Protein 2OOG (pdb70)

Solvent-accessible surface area: 66927 Å² total; per-residue (Å²): 182,97,91,41,17,66,25,31,37,38,35,0,1,0,0,20,40,0,1,15,9,26,0,0,12,6,0,56,54,0,0,38,41,0,50,86,114,26,131,11,16,6,2,4,0,9,2,1,9,3,120,52,5,79,15,0,1,8,68,39,67,44,0,68,99,6,13,109,7,141,27,78,0,84,92,36,35,32,115,82,0,50,135,17,13,4,0,25,40,0,24,180,137,91,55,55,26,17,95,92,78,10,117,90,3,90,1,2,9,1,52,61,0,2,126,124,21,13,56,114,5,25,0,0,0,31,2,54,49,22,67,49,8,17,0,2,3,12,13,0,15,30,19,0,132,128,22,130,0,27,83,63,68,35,2,96,21,0,19,0,5,0,2,0,84,14,27,98,0,0,73,28,0,57,164,77,33,152,90,4,12,1,0,5,6,0,74,128,34,47,10,108,144,22,98,73,137,57,7,140,88,0,60,82,15,0,31,1,0,0,0,22,48,69,11,1,20,89,129,30,0,65,73,3,3,80,42,10,0,3,0,2,0,42,35,0,36,104,74,72,31,0,74,55,0,15,149,10,6,0,1,0,0,3,1,35,33,1,41,64,0,69,65,12,38,94,108,208,94,79,77,14,58,32,146,55,103,42,0,1,0,0,21,39,0,1,16,9,31,0,0,13,6,0,51,55,0,0,38,38,0,51,85,112,26,134,11,17,7,2,3,0,9,2,0,8,2,98,41,3,78,14,0,1,6,70,40,79,48,0,60,102,7,13,109,11,139,29,97,0,74,94,35,38,36,116,80,0,50,132,14,13,5,0,30,37,0,12,181,132,91,99,169,55,41,120,89,76,8,106,97,2,80,1,0,10,2,51,59,0,1,121,133,25,14,55,116,5,24,0,0,0,27,2,52,45,16,85,52,8,19,0,2,1,14,11,0,16,29,19,0,143,126,21,127,0,27,85,69,91,40,2,129,62,0,25,0,4,0,2,1,85,15,26,108,0,0,61,29,0,59,176,73,34,144,93,3,13,1,0,6,5,0,78,117,23,50,12,158,134,24,101,61,139,51,9,114,74,0,58,82,15,0,39,0,0,0,0,22,47,76,26,7,68,97,154,40,0,71,72,3,2,94,37,9,0,2,0,1,0,44,34,0,35,106,75,80,30,0,68,85,0,14,148,35,6,0,1,0,0,4,1,34,35,1,40,64,0,69,82,4,64,185,130,205,98,84,39,15,55,32,34,35,30,34,0,1,0,0,22,40,1,2,16,10,32,0,0,15,6,0,57,60,0,0,35,51,0,50,86,115,25,136,9,17,5,1,4,0,9,2,0,10,4,124,52,10,77,15,0,1,9,68,45,82,51,0,62,102,8,12,112,11,139,29,95,0,76,80,37,42,33,112,84,0,52,138,15,20,5,0,28,36,1,19,180,134,93,100,171,70,39,163,81,77,18,121,85,1,84,1,2,9,1,57,60,0,1,127,128,21,13,52,112,5,22,0,0,0,30,3,49,46,20,81,56,7,21,2,3,2,9,16,0,11,26,17,0,135,134,20,127,0,27,86,67,52,41,1,92,16,0,23,0,4,0,1,0,86,16,25,99,0,0,61,46,0,56,164,61,30,145,93,3,12,1,0,6,5,0,77,126,19,50,12,115,149,23,88,90,133,55,10,130,78,0,53,82,17,0,37,0,0,0,0,20,45,78,13,5,67,94,153,38,0,70,83,4,1,102,36,10,0,1,0,2,0,38,34,0,32,102,81,79,30,0,63,90,0,16,150,35,5,0,0,0,0,2,0,33,36,2,37,65,0,61,76,5,34,73,110,219,104,81,81,18,55,31,151,58,107,42,0,2,0,0,22,37,1,1,15,8,36,0,0,14,7,0,57,52,0,0,36,41,0,50,82,118,28,132,12,18,7,2,4,0,8,2,1,8,2,116,45,8,80,14,0,1,8,71,41,69,48,0,66,99,7,13,111,8,144,27,97,0,78,90,32,30,31,114,82,0,50,131,19,16,4,0,27,38,0,20,180,134,85,98,170,58,39,130,89,79,8,115,90,2,87,1,2,11,2,52,60,0,2,128,123,27,10,55,117,5,23,0,0,0,31,4,56,49,22,80,58,8,19,1,2,0,13,18,0,15,24,16,0,132,127,23,127,0,26,86,72,94,40,2,123,70,0,27,0,4,0,1,1,77,15,26,99,0,0,70,42,0,56,171,66,32,145,93,3,13,1,1,5,6,0,75,151,28,42,14,165,136,25,102,75,113,59,10,97,91,0,55,82,17,0,38,1,0,0,0,17,48,73,31,7,60,100,146,34,0,70,72,3,2,100,28,10,0,2,0,3,0,43,33,0,36,102,71,82,27,0,64,91,0,13,151,35,6,0,1,0,0,2,0,36,34,1,38,62,0,65,76,3,59,178,120,79,197,88,77,72,14,56,32,146,58,124,40,0,2,0,0,21,40,0,2,16,8,36,0,0,14,6,0,58,56,0,0,38,44,1,51,83,116,27,135,11,18,7,2,4,0,8,1,2,7,1,121,49,8,80,15,0,1,7,72,39,67,53,0,69,99,7,13,106,8,147,23,105,0,72,86,34,30,32,112,78,0,49,136,17,18,4,0,30,34,0,19,181,133,92,101,162,58,35,120,90,79,8,119,87,2,80,2,2,11,0,51,58,0,2,128,122,22,14,57,114,5,23,0,0,0,35,3,46,46,16,74,56,6,15,0,2,1,12,19,0,15,27,19,0,138,134,23,128,0,25,84,66,102,40,1,137,62,0,16,0,4,0,2,1,86,16,29,102,0,0,61,40,0,56,159,59,34,138,93,3,14,0,1,11,6,0,76,156,26,57,12,110,146,29,101,70,68,59,9,60,68,0,51,71,20,0,37,1,0,0,0,21,47,80,16,6,59,98,140,27,0,74,68,2,0,94,39,8,0,2,0,2,0,43,34,0,40,106,74,79,31,0,66,82,0,14,150,38,5,0,0,0,0,2,0,36,36,2,37,59,0,66,77,4,68,180,134,212,96,77,83,12,53,28,149,55,117,41,0,3,0,0,22,39,0,2,16,8,36,0,0,15,7,0,17,55,0,0,37,30,0,50,84,113,27,138,11,14,7,2,4,0,8,2,0,9,3,122,43,6,80,14,0,1,8,69,40,75,51,0,67,99,6,12,107,9,146,27,92,0,75,88,32,37,36,115,80,0,49,134,17,18,5,0,29,37,0,20,179,134,88,97,172,68,42,120,91,73,4,115,88,2,60,1,0,9,1,49,30,0,2,66,35,22,12,55,115,4,25,0,0,0,29,3,52,47,19,78,58,8,14,0,2,1,15,16,0,15,26,17,0,137,124,20,129,0,26,82,62,98,38,2,128,60,0,20,0,4,0,1,1,91,13,29,108,0,0,59,41,0,55,177,61,38,137,96,3,14,0,0,14,6,4,78,144,26,71,10,124,126,34,111,58,138,69,4,104,78,0,57,81,15,0,38,0,0,0,0,21,54,88,17,7,70,97,149,39,0,70,63,3,2,96,33,7,0,1,0,2,0,41,34,0,38,105,79,79,28,0,72,94,0,12,150,34,5,0,1,0,0,2,1,38,36,2,38,65,0,66,68,13,71,172,138

Radius of gyration: 43.46 Å; Cα contacts (8 Å, |Δi|>4): 3742; chains: 6; bounding box: 117×122×88 Å

Sequence (1603 aa):
QWHTNLTNERFTTIAHRGASSGYAPEHTFQAYDKSHNELKASYIEIDLQRTKKDGHLVAMHDETVNRTTNGHGKVEDYTLDELKQQLDAGSWFNKKYPKYARASYKNAKKVPTLDEILERYGPNANYYIETKKSPDVYPGMEEQLLASSLKKHHLLNNNKLKNNGHVMIQSFSDESLKKIHRQQNKHVPLVKLVDKGELQQFNDQRLKEEIRSYAIGLGPDYTDLTEQNTHHLKDLGFIVHPYTVNEKADMLRLNKYGVDDGVFTNFADKYKEVIKEQWHTNLTNERFTTIAHRGASGYAPEHTFQAYDKKSHNELKASYIEIDLQRTKDGHLVAMHDETVNRTTNGHGKVEDYTLDELKQQLDAGSWFNKKYPKKYARASYKNNAKVPTLDEILERYGPNANYYIETKSPDDVYPGMEEQLLASSLKKHHLLNNNKLKNNGHVMIQSFSDESLKKIHRQQNKHVPLVKLVDKGELQQFNDDQRLKEIRSYAIGLGPDYTDLTEQNTHHLKDLGFIVHPYTVNEKADMLRLNKYGVDGVFTNFADKYKEVIKEQWHTNLTNERRFTTIAHRGASGYAPEHTFQAYDKSHNELKASYIEIDLQRTKDGHLVAMHDETVNRTTNGHGKVEDYTLDELKQLDAGSWFNKKYPKYARASYKNAKVPTLDEILERYGPNANYYIETKSPDVYPGMEEQLLASSLKKHHLLNNNNKLKNGHVMIQSFSDESLKKIHRQNKHVPLVKLVDKGELQQFNDQRRLKEEIRSYAIGLGPDYTDLTEQNTHHLKDLGFIVHPYTVNEKADMLRLNKYGVDGVFTNFADKYKEVIKEQWHTNLTNERFTTIAHRGASGYAPEHTFQAYDKSHNELKASYIEIDLQRTKDGHLVAMHDETVNRTTNGHHGKVEDYTLDELKQLDAGSWFNKKYPKYARASYKNAKKVPTLDEILERYGPNANYYIETKSPDVYPGMEEQLLASSLKKHHLLNNNKLKNGHVMIQSFSDESLKKIHRQQNKHVPLVKLVDKGELQQQFNDQRLKEIRSYAIGLGPDYTDLTEQNTHHLKDLGFIVHPYTVNEKADMLRLNKYGVDDGVFTNFADKYKEVIKEGQWHTNLTNERFTTIAHRGASGYAPEHTFQAYDKSHNELKASYIEIDLQRTKDGHLVAMHDETVNRTTNGHGKVEDYTLDELKQLDAGSWFNKKYPKYARASYKNAKVPTLDEILERYGPNANYYIETKSPDVYPGMEEQLLASLKKHHLLNNNKLKNGHVMIIQSFSSDESLKKIHRQNKHVPLVKLVDKGELQQFNDQRLKEEIRSYAIGLGPDYTDLTEQNTHHLKDLGFIVHPYTVNEKADMLRLNKYGVDGVFTNFADKYKEVIKEQWHTNLTNERFTTIAHRGASGYAPEHTFQAYDKSHNELKASYIEIDLQRRTKDGHLVAMHDETVNRTTNGHGKVEDYTLDELKQLDAGSWFNKKYPKYARASYKNAKVPTLDEILERYGPNANYYIETKSPDVYPGMEEQLLASSLKKHHLLNNNKLKNGHVMIQSFSDESLKKIHRQNKHVPLVKLVDKGEELQQFNDQRLKEIRSYAIGLGPDYTDLTEQNTHHLKDLGFIVHPYTVNEKADMLRLNKYGVDGVFTNFADKYKEVIKE

Nearest PDB structures (foldseek):
  2oog-assembly2_B  TM=1.002E+00  e=6.963E-57  Staphylococcus aureus subsp. aureus N315
  5t9b-assembly1_G  TM=9.788E-01  e=5.077E-40  Bacillus subtilis subsp. subtilis str. 168
  4r7o-assembly5_E  TM=9.253E-01  e=7.149E-38  Bacillus anthracis str. Ames
  4r7o-assembly4_D  TM=9.576E-01  e=8.221E-37  Bacillus anthracis str. Ames
  4r7o-assembly6_F  TM=9.335E-01  e=4.128E-37  Bacillus anthracis str. Ames

Foldseek 3Di:
DFDAALQPAQAAAAQFQALVVQFQGQFPRRNCCVVVPVPGQENEFEWDAALVGFTWGDDDQWCPQQWPDTDGRNPHDPVRQLVIQRFVSCCVVPVVSDDPVSTSTGTDTPLRVCVVNAQVGAYEYEDEDCVPPPCVLVVVVVSCVVRVCLPLVNQSNRSYEYEYCDPVSQVVNCVVRVRHAYEHEAEDVGLVVDDPVRLLVSVVRHQEYEYALVPDDLVVLVVSRVSRHQYEYDDDEDLVSLLRVVVSSHSYYHYSHRNSNVVSVVD/DFDAALQPAQAAAAQFQALVVQFQGQFPRRNCCVVPPLNGQENEFEWDAALVGFTWGDDDQWLPQQWPDTDGRNPHDPVRQQVIQRFVSSCVVPVVSDDPVSTSTGTDTPLRVCVVVALVGAYEYEDEDCVVPPCVLVVVVVSCVVRVCLPLVNQSNHRYEYEYCDPNSQVVNCVVPVSHAYEHEAEDVRLVVDDPVVLLVSVVRHQEYEYALVPDDLVVLVVSSVSRHQYEYDDDEDLVSLLRVVVSRHNYYHYSHSNSNVVSVVD/DFDAALQPAQAAAAQFQALVVQFPGQFPRRNCCVVVPLNGQEDEFEWDAALVGFTWGDDDQWLPQQWPDTDGRNPHDPVRQLVIQRFVSVCVVPVVSDDPVSGRTGTGTPLRVCVVVAQVGAYEYEDEPCVPPPCVLVVNVVSCVVRPCLPQVNQSNHSAEYEYCDPVSQVVNCVVPVSHAYEHEAEDPRPVVDDPVVLLVCVVRHQEYEYALVVDDLVVLVVSRVSRHQYEYDDDEDLVSLLRVVVSSHNYYHYSHRNSNVVSVVD/DFDAALQPAQAAAAQFQALVVQFPGQFCRRNCCRVPPLNGQENEFEWDAALVGFTWGDDDQFLPQQWPDTDGRNPHDPVRQLVIFRFVSSCVVPVVNDDPVSTSGGTGTPLRVCVVNAQPGAYEYEDEDCVVPPCPLVVVVVSCVVRPCLPLVNASNHRYEYEYCDPVSQVVNCVVPVSHAYAHEAEDVRVVVDDPVVLLVCVVRHQEYEYALVPDDLVVLVVSSVSRHQYEYDDDEDLVSLLRVVVSSHNYYHYSHSNSNVVSVVPD/DFAAALQPALAAEAQFQALVVQFQGQFPVRNCCVVPPLNGQENEFEWDAALVGFTWGDDDQFCVQQWPDTDGRNVHDPVRQFVIFRFVSSCVVCVVNHDPVSTSGGTGTPLRVCVVVAQPGAYEYEDEPCPPRPCVLVVVVVSCVVRVCLPLVNQSSHRAEYEYCDPNSQVVNCVVRVSHAYEHEADDPCLVVDDPVVLLVCVSRHLEYEYALVNDDLVVLVVSSVSHHQYEYDDDEDLVSLLRVVVSRHNYYHYSHRNSNVVSVVD/DFDFALQPAQAAFAAFQALVVQFPGQFPVRNCCRVPVLPGQEDEFEWDAALVGFTWGDNDQWCPQQWPDTDGRNPHDPVRQQVIQRFVSCCVVPVVSDDPVRTSTGTGTPLRVCVVVAQPGAYEYEDEPCPVPPCVLVVVVVSCVVRVCLPLVNQSSHRYEYEYCDPNSQVVNCVVPVSHAYEHEDEPPCLVVDDDPVLLVVVSRHQEYEYALVPDDLVVLVSSRVSRHQYEYDDDEDLVSLLRVVVSRHNYYHYSHSNSNVVSVVD

Organism: Staphylococcus aureus (strain Newman) (NCBI:txid426430)

InterPro domains:
  IPR017946 PLC-like phosphodiesterase, TIM beta/alpha-barrel domain superfamily [G3DSA:3.20.20.190] (31-309)
  IPR017946 PLC-like phosphodiesterase, TIM beta/alpha-barrel domain superfamily [SSF51695] (54-308)
  IPR030395 Glycerophosphodiester phosphodiesterase domain [PF03009] (59-303)
  IPR030395 Glycerophosphodiester phosphodiesterase domain [PS51704] (54-308)

B-factor: mean 56.26, std 21.38, range [12.37, 158.71]

Secondary structure (DSSP, 8-state):
-----TTS-SSEEEETTTTTTTS-SSSHHHHHIIIIIS--SEEEEEEEE-TT--EEE-SSSBSTTTSS--SBGGGS-HHHHTTS-SSHHHHHH-GGG--GGGTT--PPBHHHHHHHH-TTS-EEEE---TTTSTTHHHHHHHHHHHTT-SSHHHHHTTSEEEEES-HHHHHHHHHH-TTS-EEEEE-TTTGGG--HHHHHHHHTT-SEEEEBGGG--HHHHHHHHHTT-EE--B---SHHHHHHHHHHT-SEEEES-HHHHHHHHH-/-----TTS-SSEEEETTTTTTTS-SSSHHHHHIIIIIS--SEEEEEEEE-TTS-EEE-SSSBSTTTSS--SBGGGS-HHHHTTS-SSHHHHHH-TTT--GGGTT--PPBHHHHHHHH-TTS-EEEEPPPTTTSTTHHHHHHHHHHHTT--SHHHHHTTSEEEEES-HHHHHHHHHH-TTS-EEEEE-TTTGGG--HHHHHHHHTT-SEEEEBGGG--HHHHHHHHHTT-EE--B---SHHHHHHHHHHT-SEEEES-HHHHHHHHH-/-----SSS-SSEEEETTTTTTTS-SSSHHHHHIIIIIS--SEEEEEEEE-TTS-EEE-SSSBSTTTSS--SBGGGS-HHHHTTS-SSHHHHHH-TTS--TTSTTPPPPBHHHHHHHHTTTSEEEEE---TTTSTTHHHHHHHHHHHTT-SSHHHHTTTSEEEEES-HHHHHHHHHH-TTS-EEEE--TTTTTTS-HHHHHHHHTT-SEEE-BGGG--HHHHHHHHHTT-EE--B----HHHHHHHHHHT-SEEEES-HHHHHHHHH-/-----SSS-SSEEEETTTTTTTS-SSSHHHHHIIIIIS--SEEEEEEEE-TT--EEE-SSSBSTTTSS--SBGGGS-HHHHTTS-SSHHHHHH-TTT--GGGTT--PPBHHHHHHHH-TTS-EEEE---TTTSTTHHHHHHHHHHHTT-SSHHHHHTTSEEEEES-HHHHHHHHHH-TTS-EEEE--TTTTTTS-HHHHHHHHTT-SEEE-BGGG--HHHHHHHHHTT-EE--B----HHHHHHHHHHT-SEEEES-HHHHHHHHHH-/-----TTS-SSEEEETTTTTTTS-SSSHHHHHIIIIIS--SEEEEEEEE-TT--EEE-SSSBSTTTSS--SBGGGS-HHHHHTS-SSHHHHHH-TTT--GGGTT--PPBHHHHHHHH-TTS-EEEE---TTTSTTHHHHHHHHHHHTT-SSHHHHHTTSEEEEES-HHHHHHHHHH-TTS-EEEEP-TT-STTS-HHHHHHHHTT-SEEE-BGGG--HHHHHHHHHTT-EE--B---SHHHHHHHHHHT-SEEEES-HHHHHHHHH-/--PPPTTS-SSEEEETTTTTTTS-SSSHHHHHIIIIIS--SEEEEEEEE-TT--EEE-SSSBSTTTSS--SBGGGS-HHHHTTS-SSHHHHHH-GGG--GGGTT--PPBHHHHHHHH-TTS-EEEE---TTTSTTHHHHHHHHHHHTT--SHHHHHTTSEEEEES-HHHHHHHHHH-TTS-EEEE--TT-TTT--THHHHHHHTT-SEEE-BGGG--HHHHHHHHHTT-EE--B---SHHHHHHHHHHT-SEEEES-HHHHHHHHH-

Structure (mmCIF, N/CA/C/O backbone):
data_2OOG
#
_entry.id   2OOG
#
_cell.length_a   156.312
_cell.length_b   183.546
_cell.length_c   176.790
_cell.angle_alpha   90.00
_cell.angle_beta   90.00
_cell.angle_gamma   90.00
#
_symmetry.space_group_name_H-M   'C 2 2 21'
#
loop_
_entity.id
_entity.type
_entity.pdbx_description
1 polymer 'Glycerophosphoryl diester phosphodiesterase'
2 non-polymer 'ZINC ION'
3 non-polymer 'SULFATE ION'
4 non-polymer GLYCEROL
5 water water
#
loop_
_atom_site.group_PDB
_atom_site.id
_atom_site.type_symbol
_atom_site.label_atom_id
_atom_site.label_alt_id
_atom_site.label_comp_id
_atom_site.label_asym_id
_atom_site.label_entity_id
_atom_site.label_seq_id
_atom_site.pdbx_PDB_ins_code
_atom_site.Cartn_x
_atom_site.Cartn_y
_atom_site.Cartn_z
_atom_site.occupancy
_atom_site.B_iso_or_equiv
_atom_site.auth_seq_id
_atom_site.auth_comp_id
_atom_site.auth_asym_id
_atom_site.auth_atom_id
_atom_site.pdbx_PDB_model_num
ATOM 1 N N . GLN A 1 14 ? 41.844 -6.858 50.975 1.00 116.56 44 GLN A N 1
ATOM 2 C CA . GLN A 1 14 ? 42.758 -5.732 51.121 1.00 115.74 44 GLN A CA 1
ATOM 3 C C . GLN A 1 14 ? 43.698 -5.935 52.304 1.00 107.19 44 GLN A C 1
ATOM 4 O O . GLN A 1 14 ? 43.868 -5.042 53.135 1.00 102.41 44 GLN A O 1
ATOM 10 N N . TRP A 1 15 ? 44.306 -7.114 52.374 1.00 95.73 45 TRP A N 1
ATOM 11 C CA . TRP A 1 15 ? 44.884 -7.596 53.602 1.00 81.44 45 TRP A CA 1
ATOM 12 C C . TRP A 1 15 ? 46.239 -8.133 53.196 1.00 71.94 45 TRP A C 1
ATOM 13 O O . TRP A 1 15 ? 46.343 -8.894 52.269 1.00 82.20 45 TRP A O 1
ATOM 24 N N . HIS A 1 16 ? 47.263 -7.725 53.905 1.00 59.57 46 HIS A N 1
ATOM 25 C CA . HIS A 1 16 ? 48.652 -8.142 53.729 1.00 64.68 46 HIS A CA 1
ATOM 26 C C . HIS A 1 16 ? 48.836 -9.573 54.205 1.00 55.83 46 HIS A C 1
ATOM 27 O O . HIS A 1 16 ? 48.288 -9.964 55.233 1.00 65.66 46 HIS A O 1
ATOM 34 N N . THR A 1 17 ? 49.614 -10.347 53.461 1.00 50.71 47 THR A N 1
ATOM 35 C CA . THR A 1 17 ? 49.949 -11.708 53.858 1.00 54.10 47 THR A CA 1
ATOM 36 C C . THR A 1 17 ? 51.413 -11.786 54.260 1.00 54.10 47 THR A C 1
ATOM 37 O O . THR A 1 17 ? 52.114 -10.774 54.212 1.00 55.15 47 THR A O 1
ATOM 41 N N . ASN A 1 18 ? 51.863 -12.976 54.671 1.00 52.42 48 ASN A N 1
ATOM 42 C CA . ASN A 1 18 ? 53.281 -13.234 54.949 1.00 51.30 48 ASN A CA 1
ATOM 43 C C . ASN A 1 18 ? 54.180 -12.935 53.757 1.00 55.05 48 ASN A C 1
ATOM 44 O O . ASN A 1 18 ? 53.759 -13.061 52.606 1.00 62.01 48 ASN A O 1
ATOM 49 N N . LEU A 1 19 ? 55.423 -12.558 54.043 1.00 54.53 49 LEU A N 1
ATOM 50 C CA . LEU A 1 19 ? 56.411 -12.324 52.994 1.00 54.94 49 LEU A CA 1
ATOM 51 C C . LEU A 1 19 ? 57.038 -13.622 52.490 1.00 56.46 49 LEU A C 1
ATOM 52 O O . LEU A 1 19 ? 57.622 -13.652 51.409 1.00 62.99 49 LEU A O 1
ATOM 57 N N . THR A 1 20 ? 56.879 -14.695 53.264 1.00 55.98 50 THR A N 1
ATOM 58 C CA . THR A 1 20 ? 57.444 -16.011 52.939 1.00 53.28 50 THR A CA 1
ATOM 59 C C . THR A 1 20 ? 56.746 -16.772 51.797 1.00 50.20 50 THR A C 1
ATOM 60 O O . THR A 1 20 ? 57.314 -17.730 51.250 1.00 52.75 50 THR A O 1
ATOM 64 N N . ASN A 1 21 ? 55.532 -16.340 51.454 1.00 30.01 51 ASN A N 1
ATOM 65 C CA . ASN A 1 21 ? 54.589 -17.091 50.603 1.00 63.80 51 ASN A CA 1
ATOM 66 C C . ASN A 1 21 ? 54.014 -18.308 51.342 1.00 62.35 51 ASN A C 1
ATOM 67 O O . ASN A 1 21 ? 54.012 -19.441 50.848 1.00 69.90 51 ASN A O 1
ATOM 72 N N . GLU A 1 22 ? 53.553 -18.042 52.560 1.00 57.61 52 GLU A N 1
ATOM 73 C CA . GLU A 1 22 ? 52.758 -18.973 53.339 1.00 47.06 52 GLU A CA 1
ATOM 74 C C . GLU A 1 22 ? 51.489 -18.242 53.743 1.00 54.62 52 GLU A C 1
ATOM 75 O O . GLU A 1 22 ? 51.528 -17.048 54.036 1.00 59.09 52 GLU A O 1
ATOM 81 N N . ARG A 1 23 ? 50.358 -18.939 53.739 1.00 48.75 53 ARG A N 1
ATOM 82 C CA . ARG A 1 23 ? 49.156 -18.382 54.358 1.00 57.00 53 ARG A CA 1
ATOM 83 C C . ARG A 1 23 ? 49.275 -18.416 55.892 1.00 49.00 53 ARG A C 1
ATOM 84 O O . ARG A 1 23 ? 48.876 -17.468 56.569 1.00 49.74 53 ARG A O 1
ATOM 92 N N . PHE A 1 24 ? 49.834 -19.499 56.426 1.00 46.49 54 PHE A N 1
ATOM 93 C CA . PHE A 1 24 ? 50.100 -19.590 57.865 1.00 48.50 54 PHE A CA 1
ATOM 94 C C . PHE A 1 24 ? 51.553 -19.931 58.129 1.00 41.43 54 PHE A C 1
ATOM 95 O O . PHE A 1 24 ? 52.035 -21.006 57.749 1.00 43.09 54 PHE A O 1
ATOM 103 N N . THR A 1 25 ? 52.261 -18.997 58.767 1.00 43.83 55 THR A N 1
ATOM 104 C CA . THR A 1 25 ? 53.668 -19.218 59.082 1.00 35.26 55 THR A CA 1
ATOM 105 C C . THR A 1 25 ? 53.856 -19.769 60.497 1.00 34.56 55 THR A C 1
ATOM 106 O O . THR A 1 25 ? 53.142 -19.386 61.429 1.00 41.75 55 THR A O 1
ATOM 110 N N . THR A 1 26 ? 54.812 -20.683 60.635 1.00 32.33 56 THR A N 1
ATOM 111 C CA . THR A 1 26 ? 55.039 -21.383 61.888 1.00 36.73 56 THR A CA 1
ATOM 112 C C . THR A 1 26 ? 56.327 -20.891 62.507 1.00 29.72 56 THR A C 1
ATOM 113 O O . THR A 1 26 ? 57.421 -21.277 62.079 1.00 42.39 56 THR A O 1
ATOM 117 N N . ILE A 1 27 ? 56.182 -20.012 63.505 1.00 43.06 57 ILE A N 1
ATOM 118 C CA . ILE A 1 27 ? 57.322 -19.471 64.242 1.00 38.83 57 ILE A CA 1
ATOM 119 C C . ILE A 1 27 ? 57.724 -20.389 65.409 1.00 31.31 57 ILE A C 1
ATOM 120 O O . ILE A 1 27 ? 57.025 -20.475 66.409 1.00 38.42 57 ILE A O 1
ATOM 125 N N . ALA A 1 28 ? 58.845 -21.089 65.256 1.00 25.25 58 ALA A N 1
ATOM 126 C CA . ALA A 1 28 ? 59.344 -21.941 66.304 1.00 24.63 58 ALA A CA 1
ATOM 127 C C . ALA A 1 28 ? 59.944 -21.119 67.421 1.00 34.60 58 ALA A C 1
ATOM 128 O O . ALA A 1 28 ? 61.094 -20.688 67.348 1.00 46.76 58 ALA A O 1
ATOM 130 N N . HIS A 1 29 ? 59.126 -20.928 68.453 1.00 36.03 59 HIS A N 1
ATOM 131 C CA . HIS A 1 29 ? 59.412 -20.108 69.616 1.00 41.34 59 HIS A CA 1
ATOM 132 C C . HIS A 1 29 ? 60.581 -20.710 70.372 1.00 39.50 59 HIS A C 1
ATOM 133 O O . HIS A 1 29 ? 60.449 -21.777 70.958 1.00 35.68 59 HIS A O 1
ATOM 140 N N . ARG A 1 30 ? 61.723 -20.017 70.350 1.00 30.82 60 ARG A N 1
ATOM 141 C CA . ARG A 1 30 ? 62.980 -20.492 70.963 1.00 28.54 60 ARG A CA 1
ATOM 142 C C . ARG A 1 30 ? 63.529 -21.797 70.379 1.00 33.65 60 ARG A C 1
ATOM 143 O O . ARG A 1 30 ? 64.235 -22.549 71.061 1.00 33.99 60 ARG A O 1
ATOM 151 N N . GLY A 1 31 ? 63.213 -22.051 69.109 1.00 31.46 61 GLY A N 1
ATOM 152 C CA . GLY A 1 31 ? 63.411 -23.373 68.508 1.00 35.89 61 GLY A CA 1
ATOM 153 C C . GLY A 1 31 ? 62.286 -24.330 68.862 1.00 30.47 61 GLY A C 1
ATOM 154 O O . GLY A 1 31 ? 61.183 -23.895 69.205 1.00 41.02 61 GLY A O 1
ATOM 155 N N . ALA A 1 32 ? 62.549 -25.635 68.785 1.00 39.07 62 ALA A N 1
ATOM 156 C CA . ALA A 1 32 ? 61.560 -26.634 69.220 1.00 38.30 62 ALA A CA 1
ATOM 157 C C . ALA A 1 32 ? 61.579 -26.777 70.738 1.00 30.12 62 ALA A C 1
ATOM 158 O O . ALA A 1 32 ? 62.047 -27.793 71.262 1.00 45.03 62 ALA A O 1
ATOM 160 N N . SER A 1 33 ? 61.051 -25.756 71.421 1.00 35.61 63 SER A N 1
ATOM 161 C CA A SER A 1 33 ? 61.327 -25.571 72.837 0.50 31.14 63 SER A CA 1
ATOM 162 C CA B SER A 1 33 ? 61.290 -25.530 72.841 0.50 36.34 63 SER A CA 1
ATOM 163 C C . SER A 1 33 ? 60.444 -26.444 73.729 1.00 40.96 63 SER A C 1
ATOM 164 O O . SER A 1 33 ? 60.790 -26.702 74.883 1.00 34.78 63 SER A O 1
ATOM 169 N N . GLY A 1 34 ? 59.328 -26.924 73.183 1.00 40.74 64 GLY A N 1
ATOM 170 C CA . GLY A 1 34 ? 58.532 -27.972 73.825 1.00 30.42 64 GLY A CA 1
ATOM 171 C C . GLY A 1 34 ? 59.284 -29.274 74.005 1.00 24.42 64 GLY A C 1
ATOM 172 O O . GLY A 1 34 ? 59.107 -29.947 75.009 1.00 42.91 64 GLY A O 1
ATOM 173 N N . TYR A 1 35 ? 60.141 -29.612 73.041 1.00 30.10 65 TYR A N 1
ATOM 174 C CA . TYR A 1 35 ? 60.801 -30.933 72.975 1.00 38.03 65 TYR A CA 1
ATOM 175 C C . TYR A 1 35 ? 62.303 -30.914 73.230 1.00 39.23 65 TYR A C 1
ATOM 176 O O . TYR A 1 35 ? 62.940 -31.974 73.279 1.00 36.00 65 TYR A O 1
ATOM 185 N N . ALA A 1 36 ? 62.876 -29.720 73.369 1.00 41.26 66 ALA A N 1
ATOM 186 C CA . ALA A 1 36 ? 64.337 -29.557 73.413 1.00 38.01 66 ALA A CA 1
ATOM 187 C C . ALA A 1 36 ? 64.646 -28.265 74.154 1.00 28.11 66 ALA A C 1
ATOM 188 O O . ALA A 1 36 ? 63.808 -27.360 74.137 1.00 33.32 66 ALA A O 1
ATOM 190 N N . PRO A 1 37 ? 65.811 -28.188 74.849 1.00 38.25 67 PRO A N 1
ATOM 191 C CA . PRO A 1 37 ? 66.148 -26.976 75.627 1.00 32.57 67 PRO A CA 1
ATOM 192 C C . PRO A 1 37 ? 66.193 -25.721 74.784 1.00 23.97 67 PRO A C 1
ATOM 193 O O . PRO A 1 37 ? 66.972 -25.653 73.843 1.00 40.41 67 PRO A O 1
ATOM 197 N N . GLU A 1 38 ? 65.332 -24.755 75.116 1.00 31.05 68 GLU A N 1
ATOM 198 C CA . GLU A 1 38 ? 65.210 -23.490 74.377 1.00 30.36 68 GLU A CA 1
ATOM 199 C C . GLU A 1 38 ? 66.543 -22.809 74.043 1.00 31.74 68 GLU A C 1
ATOM 200 O O . GLU A 1 38 ? 67.521 -22.904 74.810 1.00 34.97 68 GLU A O 1
ATOM 206 N N . HIS A 1 39 ? 66.570 -22.142 72.886 1.00 32.20 69 HIS A N 1
ATOM 207 C CA . HIS A 1 39 ? 67.741 -21.419 72.398 1.00 35.55 69 HIS A CA 1
ATOM 208 C C . HIS A 1 39 ? 69.032 -22.239 72.460 1.00 38.37 69 HIS A C 1
ATOM 209 O O . HIS A 1 39 ? 70.022 -21.797 73.044 1.00 43.75 69 HIS A O 1
ATOM 216 N N . THR A 1 40 ? 68.991 -23.459 71.922 1.00 41.89 70 THR A N 1
ATOM 217 C CA . THR A 1 40 ? 70.193 -24.292 71.735 1.00 24.84 70 THR A CA 1
ATOM 218 C C . THR A 1 40 ? 70.227 -24.773 70.296 1.00 39.32 70 THR A C 1
ATOM 219 O O . THR A 1 40 ? 69.219 -24.677 69.587 1.00 43.15 70 THR A O 1
ATOM 223 N N . PHE A 1 41 ? 71.379 -25.282 69.864 1.00 31.62 71 PHE A N 1
ATOM 224 C CA . PHE A 1 41 ? 71.483 -25.923 68.548 1.00 36.15 71 PHE A CA 1
ATOM 225 C C . PHE A 1 41 ? 70.530 -27.119 68.445 1.00 38.47 71 PHE A C 1
ATOM 226 O O . PHE A 1 41 ? 69.860 -27.276 67.438 1.00 41.84 71 PHE A O 1
ATOM 234 N N . GLN A 1 42 ? 70.473 -27.929 69.505 1.00 41.52 72 GLN A N 1
ATOM 235 C CA . GLN A 1 42 ? 69.530 -29.052 69.646 1.00 46.18 72 GLN A CA 1
ATOM 236 C C . GLN A 1 42 ? 68.105 -28.656 69.321 1.00 37.98 72 GLN A C 1
ATOM 237 O O . GLN A 1 42 ? 67.423 -29.353 68.572 1.00 51.91 72 GLN A O 1
ATOM 243 N N . ALA A 1 43 ? 67.672 -27.528 69.876 1.00 37.88 73 ALA A N 1
ATOM 244 C CA . ALA A 1 43 ? 66.313 -27.047 69.699 1.00 29.64 73 ALA A CA 1
ATOM 245 C C . ALA A 1 43 ? 66.059 -26.469 68.318 1.00 43.84 73 ALA A C 1
ATOM 246 O O . ALA A 1 43 ? 64.989 -26.690 67.744 1.00 43.85 73 ALA A O 1
ATOM 248 N N . TYR A 1 44 ? 67.029 -25.709 67.808 1.00 36.65 74 TYR A N 1
ATOM 249 C CA . TYR A 1 44 ? 66.897 -25.059 66.512 1.00 33.45 74 TYR A CA 1
ATOM 250 C C . TYR A 1 44 ? 67.043 -26.074 65.384 1.00 27.10 74 TYR A C 1
ATOM 251 O O . TYR A 1 44 ? 66.326 -25.986 64.400 1.00 38.75 74 TYR A O 1
ATOM 260 N N . ASP A 1 45 ? 67.980 -27.022 65.530 1.00 33.93 75 ASP A N 1
ATOM 261 C CA . ASP A 1 45 ? 68.063 -28.219 64.669 1.00 49.85 75 ASP A CA 1
ATOM 262 C C . ASP A 1 45 ? 66.718 -28.921 64.525 1.00 54.05 75 ASP A C 1
ATOM 263 O O . ASP A 1 45 ? 66.294 -29.225 63.411 1.00 51.55 75 ASP A O 1
ATOM 268 N N . LYS A 1 46 ? 66.055 -29.155 65.657 1.00 48.70 76 LYS A N 1
ATOM 269 C CA . LYS A 1 46 ? 64.822 -29.923 65.692 1.00 39.95 76 LYS A CA 1
ATOM 270 C C . LYS A 1 46 ? 63.695 -29.201 64.954 1.00 46.48 76 LYS A C 1
ATOM 271 O O . LYS A 1 46 ? 63.020 -29.796 64.128 1.00 47.18 76 LYS A O 1
ATOM 277 N N . SER A 1 47 ? 63.507 -27.915 65.225 1.00 38.36 77 SER A N 1
ATOM 278 C CA . SER A 1 47 ? 62.410 -27.188 64.602 1.00 40.27 77 SER A CA 1
ATOM 279 C C . SER A 1 47 ? 62.672 -26.858 63.132 1.00 42.32 77 SER A C 1
ATOM 280 O O . SER A 1 47 ? 61.733 -26.742 62.347 1.00 47.63 77 SER A O 1
ATOM 283 N N . HIS A 1 48 ? 63.945 -26.714 62.766 1.00 44.57 78 HIS A N 1
ATOM 284 C CA . HIS A 1 48 ? 64.305 -26.332 61.402 1.00 51.82 78 HIS A CA 1
ATOM 285 C C . HIS A 1 48 ? 64.379 -27.535 60.472 1.00 45.61 78 HIS A C 1
ATOM 286 O O . HIS A 1 48 ? 63.745 -27.550 59.411 1.00 43.00 78 HIS A O 1
ATOM 293 N N . ASN A 1 49 ? 65.178 -28.516 60.882 1.00 35.77 79 ASN A N 1
ATOM 294 C CA . ASN A 1 49 ? 65.487 -29.692 60.081 1.00 55.93 79 ASN A CA 1
ATOM 295 C C . ASN A 1 49 ? 64.438 -30.792 60.201 1.00 49.59 79 ASN A C 1
ATOM 296 O O . ASN A 1 49 ? 64.048 -31.373 59.196 1.00 55.17 79 ASN A O 1
ATOM 301 N N . GLU A 1 50 ? 64.026 -31.125 61.422 1.00 53.75 80 GLU A N 1
ATOM 302 C CA . GLU A 1 50 ? 63.043 -32.176 61.713 1.00 42.69 80 GLU A CA 1
ATOM 303 C C . GLU A 1 50 ? 61.628 -31.724 61.479 1.00 44.34 80 GLU A C 1
ATOM 304 O O . GLU A 1 50 ? 60.969 -32.237 60.630 1.00 59.31 80 GLU A O 1
ATOM 310 N N . LEU A 1 51 ? 61.159 -30.775 62.260 1.00 45.25 81 LEU A N 1
ATOM 311 C CA . LEU A 1 51 ? 59.754 -30.358 62.252 1.00 38.70 81 LEU A CA 1
ATOM 312 C C . LEU A 1 51 ? 59.339 -29.416 61.109 1.00 48.85 81 LEU A C 1
ATOM 313 O O . LEU A 1 51 ? 58.141 -29.158 60.919 1.00 41.59 81 LEU A O 1
ATOM 318 N N . LYS A 1 52 ? 60.327 -28.899 60.373 1.00 50.63 82 LYS A N 1
ATOM 319 C CA . LYS A 1 52 ? 60.119 -28.053 59.180 1.00 36.92 82 LYS A CA 1
ATOM 320 C C . LYS A 1 52 ? 59.328 -26.769 59.439 1.00 34.49 82 LYS A C 1
ATOM 321 O O . LYS A 1 52 ? 58.515 -26.344 58.610 1.00 47.23 82 LYS A O 1
ATOM 327 N N . ALA A 1 53 ? 59.581 -26.155 60.596 1.00 41.51 83 ALA A N 1
ATOM 328 C CA . ALA A 1 53 ? 58.987 -24.867 60.954 1.00 40.68 83 ALA A CA 1
ATOM 329 C C . ALA A 1 53 ? 59.515 -23.754 60.040 1.00 33.34 83 ALA A C 1
ATOM 330 O O . ALA A 1 53 ? 60.566 -23.900 59.423 1.00 34.42 83 ALA A O 1
ATOM 332 N N . SER A 1 54 ? 58.766 -22.664 59.934 1.00 40.17 84 SER A N 1
ATOM 333 C CA . SER A 1 54 ? 59.114 -21.603 59.003 1.00 46.08 84 SER A CA 1
ATOM 334 C C . SER A 1 54 ? 60.203 -20.680 59.563 1.00 57.13 84 SER A C 1
ATOM 335 O O . SER A 1 54 ? 61.100 -20.262 58.829 1.00 56.76 84 SER A O 1
ATOM 338 N N . TYR A 1 55 ? 60.109 -20.363 60.855 1.00 50.35 85 TYR A N 1
ATOM 339 C CA . TYR A 1 55 ? 61.033 -19.440 61.504 1.00 32.68 85 TYR A CA 1
ATOM 340 C C . TYR A 1 55 ? 61.853 -20.079 62.604 1.00 47.50 85 TYR A C 1
ATOM 341 O O . TYR A 1 55 ? 61.380 -20.958 63.319 1.00 47.82 85 TYR A O 1
ATOM 350 N N . ILE A 1 56 ? 63.103 -19.633 62.705 1.00 51.40 86 ILE A N 1
ATOM 351 C CA . ILE A 1 56 ? 63.920 -19.776 63.900 1.00 36.54 86 ILE A CA 1
ATOM 352 C C . ILE A 1 56 ? 63.790 -18.492 64.728 1.00 37.27 86 ILE A C 1
ATOM 353 O O . ILE A 1 56 ? 64.141 -17.394 64.277 1.00 38.78 86 ILE A O 1
ATOM 358 N N . GLU A 1 57 ? 63.234 -18.630 65.925 1.00 36.34 87 GLU A N 1
ATOM 359 C CA . GLU A 1 57 ? 62.940 -17.470 66.755 1.00 36.10 87 GLU A CA 1
ATOM 360 C C . GLU A 1 57 ? 64.046 -17.345 67.785 1.00 40.21 87 GLU A C 1
ATOM 361 O O . GLU A 1 57 ? 64.398 -18.330 68.445 1.00 32.87 87 GLU A O 1
ATOM 367 N N . ILE A 1 58 ? 64.623 -16.141 67.869 1.00 33.72 88 ILE A N 1
ATOM 368 C CA . ILE A 1 58 ? 65.808 -15.870 68.697 1.00 35.20 88 ILE A CA 1
ATOM 369 C C . ILE A 1 58 ? 65.556 -14.649 69.573 1.00 31.81 88 ILE A C 1
ATOM 370 O O . ILE A 1 58 ? 65.100 -13.601 69.086 1.00 28.35 88 ILE A O 1
ATOM 375 N N . ASP A 1 59 ? 65.827 -14.810 70.869 1.00 30.48 89 ASP A N 1
ATOM 376 C CA . ASP A 1 59 ? 65.912 -13.695 71.818 1.00 28.97 89 ASP A CA 1
ATOM 377 C C . ASP A 1 59 ? 67.370 -13.363 72.039 1.00 34.15 89 ASP A C 1
ATOM 378 O O . ASP A 1 59 ? 68.169 -14.251 72.321 1.00 32.99 89 ASP A O 1
ATOM 383 N N . LEU A 1 60 ? 67.707 -12.082 71.924 1.00 40.76 90 LEU A N 1
ATOM 384 C CA . LEU A 1 60 ? 69.090 -11.636 72.075 1.00 27.28 90 LEU A CA 1
ATOM 385 C C . LEU A 1 60 ? 69.372 -11.168 73.486 1.00 25.48 90 LEU A C 1
ATOM 386 O O . LEU A 1 60 ? 68.632 -10.348 74.034 1.00 32.87 90 LEU A O 1
ATOM 391 N N . GLN A 1 61 ? 70.440 -11.705 74.075 1.00 26.82 91 GLN A N 1
ATOM 392 C CA . GLN A 1 61 ? 71.141 -11.067 75.185 1.00 27.28 91 GLN A CA 1
ATOM 393 C C . GLN A 1 61 ? 72.554 -10.739 74.713 1.00 38.16 91 GLN A C 1
ATOM 394 O O . GLN A 1 61 ? 72.866 -10.921 73.535 1.00 37.70 91 GLN A O 1
ATOM 400 N N . ARG A 1 62 ? 73.407 -10.263 75.623 1.00 27.93 92 ARG A N 1
ATOM 401 C CA . ARG A 1 62 ? 74.770 -9.886 75.250 1.00 28.75 92 ARG A CA 1
ATOM 402 C C . ARG A 1 62 ? 75.770 -10.127 76.379 1.00 31.67 92 ARG A C 1
ATOM 403 O O . ARG A 1 62 ? 75.482 -9.859 77.543 1.00 33.12 92 ARG A O 1
ATOM 411 N N . THR A 1 63 ? 76.940 -10.659 76.032 1.00 29.74 93 THR A N 1
ATOM 412 C CA . THR A 1 63 ? 77.976 -10.970 77.024 1.00 31.97 93 THR A CA 1
ATOM 413 C C . THR A 1 63 ? 78.718 -9.717 77.509 1.00 33.61 93 THR A C 1
ATOM 414 O O . THR A 1 63 ? 78.474 -8.609 77.002 1.00 28.24 93 THR A O 1
ATOM 418 N N . LYS A 1 64 ? 79.600 -9.919 78.496 1.00 33.70 94 LYS A N 1
ATOM 419 C CA A LYS A 1 64 ? 80.460 -8.865 79.065 0.50 38.57 94 LYS A CA 1
ATOM 420 C CA B LYS A 1 64 ? 80.450 -8.859 79.060 0.50 40.98 94 LYS A CA 1
ATOM 421 C C . LYS A 1 64 ? 81.359 -8.229 78.011 1.00 42.41 94 LYS A C 1
ATOM 422 O O . LYS A 1 64 ? 81.578 -7.017 78.013 1.00 44.48 94 LYS A O 1
ATOM 433 N N . ASP A 1 65 ? 81.876 -9.067 77.122 1.00 39.55 95 ASP A N 1
ATOM 434 C CA . ASP A 1 65 ? 82.727 -8.638 76.033 1.00 41.95 95 ASP A CA 1
ATOM 435 C C . ASP A 1 65 ? 81.968 -8.480 74.714 1.00 29.50 95 ASP A C 1
ATOM 436 O O . ASP A 1 65 ? 82.566 -8.493 73.641 1.00 40.68 95 ASP A O 1
ATOM 441 N N . GLY A 1 66 ? 80.651 -8.311 74.799 1.00 36.32 96 GLY A N 1
ATOM 442 C CA . GLY A 1 66 ? 79.892 -7.693 73.714 1.00 30.20 96 GLY A CA 1
ATOM 443 C C . GLY A 1 66 ? 79.328 -8.615 72.647 1.00 36.91 96 GLY A C 1
ATOM 444 O O . GLY A 1 66 ? 78.873 -8.148 71.599 1.00 33.82 96 GLY A O 1
ATOM 445 N N . HIS A 1 67 ? 79.338 -9.918 72.909 1.00 33.05 97 HIS A N 1
ATOM 446 C CA . HIS A 1 67 ? 78.846 -10.898 71.935 1.00 37.61 97 HIS A CA 1
ATOM 447 C C . HIS A 1 67 ? 77.327 -11.047 72.029 1.00 28.87 97 HIS A C 1
ATOM 448 O O . HIS A 1 67 ? 76.795 -11.247 73.117 1.00 25.77 97 HIS A O 1
ATOM 455 N N . LEU A 1 68 ? 76.627 -10.924 70.899 1.00 34.89 98 LEU A N 1
ATOM 456 C CA . LEU A 1 68 ? 75.199 -11.229 70.865 1.00 28.67 98 LEU A CA 1
ATOM 457 C C . LEU A 1 68 ? 74.982 -12.731 71.012 1.00 34.27 98 LEU A C 1
ATOM 458 O O . LEU A 1 68 ? 75.631 -13.520 70.317 1.00 31.49 98 LEU A O 1
ATOM 463 N N . VAL A 1 69 ? 74.113 -13.111 71.956 1.00 37.15 99 VAL A N 1
ATOM 464 C CA . VAL A 1 69 ? 73.808 -14.526 72.234 1.00 30.16 99 VAL A CA 1
ATOM 465 C C . VAL A 1 69 ? 72.307 -14.782 72.289 1.00 37.10 99 VAL A C 1
ATOM 466 O O . VAL A 1 69 ? 71.522 -13.841 72.459 1.00 30.45 99 VAL A O 1
ATOM 470 N N . ALA A 1 70 ? 71.917 -16.052 72.134 1.00 32.34 100 ALA A N 1
ATOM 471 C CA . ALA A 1 70 ? 70.515 -16.470 72.276 1.00 43.30 100 ALA A CA 1
ATOM 472 C C . ALA A 1 70 ? 70.182 -16.870 73.703 1.00 32.92 100 ALA A C 1
ATOM 473 O O . ALA A 1 70 ? 70.592 -17.932 74.165 1.00 33.81 100 ALA A O 1
ATOM 475 N N . MET A 1 71 ? 69.414 -16.025 74.388 1.00 33.32 101 MET A N 1
ATOM 476 C CA . MET A 1 71 ? 68.801 -16.411 75.652 1.00 34.25 101 MET A CA 1
ATOM 477 C C . MET A 1 71 ? 67.577 -15.557 75.930 1.00 33.41 101 MET A C 1
ATOM 478 O O . MET A 1 71 ? 67.570 -14.361 75.634 1.00 37.39 101 MET A O 1
ATOM 483 N N . HIS A 1 72 ? 66.550 -16.177 76.510 1.00 28.07 102 HIS A N 1
ATOM 484 C CA . HIS A 1 72 ? 65.294 -15.495 76.786 1.00 31.33 102 HIS A CA 1
ATOM 485 C C . HIS A 1 72 ? 65.349 -14.515 77.962 1.00 32.18 102 HIS A C 1
ATOM 486 O O . HIS A 1 72 ? 64.847 -13.399 77.860 1.00 29.78 102 HIS A O 1
ATOM 493 N N . ASP A 1 73 ? 65.927 -14.943 79.084 1.00 25.09 103 ASP A N 1
ATOM 494 C CA . ASP A 1 73 ? 66.035 -14.068 80.247 1.00 28.09 103 ASP A CA 1
ATOM 495 C C . ASP A 1 73 ? 67.348 -13.293 80.197 1.00 36.66 103 ASP A C 1
ATOM 496 O O . ASP A 1 73 ? 68.327 -13.746 79.592 1.00 37.48 103 ASP A O 1
ATOM 501 N N . GLU A 1 74 ? 67.361 -12.153 80.884 1.00 36.11 104 GLU A N 1
ATOM 502 C CA . GLU A 1 74 ? 68.571 -11.365 81.147 1.00 38.16 104 GLU A CA 1
ATOM 503 C C . GLU A 1 74 ? 69.583 -12.080 82.036 1.00 41.69 104 GLU A C 1
ATOM 504 O O . GLU A 1 74 ? 70.774 -11.744 82.005 1.00 41.22 104 GLU A O 1
ATOM 510 N N . THR A 1 75 ? 69.106 -13.052 82.821 1.00 29.94 105 THR A N 1
ATOM 511 C CA . THR A 1 75 ? 69.973 -13.878 83.680 1.00 29.60 105 THR A CA 1
ATOM 512 C C . THR A 1 75 ? 70.059 -15.326 83.162 1.00 35.88 105 THR A C 1
ATOM 513 O O . THR A 1 75 ? 69.127 -15.817 82.528 1.00 30.30 105 THR A O 1
ATOM 517 N N . VAL A 1 76 ? 71.151 -16.015 83.488 1.00 29.31 106 VAL A N 1
ATOM 518 C CA . VAL A 1 76 ? 71.377 -17.378 83.041 1.00 33.76 106 VAL A CA 1
ATOM 519 C C . VAL A 1 76 ? 70.713 -18.429 83.949 1.00 36.59 106 VAL A C 1
ATOM 520 O O . VAL A 1 76 ? 70.825 -19.631 83.691 1.00 32.84 106 VAL A O 1
ATOM 524 N N . ASN A 1 77 ? 70.021 -17.976 84.995 1.00 27.13 107 ASN A N 1
ATOM 525 C CA . ASN A 1 77 ? 69.608 -18.862 86.104 1.00 35.24 107 ASN A CA 1
ATOM 526 C C . ASN A 1 77 ? 68.698 -20.030 85.708 1.00 33.60 107 ASN A C 1
ATOM 527 O O . ASN A 1 77 ? 68.955 -21.173 86.096 1.00 37.88 107 ASN A O 1
ATOM 532 N N . ARG A 1 78 ? 67.639 -19.733 84.953 1.00 32.04 108 ARG A N 1
ATOM 533 C CA . ARG A 1 78 ? 66.572 -20.710 84.657 1.00 39.46 108 ARG A CA 1
ATOM 534 C C . ARG A 1 78 ? 67.050 -21.836 83.750 1.00 34.85 108 ARG A C 1
ATOM 535 O O . ARG A 1 78 ? 66.714 -23.005 83.966 1.00 37.50 108 ARG A O 1
ATOM 543 N N . THR A 1 79 ? 67.858 -21.472 82.759 1.00 37.02 109 THR A N 1
ATOM 544 C CA . THR A 1 79 ? 68.208 -22.369 81.666 1.00 39.89 109 THR A CA 1
ATOM 545 C C . THR A 1 79 ? 69.668 -22.848 81.672 1.00 35.77 109 THR A C 1
ATOM 546 O O . THR A 1 79 ? 70.128 -23.401 80.693 1.00 31.51 109 THR A O 1
ATOM 550 N N . THR A 1 80 ? 70.414 -22.615 82.751 1.00 30.82 110 THR A N 1
ATOM 551 C CA . THR A 1 80 ? 71.794 -23.110 82.821 1.00 31.14 110 THR A CA 1
ATOM 552 C C . THR A 1 80 ? 72.078 -23.616 84.220 1.00 40.85 110 THR A C 1
ATOM 553 O O . THR A 1 80 ? 71.229 -23.506 85.089 1.00 30.60 110 THR A O 1
ATOM 557 N N . ASN A 1 81 ? 73.279 -24.159 84.423 1.00 36.68 111 ASN A N 1
ATOM 558 C CA . ASN A 1 81 ? 73.793 -24.454 85.752 1.00 40.41 111 ASN A CA 1
ATOM 559 C C . ASN A 1 81 ? 74.590 -23.292 86.360 1.00 39.74 111 ASN A C 1
ATOM 560 O O . ASN A 1 81 ? 75.367 -23.483 87.297 1.00 39.38 111 ASN A O 1
ATOM 565 N N . GLY A 1 82 ? 74.380 -22.093 85.817 1.00 38.55 112 GLY A N 1
ATOM 566 C CA . GLY A 1 82 ? 74.983 -20.872 86.329 1.00 38.94 112 GLY A CA 1
ATOM 567 C C . GLY A 1 82 ? 73.989 -19.937 86.991 1.00 36.07 112 GLY A C 1
ATOM 568 O O . GLY A 1 82 ? 72.795 -20.208 87.024 1.00 32.24 112 GLY A O 1
ATOM 569 N N . HIS A 1 83 ? 74.488 -18.835 87.538 1.00 33.73 113 HIS A N 1
ATOM 570 C CA . HIS A 1 83 ? 73.639 -17.750 88.050 1.00 32.73 113 HIS A CA 1
ATOM 571 C C . HIS A 1 83 ? 74.229 -16.404 87.634 1.00 35.00 113 HIS A C 1
ATOM 572 O O . HIS A 1 83 ? 75.437 -16.278 87.376 1.00 34.47 113 HIS A O 1
ATOM 579 N N . GLY A 1 84 ? 73.379 -15.390 87.570 1.00 35.50 114 GLY A N 1
ATOM 580 C CA . GLY A 1 84 ? 73.849 -14.068 87.188 1.00 28.81 114 GLY A CA 1
ATOM 581 C C . GLY A 1 84 ? 73.348 -13.644 85.828 1.00 40.19 114 GLY A C 1
ATOM 582 O O . GLY A 1 84 ? 72.809 -14.461 85.082 1.00 38.69 114 GLY A O 1
ATOM 583 N N . LYS A 1 85 ? 73.546 -12.367 85.516 1.00 30.49 115 LYS A N 1
ATOM 584 C CA . LYS A 1 85 ? 73.216 -11.821 84.209 1.00 36.31 115 LYS A CA 1
ATOM 585 C C . LYS A 1 85 ? 74.194 -12.273 83.132 1.00 47.69 115 LYS A C 1
ATOM 586 O O . LYS A 1 85 ? 75.385 -12.457 83.384 1.00 52.21 115 LYS A O 1
ATOM 592 N N . VAL A 1 86 ? 73.665 -12.448 81.928 1.00 44.54 116 VAL A N 1
ATOM 593 C CA . VAL A 1 86 ? 74.457 -12.749 80.729 1.00 42.82 116 VAL A CA 1
ATOM 594 C C . VAL A 1 86 ? 75.635 -11.772 80.572 1.00 43.64 116 VAL A C 1
ATOM 595 O O . VAL A 1 86 ? 76.769 -12.194 80.354 1.00 36.45 116 VAL A O 1
ATOM 599 N N . GLU A 1 87 ? 75.363 -10.478 80.737 1.00 31.17 117 GLU A N 1
ATOM 600 C CA . GLU A 1 87 ? 76.391 -9.438 80.685 1.00 33.81 117 GLU A CA 1
ATOM 601 C C . GLU A 1 87 ? 77.468 -9.485 81.776 1.00 34.68 117 GLU A C 1
ATOM 602 O O . GLU A 1 87 ? 78.429 -8.725 81.718 1.00 42.78 117 GLU A O 1
ATOM 608 N N . ASP A 1 88 ? 77.312 -10.371 82.761 1.00 45.58 118 ASP A N 1
ATOM 609 C CA . ASP A 1 88 ? 78.360 -10.638 83.756 1.00 38.09 118 ASP A CA 1
ATOM 610 C C . ASP A 1 88 ? 79.221 -11.843 83.372 1.00 41.49 118 ASP A C 1
ATOM 611 O O . ASP A 1 88 ? 80.150 -12.207 84.084 1.00 40.02 118 ASP A O 1
ATOM 616 N N . TYR A 1 89 ? 78.897 -12.467 82.248 1.00 39.93 119 TYR A N 1
ATOM 617 C CA . TYR A 1 89 ? 79.714 -13.538 81.700 1.00 36.73 119 TYR A CA 1
ATOM 618 C C . TYR A 1 89 ? 80.395 -13.010 80.452 1.00 34.95 119 TYR A C 1
ATOM 619 O O . TYR A 1 89 ? 79.746 -12.382 79.622 1.00 40.35 119 TYR A O 1
ATOM 628 N N . THR A 1 90 ? 81.691 -13.267 80.304 1.00 32.71 120 THR A N 1
ATOM 629 C CA . THR A 1 90 ? 82.304 -13.285 78.973 1.00 42.63 120 THR A CA 1
ATOM 630 C C . THR A 1 90 ? 81.765 -14.475 78.185 1.00 28.54 120 THR A C 1
ATOM 631 O O . THR A 1 90 ? 81.152 -15.386 78.753 1.00 39.24 120 THR A O 1
ATOM 635 N N . LEU A 1 91 ? 82.005 -14.464 76.880 1.00 33.98 121 LEU A N 1
ATOM 636 C CA . LEU A 1 91 ? 81.555 -15.542 76.004 1.00 42.49 121 LEU A CA 1
ATOM 637 C C . LEU A 1 91 ? 82.220 -16.873 76.334 1.00 41.50 121 LEU A C 1
ATOM 638 O O . LEU A 1 91 ? 81.558 -17.916 76.346 1.00 38.06 121 LEU A O 1
ATOM 643 N N . ASP A 1 92 ? 83.517 -16.826 76.617 1.00 41.53 122 ASP A N 1
ATOM 644 C CA . ASP A 1 92 ? 84.262 -18.011 77.029 1.00 46.09 122 ASP A CA 1
ATOM 645 C C . ASP A 1 92 ? 83.679 -18.658 78.287 1.00 43.98 122 ASP A C 1
ATOM 646 O O . ASP A 1 92 ? 83.443 -19.870 78.322 1.00 49.20 122 ASP A O 1
ATOM 651 N N . GLU A 1 93 ? 83.455 -17.830 79.308 1.00 37.95 123 GLU A N 1
ATOM 652 C CA . GLU A 1 93 ? 82.834 -18.241 80.557 1.00 39.83 123 GLU A CA 1
ATOM 653 C C . GLU A 1 93 ? 81.402 -18.767 80.363 1.00 34.87 123 GLU A C 1
ATOM 654 O O . GLU A 1 93 ? 81.007 -19.746 80.991 1.00 36.70 123 GLU A O 1
ATOM 660 N N . LEU A 1 94 ? 80.647 -18.117 79.477 1.00 47.85 124 LEU A N 1
ATOM 661 C CA . LEU A 1 94 ? 79.262 -18.490 79.196 1.00 42.82 124 LEU A CA 1
ATOM 662 C C . LEU A 1 94 ? 79.187 -19.827 78.470 1.00 37.09 124 LEU A C 1
ATOM 663 O O . LEU A 1 94 ? 78.208 -20.559 78.605 1.00 34.33 124 LEU A O 1
ATOM 668 N N . LYS A 1 95 ? 80.231 -20.128 77.700 1.00 46.26 125 LYS A N 1
ATOM 669 C CA . LYS A 1 95 ? 80.340 -21.378 76.951 1.00 39.93 125 LYS A CA 1
ATOM 670 C C . LYS A 1 95 ? 80.732 -22.579 77.820 1.00 37.62 125 LYS A C 1
ATOM 671 O O . LYS A 1 95 ? 80.747 -23.708 77.326 1.00 43.81 125 LYS A O 1
ATOM 677 N N . GLN A 1 96 ? 81.069 -22.336 79.091 1.00 33.34 126 GLN A N 1
ATOM 678 C CA A GLN A 1 96 ? 81.354 -23.403 80.065 0.50 39.61 126 GLN A CA 1
ATOM 679 C CA B GLN A 1 96 ? 81.341 -23.420 80.044 0.50 37.63 126 GLN A CA 1
ATOM 680 C C . GLN A 1 96 ? 80.066 -23.944 80.698 1.00 40.75 126 GLN A C 1
ATOM 681 O O . GLN A 1 96 ? 80.061 -25.015 81.312 1.00 45.54 126 GLN A O 1
ATOM 692 N N . LEU A 1 97 ? 78.982 -23.186 80.559 1.00 32.81 127 LEU A N 1
ATOM 693 C CA . LEU A 1 97 ? 77.716 -23.509 81.178 1.00 33.49 127 LEU A CA 1
ATOM 694 C C . LEU A 1 97 ? 77.005 -24.626 80.434 1.00 30.60 127 LEU A C 1
ATOM 695 O O . LEU A 1 97 ? 77.098 -24.737 79.217 1.00 38.82 127 LEU A O 1
ATOM 700 N N . ASP A 1 98 ? 76.271 -25.431 81.190 1.00 39.49 128 ASP A N 1
ATOM 701 C CA . ASP A 1 98 ? 75.377 -26.445 80.652 1.00 32.23 128 ASP A CA 1
ATOM 702 C C . ASP A 1 98 ? 74.024 -25.771 80.430 1.00 41.57 128 ASP A C 1
ATOM 703 O O . ASP A 1 98 ? 73.331 -25.460 81.396 1.00 39.40 128 ASP A O 1
ATOM 708 N N . ALA A 1 99 ? 73.655 -25.555 79.167 1.00 34.90 129 ALA A N 1
ATOM 709 C CA . ALA A 1 99 ? 72.356 -24.961 78.823 1.00 33.42 129 ALA A CA 1
ATOM 710 C C . ALA A 1 99 ? 71.253 -25.970 78.427 1.00 30.97 129 ALA A C 1
ATOM 711 O O . ALA A 1 99 ? 70.262 -25.599 77.789 1.00 36.39 129 ALA A O 1
ATOM 713 N N . GLY A 1 100 ? 71.401 -27.229 78.836 1.00 41.23 130 GLY A N 1
ATOM 714 C CA . GLY A 1 100 ? 70.468 -28.270 78.415 1.00 30.13 130 GLY A CA 1
ATOM 715 C C . GLY A 1 100 ? 69.895 -29.163 79.501 1.00 34.27 130 GLY A C 1
ATOM 716 O O . GLY A 1 100 ? 68.735 -29.561 79.412 1.00 36.36 130 GLY A O 1
ATOM 717 N N . SER A 1 101 ? 70.696 -29.470 80.524 1.00 36.74 131 SER A N 1
ATOM 718 C CA . SER A 1 101 ? 70.289 -30.360 81.624 1.00 32.60 131 SER A CA 1
ATOM 719 C C . SER A 1 101 ? 69.076 -29.894 82.429 1.00 42.14 131 SER A C 1
ATOM 720 O O . SER A 1 101 ? 68.344 -30.723 82.985 1.00 46.40 131 SER A O 1
ATOM 723 N N . TRP A 1 102 ? 68.872 -28.576 82.507 1.00 41.04 132 TRP A N 1
ATOM 724 C CA . TRP A 1 102 ? 67.691 -28.018 83.168 1.00 34.05 132 TRP A CA 1
ATOM 725 C C . TRP A 1 102 ? 66.399 -28.603 82.540 1.00 38.22 132 TRP A C 1
ATOM 726 O O . TRP A 1 102 ? 65.408 -28.860 83.229 1.00 40.77 132 TRP A O 1
ATOM 737 N N . PHE A 1 103 ? 66.438 -28.828 81.229 1.00 36.48 133 PHE A N 1
ATOM 738 C CA . PHE A 1 103 ? 65.256 -29.192 80.468 1.00 36.73 133 PHE A CA 1
ATOM 739 C C . PHE A 1 103 ? 64.903 -30.647 80.761 1.00 29.19 133 PHE A C 1
ATOM 740 O O . PHE A 1 103 ? 63.737 -30.988 80.839 1.00 35.18 133 PHE A O 1
ATOM 748 N N . ASN A 1 104 ? 65.930 -31.490 80.903 1.00 34.62 134 ASN A N 1
ATOM 749 C CA . ASN A 1 104 ? 65.773 -32.896 81.278 1.00 42.50 134 ASN A CA 1
ATOM 750 C C . ASN A 1 104 ? 65.126 -33.080 82.656 1.00 51.33 134 ASN A C 1
ATOM 751 O O . ASN A 1 104 ? 64.301 -33.979 82.849 1.00 44.24 134 ASN A O 1
ATOM 756 N N . LYS A 1 105 ? 65.518 -32.228 83.603 1.00 48.57 135 LYS A N 1
ATOM 757 C CA . LYS A 1 105 ? 64.909 -32.170 84.934 1.00 50.00 135 LYS A CA 1
ATOM 758 C C . LYS A 1 105 ? 63.440 -31.740 84.849 1.00 44.24 135 LYS A C 1
ATOM 759 O O . LYS A 1 105 ? 62.559 -32.392 85.412 1.00 41.08 135 LYS A O 1
ATOM 765 N N . LYS A 1 106 ? 63.189 -30.646 84.137 1.00 39.14 136 LYS A N 1
ATOM 766 C CA . LYS A 1 106 ? 61.885 -30.014 84.127 1.00 43.81 136 LYS A CA 1
ATOM 767 C C . LYS A 1 106 ? 60.834 -30.801 83.319 1.00 41.56 136 LYS A C 1
ATOM 768 O O . LYS A 1 106 ? 59.662 -30.816 83.680 1.00 43.98 136 LYS A O 1
ATOM 774 N N . TYR A 1 107 ? 61.269 -31.464 82.251 1.00 43.77 137 TYR A N 1
ATOM 775 C CA . TYR A 1 107 ? 60.372 -32.218 81.368 1.00 33.96 137 TYR A CA 1
ATOM 776 C C . TYR A 1 107 ? 60.918 -33.618 81.101 1.00 43.82 137 TYR A C 1
ATOM 777 O O . TYR A 1 107 ? 61.422 -33.875 80.005 1.00 39.72 137 TYR A O 1
ATOM 786 N N . PRO A 1 108 ? 60.805 -34.535 82.092 1.00 36.64 138 PRO A N 1
ATOM 787 C CA . PRO A 1 108 ? 61.481 -35.825 81.995 1.00 39.46 138 PRO A CA 1
ATOM 788 C C . PRO A 1 108 ? 60.949 -36.755 80.882 1.00 40.35 138 PRO A C 1
ATOM 789 O O . PRO A 1 108 ? 61.689 -37.627 80.410 1.00 43.41 138 PRO A O 1
ATOM 793 N N . LYS A 1 109 ? 59.707 -36.566 80.441 1.00 35.18 139 LYS A N 1
ATOM 794 C CA . LYS A 1 109 ? 59.222 -37.310 79.265 1.00 51.34 139 LYS A CA 1
ATOM 795 C C . LYS A 1 109 ? 59.914 -36.933 77.956 1.00 47.63 139 LYS A C 1
ATOM 796 O O . LYS A 1 109 ? 60.030 -37.758 77.056 1.00 53.56 139 LYS A O 1
ATOM 802 N N . TYR A 1 110 ? 60.387 -35.690 77.871 1.00 43.80 140 TYR A N 1
ATOM 803 C CA . TYR A 1 110 ? 61.144 -35.217 76.718 1.00 36.92 140 TYR A CA 1
ATOM 804 C C . TYR A 1 110 ? 62.667 -35.202 76.914 1.00 47.14 140 TYR A C 1
ATOM 805 O O . TYR A 1 110 ? 63.395 -34.707 76.041 1.00 45.84 140 TYR A O 1
ATOM 814 N N . ALA A 1 111 ? 63.140 -35.741 78.042 1.00 43.52 141 ALA A N 1
ATOM 815 C CA . ALA A 1 111 ? 64.572 -35.727 78.381 1.00 40.58 141 ALA A CA 1
ATOM 816 C C . ALA A 1 111 ? 65.400 -36.516 77.382 1.00 49.85 141 ALA A C 1
ATOM 817 O O . ALA A 1 111 ? 64.939 -37.528 76.854 1.00 50.03 141 ALA A O 1
ATOM 819 N N . ARG A 1 112 ? 66.623 -36.045 77.140 1.00 38.43 142 ARG A N 1
ATOM 820 C CA . ARG A 1 112 ? 67.610 -36.758 76.332 1.00 40.30 142 ARG A CA 1
ATOM 821 C C . ARG A 1 112 ? 69.016 -36.571 76.902 1.00 43.60 142 ARG A C 1
ATOM 822 O O . ARG A 1 112 ? 69.379 -35.478 77.346 1.00 47.50 142 ARG A O 1
ATOM 830 N N . ALA A 1 113 ? 69.812 -37.633 76.874 1.00 44.51 143 ALA A N 1
ATOM 831 C CA . ALA A 1 113 ? 71.211 -37.563 77.307 1.00 53.41 143 ALA A CA 1
ATOM 832 C C . ALA A 1 113 ? 72.054 -36.597 76.453 1.00 50.73 143 ALA A C 1
ATOM 833 O O . ALA A 1 113 ? 73.033 -36.027 76.930 1.00 61.57 143 ALA A O 1
ATOM 835 N N . SER A 1 114 ? 71.646 -36.402 75.201 1.00 49.86 144 SER A N 1
ATOM 836 C CA . SER A 1 114 ? 72.358 -35.535 74.275 1.00 45.63 144 SER A CA 1
ATOM 837 C C . SER A 1 114 ? 72.086 -34.053 74.531 1.00 46.65 144 SER A C 1
ATOM 838 O O . SER A 1 114 ? 72.768 -33.188 73.972 1.00 50.57 144 SER A O 1
ATOM 841 N N . TYR A 1 115 ? 71.095 -33.767 75.375 1.00 53.99 145 TYR A N 1
ATOM 842 C CA . TYR A 1 115 ? 70.782 -32.398 75.789 1.00 35.62 145 TYR A CA 1
ATOM 843 C C . TYR A 1 115 ? 71.725 -31.902 76.867 1.00 46.97 145 TYR A C 1
ATOM 844 O O . TYR A 1 115 ? 71.956 -30.697 76.968 1.00 44.23 145 TYR A O 1
ATOM 853 N N . LYS A 1 116 ? 72.308 -32.818 77.627 1.00 38.59 146 LYS A N 1
ATOM 854 C CA . LYS A 1 116 ? 73.319 -32.479 78.608 1.00 40.32 146 LYS A CA 1
ATOM 855 C C . LYS A 1 116 ? 74.527 -31.775 78.047 1.00 42.34 146 LYS A C 1
ATOM 856 O O . LYS A 1 116 ? 75.126 -32.212 77.103 1.00 40.29 146 LYS A O 1
ATOM 862 N N . ASN A 1 117 ? 74.894 -30.678 78.670 1.00 39.05 147 ASN A N 1
ATOM 863 C CA . ASN A 1 117 ? 75.972 -29.830 78.158 1.00 42.87 147 ASN A CA 1
ATOM 864 C C . ASN A 1 117 ? 75.752 -29.274 76.741 1.00 43.02 147 ASN A C 1
ATOM 865 O O . ASN A 1 117 ? 76.720 -29.020 76.017 1.00 60.34 147 ASN A O 1
ATOM 870 N N . ALA A 1 118 ? 74.487 -29.091 76.349 1.00 35.30 148 ALA A N 1
ATOM 871 C CA . ALA A 1 118 ? 74.139 -28.146 75.294 1.00 37.39 148 ALA A CA 1
ATOM 872 C C . ALA A 1 118 ? 74.663 -26.774 75.671 1.00 36.22 148 ALA A C 1
ATOM 873 O O . ALA A 1 118 ? 74.764 -26.439 76.860 1.00 33.08 148 ALA A O 1
ATOM 875 N N . LYS A 1 119 ? 74.987 -25.985 74.651 1.00 37.86 149 LYS A N 1
ATOM 876 C CA A LYS A 1 119 ? 75.712 -24.725 74.820 0.50 34.56 149 LYS A CA 1
ATOM 877 C CA B LYS A 1 119 ? 75.684 -24.727 74.866 0.50 36.20 149 LYS A CA 1
ATOM 878 C C . LYS A 1 119 ? 74.810 -23.538 74.516 1.00 42.02 149 LYS A C 1
ATOM 879 O O . LYS A 1 119 ? 73.888 -23.650 73.705 1.00 43.67 149 LYS A O 1
ATOM 890 N N . VAL A 1 120 ? 75.085 -22.401 75.152 1.00 35.90 150 VAL A N 1
ATOM 891 C CA . VAL A 1 120 ? 74.508 -21.144 74.696 1.00 36.12 150 VAL A CA 1
ATOM 892 C C . VAL A 1 120 ? 75.142 -20.786 73.349 1.00 38.11 150 VAL A C 1
ATOM 893 O O . VAL A 1 120 ? 76.360 -20.688 73.264 1.00 37.63 150 VAL A O 1
ATOM 897 N N . PRO A 1 121 ? 74.319 -20.621 72.292 1.00 32.84 151 PRO A N 1
ATOM 898 C CA . PRO A 1 121 ? 74.837 -20.225 70.998 1.00 36.39 151 PRO A CA 1
ATOM 899 C C . PRO A 1 121 ? 74.933 -18.716 70.857 1.00 40.54 151 PRO A C 1
ATOM 900 O O . PRO A 1 121 ? 74.111 -17.981 71.410 1.00 37.57 151 PRO A O 1
ATOM 904 N N . THR A 1 122 ? 75.918 -18.263 70.091 1.00 34.16 152 THR A N 1
ATOM 905 C CA . THR A 1 122 ? 75.921 -16.884 69.644 1.00 37.33 152 THR A CA 1
ATOM 906 C C . THR A 1 122 ? 75.039 -16.749 68.425 1.00 36.55 152 THR A C 1
ATOM 907 O O . THR A 1 122 ? 74.795 -17.729 67.718 1.00 32.50 152 THR A O 1
ATOM 911 N N . LEU A 1 123 ? 74.574 -15.524 68.187 1.00 36.33 153 LEU A N 1
ATOM 912 C CA . LEU A 1 123 ? 73.830 -15.178 66.991 1.00 43.23 153 LEU A CA 1
ATOM 913 C C . LEU A 1 123 ? 74.624 -15.481 65.734 1.00 44.02 153 LEU A C 1
ATOM 914 O O . LEU A 1 123 ? 74.096 -16.074 64.789 1.00 38.83 153 LEU A O 1
ATOM 919 N N . ASP A 1 124 ? 75.898 -15.099 65.755 1.00 42.74 154 ASP A N 1
ATOM 920 C CA . ASP A 1 124 ? 76.840 -15.429 64.704 1.00 33.48 154 ASP A CA 1
ATOM 921 C C . ASP A 1 124 ? 76.862 -16.917 64.359 1.00 42.65 154 ASP A C 1
ATOM 922 O O . ASP A 1 124 ? 76.691 -17.288 63.192 1.00 42.17 154 ASP A O 1
ATOM 927 N N . GLU A 1 125 ? 77.040 -17.760 65.375 1.00 39.30 155 GLU A N 1
ATOM 928 C CA . GLU A 1 125 ? 76.932 -19.217 65.223 1.00 40.76 155 GLU A CA 1
ATOM 929 C C . GLU A 1 125 ? 75.610 -19.716 64.628 1.00 47.04 155 GLU A C 1
ATOM 930 O O . GLU A 1 125 ? 75.622 -20.607 63.785 1.00 49.83 155 GLU A O 1
ATOM 936 N N . ILE A 1 126 ? 74.486 -19.147 65.069 1.00 35.42 156 ILE A N 1
ATOM 937 C CA . ILE A 1 126 ? 73.172 -19.531 64.562 1.00 37.41 156 ILE A CA 1
ATOM 938 C C . ILE A 1 126 ? 73.050 -19.218 63.080 1.00 44.92 156 ILE A C 1
ATOM 939 O O . ILE A 1 126 ? 72.577 -20.053 62.306 1.00 52.85 156 ILE A O 1
ATOM 944 N N . LEU A 1 127 ? 73.494 -18.028 62.682 1.00 36.97 157 LEU A N 1
ATOM 945 C CA . LEU A 1 127 ? 73.281 -17.577 61.314 1.00 37.00 157 LEU A CA 1
ATOM 946 C C . LEU A 1 127 ? 74.196 -18.363 60.374 1.00 34.73 157 LEU A C 1
ATOM 947 O O . LEU A 1 127 ? 73.804 -18.694 59.263 1.00 39.21 157 LEU A O 1
ATOM 952 N N . GLU A 1 128 ? 75.397 -18.675 60.857 1.00 35.06 158 GLU A N 1
ATOM 953 C CA . GLU A 1 128 ? 76.336 -19.567 60.190 1.00 37.95 158 GLU A CA 1
ATOM 954 C C . GLU A 1 128 ? 75.748 -20.956 59.967 1.00 55.21 158 GLU A C 1
ATOM 955 O O . GLU A 1 128 ? 75.820 -21.486 58.861 1.00 52.27 158 GLU A O 1
ATOM 961 N N . ARG A 1 129 ? 75.169 -21.525 61.025 1.00 45.70 159 ARG A N 1
ATOM 962 C CA . ARG A 1 129 ? 74.753 -22.923 61.043 1.00 40.17 159 ARG A CA 1
ATOM 963 C C . ARG A 1 129 ? 73.559 -23.183 60.133 1.00 37.21 159 ARG A C 1
ATOM 964 O O . ARG A 1 129 ? 73.524 -24.188 59.435 1.00 44.76 159 ARG A O 1
ATOM 972 N N . TYR A 1 130 ? 72.597 -22.266 60.124 1.00 32.66 160 TYR A N 1
ATOM 973 C CA . TYR A 1 130 ? 71.355 -22.493 59.414 1.00 36.70 160 TYR A CA 1
ATOM 974 C C . TYR A 1 130 ? 71.322 -21.768 58.084 1.00 49.28 160 TYR A C 1
ATOM 975 O O . TYR A 1 130 ? 70.560 -22.135 57.190 1.00 40.51 160 TYR A O 1
ATOM 984 N N . GLY A 1 131 ? 72.177 -20.760 57.949 1.00 50.98 161 GLY A N 1
ATOM 985 C CA . GLY A 1 131 ? 72.550 -20.238 56.643 1.00 50.24 161 GLY A CA 1
ATOM 986 C C . GLY A 1 131 ? 71.580 -19.198 56.121 1.00 43.28 161 GLY A C 1
ATOM 987 O O . GLY A 1 131 ? 70.636 -18.821 56.816 1.00 41.07 161 GLY A O 1
ATOM 988 N N . PRO A 1 132 ? 71.824 -18.714 54.889 1.00 52.08 162 PRO A N 1
ATOM 989 C CA . PRO A 1 132 ? 71.095 -17.586 54.319 1.00 46.55 162 PRO A CA 1
ATOM 990 C C . PRO A 1 132 ? 69.701 -17.928 53.803 1.00 50.68 162 PRO A C 1
ATOM 991 O O . PRO A 1 132 ? 68.909 -17.022 53.523 1.00 43.56 162 PRO A O 1
ATOM 995 N N . ASN A 1 133 ? 69.403 -19.218 53.684 1.00 46.70 163 ASN A N 1
ATOM 996 C CA . ASN A 1 133 ? 68.110 -19.651 53.165 1.00 50.35 163 ASN A CA 1
ATOM 997 C C . ASN A 1 133 ? 67.058 -19.873 54.255 1.00 43.10 163 ASN A C 1
ATOM 998 O O . ASN A 1 133 ? 65.866 -19.860 53.978 1.00 44.73 163 ASN A O 1
ATOM 1003 N N . ALA A 1 134 ? 67.508 -20.046 55.496 1.00 46.01 164 ALA A N 1
ATOM 1004 C CA . ALA A 1 134 ? 66.621 -20.045 56.658 1.00 33.22 164 ALA A CA 1
ATOM 1005 C C . ALA A 1 134 ? 65.982 -18.680 56.869 1.00 43.30 164 ALA A C 1
ATOM 1006 O O . ALA A 1 134 ? 66.435 -17.675 56.310 1.00 47.35 164 ALA A O 1
ATOM 1008 N N . ASN A 1 135 ? 64.920 -18.659 57.667 1.00 38.19 165 ASN A N 1
ATOM 1009 C CA . ASN A 1 135 ? 64.245 -17.433 58.064 1.00 40.17 165 ASN A CA 1
ATOM 1010 C C . ASN A 1 135 ? 64.389 -17.252 59.564 1.00 47.87 165 ASN A C 1
ATOM 1011 O O . ASN A 1 135 ? 64.345 -18.232 60.316 1.00 31.67 165 ASN A O 1
ATOM 1016 N N . TYR A 1 136 ? 64.550 -16.002 59.996 1.00 40.98 166 TYR A N 1
ATOM 1017 C CA . TYR A 1 136 ? 64.898 -15.715 61.384 1.00 37.42 166 TYR A CA 1
ATOM 1018 C C . TYR A 1 136 ? 63.991 -14.644 61.944 1.00 39.24 166 TYR A C 1
ATOM 1019 O O . TYR A 1 136 ? 63.681 -13.664 61.264 1.00 39.42 166 TYR A O 1
ATOM 1028 N N . TYR A 1 137 ? 63.566 -14.844 63.191 1.00 39.15 167 TYR A N 1
ATOM 1029 C CA . TYR A 1 137 ? 62.633 -13.935 63.860 1.00 39.00 167 TYR A CA 1
ATOM 1030 C C . TYR A 1 137 ? 63.350 -13.500 65.138 1.00 39.89 167 TYR A C 1
ATOM 1031 O O . TYR A 1 137 ? 63.408 -14.261 66.109 1.00 38.87 167 TYR A O 1
ATOM 1040 N N . ILE A 1 138 ? 63.953 -12.309 65.108 1.00 37.03 168 ILE A N 1
ATOM 1041 C CA . ILE A 1 138 ? 65.005 -11.949 66.065 1.00 33.70 168 ILE A CA 1
ATOM 1042 C C . ILE A 1 138 ? 64.547 -10.776 66.923 1.00 34.60 168 ILE A C 1
ATOM 1043 O O . ILE A 1 138 ? 63.989 -9.813 66.405 1.00 31.32 168 ILE A O 1
ATOM 1048 N N . GLU A 1 139 ? 64.731 -10.892 68.237 1.00 33.18 169 GLU A N 1
ATOM 1049 C CA . GLU A 1 139 ? 64.141 -9.964 69.190 1.00 30.63 169 GLU A CA 1
ATOM 1050 C C . GLU A 1 139 ? 65.169 -9.033 69.808 1.00 35.34 169 GLU A C 1
ATOM 1051 O O . GLU A 1 139 ? 66.185 -9.484 70.324 1.00 26.76 169 GLU A O 1
ATOM 1057 N N . THR A 1 140 ? 64.861 -7.739 69.788 1.00 42.49 170 THR A N 1
ATOM 1058 C CA . THR A 1 140 ? 65.687 -6.721 70.416 1.00 41.65 170 THR A CA 1
ATOM 1059 C C . THR A 1 140 ? 65.016 -6.127 71.650 1.00 43.61 170 THR A C 1
ATOM 1060 O O . THR A 1 140 ? 63.799 -6.275 71.847 1.00 48.05 170 THR A O 1
ATOM 1064 N N . LYS A 1 141 ? 65.786 -5.492 72.514 1.00 44.25 171 LYS A N 1
ATOM 1065 C CA A LYS A 1 141 ? 65.408 -4.903 73.756 0.52 45.34 171 LYS A CA 1
ATOM 1066 C CA C LYS A 1 141 ? 65.398 -4.902 73.752 0.47 45.93 171 LYS A CA 1
ATOM 1067 C C . LYS A 1 141 ? 65.233 -3.396 73.735 1.00 46.83 171 LYS A C 1
ATOM 1068 O O . LYS A 1 141 ? 65.378 -2.901 72.652 1.00 45.75 171 LYS A O 1
ATOM 1079 N N . SER A 1 142 ? 64.650 -2.759 74.728 1.00 45.04 172 SER A N 1
ATOM 1080 C CA . SER A 1 142 ? 64.866 -1.359 75.001 1.00 44.51 172 SER A CA 1
ATOM 1081 C C . SER A 1 142 ? 66.288 -0.870 74.975 1.00 43.75 172 SER A C 1
ATOM 1082 O O . SER A 1 142 ? 67.186 -1.526 75.370 1.00 34.88 172 SER A O 1
ATOM 1085 N N . PRO A 1 143 ? 66.475 0.323 74.417 1.00 67.82 173 PRO A N 1
ATOM 1086 C CA . PRO A 1 143 ? 67.775 0.711 73.855 1.00 72.80 173 PRO A CA 1
ATOM 1087 C C . PRO A 1 143 ? 68.752 1.047 74.973 1.00 62.62 173 PRO A C 1
ATOM 1088 O O . PRO A 1 143 ? 69.938 1.282 74.741 1.00 67.22 173 PRO A O 1
ATOM 1092 N N . ASP A 1 144 ? 68.223 1.062 76.189 1.00 42.78 174 ASP A N 1
ATOM 1093 C CA . ASP A 1 144 ? 68.990 1.313 77.405 1.00 44.33 174 ASP A CA 1
ATOM 1094 C C . ASP A 1 144 ? 69.509 0.070 78.150 1.00 47.90 174 ASP A C 1
ATOM 1095 O O . ASP A 1 144 ? 70.335 0.183 79.052 1.00 43.04 174 ASP A O 1
ATOM 1100 N N . VAL A 1 145 ? 69.048 -1.119 77.782 1.00 40.50 175 VAL A N 1
ATOM 1101 C CA . VAL A 1 145 ? 69.599 -2.316 78.409 1.00 42.94 175 VAL A CA 1
ATOM 1102 C C . VAL A 1 145 ? 70.851 -2.860 77.719 1.00 35.81 175 VAL A C 1
ATOM 1103 O O . VAL A 1 145 ? 71.832 -3.199 78.383 1.00 38.89 175 VAL A O 1
ATOM 1107 N N . TYR A 1 146 ? 70.837 -2.898 76.391 1.00 36.55 176 TYR A N 1
ATOM 1108 C CA . TYR A 1 146 ? 72.053 -3.199 75.640 1.00 41.26 176 TYR A CA 1
ATOM 1109 C C . TYR A 1 146 ? 72.303 -2.177 74.527 1.00 47.57 176 TYR A C 1
ATOM 1110 O O . TYR A 1 146 ? 71.993 -2.455 73.371 1.00 36.55 176 TYR A O 1
ATOM 1119 N N . PRO A 1 147 ? 72.860 -0.991 74.864 1.00 38.80 177 PRO A N 1
ATOM 1120 C CA . PRO A 1 147 ? 73.108 0.001 73.813 1.00 43.02 177 PRO A CA 1
ATOM 1121 C C . PRO A 1 147 ? 74.062 -0.518 72.726 1.00 22.09 177 PRO A C 1
ATOM 1122 O O . PRO A 1 147 ? 75.015 -1.232 73.029 1.00 43.15 177 PRO A O 1
ATOM 1126 N N . GLY A 1 148 ? 73.772 -0.194 71.476 1.00 32.12 178 GLY A N 1
ATOM 1127 C CA . GLY A 1 148 ? 74.505 -0.776 70.346 1.00 37.07 178 GLY A CA 1
ATOM 1128 C C . GLY A 1 148 ? 73.978 -2.075 69.739 1.00 41.08 178 GLY A C 1
ATOM 1129 O O . GLY A 1 148 ? 74.447 -2.473 68.666 1.00 47.48 178 GLY A O 1
ATOM 1130 N N . MET A 1 149 ? 73.026 -2.740 70.411 1.00 39.86 179 MET A N 1
ATOM 1131 C CA . MET A 1 149 ? 72.564 -4.091 70.014 1.00 25.05 179 MET A CA 1
ATOM 1132 C C . MET A 1 149 ? 71.926 -4.143 68.630 1.00 22.34 179 MET A C 1
ATOM 1133 O O . MET A 1 149 ? 72.194 -5.066 67.867 1.00 39.84 179 MET A O 1
ATOM 1138 N N . GLU A 1 150 ? 71.116 -3.137 68.299 1.00 35.72 180 GLU A N 1
ATOM 1139 C CA . GLU A 1 150 ? 70.548 -2.973 66.950 1.00 34.92 180 GLU A CA 1
ATOM 1140 C C . GLU A 1 150 ? 71.605 -2.920 65.839 1.00 31.77 180 GLU A C 1
ATOM 1141 O O . GLU A 1 150 ? 71.489 -3.602 64.825 1.00 46.49 180 GLU A O 1
ATOM 1147 N N . GLU A 1 151 ? 72.632 -2.097 66.054 1.00 53.34 181 GLU A N 1
ATOM 1148 C CA . GLU A 1 151 ? 73.705 -1.871 65.085 1.00 39.54 181 GLU A CA 1
ATOM 1149 C C . GLU A 1 151 ? 74.550 -3.121 64.912 1.00 33.10 181 GLU A C 1
ATOM 1150 O O . GLU A 1 151 ? 74.872 -3.497 63.785 1.00 34.48 181 GLU A O 1
ATOM 1156 N N . GLN A 1 152 ? 74.903 -3.747 66.039 1.00 29.36 182 GLN A N 1
ATOM 1157 C CA . GLN A 1 152 ? 75.470 -5.094 66.077 1.00 37.33 182 GLN A CA 1
ATOM 1158 C C . GLN A 1 152 ? 74.661 -6.150 65.321 1.00 37.03 182 GLN A C 1
ATOM 1159 O O . GLN A 1 152 ? 75.241 -6.967 64.599 1.00 44.12 182 GLN A O 1
ATOM 1165 N N . LEU A 1 153 ? 73.338 -6.132 65.499 1.00 41.96 183 LEU A N 1
ATOM 1166 C CA . LEU A 1 153 ? 72.443 -7.125 64.887 1.00 38.42 183 LEU A CA 1
ATOM 1167 C C . LEU A 1 153 ? 72.397 -6.953 63.384 1.00 34.24 183 LEU A C 1
ATOM 1168 O O . LEU A 1 153 ? 72.544 -7.922 62.651 1.00 41.28 183 LEU A O 1
ATOM 1173 N N . LEU A 1 154 ? 72.203 -5.718 62.930 1.00 35.98 184 LEU A N 1
ATOM 1174 C CA . LEU A 1 154 ? 72.190 -5.436 61.503 1.00 36.27 184 LEU A CA 1
ATOM 1175 C C . LEU A 1 154 ? 73.532 -5.768 60.857 1.00 29.12 184 LEU A C 1
ATOM 1176 O O . LEU A 1 154 ? 73.563 -6.305 59.753 1.00 37.05 184 LEU A O 1
ATOM 1181 N N . ALA A 1 155 ? 74.630 -5.482 61.562 1.00 37.09 185 ALA A N 1
ATOM 1182 C CA . ALA A 1 155 ? 75.975 -5.820 61.080 1.00 42.32 185 ALA A CA 1
ATOM 1183 C C . ALA A 1 155 ? 76.201 -7.321 60.936 1.00 38.40 185 ALA A C 1
ATOM 1184 O O . ALA A 1 155 ? 76.824 -7.757 59.968 1.00 46.04 185 ALA A O 1
ATOM 1186 N N . SER A 1 156 ? 75.694 -8.103 61.894 1.00 42.18 186 SER A N 1
ATOM 1187 C CA A SER A 1 156 ? 75.811 -9.564 61.826 0.50 44.83 186 SER A CA 1
ATOM 1188 C CA B SER A 1 156 ? 75.794 -9.567 61.845 0.50 43.52 186 SER A CA 1
ATOM 1189 C C . SER A 1 156 ? 74.943 -10.159 60.718 1.00 32.78 186 SER A C 1
ATOM 1190 O O . SER A 1 156 ? 75.343 -11.116 60.070 1.00 36.08 186 SER A O 1
ATOM 1195 N N . LEU A 1 157 ? 73.774 -9.562 60.492 1.00 36.92 187 LEU A N 1
ATOM 1196 C CA . LEU A 1 157 ? 72.897 -9.902 59.373 1.00 39.04 187 LEU A CA 1
ATOM 1197 C C . LEU A 1 157 ? 73.517 -9.625 58.003 1.00 42.35 187 LEU A C 1
ATOM 1198 O O . LEU A 1 157 ? 73.436 -10.462 57.101 1.00 43.50 187 LEU A O 1
ATOM 1203 N N . LYS A 1 158 ? 74.128 -8.471 57.853 1.00 54.68 188 LYS A N 1
ATOM 1204 C CA . LYS A 1 158 ? 74.877 -8.139 56.660 1.00 45.98 188 LYS A CA 1
ATOM 1205 C C . LYS A 1 158 ? 76.006 -9.101 56.370 1.00 41.89 188 LYS A C 1
ATOM 1206 O O . LYS A 1 158 ? 76.094 -9.632 55.305 1.00 51.51 188 LYS A O 1
ATOM 1212 N N . LYS A 1 159 ? 76.851 -9.325 57.338 1.00 29.26 189 LYS A N 1
ATOM 1213 C CA . LYS A 1 159 ? 77.930 -10.318 57.265 1.00 28.35 189 LYS A CA 1
ATOM 1214 C C . LYS A 1 159 ? 77.500 -11.692 56.733 1.00 43.74 189 LYS A C 1
ATOM 1215 O O . LYS A 1 159 ? 78.274 -12.356 56.046 1.00 43.16 189 LYS A O 1
ATOM 1221 N N . HIS A 1 160 ? 76.268 -12.096 57.051 1.00 47.61 190 HIS A N 1
ATOM 1222 C CA . HIS A 1 160 ? 75.743 -13.430 56.728 1.00 45.45 190 HIS A CA 1
ATOM 1223 C C . HIS A 1 160 ? 74.747 -13.376 55.554 1.00 41.72 190 HIS A C 1
ATOM 1224 O O . HIS A 1 160 ? 73.999 -14.327 55.310 1.00 52.21 190 HIS A O 1
ATOM 1231 N N . HIS A 1 161 ? 74.754 -12.246 54.844 1.00 46.71 191 HIS A N 1
ATOM 1232 C CA . HIS A 1 161 ? 74.137 -12.085 53.514 1.00 37.66 191 HIS A CA 1
ATOM 1233 C C . HIS A 1 161 ? 72.624 -12.090 53.577 1.00 46.47 191 HIS A C 1
ATOM 1234 O O . HIS A 1 161 ? 71.948 -12.538 52.648 1.00 59.03 191 HIS A O 1
ATOM 1241 N N . LEU A 1 162 ? 72.105 -11.574 54.688 1.00 56.75 192 LEU A N 1
ATOM 1242 C CA . LEU A 1 162 ? 70.681 -11.609 54.980 1.00 45.11 192 LEU A CA 1
ATOM 1243 C C . LEU A 1 162 ? 70.016 -10.252 54.861 1.00 50.03 192 LEU A C 1
ATOM 1244 O O . LEU A 1 162 ? 68.787 -10.163 54.893 1.00 56.59 192 LEU A O 1
ATOM 1249 N N . LEU A 1 163 ? 70.815 -9.197 54.710 1.00 45.87 193 LEU A N 1
ATOM 1250 C CA . LEU A 1 163 ? 70.257 -7.866 54.449 1.00 52.82 193 LEU A CA 1
ATOM 1251 C C . LEU A 1 163 ? 70.134 -7.525 52.963 1.00 53.28 193 LEU A C 1
ATOM 1252 O O . LEU A 1 163 ? 69.592 -6.471 52.597 1.00 52.36 193 LEU A O 1
ATOM 1257 N N . ASN A 1 164 ? 70.642 -8.424 52.123 1.00 55.18 194 ASN A N 1
ATOM 1258 C CA . ASN A 1 164 ? 70.359 -8.441 50.690 1.00 62.73 194 ASN A CA 1
ATOM 1259 C C . ASN A 1 164 ? 68.861 -8.347 50.447 1.00 65.38 194 ASN A C 1
ATOM 1260 O O . ASN A 1 164 ? 68.083 -9.068 51.064 1.00 75.53 194 ASN A O 1
ATOM 1265 N N . ASN A 1 165 ? 68.427 -7.471 49.572 1.00 73.78 195 ASN A N 1
ATOM 1266 C CA . ASN A 1 165 ? 67.042 -7.060 49.589 1.00 73.98 195 ASN A CA 1
ATOM 1267 C C . ASN A 1 165 ? 66.125 -8.078 48.943 1.00 75.61 195 ASN A C 1
ATOM 1268 O O . ASN A 1 165 ? 64.934 -8.040 49.125 1.00 70.70 195 ASN A O 1
ATOM 1273 N N . ASN A 1 166 ? 66.687 -8.974 48.158 1.00 71.16 196 ASN A N 1
ATOM 1274 C CA . ASN A 1 166 ? 66.022 -10.231 47.827 1.00 78.53 196 ASN A CA 1
ATOM 1275 C C . ASN A 1 166 ? 65.560 -10.988 49.075 1.00 70.05 196 ASN A C 1
ATOM 1276 O O . ASN A 1 166 ? 64.395 -11.387 49.168 1.00 70.81 196 ASN A O 1
ATOM 1281 N N . LYS A 1 167 ? 66.475 -11.157 50.031 1.00 62.12 197 LYS A N 1
ATOM 1282 C CA . LYS A 1 167 ? 66.211 -11.917 51.253 1.00 61.38 197 LYS A CA 1
ATOM 1283 C C . LYS A 1 167 ? 65.195 -11.225 52.146 1.00 57.07 197 LYS A C 1
ATOM 1284 O O . LYS A 1 167 ? 64.391 -11.887 52.791 1.00 57.41 197 LYS A O 1
ATOM 1290 N N . LEU A 1 168 ? 65.224 -9.894 52.151 1.00 42.31 198 LEU A N 1
ATOM 1291 C CA . LEU A 1 168 ? 64.363 -9.097 53.019 1.00 40.17 198 LEU A CA 1
ATOM 1292 C C . LEU A 1 168 ? 62.898 -9.109 52.618 1.00 49.77 198 LEU A C 1
ATOM 1293 O O . LEU A 1 168 ? 62.031 -9.279 53.472 1.00 53.18 198 LEU A O 1
ATOM 1298 N N . LYS A 1 169 ? 62.609 -8.964 51.328 1.00 53.65 199 LYS A N 1
ATOM 1299 C CA . LYS A 1 169 ? 61.211 -8.951 50.884 1.00 62.33 199 LYS A CA 1
ATOM 1300 C C . LYS A 1 169 ? 60.542 -10.342 50.835 1.00 53.44 199 LYS A C 1
ATOM 1301 O O . LYS A 1 169 ? 59.318 -10.438 50.754 1.00 43.99 199 LYS A O 1
ATOM 1307 N N . ASN A 1 170 ? 61.368 -11.365 50.814 1.00 49.19 200 ASN A N 1
ATOM 1308 C CA A ASN A 1 170 ? 61.018 -12.732 51.112 0.50 58.82 200 ASN A CA 1
ATOM 1309 C CA B ASN A 1 170 ? 60.944 -12.777 51.065 0.50 52.58 200 ASN A CA 1
ATOM 1310 C C . ASN A 1 170 ? 60.893 -13.287 52.534 1.00 59.39 200 ASN A C 1
ATOM 1311 O O . ASN A 1 170 ? 60.908 -14.470 52.792 1.00 48.96 200 ASN A O 1
ATOM 1320 N N . GLY A 1 171 ? 60.825 -12.368 53.472 1.00 57.36 201 GLY A N 1
ATOM 1321 C CA . GLY A 1 171 ? 60.616 -12.696 54.886 1.00 45.19 201 GLY A CA 1
ATOM 1322 C C . GLY A 1 171 ? 61.693 -13.491 55.610 1.00 53.45 201 GLY A C 1
ATOM 1323 O O . GLY A 1 171 ? 61.400 -14.134 56.620 1.00 42.56 201 GLY A O 1
ATOM 1324 N N . HIS A 1 172 ? 62.931 -13.461 55.111 1.00 41.00 202 HIS A N 1
ATOM 1325 C CA . HIS A 1 172 ? 64.044 -14.155 55.772 1.00 47.52 202 HIS A CA 1
ATOM 1326 C C . HIS A 1 172 ? 64.486 -13.515 57.089 1.00 38.88 202 HIS A C 1
ATOM 1327 O O . HIS A 1 172 ? 65.166 -14.152 57.882 1.00 38.26 202 HIS A O 1
ATOM 1334 N N . VAL A 1 173 ? 64.142 -12.246 57.293 1.00 35.22 203 VAL A N 1
ATOM 1335 C CA . VAL A 1 173 ? 64.435 -11.569 58.545 1.00 34.62 203 VAL A CA 1
ATOM 1336 C C . VAL A 1 173 ? 63.167 -10.867 59.014 1.00 35.28 203 VAL A C 1
ATOM 1337 O O . VAL A 1 173 ? 62.615 -10.033 58.303 1.00 40.54 203 VAL A O 1
ATOM 1341 N N . MET A 1 174 ? 62.697 -11.230 60.209 1.00 33.37 204 MET A N 1
ATOM 1342 C CA . MET A 1 174 ? 61.752 -10.388 60.944 1.00 36.53 204 MET A CA 1
ATOM 1343 C C . MET A 1 174 ? 62.444 -9.954 62.228 1.00 33.05 204 MET A C 1
ATOM 1344 O O . MET A 1 174 ? 63.058 -10.771 62.917 1.00 35.54 204 MET A O 1
ATOM 1349 N N . ILE A 1 175 ? 62.379 -8.667 62.534 1.00 36.59 205 ILE A N 1
ATOM 1350 C CA . ILE A 1 175 ? 62.913 -8.194 63.790 1.00 38.38 205 ILE A CA 1
ATOM 1351 C C . ILE A 1 175 ? 61.777 -7.713 64.664 1.00 36.64 205 ILE A C 1
ATOM 1352 O O . ILE A 1 175 ? 61.029 -6.820 64.278 1.00 34.00 205 ILE A O 1
ATOM 1357 N N . GLN A 1 176 ? 61.661 -8.333 65.839 1.00 39.56 206 GLN A N 1
ATOM 1358 C CA . GLN A 1 176 ? 60.554 -8.104 66.764 1.00 38.34 206 GLN A CA 1
ATOM 1359 C C . GLN A 1 176 ? 61.048 -7.384 68.011 1.00 33.58 206 GLN A C 1
ATOM 1360 O O . GLN A 1 176 ? 62.157 -7.633 68.467 1.00 31.96 206 GLN A O 1
ATOM 1366 N N . SER A 1 177 ? 60.224 -6.498 68.561 1.00 33.29 207 SER A N 1
ATOM 1367 C CA . SER A 1 177 ? 60.486 -5.904 69.875 1.00 42.01 207 SER A CA 1
ATOM 1368 C C . SER A 1 177 ? 59.213 -5.365 70.502 1.00 41.43 207 SER A C 1
ATOM 1369 O O . SER A 1 177 ? 58.336 -4.857 69.801 1.00 41.43 207 SER A O 1
ATOM 1372 N N . PHE A 1 178 ? 59.136 -5.470 71.829 1.00 37.90 208 PHE A N 1
ATOM 1373 C CA . PHE A 1 178 ? 58.209 -4.683 72.645 1.00 42.93 208 PHE A CA 1
ATOM 1374 C C . PHE A 1 178 ? 58.520 -3.184 72.604 1.00 38.47 208 PHE A C 1
ATOM 1375 O O . PHE A 1 178 ? 57.623 -2.359 72.777 1.00 43.32 208 PHE A O 1
ATOM 1383 N N . SER A 1 179 ? 59.793 -2.847 72.391 1.00 44.63 209 SER A N 1
ATOM 1384 C CA . SER A 1 179 ? 60.272 -1.461 72.379 1.00 37.46 209 SER A CA 1
ATOM 1385 C C . SER A 1 179 ? 60.023 -0.746 71.042 1.00 42.00 209 SER A C 1
ATOM 1386 O O . SER A 1 179 ? 60.528 -1.167 70.001 1.00 41.63 209 SER A O 1
ATOM 1389 N N . ASP A 1 180 ? 59.247 0.338 71.085 1.00 42.90 210 ASP A N 1
ATOM 1390 C CA . ASP A 1 180 ? 59.061 1.223 69.920 1.00 39.07 210 ASP A CA 1
ATOM 1391 C C . ASP A 1 180 ? 60.367 1.883 69.471 1.00 36.43 210 ASP A C 1
ATOM 1392 O O . ASP A 1 180 ? 60.654 1.962 68.273 1.00 42.27 210 ASP A O 1
ATOM 1397 N N . GLU A 1 181 ? 61.169 2.265 70.425 1.00 36.40 211 GLU A N 1
ATOM 1398 C CA . GLU A 1 181 ? 62.331 3.036 70.147 1.00 47.46 211 GLU A CA 1
ATOM 1399 C C . GLU A 1 181 ? 63.411 2.164 69.495 1.00 42.91 211 GLU A C 1
ATOM 1400 O O . GLU A 1 181 ? 64.139 2.615 68.682 1.00 55.22 211 GLU A O 1
ATOM 1406 N N . SER A 1 182 ? 63.462 0.897 69.834 1.00 44.26 212 SER A N 1
ATOM 1407 C CA . SER A 1 182 ? 64.347 -0.060 69.196 1.00 34.68 212 SER A CA 1
ATOM 1408 C C . SER A 1 182 ? 63.972 -0.249 67.734 1.00 46.43 212 SER A C 1
ATOM 1409 O O . SER A 1 182 ? 64.836 -0.202 66.857 1.00 50.17 212 SER A O 1
ATOM 1412 N N . LEU A 1 183 ? 62.677 -0.441 67.489 1.00 34.91 213 LEU A N 1
ATOM 1413 C CA . LEU A 1 183 ? 62.151 -0.645 66.145 1.00 46.98 213 LEU A CA 1
ATOM 1414 C C . LEU A 1 183 ? 62.278 0.598 65.261 1.00 42.64 213 LEU A C 1
ATOM 1415 O O . LEU A 1 183 ? 62.657 0.489 64.095 1.00 39.63 213 LEU A O 1
ATOM 1420 N N . LYS A 1 184 ? 61.981 1.767 65.827 1.00 49.36 214 LYS A N 1
ATOM 1421 C CA . LYS A 1 184 ? 62.159 3.046 65.129 1.00 49.23 214 LYS A CA 1
ATOM 1422 C C . LYS A 1 184 ? 63.617 3.302 64.724 1.00 49.97 214 LYS A C 1
ATOM 1423 O O . LYS A 1 184 ? 63.876 3.777 63.611 1.00 46.96 214 LYS A O 1
ATOM 1429 N N . LYS A 1 185 ? 64.548 2.956 65.619 1.00 39.39 215 LYS A N 1
ATOM 1430 C CA . LYS A 1 185 ? 65.983 2.977 65.342 1.00 48.54 215 LYS A CA 1
ATOM 1431 C C . LYS A 1 185 ? 66.375 2.119 64.139 1.00 51.40 215 LYS A C 1
ATOM 1432 O O . LYS A 1 185 ? 67.128 2.568 63.277 1.00 56.56 215 LYS A O 1
ATOM 1438 N N . ILE A 1 186 ? 65.855 0.899 64.079 1.00 49.22 216 ILE A N 1
ATOM 1439 C CA . ILE A 1 186 ? 66.130 0.004 62.958 1.00 41.93 216 ILE A CA 1
ATOM 1440 C C . ILE A 1 186 ? 65.531 0.551 61.657 1.00 41.61 216 ILE A C 1
ATOM 1441 O O . ILE A 1 186 ? 66.173 0.501 60.613 1.00 41.43 216 ILE A O 1
ATOM 1446 N N . HIS A 1 187 ? 64.327 1.114 61.744 1.00 45.09 217 HIS A N 1
ATOM 1447 C CA . HIS A 1 187 ? 63.636 1.687 60.586 1.00 55.96 217 HIS A CA 1
ATOM 1448 C C . HIS A 1 187 ? 64.399 2.851 59.948 1.00 60.03 217 HIS A C 1
ATOM 1449 O O . HIS A 1 187 ? 64.386 3.019 58.725 1.00 55.75 217 HIS A O 1
ATOM 1456 N N . ARG A 1 188 ? 65.102 3.601 60.773 1.00 61.20 218 ARG A N 1
ATOM 1457 C CA . ARG A 1 188 ? 65.955 4.657 60.304 1.00 51.60 218 ARG A CA 1
ATOM 1458 C C . ARG A 1 188 ? 67.230 4.166 59.674 1.00 55.23 218 ARG A C 1
ATOM 1459 O O . ARG A 1 188 ? 67.588 4.604 58.613 1.00 60.46 218 ARG A O 1
ATOM 1467 N N . GLN A 1 189 ? 67.890 3.221 60.304 1.00 42.96 219 GLN A N 1
ATOM 1468 C CA A GLN A 1 189 ? 69.156 2.699 59.785 0.50 40.08 219 GLN A CA 1
ATOM 1469 C CA B GLN A 1 189 ? 69.156 2.673 59.806 0.50 34.54 219 GLN A CA 1
ATOM 1470 C C . GLN A 1 189 ? 68.968 1.874 58.515 1.00 44.34 219 GLN A C 1
ATOM 1471 O O . GLN A 1 189 ? 69.826 1.893 57.624 1.00 50.73 219 GLN A O 1
ATOM 1482 N N . ASN A 1 190 ? 67.842 1.170 58.428 1.00 37.67 220 ASN A N 1
ATOM 1483 C CA . ASN A 1 190 ? 67.527 0.307 57.294 1.00 41.26 220 ASN A CA 1
ATOM 1484 C C . ASN A 1 190 ? 66.012 0.116 57.180 1.00 48.99 220 ASN A C 1
ATOM 1485 O O . ASN A 1 190 ? 65.426 -0.696 57.893 1.00 48.79 220 ASN A O 1
ATOM 1490 N N . LYS A 1 191 ? 65.399 0.869 56.269 1.00 46.30 221 LYS A N 1
ATOM 1491 C CA . LYS A 1 191 ? 63.944 0.912 56.091 1.00 50.10 221 LYS A CA 1
ATOM 1492 C C . LYS A 1 191 ? 63.355 -0.338 55.433 1.00 46.81 221 LYS A C 1
ATOM 1493 O O . LYS A 1 191 ? 62.139 -0.479 55.343 1.00 54.03 221 LYS A O 1
ATOM 1499 N N . HIS A 1 192 ? 64.206 -1.261 55.051 1.00 48.63 222 HIS A N 1
ATOM 1500 C CA . HIS A 1 192 ? 63.793 -2.429 54.321 1.00 56.39 222 HIS A CA 1
ATOM 1501 C C . HIS A 1 192 ? 63.573 -3.621 55.177 1.00 56.46 222 HIS A C 1
ATOM 1502 O O . HIS A 1 192 ? 62.944 -4.550 54.766 1.00 56.46 222 HIS A O 1
ATOM 1509 N N . VAL A 1 193 ? 64.140 -3.605 56.358 1.00 55.68 223 VAL A N 1
ATOM 1510 C CA . VAL A 1 193 ? 63.974 -4.708 57.317 1.00 53.15 223 VAL A CA 1
ATOM 1511 C C . VAL A 1 193 ? 62.547 -4.716 57.879 1.00 44.33 223 VAL A C 1
ATOM 1512 O O . VAL A 1 193 ? 62.095 -3.720 58.433 1.00 44.40 223 VAL A O 1
ATOM 1516 N N . PRO A 1 194 ? 61.824 -5.835 57.708 1.00 49.39 224 PRO A N 1
ATOM 1517 C CA . PRO A 1 194 ? 60.489 -5.997 58.296 1.00 48.83 224 PRO A CA 1
ATOM 1518 C C . PRO A 1 194 ? 60.490 -6.006 59.823 1.00 37.56 224 PRO A C 1
ATOM 1519 O O . PRO A 1 194 ? 61.302 -6.693 60.442 1.00 40.75 224 PRO A O 1
ATOM 1523 N N . LEU A 1 195 ? 59.598 -5.209 60.407 1.00 37.57 225 LEU A N 1
ATOM 1524 C CA . LEU A 1 195 ? 59.577 -4.977 61.843 1.00 44.89 225 LEU A CA 1
ATOM 1525 C C . LEU A 1 195 ? 58.265 -5.424 62.459 1.00 46.98 225 LEU A C 1
ATOM 1526 O O . LEU A 1 195 ? 57.195 -5.200 61.884 1.00 50.68 225 LEU A O 1
ATOM 1531 N N . VAL A 1 196 ? 58.359 -6.053 63.631 1.00 45.34 226 VAL A N 1
ATOM 1532 C CA . VAL A 1 196 ? 57.189 -6.604 64.329 1.00 41.34 226 VAL A CA 1
ATOM 1533 C C . VAL A 1 196 ? 57.049 -6.008 65.733 1.00 38.17 226 VAL A C 1
ATOM 1534 O O . VAL A 1 196 ? 57.897 -6.233 66.591 1.00 35.95 226 VAL A O 1
ATOM 1538 N N . LYS A 1 197 ? 55.985 -5.233 65.956 1.00 33.76 227 LYS A N 1
ATOM 1539 C CA . LYS A 1 197 ? 55.706 -4.679 67.285 1.00 40.43 227 LYS A CA 1
ATOM 1540 C C . LYS A 1 197 ? 55.066 -5.720 68.195 1.00 49.89 227 LYS A C 1
ATOM 1541 O O . LYS A 1 197 ? 53.995 -6.260 67.900 1.00 45.41 227 LYS A O 1
ATOM 1547 N N . LEU A 1 198 ? 55.748 -6.012 69.296 1.00 52.98 228 LEU A N 1
ATOM 1548 C CA . LEU A 1 198 ? 55.244 -6.956 70.274 1.00 34.61 228 LEU A CA 1
ATOM 1549 C C . LEU A 1 198 ? 54.383 -6.265 71.323 1.00 36.64 228 LEU A C 1
ATOM 1550 O O . LEU A 1 198 ? 54.751 -5.220 71.855 1.00 49.23 228 LEU A O 1
ATOM 1555 N N . VAL A 1 199 ? 53.228 -6.860 71.614 1.00 42.25 229 VAL A N 1
ATOM 1556 C CA . VAL A 1 199 ? 52.245 -6.255 72.514 1.00 48.60 229 VAL A CA 1
ATOM 1557 C C . VAL A 1 199 ? 52.092 -7.127 73.773 1.00 39.02 229 VAL A C 1
ATOM 1558 O O . VAL A 1 199 ? 51.939 -8.349 73.677 1.00 46.59 229 VAL A O 1
ATOM 1562 N N . ASP A 1 200 ? 52.150 -6.495 74.943 1.00 41.03 230 ASP A N 1
ATOM 1563 C CA . ASP A 1 200 ? 51.938 -7.179 76.229 1.00 57.53 230 ASP A CA 1
ATOM 1564 C C . ASP A 1 200 ? 50.526 -7.738 76.426 1.00 56.32 230 ASP A C 1
ATOM 1565 O O . ASP A 1 200 ? 49.586 -7.319 75.749 1.00 49.05 230 ASP A O 1
ATOM 1570 N N . LYS A 1 201 ? 50.403 -8.700 77.341 1.00 48.94 231 LYS A N 1
ATOM 1571 C CA . LYS A 1 201 ? 49.122 -9.056 77.964 1.00 51.23 231 LYS A CA 1
ATOM 1572 C C . LYS A 1 201 ? 48.372 -7.839 78.532 1.00 48.39 231 LYS A C 1
ATOM 1573 O O . LYS A 1 201 ? 48.854 -7.170 79.454 1.00 61.55 231 LYS A O 1
ATOM 1579 N N . GLY A 1 202 ? 47.202 -7.558 77.952 1.00 56.51 232 GLY A N 1
ATOM 1580 C CA . GLY A 1 202 ? 46.307 -6.498 78.425 1.00 52.43 232 GLY A CA 1
ATOM 1581 C C . GLY A 1 202 ? 46.452 -5.194 77.659 1.00 68.46 232 GLY A C 1
ATOM 1582 O O . GLY A 1 202 ? 45.666 -4.260 77.845 1.00 64.46 232 GLY A O 1
ATOM 1583 N N . GLU A 1 203 ? 47.457 -5.138 76.788 1.00 61.02 233 GLU A N 1
ATOM 1584 C CA . GLU A 1 203 ? 47.996 -3.875 76.309 1.00 54.82 233 GLU A CA 1
ATOM 1585 C C . GLU A 1 203 ? 47.365 -3.450 74.985 1.00 54.62 233 GLU A C 1
ATOM 1586 O O . GLU A 1 203 ? 47.303 -2.258 74.677 1.00 59.10 233 GLU A O 1
ATOM 1592 N N . LEU A 1 204 ? 46.909 -4.434 74.212 1.00 44.91 234 LEU A N 1
ATOM 1593 C CA . LEU A 1 204 ? 46.333 -4.224 72.885 1.00 49.29 234 LEU A CA 1
ATOM 1594 C C . LEU A 1 204 ? 45.058 -3.387 72.974 1.00 67.95 234 LEU A C 1
ATOM 1595 O O . LEU A 1 204 ? 44.771 -2.561 72.101 1.00 78.40 234 LEU A O 1
ATOM 1600 N N . GLN A 1 205 ? 44.325 -3.590 74.062 1.00 71.33 235 GLN A N 1
ATOM 1601 C CA . GLN A 1 205 ? 43.054 -2.932 74.304 1.00 74.41 235 GLN A CA 1
ATOM 1602 C C . GLN A 1 205 ? 43.278 -1.505 74.799 1.00 78.85 235 GLN A C 1
ATOM 1603 O O . GLN A 1 205 ? 42.389 -0.657 74.696 1.00 80.12 235 GLN A O 1
ATOM 1609 N N . GLN A 1 206 ? 44.476 -1.249 75.326 1.00 79.00 236 GLN A N 1
ATOM 1610 C CA . GLN A 1 206 ? 44.888 0.089 75.749 1.00 77.35 236 GLN A CA 1
ATOM 1611 C C . GLN A 1 206 ? 45.185 1.002 74.567 1.00 73.83 236 GLN A C 1
ATOM 1612 O O . GLN A 1 206 ? 45.347 2.214 74.747 1.00 81.45 236 GLN A O 1
ATOM 1618 N N . PHE A 1 207 ? 45.264 0.432 73.364 1.00 73.92 237 PHE A N 1
ATOM 1619 C CA . PHE A 1 207 ? 45.585 1.236 72.193 1.00 66.89 237 PHE A CA 1
ATOM 1620 C C . PHE A 1 207 ? 44.635 1.639 71.049 1.00 66.49 237 PHE A C 1
ATOM 1621 O O . PHE A 1 207 ? 44.111 0.786 70.328 1.00 61.43 237 PHE A O 1
ATOM 1629 N N . ASN A 1 208 ? 44.419 2.948 70.902 1.00 66.00 238 ASN A N 1
ATOM 1630 C CA . ASN A 1 208 ? 43.473 3.494 69.911 1.00 72.08 238 ASN A CA 1
ATOM 1631 C C . ASN A 1 208 ? 43.997 3.443 68.473 1.00 70.91 238 ASN A C 1
ATOM 1632 O O . ASN A 1 208 ? 45.122 2.996 68.233 1.00 80.37 238 ASN A O 1
ATOM 1637 N N . ASP A 1 209 ? 43.180 3.906 67.529 1.00 67.30 239 ASP A N 1
ATOM 1638 C CA . ASP A 1 209 ? 43.527 3.880 66.104 1.00 63.39 239 ASP A CA 1
ATOM 1639 C C . ASP A 1 209 ? 44.719 4.762 65.730 1.00 60.12 239 ASP A C 1
ATOM 1640 O O . ASP A 1 209 ? 45.524 4.372 64.875 1.00 51.31 239 ASP A O 1
ATOM 1645 N N . GLN A 1 210 ? 44.824 5.931 66.373 1.00 47.96 240 GLN A N 1
ATOM 1646 C CA . GLN A 1 210 ? 45.952 6.850 66.188 1.00 53.37 240 GLN A CA 1
ATOM 1647 C C . GLN A 1 210 ? 47.271 6.199 66.593 1.00 58.78 240 GLN A C 1
ATOM 1648 O O . GLN A 1 210 ? 48.259 6.291 65.863 1.00 66.62 240 GLN A O 1
ATOM 1654 N N . ARG A 1 211 ? 47.269 5.543 67.753 1.00 60.34 241 ARG A N 1
ATOM 1655 C CA . ARG A 1 211 ? 48.407 4.747 68.212 1.00 60.62 241 ARG A CA 1
ATOM 1656 C C . ARG A 1 211 ? 48.763 3.610 67.250 1.00 53.04 241 ARG A C 1
ATOM 1657 O O . ARG A 1 211 ? 49.938 3.409 66.935 1.00 57.52 241 ARG A O 1
ATOM 1665 N N . LEU A 1 212 ? 47.747 2.891 66.773 1.00 54.65 242 LEU A N 1
ATOM 1666 C CA . LEU A 1 212 ? 47.942 1.794 65.819 1.00 48.86 242 LEU A CA 1
ATOM 1667 C C . LEU A 1 212 ? 48.438 2.273 64.454 1.00 54.76 242 LEU A C 1
ATOM 1668 O O . LEU A 1 212 ? 49.143 1.542 63.763 1.00 65.15 242 LEU A O 1
ATOM 1673 N N . LYS A 1 213 ? 48.065 3.499 64.084 1.00 64.61 243 LYS A N 1
ATOM 1674 C CA . LYS A 1 213 ? 48.572 4.156 62.876 1.00 63.09 243 LYS A CA 1
ATOM 1675 C C . LYS A 1 213 ? 50.048 4.538 62.983 1.00 58.92 243 LYS A C 1
ATOM 1676 O O . LYS A 1 213 ? 50.808 4.334 62.025 1.00 58.59 243 LYS A O 1
ATOM 1682 N N . GLU A 1 214 ? 50.444 5.094 64.134 1.00 46.50 244 GLU A N 1
ATOM 1683 C CA A GLU A 1 214 ? 51.843 5.457 64.319 0.50 55.95 244 GLU A CA 1
ATOM 1684 C CA B GLU A 1 214 ? 51.836 5.470 64.419 0.50 58.87 244 GLU A CA 1
ATOM 1685 C C . GLU A 1 214 ? 52.784 4.266 64.504 1.00 57.21 244 GLU A C 1
ATOM 1686 O O . GLU A 1 214 ? 53.953 4.360 64.140 1.00 62.22 244 GLU A O 1
ATOM 1697 N N . ILE A 1 215 ? 52.263 3.139 65.006 1.00 60.14 245 ILE A N 1
ATOM 1698 C CA . ILE A 1 215 ? 52.977 1.849 64.985 1.00 52.93 245 ILE A CA 1
ATOM 1699 C C . ILE A 1 215 ? 53.164 1.392 63.533 1.00 55.25 245 ILE A C 1
ATOM 1700 O O . ILE A 1 215 ? 54.260 0.986 63.128 1.00 53.06 245 ILE A O 1
ATOM 1705 N N . ARG A 1 216 ? 52.083 1.490 62.759 1.00 52.81 246 ARG A N 1
ATOM 1706 C CA . ARG A 1 216 ? 52.027 1.050 61.366 1.00 50.12 246 ARG A CA 1
ATOM 1707 C C . ARG A 1 216 ? 53.054 1.754 60.456 1.00 55.56 246 ARG A C 1
ATOM 1708 O O . ARG A 1 216 ? 53.501 1.185 59.457 1.00 47.61 246 ARG A O 1
ATOM 1716 N N . SER A 1 217 ? 53.463 2.969 60.830 1.00 52.32 247 SER A N 1
ATOM 1717 C CA . SER A 1 217 ? 54.494 3.703 60.086 1.00 59.78 247 SER A CA 1
ATOM 1718 C C . SER A 1 217 ? 55.917 3.107 60.117 1.00 60.55 247 SER A C 1
ATOM 1719 O O . SER A 1 217 ? 56.767 3.507 59.320 1.00 66.77 247 SER A O 1
ATOM 1722 N N . TYR A 1 218 ? 56.167 2.151 61.013 1.00 61.13 248 TYR A N 1
ATOM 1723 C CA . TYR A 1 218 ? 57.436 1.398 61.021 1.00 57.07 248 TYR A CA 1
ATOM 1724 C C . TYR A 1 218 ? 57.291 -0.126 61.074 1.00 51.32 248 TYR A C 1
ATOM 1725 O O . TYR A 1 218 ? 58.135 -0.847 60.543 1.00 58.08 248 TYR A O 1
ATOM 1734 N N . ALA A 1 219 ? 56.236 -0.608 61.727 1.00 55.95 249 ALA A N 1
ATOM 1735 C CA . ALA A 1 219 ? 55.989 -2.048 61.868 1.00 51.92 249 ALA A CA 1
ATOM 1736 C C . ALA A 1 219 ? 54.919 -2.539 60.898 1.00 49.56 249 ALA A C 1
ATOM 1737 O O . ALA A 1 219 ? 53.792 -2.044 60.896 1.00 61.44 249 ALA A O 1
ATOM 1739 N N . ILE A 1 220 ? 55.257 -3.535 60.106 1.00 51.12 250 ILE A N 1
ATOM 1740 C CA . ILE A 1 220 ? 54.302 -4.287 59.345 1.00 45.66 250 ILE A CA 1
ATOM 1741 C C . ILE A 1 220 ? 53.653 -5.348 60.212 1.00 58.19 250 ILE A C 1
ATOM 1742 O O . ILE A 1 220 ? 52.528 -5.718 59.990 1.00 42.24 250 ILE A O 1
ATOM 1747 N N . GLY A 1 221 ? 54.385 -5.812 61.212 1.00 40.55 251 GLY A N 1
ATOM 1748 C CA . GLY A 1 221 ? 53.950 -6.915 62.043 1.00 38.20 251 GLY A CA 1
ATOM 1749 C C . GLY A 1 221 ? 53.457 -6.453 63.395 1.00 38.45 251 GLY A C 1
ATOM 1750 O O . GLY A 1 221 ? 53.965 -5.480 63.951 1.00 44.36 251 GLY A O 1
ATOM 1751 N N . LEU A 1 222 ? 52.432 -7.138 63.899 1.00 40.74 252 LEU A N 1
ATOM 1752 C CA . LEU A 1 222 ? 52.013 -7.007 65.285 1.00 46.83 252 LEU A CA 1
ATOM 1753 C C . LEU A 1 222 ? 51.988 -8.376 65.943 1.00 48.10 252 LEU A C 1
ATOM 1754 O O . LEU A 1 222 ? 51.516 -9.348 65.349 1.00 48.75 252 LEU A O 1
ATOM 1759 N N . GLY A 1 223 ? 52.530 -8.450 67.158 1.00 41.65 253 GLY A N 1
ATOM 1760 C CA . GLY A 1 223 ? 52.642 -9.720 67.882 1.00 37.67 253 GLY A CA 1
ATOM 1761 C C . GLY A 1 223 ? 52.007 -9.586 69.254 1.00 47.92 253 GLY A C 1
ATOM 1762 O O . GLY A 1 223 ? 52.724 -9.342 70.221 1.00 42.09 253 GLY A O 1
ATOM 1763 N N . PRO A 1 224 ? 50.655 -9.698 69.341 1.00 49.73 254 PRO A N 1
ATOM 1764 C CA . PRO A 1 224 ? 49.988 -9.640 70.647 1.00 46.29 254 PRO A CA 1
ATOM 1765 C C . PRO A 1 224 ? 50.012 -10.963 71.393 1.00 45.35 254 PRO A C 1
ATOM 1766 O O . PRO A 1 224 ? 50.187 -12.007 70.776 1.00 35.68 254 PRO A O 1
ATOM 1770 N N . ASP A 1 225 ? 49.861 -10.913 72.718 1.00 44.74 255 ASP A N 1
ATOM 1771 C CA . ASP A 1 225 ? 49.398 -12.074 73.488 1.00 50.29 255 ASP A CA 1
ATOM 1772 C C . ASP A 1 225 ? 48.115 -12.586 72.841 1.00 46.77 255 ASP A C 1
ATOM 1773 O O . ASP A 1 225 ? 47.198 -11.796 72.580 1.00 54.07 255 ASP A O 1
ATOM 1778 N N . TYR A 1 226 ? 48.062 -13.895 72.590 1.00 38.89 256 TYR A N 1
ATOM 1779 C CA . TYR A 1 226 ? 46.926 -14.528 71.910 1.00 52.29 256 TYR A CA 1
ATOM 1780 C C . TYR A 1 226 ? 45.592 -14.411 72.647 1.00 50.01 256 TYR A C 1
ATOM 1781 O O . TYR A 1 226 ? 44.540 -14.387 72.013 1.00 52.27 256 TYR A O 1
ATOM 1790 N N . THR A 1 227 ? 45.649 -14.329 73.977 1.00 54.47 257 THR A N 1
ATOM 1791 C CA . THR A 1 227 ? 44.448 -14.253 74.820 1.00 60.54 257 THR A CA 1
ATOM 1792 C C . THR A 1 227 ? 43.733 -12.894 74.734 1.00 60.42 257 THR A C 1
ATOM 1793 O O . THR A 1 227 ? 42.599 -12.753 75.204 1.00 63.02 257 THR A O 1
ATOM 1797 N N . ASP A 1 228 ? 44.395 -11.911 74.119 1.00 50.51 258 ASP A N 1
ATOM 1798 C CA . ASP A 1 228 ? 43.811 -10.589 73.870 1.00 49.19 258 ASP A CA 1
ATOM 1799 C C . ASP A 1 228 ? 43.062 -10.491 72.542 1.00 52.40 258 ASP A C 1
ATOM 1800 O O . ASP A 1 228 ? 42.356 -9.510 72.291 1.00 56.51 258 ASP A O 1
ATOM 1805 N N . LEU A 1 229 ? 43.213 -11.510 71.700 1.00 47.11 259 LEU A N 1
ATOM 1806 C CA . LEU A 1 229 ? 42.626 -11.507 70.368 1.00 45.86 259 LEU A CA 1
ATOM 1807 C C . LEU A 1 229 ? 41.184 -12.029 70.348 1.00 59.55 259 LEU A C 1
ATOM 1808 O O . LEU A 1 229 ? 40.911 -13.142 70.810 1.00 53.01 259 LEU A O 1
ATOM 1813 N N . THR A 1 230 ? 40.275 -11.202 69.824 1.00 59.72 260 THR A N 1
ATOM 1814 C CA . THR A 1 230 ? 38.922 -11.623 69.423 1.00 51.63 260 THR A CA 1
ATOM 1815 C C . THR A 1 230 ? 38.846 -11.669 67.894 1.00 63.81 260 THR A C 1
ATOM 1816 O O . THR A 1 230 ? 39.816 -11.323 67.226 1.00 71.60 260 THR A O 1
ATOM 1820 N N . GLU A 1 231 ? 37.709 -12.095 67.343 1.00 69.41 261 GLU A N 1
ATOM 1821 C CA . GLU A 1 231 ? 37.497 -12.062 65.888 1.00 74.00 261 GLU A CA 1
ATOM 1822 C C . GLU A 1 231 ? 37.349 -10.643 65.340 1.00 73.11 261 GLU A C 1
ATOM 1823 O O . GLU A 1 231 ? 37.822 -10.343 64.243 1.00 63.38 261 GLU A O 1
ATOM 1829 N N . GLN A 1 232 ? 36.725 -9.800 66.148 1.00 76.27 262 GLN A N 1
ATOM 1830 C CA . GLN A 1 232 ? 36.447 -8.416 65.852 1.00 77.94 262 GLN A CA 1
ATOM 1831 C C . GLN A 1 232 ? 37.732 -7.622 65.749 1.00 75.63 262 GLN A C 1
ATOM 1832 O O . GLN A 1 232 ? 37.961 -6.945 64.791 1.00 73.75 262 GLN A O 1
ATOM 1838 N N . ASN A 1 233 ? 38.557 -7.695 66.774 1.00 72.89 263 ASN A N 1
ATOM 1839 C CA . ASN A 1 233 ? 39.842 -6.995 66.809 1.00 62.85 263 ASN A CA 1
ATOM 1840 C C . ASN A 1 233 ? 40.940 -7.491 65.869 1.00 62.53 263 ASN A C 1
ATOM 1841 O O . ASN A 1 233 ? 41.739 -6.689 65.393 1.00 61.17 263 ASN A O 1
ATOM 1846 N N . THR A 1 234 ? 40.958 -8.799 65.593 1.00 64.02 264 THR A N 1
ATOM 1847 C CA . THR A 1 234 ? 41.881 -9.390 64.613 1.00 57.27 264 THR A CA 1
ATOM 1848 C C . THR A 1 234 ? 41.579 -8.846 63.225 1.00 71.11 264 THR A C 1
ATOM 1849 O O . THR A 1 234 ? 42.493 -8.439 62.503 1.00 77.80 264 THR A O 1
ATOM 1853 N N . HIS A 1 235 ? 40.300 -8.722 62.940 1.00 77.34 265 HIS A N 1
ATOM 1854 C CA . HIS A 1 235 ? 39.836 -8.224 61.666 1.00 69.91 265 HIS A CA 1
ATOM 1855 C C . HIS A 1 235 ? 40.154 -6.747 61.522 1.00 51.08 265 HIS A C 1
ATOM 1856 O O . HIS A 1 235 ? 40.593 -6.328 60.509 1.00 44.53 265 HIS A O 1
ATOM 1863 N N . HIS A 1 236 ? 39.945 -5.989 62.574 1.00 42.65 266 HIS A N 1
ATOM 1864 C CA . HIS A 1 236 ? 40.361 -4.591 62.664 1.00 48.27 266 HIS A CA 1
ATOM 1865 C C . HIS A 1 236 ? 41.857 -4.354 62.405 1.00 59.52 266 HIS A C 1
ATOM 1866 O O . HIS A 1 236 ? 42.211 -3.460 61.632 1.00 61.14 266 HIS A O 1
ATOM 1873 N N . LEU A 1 237 ? 42.717 -5.158 63.040 1.00 60.97 267 LEU A N 1
ATOM 1874 C CA . LEU A 1 237 ? 44.175 -5.055 62.872 1.00 56.03 267 LEU A CA 1
ATOM 1875 C C . LEU A 1 237 ? 44.617 -5.390 61.458 1.00 53.80 267 LEU A C 1
ATOM 1876 O O . LEU A 1 237 ? 45.519 -4.747 60.917 1.00 54.04 267 LEU A O 1
ATOM 1881 N N . LYS A 1 238 ? 43.974 -6.397 60.873 1.00 50.29 268 LYS A N 1
ATOM 1882 C CA . LYS A 1 238 ? 44.202 -6.789 59.484 1.00 54.92 268 LYS A CA 1
ATOM 1883 C C . LYS A 1 238 ? 43.776 -5.703 58.482 1.00 64.41 268 LYS A C 1
ATOM 1884 O O . LYS A 1 238 ? 44.453 -5.483 57.473 1.00 57.16 268 LYS A O 1
ATOM 1890 N N . ASP A 1 239 ? 42.667 -5.023 58.783 1.00 68.15 269 ASP A N 1
ATOM 1891 C CA . ASP A 1 239 ? 42.179 -3.882 57.993 1.00 73.91 269 ASP A CA 1
ATOM 1892 C C . ASP A 1 239 ? 43.107 -2.670 58.071 1.00 73.79 269 ASP A C 1
ATOM 1893 O O . ASP A 1 239 ? 43.110 -1.828 57.170 1.00 75.65 269 ASP A O 1
ATOM 1898 N N . LEU A 1 240 ? 43.881 -2.583 59.153 1.00 68.83 270 LEU A N 1
ATOM 1899 C CA . LEU A 1 240 ? 44.867 -1.519 59.325 1.00 63.53 270 LEU A CA 1
ATOM 1900 C C . LEU A 1 240 ? 46.194 -1.845 58.646 1.00 52.63 270 LEU A C 1
ATOM 1901 O O . LEU A 1 240 ? 47.121 -1.032 58.667 1.00 65.73 270 LEU A O 1
ATOM 1906 N N . GLY A 1 241 ? 46.275 -3.028 58.039 1.00 50.52 271 GLY A N 1
ATOM 1907 C CA . GLY A 1 241 ? 47.433 -3.422 57.233 1.00 54.70 271 GLY A CA 1
ATOM 1908 C C . GLY A 1 241 ? 48.467 -4.310 57.922 1.00 57.99 271 GLY A C 1
ATOM 1909 O O . GLY A 1 241 ? 49.518 -4.612 57.335 1.00 58.78 271 GLY A O 1
ATOM 1910 N N . PHE A 1 242 ? 48.176 -4.733 59.154 1.00 56.81 272 PHE A N 1
ATOM 1911 C CA . PHE A 1 242 ? 49.084 -5.599 59.924 1.00 57.94 272 PHE A CA 1
ATOM 1912 C C . PHE A 1 242 ? 49.114 -7.041 59.431 1.00 47.10 272 PHE A C 1
ATOM 1913 O O . PHE A 1 242 ? 48.098 -7.594 59.030 1.00 46.38 272 PHE A O 1
ATOM 1921 N N . ILE A 1 243 ? 50.298 -7.633 59.466 1.00 54.73 273 ILE A N 1
ATOM 1922 C CA . ILE A 1 243 ? 50.458 -9.066 59.667 1.00 59.49 273 ILE A CA 1
ATOM 1923 C C . ILE A 1 243 ? 50.373 -9.354 61.176 1.00 55.96 273 ILE A C 1
ATOM 1924 O O . ILE A 1 243 ? 51.027 -8.686 61.978 1.00 52.59 273 ILE A O 1
ATOM 1929 N N . VAL A 1 244 ? 49.541 -10.323 61.556 1.00 58.12 274 VAL A N 1
ATOM 1930 C CA . VAL A 1 244 ? 49.292 -10.623 62.970 1.00 53.43 274 VAL A CA 1
ATOM 1931 C C . VAL A 1 244 ? 49.862 -11.996 63.335 1.00 52.51 274 VAL A C 1
ATOM 1932 O O . VAL A 1 244 ? 49.491 -13.004 62.740 1.00 42.95 274 VAL A O 1
ATOM 1936 N N . HIS A 1 245 ? 50.790 -12.013 64.291 1.00 38.42 275 HIS A N 1
ATOM 1937 C CA . HIS A 1 245 ? 51.401 -13.257 64.788 1.00 43.47 275 HIS A CA 1
ATOM 1938 C C . HIS A 1 245 ? 51.332 -13.308 66.322 1.00 48.34 275 HIS A C 1
ATOM 1939 O O . HIS A 1 245 ? 52.262 -12.856 66.994 1.00 42.09 275 HIS A O 1
ATOM 1946 N N . PRO A 1 246 ? 50.228 -13.846 66.880 1.00 50.90 276 PRO A N 1
ATOM 1947 C CA . PRO A 1 246 ? 50.077 -13.960 68.329 1.00 40.57 276 PRO A CA 1
ATOM 1948 C C . PRO A 1 246 ? 51.077 -14.910 68.983 1.00 38.42 276 PRO A C 1
ATOM 1949 O O . PRO A 1 246 ? 51.509 -15.884 68.350 1.00 33.87 276 PRO A O 1
ATOM 1953 N N . TYR A 1 247 ? 51.440 -14.623 70.234 1.00 33.82 277 TYR A N 1
ATOM 1954 C CA . TYR A 1 247 ? 52.293 -15.528 71.025 1.00 35.03 277 TYR A CA 1
ATOM 1955 C C . TYR A 1 247 ? 51.551 -16.000 72.296 1.00 35.71 277 TYR A C 1
ATOM 1956 O O . TYR A 1 247 ? 50.580 -15.363 72.687 1.00 40.69 277 TYR A O 1
ATOM 1965 N N . THR A 1 248 ? 52.144 -16.918 73.063 1.00 31.39 278 THR A N 1
ATOM 1966 C CA . THR A 1 248 ? 52.581 -18.256 72.646 1.00 38.93 278 THR A CA 1
ATOM 1967 C C . THR A 1 248 ? 51.472 -19.284 72.700 1.00 42.15 278 THR A C 1
ATOM 1968 O O . THR A 1 248 ? 50.944 -19.597 73.769 1.00 51.12 278 THR A O 1
ATOM 1972 N N . VAL A 1 249 ? 51.151 -19.817 71.530 1.00 48.41 279 VAL A N 1
ATOM 1973 C CA . VAL A 1 249 ? 49.994 -20.676 71.341 1.00 43.76 279 VAL A CA 1
ATOM 1974 C C . VAL A 1 249 ? 50.466 -22.116 71.274 1.00 39.83 279 VAL A C 1
ATOM 1975 O O . VAL A 1 249 ? 51.008 -22.549 70.261 1.00 43.78 279 VAL A O 1
ATOM 1979 N N . ASN A 1 250 ? 50.256 -22.852 72.363 1.00 48.92 280 ASN A N 1
ATOM 1980 C CA . ASN A 1 250 ? 50.675 -24.251 72.436 1.00 42.83 280 ASN A CA 1
ATOM 1981 C C . ASN A 1 250 ? 49.585 -25.320 72.302 1.00 45.32 280 ASN A C 1
ATOM 1982 O O . ASN A 1 250 ? 49.905 -26.483 72.028 1.00 36.32 280 ASN A O 1
ATOM 1987 N N . GLU A 1 251 ? 48.316 -24.919 72.466 1.00 40.39 281 GLU A N 1
ATOM 1988 C CA . GLU A 1 251 ? 47.164 -25.842 72.377 1.00 47.31 281 GLU A CA 1
ATOM 1989 C C . GLU A 1 251 ? 46.434 -25.769 71.029 1.00 45.84 281 GLU A C 1
ATOM 1990 O O . GLU A 1 251 ? 46.133 -24.673 70.557 1.00 45.13 281 GLU A O 1
ATOM 1996 N N . LYS A 1 252 ? 46.108 -26.934 70.452 1.00 46.07 282 LYS A N 1
ATOM 1997 C CA . LYS A 1 252 ? 45.449 -27.044 69.127 1.00 44.15 282 LYS A CA 1
ATOM 1998 C C . LYS A 1 252 ? 44.098 -26.341 68.957 1.00 48.09 282 LYS A C 1
ATOM 1999 O O . LYS A 1 252 ? 43.751 -25.921 67.852 1.00 66.08 282 LYS A O 1
ATOM 2005 N N . ALA A 1 253 ? 43.335 -26.237 70.041 1.00 57.85 283 ALA A N 1
ATOM 2006 C CA . ALA A 1 253 ? 42.028 -25.580 70.020 1.00 60.15 283 ALA A CA 1
ATOM 2007 C C . ALA A 1 253 ? 42.159 -24.070 69.850 1.00 65.37 283 ALA A C 1
ATOM 2008 O O . ALA A 1 253 ? 41.378 -23.454 69.123 1.00 64.81 283 ALA A O 1
ATOM 2010 N N . ASP A 1 254 ? 43.143 -23.484 70.532 1.00 51.23 284 ASP A N 1
ATOM 2011 C CA . ASP A 1 254 ? 43.470 -22.071 70.354 1.00 54.15 284 ASP A CA 1
ATOM 2012 C C . ASP A 1 254 ? 44.049 -21.793 68.964 1.00 41.90 284 ASP A C 1
ATOM 2013 O O . ASP A 1 254 ? 43.754 -20.758 68.365 1.00 45.22 284 ASP A O 1
ATOM 2018 N N . MET A 1 255 ? 44.860 -22.724 68.470 1.00 32.92 285 MET A N 1
ATOM 2019 C CA . MET A 1 255 ? 45.484 -22.626 67.157 1.00 36.94 285 MET A CA 1
ATOM 2020 C C . MET A 1 255 ? 44.435 -22.503 66.060 1.00 55.25 285 MET A C 1
ATOM 2021 O O . MET A 1 255 ? 44.524 -21.609 65.209 1.00 54.76 285 MET A O 1
ATOM 2026 N N . LEU A 1 256 ? 43.432 -23.383 66.103 1.00 61.72 286 LEU A N 1
ATOM 2027 C CA . LEU A 1 256 ? 42.346 -23.390 65.114 1.00 58.50 286 LEU A CA 1
ATOM 2028 C C . LEU A 1 256 ? 41.468 -22.145 65.177 1.00 42.93 286 LEU A C 1
ATOM 2029 O O . LEU A 1 256 ? 41.163 -21.546 64.154 1.00 60.39 286 LEU A O 1
ATOM 2034 N N . ARG A 1 257 ? 41.076 -21.779 66.391 1.00 37.01 287 ARG A N 1
ATOM 2035 C CA . ARG A 1 257 ? 40.286 -20.586 66.683 1.00 48.17 287 ARG A CA 1
ATOM 2036 C C . ARG A 1 257 ? 40.903 -19.292 66.144 1.00 59.80 287 ARG A C 1
ATOM 2037 O O . ARG A 1 257 ? 40.202 -18.471 65.549 1.00 65.13 287 ARG A O 1
ATOM 2045 N N . LEU A 1 258 ? 42.210 -19.121 66.356 1.00 62.69 288 LEU A N 1
ATOM 2046 C CA . LEU A 1 258 ? 42.935 -17.926 65.916 1.00 51.79 288 LEU A CA 1
ATOM 2047 C C . LEU A 1 258 ? 43.162 -17.906 64.405 1.00 47.42 288 LEU A C 1
ATOM 2048 O O . LEU A 1 258 ? 43.084 -16.848 63.785 1.00 53.65 288 LEU A O 1
ATOM 2053 N N . ASN A 1 259 ? 43.450 -19.070 63.825 1.00 46.15 289 ASN A N 1
ATOM 2054 C CA . ASN A 1 259 ? 43.571 -19.212 62.367 1.00 50.80 289 ASN A CA 1
ATOM 2055 C C . ASN A 1 259 ? 42.273 -18.825 61.632 1.00 56.91 289 ASN A C 1
ATOM 2056 O O . ASN A 1 259 ? 42.312 -18.243 60.546 1.00 63.00 289 ASN A O 1
ATOM 2061 N N . LYS A 1 260 ? 41.135 -19.137 62.253 1.00 57.83 290 LYS A N 1
ATOM 2062 C CA . LYS A 1 260 ? 39.814 -18.769 61.751 1.00 55.10 290 LYS A CA 1
ATOM 2063 C C . LYS A 1 260 ? 39.463 -17.291 61.956 1.00 58.61 290 LYS A C 1
ATOM 2064 O O . LYS A 1 260 ? 38.621 -16.753 61.234 1.00 63.87 290 LYS A O 1
ATOM 2070 N N . TYR A 1 261 ? 40.105 -16.639 62.929 1.00 63.33 291 TYR A N 1
ATOM 2071 C CA . TYR A 1 261 ? 40.059 -15.171 63.049 1.00 63.83 291 TYR A CA 1
ATOM 2072 C C . TYR A 1 261 ? 40.763 -14.489 61.863 1.00 51.63 291 TYR A C 1
ATOM 2073 O O . TYR A 1 261 ? 40.450 -13.346 61.524 1.00 59.12 291 TYR A O 1
ATOM 2082 N N . GLY A 1 262 ? 41.718 -15.193 61.253 1.00 49.19 292 GLY A N 1
ATOM 2083 C CA . GLY A 1 262 ? 42.554 -14.636 60.191 1.00 58.94 292 GLY A CA 1
ATOM 2084 C C . GLY A 1 262 ? 43.850 -13.996 60.665 1.00 68.19 292 GLY A C 1
ATOM 2085 O O . GLY A 1 262 ? 44.236 -12.937 60.165 1.00 72.97 292 GLY A O 1
ATOM 2086 N N . VAL A 1 263 ? 44.521 -14.637 61.627 1.00 63.89 293 VAL A N 1
ATOM 2087 C CA . VAL A 1 263 ? 45.947 -14.392 61.896 1.00 49.79 293 VAL A CA 1
ATOM 2088 C C . VAL A 1 263 ? 46.787 -15.013 60.787 1.00 49.81 293 VAL A C 1
ATOM 2089 O O . VAL A 1 263 ? 46.297 -15.861 60.032 1.00 48.47 293 VAL A O 1
ATOM 2093 N N . ASP A 1 264 ? 48.048 -14.593 60.696 1.00 46.88 294 ASP A N 1
ATOM 2094 C CA A ASP A 1 264 ? 48.949 -15.023 59.631 0.50 40.18 294 ASP A CA 1
ATOM 2095 C CA B ASP A 1 264 ? 48.914 -15.073 59.616 0.50 44.02 294 ASP A CA 1
ATOM 2096 C C . ASP A 1 264 ? 49.959 -16.070 60.097 1.00 27.55 294 ASP A C 1
ATOM 2097 O O . ASP A 1 264 ? 50.807 -16.525 59.322 1.00 39.37 294 ASP A O 1
ATOM 2106 N N . GLY A 1 265 ? 49.856 -16.453 61.369 1.00 38.82 295 GLY A N 1
ATOM 2107 C CA . GLY A 1 265 ? 50.781 -17.401 61.969 1.00 34.71 295 GLY A CA 1
ATOM 2108 C C . GLY A 1 265 ? 50.772 -17.314 63.478 1.00 31.72 295 GLY A C 1
ATOM 2109 O O . GLY A 1 265 ? 50.122 -16.445 64.032 1.00 38.24 295 GLY A O 1
ATOM 2110 N N . VAL A 1 266 ? 51.460 -18.242 64.146 1.00 37.54 296 VAL A N 1
ATOM 2111 C CA . VAL A 1 266 ? 51.650 -18.164 65.601 1.00 40.55 296 VAL A CA 1
ATOM 2112 C C . VAL A 1 266 ? 53.105 -18.429 65.972 1.00 33.52 296 VAL A C 1
ATOM 2113 O O . VAL A 1 266 ? 53.802 -19.196 65.289 1.00 32.18 296 VAL A O 1
ATOM 2117 N N . PHE A 1 267 ? 53.542 -17.803 67.067 1.00 38.55 297 PHE A N 1
ATOM 2118 C CA . PHE A 1 267 ? 54.663 -18.309 67.874 1.00 43.86 297 PHE A CA 1
ATOM 2119 C C . PHE A 1 267 ? 54.198 -19.529 68.682 1.00 30.81 297 PHE A C 1
ATOM 2120 O O . PHE A 1 267 ? 53.179 -19.458 69.373 1.00 35.89 297 PHE A O 1
ATOM 2128 N N . THR A 1 268 ? 54.956 -20.623 68.623 1.00 44.34 298 THR A N 1
ATOM 2129 C CA . THR A 1 268 ? 54.571 -21.855 69.303 1.00 40.32 298 THR A CA 1
ATOM 2130 C C . THR A 1 268 ? 55.753 -22.684 69.798 1.00 40.78 298 THR A C 1
ATOM 2131 O O . THR A 1 268 ? 56.777 -22.758 69.127 1.00 29.97 298 THR A O 1
ATOM 2135 N N . ASN A 1 269 ? 55.594 -23.334 70.958 1.00 31.99 299 ASN A N 1
ATOM 2136 C CA . ASN A 1 269 ? 56.595 -24.291 71.449 1.00 31.34 299 ASN A CA 1
ATOM 2137 C C . ASN A 1 269 ? 56.504 -25.664 70.794 1.00 39.65 299 ASN A C 1
ATOM 2138 O O . ASN A 1 269 ? 57.392 -26.510 70.971 1.00 33.10 299 ASN A O 1
ATOM 2143 N N . PHE A 1 270 ? 55.435 -25.872 70.022 1.00 42.02 300 PHE A N 1
ATOM 2144 C CA . PHE A 1 270 ? 55.122 -27.184 69.445 1.00 46.93 300 PHE A CA 1
ATOM 2145 C C . PHE A 1 270 ? 54.784 -27.037 67.958 1.00 48.27 300 PHE A C 1
ATOM 2146 O O . PHE A 1 270 ? 53.616 -26.924 67.580 1.00 36.11 300 PHE A O 1
ATOM 2154 N N . ALA A 1 271 ? 55.825 -26.996 67.129 1.00 37.53 301 ALA A N 1
ATOM 2155 C CA . ALA A 1 271 ? 55.692 -26.593 65.725 1.00 54.48 301 ALA A CA 1
ATOM 2156 C C . ALA A 1 271 ? 54.919 -27.629 64.898 1.00 38.66 301 ALA A C 1
ATOM 2157 O O . ALA A 1 271 ? 54.117 -27.255 64.051 1.00 41.92 301 ALA A O 1
ATOM 2159 N N . ASP A 1 272 ? 55.152 -28.914 65.175 1.00 42.80 302 ASP A N 1
ATOM 2160 C CA . ASP A 1 272 ? 54.327 -30.002 64.645 1.00 42.66 302 ASP A CA 1
ATOM 2161 C C . ASP A 1 272 ? 52.815 -29.847 64.845 1.00 45.09 302 ASP A C 1
ATOM 2162 O O . ASP A 1 272 ? 52.049 -30.031 63.900 1.00 47.14 302 ASP A O 1
ATOM 2167 N N . LYS A 1 273 ? 52.400 -29.464 66.052 1.00 50.71 303 LYS A N 1
ATOM 2168 C CA . LYS A 1 273 ? 50.986 -29.230 66.369 1.00 42.88 303 LYS A CA 1
ATOM 2169 C C . LYS A 1 273 ? 50.314 -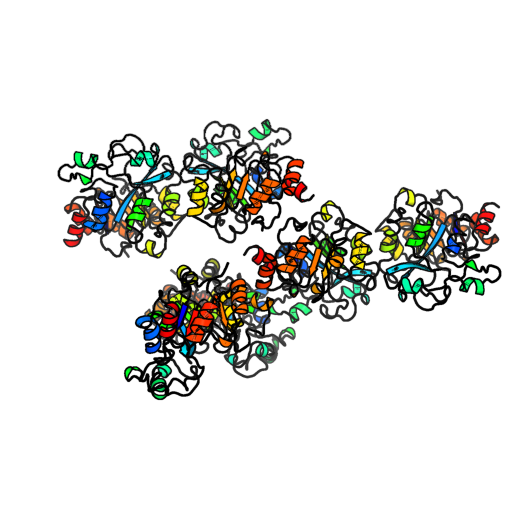28.122 65.553 1.00 54.91 303 LYS A C 1
ATOM 2170 O O . LYS A 1 273 ? 49.155 -28.260 65.174 1.00 55.27 303 LYS A O 1
ATOM 2176 N N . TYR A 1 274 ? 51.027 -27.024 65.298 1.00 58.08 304 TYR A N 1
ATOM 2177 C CA . TYR A 1 274 ? 50.475 -25.932 64.484 1.00 54.39 304 TYR A CA 1
ATOM 2178 C C . TYR A 1 274 ? 50.363 -26.307 63.018 1.00 41.63 304 TYR A C 1
ATOM 2179 O O . TYR A 1 274 ? 49.380 -25.966 62.371 1.00 44.09 304 TYR A O 1
ATOM 2188 N N . LYS A 1 275 ? 51.370 -27.023 62.525 1.00 39.91 305 LYS A N 1
ATOM 2189 C CA . LYS A 1 275 ? 51.418 -27.493 61.151 1.00 51.44 305 LYS A CA 1
ATOM 2190 C C . LYS A 1 275 ? 50.371 -28.574 60.867 1.00 58.36 305 LYS A C 1
ATOM 2191 O O . LYS A 1 275 ? 49.896 -28.688 59.738 1.00 61.04 305 LYS A O 1
ATOM 2197 N N . GLU A 1 276 ? 50.031 -29.362 61.890 1.00 61.75 306 GLU A N 1
ATOM 2198 C CA . GLU A 1 276 ? 48.878 -30.272 61.844 1.00 54.30 306 GLU A CA 1
ATOM 2199 C C . GLU A 1 276 ? 47.547 -29.533 61.769 1.00 48.23 306 GLU A C 1
ATOM 2200 O O . GLU A 1 276 ? 46.678 -29.931 61.005 1.00 63.31 306 GLU A O 1
ATOM 2206 N N . VAL A 1 277 ? 47.392 -28.464 62.548 1.00 43.71 307 VAL A N 1
ATOM 2207 C CA . VAL A 1 277 ? 46.187 -27.615 62.500 1.00 46.61 307 VAL A CA 1
ATOM 2208 C C . VAL A 1 277 ? 45.993 -26.883 61.157 1.00 68.63 307 VAL A C 1
ATOM 2209 O O . VAL A 1 277 ? 44.857 -26.715 60.688 1.00 73.08 307 VAL A O 1
ATOM 2213 N N . ILE A 1 278 ? 47.100 -26.462 60.546 1.00 66.19 308 ILE A N 1
ATOM 2214 C CA . ILE A 1 278 ? 47.087 -25.925 59.185 1.00 65.68 308 ILE A CA 1
ATOM 2215 C C . ILE A 1 278 ? 46.543 -26.977 58.206 1.00 59.45 308 ILE A C 1
ATOM 2216 O O . ILE A 1 278 ? 45.690 -26.671 57.370 1.00 73.18 308 ILE A O 1
ATOM 2221 N N . LYS A 1 279 ? 47.026 -28.209 58.345 1.00 55.08 309 LYS A N 1
ATOM 2222 C CA . LYS A 1 279 ? 46.516 -29.363 57.600 1.00 69.26 309 LYS A CA 1
ATOM 2223 C C . LYS A 1 279 ? 45.057 -29.735 57.922 1.00 80.38 309 LYS A C 1
ATOM 2224 O O . LYS A 1 279 ? 44.214 -29.809 57.025 1.00 82.15 309 LYS A O 1
ATOM 2230 N N . GLU A 1 280 ? 44.774 -29.971 59.204 1.00 86.57 310 GLU A N 1
ATOM 2231 C CA . GLU A 1 280 ? 43.500 -30.541 59.647 1.00 86.59 310 GLU A CA 1
ATOM 2232 C C . GLU A 1 280 ? 42.456 -29.447 59.857 1.00 83.11 310 GLU A C 1
ATOM 2233 O O . GLU A 1 280 ? 42.205 -28.635 58.965 1.00 87.05 310 GLU A O 1
ATOM 2239 N N . GLN B 1 14 ? 108.344 6.105 49.024 1.00 103.34 44 GLN B N 1
ATOM 2240 C CA . GLN B 1 14 ? 108.712 5.194 50.089 1.00 100.46 44 GLN B CA 1
ATOM 2241 C C . GLN B 1 14 ? 107.923 5.446 51.360 1.00 94.04 44 GLN B C 1
ATOM 2242 O O . GLN B 1 14 ? 107.325 4.556 51.920 1.00 94.85 44 GLN B O 1
ATOM 2248 N N . TRP B 1 15 ? 107.961 6.676 51.814 1.00 71.63 45 TRP B N 1
ATOM 2249 C CA . TRP B 1 15 ? 107.230 7.123 52.996 1.00 66.70 45 TRP B CA 1
ATOM 2250 C C . TRP B 1 15 ? 105.769 7.419 52.672 1.00 57.00 45 TRP B C 1
ATOM 2251 O O . TRP B 1 15 ? 105.469 8.072 51.671 1.00 68.77 45 TRP B O 1
ATOM 2262 N N . HIS B 1 16 ? 104.865 6.936 53.520 1.00 49.36 46 HIS B N 1
ATOM 2263 C CA . HIS B 1 16 ? 103.449 7.297 53.414 1.00 55.54 46 HIS B CA 1
ATOM 2264 C C . HIS B 1 16 ? 103.206 8.707 53.918 1.00 44.78 46 HIS B C 1
ATOM 2265 O O . HIS B 1 16 ? 103.811 9.127 54.900 1.00 51.80 46 HIS B O 1
ATOM 2272 N N . THR B 1 17 ? 102.333 9.435 53.232 1.00 42.79 47 THR B N 1
ATOM 2273 C CA . THR B 1 17 ? 101.926 10.774 53.658 1.00 51.67 47 THR B CA 1
ATOM 2274 C C . THR B 1 17 ? 100.454 10.796 54.082 1.00 49.66 47 THR B C 1
ATOM 2275 O O . THR B 1 17 ? 99.751 9.802 53.919 1.00 58.29 47 THR B O 1
ATOM 2279 N N . ASN B 1 18 ? 99.998 11.925 54.628 1.00 40.69 48 ASN B N 1
ATOM 2280 C CA . ASN B 1 18 ? 98.575 12.132 54.950 1.00 44.17 48 ASN B CA 1
ATOM 2281 C C . ASN B 1 18 ? 97.629 11.887 53.784 1.00 45.27 48 ASN B C 1
ATOM 2282 O O . ASN B 1 18 ? 97.981 12.132 52.629 1.00 58.44 48 ASN B O 1
ATOM 2287 N N . LEU B 1 19 ? 96.416 11.435 54.088 1.00 36.17 49 LEU B N 1
ATOM 2288 C CA . LEU B 1 19 ? 95.437 11.176 53.039 1.00 29.24 49 LEU B CA 1
ATOM 2289 C C . LEU B 1 19 ? 94.765 12.438 52.537 1.00 36.79 49 LEU B C 1
ATOM 2290 O O . LEU B 1 19 ? 94.260 12.457 51.428 1.00 39.54 49 LEU B O 1
ATOM 2295 N N . THR B 1 20 ? 94.808 13.499 53.345 1.00 37.49 50 THR B N 1
ATOM 2296 C CA . THR B 1 20 ? 94.265 14.826 52.997 1.00 35.99 50 THR B CA 1
ATOM 2297 C C . THR B 1 20 ? 94.999 15.616 51.872 1.00 31.55 50 THR B C 1
ATOM 2298 O O . THR B 1 20 ? 94.490 16.646 51.411 1.00 48.11 50 THR B O 1
ATOM 2302 N N . ASN B 1 21 ? 96.174 15.140 51.464 1.00 28.04 51 ASN B N 1
ATOM 2303 C CA . ASN B 1 21 ? 97.128 15.853 50.581 1.00 39.18 51 ASN B CA 1
ATOM 2304 C C . ASN B 1 21 ? 97.908 16.956 51.303 1.00 45.83 51 ASN B C 1
ATOM 2305 O O . ASN B 1 21 ? 98.354 17.933 50.702 1.00 49.96 51 ASN B O 1
ATOM 2310 N N . GLU B 1 22 ? 98.055 16.803 52.610 1.00 28.12 52 GLU B N 1
ATOM 2311 C CA . GLU B 1 22 ? 98.781 17.795 53.405 1.00 30.66 52 GLU B CA 1
ATOM 2312 C C . GLU B 1 22 ? 100.077 17.128 53.785 1.00 42.69 52 GLU B C 1
ATOM 2313 O O . GLU B 1 22 ? 100.076 15.934 54.102 1.00 36.86 52 GLU B O 1
ATOM 2319 N N . ARG B 1 23 ? 101.182 17.874 53.742 1.00 26.81 53 ARG B N 1
ATOM 2320 C CA . ARG B 1 23 ? 102.423 17.377 54.330 1.00 37.69 53 ARG B CA 1
ATOM 2321 C C . ARG B 1 23 ? 102.354 17.350 55.864 1.00 30.32 53 ARG B C 1
ATOM 2322 O O . ARG B 1 23 ? 102.813 16.394 56.484 1.00 31.57 53 ARG B O 1
ATOM 2330 N N . PHE B 1 24 ? 101.782 18.391 56.465 1.00 33.92 54 PHE B N 1
ATOM 2331 C CA . PHE B 1 24 ? 101.609 18.447 57.919 1.00 33.80 54 PHE B CA 1
ATOM 2332 C C . PHE B 1 24 ? 100.145 18.742 58.232 1.00 35.60 54 PHE B C 1
ATOM 2333 O O . PHE B 1 24 ? 99.606 19.797 57.858 1.00 31.03 54 PHE B O 1
ATOM 2341 N N . THR B 1 25 ? 99.486 17.799 58.894 1.00 34.48 55 THR B N 1
ATOM 2342 C CA . THR B 1 25 ? 98.075 17.970 59.219 1.00 31.11 55 THR B CA 1
ATOM 2343 C C . THR B 1 25 ? 97.895 18.541 60.630 1.00 22.07 55 THR B C 1
ATOM 2344 O O . THR B 1 25 ? 98.643 18.199 61.533 1.00 29.93 55 THR B O 1
ATOM 2348 N N . THR B 1 26 ? 96.913 19.427 60.804 1.00 26.26 56 THR B N 1
ATOM 2349 C CA . THR B 1 26 ? 96.653 20.039 62.102 1.00 29.08 56 THR B CA 1
ATOM 2350 C C . THR B 1 26 ? 95.404 19.408 62.718 1.00 39.26 56 THR B C 1
ATOM 2351 O O . THR B 1 26 ? 94.283 19.641 62.269 1.00 41.62 56 THR B O 1
ATOM 2355 N N . ILE B 1 27 ? 95.619 18.591 63.740 1.00 31.00 57 ILE B N 1
ATOM 2356 C CA . ILE B 1 27 ? 94.528 17.937 64.445 1.00 32.12 57 ILE B CA 1
ATOM 2357 C C . ILE B 1 27 ? 94.168 18.785 65.660 1.00 23.51 57 ILE B C 1
ATOM 2358 O O . ILE B 1 27 ? 94.913 18.837 66.624 1.00 27.51 57 ILE B O 1
ATOM 2363 N N . ALA B 1 28 ? 93.016 19.440 65.596 1.00 25.94 58 ALA B N 1
ATOM 2364 C CA . ALA B 1 28 ? 92.514 20.238 66.690 1.00 18.02 58 ALA B CA 1
ATOM 2365 C C . ALA B 1 28 ? 92.000 19.364 67.795 1.00 37.22 58 ALA B C 1
ATOM 2366 O O . ALA B 1 28 ? 90.889 18.835 67.718 1.00 30.06 58 ALA B O 1
ATOM 2368 N N . HIS B 1 29 ? 92.836 19.243 68.822 1.00 34.80 59 HIS B N 1
ATOM 2369 C CA . HIS B 1 29 ? 92.671 18.306 69.911 1.00 30.68 59 HIS B CA 1
ATOM 2370 C C . HIS B 1 29 ? 91.505 18.765 70.782 1.00 34.42 59 HIS B C 1
ATOM 2371 O O . HIS B 1 29 ? 91.594 19.781 71.480 1.00 31.97 59 HIS B O 1
ATOM 2378 N N . ARG B 1 30 ? 90.408 18.004 70.710 1.00 23.69 60 ARG B N 1
ATOM 2379 C CA . ARG B 1 30 ? 89.113 18.345 71.307 1.00 26.06 60 ARG B CA 1
ATOM 2380 C C . ARG B 1 30 ? 88.461 19.661 70.827 1.00 26.80 60 ARG B C 1
ATOM 2381 O O . ARG B 1 30 ? 87.731 20.326 71.585 1.00 26.87 60 ARG B O 1
ATOM 2389 N N . GLY B 1 31 ? 88.701 20.008 69.565 1.00 34.82 61 GLY B N 1
ATOM 2390 C CA . GLY B 1 31 ? 88.454 21.361 69.055 1.00 23.46 61 GLY B CA 1
ATOM 2391 C C . GLY B 1 31 ? 89.565 22.347 69.421 1.00 29.10 61 GLY B C 1
ATOM 2392 O O . GLY B 1 31 ? 90.695 21.952 69.708 1.00 30.29 61 GLY B O 1
ATOM 2393 N N . ALA B 1 32 ? 89.245 23.638 69.414 1.00 33.83 62 ALA B N 1
ATOM 2394 C CA . ALA B 1 32 ? 90.184 24.670 69.866 1.00 37.02 62 ALA B CA 1
ATOM 2395 C C . ALA B 1 32 ? 90.200 24.749 71.375 1.00 37.22 62 ALA B C 1
ATOM 2396 O O . ALA B 1 32 ? 89.796 25.768 71.951 1.00 34.44 62 ALA B O 1
ATOM 2398 N N . SER B 1 33 ? 90.671 23.680 72.020 1.00 33.63 63 SER B N 1
ATOM 2399 C CA . SER B 1 33 ? 90.454 23.492 73.460 1.00 28.24 63 SER B CA 1
ATOM 2400 C C . SER B 1 33 ? 91.398 24.341 74.348 1.00 26.86 63 SER B C 1
ATOM 2401 O O . SER B 1 33 ? 91.187 24.457 75.565 1.00 37.25 63 SER B O 1
ATOM 2404 N N . GLY B 1 34 ? 92.424 24.925 73.737 1.00 28.00 64 GLY B N 1
ATOM 2405 C CA . GLY B 1 34 ? 93.212 25.974 74.374 1.00 29.29 64 GLY B CA 1
ATOM 2406 C C . GLY B 1 34 ? 92.420 27.250 74.594 1.00 33.09 64 GLY B C 1
ATOM 2407 O O . GLY B 1 34 ? 92.620 27.934 75.596 1.00 39.08 64 GLY B O 1
ATOM 2408 N N . TYR B 1 35 ? 91.494 27.536 73.676 1.00 39.78 65 TYR B N 1
ATOM 2409 C CA . TYR B 1 35 ? 90.789 28.819 73.613 1.00 32.26 65 TYR B CA 1
ATOM 2410 C C . TYR B 1 35 ? 89.324 28.747 73.996 1.00 42.00 65 TYR B C 1
ATOM 2411 O O . TYR B 1 35 ? 88.701 29.782 74.225 1.00 38.52 65 TYR B O 1
ATOM 2420 N N . ALA B 1 36 ? 88.778 27.532 74.047 1.00 33.57 66 ALA B N 1
ATOM 2421 C CA . ALA B 1 36 ? 87.338 27.321 74.167 1.00 31.94 66 ALA B CA 1
ATOM 2422 C C . ALA B 1 36 ? 87.091 25.971 74.871 1.00 34.07 66 ALA B C 1
ATOM 2423 O O . ALA B 1 36 ? 87.979 25.123 74.865 1.00 37.14 66 ALA B O 1
ATOM 2425 N N . PRO B 1 37 ? 85.915 25.776 75.517 1.00 34.72 67 PRO B N 1
ATOM 2426 C CA . PRO B 1 37 ? 85.760 24.529 76.272 1.00 29.66 67 PRO B CA 1
ATOM 2427 C C . PRO B 1 37 ? 85.747 23.287 75.375 1.00 25.75 67 PRO B C 1
ATOM 2428 O O . PRO B 1 37 ? 84.975 23.233 74.430 1.00 31.46 67 PRO B O 1
ATOM 2432 N N . GLU B 1 38 ? 86.635 22.333 75.671 1.00 29.39 68 GLU B N 1
ATOM 2433 C CA . GLU B 1 38 ? 86.822 21.100 74.881 1.00 29.97 68 GLU B CA 1
ATOM 2434 C C . GLU B 1 38 ? 85.502 20.406 74.553 1.00 21.50 68 GLU B C 1
ATOM 2435 O O . GLU B 1 38 ? 84.564 20.423 75.374 1.00 32.02 68 GLU B O 1
ATOM 2441 N N . HIS B 1 39 ? 85.416 19.850 73.341 1.00 25.31 69 HIS B N 1
ATOM 2442 C CA . HIS B 1 39 ? 84.274 19.017 72.921 1.00 34.37 69 HIS B CA 1
ATOM 2443 C C . HIS B 1 39 ? 82.953 19.760 73.040 1.00 34.17 69 HIS B C 1
ATOM 2444 O O . HIS B 1 39 ? 81.992 19.234 73.589 1.00 35.38 69 HIS B O 1
ATOM 2451 N N . THR B 1 40 ? 82.931 21.002 72.558 1.00 35.96 70 THR B N 1
ATOM 2452 C CA . THR B 1 40 ? 81.695 21.767 72.434 1.00 30.39 70 THR B CA 1
ATOM 2453 C C . THR B 1 40 ? 81.634 22.297 71.023 1.00 29.47 70 THR B C 1
ATOM 2454 O O . THR B 1 40 ? 82.657 22.408 70.372 1.00 32.03 70 THR B O 1
ATOM 2458 N N . PHE B 1 41 ? 80.435 22.651 70.561 1.00 34.66 71 PHE B N 1
ATOM 2459 C CA . PHE B 1 41 ? 80.284 23.357 69.290 1.00 39.35 71 PHE B CA 1
ATOM 2460 C C . PHE B 1 41 ? 81.132 24.614 69.238 1.00 26.62 71 PHE B C 1
ATOM 2461 O O . PHE B 1 41 ? 81.737 24.888 68.214 1.00 34.76 71 PHE B O 1
ATOM 2469 N N . GLN B 1 42 ? 81.173 25.355 70.349 1.00 30.14 72 GLN B N 1
ATOM 2470 C CA . GLN B 1 42 ? 82.021 26.548 70.495 1.00 34.58 72 GLN B CA 1
ATOM 2471 C C . GLN B 1 42 ? 83.489 26.260 70.161 1.00 26.63 72 GLN B C 1
ATOM 2472 O O . GLN B 1 42 ? 84.087 26.964 69.351 1.00 40.06 72 GLN B O 1
ATOM 2478 N N . ALA B 1 43 ? 84.031 25.186 70.739 1.00 36.50 73 ALA B N 1
ATOM 2479 C CA . ALA B 1 43 ? 85.396 24.741 70.468 1.00 30.03 73 ALA B CA 1
ATOM 2480 C C . ALA B 1 43 ? 85.606 24.225 69.055 1.00 26.97 73 ALA B C 1
ATOM 2481 O O . ALA B 1 43 ? 86.602 24.571 68.421 1.00 38.60 73 ALA B O 1
ATOM 2483 N N . TYR B 1 44 ? 84.683 23.391 68.571 1.00 32.16 74 TYR B N 1
ATOM 2484 C CA . TYR B 1 44 ? 84.765 22.867 67.200 1.00 30.02 74 TYR B CA 1
ATOM 2485 C C . TYR B 1 44 ? 84.582 23.964 66.132 1.00 30.02 74 TYR B C 1
ATOM 2486 O O . TYR B 1 44 ? 85.301 23.958 65.136 1.00 26.32 74 TYR B O 1
ATOM 2495 N N . ASP B 1 45 ? 83.640 24.902 66.336 1.00 33.99 75 ASP B N 1
ATOM 2496 C CA . ASP B 1 45 ? 83.433 26.025 65.384 1.00 35.28 75 ASP B CA 1
ATOM 2497 C C . ASP B 1 45 ? 84.715 26.834 65.224 1.00 27.75 75 ASP B C 1
ATOM 2498 O O . ASP B 1 45 ? 85.116 27.154 64.105 1.00 40.62 75 ASP B O 1
ATOM 2503 N N . LYS B 1 46 ? 85.337 27.151 66.364 1.00 38.30 76 LYS B N 1
ATOM 2504 C CA A LYS B 1 46 ? 86.584 27.910 66.409 0.50 31.04 76 LYS B CA 1
ATOM 2505 C CA B LYS B 1 46 ? 86.583 27.914 66.394 0.50 28.88 76 LYS B CA 1
ATOM 2506 C C . LYS B 1 46 ? 87.720 27.249 65.628 1.00 35.12 76 LYS B C 1
ATOM 2507 O O . LYS B 1 46 ? 88.338 27.881 64.780 1.00 36.17 76 LYS B O 1
ATOM 2518 N N . SER B 1 47 ? 87.995 25.973 65.915 1.00 26.76 77 SER B N 1
ATOM 2519 C CA . SER B 1 47 ? 89.100 25.301 65.237 1.00 31.47 77 SER B CA 1
ATOM 2520 C C . SER B 1 47 ? 88.806 25.068 63.758 1.00 29.94 77 SER B C 1
ATOM 2521 O O . SER B 1 47 ? 89.705 25.150 62.922 1.00 38.80 77 SER B O 1
ATOM 2524 N N . HIS B 1 48 ? 87.540 24.798 63.448 1.00 35.31 78 HIS B N 1
ATOM 2525 C CA . HIS B 1 48 ? 87.144 24.474 62.087 1.00 36.02 78 HIS B CA 1
ATOM 2526 C C . HIS B 1 48 ? 86.985 25.711 61.196 1.00 31.19 78 HIS B C 1
ATOM 2527 O O . HIS B 1 48 ? 87.511 25.740 60.085 1.00 31.84 78 HIS B O 1
ATOM 2534 N N . ASN B 1 49 ? 86.246 26.714 61.671 1.00 36.16 79 ASN B N 1
ATOM 2535 C CA . ASN B 1 49 ? 85.932 27.881 60.831 1.00 41.96 79 ASN B CA 1
ATOM 2536 C C . ASN B 1 49 ? 86.966 28.990 60.972 1.00 42.27 79 ASN B C 1
ATOM 2537 O O . ASN B 1 49 ? 87.447 29.521 59.981 1.00 46.42 79 ASN B O 1
ATOM 2542 N N . GLU B 1 50 ? 87.310 29.321 62.212 1.00 41.69 80 GLU B N 1
ATOM 2543 C CA . GLU B 1 50 ? 88.166 30.455 62.501 1.00 39.73 80 GLU B CA 1
ATOM 2544 C C . GLU B 1 50 ? 89.649 30.118 62.305 1.00 44.02 80 GLU B C 1
ATOM 2545 O O . GLU B 1 50 ? 90.342 30.806 61.565 1.00 47.69 80 GLU B O 1
ATOM 2551 N N . LEU B 1 51 ? 90.123 29.054 62.952 1.00 38.99 81 LEU B N 1
ATOM 2552 C CA . LEU B 1 51 ? 91.546 28.699 62.938 1.00 34.21 81 LEU B CA 1
ATOM 2553 C C . LEU B 1 51 ? 91.953 27.854 61.729 1.00 38.32 81 LEU B C 1
ATOM 2554 O O . LEU B 1 51 ? 93.140 27.751 61.405 1.00 28.84 81 LEU B O 1
ATOM 2559 N N . LYS B 1 52 ? 90.956 27.261 61.073 1.00 31.93 82 LYS B N 1
ATOM 2560 C CA . LYS B 1 52 ? 91.132 26.456 59.857 1.00 39.05 82 LYS B CA 1
ATOM 2561 C C . LYS B 1 52 ? 92.053 25.253 60.013 1.00 28.87 82 LYS B C 1
ATOM 2562 O O . LYS B 1 52 ? 92.834 24.934 59.119 1.00 37.91 82 LYS B O 1
ATOM 2568 N N . ALA B 1 53 ? 91.929 24.576 61.151 1.00 37.12 83 ALA B N 1
ATOM 2569 C CA . ALA B 1 53 ? 92.607 23.301 61.391 1.00 25.17 83 ALA B CA 1
ATOM 2570 C C . ALA B 1 53 ? 92.096 22.248 60.418 1.00 28.52 83 ALA B C 1
ATOM 2571 O O . ALA B 1 53 ? 91.019 22.411 59.827 1.00 29.97 83 ALA B O 1
ATOM 2573 N N . SER B 1 54 ? 92.862 21.171 60.245 1.00 25.92 84 SER B N 1
ATOM 2574 C CA . SER B 1 54 ? 92.507 20.116 59.296 1.00 31.18 84 SER B CA 1
ATOM 2575 C C . SER B 1 54 ? 91.505 19.105 59.849 1.00 37.41 84 SER B C 1
ATOM 2576 O O . SER B 1 54 ? 90.729 18.505 59.096 1.00 34.43 84 SER B O 1
ATOM 2579 N N . TYR B 1 55 ? 91.558 18.879 61.156 1.00 32.03 85 TYR B N 1
ATOM 2580 C CA . TYR B 1 55 ? 90.773 17.815 61.772 1.00 28.69 85 TYR B CA 1
ATOM 2581 C C . TYR B 1 55 ? 89.998 18.322 62.954 1.00 27.27 85 TYR B C 1
ATOM 2582 O O . TYR B 1 55 ? 90.465 19.197 63.698 1.00 25.66 85 TYR B O 1
ATOM 2591 N N . ILE B 1 56 ? 88.795 17.784 63.098 1.00 25.99 86 ILE B N 1
ATOM 2592 C CA . ILE B 1 56 ? 88.000 17.947 64.309 1.00 32.69 86 ILE B CA 1
ATOM 2593 C C . ILE B 1 56 ? 88.186 16.646 65.085 1.00 30.87 86 ILE B C 1
ATOM 2594 O O . ILE B 1 56 ? 87.786 15.584 64.610 1.00 33.34 86 ILE B O 1
ATOM 2599 N N . GLU B 1 57 ? 88.823 16.732 66.256 1.00 29.85 87 GLU B N 1
ATOM 2600 C CA . GLU B 1 57 ? 89.139 15.544 67.058 1.00 33.31 87 GLU B CA 1
ATOM 2601 C C . GLU B 1 57 ? 88.072 15.314 68.136 1.00 34.92 87 GLU B C 1
ATOM 2602 O O . GLU B 1 57 ? 87.765 16.223 68.894 1.00 31.07 87 GLU B O 1
ATOM 2608 N N . ILE B 1 58 ? 87.527 14.090 68.193 1.00 27.15 88 ILE B N 1
ATOM 2609 C CA . ILE B 1 58 ? 86.360 13.733 69.015 1.00 26.84 88 ILE B CA 1
ATOM 2610 C C . ILE B 1 58 ? 86.696 12.493 69.846 1.00 27.03 88 ILE B C 1
ATOM 2611 O O . ILE B 1 58 ? 87.165 11.506 69.300 1.00 28.51 88 ILE B O 1
ATOM 2616 N N . ASP B 1 59 ? 86.474 12.557 71.164 1.00 29.97 89 ASP B N 1
ATOM 2617 C CA . ASP B 1 59 ? 86.497 11.369 72.019 1.00 25.48 89 ASP B CA 1
ATOM 2618 C C . ASP B 1 59 ? 85.064 10.958 72.295 1.00 26.05 89 ASP B C 1
ATOM 2619 O O . ASP B 1 59 ? 84.238 11.790 72.686 1.00 33.08 89 ASP B O 1
ATOM 2624 N N . LEU B 1 60 ? 84.774 9.679 72.113 1.00 25.46 90 LEU B N 1
ATOM 2625 C CA . LEU B 1 60 ? 83.401 9.161 72.275 1.00 25.75 90 LEU B CA 1
ATOM 2626 C C . LEU B 1 60 ? 83.162 8.600 73.668 1.00 24.88 90 LEU B C 1
ATOM 2627 O O . LEU B 1 60 ? 83.914 7.746 74.126 1.00 25.18 90 LEU B O 1
ATOM 2632 N N . GLN B 1 61 ? 82.117 9.076 74.338 1.00 25.75 91 GLN B N 1
ATOM 2633 C CA . GLN B 1 61 ? 81.492 8.294 75.396 1.00 27.33 91 GLN B CA 1
ATOM 2634 C C . GLN B 1 61 ? 80.083 7.910 74.966 1.00 28.08 91 GLN B C 1
ATOM 2635 O O . GLN B 1 61 ? 79.684 8.164 73.822 1.00 29.77 91 GLN B O 1
ATOM 2641 N N . ARG B 1 62 ? 79.322 7.297 75.867 1.00 27.37 92 ARG B N 1
ATOM 2642 C CA . ARG B 1 62 ? 77.957 6.876 75.526 1.00 28.87 92 ARG B CA 1
ATOM 2643 C C . ARG B 1 62 ? 77.000 7.045 76.694 1.00 27.61 92 ARG B C 1
ATOM 2644 O O . ARG B 1 62 ? 77.329 6.671 77.812 1.00 30.81 92 ARG B O 1
ATOM 2652 N N . THR B 1 63 ? 75.820 7.610 76.434 1.00 28.19 93 THR B N 1
ATOM 2653 C CA . THR B 1 63 ? 74.795 7.779 77.476 1.00 30.67 93 THR B CA 1
ATOM 2654 C C . THR B 1 63 ? 74.123 6.450 77.874 1.00 39.75 93 THR B C 1
ATOM 2655 O O . THR B 1 63 ? 74.320 5.413 77.222 1.00 33.46 93 THR B O 1
ATOM 2659 N N . LYS B 1 64 ? 73.335 6.502 78.947 1.00 31.90 94 LYS B N 1
ATOM 2660 C CA . LYS B 1 64 ? 72.503 5.389 79.399 1.00 33.75 94 LYS B CA 1
ATOM 2661 C C . LYS B 1 64 ? 71.584 4.825 78.311 1.00 39.33 94 LYS B C 1
ATOM 2662 O O . LYS B 1 64 ? 71.426 3.603 78.196 1.00 34.57 94 LYS B O 1
ATOM 2668 N N . ASP B 1 65 ? 70.987 5.720 77.521 1.00 37.06 95 ASP B N 1
ATOM 2669 C CA . ASP B 1 65 ? 70.019 5.330 76.506 1.00 39.38 95 ASP B CA 1
ATOM 2670 C C . ASP B 1 65 ? 70.661 5.197 75.120 1.00 47.35 95 ASP B C 1
ATOM 2671 O O . ASP B 1 65 ? 69.973 5.227 74.092 1.00 40.58 95 ASP B O 1
ATOM 2676 N N . GLY B 1 66 ? 71.987 5.050 75.115 1.00 33.41 96 GLY B N 1
ATOM 2677 C CA . GLY B 1 66 ? 72.713 4.529 73.973 1.00 32.88 96 GLY B CA 1
ATOM 2678 C C . GLY B 1 66 ? 73.310 5.519 72.986 1.00 39.12 96 GLY B C 1
ATOM 2679 O O . GLY B 1 66 ? 73.767 5.106 71.925 1.00 31.38 96 GLY B O 1
ATOM 2680 N N . HIS B 1 67 ? 73.319 6.812 73.310 1.00 27.90 97 HIS B N 1
ATOM 2681 C CA . HIS B 1 67 ? 73.795 7.816 72.343 1.00 31.89 97 HIS B CA 1
ATOM 2682 C C . HIS B 1 67 ? 75.300 8.024 72.457 1.00 24.77 97 HIS B C 1
ATOM 2683 O O . HIS B 1 67 ? 75.803 8.236 73.548 1.00 33.44 97 HIS B O 1
ATOM 2690 N N . LEU B 1 68 ? 76.013 7.976 71.328 1.00 33.25 98 LEU B N 1
ATOM 2691 C CA . LEU B 1 68 ? 77.421 8.408 71.278 1.00 30.06 98 LEU B CA 1
ATOM 2692 C C . LEU B 1 68 ? 77.532 9.927 71.422 1.00 29.98 98 LEU B C 1
ATOM 2693 O O . LEU B 1 68 ? 76.867 10.673 70.681 1.00 30.01 98 LEU B O 1
ATOM 2698 N N . VAL B 1 69 ? 78.323 10.367 72.410 1.00 30.96 99 VAL B N 1
ATOM 2699 C CA . VAL B 1 69 ? 78.535 11.802 72.721 1.00 26.63 99 VAL B CA 1
ATOM 2700 C C . VAL B 1 69 ? 80.029 12.135 72.837 1.00 30.36 99 VAL B C 1
ATOM 2701 O O . VAL B 1 69 ? 80.838 11.261 73.115 1.00 28.90 99 VAL B O 1
ATOM 2705 N N . ALA B 1 70 ? 80.386 13.397 72.617 1.00 29.40 100 ALA B N 1
ATOM 2706 C CA . ALA B 1 70 ? 81.777 13.833 72.697 1.00 29.96 100 ALA B CA 1
ATOM 2707 C C . ALA B 1 70 ? 82.100 14.264 74.115 1.00 27.99 100 ALA B C 1
ATOM 2708 O O . ALA B 1 70 ? 81.543 15.250 74.615 1.00 32.05 100 ALA B O 1
ATOM 2710 N N . MET B 1 71 ? 82.985 13.502 74.758 1.00 24.56 101 MET B N 1
ATOM 2711 C CA . MET B 1 71 ? 83.577 13.838 76.054 1.00 28.20 101 MET B CA 1
ATOM 2712 C C . MET B 1 71 ? 84.847 13.043 76.246 1.00 30.13 101 MET B C 1
ATOM 2713 O O . MET B 1 71 ? 84.901 11.883 75.860 1.00 29.48 101 MET B O 1
ATOM 2718 N N . HIS B 1 72 ? 85.856 13.661 76.857 1.00 30.36 102 HIS B N 1
ATOM 2719 C CA . HIS B 1 72 ? 87.146 13.011 77.056 1.00 30.12 102 HIS B CA 1
ATOM 2720 C C . HIS B 1 72 ? 87.130 12.000 78.205 1.00 28.62 102 HIS B C 1
ATOM 2721 O O . HIS B 1 72 ? 87.647 10.887 78.058 1.00 31.13 102 HIS B O 1
ATOM 2728 N N . ASP B 1 73 ? 86.570 12.385 79.353 1.00 21.07 103 ASP B N 1
ATOM 2729 C CA . ASP B 1 73 ? 86.541 11.477 80.510 1.00 24.12 103 ASP B CA 1
ATOM 2730 C C . ASP B 1 73 ? 85.299 10.633 80.463 1.00 38.17 103 ASP B C 1
ATOM 2731 O O . ASP B 1 73 ? 84.303 11.045 79.862 1.00 32.83 103 ASP B O 1
ATOM 2736 N N . GLU B 1 74 ? 85.347 9.487 81.151 1.00 34.47 104 GLU B N 1
ATOM 2737 C CA . GLU B 1 74 ? 84.185 8.628 81.358 1.00 38.14 104 GLU B CA 1
ATOM 2738 C C . GLU B 1 74 ? 83.134 9.269 82.273 1.00 32.30 104 GLU B C 1
ATOM 2739 O O . GLU B 1 74 ? 81.971 8.863 82.262 1.00 26.20 104 GLU B O 1
ATOM 2745 N N . THR B 1 75 ? 83.551 10.262 83.060 1.00 28.67 105 THR B N 1
ATOM 2746 C CA . THR B 1 75 ? 82.649 11.003 83.954 1.00 29.70 105 THR B CA 1
ATOM 2747 C C . THR B 1 75 ? 82.435 12.461 83.482 1.00 36.15 105 THR B C 1
ATOM 2748 O O . THR B 1 75 ? 83.267 13.031 82.784 1.00 32.60 105 THR B O 1
ATOM 2752 N N . VAL B 1 76 ? 81.328 13.072 83.891 1.00 32.56 106 VAL B N 1
ATOM 2753 C CA . VAL B 1 76 ? 81.030 14.454 83.503 1.00 35.99 106 VAL B CA 1
ATOM 2754 C C . VAL B 1 76 ? 81.701 15.518 84.412 1.00 39.21 106 VAL B C 1
ATOM 2755 O O . VAL B 1 76 ? 81.601 16.708 84.145 1.00 31.24 106 VAL B O 1
ATOM 2759 N N . ASN B 1 77 ? 82.398 15.064 85.455 1.00 34.17 107 ASN B N 1
ATOM 2760 C CA . ASN B 1 77 ? 82.814 15.879 86.594 1.00 33.85 107 ASN B CA 1
ATOM 2761 C C . ASN B 1 77 ? 83.661 17.088 86.264 1.00 32.76 107 ASN B C 1
ATOM 2762 O O . ASN B 1 77 ? 83.384 18.181 86.741 1.00 36.16 107 ASN B O 1
ATOM 2767 N N . ARG B 1 78 ? 84.682 16.873 85.441 1.00 31.36 108 ARG B N 1
ATOM 2768 C CA . ARG B 1 78 ? 85.706 17.865 85.169 1.00 30.49 108 ARG B CA 1
ATOM 2769 C C . ARG B 1 78 ? 85.177 18.994 84.294 1.00 26.15 108 ARG B C 1
ATOM 2770 O O . ARG B 1 78 ? 85.453 20.168 84.549 1.00 34.20 108 ARG B O 1
ATOM 2778 N N . THR B 1 79 ? 84.406 18.643 83.271 1.00 32.48 109 THR B N 1
ATOM 2779 C CA . THR B 1 79 ? 84.054 19.596 82.225 1.00 30.01 109 THR B CA 1
ATOM 2780 C C . THR B 1 79 ? 82.576 19.992 82.227 1.00 33.91 109 THR B C 1
ATOM 2781 O O . THR B 1 79 ? 82.091 20.549 81.245 1.00 32.02 109 THR B O 1
ATOM 2785 N N . THR B 1 80 ? 81.852 19.680 83.301 1.00 31.29 110 THR B N 1
ATOM 2786 C CA . THR B 1 80 ? 80.470 20.132 83.435 1.00 34.16 110 THR B CA 1
ATOM 2787 C C . THR B 1 80 ? 80.152 20.652 84.826 1.00 40.58 110 THR B C 1
ATOM 2788 O O . THR B 1 80 ? 80.998 20.609 85.730 1.00 26.37 110 THR B O 1
ATOM 2792 N N . ASN B 1 81 ? 78.910 21.114 84.987 1.00 41.39 111 ASN B N 1
ATOM 2793 C CA . ASN B 1 81 ? 78.308 21.335 86.307 1.00 49.97 111 ASN B CA 1
ATOM 2794 C C . ASN B 1 81 ? 77.568 20.128 86.901 1.00 48.06 111 ASN B C 1
ATOM 2795 O O . ASN B 1 81 ? 76.709 20.284 87.766 1.00 53.34 111 ASN B O 1
ATOM 2800 N N . GLY B 1 82 ? 77.914 18.927 86.441 1.00 44.69 112 GLY B N 1
ATOM 2801 C CA . GLY B 1 82 ? 77.357 17.699 87.000 1.00 28.38 112 GLY B CA 1
ATOM 2802 C C . GLY B 1 82 ? 78.427 16.749 87.462 1.00 36.04 112 GLY B C 1
ATOM 2803 O O . GLY B 1 82 ? 79.602 16.975 87.207 1.00 32.03 112 GLY B O 1
ATOM 2804 N N . HIS B 1 83 ? 78.017 15.685 88.152 1.00 31.48 113 HIS B N 1
ATOM 2805 C CA . HIS B 1 83 ? 78.907 14.577 88.492 1.00 32.74 113 HIS B CA 1
ATOM 2806 C C . HIS B 1 83 ? 78.322 13.254 88.013 1.00 31.66 113 HIS B C 1
ATOM 2807 O O . HIS B 1 83 ? 77.120 13.143 87.793 1.00 33.75 113 HIS B O 1
ATOM 2814 N N . GLY B 1 84 ? 79.194 12.262 87.857 1.00 30.63 114 GLY B N 1
ATOM 2815 C CA . GLY B 1 84 ? 78.790 10.901 87.565 1.00 35.52 114 GLY B CA 1
ATOM 2816 C C . GLY B 1 84 ? 79.241 10.488 86.179 1.00 36.37 114 GLY B C 1
ATOM 2817 O O . GLY B 1 84 ? 79.720 11.319 85.397 1.00 30.16 114 GLY B O 1
ATOM 2818 N N . LYS B 1 85 ? 79.057 9.207 85.878 1.00 29.96 115 LYS B N 1
ATOM 2819 C CA . LYS B 1 85 ? 79.424 8.613 84.596 1.00 35.22 115 LYS B CA 1
ATOM 2820 C C . LYS B 1 85 ? 78.447 9.063 83.526 1.00 28.99 115 LYS B C 1
ATOM 2821 O O . LYS B 1 85 ? 77.257 9.200 83.796 1.00 30.47 115 LYS B O 1
ATOM 2827 N N . VAL B 1 86 ? 78.953 9.261 82.309 1.00 35.22 116 VAL B N 1
ATOM 2828 C CA . VAL B 1 86 ? 78.120 9.589 81.139 1.00 26.20 116 VAL B CA 1
ATOM 2829 C C . VAL B 1 86 ? 77.055 8.512 80.907 1.00 26.05 116 VAL B C 1
ATOM 2830 O O . VAL B 1 86 ? 75.889 8.811 80.618 1.00 30.65 116 VAL B O 1
ATOM 2834 N N . GLU B 1 87 ? 77.456 7.258 81.093 1.00 29.74 117 GLU B N 1
ATOM 2835 C CA . GLU B 1 87 ? 76.549 6.133 80.976 1.00 35.23 117 GLU B CA 1
ATOM 2836 C C . GLU B 1 87 ? 75.494 6.050 82.075 1.00 33.93 117 GLU B C 1
ATOM 2837 O O . GLU B 1 87 ? 74.563 5.254 81.977 1.00 40.55 117 GLU B O 1
ATOM 2843 N N . ASP B 1 88 ? 75.629 6.873 83.114 1.00 34.71 118 ASP B N 1
ATOM 2844 C CA . ASP B 1 88 ? 74.560 7.022 84.099 1.00 29.94 118 ASP B CA 1
ATOM 2845 C C . ASP B 1 88 ? 73.551 8.118 83.781 1.00 41.45 118 ASP B C 1
ATOM 2846 O O . ASP B 1 88 ? 72.511 8.225 84.435 1.00 37.86 118 ASP B O 1
ATOM 2851 N N . TYR B 1 89 ? 73.862 8.916 82.765 1.00 27.77 119 TYR B N 1
ATOM 2852 C CA . TYR B 1 89 ? 72.988 10.001 82.311 1.00 31.09 119 TYR B CA 1
ATOM 2853 C C . TYR B 1 89 ? 72.207 9.511 81.089 1.00 34.20 119 TYR B C 1
ATOM 2854 O O . TYR B 1 89 ? 72.787 8.895 80.205 1.00 42.79 119 TYR B O 1
ATOM 2863 N N . THR B 1 90 ? 70.905 9.789 81.014 1.00 33.68 120 THR B N 1
ATOM 2864 C CA . THR B 1 90 ? 70.233 9.750 79.710 1.00 37.96 120 THR B CA 1
ATOM 2865 C C . THR B 1 90 ? 70.677 10.955 78.882 1.00 34.60 120 THR B C 1
ATOM 2866 O O . THR B 1 90 ? 71.292 11.882 79.412 1.00 33.43 120 THR B O 1
ATOM 2870 N N . LEU B 1 91 ? 70.373 10.948 77.591 1.00 29.87 121 LEU B N 1
ATOM 2871 C CA . LEU B 1 91 ? 70.738 12.088 76.744 1.00 41.86 121 LEU B CA 1
ATOM 2872 C C . LEU B 1 91 ? 70.052 13.396 77.156 1.00 39.00 121 LEU B C 1
ATOM 2873 O O . LEU B 1 91 ? 70.677 14.466 77.167 1.00 42.86 121 LEU B O 1
ATOM 2878 N N . ASP B 1 92 ? 68.775 13.295 77.506 1.00 45.90 122 ASP B N 1
ATOM 2879 C CA . ASP B 1 92 ? 68.012 14.429 78.006 1.00 41.66 122 ASP B CA 1
ATOM 2880 C C . ASP B 1 92 ? 68.622 15.057 79.263 1.00 36.79 122 ASP B C 1
ATOM 2881 O O . ASP B 1 92 ? 68.770 16.273 79.331 1.00 41.80 122 ASP B O 1
ATOM 2886 N N . GLU B 1 93 ? 69.001 14.210 80.223 1.00 35.22 123 GLU B N 1
ATOM 2887 C CA . GLU B 1 93 ? 69.706 14.623 81.444 1.00 40.79 123 GLU B CA 1
ATOM 2888 C C . GLU B 1 93 ? 71.097 15.219 81.199 1.00 37.87 123 GLU B C 1
ATOM 2889 O O . GLU B 1 93 ? 71.543 16.104 81.929 1.00 44.08 123 GLU B O 1
ATOM 2895 N N . LEU B 1 94 ? 71.773 14.717 80.175 1.00 26.39 124 LEU B N 1
ATOM 2896 C CA . LEU B 1 94 ? 73.099 15.183 79.804 1.00 36.96 124 LEU B CA 1
ATOM 2897 C C . LEU B 1 94 ? 73.023 16.536 79.085 1.00 32.48 124 LEU B C 1
ATOM 2898 O O . LEU B 1 94 ? 73.906 17.373 79.217 1.00 38.02 124 LEU B O 1
ATOM 2903 N N . LYS B 1 95 ? 71.939 16.751 78.348 1.00 35.72 125 LYS B N 1
ATOM 2904 C CA . LYS B 1 95 ? 71.689 18.020 77.690 1.00 33.29 125 LYS B CA 1
ATOM 2905 C C . LYS B 1 95 ? 71.270 19.155 78.648 1.00 36.30 125 LYS B C 1
ATOM 2906 O O . LYS B 1 95 ? 71.189 20.305 78.228 1.00 47.42 125 LYS B O 1
ATOM 2912 N N . GLN B 1 96 ? 71.012 18.830 79.919 1.00 37.02 126 GLN B N 1
ATOM 2913 C CA A GLN B 1 96 ? 70.723 19.810 80.976 0.50 35.14 126 GLN B CA 1
ATOM 2914 C CA B GLN B 1 96 ? 70.731 19.869 80.899 0.50 33.69 126 GLN B CA 1
ATOM 2915 C C . GLN B 1 96 ? 72.012 20.424 81.523 1.00 37.81 126 GLN B C 1
ATOM 2916 O O . GLN B 1 96 ? 71.993 21.475 82.171 1.00 44.98 126 GLN B O 1
ATOM 2927 N N . LEU B 1 97 ? 73.129 19.739 81.290 1.00 34.73 127 LEU B N 1
ATOM 2928 C CA . LEU B 1 97 ? 74.425 20.147 81.833 1.00 35.63 127 LEU B CA 1
ATOM 2929 C C . LEU B 1 97 ? 75.019 21.374 81.149 1.00 27.87 127 LEU B C 1
ATOM 2930 O O . LEU B 1 97 ? 74.728 21.672 79.987 1.00 37.91 127 LEU B O 1
ATOM 2935 N N . ASP B 1 98 ? 75.859 22.074 81.904 1.00 42.80 128 ASP B N 1
ATOM 2936 C CA . ASP B 1 98 ? 76.610 23.231 81.435 1.00 37.02 128 ASP B CA 1
ATOM 2937 C C . ASP B 1 98 ? 78.045 22.752 81.207 1.00 35.94 128 ASP B C 1
ATOM 2938 O O . ASP B 1 98 ? 78.779 22.546 82.167 1.00 33.74 128 ASP B O 1
ATOM 2943 N N . ALA B 1 99 ? 78.437 22.597 79.941 1.00 41.11 129 ALA B N 1
ATOM 2944 C CA . ALA B 1 99 ? 79.758 22.051 79.578 1.00 32.65 129 ALA B CA 1
ATOM 2945 C C . ALA B 1 99 ? 80.781 23.126 79.226 1.00 37.60 129 ALA B C 1
ATOM 2946 O O . ALA B 1 99 ? 81.748 22.859 78.518 1.00 33.70 129 ALA B O 1
ATOM 2948 N N . GLY B 1 100 ? 80.572 24.342 79.724 1.00 47.10 130 GLY B N 1
ATOM 2949 C CA . GLY B 1 100 ? 81.321 25.500 79.237 1.00 45.66 130 GLY B CA 1
ATOM 2950 C C . GLY B 1 100 ? 81.836 26.445 80.304 1.00 32.91 130 GLY B C 1
ATOM 2951 O O . GLY B 1 100 ? 82.918 27.007 80.150 1.00 40.68 130 GLY B O 1
ATOM 2952 N N . SER B 1 101 ? 81.060 26.623 81.378 1.00 29.18 131 SER B N 1
ATOM 2953 C CA . SER B 1 101 ? 81.448 27.476 82.511 1.00 41.98 131 SER B CA 1
ATOM 2954 C C . SER B 1 101 ? 82.682 27.009 83.294 1.00 45.56 131 SER B C 1
ATOM 2955 O O . SER B 1 101 ? 83.413 27.839 83.843 1.00 39.81 131 SER B O 1
ATOM 2958 N N . TRP B 1 102 ? 82.912 25.693 83.347 1.00 50.49 132 TRP B N 1
ATOM 2959 C CA . TRP B 1 102 ? 84.145 25.123 83.932 1.00 36.84 132 TRP B CA 1
ATOM 2960 C C . TRP B 1 102 ? 85.417 25.744 83.346 1.00 33.09 132 TRP B C 1
ATOM 2961 O O . TRP B 1 102 ? 86.421 25.881 84.047 1.00 39.19 132 TRP B O 1
ATOM 2972 N N . PHE B 1 103 ? 85.365 26.091 82.058 1.00 29.40 133 PHE B N 1
ATOM 2973 C CA . PHE B 1 103 ? 86.527 26.554 81.303 1.00 27.72 133 PHE B CA 1
ATOM 2974 C C . PHE B 1 103 ? 86.806 28.015 81.652 1.00 49.32 133 PHE B C 1
ATOM 2975 O O . PHE B 1 103 ? 87.969 28.428 81.745 1.00 48.10 133 PHE B O 1
ATOM 2983 N N . ASN B 1 104 ? 85.732 28.796 81.794 1.00 50.91 134 ASN B N 1
ATOM 2984 C CA . ASN B 1 104 ? 85.805 30.195 82.244 1.00 46.67 134 ASN B CA 1
ATOM 2985 C C . ASN B 1 104 ? 86.469 30.332 83.616 1.00 35.42 134 ASN B C 1
ATOM 2986 O O . ASN B 1 104 ? 87.288 31.225 83.834 1.00 41.47 134 ASN B O 1
ATOM 2991 N N . LYS B 1 105 ? 86.127 29.417 84.518 1.00 41.91 135 LYS B N 1
ATOM 2992 C CA . LYS B 1 105 ? 86.772 29.302 85.816 1.00 31.05 135 LYS B CA 1
ATOM 2993 C C . LYS B 1 105 ? 88.250 28.911 85.739 1.00 50.10 135 LYS B C 1
ATOM 2994 O O . LYS B 1 105 ? 89.091 29.517 86.418 1.00 48.57 135 LYS B O 1
ATOM 3000 N N . LYS B 1 106 ? 88.562 27.899 84.928 1.00 48.92 136 LYS B N 1
ATOM 3001 C CA . LYS B 1 106 ? 89.926 27.388 84.835 1.00 36.01 136 LYS B CA 1
ATOM 3002 C C . LYS B 1 106 ? 90.867 28.323 84.072 1.00 46.23 136 LYS B C 1
ATOM 3003 O O . LYS B 1 106 ? 92.022 28.498 84.473 1.00 48.27 136 LYS B O 1
ATOM 3009 N N . TYR B 1 107 ? 90.372 28.925 82.989 1.00 42.15 137 TYR B N 1
ATOM 3010 C CA . TYR B 1 107 ? 91.202 29.773 82.117 1.00 51.63 137 TYR B CA 1
ATOM 3011 C C . TYR B 1 107 ? 90.626 31.182 81.923 1.00 48.85 137 TYR B C 1
ATOM 3012 O O . TYR B 1 107 ? 90.167 31.511 80.830 1.00 48.23 137 TYR B O 1
ATOM 3021 N N . PRO B 1 108 ? 90.693 32.036 82.970 1.00 47.73 138 PRO B N 1
ATOM 3022 C CA . PRO B 1 108 ? 89.957 33.309 83.021 1.00 46.15 138 PRO B CA 1
ATOM 3023 C C . PRO B 1 108 ? 90.375 34.311 81.938 1.00 40.70 138 PRO B C 1
ATOM 3024 O O . PRO B 1 108 ? 89.562 35.145 81.513 1.00 46.19 138 PRO B O 1
ATOM 3028 N N . LYS B 1 109 ? 91.629 34.226 81.505 1.00 36.80 139 LYS B N 1
ATOM 3029 C CA A LYS B 1 109 ? 92.108 34.993 80.360 0.50 39.89 139 LYS B CA 1
ATOM 3030 C CA B LYS B 1 109 ? 92.095 34.978 80.348 0.50 39.36 139 LYS B CA 1
ATOM 3031 C C . LYS B 1 109 ? 91.303 34.720 79.071 1.00 44.74 139 LYS B C 1
ATOM 3032 O O . LYS B 1 109 ? 91.064 35.638 78.286 1.00 44.04 139 LYS B O 1
ATOM 3043 N N . TYR B 1 110 ? 90.900 33.470 78.868 1.00 46.27 140 TYR B N 1
ATOM 3044 C CA . TYR B 1 110 ? 90.163 33.090 77.649 1.00 31.10 140 TYR B CA 1
ATOM 3045 C C . TYR B 1 110 ? 88.662 32.987 77.864 1.00 29.53 140 TYR B C 1
ATOM 3046 O O . TYR B 1 110 ? 87.923 32.684 76.921 1.00 40.36 140 TYR B O 1
ATOM 3055 N N . ALA B 1 111 ? 88.222 33.234 79.098 1.00 38.60 141 ALA B N 1
ATOM 3056 C CA . ALA B 1 111 ? 86.807 33.241 79.460 1.00 41.12 141 ALA B CA 1
ATOM 3057 C C . ALA B 1 111 ? 85.926 34.092 78.553 1.00 53.55 141 ALA B C 1
ATOM 3058 O O . ALA B 1 111 ? 86.342 35.141 78.060 1.00 56.37 141 ALA B O 1
ATOM 3060 N N . ARG B 1 112 ? 84.715 33.601 78.313 1.00 46.08 142 ARG B N 1
ATOM 3061 C CA . ARG B 1 112 ? 83.767 34.252 77.411 1.00 46.41 142 ARG B CA 1
ATOM 3062 C C . ARG B 1 112 ? 82.385 33.961 77.953 1.00 51.22 142 ARG B C 1
ATOM 3063 O O . ARG B 1 112 ? 82.141 32.868 78.465 1.00 53.98 142 ARG B O 1
ATOM 3071 N N . ALA B 1 113 ? 81.488 34.942 77.849 1.00 52.89 143 ALA B N 1
ATOM 3072 C CA . ALA B 1 113 ? 80.120 34.794 78.342 1.00 55.46 143 ALA B CA 1
ATOM 3073 C C . ALA B 1 113 ? 79.365 33.742 77.533 1.00 46.95 143 ALA B C 1
ATOM 3074 O O . ALA B 1 113 ? 78.556 32.990 78.076 1.00 59.23 143 ALA B O 1
ATOM 3076 N N . SER B 1 114 ? 79.685 33.677 76.245 1.00 41.45 144 SER B N 1
ATOM 3077 C CA . SER B 1 114 ? 79.049 32.782 75.300 1.00 48.86 144 SER B CA 1
ATOM 3078 C C . SER B 1 114 ? 79.481 31.328 75.475 1.00 53.95 144 SER B C 1
ATOM 3079 O O . SER B 1 114 ? 78.964 30.455 74.787 1.00 48.06 144 SER B O 1
ATOM 3082 N N . TYR B 1 115 ? 80.433 31.072 76.374 1.00 53.27 145 TYR B N 1
ATOM 3083 C CA . TYR B 1 115 ? 80.774 29.700 76.752 1.00 40.84 145 TYR B CA 1
ATOM 3084 C C . TYR B 1 115 ? 79.839 29.148 77.822 1.00 38.07 145 TYR B C 1
ATOM 3085 O O . TYR B 1 115 ? 79.740 27.937 77.984 1.00 41.03 145 TYR B O 1
ATOM 3094 N N . LYS B 1 116 ? 79.119 30.011 78.513 1.00 46.39 146 LYS B N 1
ATOM 3095 C CA . LYS B 1 116 ? 78.215 29.570 79.552 1.00 43.83 146 LYS B CA 1
ATOM 3096 C C . LYS B 1 116 ? 77.025 28.779 79.038 1.00 41.54 146 LYS B C 1
ATOM 3097 O O . LYS B 1 116 ? 76.547 29.013 77.968 1.00 36.90 146 LYS B O 1
ATOM 3103 N N . ASN B 1 117 ? 76.578 27.825 79.827 1.00 41.74 147 ASN B N 1
ATOM 3104 C CA A ASN B 1 117 ? 75.674 26.783 79.331 0.50 52.67 147 ASN B CA 1
ATOM 3105 C CA B ASN B 1 117 ? 75.764 26.687 79.347 0.50 54.41 147 ASN B CA 1
ATOM 3106 C C . ASN B 1 117 ? 75.908 26.279 77.883 1.00 52.57 147 ASN B C 1
ATOM 3107 O O . ASN B 1 117 ? 74.932 26.103 77.139 1.00 59.82 147 ASN B O 1
ATOM 3116 N N . ALA B 1 118 ? 77.174 26.092 77.486 1.00 49.26 148 ALA B N 1
ATOM 3117 C CA . ALA B 1 118 ? 77.525 25.271 76.317 1.00 42.19 148 ALA B CA 1
ATOM 3118 C C . ALA B 1 118 ? 77.142 23.826 76.608 1.00 34.28 148 ALA B C 1
ATOM 3119 O O . ALA B 1 118 ? 77.172 23.383 77.763 1.00 33.25 148 ALA B O 1
ATOM 3121 N N . LYS B 1 119 ? 76.781 23.102 75.558 1.00 38.87 149 LYS B N 1
ATOM 3122 C CA . LYS B 1 119 ? 76.167 21.786 75.689 1.00 35.64 149 LYS B CA 1
ATOM 3123 C C . LYS B 1 119 ? 77.148 20.680 75.299 1.00 39.70 149 LYS B C 1
ATOM 3124 O O . LYS B 1 119 ? 78.070 20.915 74.508 1.00 35.45 149 LYS B O 1
ATOM 3130 N N . VAL B 1 120 ? 76.934 19.479 75.844 1.00 32.35 150 VAL B N 1
ATOM 3131 C CA . VAL B 1 120 ? 77.611 18.263 75.360 1.00 29.65 150 VAL B CA 1
ATOM 3132 C C . VAL B 1 120 ? 76.968 17.814 74.054 1.00 28.44 150 VAL B C 1
ATOM 3133 O O . VAL B 1 120 ? 75.776 17.489 74.043 1.00 34.93 150 VAL B O 1
ATOM 3137 N N . PRO B 1 121 ? 77.747 17.792 72.957 1.00 31.52 151 PRO B N 1
ATOM 3138 C CA . PRO B 1 121 ? 77.233 17.391 71.646 1.00 34.46 151 PRO B CA 1
ATOM 3139 C C . PRO B 1 121 ? 77.230 15.880 71.466 1.00 43.26 151 PRO B C 1
ATOM 3140 O O . PRO B 1 121 ? 78.116 15.188 71.967 1.00 36.71 151 PRO B O 1
ATOM 3144 N N . THR B 1 122 ? 76.219 15.381 70.770 1.00 34.21 152 THR B N 1
ATOM 3145 C CA . THR B 1 122 ? 76.231 14.022 70.269 1.00 36.68 152 THR B CA 1
ATOM 3146 C C . THR B 1 122 ? 77.096 13.976 69.035 1.00 33.78 152 THR B C 1
ATOM 3147 O O . THR B 1 122 ? 77.217 14.978 68.327 1.00 29.57 152 THR B O 1
ATOM 3151 N N . LEU B 1 123 ? 77.702 12.817 68.783 1.00 21.70 153 LEU B N 1
ATOM 3152 C CA . LEU B 1 123 ? 78.371 12.555 67.516 1.00 32.44 153 LEU B CA 1
ATOM 3153 C C . LEU B 1 123 ? 77.527 12.885 66.284 1.00 31.46 153 LEU B C 1
ATOM 3154 O O . LEU B 1 123 ? 78.056 13.396 65.298 1.00 38.85 153 LEU B O 1
ATOM 3159 N N . ASP B 1 124 ? 76.224 12.605 66.360 1.00 32.75 154 ASP B N 1
ATOM 3160 C CA . ASP B 1 124 ? 75.314 12.769 65.233 1.00 33.84 154 ASP B CA 1
ATOM 3161 C C . ASP B 1 124 ? 75.122 14.247 64.925 1.00 31.21 154 ASP B C 1
ATOM 3162 O O . ASP B 1 124 ? 75.063 14.638 63.760 1.00 31.76 154 ASP B O 1
ATOM 3167 N N . GLU B 1 125 ? 75.028 15.049 65.983 1.00 27.43 155 GLU B N 1
ATOM 3168 C CA . GLU B 1 125 ? 74.973 16.498 65.877 1.00 39.28 155 GLU B CA 1
ATOM 3169 C C . GLU B 1 125 ? 76.248 17.109 65.303 1.00 41.87 155 GLU B C 1
ATOM 3170 O O . GLU B 1 125 ? 76.175 18.117 64.601 1.00 41.49 155 GLU B O 1
ATOM 3176 N N . ILE B 1 126 ? 77.400 16.504 65.609 1.00 33.29 156 ILE B N 1
ATOM 3177 C CA . ILE B 1 126 ? 78.700 17.010 65.153 1.00 28.25 156 ILE B CA 1
ATOM 3178 C C . ILE B 1 126 ? 78.848 16.766 63.662 1.00 28.00 156 ILE B C 1
ATOM 3179 O O . ILE B 1 126 ? 79.181 17.679 62.901 1.00 35.79 156 ILE B O 1
ATOM 3184 N N . LEU B 1 127 ? 78.587 15.530 63.247 1.00 31.49 157 LEU B N 1
ATOM 3185 C CA . LEU B 1 127 ? 78.642 15.161 61.843 1.00 33.90 157 LEU B CA 1
ATOM 3186 C C . LEU B 1 127 ? 77.634 15.966 61.022 1.00 35.61 157 LEU B C 1
ATOM 3187 O O . LEU B 1 127 ? 77.921 16.361 59.897 1.00 35.39 157 LEU B O 1
ATOM 3192 N N . GLU B 1 128 ? 76.470 16.233 61.603 1.00 38.64 158 GLU B N 1
ATOM 3193 C CA . GLU B 1 128 ? 75.444 17.051 60.950 1.00 38.10 158 GLU B CA 1
ATOM 3194 C C . GLU B 1 128 ? 75.890 18.506 60.784 1.00 45.08 158 GLU B C 1
ATOM 3195 O O . GLU B 1 128 ? 75.727 19.084 59.712 1.00 42.71 158 GLU B O 1
ATOM 3201 N N . ARG B 1 129 ? 76.453 19.083 61.846 1.00 37.97 159 ARG B N 1
ATOM 3202 C CA . ARG B 1 129 ? 76.846 20.488 61.844 1.00 35.51 159 ARG B CA 1
ATOM 3203 C C . ARG B 1 129 ? 77.981 20.771 60.871 1.00 31.99 159 ARG B C 1
ATOM 3204 O O . ARG B 1 129 ? 77.900 21.709 60.090 1.00 37.36 159 ARG B O 1
ATOM 3212 N N . TYR B 1 130 ? 79.020 19.938 60.894 1.00 33.52 160 TYR B N 1
ATOM 3213 C CA . TYR B 1 130 ? 80.218 20.195 60.098 1.00 32.10 160 TYR B CA 1
ATOM 3214 C C . TYR B 1 130 ? 80.189 19.557 58.726 1.00 37.47 160 TYR B C 1
ATOM 3215 O O . TYR B 1 130 ? 80.842 20.045 57.801 1.00 41.59 160 TYR B O 1
ATOM 3224 N N . GLY B 1 131 ? 79.393 18.498 58.586 1.00 33.15 161 GLY B N 1
ATOM 3225 C CA . GLY B 1 131 ? 79.055 17.960 57.272 1.00 34.14 161 GLY B CA 1
ATOM 3226 C C . GLY B 1 131 ? 80.143 17.094 56.653 1.00 32.81 161 GLY B C 1
ATOM 3227 O O . GLY B 1 131 ? 81.190 16.872 57.261 1.00 37.09 161 GLY B O 1
ATOM 3228 N N . PRO B 1 132 ? 79.901 16.604 55.426 1.00 44.67 162 PRO B N 1
ATOM 3229 C CA . PRO B 1 132 ? 80.698 15.539 54.838 1.00 31.70 162 PRO B CA 1
ATOM 3230 C C . PRO B 1 132 ? 82.012 15.978 54.195 1.00 41.07 162 PRO B C 1
ATOM 3231 O O . PRO B 1 132 ? 82.764 15.129 53.712 1.00 38.36 162 PRO B O 1
ATOM 3235 N N . ASN B 1 133 ? 82.293 17.278 54.185 1.00 39.52 163 ASN B N 1
ATOM 3236 C CA . ASN B 1 133 ? 83.575 17.773 53.662 1.00 37.51 163 ASN B CA 1
ATOM 3237 C C . ASN B 1 133 ? 84.612 18.097 54.742 1.00 46.22 163 ASN B C 1
ATOM 3238 O O . ASN B 1 133 ? 85.790 18.275 54.447 1.00 46.79 163 ASN B O 1
ATOM 3243 N N . ALA B 1 134 ? 84.167 18.150 55.996 1.00 40.32 164 ALA B N 1
ATOM 3244 C CA . ALA B 1 134 ? 85.073 18.215 57.134 1.00 33.31 164 ALA B CA 1
ATOM 3245 C C . ALA B 1 134 ? 85.801 16.883 57.311 1.00 33.43 164 ALA B C 1
ATOM 3246 O O . ALA B 1 134 ? 85.448 15.877 56.677 1.00 36.96 164 ALA B O 1
ATOM 3248 N N . ASN B 1 135 ? 86.844 16.891 58.134 1.00 36.93 165 ASN B N 1
ATOM 3249 C CA . ASN B 1 135 ? 87.606 15.677 58.435 1.00 30.54 165 ASN B CA 1
ATOM 3250 C C . ASN B 1 135 ? 87.567 15.412 59.927 1.00 31.95 165 ASN B C 1
ATOM 3251 O O . ASN B 1 135 ? 87.677 16.341 60.724 1.00 33.74 165 ASN B O 1
ATOM 3256 N N . TYR B 1 136 ? 87.415 14.140 60.293 1.00 33.56 166 TYR B N 1
ATOM 3257 C CA . TYR B 1 136 ? 87.079 13.759 61.661 1.00 30.27 166 TYR B CA 1
ATOM 3258 C C . TYR B 1 136 ? 88.120 12.781 62.200 1.00 29.35 166 TYR B C 1
ATOM 3259 O O . TYR B 1 136 ? 88.490 11.824 61.529 1.00 32.21 166 TYR B O 1
ATOM 3268 N N . TYR B 1 137 ? 88.643 13.062 63.393 1.00 32.65 167 TYR B N 1
ATOM 3269 C CA . TYR B 1 137 ? 89.553 12.127 64.074 1.00 24.17 167 TYR B CA 1
ATOM 3270 C C . TYR B 1 137 ? 88.835 11.623 65.336 1.00 23.16 167 TYR B C 1
ATOM 3271 O O . TYR B 1 137 ? 88.694 12.371 66.315 1.00 28.19 167 TYR B O 1
ATOM 3280 N N . ILE B 1 138 ? 88.346 10.377 65.299 1.00 38.81 168 ILE B N 1
ATOM 3281 C CA . ILE B 1 138 ? 87.345 9.893 66.276 1.00 28.82 168 ILE B CA 1
ATOM 3282 C C . ILE B 1 138 ? 87.884 8.731 67.125 1.00 40.63 168 ILE B C 1
ATOM 3283 O O . ILE B 1 138 ? 88.344 7.729 66.586 1.00 26.57 168 ILE B O 1
ATOM 3288 N N . GLU B 1 139 ? 87.839 8.882 68.452 1.00 22.32 169 GLU B N 1
ATOM 3289 C CA . GLU B 1 139 ? 88.404 7.888 69.368 1.00 31.17 169 GLU B CA 1
ATOM 3290 C C . GLU B 1 139 ? 87.371 6.946 69.966 1.00 27.59 169 GLU B C 1
ATOM 3291 O O . GLU B 1 139 ? 86.385 7.400 70.550 1.00 27.24 169 GLU B O 1
ATOM 3297 N N . THR B 1 140 ? 87.628 5.647 69.823 1.00 29.91 170 THR B N 1
ATOM 3298 C CA . THR B 1 140 ? 86.854 4.591 70.489 1.00 36.40 170 THR B CA 1
ATOM 3299 C C . THR B 1 140 ? 87.614 4.000 71.682 1.00 47.71 170 THR B C 1
ATOM 3300 O O . THR B 1 140 ? 88.829 4.208 71.836 1.00 38.22 170 THR B O 1
ATOM 3304 N N . LYS B 1 141 ? 86.884 3.238 72.499 1.00 41.34 171 LYS B N 1
ATOM 3305 C CA . LYS B 1 141 ? 87.413 2.594 73.708 1.00 39.69 171 LYS B CA 1
ATOM 3306 C C . LYS B 1 141 ? 87.687 1.122 73.446 1.00 36.36 171 LYS B C 1
ATOM 3307 O O . LYS B 1 141 ? 87.354 0.616 72.377 1.00 36.07 171 LYS B O 1
ATOM 3313 N N . SER B 1 142 ? 88.291 0.442 74.418 1.00 52.26 172 SER B N 1
ATOM 3314 C CA . SER B 1 142 ? 88.195 -1.022 74.546 1.00 50.56 172 SER B CA 1
ATOM 3315 C C . SER B 1 142 ? 86.750 -1.487 74.393 1.00 50.94 172 SER B C 1
ATOM 3316 O O . SER B 1 142 ? 85.851 -0.890 74.985 1.00 45.09 172 SER B O 1
ATOM 3319 N N . PRO B 1 143 ? 86.510 -2.544 73.586 1.00 54.43 173 PRO B N 1
ATOM 3320 C CA . PRO B 1 143 ? 85.133 -2.930 73.253 1.00 58.97 173 PRO B CA 1
ATOM 3321 C C . PRO B 1 143 ? 84.313 -3.498 74.428 1.00 62.89 173 PRO B C 1
ATOM 3322 O O . PRO B 1 143 ? 83.134 -3.836 74.247 1.00 76.42 173 PRO B O 1
ATOM 3326 N N . ASP B 1 144 ? 84.931 -3.598 75.608 1.00 50.63 174 ASP B N 1
ATOM 3327 C CA A ASP B 1 144 ? 84.286 -4.112 76.818 0.50 53.27 174 ASP B CA 1
ATOM 3328 C CA B ASP B 1 144 ? 84.229 -4.120 76.774 0.50 48.10 174 ASP B CA 1
ATOM 3329 C C . ASP B 1 144 ? 83.628 -3.004 77.639 1.00 45.52 174 ASP B C 1
ATOM 3330 O O . ASP B 1 144 ? 82.763 -3.265 78.471 1.00 46.74 174 ASP B O 1
ATOM 3339 N N . VAL B 1 145 ? 84.056 -1.760 77.425 1.00 44.57 175 VAL B N 1
ATOM 3340 C CA . VAL B 1 145 ? 83.487 -0.651 78.198 1.00 41.01 175 VAL B CA 1
ATOM 3341 C C . VAL B 1 145 ? 82.168 -0.126 77.621 1.00 42.74 175 VAL B C 1
ATOM 3342 O O . VAL B 1 145 ? 81.214 0.107 78.367 1.00 29.73 175 VAL B O 1
ATOM 3346 N N . TYR B 1 146 ? 82.107 0.011 76.293 1.00 28.23 176 TYR B N 1
ATOM 3347 C CA . TYR B 1 146 ? 80.862 0.327 75.610 1.00 37.07 176 TYR B CA 1
ATOM 3348 C C . TYR B 1 146 ? 80.632 -0.672 74.467 1.00 37.94 176 TYR B C 1
ATOM 3349 O O . TYR B 1 146 ? 80.959 -0.373 73.316 1.00 35.95 176 TYR B O 1
ATOM 3358 N N . PRO B 1 147 ? 80.107 -1.874 74.783 1.00 39.77 177 PRO B N 1
ATOM 3359 C CA . PRO B 1 147 ? 79.893 -2.894 73.736 1.00 31.75 177 PRO B CA 1
ATOM 3360 C C . PRO B 1 147 ? 78.949 -2.426 72.636 1.00 31.33 177 PRO B C 1
ATOM 3361 O O . PRO B 1 147 ? 77.897 -1.823 72.917 1.00 31.85 177 PRO B O 1
ATOM 3365 N N . GLY B 1 148 ? 79.345 -2.656 71.387 1.00 36.72 178 GLY B N 1
ATOM 3366 C CA . GLY B 1 148 ? 78.598 -2.117 70.253 1.00 37.74 178 GLY B CA 1
ATOM 3367 C C . GLY B 1 148 ? 78.968 -0.728 69.742 1.00 38.83 178 GLY B C 1
ATOM 3368 O O . GLY B 1 148 ? 78.409 -0.291 68.737 1.00 38.03 178 GLY B O 1
ATOM 3369 N N . MET B 1 149 ? 79.891 -0.032 70.418 1.00 43.36 179 MET B N 1
ATOM 3370 C CA . MET B 1 149 ? 80.279 1.360 70.044 1.00 31.73 179 MET B CA 1
ATOM 3371 C C . MET B 1 149 ? 80.870 1.444 68.619 1.00 19.88 179 MET B C 1
ATOM 3372 O O . MET B 1 149 ? 80.538 2.350 67.857 1.00 36.82 179 MET B O 1
ATOM 3377 N N . GLU B 1 150 ? 81.718 0.481 68.265 1.00 26.06 180 GLU B N 1
ATOM 3378 C CA . GLU B 1 150 ? 82.305 0.392 66.916 1.00 26.01 180 GLU B CA 1
ATOM 3379 C C . GLU B 1 150 ? 81.244 0.323 65.823 1.00 32.34 180 GLU B C 1
ATOM 3380 O O . GLU B 1 150 ? 81.319 1.050 64.828 1.00 41.88 180 GLU B O 1
ATOM 3386 N N . GLU B 1 151 ? 80.242 -0.532 66.044 1.00 33.51 181 GLU B N 1
ATOM 3387 C CA . GLU B 1 151 ? 79.119 -0.733 65.133 1.00 29.84 181 GLU B CA 1
ATOM 3388 C C . GLU B 1 151 ? 78.239 0.501 65.024 1.00 30.12 181 GLU B C 1
ATOM 3389 O O . GLU B 1 151 ? 77.840 0.869 63.923 1.00 38.03 181 GLU B O 1
ATOM 3395 N N . GLN B 1 152 ? 77.942 1.131 66.160 1.00 28.88 182 GLN B N 1
ATOM 3396 C CA . GLN B 1 152 ? 77.269 2.434 66.184 1.00 33.83 182 GLN B CA 1
ATOM 3397 C C . GLN B 1 152 ? 78.031 3.542 65.438 1.00 26.56 182 GLN B C 1
ATOM 3398 O O . GLN B 1 152 ? 77.430 4.302 64.698 1.00 40.28 182 GLN B O 1
ATOM 3404 N N . LEU B 1 153 ? 79.345 3.628 65.658 1.00 32.72 183 LEU B N 1
ATOM 3405 C CA . LEU B 1 153 ? 80.176 4.639 65.020 1.00 27.51 183 LEU B CA 1
ATOM 3406 C C . LEU B 1 153 ? 80.143 4.537 63.501 1.00 37.58 183 LEU B C 1
ATOM 3407 O O . LEU B 1 153 ? 79.851 5.520 62.821 1.00 29.92 183 LEU B O 1
ATOM 3412 N N . LEU B 1 154 ? 80.418 3.340 62.990 1.00 35.76 184 LEU B N 1
ATOM 3413 C CA . LEU B 1 154 ? 80.378 3.059 61.560 1.00 29.51 184 LEU B CA 1
ATOM 3414 C C . LEU B 1 154 ? 79.036 3.381 60.966 1.00 33.07 184 LEU B C 1
ATOM 3415 O O . LEU B 1 154 ? 78.972 3.955 59.879 1.00 31.98 184 LEU B O 1
ATOM 3420 N N . ALA B 1 155 ? 77.973 3.075 61.717 1.00 27.42 185 ALA B N 1
ATOM 3421 C CA . ALA B 1 155 ? 76.604 3.347 61.302 1.00 33.13 185 ALA B CA 1
ATOM 3422 C C . ALA B 1 155 ? 76.303 4.839 61.232 1.00 37.49 185 ALA B C 1
ATOM 3423 O O . ALA B 1 155 ? 75.547 5.280 60.361 1.00 36.28 185 ALA B O 1
ATOM 3425 N N . SER B 1 156 ? 76.871 5.611 62.157 1.00 30.76 186 SER B N 1
ATOM 3426 C CA A SER B 1 156 ? 76.617 7.049 62.175 0.50 31.53 186 SER B CA 1
ATOM 3427 C CA B SER B 1 156 ? 76.659 7.065 62.215 0.50 30.76 186 SER B CA 1
ATOM 3428 C C . SER B 1 156 ? 77.381 7.781 61.069 1.00 29.75 186 SER B C 1
ATOM 3429 O O . SER B 1 156 ? 76.877 8.765 60.504 1.00 31.78 186 SER B O 1
ATOM 3434 N N . LEU B 1 157 ? 78.566 7.276 60.744 1.00 33.52 187 LEU B N 1
ATOM 3435 C CA . LEU B 1 157 ? 79.392 7.779 59.655 1.00 26.30 187 LEU B CA 1
ATOM 3436 C C . LEU B 1 157 ? 78.776 7.434 58.313 1.00 38.86 187 LEU B C 1
ATOM 3437 O O . LEU B 1 157 ? 78.827 8.240 57.383 1.00 38.22 187 LEU B O 1
ATOM 3442 N N . LYS B 1 158 ? 78.189 6.239 58.218 1.00 39.53 188 LYS B N 1
ATOM 3443 C CA . LYS B 1 158 ? 77.460 5.834 57.013 1.00 37.14 188 LYS B CA 1
ATOM 3444 C C . LYS B 1 158 ? 76.264 6.753 56.775 1.00 39.91 188 LYS B C 1
ATOM 3445 O O . LYS B 1 158 ? 76.043 7.220 55.655 1.00 42.69 188 LYS B O 1
ATOM 3451 N N . LYS B 1 159 ? 75.526 7.044 57.847 1.00 35.51 189 LYS B N 1
ATOM 3452 C CA . LYS B 1 159 ? 74.373 7.947 57.788 1.00 28.75 189 LYS B CA 1
ATOM 3453 C C . LYS B 1 159 ? 74.727 9.326 57.219 1.00 36.94 189 LYS B C 1
ATOM 3454 O O . LYS B 1 159 ? 73.946 9.926 56.469 1.00 40.72 189 LYS B O 1
ATOM 3460 N N . HIS B 1 160 ? 75.913 9.812 57.571 1.00 50.02 190 HIS B N 1
ATOM 3461 C CA . HIS B 1 160 ? 76.327 11.172 57.239 1.00 41.22 190 HIS B CA 1
ATOM 3462 C C . HIS B 1 160 ? 77.267 11.226 56.043 1.00 32.74 190 HIS B C 1
ATOM 3463 O O . HIS B 1 160 ? 77.963 12.226 55.823 1.00 55.39 190 HIS B O 1
ATOM 3470 N N . HIS B 1 161 ? 77.269 10.138 55.279 1.00 30.52 191 HIS B N 1
ATOM 3471 C CA . HIS B 1 161 ? 77.907 10.047 53.967 1.00 37.92 191 HIS B CA 1
ATOM 3472 C C . HIS B 1 161 ? 79.433 10.109 54.025 1.00 46.95 191 HIS B C 1
ATOM 3473 O O . HIS B 1 161 ? 80.077 10.613 53.107 1.00 49.05 191 HIS B O 1
ATOM 3480 N N . LEU B 1 162 ? 80.001 9.569 55.105 1.00 34.18 192 LEU B N 1
ATOM 3481 C CA . LEU B 1 162 ? 81.448 9.603 55.314 1.00 34.80 192 LEU B CA 1
ATOM 3482 C C . LEU B 1 162 ? 82.154 8.275 55.090 1.00 38.61 192 LEU B C 1
ATOM 3483 O O . LEU B 1 162 ? 83.381 8.207 55.177 1.00 46.18 192 LEU B O 1
ATOM 3488 N N . LEU B 1 163 ? 81.390 7.216 54.819 1.00 48.98 193 LEU B N 1
ATOM 3489 C CA . LEU B 1 163 ? 81.981 5.895 54.572 1.00 41.32 193 LEU B CA 1
ATOM 3490 C C . LEU B 1 163 ? 82.091 5.586 53.081 1.00 48.02 193 LEU B C 1
ATOM 3491 O O . LEU B 1 163 ? 82.687 4.576 52.692 1.00 55.41 193 LEU B O 1
ATOM 3496 N N . ASN B 1 164 ? 81.504 6.458 52.263 1.00 49.98 194 ASN B N 1
ATOM 3497 C CA . ASN B 1 164 ? 81.786 6.528 50.824 1.00 64.34 194 ASN B CA 1
ATOM 3498 C C . ASN B 1 164 ? 83.290 6.508 50.556 1.00 67.73 194 ASN B C 1
ATOM 3499 O O . ASN B 1 164 ? 84.058 7.197 51.230 1.00 69.56 194 ASN B O 1
ATOM 3504 N N . ASN B 1 165 ? 83.707 5.692 49.594 1.00 69.49 195 ASN B N 1
ATOM 3505 C CA . ASN B 1 165 ? 85.105 5.314 49.482 1.00 71.57 195 ASN B CA 1
ATOM 3506 C C . ASN B 1 165 ? 86.029 6.431 49.003 1.00 72.27 195 ASN B C 1
ATOM 3507 O O . ASN B 1 165 ? 87.223 6.415 49.298 1.00 68.00 195 ASN B O 1
ATOM 3512 N N . ASN B 1 166 ? 85.468 7.411 48.300 1.00 59.73 196 ASN B N 1
ATOM 3513 C CA . ASN B 1 166 ? 86.167 8.662 48.062 1.00 60.02 196 ASN B CA 1
ATOM 3514 C C . ASN B 1 166 ? 86.377 9.556 49.288 1.00 58.89 196 ASN B C 1
ATOM 3515 O O . ASN B 1 166 ? 87.356 10.302 49.346 1.00 62.78 196 ASN B O 1
ATOM 3520 N N . LYS B 1 167 ? 85.463 9.495 50.255 1.00 45.86 197 LYS B N 1
ATOM 3521 C CA . LYS B 1 167 ? 85.645 10.220 51.510 1.00 40.07 197 LYS B CA 1
ATOM 3522 C C . LYS B 1 167 ? 86.738 9.585 52.365 1.00 38.36 197 LYS B C 1
ATOM 3523 O O . LYS B 1 167 ? 87.512 10.296 52.988 1.00 38.26 197 LYS B O 1
ATOM 3529 N N . LEU B 1 168 ? 86.819 8.253 52.335 1.00 38.67 198 LEU B N 1
ATOM 3530 C CA . LEU B 1 168 ? 87.766 7.483 53.148 1.00 41.64 198 LEU B CA 1
ATOM 3531 C C . LEU B 1 168 ? 89.219 7.583 52.693 1.00 46.96 198 LEU B C 1
ATOM 3532 O O . LEU B 1 168 ? 90.127 7.599 53.528 1.00 45.90 198 LEU B O 1
ATOM 3537 N N . LYS B 1 169 ? 89.447 7.634 51.383 1.00 38.87 199 LYS B N 1
ATOM 3538 C CA . LYS B 1 169 ? 90.819 7.644 50.872 1.00 47.32 199 LYS B CA 1
ATOM 3539 C C . LYS B 1 169 ? 91.424 9.055 50.754 1.00 42.61 199 LYS B C 1
ATOM 3540 O O . LYS B 1 169 ? 92.606 9.200 50.482 1.00 40.82 199 LYS B O 1
ATOM 3546 N N . ASN B 1 170 ? 90.597 10.072 51.001 1.00 40.62 200 ASN B N 1
ATOM 3547 C CA A ASN B 1 170 ? 91.039 11.449 51.153 0.70 42.85 200 ASN B CA 1
ATOM 3548 C CA B ASN B 1 170 ? 91.084 11.451 51.140 0.30 40.19 200 ASN B CA 1
ATOM 3549 C C . ASN B 1 170 ? 91.048 11.982 52.585 1.00 30.21 200 ASN B C 1
ATOM 3550 O O . ASN B 1 170 ? 91.123 13.183 52.813 1.00 34.30 200 ASN B O 1
ATOM 3559 N N . GLY B 1 171 ? 90.947 11.076 53.553 1.00 32.20 201 GLY B N 1
ATOM 3560 C CA . GLY B 1 171 ? 91.274 11.387 54.948 1.00 38.92 201 GLY B CA 1
ATOM 3561 C C . GLY B 1 171 ? 90.193 12.068 55.765 1.00 38.44 201 GLY B C 1
ATOM 3562 O O . GLY B 1 171 ? 90.480 12.693 56.789 1.00 38.09 201 GLY B O 1
ATOM 3563 N N . HIS B 1 172 ? 88.947 11.938 55.330 1.00 41.74 202 HIS B N 1
ATOM 3564 C CA . HIS B 1 172 ? 87.818 12.504 56.067 1.00 41.90 202 HIS B CA 1
ATOM 3565 C C . HIS B 1 172 ? 87.495 11.792 57.369 1.00 37.54 202 HIS B C 1
ATOM 3566 O O . HIS B 1 172 ? 86.821 12.348 58.237 1.00 28.51 202 HIS B O 1
ATOM 3573 N N . VAL B 1 173 ? 87.947 10.551 57.494 1.00 24.43 203 VAL B N 1
ATOM 3574 C CA . VAL B 1 173 ? 87.717 9.793 58.723 1.00 29.97 203 VAL B CA 1
ATOM 3575 C C . VAL B 1 173 ? 89.028 9.141 59.111 1.00 30.34 203 VAL B C 1
ATOM 3576 O O . VAL B 1 173 ? 89.609 8.403 58.331 1.00 31.21 203 VAL B O 1
ATOM 3580 N N . MET B 1 174 ? 89.496 9.441 60.319 1.00 26.64 204 MET B N 1
ATOM 3581 C CA . MET B 1 174 ? 90.507 8.627 60.982 1.00 31.53 204 MET B CA 1
ATOM 3582 C C . MET B 1 174 ? 89.898 8.113 62.277 1.00 36.80 204 MET B C 1
ATOM 3583 O O . MET B 1 174 ? 89.323 8.885 63.049 1.00 34.53 204 MET B O 1
ATOM 3588 N N . ILE B 1 175 ? 89.980 6.809 62.510 1.00 34.76 205 ILE B N 1
ATOM 3589 C CA . ILE B 1 175 ? 89.492 6.286 63.780 1.00 35.15 205 ILE B CA 1
ATOM 3590 C C . ILE B 1 175 ? 90.660 5.866 64.646 1.00 33.50 205 ILE B C 1
ATOM 3591 O O . ILE B 1 175 ? 91.522 5.126 64.207 1.00 24.75 205 ILE B O 1
ATOM 3596 N N . GLN B 1 176 ? 90.722 6.392 65.861 1.00 30.95 206 GLN B N 1
ATOM 3597 C CA . GLN B 1 176 ? 91.911 6.207 66.689 1.00 29.16 206 GLN B CA 1
ATOM 3598 C C . GLN B 1 176 ? 91.508 5.455 67.944 1.00 18.26 206 GLN B C 1
ATOM 3599 O O . GLN B 1 176 ? 90.379 5.603 68.410 1.00 27.74 206 GLN B O 1
ATOM 3605 N N . SER B 1 177 ? 92.414 4.649 68.486 1.00 30.08 207 SER B N 1
ATOM 3606 C CA . SER B 1 177 ? 92.160 3.983 69.774 1.00 28.77 207 SER B CA 1
ATOM 3607 C C . SER B 1 177 ? 93.451 3.499 70.377 1.00 30.51 207 SER B C 1
ATOM 3608 O O . SER B 1 177 ? 94.369 3.099 69.654 1.00 32.37 207 SER B O 1
ATOM 3611 N N . PHE B 1 178 ? 93.513 3.549 71.710 1.00 37.57 208 PHE B N 1
ATOM 3612 C CA . PHE B 1 178 ? 94.499 2.792 72.484 1.00 38.44 208 PHE B CA 1
ATOM 3613 C C . PHE B 1 178 ? 94.299 1.270 72.361 1.00 31.55 208 PHE B C 1
ATOM 3614 O O . PHE B 1 178 ? 95.242 0.511 72.494 1.00 45.49 208 PHE B O 1
ATOM 3622 N N . SER B 1 179 ? 93.067 0.844 72.094 1.00 43.77 209 SER B N 1
ATOM 3623 C CA . SER B 1 179 ? 92.702 -0.569 72.098 1.00 36.41 209 SER B CA 1
ATOM 3624 C C . SER B 1 179 ? 92.864 -1.229 70.728 1.00 35.04 209 SER B C 1
ATOM 3625 O O . SER B 1 179 ? 92.190 -0.838 69.772 1.00 36.62 209 SER B O 1
ATOM 3628 N N . ASP B 1 180 ? 93.753 -2.227 70.654 1.00 42.80 210 ASP B N 1
ATOM 3629 C CA . ASP B 1 180 ? 93.974 -3.041 69.444 1.00 37.97 210 ASP B CA 1
ATOM 3630 C C . ASP B 1 180 ? 92.700 -3.758 69.045 1.00 28.44 210 ASP B C 1
ATOM 3631 O O . ASP B 1 180 ? 92.370 -3.831 67.864 1.00 38.26 210 ASP B O 1
ATOM 3636 N N . GLU B 1 181 ? 91.972 -4.199 70.034 1.00 35.52 211 GLU B N 1
ATOM 3637 C CA . GLU B 1 181 ? 90.807 -5.011 69.859 1.00 51.82 211 GLU B CA 1
ATOM 3638 C C . GLU B 1 181 ? 89.680 -4.207 69.244 1.00 44.34 211 GLU B C 1
ATOM 3639 O O . GLU B 1 181 ? 88.930 -4.699 68.471 1.00 45.05 211 GLU B O 1
ATOM 3645 N N . SER B 1 182 ? 89.589 -2.947 69.600 1.00 49.57 212 SER B N 1
ATOM 3646 C CA . SER B 1 182 ? 88.625 -2.033 69.014 1.00 38.71 212 SER B CA 1
ATOM 3647 C C . SER B 1 182 ? 88.916 -1.828 67.551 1.00 30.28 212 SER B C 1
ATOM 3648 O O . SER B 1 182 ? 88.014 -1.906 66.712 1.00 37.21 212 SER B O 1
ATOM 3651 N N . LEU B 1 183 ? 90.190 -1.590 67.255 1.00 29.39 213 LEU B N 1
ATOM 3652 C CA . LEU B 1 183 ? 90.616 -1.283 65.903 1.00 34.62 213 LEU B CA 1
ATOM 3653 C C . LEU B 1 183 ? 90.531 -2.507 64.990 1.00 36.58 213 LEU B C 1
ATOM 3654 O O . LEU B 1 183 ? 90.108 -2.388 63.850 1.00 33.07 213 LEU B O 1
ATOM 3659 N N . LYS B 1 184 ? 90.905 -3.678 65.511 1.00 40.33 214 LYS B N 1
ATOM 3660 C CA . LYS B 1 184 ? 90.783 -4.944 64.773 1.00 46.36 214 LYS B CA 1
ATOM 3661 C C . LYS B 1 184 ? 89.335 -5.263 64.391 1.00 36.47 214 LYS B C 1
ATOM 3662 O O . LYS B 1 184 ? 89.065 -5.741 63.288 1.00 45.63 214 LYS B O 1
ATOM 3668 N N . LYS B 1 185 ? 88.408 -4.962 65.296 1.00 39.08 215 LYS B N 1
ATOM 3669 C CA . LYS B 1 185 ? 86.986 -5.115 65.035 1.00 35.17 215 LYS B CA 1
ATOM 3670 C C . LYS B 1 185 ? 86.497 -4.229 63.884 1.00 40.49 215 LYS B C 1
ATOM 3671 O O . LYS B 1 185 ? 85.767 -4.696 63.000 1.00 40.91 215 LYS B O 1
ATOM 3677 N N . ILE B 1 186 ? 86.913 -2.963 63.891 1.00 40.48 216 ILE B N 1
ATOM 3678 C CA . ILE B 1 186 ? 86.597 -2.031 62.800 1.00 47.34 216 ILE B CA 1
ATOM 3679 C C . ILE B 1 186 ? 87.196 -2.512 61.464 1.00 31.09 216 ILE B C 1
ATOM 3680 O O . ILE B 1 186 ? 86.530 -2.449 60.437 1.00 44.35 216 ILE B O 1
ATOM 3685 N N . HIS B 1 187 ? 88.428 -3.020 61.507 1.00 40.11 217 HIS B N 1
ATOM 3686 C CA . HIS B 1 187 ? 89.136 -3.499 60.319 1.00 45.81 217 HIS B CA 1
ATOM 3687 C C . HIS B 1 187 ? 88.474 -4.709 59.663 1.00 50.42 217 HIS B C 1
ATOM 3688 O O . HIS B 1 187 ? 88.546 -4.878 58.445 1.00 46.84 217 HIS B O 1
ATOM 3695 N N . ARG B 1 188 ? 87.825 -5.533 60.481 1.00 53.40 218 ARG B N 1
ATOM 3696 C CA . ARG B 1 188 ? 87.060 -6.677 60.000 1.00 38.63 218 ARG B CA 1
ATOM 3697 C C . ARG B 1 188 ? 85.741 -6.278 59.372 1.00 36.59 218 ARG B C 1
ATOM 3698 O O . ARG B 1 188 ? 85.369 -6.833 58.342 1.00 48.09 218 ARG B O 1
ATOM 3706 N N . GLN B 1 189 ? 85.039 -5.316 59.979 1.00 36.68 219 GLN B N 1
ATOM 3707 C CA A GLN B 1 189 ? 83.746 -4.894 59.463 0.50 31.43 219 GLN B CA 1
ATOM 3708 C CA B GLN B 1 189 ? 83.727 -4.857 59.485 0.50 31.16 219 GLN B CA 1
ATOM 3709 C C . GLN B 1 189 ? 83.859 -3.996 58.234 1.00 37.35 219 GLN B C 1
ATOM 3710 O O . GLN B 1 189 ? 83.012 -4.054 57.338 1.00 43.32 219 GLN B O 1
ATOM 3721 N N . ASN B 1 190 ? 84.914 -3.180 58.197 1.00 36.75 220 ASN B N 1
ATOM 3722 C CA . ASN B 1 190 ? 85.189 -2.268 57.085 1.00 39.18 220 ASN B CA 1
ATOM 3723 C C . ASN B 1 190 ? 86.691 -2.029 57.006 1.00 47.43 220 ASN B C 1
ATOM 3724 O O . ASN B 1 190 ? 87.261 -1.308 57.827 1.00 51.72 220 ASN B O 1
ATOM 3729 N N . LYS B 1 191 ? 87.327 -2.646 56.012 1.00 42.43 221 LYS B N 1
ATOM 3730 C CA . LYS B 1 191 ? 88.786 -2.615 55.870 1.00 45.85 221 LYS B CA 1
ATOM 3731 C C . LYS B 1 191 ? 89.293 -1.291 55.287 1.00 28.32 221 LYS B C 1
ATOM 3732 O O . LYS B 1 191 ? 90.491 -1.021 55.308 1.00 47.19 221 LYS B O 1
ATOM 3738 N N . HIS B 1 192 ? 88.368 -0.480 54.781 1.00 27.61 222 HIS B N 1
ATOM 3739 C CA . HIS B 1 192 ? 88.706 0.754 54.072 1.00 39.08 222 HIS B CA 1
ATOM 3740 C C . HIS B 1 192 ? 88.858 1.967 54.996 1.00 34.66 222 HIS B C 1
ATOM 3741 O O . HIS B 1 192 ? 89.432 2.985 54.605 1.00 41.67 222 HIS B O 1
ATOM 3748 N N . VAL B 1 193 ? 88.339 1.855 56.219 1.00 43.64 223 VAL B N 1
ATOM 3749 C CA . VAL B 1 193 ? 88.455 2.922 57.214 1.00 39.56 223 VAL B CA 1
ATOM 3750 C C . VAL B 1 193 ? 89.882 2.992 57.760 1.00 43.95 223 VAL B C 1
ATOM 3751 O O . VAL B 1 193 ? 90.363 2.018 58.327 1.00 37.15 223 VAL B O 1
ATOM 3755 N N . PRO B 1 194 ? 90.563 4.148 57.588 1.00 38.17 224 PRO B N 1
ATOM 3756 C CA . PRO B 1 194 ? 91.920 4.292 58.107 1.00 28.00 224 PRO B CA 1
ATOM 3757 C C . PRO B 1 194 ? 91.912 4.278 59.639 1.00 28.74 224 PRO B C 1
ATOM 3758 O O . PRO B 1 194 ? 91.053 4.900 60.253 1.00 31.50 224 PRO B O 1
ATOM 3762 N N . LEU B 1 195 ? 92.854 3.551 60.233 1.00 33.08 225 LEU B N 1
ATOM 3763 C CA . LEU B 1 195 ? 92.875 3.334 61.671 1.00 33.90 225 LEU B CA 1
ATOM 3764 C C . LEU B 1 195 ? 94.193 3.814 62.273 1.00 34.53 225 LEU B C 1
ATOM 3765 O O . LEU B 1 195 ? 95.240 3.730 61.637 1.00 35.20 225 LEU B O 1
ATOM 3770 N N . VAL B 1 196 ? 94.126 4.319 63.501 1.00 29.50 226 VAL B N 1
ATOM 3771 C CA . VAL B 1 196 ? 95.280 4.922 64.179 1.00 33.16 226 VAL B CA 1
ATOM 3772 C C . VAL B 1 196 ? 95.466 4.306 65.577 1.00 31.97 226 VAL B C 1
ATOM 3773 O O . VAL B 1 196 ? 94.609 4.430 66.451 1.00 32.58 226 VAL B O 1
ATOM 3777 N N . LYS B 1 197 ? 96.591 3.638 65.781 1.00 37.32 227 LYS B N 1
ATOM 3778 C CA . LYS B 1 197 ? 96.908 3.089 67.083 1.00 28.09 227 LYS B CA 1
ATOM 3779 C C . LYS B 1 197 ? 97.510 4.186 67.953 1.00 29.25 227 LYS B C 1
ATOM 3780 O O . LYS B 1 197 ? 98.551 4.740 67.628 1.00 29.89 227 LYS B O 1
ATOM 3786 N N . LEU B 1 198 ? 96.818 4.518 69.038 1.00 29.88 228 LEU B N 1
ATOM 3787 C CA . LEU B 1 198 ? 97.365 5.389 70.055 1.00 30.85 228 LEU B CA 1
ATOM 3788 C C . LEU B 1 198 ? 98.279 4.660 71.017 1.00 34.99 228 LEU B C 1
ATOM 3789 O O . LEU B 1 198 ? 97.977 3.556 71.470 1.00 32.81 228 LEU B O 1
ATOM 3794 N N . VAL B 1 199 ? 99.414 5.283 71.317 1.00 41.31 229 VAL B N 1
ATOM 3795 C CA . VAL B 1 199 ? 100.431 4.653 72.148 1.00 45.51 229 VAL B CA 1
ATOM 3796 C C . VAL B 1 199 ? 100.611 5.448 73.448 1.00 45.20 229 VAL B C 1
ATOM 3797 O O . VAL B 1 199 ? 100.848 6.664 73.419 1.00 34.47 229 VAL B O 1
ATOM 3801 N N . ASP B 1 200 ? 100.501 4.749 74.577 1.00 38.82 230 ASP B N 1
ATOM 3802 C CA . ASP B 1 200 ? 100.717 5.327 75.912 1.00 37.05 230 ASP B CA 1
ATOM 3803 C C . ASP B 1 200 ? 102.133 5.858 76.126 1.00 34.42 230 ASP B C 1
ATOM 3804 O O . ASP B 1 200 ? 103.074 5.431 75.454 1.00 43.58 230 ASP B O 1
ATOM 3809 N N . LYS B 1 201 ? 102.258 6.822 77.038 1.00 41.76 231 LYS B N 1
ATOM 3810 C CA . LYS B 1 201 ? 103.546 7.362 77.458 1.00 44.53 231 LYS B CA 1
ATOM 3811 C C . LYS B 1 201 ? 104.397 6.237 78.035 1.00 38.09 231 LYS B C 1
ATOM 3812 O O . LYS B 1 201 ? 103.939 5.497 78.904 1.00 39.96 231 LYS B O 1
ATOM 3818 N N . GLY B 1 202 ? 105.616 6.092 77.517 1.00 48.65 232 GLY B N 1
ATOM 3819 C CA . GLY B 1 202 ? 106.523 5.024 77.953 1.00 39.79 232 GLY B CA 1
ATOM 3820 C C . GLY B 1 202 ? 106.333 3.709 77.213 1.00 43.82 232 GLY B C 1
ATOM 3821 O O . GLY B 1 202 ? 107.199 2.840 77.277 1.00 60.07 232 GLY B O 1
ATOM 3822 N N . GLU B 1 203 ? 105.211 3.569 76.501 1.00 49.50 233 GLU B N 1
ATOM 3823 C CA . GLU B 1 203 ? 104.830 2.300 75.861 1.00 32.15 233 GLU B CA 1
ATOM 3824 C C . GLU B 1 203 ? 105.503 2.076 74.512 1.00 44.11 233 GLU B C 1
ATOM 3825 O O . GLU B 1 203 ? 105.730 0.929 74.125 1.00 54.87 233 GLU B O 1
ATOM 3831 N N . LEU B 1 204 ? 105.821 3.164 73.806 1.00 46.48 234 LEU B N 1
ATOM 3832 C CA . LEU B 1 204 ? 106.442 3.093 72.473 1.00 48.53 234 LEU B CA 1
ATOM 3833 C C . LEU B 1 204 ? 107.719 2.251 72.443 1.00 56.25 234 LEU B C 1
ATOM 3834 O O . LEU B 1 204 ? 107.876 1.389 71.571 1.00 55.50 234 LEU B O 1
ATOM 3839 N N . GLN B 1 205 ? 108.609 2.511 73.404 1.00 54.43 235 GLN B N 1
ATOM 3840 C CA . GLN B 1 205 ? 109.874 1.785 73.557 1.00 63.01 235 GLN B CA 1
ATOM 3841 C C . GLN B 1 205 ? 109.679 0.295 73.846 1.00 54.91 235 GLN B C 1
ATOM 3842 O O . GLN B 1 205 ? 110.538 -0.519 73.507 1.00 69.24 235 GLN B O 1
ATOM 3848 N N . GLN B 1 206 ? 108.543 -0.048 74.455 1.00 53.92 236 GLN B N 1
ATOM 3849 C CA . GLN B 1 206 ? 108.316 -1.375 74.998 1.00 60.17 236 GLN B CA 1
ATOM 3850 C C . GLN B 1 206 ? 107.922 -2.347 73.899 1.00 71.05 236 GLN B C 1
ATOM 3851 O O . GLN B 1 206 ? 107.949 -3.568 74.098 1.00 77.53 236 GLN B O 1
ATOM 3857 N N . PHE B 1 207 ? 107.556 -1.817 72.735 1.00 62.15 237 PHE B N 1
ATOM 3858 C CA . PHE B 1 207 ? 107.206 -2.701 71.648 1.00 66.40 237 PHE B CA 1
ATOM 3859 C C . PHE B 1 207 ? 108.038 -2.850 70.379 1.00 63.60 237 PHE B C 1
ATOM 3860 O O . PHE B 1 207 ? 108.346 -1.871 69.698 1.00 63.35 237 PHE B O 1
ATOM 3868 N N . ASN B 1 208 ? 108.413 -4.095 70.092 1.00 51.97 238 ASN B N 1
ATOM 3869 C CA . ASN B 1 208 ? 109.445 -4.395 69.097 1.00 67.07 238 ASN B CA 1
ATOM 3870 C C . ASN B 1 208 ? 108.920 -4.405 67.665 1.00 67.43 238 ASN B C 1
ATOM 3871 O O . ASN B 1 208 ? 107.730 -4.154 67.428 1.00 73.10 238 ASN B O 1
ATOM 3876 N N . ASP B 1 209 ? 109.818 -4.719 66.728 1.00 65.35 239 ASP B N 1
ATOM 3877 C CA A ASP B 1 209 ? 109.550 -4.680 65.280 0.50 60.12 239 ASP B CA 1
ATOM 3878 C CA B ASP B 1 209 ? 109.511 -4.635 65.305 0.50 59.51 239 ASP B CA 1
ATOM 3879 C C . ASP B 1 209 ? 108.434 -5.640 64.875 1.00 58.10 239 ASP B C 1
ATOM 3880 O O . ASP B 1 209 ? 107.680 -5.379 63.930 1.00 59.09 239 ASP B O 1
ATOM 3889 N N . GLN B 1 210 ? 108.348 -6.762 65.589 1.00 59.01 240 GLN B N 1
ATOM 3890 C CA . GLN B 1 210 ? 107.287 -7.742 65.378 1.00 64.41 240 GLN B CA 1
ATOM 3891 C C . GLN B 1 210 ? 105.908 -7.174 65.731 1.00 57.89 240 GLN B C 1
ATOM 3892 O O . GLN B 1 210 ? 104.951 -7.352 64.971 1.00 64.34 240 GLN B O 1
ATOM 3898 N N . ARG B 1 211 ? 105.817 -6.493 66.875 1.00 52.53 241 ARG B N 1
ATOM 3899 C CA . ARG B 1 211 ? 104.557 -5.906 67.338 1.00 48.12 241 ARG B CA 1
ATOM 3900 C C . ARG B 1 211 ? 104.130 -4.735 66.454 1.00 37.41 241 ARG B C 1
ATOM 3901 O O . ARG B 1 211 ? 102.946 -4.587 66.143 1.00 53.73 241 ARG B O 1
ATOM 3909 N N . LEU B 1 212 ? 105.105 -3.930 66.034 1.00 40.51 242 LEU B N 1
ATOM 3910 C CA . LEU B 1 212 ? 104.839 -2.787 65.165 1.00 48.56 242 LEU B CA 1
ATOM 3911 C C . LEU B 1 212 ? 104.229 -3.188 63.828 1.00 51.59 242 LEU B C 1
ATOM 3912 O O . LEU B 1 212 ? 103.246 -2.583 63.387 1.00 58.50 242 LEU B O 1
ATOM 3917 N N . LYS B 1 213 ? 104.791 -4.226 63.207 1.00 58.60 243 LYS B N 1
ATOM 3918 C CA . LYS B 1 213 ? 104.244 -4.795 61.969 1.00 52.64 243 LYS B CA 1
ATOM 3919 C C . LYS B 1 213 ? 102.869 -5.431 62.156 1.00 42.41 243 LYS B C 1
ATOM 3920 O O . LYS B 1 213 ? 102.023 -5.369 61.262 1.00 60.34 243 LYS B O 1
ATOM 3926 N N . GLU B 1 214 ? 102.653 -6.020 63.329 1.00 52.45 244 GLU B N 1
ATOM 3927 C CA . GLU B 1 214 ? 101.341 -6.501 63.752 1.00 53.65 244 GLU B CA 1
ATOM 3928 C C . GLU B 1 214 ? 100.298 -5.379 63.835 1.00 58.24 244 GLU B C 1
ATOM 3929 O O . GLU B 1 214 ? 99.163 -5.556 63.381 1.00 56.39 244 GLU B O 1
ATOM 3935 N N . ILE B 1 215 ? 100.689 -4.232 64.398 1.00 54.81 245 ILE B N 1
ATOM 3936 C CA . ILE B 1 215 ? 99.844 -3.017 64.405 1.00 41.97 245 ILE B CA 1
ATOM 3937 C C . ILE B 1 215 ? 99.608 -2.530 62.968 1.00 37.75 245 ILE B C 1
ATOM 3938 O O . ILE B 1 215 ? 98.491 -2.154 62.595 1.00 46.16 245 ILE B O 1
ATOM 3943 N N . ARG B 1 216 ? 100.668 -2.583 62.165 1.00 48.04 246 ARG B N 1
ATOM 3944 C CA . ARG B 1 216 ? 100.684 -2.078 60.795 1.00 43.24 246 ARG B CA 1
ATOM 3945 C C . ARG B 1 216 ? 99.753 -2.854 59.853 1.00 43.71 246 ARG B C 1
ATOM 3946 O O . ARG B 1 216 ? 99.308 -2.331 58.834 1.00 51.98 246 ARG B O 1
ATOM 3954 N N . SER B 1 217 ? 99.425 -4.085 60.223 1.00 45.82 247 SER B N 1
ATOM 3955 C CA . SER B 1 217 ? 98.477 -4.889 59.463 1.00 40.29 247 SER B CA 1
ATOM 3956 C C . SER B 1 217 ? 97.023 -4.389 59.521 1.00 48.98 247 SER B C 1
ATOM 3957 O O . SER B 1 217 ? 96.231 -4.738 58.648 1.00 65.95 247 SER B O 1
ATOM 3960 N N . TYR B 1 218 ? 96.673 -3.590 60.537 1.00 41.78 248 TYR B N 1
ATOM 3961 C CA . TYR B 1 218 ? 95.352 -2.933 60.596 1.00 40.72 248 TYR B CA 1
ATOM 3962 C C . TYR B 1 218 ? 95.378 -1.404 60.691 1.00 49.74 248 TYR B C 1
ATOM 3963 O O . TYR B 1 218 ? 94.417 -0.744 60.286 1.00 50.50 248 TYR B O 1
ATOM 3972 N N . ALA B 1 219 ? 96.468 -0.853 61.226 1.00 46.37 249 ALA B N 1
ATOM 3973 C CA . ALA B 1 219 ? 96.602 0.592 61.416 1.00 46.08 249 ALA B CA 1
ATOM 3974 C C . ALA B 1 219 ? 97.598 1.252 60.466 1.00 43.12 249 ALA B C 1
ATOM 3975 O O . ALA B 1 219 ? 98.786 0.928 60.454 1.00 43.82 249 ALA B O 1
ATOM 3977 N N . ILE B 1 220 ? 97.105 2.203 59.683 1.00 37.34 250 ILE B N 1
ATOM 3978 C CA . ILE B 1 220 ? 97.976 3.074 58.899 1.00 45.40 250 ILE B CA 1
ATOM 3979 C C . ILE B 1 220 ? 98.667 4.116 59.797 1.00 43.98 250 ILE B C 1
ATOM 3980 O O . ILE B 1 220 ? 99.748 4.604 59.481 1.00 47.07 250 ILE B O 1
ATOM 3985 N N . GLY B 1 221 ? 98.051 4.424 60.938 1.00 41.20 251 GLY B N 1
ATOM 3986 C CA . GLY B 1 221 ? 98.498 5.529 61.773 1.00 34.83 251 GLY B CA 1
ATOM 3987 C C . GLY B 1 221 ? 99.087 5.063 63.086 1.00 35.78 251 GLY B C 1
ATOM 3988 O O . GLY B 1 221 ? 98.694 4.035 63.621 1.00 28.53 251 GLY B O 1
ATOM 3989 N N . LEU B 1 222 ? 100.038 5.833 63.598 1.00 32.04 252 LEU B N 1
ATOM 3990 C CA . LEU B 1 222 ? 100.489 5.706 64.965 1.00 41.76 252 LEU B CA 1
ATOM 3991 C C . LEU B 1 222 ? 100.435 7.041 65.670 1.00 38.76 252 LEU B C 1
ATOM 3992 O O . LEU B 1 222 ? 100.843 8.063 65.117 1.00 35.58 252 LEU B O 1
ATOM 3997 N N . GLY B 1 223 ? 99.918 7.020 66.895 1.00 31.45 253 GLY B N 1
ATOM 3998 C CA . GLY B 1 223 ? 99.780 8.225 67.709 1.00 32.37 253 GLY B CA 1
ATOM 3999 C C . GLY B 1 223 ? 100.501 8.081 69.037 1.00 28.92 253 GLY B C 1
ATOM 4000 O O . GLY B 1 223 ? 99.883 7.717 70.024 1.00 40.03 253 GLY B O 1
ATOM 4001 N N . PRO B 1 224 ? 101.827 8.330 69.061 1.00 35.87 254 PRO B N 1
ATOM 4002 C CA . PRO B 1 224 ? 102.545 8.231 70.326 1.00 38.15 254 PRO B CA 1
ATOM 4003 C C . PRO B 1 224 ? 102.454 9.494 71.159 1.00 39.96 254 PRO B C 1
ATOM 4004 O O . PRO B 1 224 ? 102.166 10.565 70.635 1.00 31.61 254 PRO B O 1
ATOM 4008 N N . ASP B 1 225 ? 102.695 9.365 72.458 1.00 33.31 255 ASP B N 1
ATOM 4009 C CA . ASP B 1 225 ? 103.073 10.516 73.262 1.00 42.63 255 ASP B CA 1
ATOM 4010 C C . ASP B 1 225 ? 104.310 11.158 72.628 1.00 38.67 255 ASP B C 1
ATOM 4011 O O . ASP B 1 225 ? 105.282 10.460 72.324 1.00 46.28 255 ASP B O 1
ATOM 4016 N N . TYR B 1 226 ? 104.267 12.476 72.424 1.00 40.08 256 TYR B N 1
ATOM 4017 C CA . TYR B 1 226 ? 105.335 13.179 71.699 1.00 39.75 256 TYR B CA 1
ATOM 4018 C C . TYR B 1 226 ? 106.707 13.127 72.386 1.00 45.52 256 TYR B C 1
ATOM 4019 O O . TYR B 1 226 ? 107.739 13.193 71.719 1.00 47.63 256 TYR B O 1
ATOM 4028 N N . THR B 1 227 ? 106.700 13.000 73.715 1.00 48.13 257 THR B N 1
ATOM 4029 C CA . THR B 1 227 ? 107.922 12.922 74.512 1.00 38.45 257 THR B CA 1
ATOM 4030 C C . THR B 1 227 ? 108.679 11.599 74.335 1.00 45.25 257 THR B C 1
ATOM 4031 O O . THR B 1 227 ? 109.819 11.473 74.783 1.00 50.71 257 THR B O 1
ATOM 4035 N N . ASP B 1 228 ? 108.041 10.624 73.684 1.00 43.86 258 ASP B N 1
ATOM 4036 C CA . ASP B 1 228 ? 108.659 9.329 73.382 1.00 37.05 258 ASP B CA 1
ATOM 4037 C C . ASP B 1 228 ? 109.340 9.263 72.028 1.00 39.57 258 ASP B C 1
ATOM 4038 O O . ASP B 1 228 ? 109.949 8.245 71.680 1.00 47.78 258 ASP B O 1
ATOM 4043 N N . LEU B 1 229 ? 109.229 10.341 71.264 1.00 40.77 259 LEU B N 1
ATOM 4044 C CA . LEU B 1 229 ? 109.762 10.379 69.914 1.00 40.50 259 LEU B CA 1
ATOM 4045 C C . LEU B 1 229 ? 111.169 10.949 69.901 1.00 44.68 259 LEU B C 1
ATOM 4046 O O . LEU B 1 229 ? 111.490 11.871 70.649 1.00 43.43 259 LEU B O 1
ATOM 4051 N N . THR B 1 230 ? 112.003 10.360 69.052 1.00 48.08 260 THR B N 1
ATOM 4052 C CA . THR B 1 230 ? 113.330 10.868 68.724 1.00 51.70 260 THR B CA 1
ATOM 4053 C C . THR B 1 230 ? 113.370 10.863 67.203 1.00 45.19 260 THR B C 1
ATOM 4054 O O . THR B 1 230 ? 112.455 10.333 66.572 1.00 50.82 260 THR B O 1
ATOM 4058 N N . GLU B 1 231 ? 114.421 11.434 66.617 1.00 53.27 261 GLU B N 1
ATOM 4059 C CA . GLU B 1 231 ? 114.600 11.419 65.164 1.00 48.08 261 GLU B CA 1
ATOM 4060 C C . GLU B 1 231 ? 114.779 10.018 64.598 1.00 58.40 261 GLU B C 1
ATOM 4061 O O . GLU B 1 231 ? 114.221 9.700 63.542 1.00 52.57 261 GLU B O 1
ATOM 4067 N N . GLN B 1 232 ? 115.514 9.204 65.325 1.00 53.62 262 GLN B N 1
ATOM 4068 C CA . GLN B 1 232 ? 115.802 7.859 64.915 1.00 72.65 262 GLN B CA 1
ATOM 4069 C C . GLN B 1 232 ? 114.567 7.006 64.903 1.00 58.15 262 GLN B C 1
ATOM 4070 O O . GLN B 1 232 ? 114.301 6.362 63.941 1.00 62.77 262 GLN B O 1
ATOM 4076 N N . ASN B 1 233 ? 113.824 7.000 65.987 1.00 56.04 263 ASN B N 1
ATOM 4077 C CA . ASN B 1 233 ? 112.580 6.239 66.051 1.00 50.87 263 ASN B CA 1
ATOM 4078 C C . ASN B 1 233 ? 111.403 6.723 65.197 1.00 41.86 263 ASN B C 1
ATOM 4079 O O . ASN B 1 233 ? 110.580 5.917 64.793 1.00 54.64 263 ASN B O 1
ATOM 4084 N N . THR B 1 234 ? 111.351 8.023 64.903 1.00 48.60 264 THR B N 1
ATOM 4085 C CA . THR B 1 234 ? 110.356 8.574 63.973 1.00 45.40 264 THR B CA 1
ATOM 4086 C C . THR B 1 234 ? 110.605 8.093 62.552 1.00 45.80 264 THR B C 1
ATOM 4087 O O . THR B 1 234 ? 109.680 7.622 61.885 1.00 42.84 264 THR B O 1
ATOM 4091 N N . HIS B 1 235 ? 111.861 8.206 62.118 1.00 52.70 265 HIS B N 1
ATOM 4092 C CA . HIS B 1 235 ? 112.352 7.637 60.859 1.00 57.03 265 HIS B CA 1
ATOM 4093 C C . HIS B 1 235 ? 112.063 6.140 60.741 1.00 54.94 265 HIS B C 1
ATOM 4094 O O . HIS B 1 235 ? 111.642 5.676 59.688 1.00 56.59 265 HIS B O 1
ATOM 4101 N N . HIS B 1 236 ? 112.280 5.408 61.832 1.00 49.78 266 HIS B N 1
ATOM 4102 C CA . HIS B 1 236 ? 112.011 3.977 61.895 1.00 56.76 266 HIS B CA 1
ATOM 4103 C C . HIS B 1 236 ? 110.536 3.613 61.675 1.00 55.82 266 HIS B C 1
ATOM 4104 O O . HIS B 1 236 ? 110.231 2.705 60.901 1.00 61.23 266 HIS B O 1
ATOM 4111 N N . LEU B 1 237 ? 109.636 4.328 62.351 1.00 56.27 267 LEU B N 1
ATOM 4112 C CA . LEU B 1 237 ? 108.196 4.147 62.172 1.00 59.03 267 LEU B CA 1
ATOM 4113 C C . LEU B 1 237 ? 107.743 4.523 60.770 1.00 46.38 267 LEU B C 1
ATOM 4114 O O . LEU B 1 237 ? 106.891 3.850 60.184 1.00 41.89 267 LEU B O 1
ATOM 4119 N N . LYS B 1 238 ? 108.321 5.598 60.244 1.00 41.88 268 LYS B N 1
ATOM 4120 C CA . LYS B 1 238 ? 108.039 6.039 58.890 1.00 41.14 268 LYS B CA 1
ATOM 4121 C C . LYS B 1 238 ? 108.492 5.010 57.857 1.00 44.89 268 LYS B C 1
ATOM 4122 O O . LYS B 1 238 ? 107.799 4.785 56.863 1.00 49.08 268 LYS B O 1
ATOM 4128 N N . ASP B 1 239 ? 109.644 4.385 58.107 1.00 42.35 269 ASP B N 1
ATOM 4129 C CA . ASP B 1 239 ? 110.164 3.295 57.262 1.00 52.05 269 ASP B CA 1
ATOM 4130 C C . ASP B 1 239 ? 109.276 2.049 57.289 1.00 49.91 269 ASP B C 1
ATOM 4131 O O . ASP B 1 239 ? 109.214 1.311 56.308 1.00 59.91 269 ASP B O 1
ATOM 4136 N N . LEU B 1 240 ? 108.574 1.834 58.401 1.00 54.30 270 LEU B N 1
ATOM 4137 C CA . LEU B 1 240 ? 107.617 0.731 58.517 1.00 44.77 270 LEU B CA 1
ATOM 4138 C C . LEU B 1 240 ? 106.265 1.014 57.862 1.00 43.62 270 LEU B C 1
ATOM 4139 O O . LEU B 1 240 ? 105.420 0.120 57.771 1.00 54.02 270 LEU B O 1
ATOM 4144 N N . GLY B 1 241 ? 106.061 2.251 57.411 1.00 42.34 271 GLY B N 1
ATOM 4145 C CA . GLY B 1 241 ? 104.879 2.620 56.631 1.00 44.67 271 GLY B CA 1
ATOM 4146 C C . GLY B 1 241 ? 103.826 3.433 57.376 1.00 45.86 271 GLY B C 1
ATOM 4147 O O . GLY B 1 241 ? 102.758 3.707 56.837 1.00 53.63 271 GLY B O 1
ATOM 4148 N N . PHE B 1 242 ? 104.129 3.828 58.607 1.00 46.23 272 PHE B N 1
ATOM 4149 C CA . PHE B 1 242 ? 103.188 4.573 59.456 1.00 40.00 272 PHE B CA 1
ATOM 4150 C C . PHE B 1 242 ? 103.044 6.035 59.050 1.00 44.35 272 PHE B C 1
ATOM 4151 O O . PHE B 1 242 ? 104.008 6.674 58.599 1.00 43.41 272 PHE B O 1
ATOM 4159 N N . ILE B 1 243 ? 101.828 6.549 59.212 1.00 41.40 273 ILE B N 1
ATOM 4160 C CA . ILE B 1 243 ? 101.586 7.983 59.378 1.00 44.86 273 ILE B CA 1
ATOM 4161 C C . ILE B 1 243 ? 101.704 8.337 60.865 1.00 44.66 273 ILE B C 1
ATOM 4162 O O . ILE B 1 243 ? 101.040 7.730 61.688 1.00 44.82 273 ILE B O 1
ATOM 4167 N N . VAL B 1 244 ? 102.552 9.308 61.207 1.00 44.79 274 VAL B N 1
ATOM 4168 C CA . VAL B 1 244 ? 102.872 9.586 62.612 1.00 34.66 274 VAL B CA 1
ATOM 4169 C C . VAL B 1 244 ? 102.288 10.909 63.099 1.00 36.73 274 VAL B C 1
ATOM 4170 O O . VAL B 1 244 ? 102.657 11.973 62.611 1.00 32.88 274 VAL B O 1
ATOM 4174 N N . HIS B 1 245 ? 101.369 10.820 64.062 1.00 28.54 275 HIS B N 1
ATOM 4175 C CA . HIS B 1 245 ? 100.683 11.973 64.629 1.00 27.62 275 HIS B CA 1
ATOM 4176 C C . HIS B 1 245 ? 100.810 11.913 66.137 1.00 25.67 275 HIS B C 1
ATOM 4177 O O . HIS B 1 245 ? 99.966 11.316 66.803 1.00 28.03 275 HIS B O 1
ATOM 4184 N N . PRO B 1 246 ? 101.861 12.538 66.695 1.00 38.14 276 PRO B N 1
ATOM 4185 C CA . PRO B 1 246 ? 101.986 12.537 68.145 1.00 24.23 276 PRO B CA 1
ATOM 4186 C C . PRO B 1 246 ? 101.061 13.497 68.870 1.00 31.84 276 PRO B C 1
ATOM 4187 O O . PRO B 1 246 ? 100.594 14.490 68.297 1.00 30.23 276 PRO B O 1
ATOM 4191 N N . TYR B 1 247 ? 100.806 13.191 70.136 1.00 26.01 277 TYR B N 1
ATOM 4192 C CA . TYR B 1 247 ? 99.904 13.991 70.963 1.00 28.20 277 TYR B CA 1
ATOM 4193 C C . TYR B 1 247 ? 100.637 14.421 72.234 1.00 26.20 277 TYR B C 1
ATOM 4194 O O . TYR B 1 247 ? 101.700 13.893 72.531 1.00 31.95 277 TYR B O 1
ATOM 4203 N N . THR B 1 248 ? 99.971 15.214 73.062 1.00 27.16 278 THR B N 1
ATOM 4204 C CA . THR B 1 248 ? 99.478 16.551 72.715 1.00 25.95 278 THR B CA 1
ATOM 4205 C C . THR B 1 248 ? 100.526 17.651 72.775 1.00 36.59 278 THR B C 1
ATOM 4206 O O . THR B 1 248 ? 101.071 17.951 73.845 1.00 31.82 278 THR B O 1
ATOM 4210 N N . VAL B 1 249 ? 100.773 18.261 71.615 1.00 29.63 279 VAL B N 1
ATOM 4211 C CA . VAL B 1 249 ? 101.925 19.157 71.420 1.00 30.40 279 VAL B CA 1
ATOM 4212 C C . VAL B 1 249 ? 101.460 20.601 71.371 1.00 33.69 279 VAL B C 1
ATOM 4213 O O . VAL B 1 249 ? 100.815 21.019 70.407 1.00 29.28 279 VAL B O 1
ATOM 4217 N N . ASN B 1 250 ? 101.787 21.353 72.416 1.00 33.89 280 ASN B N 1
ATOM 4218 C CA . ASN B 1 250 ? 101.270 22.702 72.590 1.00 33.73 280 ASN B CA 1
ATOM 4219 C C . ASN B 1 250 ? 102.319 23.822 72.497 1.00 46.65 280 ASN B C 1
ATOM 4220 O O . ASN B 1 250 ? 101.966 25.001 72.432 1.00 30.72 280 ASN B O 1
ATOM 4225 N N . GLU B 1 251 ? 103.600 23.456 72.483 1.00 34.52 281 GLU B N 1
ATOM 4226 C CA . GLU B 1 251 ? 104.678 24.451 72.442 1.00 43.84 281 GLU B CA 1
ATOM 4227 C C . GLU B 1 251 ? 105.322 24.484 71.060 1.00 32.96 281 GLU B C 1
ATOM 4228 O O . GLU B 1 251 ? 105.638 23.434 70.499 1.00 38.69 281 GLU B O 1
ATOM 4234 N N . LYS B 1 252 ? 105.542 25.691 70.543 1.00 35.19 282 LYS B N 1
ATOM 4235 C CA . LYS B 1 252 ? 106.107 25.900 69.206 1.00 39.69 282 LYS B CA 1
ATOM 4236 C C . LYS B 1 252 ? 107.438 25.202 68.949 1.00 44.69 282 LYS B C 1
ATOM 4237 O O . LYS B 1 252 ? 107.676 24.708 67.842 1.00 47.30 282 LYS B O 1
ATOM 4243 N N . ALA B 1 253 ? 108.285 25.153 69.977 1.00 46.50 283 ALA B N 1
ATOM 4244 C CA . ALA B 1 253 ? 109.615 24.549 69.880 1.00 43.92 283 ALA B CA 1
ATOM 4245 C C . ALA B 1 253 ? 109.512 23.056 69.641 1.00 40.62 283 ALA B C 1
ATOM 4246 O O . ALA B 1 253 ? 110.200 22.507 68.783 1.00 47.36 283 ALA B O 1
ATOM 4248 N N . ASP B 1 254 ? 108.645 22.408 70.409 1.00 44.96 284 ASP B N 1
ATOM 4249 C CA . ASP B 1 254 ? 108.355 20.991 70.229 1.00 38.34 284 ASP B CA 1
ATOM 4250 C C . ASP B 1 254 ? 107.716 20.692 68.881 1.00 32.08 284 ASP B C 1
ATOM 4251 O O . ASP B 1 254 ? 108.084 19.710 68.253 1.00 32.81 284 ASP B O 1
ATOM 4256 N N . MET B 1 255 ? 106.796 21.560 68.444 1.00 29.57 285 MET B N 1
ATOM 4257 C CA . MET B 1 255 ? 106.184 21.493 67.108 1.00 32.92 285 MET B CA 1
ATOM 4258 C C . MET B 1 255 ? 107.217 21.486 65.995 1.00 47.01 285 MET B C 1
ATOM 4259 O O . MET B 1 255 ? 107.131 20.656 65.092 1.00 50.11 285 MET B O 1
ATOM 4264 N N . LEU B 1 256 ? 108.178 22.417 66.064 1.00 51.63 286 LEU B N 1
ATOM 4265 C CA . LEU B 1 256 ? 109.219 22.550 65.043 1.00 44.76 286 LEU B CA 1
ATOM 4266 C C . LEU B 1 256 ? 110.160 21.356 65.041 1.00 43.59 286 LEU B C 1
ATOM 4267 O O . LEU B 1 256 ? 110.477 20.816 63.979 1.00 39.77 286 LEU B O 1
ATOM 4272 N N . ARG B 1 257 ? 110.586 20.950 66.237 1.00 33.91 287 ARG B N 1
ATOM 4273 C CA . ARG B 1 257 ? 111.429 19.767 66.428 1.00 43.18 287 ARG B CA 1
ATOM 4274 C C . ARG B 1 257 ? 110.828 18.482 65.855 1.00 45.50 287 ARG B C 1
ATOM 4275 O O . ARG B 1 257 ? 111.519 17.702 65.194 1.00 46.83 287 ARG B O 1
ATOM 4283 N N . LEU B 1 258 ? 109.540 18.265 66.110 1.00 49.53 288 LEU B N 1
ATOM 4284 C CA . LEU B 1 258 ? 108.862 17.053 65.653 1.00 38.38 288 LEU B CA 1
ATOM 4285 C C . LEU B 1 258 ? 108.644 17.054 64.150 1.00 37.43 288 LEU B C 1
ATOM 4286 O O . LEU B 1 258 ? 108.706 16.007 63.522 1.00 37.50 288 LEU B O 1
ATOM 4291 N N . ASN B 1 259 ? 108.432 18.240 63.577 1.00 27.76 289 ASN B N 1
ATOM 4292 C CA . ASN B 1 259 ? 108.232 18.382 62.136 1.00 46.17 289 ASN B CA 1
ATOM 4293 C C . ASN B 1 259 ? 109.510 18.054 61.364 1.00 44.92 289 ASN B C 1
ATOM 4294 O O . ASN B 1 259 ? 109.456 17.523 60.261 1.00 52.50 289 ASN B O 1
ATOM 4299 N N . LYS B 1 260 ? 110.654 18.396 61.957 1.00 47.03 290 LYS B N 1
ATOM 4300 C CA . LYS B 1 260 ? 111.961 18.125 61.377 1.00 38.19 290 LYS B CA 1
ATOM 4301 C C . LYS B 1 260 ? 112.347 16.657 61.481 1.00 34.57 290 LYS B C 1
ATOM 4302 O O . LYS B 1 260 ? 113.084 16.159 60.630 1.00 51.24 290 LYS B O 1
ATOM 4308 N N . TYR B 1 261 ? 111.850 15.971 62.518 1.00 40.39 291 TYR B N 1
ATOM 4309 C CA . TYR B 1 261 ? 111.905 14.502 62.606 1.00 45.26 291 TYR B CA 1
ATOM 4310 C C . TYR B 1 261 ? 111.166 13.838 61.435 1.00 47.88 291 TYR B C 1
ATOM 4311 O O . TYR B 1 261 ? 111.532 12.747 61.018 1.00 47.03 291 TYR B O 1
ATOM 4320 N N . GLY B 1 262 ? 110.126 14.503 60.925 1.00 38.60 292 GLY B N 1
ATOM 4321 C CA . GLY B 1 262 ? 109.308 13.977 59.837 1.00 47.17 292 GLY B CA 1
ATOM 4322 C C . GLY B 1 262 ? 107.964 13.398 60.269 1.00 56.56 292 GLY B C 1
ATOM 4323 O O . GLY B 1 262 ? 107.487 12.429 59.669 1.00 49.81 292 GLY B O 1
ATOM 4324 N N . VAL B 1 263 ? 107.341 13.988 61.295 1.00 43.58 293 VAL B N 1
ATOM 4325 C CA . VAL B 1 263 ? 105.961 13.625 61.650 1.00 35.65 293 VAL B CA 1
ATOM 4326 C C . VAL B 1 263 ? 104.994 14.163 60.605 1.00 40.64 293 VAL B C 1
ATOM 4327 O O . VAL B 1 263 ? 105.322 15.096 59.875 1.00 34.90 293 VAL B O 1
ATOM 4331 N N . ASP B 1 264 ? 103.805 13.573 60.522 1.00 28.42 294 ASP B N 1
ATOM 4332 C CA . ASP B 1 264 ? 102.853 13.987 59.507 1.00 28.38 294 ASP B CA 1
ATOM 4333 C C . ASP B 1 264 ? 101.840 14.990 60.014 1.00 28.65 294 ASP B C 1
ATOM 4334 O O . ASP B 1 264 ? 100.978 15.434 59.276 1.00 27.96 294 ASP B O 1
ATOM 4339 N N . GLY B 1 265 ? 101.947 15.330 61.291 1.00 26.22 295 GLY B N 1
ATOM 4340 C CA . GLY B 1 265 ? 101.072 16.306 61.916 1.00 29.68 295 GLY B CA 1
ATOM 4341 C C . GLY B 1 265 ? 101.130 16.080 63.409 1.00 20.46 295 GLY B C 1
ATOM 4342 O O . GLY B 1 265 ? 101.859 15.217 63.864 1.00 25.29 295 GLY B O 1
ATOM 4343 N N . VAL B 1 266 ? 100.369 16.856 64.176 1.00 32.72 296 VAL B N 1
ATOM 4344 C CA . VAL B 1 266 ? 100.295 16.655 65.627 1.00 31.74 296 VAL B CA 1
ATOM 4345 C C . VAL B 1 266 ? 98.857 16.881 66.091 1.00 30.97 296 VAL B C 1
ATOM 4346 O O . VAL B 1 266 ? 98.099 17.609 65.445 1.00 35.06 296 VAL B O 1
ATOM 4350 N N . PHE B 1 267 ? 98.507 16.282 67.227 1.00 26.15 297 PHE B N 1
ATOM 4351 C CA . PHE B 1 267 ? 97.353 16.702 68.007 1.00 23.71 297 PHE B CA 1
ATOM 4352 C C . PHE B 1 267 ? 97.801 17.907 68.863 1.00 26.38 297 PHE B C 1
ATOM 4353 O O . PHE B 1 267 ? 98.794 17.827 69.571 1.00 27.86 297 PHE B O 1
ATOM 4361 N N . THR B 1 268 ? 97.046 18.998 68.816 1.00 33.96 298 THR B N 1
ATOM 4362 C CA . THR B 1 268 ? 97.383 20.203 69.558 1.00 30.79 298 THR B CA 1
ATOM 4363 C C . THR B 1 268 ? 96.154 20.958 70.062 1.00 29.29 298 THR B C 1
ATOM 4364 O O . THR B 1 268 ? 95.110 20.979 69.390 1.00 26.57 298 THR B O 1
ATOM 4368 N N . ASN B 1 269 ? 96.294 21.597 71.226 1.00 27.85 299 ASN B N 1
ATOM 4369 C CA . ASN B 1 269 ? 95.248 22.472 71.793 1.00 28.23 299 ASN B CA 1
ATOM 4370 C C . ASN B 1 269 ? 95.287 23.893 71.240 1.00 31.15 299 ASN B C 1
ATOM 4371 O O . ASN B 1 269 ? 94.395 24.697 71.528 1.00 40.38 299 ASN B O 1
ATOM 4376 N N . PHE B 1 270 ? 96.315 24.179 70.438 1.00 37.63 300 PHE B N 1
ATOM 4377 C CA . PHE B 1 270 ? 96.575 25.498 69.867 1.00 27.74 300 PHE B CA 1
ATOM 4378 C C . PHE B 1 270 ? 96.893 25.369 68.366 1.00 34.38 300 PHE B C 1
ATOM 4379 O O . PHE B 1 270 ? 98.055 25.349 67.957 1.00 37.98 300 PHE B O 1
ATOM 4387 N N . ALA B 1 271 ? 95.839 25.257 67.561 1.00 34.38 301 ALA B N 1
ATOM 4388 C CA . ALA B 1 271 ? 95.952 24.930 66.135 1.00 40.16 301 ALA B CA 1
ATOM 4389 C C . ALA B 1 271 ? 96.579 26.072 65.320 1.00 30.64 301 ALA B C 1
ATOM 4390 O O . ALA B 1 271 ? 97.314 25.824 64.355 1.00 27.30 301 ALA B O 1
ATOM 4392 N N . ASP B 1 272 ? 96.285 27.310 65.716 1.00 35.53 302 ASP B N 1
ATOM 4393 C CA . ASP B 1 272 ? 96.920 28.492 65.126 1.00 37.37 302 ASP B CA 1
ATOM 4394 C C . ASP B 1 272 ? 98.431 28.483 65.262 1.00 27.31 302 ASP B C 1
ATOM 4395 O O . ASP B 1 272 ? 99.126 28.836 64.319 1.00 42.57 302 ASP B O 1
ATOM 4400 N N . LYS B 1 273 ? 98.926 28.059 66.425 1.00 34.00 303 LYS B N 1
ATOM 4401 C CA . LYS B 1 273 ? 100.368 27.945 66.687 1.00 30.61 303 LYS B CA 1
ATOM 4402 C C . LYS B 1 273 ? 101.066 26.935 65.785 1.00 37.60 303 LYS B C 1
ATOM 4403 O O . LYS B 1 273 ? 102.185 27.178 65.342 1.00 34.61 303 LYS B O 1
ATOM 4409 N N . TYR B 1 274 ? 100.410 25.804 65.518 1.00 32.15 304 TYR B N 1
ATOM 4410 C CA . TYR B 1 274 ? 101.039 24.740 64.718 1.00 42.36 304 TYR B CA 1
ATOM 4411 C C . TYR B 1 274 ? 101.100 25.086 63.237 1.00 21.75 304 TYR B C 1
ATOM 4412 O O . TYR B 1 274 ? 102.072 24.771 62.566 1.00 35.80 304 TYR B O 1
ATOM 4421 N N . LYS B 1 275 ? 100.044 25.740 62.758 1.00 29.91 305 LYS B N 1
ATOM 4422 C CA . LYS B 1 275 ? 99.951 26.234 61.399 1.00 42.25 305 LYS B CA 1
ATOM 4423 C C . LYS B 1 275 ? 100.960 27.363 61.156 1.00 35.92 305 LYS B C 1
ATOM 4424 O O . LYS B 1 275 ? 101.474 27.502 60.049 1.00 45.40 305 LYS B O 1
ATOM 4430 N N . GLU B 1 276 ? 101.229 28.162 62.189 1.00 37.44 306 GLU B N 1
ATOM 4431 C CA . GLU B 1 276 ? 102.337 29.126 62.164 1.00 41.21 306 GLU B CA 1
ATOM 4432 C C . GLU B 1 276 ? 103.702 28.448 62.045 1.00 35.43 306 GLU B C 1
ATOM 4433 O O . GLU B 1 276 ? 104.541 28.883 61.262 1.00 44.18 306 GLU B O 1
ATOM 4439 N N . VAL B 1 277 ? 103.900 27.365 62.798 1.00 40.11 307 VAL B N 1
ATOM 4440 C CA . VAL B 1 277 ? 105.117 26.558 62.711 1.00 38.17 307 VAL B CA 1
ATOM 4441 C C . VAL B 1 277 ? 105.311 25.886 61.346 1.00 41.31 307 VAL B C 1
ATOM 4442 O O . VAL B 1 277 ? 106.439 25.808 60.844 1.00 49.85 307 VAL B O 1
ATOM 4446 N N . ILE B 1 278 ? 104.220 25.417 60.740 1.00 39.11 308 ILE B N 1
ATOM 4447 C CA . ILE B 1 278 ? 104.273 24.951 59.345 1.00 40.89 308 ILE B CA 1
ATOM 4448 C C . ILE B 1 278 ? 104.717 26.069 58.392 1.00 42.53 308 ILE B C 1
ATOM 4449 O O . ILE B 1 278 ? 105.574 25.847 57.530 1.00 39.22 308 ILE B O 1
ATOM 4454 N N . LYS B 1 279 ? 104.183 27.266 58.585 1.00 47.07 309 LYS B N 1
ATOM 4455 C CA . LYS B 1 279 ? 104.582 28.434 57.817 1.00 40.31 309 LYS B CA 1
ATOM 4456 C C . LYS B 1 279 ? 106.000 28.943 58.066 1.00 53.11 309 LYS B C 1
ATOM 4457 O O . LYS B 1 279 ? 106.564 29.577 57.235 1.00 67.42 309 LYS B O 1
ATOM 4463 N N . GLU B 1 280 ? 106.570 28.681 59.217 1.00 57.24 310 GLU B N 1
ATOM 4464 C CA . GLU B 1 280 ? 107.929 29.141 59.550 1.00 57.37 310 GLU B CA 1
ATOM 4465 C C . GLU B 1 280 ? 109.020 28.369 58.808 1.00 66.81 310 GLU B C 1
ATOM 4466 O O . GLU B 1 280 ? 108.953 27.145 58.665 1.00 77.70 310 GLU B O 1
ATOM 4472 N N . GLN C 1 14 ? 35.004 -12.627 52.387 1.00 121.61 44 GLN C N 1
ATOM 4473 C CA . GLN C 1 14 ? 35.666 -13.827 52.848 1.00 121.55 44 GLN C CA 1
ATOM 4474 C C . GLN C 1 14 ? 36.227 -14.626 51.686 1.00 118.49 44 GLN C C 1
ATOM 4475 O O . GLN C 1 14 ? 35.479 -15.177 50.902 1.00 119.69 44 GLN C O 1
ATOM 4481 N N . TRP C 1 15 ? 37.547 -14.706 51.589 1.00 111.83 45 TRP C N 1
ATOM 4482 C CA . TRP C 1 15 ? 38.203 -15.254 50.401 1.00 105.43 45 TRP C CA 1
ATOM 4483 C C . TRP C 1 15 ? 38.859 -16.597 50.722 1.00 101.28 45 TRP C C 1
ATOM 4484 O O . TRP C 1 15 ? 39.529 -16.735 51.749 1.00 102.72 45 TRP C O 1
ATOM 4495 N N . HIS C 1 16 ? 38.663 -17.578 49.841 1.00 90.94 46 HIS C N 1
ATOM 4496 C CA . HIS C 1 16 ? 39.367 -18.859 49.931 1.00 84.42 46 HIS C CA 1
ATOM 4497 C C . HIS C 1 16 ? 40.784 -18.736 49.378 1.00 80.76 46 HIS C C 1
ATOM 4498 O O . HIS C 1 16 ? 40.981 -18.190 48.297 1.00 91.91 46 HIS C O 1
ATOM 4505 N N . THR C 1 17 ? 41.768 -19.235 50.121 1.00 79.06 47 THR C N 1
ATOM 4506 C CA . THR C 1 17 ? 43.136 -19.339 49.604 1.00 82.81 47 THR C CA 1
ATOM 4507 C C . THR C 1 17 ? 43.413 -20.734 49.064 1.00 75.17 47 THR C C 1
ATOM 4508 O O . THR C 1 17 ? 42.518 -21.578 49.039 1.00 86.80 47 THR C O 1
ATOM 4512 N N . ASN C 1 18 ? 44.653 -20.966 48.635 1.00 72.11 48 ASN C N 1
ATOM 4513 C CA . ASN C 1 18 ? 45.103 -22.288 48.218 1.00 73.98 48 ASN C CA 1
ATOM 4514 C C . ASN C 1 18 ? 45.028 -23.308 49.346 1.00 85.21 48 ASN C C 1
ATOM 4515 O O . ASN C 1 18 ? 45.079 -22.953 50.526 1.00 98.51 48 ASN C O 1
ATOM 4520 N N . LEU C 1 19 ? 44.918 -24.578 48.969 1.00 81.40 49 LEU C N 1
ATOM 4521 C CA . LEU C 1 19 ? 44.902 -25.670 49.932 1.00 79.06 49 LEU C CA 1
ATOM 4522 C C . LEU C 1 19 ? 46.321 -26.086 50.322 1.00 75.77 49 LEU C C 1
ATOM 4523 O O . LEU C 1 19 ? 46.513 -26.818 51.287 1.00 71.42 49 LEU C O 1
ATOM 4528 N N . THR C 1 20 ? 47.309 -25.582 49.585 1.00 66.44 50 THR C N 1
ATOM 4529 C CA . THR C 1 20 ? 48.715 -25.948 49.781 1.00 62.76 50 THR C CA 1
ATOM 4530 C C . THR C 1 20 ? 49.425 -25.221 50.946 1.00 65.24 50 THR C C 1
ATOM 4531 O O . THR C 1 20 ? 50.539 -25.618 51.348 1.00 44.95 50 THR C O 1
ATOM 4535 N N . ASN C 1 21 ? 48.773 -24.179 51.479 1.00 51.89 51 ASN C N 1
ATOM 4536 C CA . ASN C 1 21 ? 49.410 -23.152 52.327 1.00 66.84 51 ASN C CA 1
ATOM 4537 C C . ASN C 1 21 ? 50.384 -22.261 51.531 1.00 62.75 51 ASN C C 1
ATOM 4538 O O . ASN C 1 21 ? 51.554 -22.093 51.880 1.00 60.40 51 ASN C O 1
ATOM 4543 N N . GLU C 1 22 ? 49.873 -21.714 50.434 1.00 71.28 52 GLU C N 1
ATOM 4544 C CA . GLU C 1 22 ? 50.584 -20.724 49.632 1.00 62.58 52 GLU C CA 1
ATOM 4545 C C . GLU C 1 22 ? 49.581 -19.623 49.342 1.00 60.36 52 GLU C C 1
ATOM 4546 O O . GLU C 1 22 ? 48.383 -19.901 49.209 1.00 64.62 52 GLU C O 1
ATOM 4552 N N . ARG C 1 23 ? 50.051 -18.376 49.286 1.00 62.60 53 ARG C N 1
ATOM 4553 C CA A ARG C 1 23 ? 49.229 -17.283 48.756 0.50 62.23 53 ARG C CA 1
ATOM 4554 C CA B ARG C 1 23 ? 49.249 -17.267 48.760 0.50 58.93 53 ARG C CA 1
ATOM 4555 C C . ARG C 1 23 ? 49.200 -17.314 47.225 1.00 54.63 53 ARG C C 1
ATOM 4556 O O . ARG C 1 23 ? 48.146 -17.113 46.620 1.00 62.84 53 ARG C O 1
ATOM 4571 N N . PHE C 1 24 ? 50.351 -17.584 46.609 1.00 51.86 54 PHE C N 1
ATOM 4572 C CA . PHE C 1 24 ? 50.445 -17.774 45.166 1.00 47.76 54 PHE C CA 1
ATOM 4573 C C . PHE C 1 24 ? 51.128 -19.096 44.834 1.00 54.19 54 PHE C C 1
ATOM 4574 O O . PHE C 1 24 ? 52.326 -19.303 45.107 1.00 46.63 54 PHE C O 1
ATOM 4582 N N . THR C 1 25 ? 50.350 -19.992 44.233 1.00 60.05 55 THR C N 1
ATOM 4583 C CA . THR C 1 25 ? 50.871 -21.284 43.829 1.00 52.39 55 THR C CA 1
ATOM 4584 C C . THR C 1 25 ? 51.395 -21.257 42.393 1.00 46.41 55 THR C C 1
ATOM 4585 O O . THR C 1 25 ? 50.876 -20.537 41.542 1.00 46.41 55 THR C O 1
ATOM 4589 N N . THR C 1 26 ? 52.434 -22.042 42.138 1.00 53.42 56 THR C N 1
ATOM 4590 C CA . THR C 1 26 ? 53.057 -22.083 40.831 1.00 59.24 56 THR C CA 1
ATOM 4591 C C . THR C 1 26 ? 52.730 -23.405 40.154 1.00 58.01 56 THR C C 1
ATOM 4592 O O . THR C 1 26 ? 53.330 -24.445 40.456 1.00 53.47 56 THR C O 1
ATOM 4596 N N . ILE C 1 27 ? 51.760 -23.359 39.244 1.00 62.53 57 ILE C N 1
ATOM 4597 C CA . ILE C 1 27 ? 51.443 -24.519 38.410 1.00 51.13 57 ILE C CA 1
ATOM 4598 C C . ILE C 1 27 ? 52.365 -24.559 37.196 1.00 45.96 57 ILE C C 1
ATOM 4599 O O . ILE C 1 27 ? 52.241 -23.746 36.284 1.00 62.14 57 ILE C O 1
ATOM 4604 N N . ALA C 1 28 ? 53.301 -25.503 37.214 1.00 34.07 58 ALA C N 1
ATOM 4605 C CA . ALA C 1 28 ? 54.128 -25.806 36.075 1.00 29.19 58 ALA C CA 1
ATOM 4606 C C . ALA C 1 28 ? 53.335 -26.496 34.954 1.00 60.51 58 ALA C C 1
ATOM 4607 O O . ALA C 1 28 ? 53.342 -27.735 34.839 1.00 53.90 58 ALA C O 1
ATOM 4609 N N . HIS C 1 29 ? 52.668 -25.678 34.137 1.00 50.17 59 HIS C N 1
ATOM 4610 C CA . HIS C 1 29 ? 52.083 -26.076 32.836 1.00 60.32 59 HIS C CA 1
ATOM 4611 C C . HIS C 1 29 ? 52.929 -27.066 32.008 1.00 45.07 59 HIS C C 1
ATOM 4612 O O . HIS C 1 29 ? 53.961 -26.700 31.444 1.00 57.89 59 HIS C O 1
ATOM 4619 N N . ARG C 1 30 ? 52.471 -28.321 31.959 1.00 43.97 60 ARG C N 1
ATOM 4620 C CA . ARG C 1 30 ? 53.152 -29.454 31.275 1.00 36.16 60 ARG C CA 1
ATOM 4621 C C . ARG C 1 30 ? 54.557 -29.867 31.732 1.00 54.80 60 ARG C C 1
ATOM 4622 O O . ARG C 1 30 ? 55.319 -30.483 30.960 1.00 56.06 60 ARG C O 1
ATOM 4630 N N . GLY C 1 31 ? 54.879 -29.567 32.992 1.00 65.98 61 GLY C N 1
ATOM 4631 C CA . GLY C 1 31 ? 56.267 -29.598 33.479 1.00 49.06 61 GLY C CA 1
ATOM 4632 C C . GLY C 1 31 ? 57.001 -28.284 33.226 1.00 45.90 61 GLY C C 1
ATOM 4633 O O . GLY C 1 31 ? 56.382 -27.217 33.107 1.00 50.24 61 GLY C O 1
ATOM 4634 N N . ALA C 1 32 ? 58.325 -28.356 33.151 1.00 53.22 62 ALA C N 1
ATOM 4635 C CA . ALA C 1 32 ? 59.126 -27.199 32.751 1.00 67.06 62 ALA C CA 1
ATOM 4636 C C . ALA C 1 32 ? 59.189 -27.088 31.229 1.00 62.52 62 ALA C C 1
ATOM 4637 O O . ALA C 1 32 ? 60.224 -27.360 30.611 1.00 66.06 62 ALA C O 1
ATOM 4639 N N . SER C 1 33 ? 58.063 -26.694 30.636 1.00 68.01 63 SER C N 1
ATOM 4640 C CA . SER C 1 33 ? 57.808 -26.934 29.217 1.00 66.48 63 SER C CA 1
ATOM 4641 C C . SER C 1 33 ? 58.523 -25.907 28.341 1.00 75.24 63 SER C C 1
ATOM 4642 O O . SER C 1 33 ? 58.835 -26.186 27.180 1.00 76.69 63 SER C O 1
ATOM 4645 N N . GLY C 1 34 ? 58.777 -24.728 28.918 1.00 80.36 64 GLY C N 1
ATOM 4646 C CA . GLY C 1 34 ? 59.701 -23.738 28.357 1.00 70.09 64 GLY C CA 1
ATOM 4647 C C . GLY C 1 34 ? 61.127 -24.220 28.144 1.00 61.47 64 GLY C C 1
ATOM 4648 O O . GLY C 1 34 ? 61.751 -23.889 27.135 1.00 65.17 64 GLY C O 1
ATOM 4649 N N . TYR C 1 35 ? 61.638 -25.015 29.080 1.00 58.89 65 TYR C N 1
ATOM 4650 C CA . TYR C 1 35 ? 63.059 -25.369 29.105 1.00 60.05 65 TYR C CA 1
ATOM 4651 C C . TYR C 1 35 ? 63.304 -26.830 28.759 1.00 65.54 65 TYR C C 1
ATOM 4652 O O . TYR C 1 35 ? 64.458 -27.278 28.669 1.00 50.15 65 TYR C O 1
ATOM 4661 N N . ALA C 1 36 ? 62.212 -27.569 28.581 1.00 68.17 66 ALA C N 1
ATOM 4662 C CA . ALA C 1 36 ? 62.263 -29.015 28.369 1.00 58.43 66 ALA C CA 1
ATOM 4663 C C . ALA C 1 36 ? 60.998 -29.472 27.616 1.00 55.42 66 ALA C C 1
ATOM 4664 O O . ALA C 1 36 ? 59.956 -28.807 27.711 1.00 50.18 66 ALA C O 1
ATOM 4666 N N . PRO C 1 37 ? 61.089 -30.584 26.844 1.00 37.83 67 PRO C N 1
ATOM 4667 C CA . PRO C 1 37 ? 59.916 -31.060 26.093 1.00 48.17 67 PRO C CA 1
ATOM 4668 C C . PRO C 1 37 ? 58.767 -31.458 27.018 1.00 62.55 67 PRO C C 1
ATOM 4669 O O . PRO C 1 37 ? 58.953 -32.294 27.909 1.00 63.17 67 PRO C O 1
ATOM 4673 N N . GLU C 1 38 ? 57.608 -30.839 26.798 1.00 57.50 68 GLU C N 1
ATOM 4674 C CA . GLU C 1 38 ? 56.397 -31.008 27.610 1.00 55.30 68 GLU C CA 1
ATOM 4675 C C . GLU C 1 38 ? 56.021 -32.462 27.922 1.00 53.36 68 GLU C C 1
ATOM 4676 O O . GLU C 1 38 ? 56.314 -33.374 27.130 1.00 47.63 68 GLU C O 1
ATOM 4682 N N . HIS C 1 39 ? 55.398 -32.662 29.088 1.00 58.00 69 HIS C N 1
ATOM 4683 C CA . HIS C 1 39 ? 54.937 -33.982 29.557 1.00 46.94 69 HIS C CA 1
ATOM 4684 C C . HIS C 1 39 ? 55.972 -35.081 29.380 1.00 55.65 69 HIS C C 1
ATOM 4685 O O . HIS C 1 39 ? 55.672 -36.128 28.806 1.00 54.71 69 HIS C O 1
ATOM 4692 N N . THR C 1 40 ? 57.195 -34.821 29.830 1.00 57.81 70 THR C N 1
ATOM 4693 C CA . THR C 1 40 ? 58.248 -35.842 29.886 1.00 51.73 70 THR C CA 1
ATOM 4694 C C . THR C 1 40 ? 58.833 -35.833 31.293 1.00 41.72 70 THR C C 1
ATOM 4695 O O . THR C 1 40 ? 58.711 -34.830 32.007 1.00 48.63 70 THR C O 1
ATOM 4699 N N . PHE C 1 41 ? 59.460 -36.942 31.687 1.00 51.37 71 PHE C N 1
ATOM 4700 C CA . PHE C 1 41 ? 60.201 -36.999 32.951 1.00 55.30 71 PHE C CA 1
ATOM 4701 C C . PHE C 1 41 ? 61.208 -35.861 33.053 1.00 61.31 71 PHE C C 1
ATOM 4702 O O . PHE C 1 41 ? 61.261 -35.184 34.074 1.00 58.77 71 PHE C O 1
ATOM 4710 N N . GLN C 1 42 ? 61.953 -35.630 31.966 1.00 66.31 72 GLN C N 1
ATOM 4711 C CA . GLN C 1 42 ? 62.856 -34.479 31.815 1.00 52.29 72 GLN C CA 1
ATOM 4712 C C . GLN C 1 42 ? 62.236 -33.124 32.148 1.00 57.83 72 GLN C C 1
ATOM 4713 O O . GLN C 1 42 ? 62.833 -32.338 32.878 1.00 76.22 72 GLN C O 1
ATOM 4719 N N . ALA C 1 43 ? 61.032 -32.868 31.644 1.00 58.71 73 ALA C N 1
ATOM 4720 C CA . ALA C 1 43 ? 60.297 -31.649 31.989 1.00 52.99 73 ALA C CA 1
ATOM 4721 C C . ALA C 1 43 ? 59.735 -31.644 33.411 1.00 67.05 73 ALA C C 1
ATOM 4722 O O . ALA C 1 43 ? 59.624 -30.583 34.040 1.00 60.08 73 ALA C O 1
ATOM 4724 N N . TYR C 1 44 ? 59.349 -32.822 33.900 1.00 67.40 74 TYR C N 1
ATOM 4725 C CA . TYR C 1 44 ? 58.695 -32.921 35.204 1.00 67.73 74 TYR C CA 1
ATOM 4726 C C . TYR C 1 44 ? 59.724 -32.846 36.336 1.00 64.50 74 TYR C C 1
ATOM 4727 O O . TYR C 1 44 ? 59.508 -32.119 37.305 1.00 54.61 74 TYR C O 1
ATOM 4736 N N . ASP C 1 45 ? 60.831 -33.588 36.196 1.00 54.05 75 ASP C N 1
ATOM 4737 C CA . ASP C 1 45 ? 62.042 -33.393 37.006 1.00 62.38 75 ASP C CA 1
ATOM 4738 C C . ASP C 1 45 ? 62.417 -31.924 37.167 1.00 67.31 75 ASP C C 1
ATOM 4739 O O . ASP C 1 45 ? 62.562 -31.442 38.287 1.00 81.98 75 ASP C O 1
ATOM 4744 N N . LYS C 1 46 ? 62.569 -31.228 36.045 1.00 72.83 76 LYS C N 1
ATOM 4745 C CA . LYS C 1 46 ? 63.082 -29.865 36.049 1.00 77.43 76 LYS C CA 1
ATOM 4746 C C . LYS C 1 46 ? 62.213 -28.956 36.908 1.00 79.06 76 LYS C C 1
ATOM 4747 O O . LYS C 1 46 ? 62.718 -28.223 37.759 1.00 90.75 76 LYS C O 1
ATOM 4753 N N . SER C 1 47 ? 60.904 -29.006 36.683 1.00 68.84 77 SER C N 1
ATOM 4754 C CA . SER C 1 47 ? 59.980 -28.086 37.358 1.00 71.31 77 SER C CA 1
ATOM 4755 C C . SER C 1 47 ? 59.784 -28.413 38.844 1.00 63.56 77 SER C C 1
ATOM 4756 O O . SER C 1 47 ? 59.474 -27.526 39.649 1.00 55.42 77 SER C O 1
ATOM 4759 N N . HIS C 1 48 ? 59.968 -29.686 39.192 1.00 71.03 78 HIS C N 1
ATOM 4760 C CA . HIS C 1 48 ? 59.675 -30.187 40.537 1.00 73.79 78 HIS C CA 1
ATOM 4761 C C . HIS C 1 48 ? 60.926 -30.221 41.417 1.00 70.69 78 HIS C C 1
ATOM 4762 O O . HIS C 1 48 ? 60.930 -29.646 42.506 1.00 61.22 78 HIS C O 1
ATOM 4769 N N . ASN C 1 49 ? 61.970 -30.898 40.936 1.00 65.78 79 ASN C N 1
ATOM 4770 C CA . ASN C 1 49 ? 63.271 -30.938 41.610 1.00 76.89 79 ASN C CA 1
ATOM 4771 C C . ASN C 1 49 ? 64.053 -29.619 41.540 1.00 76.50 79 ASN C C 1
ATOM 4772 O O . ASN C 1 49 ? 64.436 -29.065 42.572 1.00 81.22 79 ASN C O 1
ATOM 4777 N N . GLU C 1 50 ? 64.276 -29.122 40.324 1.00 76.94 80 GLU C N 1
ATOM 4778 C CA . GLU C 1 50 ? 65.197 -28.009 40.101 1.00 71.48 80 GLU C CA 1
ATOM 4779 C C . GLU C 1 50 ? 64.574 -26.627 40.352 1.00 63.84 80 GLU C C 1
ATOM 4780 O O . GLU C 1 50 ? 65.155 -25.809 41.069 1.00 69.43 80 GLU C O 1
ATOM 4786 N N . LEU C 1 51 ? 63.400 -26.372 39.782 1.00 53.59 81 LEU C N 1
ATOM 4787 C CA . LEU C 1 51 ? 62.788 -25.034 39.828 1.00 62.52 81 LEU C CA 1
ATOM 4788 C C . LEU C 1 51 ? 61.800 -24.848 40.989 1.00 66.82 81 LEU C C 1
ATOM 4789 O O . LEU C 1 51 ? 61.342 -23.721 41.260 1.00 61.74 81 LEU C O 1
ATOM 4794 N N . LYS C 1 52 ? 61.478 -25.960 41.658 1.00 74.29 82 LYS C N 1
ATOM 4795 C CA . LYS C 1 52 ? 60.639 -25.990 42.876 1.00 64.03 82 LYS C CA 1
ATOM 4796 C C . LYS C 1 52 ? 59.236 -25.381 42.727 1.00 54.13 82 LYS C C 1
ATOM 4797 O O . LYS C 1 52 ? 58.742 -24.694 43.630 1.00 50.85 82 LYS C O 1
ATOM 4803 N N . ALA C 1 53 ? 58.594 -25.637 41.585 1.00 67.39 83 ALA C N 1
ATOM 4804 C CA . ALA C 1 53 ? 57.175 -25.289 41.398 1.00 58.36 83 ALA C CA 1
ATOM 4805 C C . ALA C 1 53 ? 56.282 -26.117 42.323 1.00 43.77 83 ALA C C 1
ATOM 4806 O O . ALA C 1 53 ? 56.585 -27.279 42.608 1.00 47.18 83 ALA C O 1
ATOM 4808 N N . SER C 1 54 ? 55.198 -25.499 42.788 1.00 32.13 84 SER C N 1
ATOM 4809 C CA . SER C 1 54 ? 54.131 -26.175 43.509 1.00 42.33 84 SER C CA 1
ATOM 4810 C C . SER C 1 54 ? 53.499 -27.414 42.845 1.00 61.03 84 SER C C 1
ATOM 4811 O O . SER C 1 54 ? 53.419 -28.481 43.474 1.00 62.87 84 SER C O 1
ATOM 4814 N N . TYR C 1 55 ? 53.049 -27.273 41.594 1.00 64.55 85 TYR C N 1
ATOM 4815 C CA . TYR C 1 55 ? 52.287 -28.332 40.911 1.00 47.87 85 TYR C CA 1
ATOM 4816 C C . TYR C 1 55 ? 52.991 -28.946 39.719 1.00 56.39 85 TYR C C 1
ATOM 4817 O O . TYR C 1 55 ? 53.670 -28.253 38.955 1.00 60.55 85 TYR C O 1
ATOM 4826 N N . ILE C 1 56 ? 52.829 -30.261 39.586 1.00 48.23 86 ILE C N 1
ATOM 4827 C CA . ILE C 1 56 ? 53.023 -30.970 38.327 1.00 52.02 86 ILE C CA 1
ATOM 4828 C C . ILE C 1 56 ? 51.706 -31.006 37.537 1.00 59.62 86 ILE C C 1
ATOM 4829 O O . ILE C 1 56 ? 50.718 -31.598 37.987 1.00 60.91 86 ILE C O 1
ATOM 4834 N N . GLU C 1 57 ? 51.691 -30.356 36.372 1.00 56.70 87 GLU C N 1
ATOM 4835 C CA . GLU C 1 57 ? 50.479 -30.286 35.544 1.00 62.24 87 GLU C CA 1
ATOM 4836 C C . GLU C 1 57 ? 50.495 -31.342 34.438 1.00 62.14 87 GLU C C 1
ATOM 4837 O O . GLU C 1 57 ? 51.474 -31.457 33.694 1.00 58.33 87 GLU C O 1
ATOM 4843 N N . ILE C 1 58 ? 49.417 -32.130 34.369 1.00 57.21 88 ILE C N 1
ATOM 4844 C CA . ILE C 1 58 ? 49.335 -33.309 33.493 1.00 56.44 88 ILE C CA 1
ATOM 4845 C C . ILE C 1 58 ? 48.053 -33.250 32.649 1.00 57.41 88 ILE C C 1
ATOM 4846 O O . ILE C 1 58 ? 46.957 -33.126 33.194 1.00 49.32 88 ILE C O 1
ATOM 4851 N N . ASP C 1 59 ? 48.208 -33.309 31.324 1.00 51.47 89 ASP C N 1
ATOM 4852 C CA . ASP C 1 59 ? 47.091 -33.542 30.401 1.00 44.03 89 ASP C CA 1
ATOM 4853 C C . ASP C 1 59 ? 46.994 -35.036 30.074 1.00 37.94 89 ASP C C 1
ATOM 4854 O O . ASP C 1 59 ? 47.994 -35.653 29.707 1.00 45.88 89 ASP C O 1
ATOM 4859 N N . LEU C 1 60 ? 45.794 -35.608 30.202 1.00 45.24 90 LEU C N 1
ATOM 4860 C CA . LEU C 1 60 ? 45.605 -37.057 30.028 1.00 48.62 90 LEU C CA 1
ATOM 4861 C C . LEU C 1 60 ? 45.087 -37.426 28.639 1.00 54.79 90 LEU C C 1
ATOM 4862 O O . LEU C 1 60 ? 44.113 -36.842 28.154 1.00 42.38 90 LEU C O 1
ATOM 4867 N N . GLN C 1 61 ? 45.755 -38.392 28.012 1.00 43.90 91 GLN C N 1
ATOM 4868 C CA . GLN C 1 61 ? 45.193 -39.159 26.911 1.00 46.65 91 GLN C CA 1
ATOM 4869 C C . GLN C 1 61 ? 45.171 -40.634 27.321 1.00 51.51 91 GLN C C 1
ATOM 4870 O O . GLN C 1 61 ? 45.501 -40.972 28.459 1.00 46.72 91 GLN C O 1
ATOM 4876 N N . ARG C 1 62 ? 44.798 -41.510 26.392 1.00 42.67 92 ARG C N 1
ATOM 4877 C CA . ARG C 1 62 ? 44.719 -42.937 26.686 1.00 48.85 92 ARG C CA 1
ATOM 4878 C C . ARG C 1 62 ? 45.065 -43.773 25.467 1.00 46.54 92 ARG C C 1
ATOM 4879 O O . ARG C 1 62 ? 44.639 -43.458 24.363 1.00 50.43 92 ARG C O 1
ATOM 4887 N N . THR C 1 63 ? 45.839 -44.838 25.678 1.00 45.39 93 THR C N 1
ATOM 4888 C CA . THR C 1 63 ? 46.286 -45.717 24.598 1.00 50.73 93 THR C CA 1
ATOM 4889 C C . THR C 1 63 ? 45.182 -46.666 24.093 1.00 50.96 93 THR C C 1
ATOM 4890 O O . THR C 1 63 ? 44.063 -46.655 24.597 1.00 52.32 93 THR C O 1
ATOM 4894 N N . LYS C 1 64 ? 45.509 -47.478 23.092 1.00 54.71 94 LYS C N 1
ATOM 4895 C CA . LYS C 1 64 ? 44.563 -48.445 22.528 1.00 71.64 94 LYS C CA 1
ATOM 4896 C C . LYS C 1 64 ? 44.196 -49.530 23.539 1.00 63.74 94 LYS C C 1
ATOM 4897 O O . LYS C 1 64 ? 43.052 -49.994 23.574 1.00 66.69 94 LYS C O 1
ATOM 4903 N N . ASP C 1 65 ? 45.176 -49.912 24.358 1.00 56.94 95 ASP C N 1
ATOM 4904 C CA . ASP C 1 65 ? 45.016 -50.966 25.355 1.00 46.54 95 ASP C CA 1
ATOM 4905 C C . ASP C 1 65 ? 44.764 -50.423 26.763 1.00 41.29 95 ASP C C 1
ATOM 4906 O O . ASP C 1 65 ? 44.923 -51.143 27.752 1.00 57.40 95 ASP C O 1
ATOM 4911 N N . GLY C 1 66 ? 44.380 -49.147 26.844 1.00 49.80 96 GLY C N 1
ATOM 4912 C CA . GLY C 1 66 ? 43.715 -48.599 28.027 1.00 39.26 96 GLY C CA 1
ATOM 4913 C C . GLY C 1 66 ? 44.551 -47.822 29.035 1.00 51.93 96 GLY C C 1
ATOM 4914 O O . GLY C 1 66 ? 44.040 -47.433 30.085 1.00 51.62 96 GLY C O 1
ATOM 4915 N N . HIS C 1 67 ? 45.806 -47.543 28.735 1.00 53.48 97 HIS C N 1
ATOM 4916 C CA . HIS C 1 67 ? 46.679 -46.879 29.675 1.00 37.05 97 HIS C CA 1
ATOM 4917 C C . HIS C 1 67 ? 46.547 -45.404 29.589 1.00 37.59 97 HIS C C 1
ATOM 4918 O O . HIS C 1 67 ? 46.578 -44.857 28.544 1.00 50.49 97 HIS C O 1
ATOM 4925 N N . LEU C 1 68 ? 46.395 -44.770 30.726 1.00 50.68 98 LEU C N 1
ATOM 4926 C CA . LEU C 1 68 ? 46.398 -43.313 30.847 1.00 47.59 98 LEU C CA 1
ATOM 4927 C C . LEU C 1 68 ? 47.833 -42.784 30.735 1.00 56.45 98 LEU C C 1
ATOM 4928 O O . LEU C 1 68 ? 48.730 -43.221 31.472 1.00 38.65 98 LEU C O 1
ATOM 4933 N N . VAL C 1 69 ? 48.048 -41.885 29.774 1.00 54.16 99 VAL C N 1
ATOM 4934 C CA . VAL C 1 69 ? 49.366 -41.293 29.526 1.00 41.21 99 VAL C CA 1
ATOM 4935 C C . VAL C 1 69 ? 49.282 -39.771 29.547 1.00 44.21 99 VAL C C 1
ATOM 4936 O O . VAL C 1 69 ? 48.190 -39.207 29.467 1.00 34.86 99 VAL C O 1
ATOM 4940 N N . ALA C 1 70 ? 50.437 -39.115 29.663 1.00 57.88 100 ALA C N 1
ATOM 4941 C CA . ALA C 1 70 ? 50.504 -37.657 29.606 1.00 51.60 100 ALA C CA 1
ATOM 4942 C C . ALA C 1 70 ? 50.834 -37.180 28.191 1.00 58.47 100 ALA C C 1
ATOM 4943 O O . ALA C 1 70 ? 51.912 -37.483 27.669 1.00 56.88 100 ALA C O 1
ATOM 4945 N N . MET C 1 71 ? 49.891 -36.455 27.583 1.00 41.20 101 MET C N 1
ATOM 4946 C CA . MET C 1 71 ? 50.094 -35.771 26.299 1.00 49.18 101 MET C CA 1
ATOM 4947 C C . MET C 1 71 ? 49.035 -34.699 26.124 1.00 51.97 101 MET C C 1
ATOM 4948 O O . MET C 1 71 ? 47.882 -34.918 26.487 1.00 56.67 101 MET C O 1
ATOM 4953 N N . HIS C 1 72 ? 49.424 -33.542 25.585 1.00 53.17 102 HIS C N 1
ATOM 4954 C CA . HIS C 1 72 ? 48.478 -32.438 25.414 1.00 55.54 102 HIS C CA 1
ATOM 4955 C C . HIS C 1 72 ? 47.462 -32.677 24.291 1.00 55.86 102 HIS C C 1
ATOM 4956 O O . HIS C 1 72 ? 46.267 -32.406 24.463 1.00 61.76 102 HIS C O 1
ATOM 4963 N N . ASP C 1 73 ? 47.939 -33.188 23.155 1.00 57.98 103 ASP C N 1
ATOM 4964 C CA . ASP C 1 73 ? 47.082 -33.419 21.986 1.00 61.58 103 ASP C CA 1
ATOM 4965 C C . ASP C 1 73 ? 46.598 -34.863 21.903 1.00 62.47 103 ASP C C 1
ATOM 4966 O O . ASP C 1 73 ? 47.272 -35.792 22.368 1.00 55.16 103 ASP C O 1
ATOM 4971 N N . GLU C 1 74 ? 45.441 -35.042 21.267 1.00 67.01 104 GLU C N 1
ATOM 4972 C CA . GLU C 1 74 ? 44.896 -36.368 20.967 1.00 61.65 104 GLU C CA 1
ATOM 4973 C C . GLU C 1 74 ? 45.755 -37.155 19.983 1.00 59.10 104 GLU C C 1
ATOM 4974 O O . GLU C 1 74 ? 45.672 -38.385 19.921 1.00 61.69 104 GLU C O 1
ATOM 4980 N N . THR C 1 75 ? 46.590 -36.441 19.233 1.00 52.26 105 THR C N 1
ATOM 4981 C CA . THR C 1 75 ? 47.546 -37.061 18.323 1.00 49.44 105 THR C CA 1
ATOM 4982 C C . THR C 1 75 ? 48.978 -36.867 18.804 1.00 48.81 105 THR C C 1
ATOM 4983 O O . THR C 1 75 ? 49.280 -35.911 19.513 1.00 52.12 105 THR C O 1
ATOM 4987 N N . VAL C 1 76 ? 49.859 -37.768 18.387 1.00 51.71 106 VAL C N 1
ATOM 4988 C CA . VAL C 1 76 ? 51.256 -37.731 18.793 1.00 51.19 106 VAL C CA 1
ATOM 4989 C C . VAL C 1 76 ? 52.121 -36.830 17.901 1.00 64.72 106 VAL C C 1
ATOM 4990 O O . VAL C 1 76 ? 53.312 -36.658 18.170 1.00 60.91 106 VAL C O 1
ATOM 4994 N N . ASN C 1 77 ? 51.504 -36.247 16.868 1.00 65.74 107 ASN C N 1
ATOM 4995 C CA . ASN C 1 77 ? 52.197 -35.662 15.705 1.00 59.66 107 ASN C CA 1
ATOM 4996 C C . ASN C 1 77 ? 53.186 -34.553 16.065 1.00 46.96 107 ASN C C 1
ATOM 4997 O O . ASN C 1 77 ? 54.345 -34.598 15.657 1.00 59.44 107 ASN C O 1
ATOM 5002 N N . ARG C 1 78 ? 52.710 -33.579 16.839 1.00 55.04 108 ARG C N 1
ATOM 5003 C CA . ARG C 1 78 ? 53.480 -32.399 17.241 1.00 54.38 108 ARG C CA 1
ATOM 5004 C C . ARG C 1 78 ? 54.728 -32.735 18.076 1.00 64.42 108 ARG C C 1
ATOM 5005 O O . ARG C 1 78 ? 55.817 -32.215 17.808 1.00 68.48 108 ARG C O 1
ATOM 5013 N N . THR C 1 79 ? 54.565 -33.611 19.067 1.00 49.88 109 THR C N 1
ATOM 5014 C CA . THR C 1 79 ? 55.550 -33.762 20.135 1.00 46.53 109 THR C CA 1
ATOM 5015 C C . THR C 1 79 ? 56.265 -35.099 20.105 1.00 55.40 109 THR C C 1
ATOM 5016 O O . THR C 1 79 ? 56.931 -35.459 21.072 1.00 59.33 109 THR C O 1
ATOM 5020 N N . THR C 1 80 ? 56.106 -35.851 19.018 1.00 48.11 110 THR C N 1
ATOM 5021 C CA . THR C 1 80 ? 56.894 -37.067 18.818 1.00 55.57 110 THR C CA 1
ATOM 5022 C C . THR C 1 80 ? 57.475 -37.137 17.408 1.00 61.12 110 THR C C 1
ATOM 5023 O O . THR C 1 80 ? 57.244 -36.246 16.581 1.00 58.77 110 THR C O 1
ATOM 5027 N N . ASN C 1 81 ? 58.224 -38.209 17.147 1.00 62.07 111 ASN C N 1
ATOM 5028 C CA . ASN C 1 81 ? 58.627 -38.578 15.795 1.00 68.14 111 ASN C CA 1
ATOM 5029 C C . ASN C 1 81 ? 57.662 -39.557 15.125 1.00 71.66 111 ASN C C 1
ATOM 5030 O O . ASN C 1 81 ? 57.994 -40.185 14.117 1.00 81.15 111 ASN C O 1
ATOM 5035 N N . GLY C 1 82 ? 56.463 -39.676 15.688 1.00 69.51 112 GLY C N 1
ATOM 5036 C CA . GLY C 1 82 ? 55.426 -40.515 15.111 1.00 61.31 112 GLY C CA 1
ATOM 5037 C C . GLY C 1 82 ? 54.206 -39.720 14.709 1.00 47.95 112 GLY C C 1
ATOM 5038 O O . GLY C 1 82 ? 54.087 -38.531 15.029 1.00 50.79 112 GLY C O 1
ATOM 5039 N N . HIS C 1 83 ? 53.288 -40.396 14.022 1.00 56.61 113 HIS C N 1
ATOM 5040 C CA . HIS C 1 83 ? 52.026 -39.798 13.602 1.00 55.68 113 HIS C CA 1
ATOM 5041 C C . HIS C 1 83 ? 50.848 -40.646 14.073 1.00 52.69 113 HIS C C 1
ATOM 5042 O O . HIS C 1 83 ? 50.971 -41.866 14.200 1.00 51.10 113 HIS C O 1
ATOM 5049 N N . GLY C 1 84 ? 49.714 -39.997 14.332 1.00 48.30 114 GLY C N 1
ATOM 5050 C CA . GLY C 1 84 ? 48.467 -40.704 14.631 1.00 47.10 114 GLY C CA 1
ATOM 5051 C C . GLY C 1 84 ? 47.940 -40.441 16.029 1.00 50.86 114 GLY C C 1
ATOM 5052 O O . GLY C 1 84 ? 48.648 -39.888 16.870 1.00 53.18 114 GLY C O 1
ATOM 5053 N N . LYS C 1 85 ? 46.731 -40.877 16.299 1.00 53.15 115 LYS C N 1
ATOM 5054 C CA . LYS C 1 85 ? 46.114 -40.699 17.595 1.00 59.93 115 LYS C CA 1
ATOM 5055 C C . LYS C 1 85 ? 46.747 -41.541 18.683 1.00 49.13 115 LYS C C 1
ATOM 5056 O O . LYS C 1 85 ? 47.281 -42.578 18.435 1.00 53.69 115 LYS C O 1
ATOM 5062 N N . VAL C 1 86 ? 46.669 -41.075 19.909 1.00 59.06 116 VAL C N 1
ATOM 5063 C CA . VAL C 1 86 ? 47.218 -41.840 21.037 1.00 57.54 116 VAL C CA 1
ATOM 5064 C C . VAL C 1 86 ? 46.479 -43.184 21.153 1.00 60.01 116 VAL C C 1
ATOM 5065 O O . VAL C 1 86 ? 47.105 -44.241 21.300 1.00 59.35 116 VAL C O 1
ATOM 5069 N N . GLU C 1 87 ? 45.154 -43.134 21.009 1.00 50.45 117 GLU C N 1
ATOM 5070 C CA . GLU C 1 87 ? 44.307 -44.323 21.119 1.00 62.14 117 GLU C CA 1
ATOM 5071 C C . GLU C 1 87 ? 44.428 -45.326 19.968 1.00 59.84 117 GLU C C 1
ATOM 5072 O O . GLU C 1 87 ? 43.766 -46.360 19.982 1.00 76.69 117 GLU C O 1
ATOM 5078 N N . ASP C 1 88 ? 45.260 -45.019 18.976 1.00 66.18 118 ASP C N 1
ATOM 5079 C CA . ASP C 1 88 ? 45.639 -45.999 17.964 1.00 57.22 118 ASP C CA 1
ATOM 5080 C C . ASP C 1 88 ? 46.958 -46.703 18.289 1.00 62.95 118 ASP C C 1
ATOM 5081 O O . ASP C 1 88 ? 47.268 -47.745 17.706 1.00 62.84 118 ASP C O 1
ATOM 5086 N N . TYR C 1 89 ? 47.719 -46.132 19.226 1.00 59.86 119 TYR C N 1
ATOM 5087 C CA . TYR C 1 89 ? 48.953 -46.744 19.723 1.00 60.92 119 TYR C CA 1
ATOM 5088 C C . TYR C 1 89 ? 48.657 -47.635 20.932 1.00 61.00 119 TYR C C 1
ATOM 5089 O O . TYR C 1 89 ? 47.934 -47.226 21.840 1.00 68.35 119 TYR C O 1
ATOM 5098 N N . THR C 1 90 ? 49.219 -48.844 20.946 1.00 59.19 120 THR C N 1
ATOM 5099 C CA . THR C 1 90 ? 49.401 -49.587 22.197 1.00 60.85 120 THR C CA 1
ATOM 5100 C C . THR C 1 90 ? 50.550 -48.951 22.952 1.00 62.12 120 THR C C 1
ATOM 5101 O O . THR C 1 90 ? 51.395 -48.289 22.343 1.00 64.67 120 THR C O 1
ATOM 5105 N N . LEU C 1 91 ? 50.580 -49.161 24.269 1.00 61.35 121 LEU C N 1
ATOM 5106 C CA . LEU C 1 91 ? 51.576 -48.535 25.135 1.00 61.45 121 LEU C CA 1
ATOM 5107 C C . LEU C 1 91 ? 53.011 -48.893 24.728 1.00 60.88 121 LEU C C 1
ATOM 5108 O O . LEU C 1 91 ? 53.877 -48.015 24.680 1.00 62.15 121 LEU C O 1
ATOM 5113 N N . ASP C 1 92 ? 53.232 -50.168 24.407 1.00 53.60 122 ASP C N 1
ATOM 5114 C CA . ASP C 1 92 ? 54.495 -50.656 23.845 1.00 66.19 122 ASP C CA 1
ATOM 5115 C C . ASP C 1 92 ? 54.955 -49.910 22.583 1.00 68.67 122 ASP C C 1
ATOM 5116 O O . ASP C 1 92 ? 56.131 -49.555 22.462 1.00 66.95 122 ASP C O 1
ATOM 5121 N N . GLU C 1 93 ? 54.023 -49.668 21.662 1.00 59.29 123 GLU C N 1
ATOM 5122 C CA . GLU C 1 93 ? 54.290 -48.866 20.463 1.00 64.65 123 GLU C CA 1
ATOM 5123 C C . GLU C 1 93 ? 54.540 -47.394 20.770 1.00 62.37 123 GLU C C 1
ATOM 5124 O O . GLU C 1 93 ? 55.410 -46.767 20.161 1.00 70.38 123 GLU C O 1
ATOM 5130 N N . LEU C 1 94 ? 53.776 -46.851 21.715 1.00 54.18 124 LEU C N 1
ATOM 5131 C CA . LEU C 1 94 ? 53.924 -45.463 22.143 1.00 54.43 124 LEU C CA 1
ATOM 5132 C C . LEU C 1 94 ? 55.226 -45.222 22.927 1.00 61.56 124 LEU C C 1
ATOM 5133 O O . LEU C 1 94 ? 55.740 -44.099 22.964 1.00 55.87 124 LEU C O 1
ATOM 5138 N N . LYS C 1 95 ? 55.756 -46.284 23.535 1.00 64.88 125 LYS C N 1
ATOM 5139 C CA . LYS C 1 95 ? 57.053 -46.239 24.215 1.00 76.14 125 LYS C CA 1
ATOM 5140 C C . LYS C 1 95 ? 58.258 -46.351 23.268 1.00 75.26 125 LYS C C 1
ATOM 5141 O O . LYS C 1 95 ? 59.403 -46.189 23.697 1.00 80.64 125 LYS C O 1
ATOM 5147 N N . GLN C 1 96 ? 57.997 -46.629 21.992 1.00 72.23 126 GLN C N 1
ATOM 5148 C CA . GLN C 1 96 ? 59.033 -46.605 20.956 1.00 79.61 126 GLN C CA 1
ATOM 5149 C C . GLN C 1 96 ? 59.277 -45.209 20.374 1.00 74.36 126 GLN C C 1
ATOM 5150 O O . GLN C 1 96 ? 60.246 -45.002 19.641 1.00 87.34 126 GLN C O 1
ATOM 5156 N N . LEU C 1 97 ? 58.403 -44.260 20.705 1.00 70.08 127 LEU C N 1
ATOM 5157 C CA . LEU C 1 97 ? 58.496 -42.895 20.177 1.00 64.94 127 LEU C CA 1
ATOM 5158 C C . LEU C 1 97 ? 59.564 -42.050 20.869 1.00 73.48 127 LEU C C 1
ATOM 5159 O O . LEU C 1 97 ? 59.939 -42.311 22.016 1.00 75.66 127 LEU C O 1
ATOM 5164 N N . ASP C 1 98 ? 60.044 -41.035 20.150 1.00 72.79 128 ASP C N 1
ATOM 5165 C CA . ASP C 1 98 ? 60.949 -40.022 20.681 1.00 56.68 128 ASP C CA 1
ATOM 5166 C C . ASP C 1 98 ? 60.137 -38.771 20.972 1.00 60.58 128 ASP C C 1
ATOM 5167 O O . ASP C 1 98 ? 59.717 -38.072 20.050 1.00 65.58 128 ASP C O 1
ATOM 5172 N N . ALA C 1 99 ? 59.948 -38.472 22.254 1.00 54.60 129 ALA C N 1
ATOM 5173 C CA . ALA C 1 99 ? 59.072 -37.377 22.665 1.00 55.53 129 ALA C CA 1
ATOM 5174 C C . ALA C 1 99 ? 59.817 -36.083 23.006 1.00 64.44 129 ALA C C 1
ATOM 5175 O O . ALA C 1 99 ? 59.243 -35.155 23.600 1.00 50.85 129 ALA C O 1
ATOM 5177 N N . GLY C 1 100 ? 61.087 -36.017 22.608 1.00 68.39 130 GLY C N 1
ATOM 5178 C CA . GLY C 1 100 ? 61.963 -34.913 23.005 1.00 72.62 130 GLY C CA 1
ATOM 5179 C C . GLY C 1 100 ? 62.687 -34.189 21.877 1.00 70.81 130 GLY C C 1
ATOM 5180 O O . GLY C 1 100 ? 62.891 -32.975 21.948 1.00 66.01 130 GLY C O 1
ATOM 5181 N N . SER C 1 101 ? 63.067 -34.933 20.838 1.00 68.03 131 SER C N 1
ATOM 5182 C CA . SER C 1 101 ? 63.838 -34.397 19.705 1.00 68.93 131 SER C CA 1
ATOM 5183 C C . SER C 1 101 ? 63.108 -33.310 18.925 1.00 72.11 131 SER C C 1
ATOM 5184 O O . SER C 1 101 ? 63.744 -32.485 18.269 1.00 89.68 131 SER C O 1
ATOM 5187 N N . TRP C 1 102 ? 61.778 -33.321 18.996 1.00 70.96 132 TRP C N 1
ATOM 5188 C CA . TRP C 1 102 ? 60.943 -32.225 18.504 1.00 69.94 132 TRP C CA 1
ATOM 5189 C C . TRP C 1 102 ? 61.254 -30.880 19.180 1.00 70.38 132 TRP C C 1
ATOM 5190 O O . TRP C 1 102 ? 61.112 -29.823 18.555 1.00 76.62 132 TRP C O 1
ATOM 5201 N N . PHE C 1 103 ? 61.646 -30.929 20.457 1.00 66.38 133 PHE C N 1
ATOM 5202 C CA . PHE C 1 103 ? 61.807 -29.725 21.271 1.00 66.57 133 PHE C CA 1
ATOM 5203 C C . PHE C 1 103 ? 63.153 -29.099 20.949 1.00 65.69 133 PHE C C 1
ATOM 5204 O O . PHE C 1 103 ? 63.283 -27.871 20.937 1.00 73.19 133 PHE C O 1
ATOM 5212 N N . ASN C 1 104 ? 64.144 -29.957 20.701 1.00 65.12 134 ASN C N 1
ATOM 5213 C CA . ASN C 1 104 ? 65.468 -29.536 20.250 1.00 71.12 134 ASN C CA 1
ATOM 5214 C C . ASN C 1 104 ? 65.409 -28.779 18.925 1.00 79.09 134 ASN C C 1
ATOM 5215 O O . ASN C 1 104 ? 66.060 -27.742 18.770 1.00 82.20 134 ASN C O 1
ATOM 5220 N N . LYS C 1 105 ? 64.614 -29.309 17.992 1.00 77.45 135 LYS C N 1
ATOM 5221 C CA . LYS C 1 105 ? 64.307 -28.659 16.719 1.00 73.11 135 LYS C CA 1
ATOM 5222 C C . LYS C 1 105 ? 63.572 -27.319 16.862 1.00 69.52 135 LYS C C 1
ATOM 5223 O O . LYS C 1 105 ? 63.936 -26.344 16.206 1.00 84.17 135 LYS C O 1
ATOM 5229 N N . LYS C 1 106 ? 62.546 -27.271 17.707 1.00 52.15 136 LYS C N 1
ATOM 5230 C CA . LYS C 1 106 ? 61.693 -26.087 17.790 1.00 60.47 136 LYS C CA 1
ATOM 5231 C C . LYS C 1 106 ? 62.311 -24.969 18.630 1.00 72.35 136 LYS C C 1
ATOM 5232 O O . LYS C 1 106 ? 62.189 -23.789 18.287 1.00 81.74 136 LYS C O 1
ATOM 5238 N N . TYR C 1 107 ? 62.970 -25.343 19.728 1.00 79.76 137 TYR C N 1
ATOM 5239 C CA . TYR C 1 107 ? 63.611 -24.372 20.620 1.00 83.92 137 TYR C CA 1
ATOM 5240 C C . TYR C 1 107 ? 65.111 -24.674 20.777 1.00 85.04 137 TYR C C 1
ATOM 5241 O O . TYR C 1 107 ? 65.519 -25.308 21.758 1.00 90.88 137 TYR C O 1
ATOM 5250 N N . PRO C 1 108 ? 65.936 -24.226 19.803 1.00 84.18 138 PRO C N 1
ATOM 5251 C CA . PRO C 1 108 ? 67.331 -24.676 19.729 1.00 76.43 138 PRO C CA 1
ATOM 5252 C C . PRO C 1 108 ? 68.230 -24.033 20.788 1.00 79.66 138 PRO C C 1
ATOM 5253 O O . PRO C 1 108 ? 69.273 -24.600 21.134 1.00 75.16 138 PRO C O 1
ATOM 5257 N N . LYS C 1 109 ? 67.820 -22.872 21.305 1.00 73.17 139 LYS C N 1
ATOM 5258 C CA . LYS C 1 109 ? 68.499 -22.246 22.442 1.00 84.06 139 LYS C CA 1
ATOM 5259 C C . LYS C 1 109 ? 68.405 -23.051 23.748 1.00 87.93 139 LYS C C 1
ATOM 5260 O O . LYS C 1 109 ? 69.271 -22.933 24.623 1.00 91.20 139 LYS C O 1
ATOM 5266 N N . TYR C 1 110 ? 67.358 -23.870 23.864 1.00 84.21 140 TYR C N 1
ATOM 5267 C CA . TYR C 1 110 ? 67.145 -24.712 25.039 1.00 62.65 140 TYR C CA 1
ATOM 5268 C C . TYR C 1 110 ? 67.434 -26.191 24.774 1.00 68.46 140 TYR C C 1
ATOM 5269 O O . TYR C 1 110 ? 67.274 -27.022 25.670 1.00 79.74 140 TYR C O 1
ATOM 5278 N N . ALA C 1 111 ? 67.866 -26.505 23.553 1.00 72.52 141 ALA C N 1
ATOM 5279 C CA . ALA C 1 111 ? 68.146 -27.884 23.130 1.00 79.94 141 ALA C CA 1
ATOM 5280 C C . ALA C 1 111 ? 69.147 -28.617 24.028 1.00 80.15 141 ALA C C 1
ATOM 5281 O O . ALA C 1 111 ? 70.090 -28.010 24.537 1.00 90.65 141 ALA C O 1
ATOM 5283 N N . ARG C 1 112 ? 68.938 -29.908 24.242 1.00 80.75 142 ARG C N 1
ATOM 5284 C CA . ARG C 1 112 ? 69.958 -30.768 24.830 1.00 75.63 142 ARG C CA 1
ATOM 5285 C C . ARG C 1 112 ? 69.965 -32.150 24.221 1.00 82.44 142 ARG C C 1
ATOM 5286 O O . ARG C 1 112 ? 68.976 -32.601 23.684 1.00 82.89 142 ARG C O 1
ATOM 5294 N N . ALA C 1 113 ? 71.096 -32.823 24.324 1.00 83.27 143 ALA C N 1
ATOM 5295 C CA . ALA C 1 113 ? 71.269 -34.190 23.821 1.00 85.43 143 ALA C CA 1
ATOM 5296 C C . ALA C 1 113 ? 70.604 -35.246 24.710 1.00 87.49 143 ALA C C 1
ATOM 5297 O O . ALA C 1 113 ? 70.323 -36.359 24.256 1.00 90.26 143 ALA C O 1
ATOM 5299 N N . SER C 1 114 ? 70.356 -34.891 25.972 1.00 87.80 144 SER C N 1
ATOM 5300 C CA . SER C 1 114 ? 69.646 -35.764 26.914 1.00 85.70 144 SER C CA 1
ATOM 5301 C C . SER C 1 114 ? 68.114 -35.676 26.789 1.00 88.66 144 SER C C 1
ATOM 5302 O O . SER C 1 114 ? 67.388 -36.435 27.440 1.00 87.28 144 SER C O 1
ATOM 5305 N N . TYR C 1 115 ? 67.641 -34.743 25.958 1.00 85.94 145 TYR C N 1
ATOM 5306 C CA . TYR C 1 115 ? 66.233 -34.663 25.551 1.00 76.87 145 TYR C CA 1
ATOM 5307 C C . TYR C 1 115 ? 65.898 -35.661 24.442 1.00 77.67 145 TYR C C 1
ATOM 5308 O O . TYR C 1 115 ? 64.734 -36.016 24.256 1.00 78.38 145 TYR C O 1
ATOM 5317 N N . LYS C 1 116 ? 66.916 -36.097 23.703 1.00 78.73 146 LYS C N 1
ATOM 5318 C CA . LYS C 1 116 ? 66.735 -37.068 22.625 1.00 87.25 146 LYS C CA 1
ATOM 5319 C C . LYS C 1 116 ? 66.344 -38.431 23.188 1.00 89.64 146 LYS C C 1
ATOM 5320 O O . LYS C 1 116 ? 66.950 -38.911 24.154 1.00 89.77 146 LYS C O 1
ATOM 5326 N N . ASN C 1 117 ? 65.321 -39.028 22.573 1.00 86.83 147 ASN C N 1
ATOM 5327 C CA . ASN C 1 117 ? 64.597 -40.194 23.103 1.00 88.55 147 ASN C CA 1
ATOM 5328 C C . ASN C 1 117 ? 64.092 -40.075 24.552 1.00 76.79 147 ASN C C 1
ATOM 5329 O O . ASN C 1 117 ? 64.198 -41.015 25.346 1.00 79.17 147 ASN C O 1
ATOM 5334 N N . ALA C 1 118 ? 63.549 -38.905 24.883 1.00 61.11 148 ALA C N 1
ATOM 5335 C CA . ALA C 1 118 ? 62.575 -38.780 25.955 1.00 68.21 148 ALA C CA 1
ATOM 5336 C C . ALA C 1 118 ? 61.340 -39.598 25.594 1.00 79.44 148 ALA C C 1
ATOM 5337 O O . ALA C 1 118 ? 60.963 -39.685 24.422 1.00 84.24 148 ALA C O 1
ATOM 5339 N N . LYS C 1 119 ? 60.725 -40.209 26.600 1.00 80.85 149 LYS C N 1
ATOM 5340 C CA . LYS C 1 119 ? 59.554 -41.046 26.372 1.00 70.20 149 LYS C CA 1
ATOM 5341 C C . LYS C 1 119 ? 58.255 -40.330 26.748 1.00 65.55 149 LYS C C 1
ATOM 5342 O O . LYS C 1 119 ? 58.271 -39.314 27.458 1.00 49.33 149 LYS C O 1
ATOM 5348 N N . VAL C 1 120 ? 57.139 -40.854 26.236 1.00 60.74 150 VAL C N 1
ATOM 5349 C CA . VAL C 1 120 ? 55.802 -40.567 26.773 1.00 52.09 150 VAL C CA 1
ATOM 5350 C C . VAL C 1 120 ? 55.650 -41.324 28.093 1.00 42.02 150 VAL C C 1
ATOM 5351 O O . VAL C 1 120 ? 55.857 -42.543 28.141 1.00 48.57 150 VAL C O 1
ATOM 5355 N N . PRO C 1 121 ? 55.324 -40.602 29.173 1.00 50.65 151 PRO C N 1
ATOM 5356 C CA . PRO C 1 121 ? 55.092 -41.222 30.475 1.00 60.20 151 PRO C CA 1
ATOM 5357 C C . PRO C 1 121 ? 53.617 -41.580 30.718 1.00 59.02 151 PRO C C 1
ATOM 5358 O O . PRO C 1 121 ? 52.715 -40.806 30.368 1.00 61.02 151 PRO C O 1
ATOM 5362 N N . THR C 1 122 ? 53.379 -42.747 31.315 1.00 61.98 152 THR C N 1
ATOM 5363 C CA . THR C 1 122 ? 52.055 -43.064 31.858 1.00 53.47 152 THR C CA 1
ATOM 5364 C C . THR C 1 122 ? 51.792 -42.277 33.136 1.00 63.63 152 THR C C 1
ATOM 5365 O O . THR C 1 122 ? 52.741 -41.919 33.841 1.00 63.16 152 THR C O 1
ATOM 5369 N N . LEU C 1 123 ? 50.512 -42.004 33.422 1.00 47.80 153 LEU C N 1
ATOM 5370 C CA . LEU C 1 123 ? 50.099 -41.465 34.720 1.00 54.16 153 LEU C CA 1
ATOM 5371 C C . LEU C 1 123 ? 50.604 -42.291 35.914 1.00 52.72 153 LEU C C 1
ATOM 5372 O O . LEU C 1 123 ? 51.081 -41.733 36.899 1.00 57.20 153 LEU C O 1
ATOM 5377 N N . ASP C 1 124 ? 50.524 -43.613 35.800 1.00 54.14 154 ASP C N 1
ATOM 5378 C CA . ASP C 1 124 ? 51.087 -44.528 36.790 1.00 61.60 154 ASP C CA 1
ATOM 5379 C C . ASP C 1 124 ? 52.575 -44.287 37.092 1.00 63.41 154 ASP C C 1
ATOM 5380 O O . ASP C 1 124 ? 52.961 -44.204 38.258 1.00 64.19 154 ASP C O 1
ATOM 5385 N N . GLU C 1 125 ? 53.387 -44.172 36.038 1.00 66.86 155 GLU C N 1
ATOM 5386 C CA . GLU C 1 125 ? 54.821 -43.866 36.155 1.00 57.16 155 GLU C CA 1
ATOM 5387 C C . GLU C 1 125 ? 55.106 -42.515 36.803 1.00 59.24 155 GLU C C 1
ATOM 5388 O O . GLU C 1 125 ? 56.028 -42.401 37.616 1.00 61.91 155 GLU C O 1
ATOM 5394 N N . ILE C 1 126 ? 54.322 -41.506 36.426 1.00 45.46 156 ILE C N 1
ATOM 5395 C CA . ILE C 1 126 ? 54.436 -40.158 36.978 1.00 47.88 156 ILE C CA 1
ATOM 5396 C C . ILE C 1 126 ? 54.198 -40.133 38.486 1.00 63.28 156 ILE C C 1
ATOM 5397 O O . ILE C 1 126 ? 55.017 -39.586 39.228 1.00 66.47 156 ILE C O 1
ATOM 5402 N N . LEU C 1 127 ? 53.098 -40.742 38.938 1.00 65.55 157 LEU C N 1
ATOM 5403 C CA . LEU C 1 127 ? 52.735 -40.696 40.361 1.00 63.61 157 LEU C CA 1
ATOM 5404 C C . LEU C 1 127 ? 53.712 -41.504 41.217 1.00 50.89 157 LEU C C 1
ATOM 5405 O O . LEU C 1 127 ? 54.003 -41.129 42.344 1.00 63.23 157 LEU C O 1
ATOM 5410 N N . GLU C 1 128 ? 54.202 -42.606 40.657 1.00 41.01 158 GLU C N 1
ATOM 5411 C CA . GLU C 1 128 ? 55.265 -43.421 41.231 1.00 38.18 158 GLU C CA 1
ATOM 5412 C C . GLU C 1 128 ? 56.577 -42.651 41.416 1.00 62.58 158 GLU C C 1
ATOM 5413 O O . GLU C 1 128 ? 57.219 -42.752 42.466 1.00 67.50 158 GLU C O 1
ATOM 5419 N N . ARG C 1 129 ? 56.965 -41.894 40.392 1.00 65.81 159 ARG C N 1
ATOM 5420 C CA . ARG C 1 129 ? 58.250 -41.199 40.375 1.00 62.51 159 ARG C CA 1
ATOM 5421 C C . ARG C 1 129 ? 58.287 -40.048 41.374 1.00 55.49 159 ARG C C 1
ATOM 5422 O O . ARG C 1 129 ? 59.261 -39.885 42.107 1.00 71.28 159 ARG C O 1
ATOM 5430 N N . TYR C 1 130 ? 57.223 -39.260 41.415 1.00 51.59 160 TYR C N 1
ATOM 5431 C CA . TYR C 1 130 ? 57.229 -38.049 42.226 1.00 59.29 160 TYR C CA 1
ATOM 5432 C C . TYR C 1 130 ? 56.519 -38.214 43.566 1.00 71.79 160 TYR C C 1
ATOM 5433 O O . TYR C 1 130 ? 56.676 -37.385 44.467 1.00 76.88 160 TYR C O 1
ATOM 5442 N N . GLY C 1 131 ? 55.747 -39.296 43.685 1.00 68.36 161 GLY C N 1
ATOM 5443 C CA . GLY C 1 131 ? 55.330 -39.829 44.973 1.00 46.62 161 GLY C CA 1
ATOM 5444 C C . GLY C 1 131 ? 54.189 -39.055 45.599 1.00 54.08 161 GLY C C 1
ATOM 5445 O O . GLY C 1 131 ? 53.714 -38.077 45.020 1.00 47.89 161 GLY C O 1
ATOM 5446 N N . PRO C 1 132 ? 53.747 -39.488 46.799 1.00 55.71 162 PRO C N 1
ATOM 5447 C CA . PRO C 1 132 ? 52.536 -38.974 47.457 1.00 53.21 162 PRO C CA 1
ATOM 5448 C C . PRO C 1 132 ? 52.644 -37.569 48.031 1.00 50.90 162 PRO C C 1
ATOM 5449 O O . PRO C 1 132 ? 51.616 -36.959 48.370 1.00 55.96 162 PRO C O 1
ATOM 5453 N N . ASN C 1 133 ? 53.868 -37.052 48.121 1.00 64.04 163 ASN C N 1
ATOM 5454 C CA . ASN C 1 133 ? 54.111 -35.723 48.685 1.00 64.33 163 ASN C CA 1
ATOM 5455 C C . ASN C 1 133 ? 54.147 -34.586 47.671 1.00 65.11 163 ASN C C 1
ATOM 5456 O O . ASN C 1 133 ? 53.937 -33.419 48.027 1.00 58.92 163 ASN C O 1
ATOM 5461 N N . ALA C 1 134 ? 54.405 -34.937 46.411 1.00 61.18 164 ALA C N 1
ATOM 5462 C CA . ALA C 1 134 ? 54.162 -34.045 45.269 1.00 49.56 164 ALA C CA 1
ATOM 5463 C C . ALA C 1 134 ? 52.705 -33.597 45.162 1.00 59.93 164 ALA C C 1
ATOM 5464 O O . ALA C 1 134 ? 51.794 -34.254 45.687 1.00 67.83 164 ALA C O 1
ATOM 5466 N N . ASN C 1 135 ? 52.492 -32.468 44.496 1.00 56.34 165 ASN C N 1
ATOM 5467 C CA . ASN C 1 135 ? 51.154 -32.046 44.109 1.00 50.14 165 ASN C CA 1
ATOM 5468 C C . ASN C 1 135 ? 50.924 -32.172 42.604 1.00 60.45 165 ASN C C 1
ATOM 5469 O O . ASN C 1 135 ? 51.860 -32.027 41.808 1.00 51.52 165 ASN C O 1
ATOM 5474 N N . TYR C 1 136 ? 49.682 -32.475 42.225 1.00 59.55 166 TYR C N 1
ATOM 5475 C CA . TYR C 1 136 ? 49.360 -32.840 40.845 1.00 44.79 166 TYR C CA 1
ATOM 5476 C C . TYR C 1 136 ? 48.120 -32.101 40.377 1.00 38.46 166 TYR C C 1
ATOM 5477 O O . TYR C 1 136 ? 47.136 -32.002 41.099 1.00 51.37 166 TYR C O 1
ATOM 5486 N N . TYR C 1 137 ? 48.194 -31.553 39.168 1.00 46.76 167 TYR C N 1
ATOM 5487 C CA . TYR C 1 137 ? 47.088 -30.810 38.564 1.00 47.91 167 TYR C CA 1
ATOM 5488 C C . TYR C 1 137 ? 46.757 -31.554 37.269 1.00 59.37 167 TYR C C 1
ATOM 5489 O O . TYR C 1 137 ? 47.482 -31.451 36.270 1.00 46.29 167 TYR C O 1
ATOM 5498 N N . ILE C 1 138 ? 45.691 -32.349 37.306 1.00 56.03 168 ILE C N 1
ATOM 5499 C CA . ILE C 1 138 ? 45.480 -33.391 36.298 1.00 44.85 168 ILE C CA 1
ATOM 5500 C C . ILE C 1 138 ? 44.226 -33.055 35.497 1.00 40.24 168 ILE C C 1
ATOM 5501 O O . ILE C 1 138 ? 43.192 -32.717 36.079 1.00 47.44 168 ILE C O 1
ATOM 5506 N N . GLU C 1 139 ? 44.343 -33.091 34.167 1.00 41.56 169 GLU C N 1
ATOM 5507 C CA . GLU C 1 139 ? 43.247 -32.705 33.269 1.00 51.56 169 GLU C CA 1
ATOM 5508 C C . GLU C 1 139 ? 42.487 -33.878 32.660 1.00 50.79 169 GLU C C 1
ATOM 5509 O O . GLU C 1 139 ? 43.085 -34.807 32.118 1.00 36.57 169 GLU C O 1
ATOM 5515 N N . THR C 1 140 ? 41.163 -33.799 32.739 1.00 38.31 170 THR C N 1
ATOM 5516 C CA . THR C 1 140 ? 40.270 -34.792 32.149 1.00 54.29 170 THR C CA 1
ATOM 5517 C C . THR C 1 140 ? 39.521 -34.186 30.968 1.00 57.29 170 THR C C 1
ATOM 5518 O O . THR C 1 140 ? 39.336 -32.969 30.899 1.00 60.41 170 THR C O 1
ATOM 5522 N N . LYS C 1 141 ? 39.088 -35.038 30.045 1.00 63.79 171 LYS C N 1
ATOM 5523 C CA . LYS C 1 141 ? 38.279 -34.593 28.908 1.00 57.71 171 LYS C CA 1
ATOM 5524 C C . LYS C 1 141 ? 36.784 -34.747 29.186 1.00 53.16 171 LYS C C 1
ATOM 5525 O O . LYS C 1 141 ? 36.390 -35.172 30.275 1.00 65.65 171 LYS C O 1
ATOM 5531 N N . SER C 1 142 ? 35.959 -34.382 28.204 1.00 73.44 172 SER C N 1
ATOM 5532 C CA . SER C 1 142 ? 34.564 -34.838 28.116 1.00 71.90 172 SER C CA 1
ATOM 5533 C C . SER C 1 142 ? 34.460 -36.365 28.194 1.00 74.89 172 SER C C 1
ATOM 5534 O O . SER C 1 142 ? 35.226 -37.064 27.526 1.00 66.25 172 SER C O 1
ATOM 5537 N N . PRO C 1 143 ? 33.519 -36.888 29.016 1.00 83.24 173 PRO C N 1
ATOM 5538 C CA . PRO C 1 143 ? 33.368 -38.336 29.273 1.00 80.27 173 PRO C CA 1
ATOM 5539 C C . PRO C 1 143 ? 33.084 -39.207 28.035 1.00 79.61 173 PRO C C 1
ATOM 5540 O O . PRO C 1 143 ? 33.107 -40.436 28.127 1.00 77.82 173 PRO C O 1
ATOM 5544 N N . ASP C 1 144 ? 32.839 -38.565 26.896 1.00 73.26 174 ASP C N 1
ATOM 5545 C CA . ASP C 1 144 ? 32.520 -39.245 25.651 1.00 74.82 174 ASP C CA 1
ATOM 5546 C C . ASP C 1 144 ? 33.736 -39.530 24.767 1.00 72.44 174 ASP C C 1
ATOM 5547 O O . ASP C 1 144 ? 33.635 -40.297 23.807 1.00 71.02 174 ASP C O 1
ATOM 5552 N N . VAL C 1 145 ? 34.879 -38.917 25.074 1.00 60.24 175 VAL C N 1
ATOM 5553 C CA . VAL C 1 145 ? 36.078 -39.166 24.270 1.00 58.42 175 VAL C CA 1
ATOM 5554 C C . VAL C 1 145 ? 36.920 -40.341 24.758 1.00 49.66 175 VAL C C 1
ATOM 5555 O O . VAL C 1 145 ? 37.367 -41.161 23.954 1.00 54.87 175 VAL C O 1
ATOM 5559 N N . TYR C 1 146 ? 37.111 -40.441 26.071 1.00 50.98 176 TYR C N 1
ATOM 5560 C CA . TYR C 1 146 ? 37.708 -41.639 26.658 1.00 47.84 176 TYR C CA 1
ATOM 5561 C C . TYR C 1 146 ? 36.814 -42.106 27.796 1.00 54.69 176 TYR C C 1
ATOM 5562 O O . TYR C 1 146 ? 37.029 -41.715 28.942 1.00 50.29 176 TYR C O 1
ATOM 5571 N N . PRO C 1 147 ? 35.788 -42.926 27.483 1.00 58.35 177 PRO C N 1
ATOM 5572 C CA . PRO C 1 147 ? 34.849 -43.354 28.525 1.00 43.39 177 PRO C CA 1
ATOM 5573 C C . PRO C 1 147 ? 35.537 -44.217 29.581 1.00 33.14 177 PRO C C 1
ATOM 5574 O O . PRO C 1 147 ? 36.274 -45.151 29.244 1.00 46.35 177 PRO C O 1
ATOM 5578 N N . GLY C 1 148 ? 35.328 -43.880 30.848 1.00 41.68 178 GLY C N 1
ATOM 5579 C CA . GLY C 1 148 ? 36.008 -44.583 31.938 1.00 49.63 178 GLY C CA 1
ATOM 5580 C C . GLY C 1 148 ? 37.209 -43.862 32.549 1.00 59.66 178 GLY C C 1
ATOM 5581 O O . GLY C 1 148 ? 37.743 -44.321 33.563 1.00 59.69 178 GLY C O 1
ATOM 5582 N N . MET C 1 149 ? 37.630 -42.744 31.944 1.00 49.92 179 MET C N 1
ATOM 5583 C CA . MET C 1 149 ? 38.920 -42.097 32.259 1.00 50.41 179 MET C CA 1
ATOM 5584 C C . MET C 1 149 ? 38.946 -41.575 33.694 1.00 36.34 179 MET C C 1
ATOM 5585 O O . MET C 1 149 ? 39.891 -41.842 34.422 1.00 44.62 179 MET C O 1
ATOM 5590 N N . GLU C 1 150 ? 37.886 -40.863 34.070 1.00 38.82 180 GLU C N 1
ATOM 5591 C CA . GLU C 1 150 ? 37.647 -40.363 35.426 1.00 49.23 180 GLU C CA 1
ATOM 5592 C C . GLU C 1 150 ? 37.763 -41.427 36.521 1.00 55.69 180 GLU C C 1
ATOM 5593 O O . GLU C 1 150 ? 38.284 -41.149 37.598 1.00 62.39 180 GLU C O 1
ATOM 5599 N N . GLU C 1 151 ? 37.272 -42.633 36.236 1.00 55.11 181 GLU C N 1
ATOM 5600 C CA . GLU C 1 151 ? 37.292 -43.737 37.190 1.00 33.76 181 GLU C CA 1
ATOM 5601 C C . GLU C 1 151 ? 38.652 -44.408 37.214 1.00 34.11 181 GLU C C 1
ATOM 5602 O O . GLU C 1 151 ? 39.119 -44.832 38.273 1.00 38.30 181 GLU C O 1
ATOM 5608 N N . GLN C 1 152 ? 39.271 -44.536 36.043 1.00 46.43 182 GLN C N 1
ATOM 5609 C CA . GLN C 1 152 ? 40.671 -44.970 35.936 1.00 46.27 182 GLN C CA 1
ATOM 5610 C C . GLN C 1 152 ? 41.644 -44.031 36.663 1.00 44.87 182 GLN C C 1
ATOM 5611 O O . GLN C 1 152 ? 42.620 -44.494 37.270 1.00 45.53 182 GLN C O 1
ATOM 5617 N N . LEU C 1 153 ? 41.373 -42.726 36.587 1.00 42.55 183 LEU C N 1
ATOM 5618 C CA . LEU C 1 153 ? 42.215 -41.702 37.218 1.00 47.66 183 LEU C CA 1
ATOM 5619 C C . LEU C 1 153 ? 42.105 -41.784 38.737 1.00 53.23 183 LEU C C 1
ATOM 5620 O O . LEU C 1 153 ? 43.126 -41.896 39.419 1.00 56.02 183 LEU C O 1
ATOM 5625 N N . LEU C 1 154 ? 40.869 -41.750 39.248 1.00 52.19 184 LEU C N 1
ATOM 5626 C CA . LEU C 1 154 ? 40.602 -41.895 40.682 1.00 42.21 184 LEU C CA 1
ATOM 5627 C C . LEU C 1 154 ? 41.169 -43.174 41.269 1.00 44.49 184 LEU C C 1
ATOM 5628 O O . LEU C 1 154 ? 41.671 -43.166 42.389 1.00 60.30 184 LEU C O 1
ATOM 5633 N N . ALA C 1 155 ? 41.119 -44.260 40.503 1.00 38.98 185 ALA C N 1
ATOM 5634 C CA . ALA C 1 155 ? 41.692 -45.530 40.930 1.00 39.34 185 ALA C CA 1
ATOM 5635 C C . ALA C 1 155 ? 43.203 -45.454 41.050 1.00 51.32 185 ALA C C 1
ATOM 5636 O O . ALA C 1 155 ? 43.788 -46.064 41.954 1.00 61.13 185 ALA C O 1
ATOM 5638 N N . SER C 1 156 ? 43.826 -44.727 40.122 1.00 54.12 186 SER C N 1
ATOM 5639 C CA A SER C 1 156 ? 45.278 -44.580 40.103 0.50 52.31 186 SER C CA 1
ATOM 5640 C CA B SER C 1 156 ? 45.277 -44.582 40.105 0.50 48.04 186 SER C CA 1
ATOM 5641 C C . SER C 1 156 ? 45.753 -43.693 41.256 1.00 46.96 186 SER C C 1
ATOM 5642 O O . SER C 1 156 ? 46.718 -44.020 41.932 1.00 46.30 186 SER C O 1
ATOM 5647 N N . LEU C 1 157 ? 45.050 -42.582 41.478 1.00 42.41 187 LEU C N 1
ATOM 5648 C CA . LEU C 1 157 ? 45.260 -41.725 42.634 1.00 42.81 187 LEU C CA 1
ATOM 5649 C C . LEU C 1 157 ? 45.146 -42.476 43.962 1.00 63.02 187 LEU C C 1
ATOM 5650 O O . LEU C 1 157 ? 46.006 -42.322 44.827 1.00 68.66 187 LEU C O 1
ATOM 5655 N N . LYS C 1 158 ? 44.095 -43.290 44.105 1.00 58.60 188 LYS C N 1
ATOM 5656 C CA . LYS C 1 158 ? 43.913 -44.173 45.266 1.00 54.57 188 LYS C CA 1
ATOM 5657 C C . LYS C 1 158 ? 45.069 -45.159 45.464 1.00 46.13 188 LYS C C 1
ATOM 5658 O O . LYS C 1 158 ? 45.550 -45.341 46.586 1.00 56.32 188 LYS C O 1
ATOM 5664 N N . LYS C 1 159 ? 45.517 -45.764 44.367 1.00 33.37 189 LYS C N 1
ATOM 5665 C CA . LYS C 1 159 ? 46.633 -46.726 44.365 1.00 47.30 189 LYS C CA 1
ATOM 5666 C C . LYS C 1 159 ? 47.934 -46.106 44.882 1.00 61.84 189 LYS C C 1
ATOM 5667 O O . LYS C 1 159 ? 48.718 -46.770 45.570 1.00 64.90 189 LYS C O 1
ATOM 5673 N N . HIS C 1 160 ? 48.139 -44.828 44.547 1.00 70.22 190 HIS C N 1
ATOM 5674 C CA . HIS C 1 160 ? 49.368 -44.094 44.856 1.00 64.16 190 HIS C CA 1
ATOM 5675 C C . HIS C 1 160 ? 49.189 -43.166 46.055 1.00 63.85 190 HIS C C 1
ATOM 5676 O O . HIS C 1 160 ? 49.922 -42.185 46.210 1.00 78.48 190 HIS C O 1
ATOM 5683 N N . HIS C 1 161 ? 48.197 -43.493 46.884 1.00 58.79 191 HIS C N 1
ATOM 5684 C CA . HIS C 1 161 ? 48.022 -42.956 48.235 1.00 52.30 191 HIS C CA 1
ATOM 5685 C C . HIS C 1 161 ? 47.702 -41.468 48.281 1.00 57.91 191 HIS C C 1
ATOM 5686 O O . HIS C 1 161 ? 48.122 -40.758 49.198 1.00 58.00 191 HIS C O 1
ATOM 5693 N N . LEU C 1 162 ? 46.934 -41.014 47.289 1.00 53.19 192 LEU C N 1
ATOM 5694 C CA . LEU C 1 162 ? 46.668 -39.588 47.084 1.00 49.95 192 LEU C CA 1
ATOM 5695 C C . LEU C 1 162 ? 45.207 -39.208 47.280 1.00 48.21 192 LEU C C 1
ATOM 5696 O O . LEU C 1 162 ? 44.856 -38.022 47.252 1.00 61.75 192 LEU C O 1
ATOM 5701 N N . LEU C 1 163 ? 44.353 -40.213 47.478 1.00 65.73 193 LEU C N 1
ATOM 5702 C CA . LEU C 1 163 ? 42.942 -39.975 47.797 1.00 67.64 193 LEU C CA 1
ATOM 5703 C C . LEU C 1 163 ? 42.667 -39.966 49.307 1.00 65.06 193 LEU C C 1
ATOM 5704 O O . LEU C 1 163 ? 41.600 -39.530 49.754 1.00 70.98 193 LEU C O 1
ATOM 5709 N N . ASN C 1 164 ? 43.640 -40.450 50.076 1.00 72.55 194 ASN C N 1
ATOM 5710 C CA . ASN C 1 164 ? 43.700 -40.263 51.527 1.00 82.10 194 ASN C CA 1
ATOM 5711 C C . ASN C 1 164 ? 43.444 -38.809 51.926 1.00 86.49 194 ASN C C 1
ATOM 5712 O O . ASN C 1 164 ? 44.042 -37.896 51.368 1.00 97.36 194 ASN C O 1
ATOM 5717 N N . ASN C 1 165 ? 42.541 -38.607 52.882 1.00 93.25 195 ASN C N 1
ATOM 5718 C CA . ASN C 1 165 ? 41.821 -37.339 53.009 1.00 94.25 195 ASN C CA 1
ATOM 5719 C C . ASN C 1 165 ? 42.613 -36.163 53.579 1.00 86.49 195 ASN C C 1
ATOM 5720 O O . ASN C 1 165 ? 42.162 -35.022 53.490 1.00 89.68 195 ASN C O 1
ATOM 5725 N N . ASN C 1 166 ? 43.782 -36.437 54.156 1.00 79.78 196 ASN C N 1
ATOM 5726 C CA A ASN C 1 166 ? 44.758 -35.406 54.512 0.50 83.08 196 ASN C CA 1
ATOM 5727 C CA B ASN C 1 166 ? 44.695 -35.351 54.481 0.50 78.91 196 ASN C CA 1
ATOM 5728 C C . ASN C 1 166 ? 45.500 -34.867 53.284 1.00 84.38 196 ASN C C 1
ATOM 5729 O O . ASN C 1 166 ? 45.924 -33.710 53.257 1.00 92.75 196 ASN C O 1
ATOM 5738 N N . LYS C 1 167 ? 45.675 -35.731 52.280 1.00 79.23 197 LYS C N 1
ATOM 5739 C CA . LYS C 1 167 ? 46.283 -35.322 51.007 1.00 67.47 197 LYS C CA 1
ATOM 5740 C C . LYS C 1 167 ? 45.336 -34.470 50.168 1.00 56.62 197 LYS C C 1
ATOM 5741 O O . LYS C 1 167 ? 45.776 -33.560 49.474 1.00 77.18 197 LYS C O 1
ATOM 5747 N N . LEU C 1 168 ? 44.041 -34.755 50.250 1.00 66.29 198 LEU C N 1
ATOM 5748 C CA . LEU C 1 168 ? 43.041 -34.042 49.458 1.00 64.23 198 LEU C CA 1
ATOM 5749 C C . LEU C 1 168 ? 42.774 -32.617 49.930 1.00 70.12 198 LEU C C 1
ATOM 5750 O O . LEU C 1 168 ? 42.676 -31.700 49.109 1.00 82.69 198 LEU C O 1
ATOM 5755 N N . LYS C 1 169 ? 42.656 -32.423 51.242 1.00 71.01 199 LYS C N 1
ATOM 5756 C CA . LYS C 1 169 ? 42.362 -31.089 51.775 1.00 78.47 199 LYS C CA 1
ATOM 5757 C C . LYS C 1 169 ? 43.602 -30.184 51.854 1.00 71.36 199 LYS C C 1
ATOM 5758 O O . LYS C 1 169 ? 43.498 -28.985 52.144 1.00 52.09 199 LYS C O 1
ATOM 5764 N N . ASN C 1 170 ? 44.765 -30.765 51.566 1.00 68.57 200 ASN C N 1
ATOM 5765 C CA . ASN C 1 170 ? 45.998 -30.002 51.447 1.00 73.60 200 ASN C CA 1
ATOM 5766 C C . ASN C 1 170 ? 46.625 -29.958 50.047 1.00 71.17 200 ASN C C 1
ATOM 5767 O O . ASN C 1 170 ? 47.845 -29.812 49.893 1.00 62.90 200 ASN C O 1
ATOM 5772 N N . GLY C 1 171 ? 45.762 -30.091 49.039 1.00 63.99 201 GLY C N 1
ATOM 5773 C CA . GLY C 1 171 ? 46.021 -29.613 47.683 1.00 46.05 201 GLY C CA 1
ATOM 5774 C C . GLY C 1 171 ? 46.930 -30.483 46.843 1.00 48.23 201 GLY C C 1
ATOM 5775 O O . GLY C 1 171 ? 47.395 -30.050 45.797 1.00 58.31 201 GLY C O 1
ATOM 5776 N N . HIS C 1 172 ? 47.186 -31.713 47.281 1.00 47.26 202 HIS C N 1
ATOM 5777 C CA . HIS C 1 172 ? 48.021 -32.641 46.510 1.00 43.30 202 HIS C CA 1
ATOM 5778 C C . HIS C 1 172 ? 47.350 -33.144 45.218 1.00 48.15 202 HIS C C 1
ATOM 5779 O O . HIS C 1 172 ? 48.010 -33.728 44.364 1.00 41.58 202 HIS C O 1
ATOM 5786 N N . VAL C 1 173 ? 46.036 -32.953 45.103 1.00 47.05 203 VAL C N 1
ATOM 5787 C CA . VAL C 1 173 ? 45.291 -33.327 43.900 1.00 50.89 203 VAL C CA 1
ATOM 5788 C C . VAL C 1 173 ? 44.339 -32.202 43.541 1.00 32.03 203 VAL C C 1
ATOM 5789 O O . VAL C 1 173 ? 43.454 -31.857 44.319 1.00 62.24 203 VAL C O 1
ATOM 5793 N N . MET C 1 174 ? 44.540 -31.617 42.363 1.00 47.00 204 MET C N 1
ATOM 5794 C CA . MET C 1 174 ? 43.512 -30.790 41.739 1.00 50.19 204 MET C CA 1
ATOM 5795 C C . MET C 1 174 ? 43.145 -31.422 40.396 1.00 53.36 204 MET C C 1
ATOM 5796 O O . MET C 1 174 ? 44.020 -31.765 39.601 1.00 55.98 204 MET C O 1
ATOM 5801 N N . ILE C 1 175 ? 41.855 -31.612 40.158 1.00 58.15 205 ILE C N 1
ATOM 5802 C CA . ILE C 1 175 ? 41.425 -32.150 38.880 1.00 54.70 205 ILE C CA 1
ATOM 5803 C C . ILE C 1 175 ? 40.761 -31.061 38.052 1.00 51.31 205 ILE C C 1
ATOM 5804 O O . ILE C 1 175 ? 39.792 -30.437 38.488 1.00 54.72 205 ILE C O 1
ATOM 5809 N N . GLN C 1 176 ? 41.304 -30.826 36.863 1.00 44.12 206 GLN C N 1
ATOM 5810 C CA . GLN C 1 176 ? 40.793 -29.765 36.002 1.00 58.63 206 GLN C CA 1
ATOM 5811 C C . GLN C 1 176 ? 40.087 -30.326 34.764 1.00 47.89 206 GLN C C 1
ATOM 5812 O O . GLN C 1 176 ? 40.500 -31.351 34.216 1.00 45.37 206 GLN C O 1
ATOM 5818 N N . SER C 1 177 ? 39.022 -29.653 34.332 1.00 37.49 207 SER C N 1
ATOM 5819 C CA . SER C 1 177 ? 38.437 -29.918 33.014 1.00 54.56 207 SER C CA 1
ATOM 5820 C C . SER C 1 177 ? 37.713 -28.699 32.475 1.00 41.67 207 SER C C 1
ATOM 5821 O O . SER C 1 177 ? 37.147 -27.922 33.236 1.00 46.51 207 SER C O 1
ATOM 5824 N N . PHE C 1 178 ? 37.714 -28.559 31.151 1.00 58.12 208 PHE C N 1
ATOM 5825 C CA . PHE C 1 178 ? 36.715 -27.744 30.453 1.00 62.84 208 PHE C CA 1
ATOM 5826 C C . PHE C 1 178 ? 35.302 -28.339 30.524 1.00 64.53 208 PHE C C 1
ATOM 5827 O O . PHE C 1 178 ? 34.313 -27.608 30.467 1.00 65.67 208 PHE C O 1
ATOM 5835 N N . SER C 1 179 ? 35.222 -29.664 30.649 1.00 67.94 209 SER C N 1
ATOM 5836 C CA . SER C 1 179 ? 33.951 -30.391 30.670 1.00 68.38 209 SER C CA 1
ATOM 5837 C C . SER C 1 179 ? 33.307 -30.393 32.057 1.00 59.88 209 SER C C 1
ATOM 5838 O O . SER C 1 179 ? 33.893 -30.899 33.012 1.00 63.28 209 SER C O 1
ATOM 5841 N N . ASP C 1 180 ? 32.105 -29.820 32.153 1.00 63.16 210 ASP C N 1
ATOM 5842 C CA . ASP C 1 180 ? 31.307 -29.825 33.389 1.00 62.64 210 ASP C CA 1
ATOM 5843 C C . ASP C 1 180 ? 30.869 -31.242 33.774 1.00 68.26 210 ASP C C 1
ATOM 5844 O O . ASP C 1 180 ? 30.865 -31.598 34.954 1.00 63.77 210 ASP C O 1
ATOM 5849 N N . GLU C 1 181 ? 30.534 -32.042 32.787 1.00 68.39 211 GLU C N 1
ATOM 5850 C CA . GLU C 1 181 ? 30.045 -33.383 32.993 1.00 72.97 211 GLU C CA 1
ATOM 5851 C C . GLU C 1 181 ? 31.127 -34.292 33.551 1.00 66.36 211 GLU C C 1
ATOM 5852 O O . GLU C 1 181 ? 30.866 -35.145 34.364 1.00 72.12 211 GLU C O 1
ATOM 5858 N N . SER C 1 182 ? 32.348 -34.098 33.101 1.00 65.89 212 SER C N 1
ATOM 5859 C CA . SER C 1 182 ? 33.508 -34.771 33.679 1.00 61.09 212 SER C CA 1
ATOM 5860 C C . SER C 1 182 ? 33.651 -34.486 35.163 1.00 57.69 212 SER C C 1
ATOM 5861 O O . SER C 1 182 ? 33.857 -35.403 35.959 1.00 64.97 212 SER C O 1
ATOM 5864 N N . LEU C 1 183 ? 33.527 -33.213 35.527 1.00 61.13 213 LEU C N 1
ATOM 5865 C CA . LEU C 1 183 ? 33.723 -32.776 36.906 1.00 63.64 213 LEU C CA 1
ATOM 5866 C C . LEU C 1 183 ? 32.556 -33.158 37.814 1.00 54.90 213 LEU C C 1
ATOM 5867 O O . LEU C 1 183 ? 32.765 -33.557 38.954 1.00 63.01 213 LEU C O 1
ATOM 5872 N N . LYS C 1 184 ? 31.353 -33.041 37.308 1.00 58.10 214 LYS C N 1
ATOM 5873 C CA . LYS C 1 184 ? 30.192 -33.563 37.996 1.00 65.83 214 LYS C CA 1
ATOM 5874 C C . LYS C 1 184 ? 30.280 -35.044 38.297 1.00 59.64 214 LYS C C 1
ATOM 5875 O O . LYS C 1 184 ? 29.978 -35.467 39.382 1.00 66.44 214 LYS C O 1
ATOM 5881 N N . LYS C 1 185 ? 30.698 -35.810 37.313 1.00 53.77 215 LYS C N 1
ATOM 5882 C CA . LYS C 1 185 ? 31.001 -37.202 37.494 1.00 57.79 215 LYS C CA 1
ATOM 5883 C C . LYS C 1 185 ? 31.919 -37.514 38.651 1.00 60.09 215 LYS C C 1
ATOM 5884 O O . LYS C 1 185 ? 31.653 -38.384 39.418 1.00 73.26 215 LYS C O 1
ATOM 5890 N N . ILE C 1 186 ? 33.027 -36.812 38.749 1.00 67.19 216 ILE C N 1
ATOM 5891 C CA . ILE C 1 186 ? 34.025 -36.996 39.813 1.00 56.52 216 ILE C CA 1
ATOM 5892 C C . ILE C 1 186 ? 33.453 -36.574 41.173 1.00 54.76 216 ILE C C 1
ATOM 5893 O 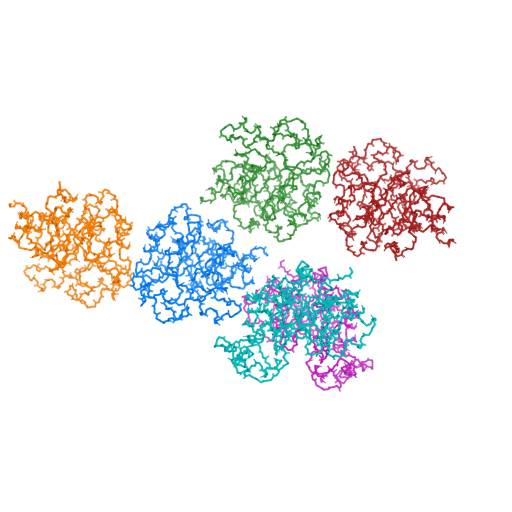O . ILE C 1 186 ? 33.703 -37.226 42.186 1.00 65.82 216 ILE C O 1
ATOM 5898 N N . HIS C 1 187 ? 32.660 -35.504 41.177 1.00 54.88 217 HIS C N 1
ATOM 5899 C CA . HIS C 1 187 ? 32.051 -34.973 42.399 1.00 58.55 217 HIS C CA 1
ATOM 5900 C C . HIS C 1 187 ? 31.004 -35.905 43.010 1.00 67.19 217 HIS C C 1
ATOM 5901 O O . HIS C 1 187 ? 30.781 -35.887 44.225 1.00 65.53 217 HIS C O 1
ATOM 5908 N N . ARG C 1 188 ? 30.364 -36.710 42.164 1.00 67.25 218 ARG C N 1
ATOM 5909 C CA . ARG C 1 188 ? 29.460 -37.763 42.625 1.00 68.16 218 ARG C CA 1
ATOM 5910 C C . ARG C 1 188 ? 30.205 -38.948 43.251 1.00 61.73 218 ARG C C 1
ATOM 5911 O O . ARG C 1 188 ? 29.852 -39.393 44.344 1.00 68.72 218 ARG C O 1
ATOM 5919 N N . GLN C 1 189 ? 31.236 -39.429 42.589 1.00 58.76 219 GLN C N 1
ATOM 5920 C CA . GLN C 1 189 ? 32.003 -40.530 43.117 1.00 55.18 219 GLN C CA 1
ATOM 5921 C C . GLN C 1 189 ? 32.769 -40.189 44.370 1.00 67.91 219 GLN C C 1
ATOM 5922 O O . GLN C 1 189 ? 32.829 -40.954 45.302 1.00 66.11 219 GLN C O 1
ATOM 5928 N N . ASN C 1 190 ? 33.417 -39.049 44.357 1.00 66.15 220 ASN C N 1
ATOM 5929 C CA . ASN C 1 190 ? 34.246 -38.609 45.473 1.00 54.52 220 ASN C CA 1
ATOM 5930 C C . ASN C 1 190 ? 34.119 -37.102 45.610 1.00 60.66 220 ASN C C 1
ATOM 5931 O O . ASN C 1 190 ? 34.718 -36.343 44.848 1.00 55.43 220 ASN C O 1
ATOM 5936 N N . LYS C 1 191 ? 33.333 -36.685 46.595 1.00 63.02 221 LYS C N 1
ATOM 5937 C CA . LYS C 1 191 ? 33.026 -35.278 46.829 1.00 60.49 221 LYS C CA 1
ATOM 5938 C C . LYS C 1 191 ? 34.195 -34.502 47.449 1.00 62.51 221 LYS C C 1
ATOM 5939 O O . LYS C 1 191 ? 34.134 -33.278 47.565 1.00 66.09 221 LYS C O 1
ATOM 5945 N N . HIS C 1 192 ? 35.248 -35.214 47.848 1.00 66.61 222 HIS C N 1
ATOM 5946 C CA . HIS C 1 192 ? 36.355 -34.610 48.588 1.00 70.49 222 HIS C CA 1
ATOM 5947 C C . HIS C 1 192 ? 37.520 -34.175 47.695 1.00 69.88 222 HIS C C 1
ATOM 5948 O O . HIS C 1 192 ? 38.379 -33.405 48.138 1.00 69.99 222 HIS C O 1
ATOM 5955 N N . VAL C 1 193 ? 37.547 -34.669 46.454 1.00 63.10 223 VAL C N 1
ATOM 5956 C CA . VAL C 1 193 ? 38.552 -34.253 45.468 1.00 58.73 223 VAL C CA 1
ATOM 5957 C C . VAL C 1 193 ? 38.272 -32.827 44.972 1.00 59.23 223 VAL C C 1
ATOM 5958 O O . VAL C 1 193 ? 37.188 -32.557 44.462 1.00 58.72 223 VAL C O 1
ATOM 5962 N N . PRO C 1 194 ? 39.243 -31.905 45.149 1.00 62.00 224 PRO C N 1
ATOM 5963 C CA . PRO C 1 194 ? 39.127 -30.536 44.629 1.00 56.13 224 PRO C CA 1
ATOM 5964 C C . PRO C 1 194 ? 39.043 -30.477 43.098 1.00 44.66 224 PRO C C 1
ATOM 5965 O O . PRO C 1 194 ? 39.848 -31.109 42.401 1.00 43.76 224 PRO C O 1
ATOM 5969 N N . LEU C 1 195 ? 38.063 -29.730 42.592 1.00 44.56 225 LEU C N 1
ATOM 5970 C CA . LEU C 1 195 ? 37.806 -29.667 41.151 1.00 62.28 225 LEU C CA 1
ATOM 5971 C C . LEU C 1 195 ? 37.940 -28.266 40.583 1.00 67.89 225 LEU C C 1
ATOM 5972 O O . LEU C 1 195 ? 37.452 -27.294 41.168 1.00 67.09 225 LEU C O 1
ATOM 5977 N N . VAL C 1 196 ? 38.590 -28.183 39.425 1.00 63.17 226 VAL C N 1
ATOM 5978 C CA . VAL C 1 196 ? 38.816 -26.913 38.737 1.00 63.69 226 VAL C CA 1
ATOM 5979 C C . VAL C 1 196 ? 38.089 -26.887 37.387 1.00 57.61 226 VAL C C 1
ATOM 5980 O O . VAL C 1 196 ? 38.454 -27.611 36.460 1.00 61.34 226 VAL C O 1
ATOM 5984 N N . LYS C 1 197 ? 37.054 -26.053 37.291 1.00 55.96 227 LYS C N 1
ATOM 5985 C CA . LYS C 1 197 ? 36.447 -25.708 36.003 1.00 56.84 227 LYS C CA 1
ATOM 5986 C C . LYS C 1 197 ? 37.369 -24.806 35.163 1.00 65.54 227 LYS C C 1
ATOM 5987 O O . LYS C 1 197 ? 37.702 -23.691 35.562 1.00 67.73 227 LYS C O 1
ATOM 5993 N N . LEU C 1 198 ? 37.793 -25.317 34.012 1.00 61.41 228 LEU C N 1
ATOM 5994 C CA . LEU C 1 198 ? 38.575 -24.552 33.053 1.00 52.99 228 LEU C CA 1
ATOM 5995 C C . LEU C 1 198 ? 37.662 -23.772 32.111 1.00 62.96 228 LEU C C 1
ATOM 5996 O O . LEU C 1 198 ? 36.677 -24.309 31.592 1.00 67.25 228 LEU C O 1
ATOM 6001 N N . VAL C 1 199 ? 37.991 -22.498 31.905 1.00 67.65 229 VAL C N 1
ATOM 6002 C CA . VAL C 1 199 ? 37.187 -21.606 31.062 1.00 70.74 229 VAL C CA 1
ATOM 6003 C C . VAL C 1 199 ? 37.940 -21.213 29.783 1.00 63.80 229 VAL C C 1
ATOM 6004 O O . VAL C 1 199 ? 39.104 -20.807 29.836 1.00 65.53 229 VAL C O 1
ATOM 6008 N N . ASP C 1 200 ? 37.271 -21.342 28.637 1.00 80.52 230 ASP C N 1
ATOM 6009 C CA . ASP C 1 200 ? 37.895 -21.050 27.344 1.00 91.29 230 ASP C CA 1
ATOM 6010 C C . ASP C 1 200 ? 38.077 -19.545 27.119 1.00 89.30 230 ASP C C 1
ATOM 6011 O O . ASP C 1 200 ? 37.417 -18.730 27.774 1.00 92.69 230 ASP C O 1
ATOM 6016 N N . LYS C 1 201 ? 38.994 -19.197 26.213 1.00 81.31 231 LYS C N 1
ATOM 6017 C CA . LYS C 1 201 ? 39.233 -17.812 25.795 1.00 80.58 231 LYS C CA 1
ATOM 6018 C C . LYS C 1 201 ? 37.957 -17.138 25.279 1.00 78.84 231 LYS C C 1
ATOM 6019 O O . LYS C 1 201 ? 37.357 -17.580 24.292 1.00 82.40 231 LYS C O 1
ATOM 6025 N N . GLY C 1 202 ? 37.536 -16.089 25.985 1.00 76.67 232 GLY C N 1
ATOM 6026 C CA . GLY C 1 202 ? 36.311 -15.362 25.658 1.00 76.81 232 GLY C CA 1
ATOM 6027 C C . GLY C 1 202 ? 35.056 -15.845 26.365 1.00 86.82 232 GLY C C 1
ATOM 6028 O O . GLY C 1 202 ? 34.037 -15.150 26.363 1.00 94.28 232 GLY C O 1
ATOM 6029 N N . GLU C 1 203 ? 35.125 -17.029 26.973 1.00 94.58 233 GLU C N 1
ATOM 6030 C CA . GLU C 1 203 ? 33.939 -17.702 27.513 1.00 99.91 233 GLU C CA 1
ATOM 6031 C C . GLU C 1 203 ? 33.500 -17.164 28.881 1.00 103.11 233 GLU C C 1
ATOM 6032 O O . GLU C 1 203 ? 32.338 -17.324 29.268 1.00 103.12 233 GLU C O 1
ATOM 6038 N N . LEU C 1 204 ? 34.426 -16.526 29.599 1.00 105.54 234 LEU C N 1
ATOM 6039 C CA . LEU C 1 204 ? 34.215 -16.112 30.994 1.00 106.41 234 LEU C CA 1
ATOM 6040 C C . LEU C 1 204 ? 33.123 -15.048 31.155 1.00 111.21 234 LEU C C 1
ATOM 6041 O O . LEU C 1 204 ? 32.334 -15.090 32.106 1.00 107.86 234 LEU C O 1
ATOM 6046 N N . GLN C 1 205 ? 33.079 -14.115 30.206 1.00 118.84 235 GLN C N 1
ATOM 6047 C CA . GLN C 1 205 ? 32.078 -13.047 30.174 1.00 119.01 235 GLN C CA 1
ATOM 6048 C C . GLN C 1 205 ? 30.718 -13.572 29.723 1.00 122.17 235 GLN C C 1
ATOM 6049 O O . GLN C 1 205 ? 29.684 -12.980 30.042 1.00 121.83 235 GLN C O 1
ATOM 6055 N N . GLN C 1 206 ? 30.735 -14.682 28.984 1.00 126.26 236 GLN C N 1
ATOM 6056 C CA . GLN C 1 206 ? 29.559 -15.188 28.276 1.00 128.16 236 GLN C CA 1
ATOM 6057 C C . GLN C 1 206 ? 28.511 -15.795 29.206 1.00 128.40 236 GLN C C 1
ATOM 6058 O O . GLN C 1 206 ? 27.313 -15.729 28.919 1.00 128.07 236 GLN C O 1
ATOM 6064 N N . PHE C 1 207 ? 28.960 -16.382 30.314 1.00 130.83 237 PHE C N 1
ATOM 6065 C CA . PHE C 1 207 ? 28.036 -16.911 31.316 1.00 133.11 237 PHE C CA 1
ATOM 6066 C C . PHE C 1 207 ? 27.967 -16.130 32.628 1.00 131.66 237 PHE C C 1
ATOM 6067 O O . PHE C 1 207 ? 28.972 -15.600 33.107 1.00 125.70 237 PHE C O 1
ATOM 6075 N N . ASN C 1 208 ? 26.765 -16.076 33.196 1.00 137.32 238 ASN C N 1
ATOM 6076 C CA . ASN C 1 208 ? 26.415 -15.092 34.218 1.00 142.27 238 ASN C CA 1
ATOM 6077 C C . ASN C 1 208 ? 26.537 -15.629 35.650 1.00 146.13 238 ASN C C 1
ATOM 6078 O O . ASN C 1 208 ? 27.122 -16.692 35.871 1.00 148.78 238 ASN C O 1
ATOM 6083 N N . ASP C 1 209 ? 25.986 -14.887 36.611 1.00 150.10 239 ASP C N 1
ATOM 6084 C CA . ASP C 1 209 ? 26.106 -15.204 38.040 1.00 151.52 239 ASP C CA 1
ATOM 6085 C C . ASP C 1 209 ? 25.243 -16.387 38.504 1.00 151.15 239 ASP C C 1
ATOM 6086 O O . ASP C 1 209 ? 25.460 -16.926 39.593 1.00 153.42 239 ASP C O 1
ATOM 6091 N N . GLN C 1 210 ? 24.270 -16.779 37.682 1.00 147.87 240 GLN C N 1
ATOM 6092 C CA . GLN C 1 210 ? 23.541 -18.038 37.863 1.00 140.71 240 GLN C CA 1
ATOM 6093 C C . GLN C 1 210 ? 24.422 -19.253 37.557 1.00 132.92 240 GLN C C 1
ATOM 6094 O O . GLN C 1 210 ? 24.391 -20.244 38.294 1.00 133.66 240 GLN C O 1
ATOM 6100 N N . ARG C 1 211 ? 25.197 -19.157 36.472 1.00 124.43 241 ARG C N 1
ATOM 6101 C CA A ARG C 1 211 ? 26.056 -20.253 36.021 0.50 121.31 241 ARG C CA 1
ATOM 6102 C CA B ARG C 1 211 ? 26.068 -20.239 36.013 0.50 120.71 241 ARG C CA 1
ATOM 6103 C C . ARG C 1 211 ? 27.258 -20.448 36.946 1.00 120.61 241 ARG C C 1
ATOM 6104 O O . ARG C 1 211 ? 27.693 -21.578 37.174 1.00 125.66 241 ARG C O 1
ATOM 6119 N N . LEU C 1 212 ? 27.783 -19.348 37.482 1.00 117.09 242 LEU C N 1
ATOM 6120 C CA . LEU C 1 212 ? 28.960 -19.392 38.350 1.00 107.57 242 LEU C CA 1
ATOM 6121 C C . LEU C 1 212 ? 28.675 -20.036 39.706 1.00 103.64 242 LEU C C 1
ATOM 6122 O O . LEU C 1 212 ? 29.535 -20.718 40.260 1.00 101.00 242 LEU C O 1
ATOM 6127 N N . LYS C 1 213 ? 27.465 -19.823 40.221 1.00 107.19 243 LYS C N 1
ATOM 6128 C CA . LYS C 1 213 ? 26.990 -20.506 41.426 1.00 113.13 243 LYS C CA 1
ATOM 6129 C C . LYS C 1 213 ? 26.627 -21.971 41.171 1.00 111.96 243 LYS C C 1
ATOM 6130 O O . LYS C 1 213 ? 26.717 -22.806 42.079 1.00 110.00 243 LYS C O 1
ATOM 6136 N N . GLU C 1 214 ? 26.209 -22.261 39.937 1.00 110.59 244 GLU C N 1
ATOM 6137 C CA A GLU C 1 214 ? 25.993 -23.630 39.459 0.50 109.64 244 GLU C CA 1
ATOM 6138 C CA B GLU C 1 214 ? 26.000 -23.637 39.499 0.50 107.71 244 GLU C CA 1
ATOM 6139 C C . GLU C 1 214 ? 27.321 -24.388 39.348 1.00 110.72 244 GLU C C 1
ATOM 6140 O O . GLU C 1 214 ? 27.384 -25.588 39.621 1.00 115.26 244 GLU C O 1
ATOM 6151 N N . ILE C 1 215 ? 28.374 -23.676 38.937 1.00 107.13 245 ILE C N 1
ATOM 6152 C CA . ILE C 1 215 ? 29.747 -24.212 38.909 1.00 97.59 245 ILE C CA 1
ATOM 6153 C C . ILE C 1 215 ? 30.294 -24.403 40.334 1.00 98.53 245 ILE C C 1
ATOM 6154 O O . ILE C 1 215 ? 30.968 -25.396 40.627 1.00 100.42 245 ILE C O 1
ATOM 6159 N N . ARG C 1 216 ? 29.957 -23.461 41.214 1.00 92.10 246 ARG C N 1
ATOM 6160 C CA . ARG C 1 216 ? 30.464 -23.408 42.589 1.00 87.44 246 ARG C CA 1
ATOM 6161 C C . ARG C 1 216 ? 30.013 -24.594 43.455 1.00 90.02 246 ARG C C 1
ATOM 6162 O O . ARG C 1 216 ? 30.656 -24.922 44.460 1.00 90.92 246 ARG C O 1
ATOM 6170 N N . SER C 1 217 ? 28.926 -25.248 43.049 1.00 90.35 247 SER C N 1
ATOM 6171 C CA . SER C 1 217 ? 28.394 -26.399 43.780 1.00 94.50 247 SER C CA 1
ATOM 6172 C C . SER C 1 217 ? 29.244 -27.674 43.660 1.00 88.56 247 SER C C 1
ATOM 6173 O O . SER C 1 217 ? 29.127 -28.577 44.491 1.00 96.29 247 SER C O 1
ATOM 6176 N N . TYR C 1 218 ? 30.102 -27.738 42.643 1.00 83.86 248 TYR C N 1
ATOM 6177 C CA . TYR C 1 218 ? 31.035 -28.858 42.486 1.00 80.99 248 TYR C CA 1
ATOM 6178 C C . TYR C 1 218 ? 32.501 -28.442 42.372 1.00 78.31 248 TYR C C 1
ATOM 6179 O O . TYR C 1 218 ? 33.402 -29.185 42.779 1.00 73.17 248 TYR C O 1
ATOM 6188 N N . ALA C 1 219 ? 32.732 -27.255 41.816 1.00 82.89 249 ALA C N 1
ATOM 6189 C CA . ALA C 1 219 ? 34.086 -26.745 41.622 1.00 78.65 249 ALA C CA 1
ATOM 6190 C C . ALA C 1 219 ? 34.430 -25.670 42.645 1.00 73.63 249 ALA C C 1
ATOM 6191 O O . ALA C 1 219 ? 33.691 -24.697 42.811 1.00 72.79 249 ALA C O 1
ATOM 6193 N N . ILE C 1 220 ? 35.546 -25.881 43.339 1.00 76.89 250 ILE C N 1
ATOM 6194 C CA . ILE C 1 220 ? 36.205 -24.850 44.145 1.00 77.59 250 ILE C CA 1
ATOM 6195 C C . ILE C 1 220 ? 37.061 -23.923 43.257 1.00 83.39 250 ILE C C 1
ATOM 6196 O O . ILE C 1 220 ? 37.173 -22.722 43.518 1.00 90.94 250 ILE C O 1
ATOM 6201 N N . GLY C 1 221 ? 37.638 -24.491 42.200 1.00 79.46 251 GLY C N 1
ATOM 6202 C CA . GLY C 1 221 ? 38.572 -23.785 41.341 1.00 69.52 251 GLY C CA 1
ATOM 6203 C C . GLY C 1 221 ? 37.906 -23.267 40.082 1.00 78.21 251 GLY C C 1
ATOM 6204 O O . GLY C 1 221 ? 37.017 -23.916 39.524 1.00 77.47 251 GLY C O 1
ATOM 6205 N N . LEU C 1 222 ? 38.331 -22.084 39.649 1.00 79.19 252 LEU C N 1
ATOM 6206 C CA . LEU C 1 222 ? 38.083 -21.618 38.293 1.00 77.56 252 LEU C CA 1
ATOM 6207 C C . LEU C 1 222 ? 39.391 -21.278 37.609 1.00 73.91 252 LEU C C 1
ATOM 6208 O O . LEU C 1 222 ? 40.230 -20.578 38.177 1.00 82.90 252 LEU C O 1
ATOM 6213 N N . GLY C 1 223 ? 39.558 -21.782 36.389 1.00 70.61 253 GLY C N 1
ATOM 6214 C CA . GLY C 1 223 ? 40.755 -21.526 35.596 1.00 72.68 253 GLY C CA 1
ATOM 6215 C C . GLY C 1 223 ? 40.431 -20.871 34.266 1.00 72.56 253 GLY C C 1
ATOM 6216 O O . GLY C 1 223 ? 40.319 -21.564 33.254 1.00 78.51 253 GLY C O 1
ATOM 6217 N N . PRO C 1 224 ? 40.270 -19.530 34.256 1.00 73.72 254 PRO C N 1
ATOM 6218 C CA . PRO C 1 224 ? 39.995 -18.841 32.994 1.00 72.44 254 PRO C CA 1
ATOM 6219 C C . PRO C 1 224 ? 41.251 -18.542 32.185 1.00 65.12 254 PRO C C 1
ATOM 6220 O O . PRO C 1 224 ? 42.360 -18.630 32.712 1.00 72.99 254 PRO C O 1
ATOM 6224 N N . ASP C 1 225 ? 41.076 -18.222 30.903 1.00 81.40 255 ASP C N 1
ATOM 6225 C CA . ASP C 1 225 ? 42.141 -17.595 30.115 1.00 81.66 255 ASP C CA 1
ATOM 6226 C C . ASP C 1 225 ? 42.480 -16.251 30.752 1.00 79.78 255 ASP C C 1
ATOM 6227 O O . ASP C 1 225 ? 41.576 -15.469 31.075 1.00 77.17 255 ASP C O 1
ATOM 6232 N N . TYR C 1 226 ? 43.776 -15.994 30.930 1.00 68.94 256 TYR C N 1
ATOM 6233 C CA . TYR C 1 226 ? 44.243 -14.832 31.700 1.00 85.36 256 TYR C CA 1
ATOM 6234 C C . TYR C 1 226 ? 43.918 -13.469 31.083 1.00 89.19 256 TYR C C 1
ATOM 6235 O O . TYR C 1 226 ? 43.832 -12.459 31.788 1.00 91.97 256 TYR C O 1
ATOM 6244 N N . THR C 1 227 ? 43.716 -13.464 29.768 1.00 89.18 257 THR C N 1
ATOM 6245 C CA . THR C 1 227 ? 43.344 -12.266 29.027 1.00 80.17 257 THR C CA 1
ATOM 6246 C C . THR C 1 227 ? 41.890 -11.834 29.269 1.00 80.36 257 THR C C 1
ATOM 6247 O O . THR C 1 227 ? 41.497 -10.729 28.889 1.00 88.98 257 THR C O 1
ATOM 6251 N N . ASP C 1 228 ? 41.098 -12.701 29.898 1.00 79.82 258 ASP C N 1
ATOM 6252 C CA . ASP C 1 228 ? 39.697 -12.390 30.213 1.00 83.99 258 ASP C CA 1
ATOM 6253 C C . ASP C 1 228 ? 39.528 -11.709 31.576 1.00 80.40 258 ASP C C 1
ATOM 6254 O O . ASP C 1 228 ? 38.447 -11.203 31.900 1.00 69.37 258 ASP C O 1
ATOM 6259 N N . LEU C 1 229 ? 40.600 -11.694 32.365 1.00 80.95 259 LEU C N 1
ATOM 6260 C CA . LEU C 1 229 ? 40.528 -11.222 33.742 1.00 86.65 259 LEU C CA 1
ATOM 6261 C C . LEU C 1 229 ? 40.765 -9.720 33.844 1.00 90.66 259 LEU C C 1
ATOM 6262 O O . LEU C 1 229 ? 41.780 -9.203 33.364 1.00 92.56 259 LEU C O 1
ATOM 6267 N N . THR C 1 230 ? 39.811 -9.030 34.465 1.00 90.91 260 THR C N 1
ATOM 6268 C CA . THR C 1 230 ? 40.009 -7.662 34.950 1.00 88.81 260 THR C CA 1
ATOM 6269 C C . THR C 1 230 ? 40.140 -7.683 36.474 1.00 95.12 260 THR C C 1
ATOM 6270 O O . THR C 1 230 ? 40.082 -8.752 37.083 1.00 100.98 260 THR C O 1
ATOM 6274 N N . GLU C 1 231 ? 40.340 -6.538 37.101 1.00 96.54 261 GLU C N 1
ATOM 6275 C CA . GLU C 1 231 ? 40.277 -6.524 38.538 1.00 98.28 261 GLU C CA 1
ATOM 6276 C C . GLU C 1 231 ? 38.866 -6.935 38.894 1.00 100.26 261 GLU C C 1
ATOM 6277 O O . GLU C 1 231 ? 38.625 -7.940 39.527 1.00 103.45 261 GLU C O 1
ATOM 6283 N N . GLN C 1 232 ? 37.913 -6.158 38.455 1.00 102.06 262 GLN C N 1
ATOM 6284 C CA . GLN C 1 232 ? 36.600 -6.180 39.066 1.00 105.15 262 GLN C CA 1
ATOM 6285 C C . GLN C 1 232 ? 35.855 -7.487 38.876 1.00 106.47 262 GLN C C 1
ATOM 6286 O O . GLN C 1 232 ? 34.941 -7.806 39.625 1.00 103.16 262 GLN C O 1
ATOM 6292 N N . ASN C 1 233 ? 36.227 -8.249 37.861 1.00 105.49 263 ASN C N 1
ATOM 6293 C CA . ASN C 1 233 ? 35.723 -9.620 37.774 1.00 95.61 263 ASN C CA 1
ATOM 6294 C C . ASN C 1 233 ? 36.450 -10.664 38.627 1.00 95.83 263 ASN C C 1
ATOM 6295 O O . ASN C 1 233 ? 35.819 -11.600 39.111 1.00 100.89 263 ASN C O 1
ATOM 6300 N N . THR C 1 234 ? 37.762 -10.487 38.809 1.00 91.76 264 THR C N 1
ATOM 6301 C CA . THR C 1 234 ? 38.565 -11.340 39.697 1.00 86.46 264 THR C CA 1
ATOM 6302 C C . THR C 1 234 ? 38.100 -11.220 41.146 1.00 89.47 264 THR C C 1
ATOM 6303 O O . THR C 1 234 ? 37.942 -12.228 41.832 1.00 97.57 264 THR C O 1
ATOM 6307 N N . HIS C 1 235 ? 37.854 -9.988 41.588 1.00 90.54 265 HIS C N 1
ATOM 6308 C CA . HIS C 1 235 ? 37.193 -9.722 42.870 1.00 92.67 265 HIS C CA 1
ATOM 6309 C C . HIS C 1 235 ? 35.824 -10.395 42.981 1.00 92.13 265 HIS C C 1
ATOM 6310 O O . HIS C 1 235 ? 35.501 -10.963 44.023 1.00 96.75 265 HIS C O 1
ATOM 6317 N N . HIS C 1 236 ? 35.044 -10.340 41.898 1.00 89.80 266 HIS C N 1
ATOM 6318 C CA . HIS C 1 236 ? 33.688 -10.906 41.842 1.00 90.32 266 HIS C CA 1
ATOM 6319 C C . HIS C 1 236 ? 33.678 -12.435 41.947 1.00 89.29 266 HIS C C 1
ATOM 6320 O O . HIS C 1 236 ? 32.782 -13.010 42.570 1.00 88.15 266 HIS C O 1
ATOM 6327 N N . LEU C 1 237 ? 34.678 -13.078 41.340 1.00 89.10 267 LEU C N 1
ATOM 6328 C CA . LEU C 1 237 ? 34.852 -14.532 41.420 1.00 80.13 267 LEU C CA 1
ATOM 6329 C C . LEU C 1 237 ? 35.280 -14.978 42.813 1.00 83.89 267 LEU C C 1
ATOM 6330 O O . LEU C 1 237 ? 34.840 -16.024 43.300 1.00 86.90 267 LEU C O 1
ATOM 6335 N N . LYS C 1 238 ? 36.137 -14.178 43.443 1.00 85.67 268 LYS C N 1
ATOM 6336 C CA . LYS C 1 238 ? 36.609 -14.445 44.800 1.00 83.10 268 LYS C CA 1
ATOM 6337 C C . LYS C 1 238 ? 35.500 -14.242 45.829 1.00 87.81 268 LYS C C 1
ATOM 6338 O O . LYS C 1 238 ? 35.445 -14.951 46.839 1.00 94.22 268 LYS C O 1
ATOM 6344 N N . ASP C 1 239 ? 34.619 -13.279 45.557 1.00 92.30 269 ASP C N 1
ATOM 6345 C CA . ASP C 1 239 ? 33.424 -13.036 46.373 1.00 98.72 269 ASP C CA 1
ATOM 6346 C C . ASP C 1 239 ? 32.368 -14.136 46.231 1.00 98.35 269 ASP C C 1
ATOM 6347 O O . ASP C 1 239 ? 31.522 -14.308 47.113 1.00 97.36 269 ASP C O 1
ATOM 6352 N N . LEU C 1 240 ? 32.415 -14.867 45.118 1.00 96.71 270 LEU C N 1
ATOM 6353 C CA . LEU C 1 240 ? 31.567 -16.046 44.928 1.00 93.08 270 LEU C CA 1
ATOM 6354 C C . LEU C 1 240 ? 32.164 -17.312 45.550 1.00 93.04 270 LEU C C 1
ATOM 6355 O O . LEU C 1 240 ? 31.470 -18.323 45.702 1.00 90.47 270 LEU C O 1
ATOM 6360 N N . GLY C 1 241 ? 33.448 -17.248 45.902 1.00 88.72 271 GLY C N 1
ATOM 6361 C CA . GLY C 1 241 ? 34.090 -18.271 46.719 1.00 88.73 271 GLY C CA 1
ATOM 6362 C C . GLY C 1 241 ? 35.152 -19.064 45.983 1.00 90.31 271 GLY C C 1
ATOM 6363 O O . GLY C 1 241 ? 35.677 -20.044 46.521 1.00 93.99 271 GLY C O 1
ATOM 6364 N N . PHE C 1 242 ? 35.470 -18.642 44.758 1.00 88.54 272 PHE C N 1
ATOM 6365 C CA . PHE C 1 242 ? 36.425 -19.361 43.910 1.00 81.28 272 PHE C CA 1
ATOM 6366 C C . PHE C 1 242 ? 37.867 -19.175 44.357 1.00 75.96 272 PHE C C 1
ATOM 6367 O O . PHE C 1 242 ? 38.235 -18.124 44.877 1.00 82.63 272 PHE C O 1
ATOM 6375 N N . ILE C 1 243 ? 38.665 -20.221 44.169 1.00 81.45 273 ILE C N 1
ATOM 6376 C CA . ILE C 1 243 ? 40.107 -20.103 43.956 1.00 73.59 273 ILE C CA 1
ATOM 6377 C C . ILE C 1 243 ? 40.330 -19.870 42.458 1.00 81.03 273 ILE C C 1
ATOM 6378 O O . ILE C 1 243 ? 39.761 -20.587 41.630 1.00 84.10 273 ILE C O 1
ATOM 6383 N N . VAL C 1 244 ? 41.143 -18.866 42.118 1.00 77.11 274 VAL C N 1
ATOM 6384 C CA . VAL C 1 244 ? 41.325 -18.432 40.724 1.00 67.76 274 VAL C CA 1
ATOM 6385 C C . VAL C 1 244 ? 42.751 -18.685 40.218 1.00 63.11 274 VAL C C 1
ATOM 6386 O O . VAL C 1 244 ? 43.704 -18.057 40.681 1.00 72.63 274 VAL C O 1
ATOM 6390 N N . HIS C 1 245 ? 42.882 -19.609 39.266 1.00 59.44 275 HIS C N 1
ATOM 6391 C CA . HIS C 1 245 ? 44.172 -19.950 38.656 1.00 64.28 275 HIS C CA 1
ATOM 6392 C C . HIS C 1 245 ? 44.145 -19.789 37.129 1.00 75.74 275 HIS C C 1
ATOM 6393 O O . HIS C 1 245 ? 43.939 -20.776 36.416 1.00 73.54 275 HIS C O 1
ATOM 6400 N N . PRO C 1 246 ? 44.351 -18.551 36.619 1.00 81.47 276 PRO C N 1
ATOM 6401 C CA . PRO C 1 246 ? 44.349 -18.303 35.171 1.00 68.26 276 PRO C CA 1
ATOM 6402 C C . PRO C 1 246 ? 45.481 -18.959 34.372 1.00 65.51 276 PRO C C 1
ATOM 6403 O O . PRO C 1 246 ? 46.589 -19.146 34.893 1.00 58.74 276 PRO C O 1
ATOM 6407 N N . TYR C 1 247 ? 45.184 -19.302 33.115 1.00 57.23 277 TYR C N 1
ATOM 6408 C CA . TYR C 1 247 ? 46.152 -19.965 32.230 1.00 45.93 277 TYR C CA 1
ATOM 6409 C C . TYR C 1 247 ? 46.522 -19.130 30.991 1.00 55.06 277 TYR C C 1
ATOM 6410 O O . TYR C 1 247 ? 45.912 -18.092 30.735 1.00 51.92 277 TYR C O 1
ATOM 6419 N N . THR C 1 248 ? 47.400 -19.683 30.155 1.00 47.04 278 THR C N 1
ATOM 6420 C CA . THR C 1 248 ? 48.844 -19.704 30.384 1.00 56.54 278 THR C CA 1
ATOM 6421 C C . THR C 1 248 ? 49.561 -18.346 30.399 1.00 75.03 278 THR C C 1
ATOM 6422 O O . THR C 1 248 ? 49.586 -17.622 29.395 1.00 76.33 278 THR C O 1
ATOM 6426 N N . VAL C 1 249 ? 50.155 -18.030 31.553 1.00 72.55 279 VAL C N 1
ATOM 6427 C CA . VAL C 1 249 ? 50.789 -16.731 31.811 1.00 66.09 279 VAL C CA 1
ATOM 6428 C C . VAL C 1 249 ? 52.306 -16.876 31.822 1.00 60.20 279 VAL C C 1
ATOM 6429 O O . VAL C 1 249 ? 52.874 -17.375 32.787 1.00 55.37 279 VAL C O 1
ATOM 6433 N N . ASN C 1 250 ? 52.962 -16.427 30.754 1.00 67.94 280 ASN C N 1
ATOM 6434 C CA . ASN C 1 250 ? 54.412 -16.591 30.625 1.00 63.19 280 ASN C CA 1
ATOM 6435 C C . ASN C 1 250 ? 55.241 -15.300 30.683 1.00 61.99 280 ASN C C 1
ATOM 6436 O O . ASN C 1 250 ? 56.469 -15.340 30.555 1.00 57.35 280 ASN C O 1
ATOM 6441 N N . GLU C 1 251 ? 54.565 -14.170 30.897 1.00 67.66 281 GLU C N 1
ATOM 6442 C CA . GLU C 1 251 ? 55.216 -12.859 30.935 1.00 76.59 281 GLU C CA 1
ATOM 6443 C C . GLU C 1 251 ? 55.066 -12.173 32.293 1.00 75.16 281 GLU C C 1
ATOM 6444 O O . GLU C 1 251 ? 53.944 -11.988 32.781 1.00 68.20 281 GLU C O 1
ATOM 6450 N N . LYS C 1 252 ? 56.207 -11.759 32.857 1.00 75.57 282 LYS C N 1
ATOM 6451 C CA . LYS C 1 252 ? 56.326 -11.237 34.233 1.00 61.50 282 LYS C CA 1
ATOM 6452 C C . LYS C 1 252 ? 55.394 -10.077 34.577 1.00 68.59 282 LYS C C 1
ATOM 6453 O O . LYS C 1 252 ? 54.991 -9.919 35.737 1.00 76.73 282 LYS C O 1
ATOM 6459 N N . ALA C 1 253 ? 55.063 -9.272 33.570 1.00 62.27 283 ALA C N 1
ATOM 6460 C CA . ALA C 1 253 ? 54.227 -8.090 33.754 1.00 73.70 283 ALA C CA 1
ATOM 6461 C C . ALA C 1 253 ? 52.783 -8.496 33.991 1.00 75.37 283 ALA C C 1
ATOM 6462 O O . ALA C 1 253 ? 52.096 -7.906 34.826 1.00 74.85 283 ALA C O 1
ATOM 6464 N N . ASP C 1 254 ? 52.338 -9.513 33.252 1.00 80.26 284 ASP C N 1
ATOM 6465 C CA . ASP C 1 254 ? 51.005 -10.088 33.420 1.00 76.30 284 ASP C CA 1
ATOM 6466 C C . ASP C 1 254 ? 50.916 -10.805 34.764 1.00 62.15 284 ASP C C 1
ATOM 6467 O O . ASP C 1 254 ? 49.950 -10.619 35.508 1.00 58.19 284 ASP C O 1
ATOM 6472 N N . MET C 1 255 ? 51.934 -11.617 35.055 1.00 52.55 285 MET C N 1
ATOM 6473 C CA . MET C 1 255 ? 52.105 -12.270 36.354 1.00 52.69 285 MET C CA 1
ATOM 6474 C C . MET C 1 255 ? 51.866 -11.318 37.532 1.00 64.89 285 MET C C 1
ATOM 6475 O O . MET C 1 255 ? 51.016 -11.596 38.384 1.00 71.91 285 MET C O 1
ATOM 6480 N N . LEU C 1 256 ? 52.581 -10.187 37.546 1.00 75.44 286 LEU C N 1
ATOM 6481 C CA . LEU C 1 256 ? 52.454 -9.171 38.603 1.00 73.96 286 LEU C CA 1
ATOM 6482 C C . LEU C 1 256 ? 51.087 -8.480 38.622 1.00 77.18 286 LEU C C 1
ATOM 6483 O O . LEU C 1 256 ? 50.558 -8.159 39.693 1.00 87.82 286 LEU C O 1
ATOM 6488 N N . ARG C 1 257 ? 50.523 -8.271 37.436 1.00 68.81 287 ARG C N 1
ATOM 6489 C CA . ARG C 1 257 ? 49.231 -7.603 37.271 1.00 67.96 287 ARG C CA 1
ATOM 6490 C C . ARG C 1 257 ? 48.085 -8.459 37.810 1.00 77.09 287 ARG C C 1
ATOM 6491 O O . ARG C 1 257 ? 47.153 -7.947 38.437 1.00 82.43 287 ARG C O 1
ATOM 6499 N N . LEU C 1 258 ? 48.167 -9.764 37.561 1.00 79.28 288 LEU C N 1
ATOM 6500 C CA . LEU C 1 258 ? 47.113 -10.698 37.954 1.00 80.61 288 LEU C CA 1
ATOM 6501 C C . LEU C 1 258 ? 47.148 -11.000 39.453 1.00 79.98 288 LEU C C 1
ATOM 6502 O O . LEU C 1 258 ? 46.101 -11.079 40.093 1.00 80.52 288 LEU C O 1
ATOM 6507 N N . ASN C 1 259 ? 48.355 -11.155 40.003 1.00 77.30 289 ASN C N 1
ATOM 6508 C CA . ASN C 1 259 ? 48.569 -11.248 41.456 1.00 63.15 289 ASN C CA 1
ATOM 6509 C C . ASN C 1 259 ? 47.957 -10.073 42.214 1.00 66.65 289 ASN C C 1
ATOM 6510 O O . ASN C 1 259 ? 47.392 -10.247 43.295 1.00 73.85 289 ASN C O 1
ATOM 6515 N N . LYS C 1 260 ? 48.061 -8.882 41.624 1.00 79.18 290 LYS C N 1
ATOM 6516 C CA . LYS C 1 260 ? 47.514 -7.663 42.208 1.00 81.16 290 LYS C CA 1
ATOM 6517 C C . LYS C 1 260 ? 45.994 -7.580 42.099 1.00 81.70 290 LYS C C 1
ATOM 6518 O O . LYS C 1 260 ? 45.357 -6.850 42.864 1.00 85.82 290 LYS C O 1
ATOM 6524 N N . TYR C 1 261 ? 45.420 -8.332 41.156 1.00 86.31 291 TYR C N 1
ATOM 6525 C CA . TYR C 1 261 ? 43.962 -8.492 41.055 1.00 88.01 291 TYR C CA 1
ATOM 6526 C C . TYR C 1 261 ? 43.432 -9.320 42.226 1.00 88.30 291 TYR C C 1
ATOM 6527 O O . TYR C 1 261 ? 42.305 -9.111 42.688 1.00 81.49 291 TYR C O 1
ATOM 6536 N N . GLY C 1 262 ? 44.251 -10.265 42.685 1.00 84.67 292 GLY C N 1
ATOM 6537 C CA . GLY C 1 262 ? 43.862 -11.200 43.736 1.00 86.61 292 GLY C CA 1
ATOM 6538 C C . GLY C 1 262 ? 43.640 -12.616 43.236 1.00 86.59 292 GLY C C 1
ATOM 6539 O O . GLY C 1 262 ? 42.769 -13.326 43.744 1.00 89.58 292 GLY C O 1
ATOM 6540 N N . VAL C 1 263 ? 44.427 -13.032 42.245 1.00 85.48 293 VAL C N 1
ATOM 6541 C CA . VAL C 1 263 ? 44.458 -14.439 41.847 1.00 76.84 293 VAL C CA 1
ATOM 6542 C C . VAL C 1 263 ? 45.269 -15.246 42.853 1.00 76.83 293 VAL C C 1
ATOM 6543 O O . VAL C 1 263 ? 46.035 -14.680 43.632 1.00 81.64 293 VAL C O 1
ATOM 6547 N N . ASP C 1 264 ? 45.091 -16.564 42.837 1.00 63.43 294 ASP C N 1
ATOM 6548 C CA . ASP C 1 264 ? 45.705 -17.427 43.832 1.00 51.58 294 ASP C CA 1
ATOM 6549 C C . ASP C 1 264 ? 46.889 -18.196 43.263 1.00 52.23 294 ASP C C 1
ATOM 6550 O O . ASP C 1 264 ? 47.503 -19.031 43.940 1.00 51.33 294 ASP C O 1
ATOM 6555 N N . GLY C 1 265 ? 47.226 -17.890 42.015 1.00 43.45 295 GLY C N 1
ATOM 6556 C CA . GLY C 1 265 ? 48.256 -18.639 41.301 1.00 38.58 295 GLY C CA 1
ATOM 6557 C C . GLY C 1 265 ? 48.011 -18.548 39.810 1.00 41.81 295 GLY C C 1
ATOM 6558 O O . GLY C 1 265 ? 46.990 -18.007 39.388 1.00 47.67 295 GLY C O 1
ATOM 6559 N N . VAL C 1 266 ? 48.941 -19.071 39.018 1.00 36.62 296 VAL C N 1
ATOM 6560 C CA . VAL C 1 266 ? 48.777 -19.114 37.570 1.00 44.96 296 VAL C CA 1
ATOM 6561 C C . VAL C 1 266 ? 49.430 -20.360 36.983 1.00 57.28 296 VAL C C 1
ATOM 6562 O O . VAL C 1 266 ? 50.446 -20.837 37.488 1.00 53.71 296 VAL C O 1
ATOM 6566 N N . PHE C 1 267 ? 48.839 -20.884 35.914 1.00 63.23 297 PHE C N 1
ATOM 6567 C CA . PHE C 1 267 ? 49.519 -21.866 35.066 1.00 58.52 297 PHE C CA 1
ATOM 6568 C C . PHE C 1 267 ? 50.572 -21.123 34.263 1.00 50.04 297 PHE C C 1
ATOM 6569 O O . PHE C 1 267 ? 50.296 -20.040 33.754 1.00 47.66 297 PHE C O 1
ATOM 6577 N N . THR C 1 268 ? 51.758 -21.718 34.126 1.00 54.99 298 THR C N 1
ATOM 6578 C CA . THR C 1 268 ? 52.861 -21.087 33.412 1.00 42.47 298 THR C CA 1
ATOM 6579 C C . THR C 1 268 ? 53.885 -22.073 32.881 1.00 47.91 298 THR C C 1
ATOM 6580 O O . THR C 1 268 ? 54.206 -23.071 33.524 1.00 49.55 298 THR C O 1
ATOM 6584 N N . ASN C 1 269 ? 54.428 -21.754 31.710 1.00 58.86 299 ASN C N 1
ATOM 6585 C CA . ASN C 1 269 ? 55.552 -22.496 31.140 1.00 54.74 299 ASN C CA 1
ATOM 6586 C C . ASN C 1 269 ? 56.899 -22.101 31.734 1.00 51.49 299 ASN C C 1
ATOM 6587 O O . ASN C 1 269 ? 57.917 -22.761 31.496 1.00 47.02 299 ASN C O 1
ATOM 6592 N N . PHE C 1 270 ? 56.897 -21.024 32.515 1.00 33.86 300 PHE C N 1
ATOM 6593 C CA . PHE C 1 270 ? 58.124 -20.566 33.173 1.00 66.42 300 PHE C CA 1
ATOM 6594 C C . PHE C 1 270 ? 57.906 -20.389 34.670 1.00 61.43 300 PHE C C 1
ATOM 6595 O O . PHE C 1 270 ? 57.401 -19.354 35.126 1.00 61.32 300 PHE C O 1
ATOM 6603 N N . ALA C 1 271 ? 58.276 -21.430 35.416 1.00 71.25 301 ALA C N 1
ATOM 6604 C CA . ALA C 1 271 ? 57.978 -21.534 36.847 1.00 70.46 301 ALA C CA 1
ATOM 6605 C C . ALA C 1 271 ? 58.873 -20.616 37.688 1.00 69.48 301 ALA C C 1
ATOM 6606 O O . ALA C 1 271 ? 58.391 -19.914 38.589 1.00 65.20 301 ALA C O 1
ATOM 6608 N N . ASP C 1 272 ? 60.169 -20.627 37.376 1.00 61.04 302 ASP C N 1
ATOM 6609 C CA . ASP C 1 272 ? 61.132 -19.690 37.967 1.00 70.26 302 ASP C CA 1
ATOM 6610 C C . ASP C 1 272 ? 60.755 -18.214 37.828 1.00 60.92 302 ASP C C 1
ATOM 6611 O O . ASP C 1 272 ? 60.952 -17.438 38.762 1.00 83.38 302 ASP C O 1
ATOM 6616 N N . LYS C 1 273 ? 60.191 -17.857 36.676 1.00 58.99 303 LYS C N 1
ATOM 6617 C CA . LYS C 1 273 ? 59.717 -16.502 36.398 1.00 65.29 303 LYS C CA 1
ATOM 6618 C C . LYS C 1 273 ? 58.601 -16.051 37.335 1.00 65.52 303 LYS C C 1
ATOM 6619 O O . LYS C 1 273 ? 58.599 -14.905 37.798 1.00 68.01 303 LYS C O 1
ATOM 6625 N N . TYR C 1 274 ? 57.655 -16.949 37.608 1.00 71.40 304 TYR C N 1
ATOM 6626 C CA . TYR C 1 274 ? 56.507 -16.601 38.449 1.00 57.56 304 TYR C CA 1
ATOM 6627 C C . TYR C 1 274 ? 56.900 -16.526 39.915 1.00 54.83 304 TYR C C 1
ATOM 6628 O O . TYR C 1 274 ? 56.371 -15.699 40.668 1.00 42.57 304 TYR C O 1
ATOM 6637 N N . LYS C 1 275 ? 57.844 -17.376 40.304 1.00 37.61 305 LYS C N 1
ATOM 6638 C CA . LYS C 1 275 ? 58.297 -17.417 41.688 1.00 67.24 305 LYS C CA 1
ATOM 6639 C C . LYS C 1 275 ? 59.066 -16.135 42.030 1.00 73.66 305 LYS C C 1
ATOM 6640 O O . LYS C 1 275 ? 58.886 -15.569 43.112 1.00 70.08 305 LYS C O 1
ATOM 6646 N N . GLU C 1 276 ? 59.871 -15.669 41.069 1.00 77.52 306 GLU C N 1
ATOM 6647 C CA . GLU C 1 276 ? 60.532 -14.360 41.118 1.00 63.15 306 GLU C CA 1
ATOM 6648 C C . GLU C 1 276 ? 59.580 -13.182 41.252 1.00 54.33 306 GLU C C 1
ATOM 6649 O O . GLU C 1 276 ? 59.903 -12.205 41.919 1.00 76.07 306 GLU C O 1
ATOM 6655 N N . VAL C 1 277 ? 58.406 -13.287 40.637 1.00 50.76 307 VAL C N 1
ATOM 6656 C CA . VAL C 1 277 ? 57.361 -12.258 40.748 1.00 61.82 307 VAL C CA 1
ATOM 6657 C C . VAL C 1 277 ? 56.635 -12.295 42.106 1.00 76.59 307 VAL C C 1
ATOM 6658 O O . VAL C 1 277 ? 56.182 -11.253 42.606 1.00 71.48 307 VAL C O 1
ATOM 6662 N N . ILE C 1 278 ? 56.523 -13.491 42.691 1.00 79.72 308 ILE C N 1
ATOM 6663 C CA . ILE C 1 278 ? 56.014 -13.640 44.063 1.00 82.98 308 ILE C CA 1
ATOM 6664 C C . ILE C 1 278 ? 57.000 -13.020 45.058 1.00 73.90 308 ILE C C 1
ATOM 6665 O O . ILE C 1 278 ? 56.587 -12.282 45.959 1.00 69.06 308 ILE C O 1
ATOM 6670 N N . LYS C 1 279 ? 58.292 -13.307 44.856 1.00 69.76 309 LYS C N 1
ATOM 6671 C CA . LYS C 1 279 ? 59.404 -12.668 45.579 1.00 78.71 309 LYS C CA 1
ATOM 6672 C C . LYS C 1 279 ? 59.352 -11.134 45.627 1.00 85.72 309 LYS C C 1
ATOM 6673 O O . LYS C 1 279 ? 59.652 -10.541 46.660 1.00 93.70 309 LYS C O 1
ATOM 6679 N N . GLU C 1 280 ? 58.970 -10.507 44.515 1.00 86.20 310 GLU C N 1
ATOM 6680 C CA . GLU C 1 280 ? 58.645 -9.080 44.485 1.00 79.11 310 GLU C CA 1
ATOM 6681 C C . GLU C 1 280 ? 57.369 -8.794 45.274 1.00 73.75 310 GLU C C 1
ATOM 6682 O O . GLU C 1 280 ? 56.969 -7.640 45.445 1.00 76.56 310 GLU C O 1
ATOM 6688 N N . GLN D 1 14 ? 36.247 -78.630 54.090 1.00 114.71 44 GLN D N 1
ATOM 6689 C CA . GLN D 1 14 ? 37.339 -78.774 53.146 1.00 116.24 44 GLN D CA 1
ATOM 6690 C C . GLN D 1 14 ? 36.917 -78.270 51.771 1.00 111.53 44 GLN D C 1
ATOM 6691 O O . GLN D 1 14 ? 37.718 -77.687 51.054 1.00 111.82 44 GLN D O 1
ATOM 6697 N N . TRP D 1 15 ? 35.658 -78.495 51.409 1.00 100.52 45 TRP D N 1
ATOM 6698 C CA . TRP D 1 15 ? 35.084 -77.868 50.218 1.00 81.91 45 TRP D CA 1
ATOM 6699 C C . TRP D 1 15 ? 34.497 -76.507 50.566 1.00 82.50 45 TRP D C 1
ATOM 6700 O O . TRP D 1 15 ? 33.807 -76.357 51.581 1.00 74.89 45 TRP D O 1
ATOM 6711 N N . HIS D 1 16 ? 34.769 -75.520 49.717 1.00 77.75 46 HIS D N 1
ATOM 6712 C CA . HIS D 1 16 ? 34.071 -74.242 49.783 1.00 77.71 46 HIS D CA 1
ATOM 6713 C C . HIS D 1 16 ? 32.648 -74.386 49.264 1.00 65.82 46 HIS D C 1
ATOM 6714 O O . HIS D 1 16 ? 32.406 -75.087 48.288 1.00 67.51 46 HIS D O 1
ATOM 6721 N N . THR D 1 17 ? 31.713 -73.731 49.939 1.00 66.16 47 THR D N 1
ATOM 6722 C CA . THR D 1 17 ? 30.344 -73.638 49.460 1.00 70.90 47 THR D CA 1
ATOM 6723 C C . THR D 1 17 ? 30.109 -72.236 48.897 1.00 67.25 47 THR D C 1
ATOM 6724 O O . THR D 1 17 ? 31.024 -71.409 48.888 1.00 74.92 47 THR D O 1
ATOM 6728 N N . ASN D 1 18 ? 28.886 -71.978 48.431 1.00 56.61 48 ASN D N 1
ATOM 6729 C CA . ASN D 1 18 ? 28.447 -70.644 48.029 1.00 43.34 48 ASN D CA 1
ATOM 6730 C C . ASN D 1 18 ? 28.627 -69.614 49.145 1.00 48.01 48 ASN D C 1
ATOM 6731 O O . ASN D 1 18 ? 28.842 -69.978 50.299 1.00 57.82 48 ASN D O 1
ATOM 6736 N N . LEU D 1 19 ? 28.519 -68.333 48.810 1.00 46.72 49 LEU D N 1
ATOM 6737 C CA . LEU D 1 19 ? 28.534 -67.284 49.820 1.00 42.23 49 LEU D CA 1
ATOM 6738 C C . LEU D 1 19 ? 27.147 -66.896 50.330 1.00 47.81 49 LEU D C 1
ATOM 6739 O O . LEU D 1 19 ? 27.023 -66.297 51.395 1.00 49.92 49 LEU D O 1
ATOM 6744 N N . THR D 1 20 ? 26.107 -67.291 49.596 1.00 55.83 50 THR D N 1
ATOM 6745 C CA . THR D 1 20 ? 24.719 -66.840 49.838 1.00 49.10 50 THR D CA 1
ATOM 6746 C C . THR D 1 20 ? 23.955 -67.531 50.993 1.00 58.04 50 THR D C 1
ATOM 6747 O O . THR D 1 20 ? 22.873 -67.063 51.404 1.00 50.54 50 THR D O 1
ATOM 6751 N N . ASN D 1 21 ? 24.518 -68.635 51.485 1.00 31.35 51 ASN D N 1
ATOM 6752 C CA . ASN D 1 21 ? 23.850 -69.622 52.369 1.00 43.92 51 ASN D CA 1
ATOM 6753 C C . ASN D 1 21 ? 22.912 -70.596 51.647 1.00 40.14 51 ASN D C 1
ATOM 6754 O O . ASN D 1 21 ? 21.917 -71.057 52.199 1.00 50.11 51 ASN D O 1
ATOM 6759 N N . GLU D 1 22 ? 23.251 -70.902 50.401 1.00 43.58 52 GLU D N 1
ATOM 6760 C CA . GLU D 1 22 ? 22.568 -71.934 49.629 1.00 30.59 52 GLU D CA 1
ATOM 6761 C C . GLU D 1 22 ? 23.566 -73.019 49.332 1.00 40.00 52 GLU D C 1
ATOM 6762 O O . GLU D 1 22 ? 24.734 -72.732 49.080 1.00 44.86 52 GLU D O 1
ATOM 6768 N N . ARG D 1 23 ? 23.113 -74.269 49.369 1.00 33.42 53 ARG D N 1
ATOM 6769 C CA . ARG D 1 23 ? 23.891 -75.371 48.823 1.00 37.66 53 ARG D CA 1
ATOM 6770 C C . ARG D 1 23 ? 23.962 -75.310 47.283 1.00 32.27 53 ARG D C 1
ATOM 6771 O O . ARG D 1 23 ? 25.042 -75.442 46.706 1.00 43.29 53 ARG D O 1
ATOM 6779 N N . PHE D 1 24 ? 22.817 -75.092 46.640 1.00 33.72 54 PHE D N 1
ATOM 6780 C CA . PHE D 1 24 ? 22.731 -74.903 45.189 1.00 38.26 54 PHE D CA 1
ATOM 6781 C C . PHE D 1 24 ? 22.146 -73.536 44.858 1.00 39.78 54 PHE D C 1
ATOM 6782 O O . PHE D 1 24 ? 21.012 -73.219 45.239 1.00 36.59 54 PHE D O 1
ATOM 6790 N N . THR D 1 25 ? 22.914 -72.738 44.125 1.00 35.76 55 THR D N 1
ATOM 6791 C CA . THR D 1 25 ? 22.483 -71.397 43.758 1.00 23.34 55 THR D CA 1
ATOM 6792 C C . THR D 1 25 ? 21.922 -71.346 42.330 1.00 32.49 55 THR D C 1
ATOM 6793 O O . THR D 1 25 ? 22.432 -72.002 41.424 1.00 40.30 55 THR D O 1
ATOM 6797 N N . THR D 1 26 ? 20.843 -70.597 42.137 1.00 34.21 56 THR D N 1
ATOM 6798 C CA . THR D 1 26 ? 20.212 -70.554 40.835 1.00 35.89 56 THR D CA 1
ATOM 6799 C C . THR D 1 26 ? 20.572 -69.243 40.156 1.00 34.24 56 THR D C 1
ATOM 6800 O O . THR D 1 26 ? 20.072 -68.193 40.536 1.00 35.34 56 THR D O 1
ATOM 6804 N N . ILE D 1 27 ? 21.466 -69.307 39.172 1.00 40.59 57 ILE D N 1
ATOM 6805 C CA . ILE D 1 27 ? 21.868 -68.101 38.451 1.00 39.62 57 ILE D CA 1
ATOM 6806 C C . ILE D 1 27 ? 21.006 -67.945 37.218 1.00 31.26 57 ILE D C 1
ATOM 6807 O O . ILE D 1 27 ? 21.110 -68.735 36.273 1.00 35.21 57 ILE D O 1
ATOM 6812 N N . ALA D 1 28 ? 20.160 -66.918 37.239 1.00 36.04 58 ALA D N 1
ATOM 6813 C CA . ALA D 1 28 ? 19.234 -66.662 36.153 1.00 24.74 58 ALA D CA 1
ATOM 6814 C C . ALA D 1 28 ? 19.953 -65.990 34.989 1.00 32.92 58 ALA D C 1
ATOM 6815 O O . ALA D 1 28 ? 20.066 -64.764 34.939 1.00 35.99 58 ALA D O 1
ATOM 6817 N N . HIS D 1 29 ? 20.420 -66.827 34.065 1.00 31.13 59 HIS D N 1
ATOM 6818 C CA . HIS D 1 29 ? 21.199 -66.436 32.884 1.00 37.59 59 HIS D CA 1
ATOM 6819 C C . HIS D 1 29 ? 20.441 -65.404 32.076 1.00 35.61 59 HIS D C 1
ATOM 6820 O O . HIS D 1 29 ? 19.456 -65.726 31.429 1.00 38.87 59 HIS D O 1
ATOM 6827 N N . ARG D 1 30 ? 20.919 -64.162 32.133 1.00 35.24 60 ARG D N 1
ATOM 6828 C CA . ARG D 1 30 ? 20.312 -63.009 31.459 1.00 25.22 60 ARG D CA 1
ATOM 6829 C C . ARG D 1 30 ? 18.913 -62.670 31.922 1.00 31.58 60 ARG D C 1
ATOM 6830 O O . ARG D 1 30 ? 18.096 -62.179 31.141 1.00 40.43 60 ARG D O 1
ATOM 6838 N N . GLY D 1 31 ? 18.641 -62.913 33.198 1.00 39.66 61 GLY D N 1
ATOM 6839 C CA . GLY D 1 31 ? 17.275 -62.916 33.696 1.00 29.12 61 GLY D CA 1
ATOM 6840 C C . GLY D 1 31 ? 16.510 -64.164 33.285 1.00 30.01 61 GLY D C 1
ATOM 6841 O O . GLY D 1 31 ? 17.095 -65.237 33.053 1.00 31.25 61 GLY D O 1
ATOM 6842 N N . ALA D 1 32 ? 15.193 -64.036 33.195 1.00 40.17 62 ALA D N 1
ATOM 6843 C CA . ALA D 1 32 ? 14.335 -65.174 32.841 1.00 42.95 62 ALA D CA 1
ATOM 6844 C C . ALA D 1 32 ? 14.266 -65.312 31.325 1.00 31.33 62 ALA D C 1
ATOM 6845 O O . ALA D 1 32 ? 13.208 -65.133 30.720 1.00 44.79 62 ALA D O 1
ATOM 6847 N N . SER D 1 33 ? 15.418 -65.616 30.725 1.00 41.98 63 SER D N 1
ATOM 6848 C CA . SER D 1 33 ? 15.644 -65.441 29.297 1.00 40.42 63 SER D CA 1
ATOM 6849 C C . SER D 1 33 ? 14.964 -66.517 28.439 1.00 28.57 63 SER D C 1
ATOM 6850 O O . SER D 1 33 ? 14.764 -66.322 27.239 1.00 36.54 63 SER D O 1
ATOM 6853 N N . GLY D 1 34 ? 14.612 -67.636 29.066 1.00 37.96 64 GLY D N 1
ATOM 6854 C CA . GLY D 1 34 ? 13.711 -68.624 28.476 1.00 38.82 64 GLY D CA 1
ATOM 6855 C C . GLY D 1 34 ? 12.306 -68.125 28.196 1.00 46.20 64 GLY D C 1
ATOM 6856 O O . GLY D 1 34 ? 11.707 -68.486 27.179 1.00 42.95 64 GLY D O 1
ATOM 6857 N N . TYR D 1 35 ? 11.807 -67.269 29.087 1.00 28.24 65 TYR D N 1
ATOM 6858 C CA . TYR D 1 35 ? 10.397 -66.873 29.142 1.00 30.47 65 TYR D CA 1
ATOM 6859 C C . TYR D 1 35 ? 10.135 -65.399 28.776 1.00 36.62 65 TYR D C 1
ATOM 6860 O O . TYR D 1 35 ? 8.973 -64.987 28.607 1.00 28.65 65 TYR D O 1
ATOM 6869 N N . ALA D 1 36 ? 11.209 -64.612 28.673 1.00 32.61 66 ALA D N 1
ATOM 6870 C CA . ALA D 1 36 ? 11.125 -63.158 28.499 1.00 33.42 66 ALA D CA 1
ATOM 6871 C C . ALA D 1 36 ? 12.400 -62.676 27.793 1.00 27.19 66 ALA D C 1
ATOM 6872 O O . ALA D 1 36 ? 13.428 -63.341 27.892 1.00 40.75 66 ALA D O 1
ATOM 6874 N N . PRO D 1 37 ? 12.345 -61.541 27.054 1.00 40.15 67 PRO D N 1
ATOM 6875 C CA . PRO D 1 37 ? 13.550 -61.152 26.304 1.00 27.16 67 PRO D CA 1
ATOM 6876 C C . PRO D 1 37 ? 14.751 -60.871 27.223 1.00 38.60 67 PRO D C 1
ATOM 6877 O O . PRO D 1 37 ? 14.620 -60.116 28.182 1.00 35.16 67 PRO D O 1
ATOM 6881 N N . GLU D 1 38 ? 15.895 -61.491 26.925 1.00 27.75 68 GLU D N 1
ATOM 6882 C CA . GLU D 1 38 ? 17.102 -61.407 27.749 1.00 28.87 68 GLU D CA 1
ATOM 6883 C C . GLU D 1 38 ? 17.520 -59.949 28.033 1.00 38.29 68 GLU D C 1
ATOM 6884 O O . GLU D 1 38 ? 17.288 -59.048 27.209 1.00 28.76 68 GLU D O 1
ATOM 6890 N N . HIS D 1 39 ? 18.094 -59.737 29.219 1.00 34.35 69 HIS D N 1
ATOM 6891 C CA . HIS D 1 39 ? 18.663 -58.457 29.640 1.00 34.27 69 HIS D CA 1
ATOM 6892 C C . HIS D 1 39 ? 17.673 -57.318 29.463 1.00 37.73 69 HIS D C 1
ATOM 6893 O O . HIS D 1 39 ? 17.978 -56.318 28.814 1.00 38.92 69 HIS D O 1
ATOM 6900 N N . THR D 1 40 ? 16.467 -57.511 29.989 1.00 29.61 70 THR D N 1
ATOM 6901 C CA . THR D 1 40 ? 15.460 -56.463 30.060 1.00 31.00 70 THR D CA 1
ATOM 6902 C C . THR D 1 40 ? 14.927 -56.487 31.475 1.00 30.61 70 THR D C 1
ATOM 6903 O O . THR D 1 40 ? 15.057 -57.511 32.156 1.00 35.48 70 THR D O 1
ATOM 6907 N N . PHE D 1 41 ? 14.344 -55.370 31.921 1.00 32.46 71 PHE D N 1
ATOM 6908 C CA . PHE D 1 41 ? 13.553 -55.340 33.163 1.00 31.91 71 PHE D CA 1
ATOM 6909 C C . PHE D 1 41 ? 12.501 -56.468 33.218 1.00 44.76 71 PHE D C 1
ATOM 6910 O O . PHE D 1 41 ? 12.333 -57.107 34.255 1.00 40.61 71 PHE D O 1
ATOM 6918 N N . GLN D 1 42 ? 11.819 -56.716 32.100 1.00 39.15 72 GLN D N 1
ATOM 6919 C CA . GLN D 1 42 ? 10.856 -57.821 31.998 1.00 40.60 72 GLN D CA 1
ATOM 6920 C C . GLN D 1 42 ? 11.477 -59.172 32.360 1.00 35.62 72 GLN D C 1
ATOM 6921 O O . GLN D 1 42 ? 10.939 -59.896 33.200 1.00 40.85 72 GLN D O 1
ATOM 6927 N N . ALA D 1 43 ? 12.622 -59.487 31.752 1.00 30.14 73 ALA D N 1
ATOM 6928 C CA . ALA D 1 43 ? 13.372 -60.687 32.111 1.00 30.91 73 ALA D CA 1
ATOM 6929 C C . ALA D 1 43 ? 13.896 -60.742 33.540 1.00 37.84 73 ALA D C 1
ATOM 6930 O O . ALA D 1 43 ? 13.752 -61.779 34.189 1.00 36.60 73 ALA D O 1
ATOM 6932 N N . TYR D 1 44 ? 14.503 -59.646 34.020 1.00 35.16 74 TYR D N 1
ATOM 6933 C CA . TYR D 1 44 ? 15.008 -59.565 35.409 1.00 36.15 74 TYR D CA 1
ATOM 6934 C C . TYR D 1 44 ? 13.914 -59.599 36.469 1.00 34.92 74 TYR D C 1
ATOM 6935 O O . TYR D 1 44 ? 14.082 -60.276 37.483 1.00 35.72 74 TYR D O 1
ATOM 6944 N N . ASP D 1 45 ? 12.815 -58.865 36.244 1.00 39.17 75 ASP D N 1
ATOM 6945 C CA . ASP D 1 45 ? 11.620 -58.930 37.113 1.00 37.64 75 ASP D CA 1
ATOM 6946 C C . ASP D 1 45 ? 11.134 -60.355 37.319 1.00 39.58 75 ASP D C 1
ATOM 6947 O O . ASP D 1 45 ? 10.897 -60.771 38.450 1.00 43.64 75 ASP D O 1
ATOM 6952 N N . LYS D 1 46 ? 10.989 -61.091 36.218 1.00 40.15 76 LYS D N 1
ATOM 6953 C CA . LYS D 1 46 ? 10.418 -62.431 36.253 1.00 36.92 76 LYS D CA 1
ATOM 6954 C C . LYS D 1 46 ? 11.312 -63.364 37.035 1.00 34.89 76 LYS D C 1
ATOM 6955 O O . LYS D 1 46 ? 10.829 -64.114 37.871 1.00 51.56 76 LYS D O 1
ATOM 6961 N N . SER D 1 47 ? 12.619 -63.297 36.794 1.00 36.67 77 SER D N 1
ATOM 6962 C CA . SER D 1 47 ? 13.535 -64.221 37.443 1.00 34.60 77 SER D CA 1
ATOM 6963 C C . SER D 1 47 ? 13.686 -63.914 38.921 1.00 36.54 77 SER D C 1
ATOM 6964 O O . SER D 1 47 ? 13.828 -64.821 39.737 1.00 36.09 77 SER D O 1
ATOM 6967 N N . HIS D 1 48 ? 13.626 -62.629 39.258 1.00 35.90 78 HIS D N 1
ATOM 6968 C CA . HIS D 1 48 ? 13.872 -62.178 40.615 1.00 31.78 78 HIS D CA 1
ATOM 6969 C C . HIS D 1 48 ? 12.601 -62.260 41.456 1.00 36.36 78 HIS D C 1
ATOM 6970 O O . HIS D 1 48 ? 12.601 -62.869 42.528 1.00 37.75 78 HIS D O 1
ATOM 6977 N N . ASN D 1 49 ? 11.531 -61.638 40.970 1.00 38.35 79 ASN D N 1
ATOM 6978 C CA . ASN D 1 49 ? 10.294 -61.537 41.734 1.00 39.71 79 ASN D CA 1
ATOM 6979 C C . ASN D 1 49 ? 9.473 -62.824 41.631 1.00 42.47 79 ASN D C 1
ATOM 6980 O O . ASN D 1 49 ? 9.045 -63.364 42.642 1.00 47.27 79 ASN D O 1
ATOM 6985 N N . GLU D 1 50 ? 9.268 -63.298 40.406 1.00 35.91 80 GLU D N 1
ATOM 6986 C CA . GLU D 1 50 ? 8.297 -64.353 40.143 1.00 42.41 80 GLU D CA 1
ATOM 6987 C C . GLU D 1 50 ? 8.911 -65.731 40.364 1.00 41.71 80 GLU D C 1
ATOM 6988 O O . GLU D 1 50 ? 8.361 -66.554 41.095 1.00 47.60 80 GLU D O 1
ATOM 6994 N N . LEU D 1 51 ? 10.053 -65.976 39.730 1.00 43.46 81 LEU D N 1
ATOM 6995 C CA . LEU D 1 51 ? 10.688 -67.286 39.790 1.00 33.77 81 LEU D CA 1
ATOM 6996 C C . LEU D 1 51 ? 11.603 -67.471 40.994 1.00 41.65 81 LEU D C 1
ATOM 6997 O O . LEU D 1 51 ? 12.012 -68.597 41.294 1.00 37.14 81 LEU D O 1
ATOM 7002 N N . LYS D 1 52 ? 11.931 -66.377 41.674 1.00 42.64 82 LYS D N 1
ATOM 7003 C CA . LYS D 1 52 ? 12.729 -66.445 42.895 1.00 29.92 82 LYS D CA 1
ATOM 7004 C C . LYS D 1 52 ? 14.068 -67.141 42.659 1.00 40.26 82 LYS D C 1
ATOM 7005 O O . LYS D 1 52 ? 14.481 -67.997 43.441 1.00 38.05 82 LYS D O 1
ATOM 7011 N N . ALA D 1 53 ? 14.739 -66.765 41.575 1.00 40.02 83 ALA D N 1
ATOM 7012 C CA . ALA D 1 53 ? 16.151 -67.094 41.376 1.00 32.71 83 ALA D CA 1
ATOM 7013 C C . ALA D 1 53 ? 17.085 -66.361 42.361 1.00 29.56 83 ALA D C 1
ATOM 7014 O O . ALA D 1 53 ? 16.754 -65.283 42.873 1.00 35.02 83 ALA D O 1
ATOM 7016 N N . SER D 1 54 ? 18.235 -66.970 42.632 1.00 34.38 84 SER D N 1
ATOM 7017 C CA . SER D 1 54 ? 19.254 -66.411 43.526 1.00 36.95 84 SER D CA 1
ATOM 7018 C C . SER D 1 54 ? 20.018 -65.228 42.924 1.00 51.02 84 SER D C 1
ATOM 7019 O O . SER D 1 54 ? 20.311 -64.260 43.627 1.00 42.08 84 SER D O 1
ATOM 7022 N N . TYR D 1 55 ? 20.342 -65.309 41.632 1.00 43.47 85 TYR D N 1
ATOM 7023 C CA . TYR D 1 55 ? 21.194 -64.308 40.984 1.00 35.91 85 TYR D CA 1
ATOM 7024 C C . TYR D 1 55 ? 20.558 -63.667 39.765 1.00 41.25 85 TYR D C 1
ATOM 7025 O O . TYR D 1 55 ? 19.903 -64.342 38.971 1.00 41.77 85 TYR D O 1
ATOM 7034 N N . ILE D 1 56 ? 20.762 -62.358 39.637 1.00 43.50 86 ILE D N 1
ATOM 7035 C CA . ILE D 1 56 ? 20.455 -61.599 38.422 1.00 36.48 86 ILE D CA 1
ATOM 7036 C C . ILE D 1 56 ? 21.735 -61.522 37.596 1.00 32.53 86 ILE D C 1
ATOM 7037 O O . ILE D 1 56 ? 22.701 -60.888 38.018 1.00 41.84 86 ILE D O 1
ATOM 7042 N N . GLU D 1 57 ? 21.764 -62.197 36.445 1.00 32.34 87 GLU D N 1
ATOM 7043 C CA . GLU D 1 57 ? 22.998 -62.273 35.649 1.00 35.91 87 GLU D CA 1
ATOM 7044 C C . GLU D 1 57 ? 23.033 -61.215 34.560 1.00 32.68 87 GLU D C 1
ATOM 7045 O O . GLU D 1 57 ? 22.077 -61.080 33.823 1.00 37.72 87 GLU D O 1
ATOM 7051 N N . ILE D 1 58 ? 24.138 -60.462 34.491 1.00 40.06 88 ILE D N 1
ATOM 7052 C CA . ILE D 1 58 ? 24.267 -59.252 33.642 1.00 42.25 88 ILE D CA 1
ATOM 7053 C C . ILE D 1 58 ? 25.552 -59.343 32.821 1.00 40.78 88 ILE D C 1
ATOM 7054 O O . ILE D 1 58 ? 26.629 -59.584 33.375 1.00 39.13 88 ILE D O 1
ATOM 7059 N N . ASP D 1 59 ? 25.421 -59.204 31.497 1.00 39.77 89 ASP D N 1
ATOM 7060 C CA . ASP D 1 59 ? 26.564 -59.022 30.603 1.00 38.16 89 ASP D CA 1
ATOM 7061 C C . ASP D 1 59 ? 26.649 -57.535 30.280 1.00 37.56 89 ASP D C 1
ATOM 7062 O O . ASP D 1 59 ? 25.636 -56.901 29.993 1.00 41.23 89 ASP D O 1
ATOM 7067 N N . LEU D 1 60 ? 27.853 -56.981 30.346 1.00 36.76 90 LEU D N 1
ATOM 7068 C CA . LEU D 1 60 ? 28.038 -55.539 30.206 1.00 39.89 90 LEU D CA 1
ATOM 7069 C C . LEU D 1 60 ? 28.575 -55.210 28.828 1.00 40.51 90 LEU D C 1
ATOM 7070 O O . LEU D 1 60 ? 29.505 -55.853 28.357 1.00 37.09 90 LEU D O 1
ATOM 7075 N N . GLN D 1 61 ? 27.974 -54.213 28.186 1.00 41.21 91 GLN D N 1
ATOM 7076 C CA . GLN D 1 61 ? 28.618 -53.501 27.089 1.00 41.43 91 GLN D CA 1
ATOM 7077 C C . GLN D 1 61 ? 28.686 -52.035 27.499 1.00 37.75 91 GLN D C 1
ATOM 7078 O O . GLN D 1 61 ? 28.324 -51.693 28.622 1.00 41.93 91 GLN D O 1
ATOM 7084 N N . ARG D 1 62 ? 29.130 -51.164 26.596 1.00 35.58 92 ARG D N 1
ATOM 7085 C CA . ARG D 1 62 ? 29.184 -49.738 26.904 1.00 42.51 92 ARG D CA 1
ATOM 7086 C C . ARG D 1 62 ? 28.743 -48.897 25.719 1.00 34.24 92 ARG D C 1
ATOM 7087 O O . ARG D 1 62 ? 29.091 -49.208 24.586 1.00 38.28 92 ARG D O 1
ATOM 7095 N N . THR D 1 63 ? 27.995 -47.827 25.983 1.00 38.76 93 THR D N 1
ATOM 7096 C CA . THR D 1 63 ? 27.598 -46.889 24.934 1.00 40.42 93 THR D CA 1
ATOM 7097 C C . THR D 1 63 ? 28.752 -45.995 24.426 1.00 55.92 93 THR D C 1
ATOM 7098 O O . THR D 1 63 ? 29.865 -46.021 24.975 1.00 40.40 93 THR D O 1
ATOM 7102 N N . LYS D 1 64 ? 28.478 -45.226 23.367 1.00 51.46 94 LYS D N 1
ATOM 7103 C CA . LYS D 1 64 ? 29.420 -44.248 22.805 1.00 56.31 94 LYS D CA 1
ATOM 7104 C C . LYS D 1 64 ? 29.849 -43.222 23.852 1.00 51.03 94 LYS D C 1
ATOM 7105 O O . LYS D 1 64 ? 31.035 -42.889 23.966 1.00 52.09 94 LYS D O 1
ATOM 7111 N N . ASP D 1 65 ? 28.867 -42.748 24.614 1.00 52.62 95 ASP D N 1
ATOM 7112 C CA . ASP D 1 65 ? 29.067 -41.748 25.653 1.00 43.12 95 ASP D CA 1
ATOM 7113 C C . ASP D 1 65 ? 29.298 -42.339 27.053 1.00 49.38 95 ASP D C 1
ATOM 7114 O O . ASP D 1 65 ? 29.150 -41.641 28.057 1.00 40.25 95 ASP D O 1
ATOM 7119 N N . GLY D 1 66 ? 29.658 -43.621 27.111 1.00 36.86 96 GLY D N 1
ATOM 7120 C CA . GLY D 1 66 ? 30.292 -44.186 28.296 1.00 46.46 96 GLY D CA 1
ATOM 7121 C C . GLY D 1 66 ? 29.463 -44.955 29.311 1.00 53.99 96 GLY D C 1
ATOM 7122 O O . GLY D 1 66 ? 30.017 -45.448 30.291 1.00 44.79 96 GLY D O 1
ATOM 7123 N N . HIS D 1 67 ? 28.154 -45.076 29.085 1.00 42.76 97 HIS D N 1
ATOM 7124 C CA . HIS D 1 67 ? 27.272 -45.779 30.023 1.00 49.40 97 HIS D CA 1
ATOM 7125 C C . HIS D 1 67 ? 27.380 -47.286 29.895 1.00 37.83 97 HIS D C 1
ATOM 7126 O O . HIS D 1 67 ? 27.261 -47.819 28.795 1.00 39.11 97 HIS D O 1
ATOM 7133 N N . LEU D 1 68 ? 27.592 -47.963 31.026 1.00 39.61 98 LEU D N 1
ATOM 7134 C CA . LEU D 1 68 ? 27.522 -49.430 31.086 1.00 44.40 98 LEU D CA 1
ATOM 7135 C C . LEU D 1 68 ? 26.078 -49.918 30.934 1.00 40.17 98 LEU D C 1
ATOM 7136 O O . LEU D 1 68 ? 25.183 -49.420 31.603 1.00 37.38 98 LEU D O 1
ATOM 7141 N N . VAL D 1 69 ? 25.849 -50.863 30.028 1.00 41.92 99 VAL D N 1
ATOM 7142 C CA . VAL D 1 69 ? 24.491 -51.363 29.774 1.00 34.97 99 VAL D CA 1
ATOM 7143 C C . VAL D 1 69 ? 24.485 -52.886 29.743 1.00 39.66 99 VAL D C 1
ATOM 7144 O O . VAL D 1 69 ? 25.533 -53.500 29.532 1.00 32.44 99 VAL D O 1
ATOM 7148 N N . ALA D 1 70 ? 23.307 -53.488 29.941 1.00 40.92 100 ALA D N 1
ATOM 7149 C CA . ALA D 1 70 ? 23.152 -54.945 29.852 1.00 32.41 100 ALA D CA 1
ATOM 7150 C C . ALA D 1 70 ? 22.865 -55.397 28.435 1.00 28.78 100 ALA D C 1
ATOM 7151 O O . ALA D 1 70 ? 21.802 -55.092 27.890 1.00 32.91 100 ALA D O 1
ATOM 7153 N N . MET D 1 71 ? 23.822 -56.119 27.856 1.00 32.23 101 MET D N 1
ATOM 7154 C CA . MET D 1 71 ? 23.655 -56.772 26.566 1.00 31.43 101 MET D CA 1
ATOM 7155 C C . MET D 1 71 ? 24.706 -57.846 26.384 1.00 28.70 101 MET D C 1
ATOM 7156 O O . MET D 1 71 ? 25.867 -57.643 26.734 1.00 37.89 101 MET D O 1
ATOM 7161 N N . HIS D 1 72 ? 24.294 -58.981 25.819 1.00 31.62 102 HIS D N 1
ATOM 7162 C CA . HIS D 1 72 ? 25.187 -60.107 25.620 1.00 36.16 102 HIS D CA 1
ATOM 7163 C C . HIS D 1 72 ? 26.182 -59.885 24.471 1.00 48.26 102 HIS D C 1
ATOM 7164 O O . HIS D 1 72 ? 27.394 -60.078 24.646 1.00 40.52 102 HIS D O 1
ATOM 7171 N N . ASP D 1 73 ? 25.668 -59.491 23.305 1.00 45.45 103 ASP D N 1
ATOM 7172 C CA . ASP D 1 73 ? 26.507 -59.247 22.130 1.00 40.39 103 ASP D CA 1
ATOM 7173 C C . ASP D 1 73 ? 27.065 -57.824 22.133 1.00 43.20 103 ASP D C 1
ATOM 7174 O O . ASP D 1 73 ? 26.445 -56.900 22.663 1.00 32.29 103 ASP D O 1
ATOM 7179 N N . GLU D 1 74 ? 28.202 -57.638 21.492 1.00 41.23 104 GLU D N 1
ATOM 7180 C CA . GLU D 1 74 ? 28.734 -56.321 21.241 1.00 46.24 104 GLU D CA 1
ATOM 7181 C C . GLU D 1 74 ? 27.928 -55.524 20.270 1.00 36.77 104 GLU D C 1
ATOM 7182 O O . GLU D 1 74 ? 28.039 -54.349 20.225 1.00 51.69 104 GLU D O 1
ATOM 7188 N N . THR D 1 75 ? 27.151 -56.194 19.459 1.00 44.58 105 THR D N 1
ATOM 7189 C CA . THR D 1 75 ? 26.216 -55.543 18.555 1.00 29.88 105 THR D CA 1
ATOM 7190 C C . THR D 1 75 ? 24.775 -55.686 19.005 1.00 39.21 105 THR D C 1
ATOM 7191 O O . THR D 1 75 ? 24.413 -56.641 19.685 1.00 43.11 105 THR D O 1
ATOM 7195 N N . VAL D 1 76 ? 23.945 -54.738 18.591 1.00 50.42 106 VAL D N 1
ATOM 7196 C CA . VAL D 1 76 ? 22.534 -54.700 18.975 1.00 48.39 106 VAL D CA 1
ATOM 7197 C C . VAL D 1 76 ? 21.654 -55.605 18.092 1.00 49.35 106 VAL D C 1
ATOM 7198 O O . VAL D 1 76 ? 20.472 -55.790 18.376 1.00 40.59 106 VAL D O 1
ATOM 7202 N N . ASN D 1 77 ? 22.254 -56.167 17.041 1.00 49.62 107 ASN D N 1
ATOM 7203 C CA . ASN D 1 77 ? 21.546 -56.762 15.896 1.00 51.42 107 ASN D CA 1
ATOM 7204 C C . ASN D 1 77 ? 20.546 -57.856 16.257 1.00 47.60 107 ASN D C 1
ATOM 7205 O O . ASN D 1 77 ? 19.445 -57.883 15.721 1.00 46.02 107 ASN D O 1
ATOM 7210 N N . ARG D 1 78 ? 20.946 -58.756 17.157 1.00 50.58 108 ARG D N 1
ATOM 7211 C CA . ARG D 1 78 ? 20.187 -59.974 17.442 1.00 40.88 108 ARG D CA 1
ATOM 7212 C C . ARG D 1 78 ? 18.945 -59.673 18.274 1.00 47.87 108 ARG D C 1
ATOM 7213 O O . ARG D 1 78 ? 17.876 -60.248 18.047 1.00 48.10 108 ARG D O 1
ATOM 7221 N N . THR D 1 79 ? 19.093 -58.762 19.232 1.00 39.19 109 THR D N 1
ATOM 7222 C CA . THR D 1 79 ? 18.106 -58.604 20.287 1.00 41.91 109 THR D CA 1
ATOM 7223 C C . THR D 1 79 ? 17.425 -57.258 20.238 1.00 41.20 109 THR D C 1
ATOM 7224 O O . THR D 1 79 ? 16.781 -56.864 21.208 1.00 44.71 109 THR D O 1
ATOM 7228 N N . THR D 1 80 ? 17.590 -56.538 19.130 1.00 36.75 110 THR D N 1
ATOM 7229 C CA . THR D 1 80 ? 16.879 -55.269 18.917 1.00 44.81 110 THR D CA 1
ATOM 7230 C C . THR D 1 80 ? 16.397 -55.123 17.464 1.00 49.50 110 THR D C 1
ATOM 7231 O O . THR D 1 80 ? 16.670 -55.978 16.618 1.00 39.49 110 THR D O 1
ATOM 7235 N N . ASN D 1 81 ? 15.701 -54.022 17.183 1.00 47.85 111 ASN D N 1
ATOM 7236 C CA . ASN D 1 81 ? 15.421 -53.601 15.808 1.00 51.61 111 ASN D CA 1
ATOM 7237 C C . ASN D 1 81 ? 16.505 -52.709 15.190 1.00 50.70 111 ASN D C 1
ATOM 7238 O O . ASN D 1 81 ? 16.301 -52.093 14.142 1.00 62.46 111 ASN D O 1
ATOM 7243 N N . GLY D 1 82 ? 17.663 -52.649 15.841 1.00 54.46 112 GLY D N 1
ATOM 7244 C CA . GLY D 1 82 ? 18.770 -51.823 15.372 1.00 41.44 112 GLY D CA 1
ATOM 7245 C C . GLY D 1 82 ? 19.862 -52.644 14.722 1.00 43.28 112 GLY D C 1
ATOM 7246 O O . GLY D 1 82 ? 19.800 -53.878 14.694 1.00 46.53 112 GLY D O 1
ATOM 7247 N N . HIS D 1 83 ? 20.860 -51.943 14.200 1.00 43.28 113 HIS D N 1
ATOM 7248 C CA A HIS D 1 83 ? 22.072 -52.574 13.692 0.50 47.70 113 HIS D CA 1
ATOM 7249 C CA B HIS D 1 83 ? 22.077 -52.556 13.657 0.50 45.17 113 HIS D CA 1
ATOM 7250 C C . HIS D 1 83 ? 23.298 -51.820 14.204 1.00 45.95 113 HIS D C 1
ATOM 7251 O O . HIS D 1 83 ? 23.259 -50.601 14.401 1.00 48.79 113 HIS D O 1
ATOM 7264 N N . GLY D 1 84 ? 24.380 -52.555 14.443 1.00 49.04 114 GLY D N 1
ATOM 7265 C CA . GLY D 1 84 ? 25.663 -51.934 14.773 1.00 56.24 114 GLY D CA 1
ATOM 7266 C C . GLY D 1 84 ? 26.139 -52.202 16.186 1.00 51.73 114 GLY D C 1
ATOM 7267 O O . GLY D 1 84 ? 25.441 -52.829 16.975 1.00 56.25 114 GLY D O 1
ATOM 7268 N N . LYS D 1 85 ? 27.334 -51.712 16.501 1.00 50.27 115 LYS D N 1
ATOM 7269 C CA . LYS D 1 85 ? 27.939 -51.910 17.813 1.00 49.05 115 LYS D CA 1
ATOM 7270 C C . LYS D 1 85 ? 27.279 -51.026 18.863 1.00 48.67 115 LYS D C 1
ATOM 7271 O O . LYS D 1 85 ? 26.814 -49.930 18.548 1.00 45.61 115 LYS D O 1
ATOM 7277 N N . VAL D 1 86 ? 27.258 -51.502 20.109 1.00 47.57 116 VAL D N 1
ATOM 7278 C CA . VAL D 1 86 ? 26.656 -50.755 21.226 1.00 47.85 116 VAL D CA 1
ATOM 7279 C C . VAL D 1 86 ? 27.394 -49.423 21.418 1.00 28.80 116 VAL D C 1
ATOM 7280 O O . VAL D 1 86 ? 26.773 -48.373 21.597 1.00 34.57 116 VAL D O 1
ATOM 7284 N N . GLU D 1 87 ? 28.719 -49.480 21.313 1.00 41.10 117 GLU D N 1
ATOM 7285 C CA . GLU D 1 87 ? 29.569 -48.291 21.374 1.00 49.66 117 GLU D CA 1
ATOM 7286 C C . GLU D 1 87 ? 29.448 -47.321 20.188 1.00 59.32 117 GLU D C 1
ATOM 7287 O O . GLU D 1 87 ? 30.085 -46.268 20.194 1.00 59.05 117 GLU D O 1
ATOM 7293 N N . ASP D 1 88 ? 28.646 -47.677 19.181 1.00 59.04 118 ASP D N 1
ATOM 7294 C CA . ASP D 1 88 ? 28.239 -46.727 18.143 1.00 55.10 118 ASP D CA 1
ATOM 7295 C C . ASP D 1 88 ? 26.966 -45.974 18.524 1.00 52.98 118 ASP D C 1
ATOM 7296 O O . ASP D 1 88 ? 26.597 -45.001 17.873 1.00 49.31 118 ASP D O 1
ATOM 7301 N N . TYR D 1 89 ? 26.301 -46.419 19.585 1.00 48.39 119 TYR D N 1
ATOM 7302 C CA . TYR D 1 89 ? 25.086 -45.764 20.047 1.00 48.42 119 TYR D CA 1
ATOM 7303 C C . TYR D 1 89 ? 25.411 -44.914 21.285 1.00 56.37 119 TYR D C 1
ATOM 7304 O O . TYR D 1 89 ? 26.094 -45.367 22.197 1.00 46.21 119 TYR D O 1
ATOM 7313 N N . THR D 1 90 ? 24.895 -43.692 21.323 1.00 43.23 120 THR D N 1
ATOM 7314 C CA . THR D 1 90 ? 24.723 -42.982 22.581 1.00 49.14 120 THR D CA 1
ATOM 7315 C C . THR D 1 90 ? 23.601 -43.648 23.354 1.00 49.56 120 THR D C 1
ATOM 7316 O O . THR D 1 90 ? 22.816 -44.407 22.778 1.00 51.73 120 THR D O 1
ATOM 7320 N N . LEU D 1 91 ? 23.517 -43.356 24.651 1.00 50.02 121 LEU D N 1
ATOM 7321 C CA . LEU D 1 91 ? 22.479 -43.947 25.494 1.00 44.38 121 LEU D CA 1
ATOM 7322 C C . LEU D 1 91 ? 21.063 -43.558 25.056 1.00 41.41 121 LEU D C 1
ATOM 7323 O O . LEU D 1 91 ? 20.195 -44.425 24.934 1.00 46.80 121 LEU D O 1
ATOM 7328 N N . ASP D 1 92 ? 20.852 -42.271 24.792 1.00 43.96 122 ASP D N 1
ATOM 7329 C CA . ASP D 1 92 ? 19.616 -41.765 24.184 1.00 51.66 122 ASP D CA 1
ATOM 7330 C C . ASP D 1 92 ? 19.164 -42.499 22.908 1.00 48.24 122 ASP D C 1
ATOM 7331 O O . ASP D 1 92 ? 17.991 -42.855 22.768 1.00 52.88 122 ASP D O 1
ATOM 7336 N N . GLU D 1 93 ? 20.103 -42.720 21.994 1.00 37.23 123 GLU D N 1
ATOM 7337 C CA . GLU D 1 93 ? 19.862 -43.474 20.766 1.00 41.77 123 GLU D CA 1
ATOM 7338 C C . GLU D 1 93 ? 19.534 -44.944 21.049 1.00 50.63 123 GLU D C 1
ATOM 7339 O O . GLU D 1 93 ? 18.666 -45.533 20.403 1.00 51.86 123 GLU D O 1
ATOM 7345 N N . LEU D 1 94 ? 20.228 -45.523 22.029 1.00 59.41 124 LEU D N 1
ATOM 7346 C CA . LEU D 1 94 ? 20.070 -46.931 22.384 1.00 48.02 124 LEU D CA 1
ATOM 7347 C C . LEU D 1 94 ? 18.712 -47.177 23.033 1.00 42.67 124 LEU D C 1
ATOM 7348 O O . LEU D 1 94 ? 18.109 -48.230 22.853 1.00 44.54 124 LEU D O 1
ATOM 7353 N N . LYS D 1 95 ? 18.225 -46.175 23.753 1.00 44.45 125 LYS D N 1
ATOM 7354 C CA . LYS D 1 95 ? 16.952 -46.254 24.453 1.00 47.54 125 LYS D CA 1
ATOM 7355 C C . LYS D 1 95 ? 15.751 -46.089 23.521 1.00 52.25 125 LYS D C 1
ATOM 7356 O O . LYS D 1 95 ? 14.609 -46.251 23.955 1.00 43.26 125 LYS D O 1
ATOM 7362 N N . GLN D 1 96 ? 16.014 -45.758 22.254 1.00 38.46 126 GLN D N 1
ATOM 7363 C CA . GLN D 1 96 ? 14.971 -45.655 21.225 1.00 46.19 126 GLN D CA 1
ATOM 7364 C C . GLN D 1 96 ? 14.625 -47.031 20.655 1.00 46.99 126 GLN D C 1
ATOM 7365 O O . GLN D 1 96 ? 13.549 -47.222 20.097 1.00 42.64 126 GLN D O 1
ATOM 7371 N N . LEU D 1 97 ? 15.553 -47.975 20.803 1.00 38.65 127 LEU D N 1
ATOM 7372 C CA . LEU D 1 97 ? 15.424 -49.326 20.258 1.00 49.72 127 LEU D CA 1
ATOM 7373 C C . LEU D 1 97 ? 14.350 -50.183 20.945 1.00 46.92 127 LEU D C 1
ATOM 7374 O O . LEU D 1 97 ? 14.040 -49.996 22.126 1.00 50.81 127 LEU D O 1
ATOM 7379 N N . ASP D 1 98 ? 13.786 -51.121 20.184 1.00 43.64 128 ASP D N 1
ATOM 7380 C CA . ASP D 1 98 ? 12.907 -52.164 20.723 1.00 39.60 128 ASP D CA 1
ATOM 7381 C C . ASP D 1 98 ? 13.774 -53.376 21.068 1.00 46.39 128 ASP D C 1
ATOM 7382 O O . ASP D 1 98 ? 14.305 -54.018 20.169 1.00 37.07 128 ASP D O 1
ATOM 7387 N N . ALA D 1 99 ? 13.907 -53.686 22.361 1.00 43.81 129 ALA D N 1
ATOM 7388 C CA . ALA D 1 99 ? 14.765 -54.794 22.815 1.00 38.86 129 ALA D CA 1
ATOM 7389 C C . ALA D 1 99 ? 13.981 -56.043 23.204 1.00 42.89 129 ALA D C 1
ATOM 7390 O O . ALA D 1 99 ? 14.530 -56.958 23.844 1.00 38.46 129 ALA D O 1
ATOM 7392 N N . GLY D 1 100 ? 12.706 -56.077 22.819 1.00 41.16 130 GLY D N 1
ATOM 7393 C CA . GLY D 1 100 ? 11.796 -57.145 23.223 1.00 46.69 130 GLY D CA 1
ATOM 7394 C C . GLY D 1 100 ? 11.029 -57.866 22.125 1.00 43.26 130 GLY D C 1
ATOM 7395 O O . GLY D 1 100 ? 10.762 -59.060 22.256 1.00 38.34 130 GLY D O 1
ATOM 7396 N N . SER D 1 101 ? 10.665 -57.153 21.054 1.00 40.05 131 SER D N 1
ATOM 7397 C CA . SER D 1 101 ? 9.861 -57.732 19.958 1.00 44.47 131 SER D CA 1
ATOM 7398 C C . SER D 1 101 ? 10.546 -58.881 19.223 1.00 42.25 131 SER D C 1
ATOM 7399 O O . SER D 1 101 ? 9.875 -59.805 18.757 1.00 64.58 131 SER D O 1
ATOM 7402 N N . TRP D 1 102 ? 11.873 -58.817 19.130 1.00 43.57 132 TRP D N 1
ATOM 7403 C CA . TRP D 1 102 ? 12.705 -59.939 18.680 1.00 35.00 132 TRP D CA 1
ATOM 7404 C C . TRP D 1 102 ? 12.325 -61.275 19.332 1.00 43.27 132 TRP D C 1
ATOM 7405 O O . TRP D 1 102 ? 12.312 -62.309 18.662 1.00 50.92 132 TRP D O 1
ATOM 7416 N N . PHE D 1 103 ? 12.002 -61.240 20.627 1.00 37.76 133 PHE D N 1
ATOM 7417 C CA . PHE D 1 103 ? 11.798 -62.447 21.418 1.00 41.28 133 PHE D CA 1
ATOM 7418 C C . PHE D 1 103 ? 10.440 -63.060 21.075 1.00 47.69 133 PHE D C 1
ATOM 7419 O O . PHE D 1 103 ? 10.289 -64.285 21.049 1.00 43.04 133 PHE D O 1
ATOM 7427 N N . ASN D 1 104 ? 9.464 -62.189 20.836 1.00 45.49 134 ASN D N 1
ATOM 7428 C CA . ASN D 1 104 ? 8.128 -62.569 20.417 1.00 41.16 134 ASN D CA 1
ATOM 7429 C C . ASN D 1 104 ? 8.131 -63.312 19.083 1.00 44.62 134 ASN D C 1
ATOM 7430 O O . ASN D 1 104 ? 7.400 -64.302 18.906 1.00 44.53 134 ASN D O 1
ATOM 7435 N N . LYS D 1 105 ? 8.972 -62.834 18.167 1.00 41.33 135 LYS D N 1
ATOM 7436 C CA . LYS D 1 105 ? 9.215 -63.486 16.884 1.00 41.92 135 LYS D CA 1
ATOM 7437 C C . LYS D 1 105 ? 9.867 -64.857 17.038 1.00 54.65 135 LYS D C 1
ATOM 7438 O O . LYS D 1 105 ? 9.437 -65.818 16.392 1.00 59.73 135 LYS D O 1
ATOM 7444 N N . LYS D 1 106 ? 10.888 -64.952 17.893 1.00 44.40 136 LYS D N 1
ATOM 7445 C CA . LYS D 1 106 ? 11.711 -66.160 17.956 1.00 34.68 136 LYS D CA 1
ATOM 7446 C C . LYS D 1 106 ? 11.049 -67.266 18.779 1.00 47.58 136 LYS D C 1
ATOM 7447 O O . LYS D 1 106 ? 11.209 -68.457 18.479 1.00 52.28 136 LYS D O 1
ATOM 7453 N N . TYR D 1 107 ? 10.307 -66.867 19.810 1.00 40.56 137 TYR D N 1
ATOM 7454 C CA . TYR D 1 107 ? 9.653 -67.814 20.712 1.00 46.33 137 TYR D CA 1
ATOM 7455 C C . TYR D 1 107 ? 8.156 -67.535 20.875 1.00 43.86 137 TYR D C 1
ATOM 7456 O O . TYR D 1 107 ? 7.718 -67.147 21.959 1.00 45.06 137 TYR D O 1
ATOM 7465 N N . PRO D 1 108 ? 7.353 -67.772 19.811 1.00 50.92 138 PRO D N 1
ATOM 7466 C CA . PRO D 1 108 ? 5.935 -67.382 19.839 1.00 38.21 138 PRO D CA 1
ATOM 7467 C C . PRO D 1 108 ? 5.084 -68.031 20.949 1.00 44.84 138 PRO D C 1
ATOM 7468 O O . PRO D 1 108 ? 4.107 -67.430 21.381 1.00 44.47 138 PRO D O 1
ATOM 7472 N N . LYS D 1 109 ? 5.453 -69.223 21.425 1.00 38.87 139 LYS D N 1
ATOM 7473 C CA . LYS D 1 109 ? 4.741 -69.827 22.557 1.00 36.02 139 LYS D CA 1
ATOM 7474 C C . LYS D 1 109 ? 4.857 -69.031 23.858 1.00 32.70 139 LYS D C 1
ATOM 7475 O O . LYS D 1 109 ? 3.986 -69.121 24.729 1.00 47.59 139 LYS D O 1
ATOM 7481 N N . TYR D 1 110 ? 5.937 -68.255 23.975 1.00 50.01 140 TYR D N 1
ATOM 7482 C CA . TYR D 1 110 ? 6.215 -67.418 25.147 1.00 37.70 140 TYR D CA 1
ATOM 7483 C C . TYR D 1 110 ? 6.000 -65.925 24.893 1.00 25.89 140 TYR D C 1
ATOM 7484 O O . TYR D 1 110 ? 6.160 -65.117 25.810 1.00 31.73 140 TYR D O 1
ATOM 7493 N N . ALA D 1 111 ? 5.664 -65.565 23.653 1.00 35.72 141 ALA D N 1
ATOM 7494 C CA . ALA D 1 111 ? 5.304 -64.187 23.263 1.00 45.97 141 ALA D CA 1
ATOM 7495 C C . ALA D 1 111 ? 4.347 -63.448 24.205 1.00 51.21 141 ALA D C 1
ATOM 7496 O O . ALA D 1 111 ? 3.407 -64.037 24.742 1.00 46.02 141 ALA D O 1
ATOM 7498 N N . ARG D 1 112 ? 4.616 -62.159 24.401 1.00 44.59 142 ARG D N 1
ATOM 7499 C CA . ARG D 1 112 ? 3.737 -61.254 25.142 1.00 35.92 142 ARG D CA 1
ATOM 7500 C C . ARG D 1 112 ? 3.722 -59.889 24.464 1.00 47.70 142 ARG D C 1
ATOM 7501 O O . ARG D 1 112 ? 4.751 -59.420 23.983 1.00 49.60 142 ARG D O 1
ATOM 7509 N N . ALA D 1 113 ? 2.548 -59.264 24.420 1.00 49.38 143 ALA D N 1
ATOM 7510 C CA . ALA D 1 113 ? 2.400 -57.892 23.926 1.00 55.72 143 ALA D CA 1
ATOM 7511 C C . ALA D 1 113 ? 3.215 -56.890 24.746 1.00 42.50 143 ALA D C 1
ATOM 7512 O O . ALA D 1 113 ? 3.764 -55.940 24.201 1.00 58.26 143 ALA D O 1
ATOM 7514 N N . SER D 1 114 ? 3.292 -57.130 26.056 1.00 46.78 144 SER D N 1
ATOM 7515 C CA . SER D 1 114 ? 4.036 -56.295 26.991 1.00 44.09 144 SER D CA 1
ATOM 7516 C C . SER D 1 114 ? 5.554 -56.328 26.787 1.00 55.40 144 SER D C 1
ATOM 7517 O O . SER D 1 114 ? 6.274 -55.493 27.342 1.00 56.83 144 SER D O 1
ATOM 7520 N N . TYR D 1 115 ? 6.030 -57.284 25.988 1.00 50.20 145 TYR D N 1
ATOM 7521 C CA . TYR D 1 115 ? 7.451 -57.418 25.684 1.00 42.09 145 TYR D CA 1
ATOM 7522 C C . TYR D 1 115 ? 7.859 -56.440 24.595 1.00 42.44 145 TYR D C 1
ATOM 7523 O O . TYR D 1 115 ? 9.038 -56.151 24.444 1.00 49.17 145 TYR D O 1
ATOM 7532 N N . LYS D 1 116 ? 6.886 -55.959 23.823 1.00 46.21 146 LYS D N 1
ATOM 7533 C CA . LYS D 1 116 ? 7.150 -55.020 22.727 1.00 41.41 146 LYS D CA 1
ATOM 7534 C C . LYS D 1 116 ? 7.587 -53.669 23.295 1.00 40.80 146 LYS D C 1
ATOM 7535 O O . LYS D 1 116 ? 7.006 -53.183 24.274 1.00 48.46 146 LYS D O 1
ATOM 7541 N N . ASN D 1 117 ? 8.614 -53.086 22.675 1.00 43.51 147 ASN D N 1
ATOM 7542 C CA . ASN D 1 117 ? 9.354 -51.939 23.217 1.00 49.74 147 ASN D CA 1
ATOM 7543 C C . ASN D 1 117 ? 9.821 -52.077 24.673 1.00 56.62 147 ASN D C 1
ATOM 7544 O O . ASN D 1 117 ? 9.776 -51.113 25.448 1.00 64.73 147 ASN D O 1
ATOM 7549 N N . ALA D 1 118 ? 10.262 -53.283 25.036 1.00 38.01 148 ALA D N 1
ATOM 7550 C CA . ALA D 1 118 ? 11.229 -53.460 26.111 1.00 43.07 148 ALA D CA 1
ATOM 7551 C C . ALA D 1 118 ? 12.503 -52.708 25.756 1.00 37.99 148 ALA D C 1
ATOM 7552 O O . ALA D 1 118 ? 12.866 -52.594 24.580 1.00 43.25 148 ALA D O 1
ATOM 7554 N N . LYS D 1 119 ? 13.169 -52.183 26.778 1.00 39.22 149 LYS D N 1
ATOM 7555 C CA A LYS D 1 119 ? 14.310 -51.284 26.603 0.50 35.87 149 LYS D CA 1
ATOM 7556 C CA B LYS D 1 119 ? 14.316 -51.314 26.556 0.50 36.92 149 LYS D CA 1
ATOM 7557 C C . LYS D 1 119 ? 15.585 -51.979 27.058 1.00 36.52 149 LYS D C 1
ATOM 7558 O O . LYS D 1 119 ? 15.541 -52.824 27.950 1.00 38.48 149 LYS D O 1
ATOM 7569 N N . VAL D 1 120 ? 16.711 -51.613 26.452 1.00 36.92 150 VAL D N 1
ATOM 7570 C CA . VAL D 1 120 ? 18.048 -51.950 26.982 1.00 35.23 150 VAL D CA 1
ATOM 7571 C C . VAL D 1 120 ? 18.249 -51.181 28.289 1.00 41.11 150 VAL D C 1
ATOM 7572 O O . VAL D 1 120 ? 18.129 -49.955 28.296 1.00 30.14 150 VAL D O 1
ATOM 7576 N N . PRO D 1 121 ? 18.517 -51.905 29.400 1.00 41.88 151 PRO D N 1
ATOM 7577 C CA . PRO D 1 121 ? 18.781 -51.308 30.714 1.00 47.82 151 PRO D CA 1
ATOM 7578 C C . PRO D 1 121 ? 20.254 -50.927 30.933 1.00 36.00 151 PRO D C 1
ATOM 7579 O O . PRO D 1 121 ? 21.151 -51.641 30.508 1.00 37.50 151 PRO D O 1
ATOM 7583 N N . THR D 1 122 ? 20.495 -49.797 31.590 1.00 38.90 152 THR D N 1
ATOM 7584 C CA . THR D 1 122 ? 21.834 -49.504 32.100 1.00 34.45 152 THR D CA 1
ATOM 7585 C C . THR D 1 122 ? 22.069 -50.298 33.378 1.00 35.89 152 THR D C 1
ATOM 7586 O O . THR D 1 122 ? 21.119 -50.576 34.104 1.00 41.29 152 THR D O 1
ATOM 7590 N N . LEU D 1 123 ? 23.328 -50.653 33.654 1.00 40.83 153 LEU D N 1
ATOM 7591 C CA . LEU D 1 123 ? 23.720 -51.198 34.962 1.00 36.75 153 LEU D CA 1
ATOM 7592 C C . LEU D 1 123 ?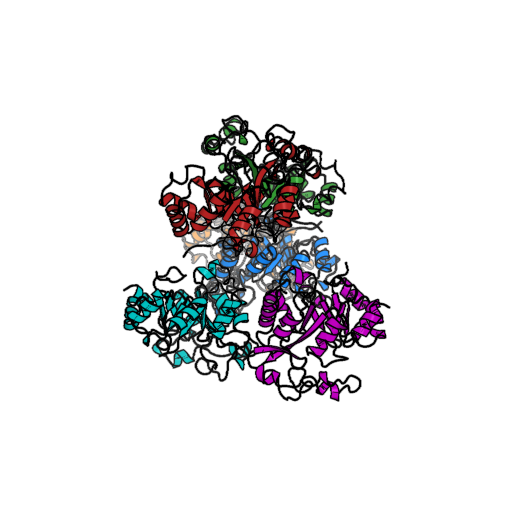 23.173 -50.393 36.143 1.00 41.82 153 LEU D C 1
ATOM 7593 O O . LEU D 1 123 ? 22.688 -50.960 37.127 1.00 43.96 153 LEU D O 1
ATOM 7598 N N . ASP D 1 124 ? 23.234 -49.072 36.027 1.00 44.71 154 ASP D N 1
ATOM 7599 C CA . ASP D 1 124 ? 22.790 -48.184 37.091 1.00 46.65 154 ASP D CA 1
ATOM 7600 C C . ASP D 1 124 ? 21.297 -48.365 37.376 1.00 49.02 154 ASP D C 1
ATOM 7601 O O . ASP D 1 124 ? 20.886 -48.461 38.535 1.00 45.86 154 ASP D O 1
ATOM 7606 N N . GLU D 1 125 ? 20.506 -48.423 36.307 1.00 46.02 155 GLU D N 1
ATOM 7607 C CA . GLU D 1 125 ? 19.072 -48.693 36.383 1.00 45.33 155 GLU D CA 1
ATOM 7608 C C . GLU D 1 125 ? 18.748 -50.060 36.984 1.00 43.26 155 GLU D C 1
ATOM 7609 O O . GLU D 1 125 ? 17.798 -50.178 37.750 1.00 41.95 155 GLU D O 1
ATOM 7615 N N . ILE D 1 126 ? 19.524 -51.081 36.618 1.00 34.59 156 ILE D N 1
ATOM 7616 C CA . ILE D 1 126 ? 19.398 -52.414 37.203 1.00 38.50 156 ILE D CA 1
ATOM 7617 C C . ILE D 1 126 ? 19.611 -52.390 38.720 1.00 50.96 156 ILE D C 1
ATOM 7618 O O . ILE D 1 126 ? 18.757 -52.856 39.477 1.00 49.23 156 ILE D O 1
ATOM 7623 N N . LEU D 1 127 ? 20.733 -51.819 39.157 1.00 49.93 157 LEU D N 1
ATOM 7624 C CA . LEU D 1 127 ? 21.112 -51.864 40.565 1.00 36.10 157 LEU D CA 1
ATOM 7625 C C . LEU D 1 127 ? 20.153 -51.060 41.420 1.00 34.32 157 LEU D C 1
ATOM 7626 O O . LEU D 1 127 ? 19.896 -51.404 42.569 1.00 50.72 157 LEU D O 1
ATOM 7631 N N . GLU D 1 128 ? 19.608 -50.003 40.831 1.00 35.95 158 GLU D N 1
ATOM 7632 C CA . GLU D 1 128 ? 18.583 -49.188 41.445 1.00 39.96 158 GLU D CA 1
ATOM 7633 C C . GLU D 1 128 ? 17.279 -49.969 41.606 1.00 48.51 158 GLU D C 1
ATOM 7634 O O . GLU D 1 128 ? 16.627 -49.894 42.651 1.00 51.82 158 GLU D O 1
ATOM 7640 N N . ARG D 1 129 ? 16.908 -50.719 40.570 1.00 52.04 159 ARG D N 1
ATOM 7641 C CA . ARG D 1 129 ? 15.591 -51.355 40.514 1.00 44.56 159 ARG D CA 1
ATOM 7642 C C . ARG D 1 129 ? 15.462 -52.487 41.523 1.00 26.56 159 ARG D C 1
ATOM 7643 O O . ARG D 1 129 ? 14.436 -52.609 42.201 1.00 41.36 159 ARG D O 1
ATOM 7651 N N . TYR D 1 130 ? 16.521 -53.285 41.646 1.00 36.90 160 TYR D N 1
ATOM 7652 C CA . TYR D 1 130 ? 16.464 -54.512 42.428 1.00 44.96 160 TYR D CA 1
ATOM 7653 C C . TYR D 1 130 ? 17.122 -54.346 43.783 1.00 52.28 160 TYR D C 1
ATOM 7654 O O . TYR D 1 130 ? 16.702 -54.955 44.760 1.00 46.08 160 TYR D O 1
ATOM 7663 N N . GLY D 1 131 ? 18.130 -53.488 43.845 1.00 52.07 161 GLY D N 1
ATOM 7664 C CA . GLY D 1 131 ? 18.548 -52.914 45.111 1.00 30.78 161 GLY D CA 1
ATOM 7665 C C . GLY D 1 131 ? 19.677 -53.674 45.772 1.00 46.49 161 GLY D C 1
ATOM 7666 O O . GLY D 1 131 ? 20.221 -54.627 45.195 1.00 37.06 161 GLY D O 1
ATOM 7667 N N . PRO D 1 132 ? 20.034 -53.262 47.001 1.00 46.38 162 PRO D N 1
ATOM 7668 C CA . PRO D 1 132 ? 21.243 -53.759 47.641 1.00 45.32 162 PRO D CA 1
ATOM 7669 C C . PRO D 1 132 ? 21.080 -55.125 48.301 1.00 36.10 162 PRO D C 1
ATOM 7670 O O . PRO D 1 132 ? 22.083 -55.751 48.675 1.00 45.98 162 PRO D O 1
ATOM 7674 N N . ASN D 1 133 ? 19.839 -55.587 48.431 1.00 48.91 163 ASN D N 1
ATOM 7675 C CA . ASN D 1 133 ? 19.560 -56.929 48.954 1.00 47.77 163 ASN D CA 1
ATOM 7676 C C . ASN D 1 133 ? 19.503 -58.041 47.905 1.00 58.43 163 ASN D C 1
ATOM 7677 O O . ASN D 1 133 ? 19.533 -59.226 48.253 1.00 48.69 163 ASN D O 1
ATOM 7682 N N . ALA D 1 134 ? 19.438 -57.662 46.628 1.00 48.16 164 ALA D N 1
ATOM 7683 C CA . ALA D 1 134 ? 19.546 -58.629 45.536 1.00 41.62 164 ALA D CA 1
ATOM 7684 C C . ALA D 1 134 ? 20.987 -59.112 45.365 1.00 41.62 164 ALA D C 1
ATOM 7685 O O . ALA D 1 134 ? 21.918 -58.554 45.956 1.00 43.71 164 ALA D O 1
ATOM 7687 N N . ASN D 1 135 ? 21.167 -60.184 44.606 1.00 36.18 165 ASN D N 1
ATOM 7688 C CA . ASN D 1 135 ? 22.504 -60.666 44.286 1.00 39.59 165 ASN D CA 1
ATOM 7689 C C . ASN D 1 135 ? 22.741 -60.596 42.782 1.00 38.40 165 ASN D C 1
ATOM 7690 O O . ASN D 1 135 ? 21.845 -60.915 41.995 1.00 35.82 165 ASN D O 1
ATOM 7695 N N . TYR D 1 136 ? 23.946 -60.192 42.390 1.00 45.32 166 TYR D N 1
ATOM 7696 C CA . TYR D 1 136 ? 24.229 -59.825 40.997 1.00 32.33 166 TYR D CA 1
ATOM 7697 C C . TYR D 1 136 ? 25.429 -60.588 40.495 1.00 31.37 166 TYR D C 1
ATOM 7698 O O . TYR D 1 136 ? 26.439 -60.674 41.177 1.00 32.81 166 TYR D O 1
ATOM 7707 N N . TYR D 1 137 ? 25.316 -61.142 39.292 1.00 40.24 167 TYR D N 1
ATOM 7708 C CA . TYR D 1 137 ? 26.414 -61.887 38.672 1.00 34.56 167 TYR D CA 1
ATOM 7709 C C . TYR D 1 137 ? 26.806 -61.158 37.372 1.00 49.58 167 TYR D C 1
ATOM 7710 O O . TYR D 1 137 ? 26.138 -61.293 36.342 1.00 32.07 167 TYR D O 1
ATOM 7719 N N . ILE D 1 138 ? 27.872 -60.363 37.433 1.00 46.57 168 ILE D N 1
ATOM 7720 C CA . ILE D 1 138 ? 28.119 -59.334 36.429 1.00 35.98 168 ILE D CA 1
ATOM 7721 C C . ILE D 1 138 ? 29.366 -59.685 35.617 1.00 46.11 168 ILE D C 1
ATOM 7722 O O . ILE D 1 138 ? 30.403 -59.999 36.191 1.00 40.67 168 ILE D O 1
ATOM 7727 N N . GLU D 1 139 ? 29.249 -59.659 34.285 1.00 44.44 169 GLU D N 1
ATOM 7728 C CA . GLU D 1 139 ? 30.348 -60.062 33.394 1.00 39.28 169 GLU D CA 1
ATOM 7729 C C . GLU D 1 139 ? 31.108 -58.880 32.811 1.00 42.62 169 GLU D C 1
ATOM 7730 O O . GLU D 1 139 ? 30.498 -57.934 32.314 1.00 34.89 169 GLU D O 1
ATOM 7736 N N . THR D 1 140 ? 32.437 -58.954 32.874 1.00 41.55 170 THR D N 1
ATOM 7737 C CA . THR D 1 140 ? 33.319 -57.985 32.218 1.00 47.07 170 THR D CA 1
ATOM 7738 C C . THR D 1 140 ? 34.044 -58.571 31.006 1.00 42.65 170 THR D C 1
ATOM 7739 O O . THR D 1 140 ? 34.079 -59.795 30.804 1.00 42.89 170 THR D O 1
ATOM 7743 N N . LYS D 1 141 ? 34.623 -57.683 30.202 1.00 52.68 171 LYS D N 1
ATOM 7744 C CA . LYS D 1 141 ? 35.376 -58.069 29.008 1.00 49.99 171 LYS D CA 1
ATOM 7745 C C . LYS D 1 141 ? 36.876 -57.976 29.304 1.00 50.41 171 LYS D C 1
ATOM 7746 O O . LYS D 1 141 ? 37.273 -57.346 30.290 1.00 50.50 171 LYS D O 1
ATOM 7752 N N . SER D 1 142 ? 37.698 -58.604 28.459 1.00 48.95 172 SER D N 1
ATOM 7753 C CA . SER D 1 142 ? 39.092 -58.178 28.226 1.00 64.01 172 SER D CA 1
ATOM 7754 C C . SER D 1 142 ? 39.240 -56.651 28.316 1.00 59.72 172 SER D C 1
ATOM 7755 O O . SER D 1 142 ? 38.468 -55.921 27.691 1.00 56.19 172 SER D O 1
ATOM 7758 N N . PRO D 1 143 ? 40.213 -56.162 29.115 1.00 60.16 173 PRO D N 1
ATOM 7759 C CA . PRO D 1 143 ? 40.246 -54.744 29.499 1.00 65.03 173 PRO D CA 1
ATOM 7760 C C . PRO D 1 143 ? 40.553 -53.768 28.347 1.00 65.37 173 PRO D C 1
ATOM 7761 O O . PRO D 1 143 ? 40.422 -52.552 28.518 1.00 68.54 173 PRO D O 1
ATOM 7765 N N . ASP D 1 144 ? 40.924 -54.303 27.186 1.00 71.85 174 ASP D N 1
ATOM 7766 C CA . ASP D 1 144 ? 41.209 -53.484 26.012 1.00 75.45 174 ASP D CA 1
ATOM 7767 C C . ASP D 1 144 ? 40.028 -53.262 25.060 1.00 71.96 174 ASP D C 1
ATOM 7768 O O . ASP D 1 144 ? 40.118 -52.429 24.157 1.00 79.29 174 ASP D O 1
ATOM 7773 N N . VAL D 1 145 ? 38.926 -53.990 25.250 1.00 63.23 175 VAL D N 1
ATOM 7774 C CA . VAL D 1 145 ? 37.728 -53.728 24.445 1.00 47.13 175 VAL D CA 1
ATOM 7775 C C . VAL D 1 145 ? 36.893 -52.541 24.937 1.00 52.46 175 VAL D C 1
ATOM 7776 O O . VAL D 1 145 ? 36.482 -51.696 24.139 1.00 57.21 175 VAL D O 1
ATOM 7780 N N . TYR D 1 146 ? 36.662 -52.471 26.247 1.00 50.76 176 TYR D N 1
ATOM 7781 C CA . TYR D 1 146 ? 36.143 -51.260 26.859 1.00 48.82 176 TYR D CA 1
ATOM 7782 C C . TYR D 1 146 ? 37.068 -50.796 27.991 1.00 55.38 176 TYR D C 1
ATOM 7783 O O . TYR D 1 146 ? 36.866 -51.184 29.141 1.00 58.64 176 TYR D O 1
ATOM 7792 N N . PRO D 1 147 ? 38.095 -49.976 27.671 1.00 60.63 177 PRO D N 1
ATOM 7793 C CA . PRO D 1 147 ? 39.015 -49.430 28.685 1.00 41.96 177 PRO D CA 1
ATOM 7794 C C . PRO D 1 147 ? 38.344 -48.595 29.775 1.00 40.53 177 PRO D C 1
ATOM 7795 O O . PRO D 1 147 ? 37.605 -47.640 29.486 1.00 37.38 177 PRO D O 1
ATOM 7799 N N . GLY D 1 148 ? 38.577 -48.985 31.026 1.00 43.67 178 GLY D N 1
ATOM 7800 C CA . GLY D 1 148 ? 37.903 -48.364 32.166 1.00 42.88 178 GLY D CA 1
ATOM 7801 C C . GLY D 1 148 ? 36.662 -49.058 32.724 1.00 46.79 178 GLY D C 1
ATOM 7802 O O . GLY D 1 148 ? 36.028 -48.524 33.636 1.00 48.18 178 GLY D O 1
ATOM 7803 N N . MET D 1 149 ? 36.312 -50.234 32.192 1.00 37.13 179 MET D N 1
ATOM 7804 C CA . MET D 1 149 ? 34.998 -50.859 32.460 1.00 42.95 179 MET D CA 1
ATOM 7805 C C . MET D 1 149 ? 34.944 -51.367 33.899 1.00 29.97 179 MET D C 1
ATOM 7806 O O . MET D 1 149 ? 34.007 -51.056 34.624 1.00 36.54 179 MET D O 1
ATOM 7811 N N . GLU D 1 150 ? 35.994 -52.093 34.296 1.00 42.17 180 GLU D N 1
ATOM 7812 C CA . GLU D 1 150 ? 36.199 -52.593 35.663 1.00 36.67 180 GLU D CA 1
ATOM 7813 C C . GLU D 1 150 ? 36.110 -51.502 36.724 1.00 42.03 180 GLU D C 1
ATOM 7814 O O . GLU D 1 150 ? 35.496 -51.692 37.764 1.00 58.99 180 GLU D O 1
ATOM 7820 N N . GLU D 1 151 ? 36.721 -50.355 36.435 1.00 54.65 181 GLU D N 1
ATOM 7821 C CA . GLU D 1 151 ? 36.709 -49.191 37.317 1.00 40.26 181 GLU D CA 1
ATOM 7822 C C . GLU D 1 151 ? 35.334 -48.525 37.375 1.00 34.85 181 GLU D C 1
ATOM 7823 O O . GLU D 1 151 ? 34.884 -48.120 38.448 1.00 43.59 181 GLU D O 1
ATOM 7829 N N . GLN D 1 152 ? 34.671 -48.402 36.223 1.00 37.50 182 GLN D N 1
ATOM 7830 C CA . GLN D 1 152 ? 33.276 -47.926 36.168 1.00 37.51 182 GLN D CA 1
ATOM 7831 C C . GLN D 1 152 ? 32.331 -48.877 36.908 1.00 37.29 182 GLN D C 1
ATOM 7832 O O . GLN D 1 152 ? 31.360 -48.433 37.534 1.00 35.39 182 GLN D O 1
ATOM 7838 N N . LEU D 1 153 ? 32.612 -50.177 36.810 1.00 30.60 183 LEU D N 1
ATOM 7839 C CA . LEU D 1 153 ? 31.782 -51.211 37.447 1.00 45.18 183 LEU D CA 1
ATOM 7840 C C . LEU D 1 153 ? 31.891 -51.168 38.970 1.00 38.36 183 LEU D C 1
ATOM 7841 O O . LEU D 1 153 ? 30.881 -50.985 39.665 1.00 43.69 183 LEU D O 1
ATOM 7846 N N . LEU D 1 154 ? 33.116 -51.307 39.478 1.00 42.78 184 LEU D N 1
ATOM 7847 C CA . LEU D 1 154 ? 33.398 -51.108 40.906 1.00 34.30 184 LEU D CA 1
ATOM 7848 C C . LEU D 1 154 ? 32.788 -49.841 41.484 1.00 41.82 184 LEU D C 1
ATOM 7849 O O . LEU D 1 154 ? 32.249 -49.867 42.592 1.00 55.33 184 LEU D O 1
ATOM 7854 N N . ALA D 1 155 ? 32.812 -48.753 40.711 1.00 40.75 185 ALA D N 1
ATOM 7855 C CA . ALA D 1 155 ? 32.273 -47.467 41.158 1.00 33.12 185 ALA D CA 1
ATOM 7856 C C . ALA D 1 155 ? 30.759 -47.447 41.232 1.00 34.84 185 ALA D C 1
ATOM 7857 O O . ALA D 1 155 ? 30.184 -46.721 42.050 1.00 40.20 185 ALA D O 1
ATOM 7859 N N . SER D 1 156 ? 30.114 -48.214 40.352 1.00 47.37 186 SER D N 1
ATOM 7860 C CA A SER D 1 156 ? 28.654 -48.297 40.354 0.50 42.54 186 SER D CA 1
ATOM 7861 C CA B SER D 1 156 ? 28.654 -48.332 40.320 0.50 40.52 186 SER D CA 1
ATOM 7862 C C . SER D 1 156 ? 28.144 -49.154 41.509 1.00 29.87 186 SER D C 1
ATOM 7863 O O . SER D 1 156 ? 27.202 -48.767 42.188 1.00 40.46 186 SER D O 1
ATOM 7868 N N . LEU D 1 157 ? 28.788 -50.299 41.725 1.00 33.71 187 LEU D N 1
ATOM 7869 C CA . LEU D 1 157 ? 28.604 -51.137 42.890 1.00 33.79 187 LEU D CA 1
ATOM 7870 C C . LEU D 1 157 ? 28.774 -50.408 44.215 1.00 49.51 187 LEU D C 1
ATOM 7871 O O . LEU D 1 157 ? 27.948 -50.566 45.111 1.00 49.65 187 LEU D O 1
ATOM 7876 N N . LYS D 1 158 ? 29.840 -49.610 44.324 1.00 45.08 188 LYS D N 1
ATOM 7877 C CA . LYS D 1 158 ? 30.056 -48.737 45.478 1.00 36.07 188 LYS D CA 1
ATOM 7878 C C . LYS D 1 158 ? 28.913 -47.761 45.681 1.00 38.19 188 LYS D C 1
ATOM 7879 O O . LYS D 1 158 ? 28.396 -47.633 46.794 1.00 48.72 188 LYS D O 1
ATOM 7885 N N . LYS D 1 159 ? 28.502 -47.104 44.600 1.00 36.09 189 LYS D N 1
ATOM 7886 C CA . LYS D 1 159 ? 27.391 -46.129 44.623 1.00 38.71 189 LYS D CA 1
ATOM 7887 C C . LYS D 1 159 ? 26.069 -46.738 45.114 1.00 47.21 189 LYS D C 1
ATOM 7888 O O . LYS D 1 159 ? 25.278 -46.066 45.784 1.00 50.69 189 LYS D O 1
ATOM 7894 N N . HIS D 1 160 ? 25.845 -48.012 44.783 1.00 52.81 190 HIS D N 1
ATOM 7895 C CA . HIS D 1 160 ? 24.606 -48.706 45.147 1.00 56.00 190 HIS D CA 1
ATOM 7896 C C . HIS D 1 160 ? 24.778 -49.634 46.353 1.00 58.40 190 HIS D C 1
ATOM 7897 O O . HIS D 1 160 ? 23.963 -50.532 46.574 1.00 67.41 190 HIS D O 1
ATOM 7904 N N . HIS D 1 161 ? 25.849 -49.398 47.114 1.00 54.97 191 HIS D N 1
ATOM 7905 C CA . HIS D 1 161 ? 26.055 -49.922 48.475 1.00 47.05 191 HIS D CA 1
ATOM 7906 C C . HIS D 1 161 ? 26.356 -51.423 48.526 1.00 56.38 191 HIS D C 1
ATOM 7907 O O . HIS D 1 161 ? 26.039 -52.110 49.503 1.00 47.43 191 HIS D O 1
ATOM 7914 N N . LEU D 1 162 ? 26.994 -51.914 47.468 1.00 48.98 192 LEU D N 1
ATOM 7915 C CA . LEU D 1 162 ? 27.166 -53.343 47.255 1.00 41.89 192 LEU D CA 1
ATOM 7916 C C . LEU D 1 162 ? 28.618 -53.771 47.435 1.00 45.82 192 LEU D C 1
ATOM 7917 O O . LEU D 1 162 ? 28.937 -54.955 47.325 1.00 46.38 192 LEU D O 1
ATOM 7922 N N . LEU D 1 163 ? 29.493 -52.804 47.712 1.00 57.53 193 LEU D N 1
ATOM 7923 C CA . LEU D 1 163 ? 30.901 -53.089 48.009 1.00 55.01 193 LEU D CA 1
ATOM 7924 C C . LEU D 1 163 ? 31.197 -53.055 49.510 1.00 52.19 193 LEU D C 1
ATOM 7925 O O . LEU D 1 163 ? 32.266 -53.483 49.946 1.00 51.70 193 LEU D O 1
ATOM 7930 N N . ASN D 1 164 ? 30.253 -52.517 50.282 1.00 56.58 194 ASN D N 1
ATOM 7931 C CA . ASN D 1 164 ? 30.182 -52.716 51.731 1.00 62.37 194 ASN D CA 1
ATOM 7932 C C . ASN D 1 164 ? 30.427 -54.176 52.107 1.00 72.57 194 ASN D C 1
ATOM 7933 O O . ASN D 1 164 ? 29.786 -55.074 51.569 1.00 72.38 194 ASN D O 1
ATOM 7938 N N . ASN D 1 165 ? 31.374 -54.403 53.014 1.00 80.41 195 ASN D N 1
ATOM 7939 C CA . ASN D 1 165 ? 32.033 -55.704 53.137 1.00 84.34 195 ASN D CA 1
ATOM 7940 C C . ASN D 1 165 ? 31.146 -56.821 53.678 1.00 79.72 195 ASN D C 1
ATOM 7941 O O . ASN D 1 165 ? 31.442 -58.001 53.476 1.00 76.72 195 ASN D O 1
ATOM 7946 N N . ASN D 1 166 ? 30.061 -56.441 54.351 1.00 64.79 196 ASN D N 1
ATOM 7947 C CA . ASN D 1 166 ? 28.985 -57.370 54.670 1.00 68.22 196 ASN D CA 1
ATOM 7948 C C . ASN D 1 166 ? 28.239 -57.923 53.451 1.00 71.17 196 ASN D C 1
ATOM 7949 O O . ASN D 1 166 ? 27.886 -59.106 53.429 1.00 72.92 196 ASN D O 1
ATOM 7954 N N . LYS D 1 167 ? 28.027 -57.080 52.436 1.00 58.89 197 LYS D N 1
ATOM 7955 C CA . LYS D 1 167 ? 27.409 -57.518 51.180 1.00 49.99 197 LYS D CA 1
ATOM 7956 C C . LYS D 1 167 ? 28.289 -58.467 50.381 1.00 44.77 197 LYS D C 1
ATOM 7957 O O . LYS D 1 167 ? 27.781 -59.333 49.683 1.00 56.06 197 LYS D O 1
ATOM 7963 N N . LEU D 1 168 ? 29.606 -58.325 50.509 1.00 46.43 198 LEU D N 1
ATOM 7964 C CA . LEU D 1 168 ? 30.535 -59.065 49.666 1.00 34.59 198 LEU D CA 1
ATOM 7965 C C . LEU D 1 168 ? 30.810 -60.485 50.145 1.00 52.70 198 LEU D C 1
ATOM 7966 O O . LEU D 1 168 ? 30.973 -61.399 49.336 1.00 48.00 198 LEU D O 1
ATOM 7971 N N . LYS D 1 169 ? 30.886 -60.677 51.458 1.00 53.74 199 LYS D N 1
ATOM 7972 C CA . LYS D 1 169 ? 31.158 -62.013 51.979 1.00 61.27 199 LYS D CA 1
ATOM 7973 C C . LYS D 1 169 ? 29.906 -62.895 52.028 1.00 43.77 199 LYS D C 1
ATOM 7974 O O . LYS D 1 169 ? 29.998 -64.108 52.230 1.00 52.47 199 LYS D O 1
ATOM 7980 N N . ASN D 1 170 ? 28.752 -62.265 51.827 1.00 35.81 200 ASN D N 1
ATOM 7981 C CA . ASN D 1 170 ? 27.464 -62.945 51.685 1.00 55.86 200 ASN D CA 1
ATOM 7982 C C . ASN D 1 170 ? 26.892 -63.000 50.263 1.00 50.71 200 ASN D C 1
ATOM 7983 O O . ASN D 1 170 ? 25.686 -63.179 50.073 1.00 63.65 200 ASN D O 1
ATOM 7988 N N . GLY D 1 171 ? 27.769 -62.836 49.273 1.00 52.50 201 GLY D N 1
ATOM 7989 C CA . GLY D 1 171 ? 27.512 -63.281 47.906 1.00 43.33 201 GLY D CA 1
ATOM 7990 C C . GLY D 1 171 ? 26.654 -62.380 47.041 1.00 41.34 201 GLY D C 1
ATOM 7991 O O . GLY D 1 171 ? 26.282 -62.778 45.945 1.00 35.25 201 GLY D O 1
ATOM 7992 N N . HIS D 1 172 ? 26.346 -61.170 47.515 1.00 30.12 202 HIS D N 1
ATOM 7993 C CA . HIS D 1 172 ? 25.620 -60.172 46.704 1.00 45.09 202 HIS D CA 1
ATOM 7994 C C . HIS D 1 172 ? 26.289 -59.699 45.392 1.00 37.37 202 HIS D C 1
ATOM 7995 O O . HIS D 1 172 ? 25.624 -59.126 44.528 1.00 38.06 202 HIS D O 1
ATOM 8002 N N . VAL D 1 173 ? 27.599 -59.896 45.257 1.00 37.92 203 VAL D N 1
ATOM 8003 C CA . VAL D 1 173 ? 28.312 -59.488 44.044 1.00 42.36 203 VAL D CA 1
ATOM 8004 C C . VAL D 1 173 ? 29.253 -60.599 43.632 1.00 45.39 203 VAL D C 1
ATOM 8005 O O . VAL D 1 173 ? 30.171 -60.946 44.373 1.00 52.56 203 VAL D O 1
ATOM 8009 N N . MET D 1 174 ? 29.018 -61.160 42.448 1.00 37.64 204 MET D N 1
ATOM 8010 C CA . MET D 1 174 ? 29.993 -62.035 41.819 1.00 32.39 204 MET D CA 1
ATOM 8011 C C . MET D 1 174 ? 30.397 -61.407 40.481 1.00 42.42 204 MET D C 1
ATOM 8012 O O . MET D 1 174 ? 29.545 -61.050 39.684 1.00 39.01 204 MET D O 1
ATOM 8017 N N . ILE D 1 175 ? 31.694 -61.238 40.248 1.00 46.34 205 ILE D N 1
ATOM 8018 C CA . ILE D 1 175 ? 32.152 -60.658 38.991 1.00 33.14 205 ILE D CA 1
ATOM 8019 C C . ILE D 1 175 ? 32.771 -61.744 38.147 1.00 32.97 205 ILE D C 1
ATOM 8020 O O . ILE D 1 175 ? 33.729 -62.379 38.570 1.00 38.66 205 ILE D O 1
ATOM 8025 N N . GLN D 1 176 ? 32.221 -61.955 36.952 1.00 36.02 206 GLN D N 1
ATOM 8026 C CA . GLN D 1 176 ? 32.701 -63.015 36.060 1.00 35.61 206 GLN D CA 1
ATOM 8027 C C . GLN D 1 176 ? 33.427 -62.454 34.847 1.00 34.25 206 GLN D C 1
ATOM 8028 O O . GLN D 1 176 ? 33.126 -61.349 34.388 1.00 33.16 206 GLN D O 1
ATOM 8034 N N . SER D 1 177 ? 34.382 -63.222 34.331 1.00 37.49 207 SER D N 1
ATOM 8035 C CA . SER D 1 177 ? 34.996 -62.942 33.037 1.00 38.54 207 SER D CA 1
ATOM 8036 C C . SER D 1 177 ? 35.750 -64.146 32.531 1.00 32.86 207 SER D C 1
ATOM 8037 O O . SER D 1 177 ? 36.320 -64.904 33.312 1.00 41.27 207 SER D O 1
ATOM 8040 N N . PHE D 1 178 ? 35.747 -64.303 31.207 1.00 47.37 208 PHE D N 1
ATOM 8041 C CA . PHE D 1 178 ? 36.683 -65.171 30.493 1.00 50.52 208 PHE D CA 1
ATOM 8042 C C . PHE D 1 178 ? 38.138 -64.678 30.551 1.00 55.02 208 PHE D C 1
ATOM 8043 O O . PHE D 1 178 ? 39.067 -65.454 30.302 1.00 49.57 208 PHE D O 1
ATOM 8051 N N . SER D 1 179 ? 38.323 -63.397 30.873 1.00 55.00 209 SER D N 1
ATOM 8052 C CA . SER D 1 179 ? 39.634 -62.753 30.843 1.00 49.09 209 SER D CA 1
ATOM 8053 C C . SER D 1 179 ? 40.303 -62.744 32.208 1.00 50.00 209 SER D C 1
ATOM 8054 O O . SER D 1 179 ? 39.795 -62.141 33.161 1.00 39.94 209 SER D O 1
ATOM 8057 N N . ASP D 1 180 ? 41.462 -63.397 32.284 1.00 51.92 210 ASP D N 1
ATOM 8058 C CA . ASP D 1 180 ? 42.331 -63.333 33.462 1.00 47.77 210 ASP D CA 1
ATOM 8059 C C . ASP D 1 180 ? 42.753 -61.904 33.792 1.00 57.50 210 ASP D C 1
ATOM 8060 O O . ASP D 1 180 ? 42.722 -61.500 34.957 1.00 56.81 210 ASP D O 1
ATOM 8065 N N . GLU D 1 181 ? 43.031 -61.132 32.769 1.00 55.79 211 GLU D N 1
ATOM 8066 C CA . GLU D 1 181 ? 43.547 -59.829 32.969 1.00 55.03 211 GLU D CA 1
ATOM 8067 C C . GLU D 1 181 ? 42.524 -58.909 33.592 1.00 52.87 211 GLU D C 1
ATOM 8068 O O . GLU D 1 181 ? 42.856 -58.123 34.431 1.00 64.15 211 GLU D O 1
ATOM 8074 N N . SER D 1 182 ? 41.266 -59.038 33.204 1.00 58.26 212 SER D N 1
ATOM 8075 C CA . SER D 1 182 ? 40.148 -58.294 33.810 1.00 47.28 212 SER D CA 1
ATOM 8076 C C . SER D 1 182 ? 39.988 -58.602 35.287 1.00 39.23 212 SER D C 1
ATOM 8077 O O . SER D 1 182 ? 39.789 -57.702 36.099 1.00 41.59 212 SER D O 1
ATOM 8080 N N . LEU D 1 183 ? 40.072 -59.883 35.624 1.00 45.21 213 LEU D N 1
ATOM 8081 C CA . LEU D 1 183 ? 39.855 -60.323 36.991 1.00 48.73 213 LEU D CA 1
ATOM 8082 C C . LEU D 1 183 ? 41.042 -59.955 37.884 1.00 48.47 213 LEU D C 1
ATOM 8083 O O . LEU D 1 183 ? 40.848 -59.408 38.978 1.00 52.78 213 LEU D O 1
ATOM 8088 N N . LYS D 1 184 ? 42.260 -60.211 37.394 1.00 51.28 214 LYS D N 1
ATOM 8089 C CA . LYS D 1 184 ? 43.502 -59.752 38.049 1.00 54.91 214 LYS D CA 1
ATOM 8090 C C . LYS D 1 184 ? 43.512 -58.260 38.360 1.00 51.64 214 LYS D C 1
ATOM 8091 O O . LYS D 1 184 ? 43.935 -57.867 39.447 1.00 56.32 214 LYS D O 1
ATOM 8097 N N . LYS D 1 185 ? 43.013 -57.450 37.420 1.00 47.08 215 LYS D N 1
ATOM 8098 C CA . LYS D 1 185 ? 42.824 -56.011 37.625 1.00 48.08 215 LYS D CA 1
ATOM 8099 C C . LYS D 1 185 ? 41.919 -55.676 38.809 1.00 55.67 215 LYS D C 1
ATOM 8100 O O . LYS D 1 185 ? 42.285 -54.864 39.653 1.00 63.11 215 LYS D O 1
ATOM 8106 N N . ILE D 1 186 ? 40.749 -56.312 38.866 1.00 56.99 216 ILE D N 1
ATOM 8107 C CA . ILE D 1 186 ? 39.768 -56.069 39.926 1.00 42.63 216 ILE D CA 1
ATOM 8108 C C . ILE D 1 186 ? 40.322 -56.519 41.290 1.00 35.62 216 ILE D C 1
ATOM 8109 O O . ILE D 1 186 ? 40.134 -55.840 42.298 1.00 44.14 216 ILE D O 1
ATOM 8114 N N . HIS D 1 187 ? 41.026 -57.649 41.293 1.00 37.84 217 HIS D N 1
ATOM 8115 C CA . HIS D 1 187 ? 41.648 -58.203 42.497 1.00 50.53 217 HIS D CA 1
ATOM 8116 C C . HIS D 1 187 ? 42.710 -57.282 43.110 1.00 58.74 217 HIS D C 1
ATOM 8117 O O . HIS D 1 187 ? 42.887 -57.255 44.329 1.00 63.83 217 HIS D O 1
ATOM 8124 N N . ARG D 1 188 ? 43.402 -56.527 42.259 1.00 57.92 218 ARG D N 1
ATOM 8125 C CA . ARG D 1 188 ? 44.330 -55.500 42.713 1.00 43.64 218 ARG D CA 1
ATOM 8126 C C . ARG D 1 188 ? 43.613 -54.323 43.353 1.00 50.21 218 ARG D C 1
ATOM 8127 O O . ARG D 1 188 ? 43.992 -53.876 44.439 1.00 62.27 218 ARG D O 1
ATOM 8135 N N . GLN D 1 189 ? 42.551 -53.860 42.699 1.00 51.66 219 GLN D N 1
ATOM 8136 C CA A GLN D 1 189 ? 41.828 -52.673 43.145 0.50 45.15 219 GLN D CA 1
ATOM 8137 C CA B GLN D 1 189 ? 41.808 -52.670 43.127 0.50 44.75 219 GLN D CA 1
ATOM 8138 C C . GLN D 1 189 ? 40.912 -52.951 44.334 1.00 47.89 219 GLN D C 1
ATOM 8139 O O . GLN D 1 189 ? 40.727 -52.089 45.195 1.00 46.51 219 GLN D O 1
ATOM 8150 N N . ASN D 1 190 ? 40.331 -54.153 44.371 1.00 45.38 220 ASN D N 1
ATOM 8151 C CA . ASN D 1 190 ? 39.511 -54.593 45.502 1.00 47.23 220 ASN D CA 1
ATOM 8152 C C . ASN D 1 190 ? 39.601 -56.101 45.669 1.00 58.66 220 ASN D C 1
ATOM 8153 O O . ASN D 1 190 ? 38.973 -56.861 44.924 1.00 55.10 220 ASN D O 1
ATOM 8158 N N . LYS D 1 191 ? 40.388 -56.517 46.660 1.00 60.18 221 LYS D N 1
ATOM 8159 C CA . LYS D 1 191 ? 40.716 -57.927 46.900 1.00 61.67 221 LYS D CA 1
ATOM 8160 C C . LYS D 1 191 ? 39.560 -58.669 47.572 1.00 51.62 221 LYS D C 1
ATOM 8161 O O . LYS D 1 191 ? 39.615 -59.891 47.737 1.00 44.69 221 LYS D O 1
ATOM 8167 N N . HIS D 1 192 ? 38.534 -57.915 47.965 1.00 43.04 222 HIS D N 1
ATOM 8168 C CA . HIS D 1 192 ? 37.380 -58.444 48.686 1.00 58.22 222 HIS D CA 1
ATOM 8169 C C . HIS D 1 192 ? 36.225 -58.880 47.783 1.00 60.27 222 HIS D C 1
ATOM 8170 O O . HIS D 1 192 ? 35.326 -59.592 48.234 1.00 55.86 222 HIS D O 1
ATOM 8177 N N . VAL D 1 193 ? 36.260 -58.462 46.516 1.00 61.60 223 VAL D N 1
ATOM 8178 C CA . VAL D 1 193 ? 35.209 -58.804 45.554 1.00 51.09 223 VAL D CA 1
ATOM 8179 C C . VAL D 1 193 ? 35.426 -60.222 45.035 1.00 48.14 223 VAL D C 1
ATOM 8180 O O . VAL D 1 193 ? 36.491 -60.521 44.493 1.00 45.20 223 VAL D O 1
ATOM 8184 N N . PRO D 1 194 ? 34.420 -61.106 45.211 1.00 44.27 224 PRO D N 1
ATOM 8185 C CA . PRO D 1 194 ? 34.518 -62.466 44.694 1.00 36.06 224 PRO D CA 1
ATOM 8186 C C . PRO D 1 194 ? 34.496 -62.533 43.164 1.00 45.60 224 PRO D C 1
ATOM 8187 O O . PRO D 1 194 ? 33.663 -61.886 42.519 1.00 41.84 224 PRO D O 1
ATOM 8191 N N . LEU D 1 195 ? 35.411 -63.325 42.613 1.00 36.87 225 LEU D N 1
ATOM 8192 C CA . LEU D 1 195 ? 35.695 -63.341 41.189 1.00 48.42 225 LEU D CA 1
ATOM 8193 C C . LEU D 1 195 ? 35.520 -64.731 40.649 1.00 48.71 225 LEU D C 1
ATOM 8194 O O . LEU D 1 195 ? 35.831 -65.711 41.330 1.00 45.39 225 LEU D O 1
ATOM 8199 N N . VAL D 1 196 ? 35.035 -64.804 39.413 1.00 41.92 226 VAL D N 1
ATOM 8200 C CA . VAL D 1 196 ? 34.668 -66.063 38.787 1.00 46.67 226 VAL D CA 1
ATOM 8201 C C . VAL D 1 196 ? 35.314 -66.166 37.409 1.00 35.08 226 VAL D C 1
ATOM 8202 O O . VAL D 1 196 ? 34.998 -65.399 36.504 1.00 51.94 226 VAL D O 1
ATOM 8206 N N . LYS D 1 197 ? 36.223 -67.119 37.250 1.00 44.05 227 LYS D N 1
ATOM 8207 C CA . LYS D 1 197 ? 36.838 -67.350 35.956 1.00 42.01 227 LYS D CA 1
ATOM 8208 C C . LYS D 1 197 ? 35.940 -68.205 35.069 1.00 47.46 227 LYS D C 1
ATOM 8209 O O . LYS D 1 197 ? 35.655 -69.362 35.371 1.00 51.37 227 LYS D O 1
ATOM 8215 N N . LEU D 1 198 ? 35.490 -67.608 33.974 1.00 50.82 228 LEU D N 1
ATOM 8216 C CA . LEU D 1 198 ? 34.723 -68.308 32.963 1.00 34.78 228 LEU D CA 1
ATOM 8217 C C . LEU D 1 198 ? 35.667 -69.074 32.055 1.00 45.56 228 LEU D C 1
ATOM 8218 O O . LEU D 1 198 ? 36.727 -68.570 31.709 1.00 46.32 228 LEU D O 1
ATOM 8223 N N . VAL D 1 199 ? 35.291 -70.302 31.695 1.00 40.96 229 VAL D N 1
ATOM 8224 C CA . VAL D 1 199 ? 36.131 -71.165 30.871 1.00 34.32 229 VAL D CA 1
ATOM 8225 C C . VAL D 1 199 ? 35.378 -71.545 29.591 1.00 44.09 229 VAL D C 1
ATOM 8226 O O . VAL D 1 199 ? 34.196 -71.913 29.641 1.00 49.05 229 VAL D O 1
ATOM 8230 N N . ASP D 1 200 ? 36.066 -71.459 28.451 1.00 41.74 230 ASP D N 1
ATOM 8231 C CA . ASP D 1 200 ? 35.493 -71.817 27.149 1.00 54.74 230 ASP D CA 1
ATOM 8232 C C . ASP D 1 200 ? 35.229 -73.312 26.985 1.00 52.79 230 ASP D C 1
ATOM 8233 O O . ASP D 1 200 ? 35.731 -74.127 27.758 1.00 63.30 230 ASP D O 1
ATOM 8238 N N . LYS D 1 201 ? 34.436 -73.658 25.971 1.00 56.88 231 LYS D N 1
ATOM 8239 C CA . LYS D 1 201 ? 34.066 -75.046 25.698 1.00 47.42 231 LYS D CA 1
ATOM 8240 C C . LYS D 1 201 ? 35.249 -75.820 25.119 1.00 63.72 231 LYS D C 1
ATOM 8241 O O . LYS D 1 201 ? 35.826 -75.421 24.109 1.00 71.49 231 LYS D O 1
ATOM 8247 N N . GLY D 1 202 ? 35.611 -76.919 25.777 1.00 68.04 232 GLY D N 1
ATOM 8248 C CA . GLY D 1 202 ? 36.820 -77.670 25.443 1.00 61.09 232 GLY D CA 1
ATOM 8249 C C . GLY D 1 202 ? 38.059 -77.232 26.209 1.00 63.15 232 GLY D C 1
ATOM 8250 O O . GLY D 1 202 ? 39.018 -77.992 26.328 1.00 77.03 232 GLY D O 1
ATOM 8251 N N . GLU D 1 203 ? 38.031 -76.010 26.731 1.00 57.43 233 GLU D N 1
ATOM 8252 C CA . GLU D 1 203 ? 39.217 -75.324 27.258 1.00 57.58 233 GLU D CA 1
ATOM 8253 C C . GLU D 1 203 ? 39.571 -75.724 28.696 1.00 65.40 233 GLU D C 1
ATOM 8254 O O . GLU D 1 203 ? 40.668 -75.410 29.175 1.00 72.97 233 GLU D O 1
ATOM 8260 N N . LEU D 1 204 ? 38.649 -76.395 29.387 1.00 56.95 234 LEU D N 1
ATOM 8261 C CA . LEU D 1 204 ? 38.914 -76.868 30.752 1.00 61.27 234 LEU D CA 1
ATOM 8262 C C . LEU D 1 204 ? 39.980 -77.966 30.764 1.00 63.43 234 LEU D C 1
ATOM 8263 O O . LEU D 1 204 ? 40.890 -77.940 31.593 1.00 62.90 234 LEU D O 1
ATOM 8268 N N . GLN D 1 205 ? 39.859 -78.899 29.816 1.00 73.55 235 GLN D N 1
ATOM 8269 C CA A GLN D 1 205 ? 40.821 -79.994 29.668 0.50 73.62 235 GLN D CA 1
ATOM 8270 C CA B GLN D 1 205 ? 40.806 -80.001 29.623 0.50 73.95 235 GLN D CA 1
ATOM 8271 C C . GLN D 1 205 ? 42.199 -79.517 29.205 1.00 77.06 235 GLN D C 1
ATOM 8272 O O . GLN D 1 205 ? 43.189 -80.231 29.371 1.00 82.93 235 GLN D O 1
ATOM 8283 N N . GLN D 1 206 ? 42.258 -78.308 28.646 1.00 79.19 236 GLN D N 1
ATOM 8284 C CA . GLN D 1 206 ? 43.475 -77.771 28.042 1.00 85.11 236 GLN D CA 1
ATOM 8285 C C . GLN D 1 206 ? 44.457 -77.209 29.062 1.00 88.82 236 GLN D C 1
ATOM 8286 O O . GLN D 1 206 ? 45.649 -77.080 28.772 1.00 97.09 236 GLN D O 1
ATOM 8292 N N . PHE D 1 207 ? 43.972 -76.875 30.254 1.00 90.72 237 PHE D N 1
ATOM 8293 C CA . PHE D 1 207 ? 44.882 -76.411 31.289 1.00 92.79 237 PHE D CA 1
ATOM 8294 C C . PHE D 1 207 ? 45.073 -77.241 32.560 1.00 93.81 237 PHE D C 1
ATOM 8295 O O . PHE D 1 207 ? 44.129 -77.838 33.087 1.00 78.43 237 PHE D O 1
ATOM 8303 N N . ASN D 1 208 ? 46.322 -77.271 33.024 1.00 98.39 238 ASN D N 1
ATOM 8304 C CA . ASN D 1 208 ? 46.794 -78.245 34.008 1.00 94.20 238 ASN D CA 1
ATOM 8305 C C . ASN D 1 208 ? 46.604 -77.744 35.435 1.00 84.96 238 ASN D C 1
ATOM 8306 O O . ASN D 1 208 ? 45.946 -76.726 35.648 1.00 59.98 238 ASN D O 1
ATOM 8311 N N . ASP D 1 209 ? 47.211 -78.452 36.391 1.00 80.64 239 ASP D N 1
ATOM 8312 C CA . ASP D 1 209 ? 47.040 -78.204 37.827 1.00 78.42 239 ASP D CA 1
ATOM 8313 C C . ASP D 1 209 ? 47.735 -76.939 38.325 1.00 75.74 239 ASP D C 1
ATOM 8314 O O . ASP D 1 209 ? 47.379 -76.404 39.380 1.00 75.17 239 ASP D O 1
ATOM 8319 N N . GLN D 1 210 ? 48.730 -76.474 37.572 1.00 80.24 240 GLN D N 1
ATOM 8320 C CA . GLN D 1 210 ? 49.435 -75.237 37.895 1.00 83.08 240 GLN D CA 1
ATOM 8321 C C . GLN D 1 210 ? 48.672 -73.987 37.458 1.00 76.53 240 GLN D C 1
ATOM 8322 O O . GLN D 1 210 ? 48.580 -73.016 38.219 1.00 71.50 240 GLN D O 1
ATOM 8328 N N . ARG D 1 211 ? 48.130 -74.019 36.239 1.00 72.42 241 ARG D N 1
ATOM 8329 C CA . ARG D 1 211 ? 47.222 -72.974 35.751 1.00 72.42 241 ARG D CA 1
ATOM 8330 C C . ARG D 1 211 ? 45.990 -72.834 36.647 1.00 69.98 241 ARG D C 1
ATOM 8331 O O . ARG D 1 211 ? 45.587 -71.719 36.975 1.00 72.75 241 ARG D O 1
ATOM 8339 N N . LEU D 1 212 ? 45.425 -73.969 37.062 1.00 58.48 242 LEU D N 1
ATOM 8340 C CA . LEU D 1 212 ? 44.323 -73.993 38.020 1.00 60.63 242 LEU D CA 1
ATOM 8341 C C . LEU D 1 212 ? 44.665 -73.394 39.383 1.00 60.50 242 LEU D C 1
ATOM 8342 O O . LEU D 1 212 ? 43.826 -72.735 39.999 1.00 70.58 242 LEU D O 1
ATOM 8347 N N . LYS D 1 213 ? 45.899 -73.604 39.839 1.00 67.79 243 LYS D N 1
ATOM 8348 C CA . LYS D 1 213 ? 46.398 -72.959 41.058 1.00 70.61 243 LYS D CA 1
ATOM 8349 C C . LYS D 1 213 ? 46.631 -71.460 40.882 1.00 70.50 243 LYS D C 1
ATOM 8350 O O . LYS D 1 213 ? 46.441 -70.690 41.828 1.00 68.32 243 LYS D O 1
ATOM 8356 N N . GLU D 1 214 ? 47.048 -71.063 39.676 1.00 72.50 244 GLU D N 1
ATOM 8357 C CA . GLU D 1 214 ? 47.205 -69.651 39.308 1.00 74.09 244 GLU D CA 1
ATOM 8358 C C . GLU D 1 214 ? 45.864 -68.917 39.313 1.00 69.42 244 GLU D C 1
ATOM 8359 O O . GLU D 1 214 ? 45.758 -67.833 39.890 1.00 71.85 244 GLU D O 1
ATOM 8365 N N . ILE D 1 215 ? 44.852 -69.524 38.683 1.00 58.40 245 ILE D N 1
ATOM 8366 C CA . ILE D 1 215 ? 43.478 -68.990 38.647 1.00 61.82 245 ILE D CA 1
ATOM 8367 C C . ILE D 1 215 ? 42.922 -68.782 40.055 1.00 57.35 245 ILE D C 1
ATOM 8368 O O . ILE D 1 215 ? 42.312 -67.752 40.352 1.00 62.32 245 ILE D O 1
ATOM 8373 N N . ARG D 1 216 ? 43.188 -69.757 40.921 1.00 62.85 246 ARG D N 1
ATOM 8374 C CA . ARG D 1 216 ? 42.713 -69.779 42.302 1.00 53.15 246 ARG D CA 1
ATOM 8375 C C . ARG D 1 216 ? 43.282 -68.641 43.168 1.00 60.74 246 ARG D C 1
ATOM 8376 O O . ARG D 1 216 ? 42.701 -68.282 44.195 1.00 60.55 246 ARG D O 1
ATOM 8384 N N . SER D 1 217 ? 44.395 -68.051 42.736 1.00 66.01 247 SER D N 1
ATOM 8385 C CA . SER D 1 217 ? 45.000 -66.928 43.455 1.00 71.59 247 SER D CA 1
ATOM 8386 C C . SER D 1 217 ? 44.230 -65.600 43.351 1.00 69.69 247 SER D C 1
ATOM 8387 O O . SER D 1 217 ? 44.458 -64.684 44.144 1.00 73.28 247 SER D O 1
ATOM 8390 N N . TYR D 1 218 ? 43.320 -65.500 42.383 1.00 73.44 248 TYR D N 1
ATOM 8391 C CA . TYR D 1 218 ? 42.407 -64.355 42.295 1.00 67.11 248 TYR D CA 1
ATOM 8392 C C . TYR D 1 218 ? 40.935 -64.754 42.197 1.00 58.73 248 TYR D C 1
ATOM 8393 O O . TYR D 1 218 ? 40.060 -63.985 42.592 1.00 60.83 248 TYR D O 1
ATOM 8402 N N . ALA D 1 219 ? 40.669 -65.949 41.675 1.00 55.33 249 ALA D N 1
ATOM 8403 C CA . ALA D 1 219 ? 39.288 -66.411 41.469 1.00 62.55 249 ALA D CA 1
ATOM 8404 C C . ALA D 1 219 ? 38.871 -67.504 42.453 1.00 57.15 249 ALA D C 1
ATOM 8405 O O . ALA D 1 219 ? 39.437 -68.605 42.455 1.00 49.35 249 ALA D O 1
ATOM 8407 N N . ILE D 1 220 ? 37.881 -67.181 43.285 1.00 46.25 250 ILE D N 1
ATOM 8408 C CA . ILE D 1 220 ? 37.121 -68.184 44.043 1.00 59.08 250 ILE D CA 1
ATOM 8409 C C . ILE D 1 220 ? 36.237 -69.073 43.144 1.00 62.75 250 ILE D C 1
ATOM 8410 O O . ILE D 1 220 ? 36.024 -70.256 43.437 1.00 58.59 250 ILE D O 1
ATOM 8415 N N . GLY D 1 221 ? 35.760 -68.507 42.035 1.00 57.71 251 GLY D N 1
ATOM 8416 C CA . GLY D 1 221 ? 34.811 -69.186 41.164 1.00 54.02 251 GLY D CA 1
ATOM 8417 C C . GLY D 1 221 ? 35.421 -69.704 39.878 1.00 39.50 251 GLY D C 1
ATOM 8418 O O . GLY D 1 221 ? 36.294 -69.066 39.292 1.00 47.53 251 GLY D O 1
ATOM 8419 N N . LEU D 1 222 ? 34.945 -70.866 39.443 1.00 41.85 252 LEU D N 1
ATOM 8420 C CA . LEU D 1 222 ? 35.131 -71.320 38.074 1.00 45.79 252 LEU D CA 1
ATOM 8421 C C . LEU D 1 222 ? 33.804 -71.575 37.353 1.00 50.42 252 LEU D C 1
ATOM 8422 O O . LEU D 1 222 ? 32.895 -72.203 37.899 1.00 58.53 252 LEU D O 1
ATOM 8427 N N . GLY D 1 223 ? 33.702 -71.085 36.122 1.00 49.86 253 GLY D N 1
ATOM 8428 C CA . GLY D 1 223 ? 32.486 -71.236 35.332 1.00 35.19 253 GLY D CA 1
ATOM 8429 C C . GLY D 1 223 ? 32.752 -71.914 34.011 1.00 43.62 253 GLY D C 1
ATOM 8430 O O . GLY D 1 223 ? 32.927 -71.240 32.996 1.00 53.90 253 GLY D O 1
ATOM 8431 N N . PRO D 1 224 ? 32.786 -73.256 34.005 1.00 44.47 254 PRO D N 1
ATOM 8432 C CA . PRO D 1 224 ? 33.021 -73.957 32.748 1.00 46.80 254 PRO D CA 1
ATOM 8433 C C . PRO D 1 224 ? 31.739 -74.225 31.957 1.00 50.67 254 PRO D C 1
ATOM 8434 O O . PRO D 1 224 ? 30.643 -74.112 32.499 1.00 41.00 254 PRO D O 1
ATOM 8438 N N . ASP D 1 225 ? 31.888 -74.554 30.674 1.00 39.91 255 ASP D N 1
ATOM 8439 C CA . ASP D 1 225 ? 30.840 -75.214 29.905 1.00 44.06 255 ASP D CA 1
ATOM 8440 C C . ASP D 1 225 ? 30.477 -76.510 30.616 1.00 52.50 255 ASP D C 1
ATOM 8441 O O . ASP D 1 225 ? 31.365 -77.282 30.997 1.00 52.89 255 ASP D O 1
ATOM 8446 N N . TYR D 1 226 ? 29.179 -76.741 30.800 1.00 45.02 256 TYR D N 1
ATOM 8447 C CA . TYR D 1 226 ? 28.716 -77.881 31.578 1.00 53.89 256 TYR D CA 1
ATOM 8448 C C . TYR D 1 226 ? 29.096 -79.212 30.942 1.00 48.45 256 TYR D C 1
ATOM 8449 O O . TYR D 1 226 ? 29.272 -80.214 31.639 1.00 50.84 256 TYR D O 1
ATOM 8458 N N . THR D 1 227 ? 29.244 -79.195 29.619 1.00 46.01 257 THR D N 1
ATOM 8459 C CA . THR D 1 227 ? 29.531 -80.390 28.832 1.00 56.91 257 THR D CA 1
ATOM 8460 C C . THR D 1 227 ? 30.975 -80.877 29.005 1.00 57.53 257 THR D C 1
ATOM 8461 O O . THR D 1 227 ? 31.298 -82.001 28.618 1.00 66.12 257 THR D O 1
ATOM 8465 N N . ASP D 1 228 ? 31.829 -80.028 29.586 1.00 50.90 258 ASP D N 1
ATOM 8466 C CA . ASP D 1 228 ? 33.200 -80.399 29.955 1.00 49.24 258 ASP D CA 1
ATOM 8467 C C . ASP D 1 228 ? 33.311 -81.061 31.333 1.00 61.13 258 ASP D C 1
ATOM 8468 O O . ASP D 1 228 ? 34.374 -81.577 31.698 1.00 50.64 258 ASP D O 1
ATOM 8473 N N . LEU D 1 229 ? 32.218 -81.044 32.095 1.00 62.38 259 LEU D N 1
ATOM 8474 C CA . LEU D 1 229 ? 32.235 -81.558 33.461 1.00 57.16 259 LEU D CA 1
ATOM 8475 C C . LEU D 1 229 ? 31.961 -83.051 33.537 1.00 51.16 259 LEU D C 1
ATOM 8476 O O . LEU D 1 229 ? 31.017 -83.569 32.931 1.00 54.45 259 LEU D O 1
ATOM 8481 N N . THR D 1 230 ? 32.830 -83.728 34.276 1.00 54.17 260 THR D N 1
ATOM 8482 C CA . THR D 1 230 ? 32.652 -85.115 34.687 1.00 60.85 260 THR D CA 1
ATOM 8483 C C . THR D 1 230 ? 32.625 -85.107 36.217 1.00 58.55 260 THR D C 1
ATOM 8484 O O . THR D 1 230 ? 32.898 -84.073 36.830 1.00 57.27 260 THR D O 1
ATOM 8488 N N . GLU D 1 231 ? 32.307 -86.246 36.829 1.00 57.14 261 GLU D N 1
ATOM 8489 C CA . GLU D 1 231 ? 32.318 -86.366 38.290 1.00 69.70 261 GLU D CA 1
ATOM 8490 C C . GLU D 1 231 ? 33.718 -86.234 38.888 1.00 66.58 261 GLU D C 1
ATOM 8491 O O . GLU D 1 231 ? 33.888 -85.609 39.938 1.00 62.17 261 GLU D O 1
ATOM 8497 N N . GLN D 1 232 ? 34.709 -86.764 38.193 1.00 73.92 262 GLN D N 1
ATOM 8498 C CA . GLN D 1 232 ? 36.074 -86.757 38.679 1.00 78.53 262 GLN D CA 1
ATOM 8499 C C . GLN D 1 232 ? 36.768 -85.425 38.583 1.00 67.89 262 GLN D C 1
ATOM 8500 O O . GLN D 1 232 ? 37.519 -85.082 39.456 1.00 67.06 262 GLN D O 1
ATOM 8506 N N . ASN D 1 233 ? 36.512 -84.675 37.526 1.00 64.28 263 ASN D N 1
ATOM 8507 C CA . ASN D 1 233 ? 37.019 -83.299 37.449 1.00 58.56 263 ASN D CA 1
ATOM 8508 C C . ASN D 1 233 ? 36.299 -82.241 38.286 1.00 55.84 263 ASN D C 1
ATOM 8509 O O . ASN D 1 233 ? 36.938 -81.306 38.769 1.00 53.83 263 ASN D O 1
ATOM 8514 N N . THR D 1 234 ? 34.986 -82.404 38.469 1.00 48.43 264 THR D N 1
ATOM 8515 C CA . THR D 1 234 ? 34.210 -81.564 39.391 1.00 56.77 264 THR D CA 1
ATOM 8516 C C . THR D 1 234 ? 34.734 -81.677 40.824 1.00 59.98 264 THR D C 1
ATOM 8517 O O . THR D 1 234 ? 34.989 -80.659 41.476 1.00 49.28 264 THR D O 1
ATOM 8521 N N . HIS D 1 235 ? 34.903 -82.917 41.289 1.00 70.12 265 HIS D N 1
ATOM 8522 C CA . HIS D 1 235 ? 35.588 -83.228 42.552 1.00 70.75 265 HIS D CA 1
ATOM 8523 C C . HIS D 1 235 ? 36.992 -82.618 42.651 1.00 64.35 265 HIS D C 1
ATOM 8524 O O . HIS D 1 235 ? 37.349 -82.038 43.675 1.00 53.58 265 HIS D O 1
ATOM 8531 N N . HIS D 1 236 ? 37.769 -82.743 41.579 1.00 60.48 266 HIS D N 1
ATOM 8532 C CA . HIS D 1 236 ? 39.098 -82.135 41.502 1.00 60.00 266 HIS D CA 1
ATOM 8533 C C . HIS D 1 236 ? 39.101 -80.616 41.692 1.00 57.07 266 HIS D C 1
ATOM 8534 O O . HIS D 1 236 ? 39.895 -80.099 42.477 1.00 56.69 266 HIS D O 1
ATOM 8541 N N . LEU D 1 237 ? 38.205 -79.915 40.992 1.00 58.57 267 LEU D N 1
ATOM 8542 C CA . LEU D 1 237 ? 38.060 -78.458 41.139 1.00 57.62 267 LEU D CA 1
ATOM 8543 C C . LEU D 1 237 ? 37.591 -78.027 42.524 1.00 54.64 267 LEU D C 1
ATOM 8544 O O . LEU D 1 237 ? 38.048 -77.012 43.047 1.00 62.29 267 LEU D O 1
ATOM 8549 N N . LYS D 1 238 ? 36.683 -78.803 43.111 1.00 61.38 268 LYS D N 1
ATOM 8550 C CA . LYS D 1 238 ? 36.237 -78.578 44.492 1.00 60.62 268 LYS D CA 1
ATOM 8551 C C . LYS D 1 238 ? 37.366 -78.806 45.506 1.00 64.37 268 LYS D C 1
ATOM 8552 O O . LYS D 1 238 ? 37.461 -78.091 46.512 1.00 54.26 268 LYS D O 1
ATOM 8558 N N . ASP D 1 239 ? 38.226 -79.784 45.214 1.00 58.56 269 ASP D N 1
ATOM 8559 C CA . ASP D 1 239 ? 39.416 -80.062 46.019 1.00 70.52 269 ASP D CA 1
ATOM 8560 C C . ASP D 1 239 ? 40.483 -78.964 45.933 1.00 68.87 269 ASP D C 1
ATOM 8561 O O . ASP D 1 239 ? 41.279 -78.800 46.863 1.00 71.85 269 ASP D O 1
ATOM 8566 N N . LEU D 1 240 ? 40.486 -78.212 44.829 1.00 66.37 270 LEU D N 1
ATOM 8567 C CA . LEU D 1 240 ? 41.404 -77.076 44.652 1.00 59.31 270 LEU D CA 1
ATOM 8568 C C . LEU D 1 240 ? 40.902 -75.772 45.267 1.00 56.32 270 LEU D C 1
ATOM 8569 O O . LEU D 1 240 ? 41.623 -74.774 45.296 1.00 69.86 270 LEU D O 1
ATOM 8574 N N . GLY D 1 241 ? 39.668 -75.784 45.761 1.00 51.95 271 GLY D N 1
ATOM 8575 C CA . GLY D 1 241 ? 39.104 -74.642 46.471 1.00 53.41 271 GLY D CA 1
ATOM 8576 C C . GLY D 1 241 ? 37.989 -73.911 45.736 1.00 52.84 271 GLY D C 1
ATOM 8577 O O . GLY D 1 241 ? 37.435 -72.948 46.262 1.00 56.53 271 GLY D O 1
ATOM 8578 N N . PHE D 1 242 ? 37.659 -74.365 44.525 1.00 57.54 272 PHE D N 1
ATOM 8579 C CA . PHE D 1 242 ? 36.705 -73.650 43.667 1.00 63.32 272 PHE D CA 1
ATOM 8580 C C . PHE D 1 242 ? 35.253 -73.780 44.127 1.00 51.29 272 PHE D C 1
ATOM 8581 O O . PHE D 1 242 ? 34.826 -74.836 44.591 1.00 54.77 272 PHE D O 1
ATOM 8589 N N . ILE D 1 243 ? 34.512 -72.684 44.000 1.00 49.43 273 ILE D N 1
ATOM 8590 C CA . ILE D 1 243 ? 33.080 -72.733 43.740 1.00 51.80 273 ILE D CA 1
ATOM 8591 C C . ILE D 1 243 ? 32.859 -72.969 42.242 1.00 56.82 273 ILE D C 1
ATOM 8592 O O . ILE D 1 243 ? 33.449 -72.279 41.413 1.00 49.01 273 ILE D O 1
ATOM 8597 N N . VAL D 1 244 ? 32.033 -73.962 41.905 1.00 57.36 274 VAL D N 1
ATOM 8598 C CA . VAL D 1 244 ? 31.831 -74.378 40.515 1.00 40.36 274 VAL D CA 1
ATOM 8599 C C . VAL D 1 244 ? 30.398 -74.097 40.070 1.00 51.87 274 VAL D C 1
ATOM 8600 O O . VAL D 1 244 ? 29.459 -74.639 40.640 1.00 44.64 274 VAL D O 1
ATOM 8604 N N . HIS D 1 245 ? 30.247 -73.230 39.064 1.00 49.37 275 HIS D N 1
ATOM 8605 C CA . HIS D 1 245 ? 28.941 -72.894 38.480 1.00 43.64 275 HIS D CA 1
ATOM 8606 C C . HIS D 1 245 ? 29.036 -73.035 36.966 1.00 44.88 275 HIS D C 1
ATOM 8607 O O . HIS D 1 245 ? 29.433 -72.087 36.292 1.00 39.86 275 HIS D O 1
ATOM 8614 N N . PRO D 1 246 ? 28.676 -74.215 36.427 1.00 49.66 276 PRO D N 1
ATOM 8615 C CA . PRO D 1 246 ? 28.685 -74.391 34.979 1.00 37.81 276 PRO D CA 1
ATOM 8616 C C . PRO D 1 246 ? 27.596 -73.622 34.228 1.00 44.46 276 PRO D C 1
ATOM 8617 O O . PRO D 1 246 ? 26.514 -73.381 34.769 1.00 35.57 276 PRO D O 1
ATOM 8621 N N . TYR D 1 247 ? 27.898 -73.247 32.983 1.00 43.26 277 TYR D N 1
ATOM 8622 C CA . TYR D 1 247 ? 26.927 -72.597 32.102 1.00 46.88 277 TYR D CA 1
ATOM 8623 C C . TYR D 1 247 ? 26.626 -73.471 30.884 1.00 47.17 277 TYR D C 1
ATOM 8624 O O . TYR D 1 247 ? 27.341 -74.436 30.624 1.00 43.93 277 TYR D O 1
ATOM 8633 N N . THR D 1 248 ? 25.708 -73.009 30.040 1.00 45.38 278 THR D N 1
ATOM 8634 C CA . THR D 1 248 ? 24.280 -72.892 30.337 1.00 34.88 278 THR D CA 1
ATOM 8635 C C . THR D 1 248 ? 23.420 -74.146 30.268 1.00 40.71 278 THR D C 1
ATOM 8636 O O . THR D 1 248 ? 23.257 -74.756 29.213 1.00 35.53 278 THR D O 1
ATOM 8640 N N . VAL D 1 249 ? 22.846 -74.489 31.418 1.00 39.05 279 VAL D N 1
ATOM 8641 C CA . VAL D 1 249 ? 22.192 -75.765 31.628 1.00 43.83 279 VAL D CA 1
ATOM 8642 C C . VAL D 1 249 ? 20.687 -75.555 31.641 1.00 41.63 279 VAL D C 1
ATOM 8643 O O . VAL D 1 249 ? 20.153 -74.934 32.552 1.00 41.44 279 VAL D O 1
ATOM 8647 N N . ASN D 1 250 ? 20.008 -76.073 30.625 1.00 38.65 280 ASN D N 1
ATOM 8648 C CA . ASN D 1 250 ? 18.590 -75.805 30.455 1.00 39.35 280 ASN D CA 1
ATOM 8649 C C . ASN D 1 250 ? 17.700 -77.040 30.565 1.00 38.42 280 ASN D C 1
ATOM 8650 O O . ASN D 1 250 ? 16.473 -76.917 30.567 1.00 40.34 280 ASN D O 1
ATOM 8655 N N . GLU D 1 251 ? 18.314 -78.218 30.683 1.00 44.41 281 GLU D N 1
ATOM 8656 C CA . GLU D 1 251 ? 17.565 -79.481 30.799 1.00 44.65 281 GLU D CA 1
ATOM 8657 C C . GLU D 1 251 ? 17.702 -80.097 32.191 1.00 44.90 281 GLU D C 1
ATOM 8658 O O . GLU D 1 251 ? 18.805 -80.168 32.733 1.00 41.30 281 GLU D O 1
ATOM 8664 N N . LYS D 1 252 ? 16.574 -80.559 32.737 1.00 45.79 282 LYS D N 1
ATOM 8665 C CA . LYS D 1 252 ? 16.487 -81.123 34.089 1.00 47.46 282 LYS D CA 1
ATOM 8666 C C . LYS D 1 252 ? 17.403 -82.322 34.337 1.00 37.88 282 LYS D C 1
ATOM 8667 O O . LYS D 1 252 ? 17.947 -82.473 35.429 1.00 57.19 282 LYS D O 1
ATOM 8673 N N . ALA D 1 253 ? 17.565 -83.164 33.318 1.00 47.83 283 ALA D N 1
ATOM 8674 C CA . ALA D 1 253 ? 18.434 -84.339 33.390 1.00 48.94 283 ALA D CA 1
ATOM 8675 C C . ALA D 1 253 ? 19.893 -83.960 33.621 1.00 45.28 283 ALA D C 1
ATOM 8676 O O . ALA D 1 253 ? 20.585 -84.593 34.426 1.00 60.06 283 ALA D O 1
ATOM 8678 N N . ASP D 1 254 ? 20.347 -82.918 32.923 1.00 50.68 284 ASP D N 1
ATOM 8679 C CA . ASP D 1 254 ? 21.701 -82.394 33.101 1.00 50.74 284 ASP D CA 1
ATOM 8680 C C . ASP D 1 254 ? 21.860 -81.705 34.443 1.00 40.39 284 ASP D C 1
ATOM 8681 O O . ASP D 1 254 ? 22.887 -81.864 35.097 1.00 41.24 284 ASP D O 1
ATOM 8686 N N . MET D 1 255 ? 20.833 -80.954 34.844 1.00 40.15 285 MET D N 1
ATOM 8687 C CA . MET D 1 255 ? 20.819 -80.257 36.123 1.00 40.50 285 MET D CA 1
ATOM 8688 C C . MET D 1 255 ? 21.053 -81.229 37.280 1.00 38.24 285 MET D C 1
ATOM 8689 O O . MET D 1 255 ? 21.931 -81.001 38.119 1.00 45.94 285 MET D O 1
ATOM 8694 N N . LEU D 1 256 ? 20.292 -82.325 37.292 1.00 52.95 286 LEU D N 1
ATOM 8695 C CA . LEU D 1 256 ? 20.413 -83.358 38.325 1.00 48.78 286 LEU D CA 1
ATOM 8696 C C . LEU D 1 256 ? 21.765 -84.058 38.309 1.00 44.71 286 LEU D C 1
ATOM 8697 O O . LEU D 1 256 ? 22.355 -84.292 39.363 1.00 47.32 286 LEU D O 1
ATOM 8702 N N . ARG D 1 257 ? 22.256 -84.360 37.112 1.00 45.11 287 ARG D N 1
ATOM 8703 C CA . ARG D 1 257 ? 23.559 -84.990 36.930 1.00 52.51 287 ARG D CA 1
ATOM 8704 C C . ARG D 1 257 ? 24.706 -84.140 37.485 1.00 47.52 287 ARG D C 1
ATOM 8705 O O . ARG D 1 257 ? 25.567 -84.647 38.196 1.00 61.63 287 ARG D O 1
ATOM 8713 N N . LEU D 1 258 ? 24.693 -82.848 37.171 1.00 54.32 288 LEU D N 1
ATOM 8714 C CA . LEU D 1 258 ? 25.711 -81.918 37.650 1.00 50.10 288 LEU D CA 1
ATOM 8715 C C . LEU D 1 258 ? 25.615 -81.639 39.150 1.00 50.20 288 LEU D C 1
ATOM 8716 O O . LEU D 1 258 ? 26.637 -81.498 39.824 1.00 47.24 288 LEU D O 1
ATOM 8721 N N . ASN D 1 259 ? 24.391 -81.546 39.666 1.00 46.44 289 ASN D N 1
ATOM 8722 C CA . ASN D 1 259 ? 24.174 -81.402 41.110 1.00 57.82 289 ASN D CA 1
ATOM 8723 C C . ASN D 1 259 ? 24.785 -82.568 41.889 1.00 50.62 289 ASN D C 1
ATOM 8724 O O . ASN D 1 259 ? 25.386 -82.368 42.942 1.00 58.92 289 ASN D O 1
ATOM 8729 N N . LYS D 1 260 ? 24.653 -83.772 41.334 1.00 54.06 290 LYS D N 1
ATOM 8730 C CA . LYS D 1 260 ? 25.195 -84.990 41.931 1.00 55.14 290 LYS D CA 1
ATOM 8731 C C . LYS D 1 260 ? 26.716 -85.096 41.844 1.00 52.71 290 LYS D C 1
ATOM 8732 O O . LYS D 1 260 ? 27.343 -85.710 42.714 1.00 55.87 290 LYS D O 1
ATOM 8738 N N . TYR D 1 261 ? 27.299 -84.492 40.805 1.00 52.19 291 TYR D N 1
ATOM 8739 C CA . TYR D 1 261 ? 28.754 -84.283 40.715 1.00 50.94 291 TYR D CA 1
ATOM 8740 C C . TYR D 1 261 ? 29.287 -83.446 41.872 1.00 48.04 291 TYR D C 1
ATOM 8741 O O . TYR D 1 261 ? 30.420 -83.640 42.311 1.00 64.55 291 TYR D O 1
ATOM 8750 N N . GLY D 1 262 ? 28.480 -82.496 42.339 1.00 50.99 292 GLY D N 1
ATOM 8751 C CA . GLY D 1 262 ? 28.878 -81.615 43.430 1.00 50.92 292 GLY D CA 1
ATOM 8752 C C . GLY D 1 262 ? 29.157 -80.182 43.011 1.00 53.54 292 GLY D C 1
ATOM 8753 O O . GLY D 1 262 ? 29.942 -79.491 43.663 1.00 58.16 292 GLY D O 1
ATOM 8754 N N . VAL D 1 263 ? 28.516 -79.734 41.930 1.00 52.81 293 VAL D N 1
ATOM 8755 C CA . VAL D 1 263 ? 28.482 -78.308 41.583 1.00 47.30 293 VAL D CA 1
ATOM 8756 C C . VAL D 1 263 ? 27.698 -77.503 42.620 1.00 52.18 293 VAL D C 1
ATOM 8757 O O . VAL D 1 263 ? 26.934 -78.062 43.409 1.00 57.27 293 VAL D O 1
ATOM 8761 N N . ASP D 1 264 ? 27.900 -76.191 42.609 1.00 43.96 294 ASP D N 1
ATOM 8762 C CA A ASP D 1 264 ? 27.342 -75.306 43.622 0.50 35.33 294 ASP D CA 1
ATOM 8763 C CA B ASP D 1 264 ? 27.340 -75.317 43.629 0.50 36.43 294 ASP D CA 1
ATOM 8764 C C . ASP D 1 264 ? 26.163 -74.531 43.076 1.00 29.94 294 ASP D C 1
ATOM 8765 O O . ASP D 1 264 ? 25.550 -73.726 43.788 1.00 40.91 294 ASP D O 1
ATOM 8774 N N . GLY D 1 265 ? 25.860 -74.764 41.802 1.00 36.65 295 GLY D N 1
ATOM 8775 C CA . GLY D 1 265 ? 24.787 -74.054 41.125 1.00 26.14 295 GLY D CA 1
ATOM 8776 C C . GLY D 1 265 ? 24.992 -74.078 39.624 1.00 26.21 295 GLY D C 1
ATOM 8777 O O . GLY D 1 265 ? 26.007 -74.556 39.152 1.00 34.65 295 GLY D O 1
ATOM 8778 N N . VAL D 1 266 ? 24.018 -73.579 38.866 1.00 36.02 296 VAL D N 1
ATOM 8779 C CA . VAL D 1 266 ? 24.164 -73.483 37.408 1.00 40.42 296 VAL D CA 1
ATOM 8780 C C . VAL D 1 266 ? 23.716 -72.104 36.911 1.00 32.07 296 VAL D C 1
ATOM 8781 O O . VAL D 1 266 ? 22.901 -71.445 37.546 1.00 41.40 296 VAL D O 1
ATOM 8785 N N . PHE D 1 267 ? 24.268 -71.679 35.777 1.00 49.05 297 PHE D N 1
ATOM 8786 C CA . PHE D 1 267 ? 23.638 -70.666 34.930 1.00 34.83 297 PHE D CA 1
ATOM 8787 C C . PHE D 1 267 ? 22.526 -71.351 34.104 1.00 32.51 297 PHE D C 1
ATOM 8788 O O . PHE D 1 267 ? 22.788 -72.307 33.381 1.00 43.28 297 PHE D O 1
ATOM 8796 N N . THR D 1 268 ? 21.294 -70.859 34.201 1.00 36.73 298 THR D N 1
ATOM 8797 C CA . THR D 1 268 ? 20.195 -71.440 33.441 1.00 35.46 298 THR D CA 1
ATOM 8798 C C . THR D 1 268 ? 19.256 -70.391 32.861 1.00 35.80 298 THR D C 1
ATOM 8799 O O . THR D 1 268 ? 19.045 -69.338 33.466 1.00 38.85 298 THR D O 1
ATOM 8803 N N . ASN D 1 269 ? 18.676 -70.692 31.700 1.00 37.50 299 ASN D N 1
ATOM 8804 C CA . ASN D 1 269 ? 17.601 -69.860 31.118 1.00 28.49 299 ASN D CA 1
ATOM 8805 C C . ASN D 1 269 ? 16.220 -70.183 31.699 1.00 26.46 299 ASN D C 1
ATOM 8806 O O . ASN D 1 269 ? 15.232 -69.491 31.417 1.00 32.44 299 ASN D O 1
ATOM 8811 N N . PHE D 1 270 ? 16.165 -71.235 32.513 1.00 31.40 300 PHE D N 1
ATOM 8812 C CA . PHE D 1 270 ? 14.916 -71.743 33.079 1.00 41.65 300 PHE D CA 1
ATOM 8813 C C . PHE D 1 270 ? 15.089 -71.961 34.577 1.00 35.95 300 PHE D C 1
ATOM 8814 O O . PHE D 1 270 ? 15.288 -73.086 35.037 1.00 47.84 300 PHE D O 1
ATOM 8822 N N . ALA D 1 271 ? 15.037 -70.859 35.326 1.00 35.83 301 ALA D N 1
ATOM 8823 C CA . ALA D 1 271 ? 15.301 -70.855 36.766 1.00 35.31 301 ALA D CA 1
ATOM 8824 C C . ALA D 1 271 ? 14.331 -71.729 37.567 1.00 26.02 301 ALA D C 1
ATOM 8825 O O . ALA D 1 271 ? 14.734 -72.389 38.529 1.00 45.99 301 ALA D O 1
ATOM 8827 N N . ASP D 1 272 ? 13.063 -71.740 37.168 1.00 38.05 302 ASP D N 1
ATOM 8828 C CA . ASP D 1 272 ? 12.062 -72.619 37.791 1.00 40.25 302 ASP D CA 1
ATOM 8829 C C . ASP D 1 272 ? 12.416 -74.111 37.692 1.00 34.00 302 ASP D C 1
ATOM 8830 O O . ASP D 1 272 ? 12.281 -74.852 38.668 1.00 46.55 302 ASP D O 1
ATOM 8835 N N . LYS D 1 273 ? 12.898 -74.527 36.522 1.00 36.39 303 LYS D N 1
ATOM 8836 C CA . LYS D 1 273 ? 13.346 -75.899 36.283 1.00 43.24 303 LYS D CA 1
ATOM 8837 C C . LYS D 1 273 ? 14.454 -76.347 37.220 1.00 38.70 303 LYS D C 1
ATOM 8838 O O . LYS D 1 273 ? 14.426 -77.470 37.709 1.00 50.35 303 LYS D O 1
ATOM 8844 N N . TYR D 1 274 ? 15.436 -75.480 37.450 1.00 39.23 304 TYR D N 1
ATOM 8845 C CA . TYR D 1 274 ? 16.560 -75.815 38.326 1.00 36.21 304 TYR D CA 1
ATOM 8846 C C . TYR D 1 274 ? 16.154 -75.882 39.787 1.00 34.22 304 TYR D C 1
ATOM 8847 O O . TYR D 1 274 ? 16.618 -76.752 40.521 1.00 34.23 304 TYR D O 1
ATOM 8856 N N . LYS D 1 275 ? 15.294 -74.957 40.203 1.00 34.40 305 LYS D N 1
ATOM 8857 C CA . LYS D 1 275 ? 14.778 -74.960 41.559 1.00 43.58 305 LYS D CA 1
ATOM 8858 C C . LYS D 1 275 ? 13.868 -76.170 41.814 1.00 46.25 305 LYS D C 1
ATOM 8859 O O . LYS D 1 275 ? 13.862 -76.708 42.913 1.00 41.72 305 LYS D O 1
ATOM 8865 N N . GLU D 1 276 ? 13.133 -76.603 40.785 1.00 47.12 306 GLU D N 1
ATOM 8866 C CA . GLU D 1 276 ? 12.403 -77.880 40.819 1.00 36.20 306 GLU D CA 1
ATOM 8867 C C . GLU D 1 276 ? 13.337 -79.079 41.005 1.00 40.82 306 GLU D C 1
ATOM 8868 O O . GLU D 1 276 ? 13.030 -79.987 41.776 1.00 49.00 306 GLU D O 1
ATOM 8874 N N . VAL D 1 277 ? 14.489 -79.049 40.333 1.00 36.87 307 VAL D N 1
ATOM 8875 C CA . VAL D 1 277 ? 15.522 -80.080 40.479 1.00 35.64 307 VAL D CA 1
ATOM 8876 C C . VAL D 1 277 ? 16.152 -80.097 41.879 1.00 37.76 307 VAL D C 1
ATOM 8877 O O . VAL D 1 277 ? 16.317 -81.169 42.472 1.00 49.67 307 VAL D O 1
ATOM 8881 N N . ILE D 1 278 ? 16.476 -78.915 42.412 1.00 37.98 308 ILE D N 1
ATOM 8882 C CA . ILE D 1 278 ? 16.941 -78.773 43.800 1.00 40.45 308 ILE D CA 1
ATOM 8883 C C . ILE D 1 278 ? 15.939 -79.411 44.778 1.00 37.06 308 ILE D C 1
ATOM 8884 O O . ILE D 1 278 ? 16.336 -80.181 45.652 1.00 47.32 308 ILE D O 1
ATOM 8889 N N . LYS D 1 279 ? 14.654 -79.104 44.586 1.00 48.30 309 LYS D N 1
ATOM 8890 C CA . LYS D 1 279 ? 13.544 -79.744 45.302 1.00 54.85 309 LYS D CA 1
ATOM 8891 C C . LYS D 1 279 ? 13.434 -81.270 45.140 1.00 56.88 309 LYS D C 1
ATOM 8892 O O . LYS D 1 279 ? 13.172 -81.977 46.112 1.00 59.12 309 LYS D O 1
ATOM 8898 N N . GLU D 1 280 ? 13.635 -81.768 43.921 1.00 52.91 310 GLU D N 1
ATOM 8899 C CA . GLU D 1 280 ? 13.499 -83.205 43.634 1.00 62.90 310 GLU D CA 1
ATOM 8900 C C . GLU D 1 280 ? 14.629 -84.069 44.195 1.00 64.95 310 GLU D C 1
ATOM 8901 O O . GLU D 1 280 ? 14.371 -85.121 44.774 1.00 80.27 310 GLU D O 1
ATOM 8907 N N . GLY D 1 281 ? 15.872 -83.627 44.021 1.00 72.10 311 GLY D N 1
ATOM 8908 C CA . GLY D 1 281 ? 17.043 -84.474 44.270 1.00 69.05 311 GLY D CA 1
ATOM 8909 C C . GLY D 1 281 ? 17.372 -84.700 45.737 1.00 80.04 311 GLY D C 1
ATOM 8910 O O . GLY D 1 281 ? 16.620 -84.300 46.631 1.00 87.01 311 GLY D O 1
ATOM 8911 N N . GLN E 1 14 ? 21.509 -19.388 60.164 1.00 118.24 44 GLN E N 1
ATOM 8912 C CA . GLN E 1 14 ? 21.874 -18.248 60.986 1.00 118.82 44 GLN E CA 1
ATOM 8913 C C . GLN E 1 14 ? 21.620 -18.520 62.456 1.00 117.27 44 GLN E C 1
ATOM 8914 O O . GLN E 1 14 ? 22.386 -18.104 63.315 1.00 118.51 44 GLN E O 1
ATOM 8920 N N . TRP E 1 15 ? 20.526 -19.213 62.731 1.00 111.04 45 TRP E N 1
ATOM 8921 C CA . TRP E 1 15 ? 20.266 -19.779 64.035 1.00 102.94 45 TRP E CA 1
ATOM 8922 C C . TRP E 1 15 ? 20.484 -21.264 63.915 1.00 95.19 45 TRP E C 1
ATOM 8923 O O . TRP E 1 15 ? 19.947 -21.855 63.002 1.00 84.41 45 TRP E O 1
ATOM 8934 N N . HIS E 1 16 ? 21.264 -21.885 64.807 1.00 95.00 46 HIS E N 1
ATOM 8935 C CA . HIS E 1 16 ? 21.285 -23.354 64.757 1.00 90.54 46 HIS E CA 1
ATOM 8936 C C . HIS E 1 16 ? 20.031 -23.934 65.405 1.00 85.99 46 HIS E C 1
ATOM 8937 O O . HIS E 1 16 ? 19.754 -23.671 66.575 1.00 85.71 46 HIS E O 1
ATOM 8944 N N . THR E 1 17 ? 19.284 -24.731 64.645 1.00 82.58 47 THR E N 1
ATOM 8945 C CA . THR E 1 17 ? 18.158 -25.492 65.194 1.00 89.42 47 THR E CA 1
ATOM 8946 C C . THR E 1 17 ? 18.579 -26.894 65.637 1.00 97.61 47 THR E C 1
ATOM 8947 O O . THR E 1 17 ? 19.738 -27.277 65.467 1.00 108.87 47 THR E O 1
ATOM 8951 N N . ASN E 1 18 ? 17.629 -27.642 66.205 1.00 97.10 48 ASN E N 1
ATOM 8952 C CA . ASN E 1 18 ? 17.840 -29.029 66.635 1.00 91.98 48 ASN E CA 1
ATOM 8953 C C . ASN E 1 18 ? 18.275 -29.937 65.494 1.00 88.75 48 ASN E C 1
ATOM 8954 O O . ASN E 1 18 ? 17.873 -29.737 64.342 1.00 83.54 48 ASN E O 1
ATOM 8959 N N . LEU E 1 19 ? 19.080 -30.944 65.825 1.00 80.77 49 LEU E N 1
ATOM 8960 C CA . LEU E 1 19 ? 19.529 -31.914 64.835 1.00 69.78 49 LEU E CA 1
ATOM 8961 C C . LEU E 1 19 ? 18.418 -32.880 64.425 1.00 75.57 49 LEU E C 1
ATOM 8962 O O . LEU E 1 19 ? 18.482 -33.490 63.355 1.00 75.06 49 LEU E O 1
ATOM 8967 N N . THR E 1 20 ? 17.382 -32.976 65.262 1.00 71.14 50 THR E N 1
ATOM 8968 C CA . THR E 1 20 ? 16.285 -33.934 65.085 1.00 73.52 50 THR E CA 1
ATOM 8969 C C . THR E 1 20 ? 15.249 -33.535 64.024 1.00 77.79 50 THR E C 1
ATOM 8970 O O . THR E 1 20 ? 14.360 -34.336 63.700 1.00 73.56 50 THR E O 1
ATOM 8974 N N . ASN E 1 21 ? 15.391 -32.317 63.483 1.00 69.73 51 ASN E N 1
ATOM 8975 C CA . ASN E 1 21 ? 14.363 -31.626 62.686 1.00 75.39 51 ASN E CA 1
ATOM 8976 C C . ASN E 1 21 ? 13.102 -31.291 63.504 1.00 81.42 51 ASN E C 1
ATOM 8977 O O . ASN E 1 21 ? 11.966 -31.558 63.093 1.00 90.08 51 ASN E O 1
ATOM 8982 N N . GLU E 1 22 ? 13.330 -30.711 64.678 1.00 76.49 52 GLU E N 1
ATOM 8983 C CA . GLU E 1 22 ? 12.261 -30.176 65.516 1.00 78.12 52 GLU E CA 1
ATOM 8984 C C . GLU E 1 22 ? 12.574 -28.717 65.841 1.00 81.78 52 GLU E C 1
ATOM 8985 O O . GLU E 1 22 ? 13.725 -28.378 66.134 1.00 80.46 52 GLU E O 1
ATOM 8991 N N . ARG E 1 23 ? 11.554 -27.860 65.779 1.00 79.61 53 ARG E N 1
ATOM 8992 C CA . ARG E 1 23 ? 11.647 -26.511 66.342 1.00 79.35 53 ARG E CA 1
ATOM 8993 C C . ARG E 1 23 ? 11.830 -26.575 67.859 1.00 77.17 53 ARG E C 1
ATOM 8994 O O . ARG E 1 23 ? 12.731 -25.933 68.414 1.00 74.71 53 ARG E O 1
ATOM 9002 N N . PHE E 1 24 ? 10.976 -27.368 68.511 1.00 79.54 54 PHE E N 1
ATOM 9003 C CA . PHE E 1 24 ? 11.023 -27.566 69.960 1.00 83.91 54 PHE E CA 1
ATOM 9004 C C . PHE E 1 24 ? 11.150 -29.048 70.333 1.00 80.62 54 PHE E C 1
ATOM 9005 O O . PHE E 1 24 ? 10.302 -29.862 69.953 1.00 86.99 54 PHE E O 1
ATOM 9013 N N . THR E 1 25 ? 12.209 -29.386 71.072 1.00 75.76 55 THR E N 1
ATOM 9014 C CA . THR E 1 25 ? 12.478 -30.775 71.464 1.00 72.39 55 THR E CA 1
ATOM 9015 C C . THR E 1 25 ? 12.134 -31.079 72.928 1.00 75.29 55 THR E C 1
ATOM 9016 O O . THR E 1 25 ? 12.483 -30.319 73.841 1.00 68.84 55 THR E O 1
ATOM 9020 N N . THR E 1 26 ? 11.437 -32.192 73.145 1.00 71.27 56 THR E N 1
ATOM 9021 C CA . THR E 1 26 ? 11.012 -32.559 74.490 1.00 62.30 56 THR E CA 1
ATOM 9022 C C . THR E 1 26 ? 11.967 -33.579 75.110 1.00 61.47 56 THR E C 1
ATOM 9023 O O . THR E 1 26 ? 11.985 -34.750 74.719 1.00 74.15 56 THR E O 1
ATOM 9027 N N . ILE E 1 27 ? 12.769 -33.116 76.065 1.00 51.33 57 ILE E N 1
ATOM 9028 C CA . ILE E 1 27 ? 13.685 -33.987 76.792 1.00 61.82 57 ILE E CA 1
ATOM 9029 C C . ILE E 1 27 ? 13.072 -34.488 78.101 1.00 67.38 57 ILE E C 1
ATOM 9030 O O . ILE E 1 27 ? 13.042 -33.772 79.116 1.00 61.70 57 ILE E O 1
ATOM 9035 N N . ALA E 1 28 ? 12.600 -35.731 78.058 1.00 59.11 58 ALA E N 1
ATOM 9036 C CA . ALA E 1 28 ? 12.014 -36.397 79.214 1.00 49.99 58 ALA E CA 1
ATOM 9037 C C . ALA E 1 28 ? 13.036 -36.651 80.307 1.00 54.76 58 ALA E C 1
ATOM 9038 O O . ALA E 1 28 ? 13.721 -37.683 80.317 1.00 59.81 58 ALA E O 1
ATOM 9040 N N . HIS E 1 29 ? 13.110 -35.682 81.219 1.00 43.59 59 HIS E N 1
ATOM 9041 C CA . HIS E 1 29 ? 14.049 -35.640 82.328 1.00 41.14 59 HIS E CA 1
ATOM 9042 C C . HIS E 1 29 ? 13.861 -36.854 83.230 1.00 59.04 59 HIS E C 1
ATOM 9043 O O . HIS E 1 29 ? 12.823 -36.995 83.874 1.00 54.88 59 HIS E O 1
ATOM 9050 N N . ARG E 1 30 ? 14.871 -37.733 83.235 1.00 56.58 60 ARG E N 1
ATOM 9051 C CA . ARG E 1 30 ? 14.857 -39.043 83.918 1.00 40.08 60 ARG E CA 1
ATOM 9052 C C . ARG E 1 30 ? 13.751 -40.008 83.493 1.00 42.62 60 ARG E C 1
ATOM 9053 O O . ARG E 1 30 ? 13.359 -40.896 84.262 1.00 62.06 60 ARG E O 1
ATOM 9061 N N . GLY E 1 31 ? 13.267 -39.842 82.265 1.00 46.73 61 GLY E N 1
ATOM 9062 C CA . GLY E 1 31 ? 12.050 -40.507 81.800 1.00 54.09 61 GLY E CA 1
ATOM 9063 C C . GLY E 1 31 ? 10.812 -39.670 82.055 1.00 56.47 61 GLY E C 1
ATOM 9064 O O . GLY E 1 31 ? 10.892 -38.444 82.144 1.00 55.58 61 GLY E O 1
ATOM 9065 N N . ALA E 1 32 ? 9.662 -40.328 82.178 1.00 55.56 62 ALA E N 1
ATOM 9066 C CA . ALA E 1 32 ? 8.456 -39.653 82.667 1.00 54.21 62 ALA E CA 1
ATOM 9067 C C . ALA E 1 32 ? 8.458 -39.626 84.191 1.00 50.58 62 ALA E C 1
ATOM 9068 O O . ALA E 1 32 ? 7.677 -40.322 84.830 1.00 44.62 62 ALA E O 1
ATOM 9070 N N . SER E 1 33 ? 9.347 -38.817 84.764 1.00 47.95 63 SER E N 1
ATOM 9071 C CA . SER E 1 33 ? 9.683 -38.912 86.184 1.00 43.77 63 SER E CA 1
ATOM 9072 C C . SER E 1 33 ? 8.679 -38.179 87.077 1.00 44.94 63 SER E C 1
ATOM 9073 O O . SER E 1 33 ? 8.700 -38.328 88.303 1.00 51.13 63 SER E O 1
ATOM 9076 N N . GLY E 1 34 ? 7.807 -37.387 86.457 1.00 44.08 64 GLY E N 1
ATOM 9077 C CA . GLY E 1 34 ? 6.606 -36.879 87.116 1.00 51.47 64 GLY E CA 1
ATOM 9078 C C . GLY E 1 34 ? 5.613 -37.972 87.458 1.00 55.45 64 GLY E C 1
ATOM 9079 O O . GLY E 1 34 ? 5.054 -37.976 88.556 1.00 56.51 64 GLY E O 1
ATOM 9080 N N . TYR E 1 35 ? 5.414 -38.906 86.524 1.00 40.81 65 TYR E N 1
ATOM 9081 C CA . TYR E 1 35 ? 4.359 -39.909 86.644 1.00 40.79 65 TYR E CA 1
ATOM 9082 C C . TYR E 1 35 ? 4.854 -41.300 87.038 1.00 48.83 65 TYR E C 1
ATOM 9083 O O . TYR E 1 35 ? 4.046 -42.158 87.388 1.00 46.44 65 TYR E O 1
ATOM 9092 N N . ALA E 1 36 ? 6.174 -41.518 87.004 1.00 38.60 66 ALA E N 1
ATOM 9093 C CA . ALA E 1 36 ? 6.752 -42.860 87.189 1.00 41.56 66 ALA E CA 1
ATOM 9094 C C . ALA E 1 36 ? 8.134 -42.743 87.834 1.00 42.53 66 ALA E C 1
ATOM 9095 O O . ALA E 1 36 ? 8.759 -41.689 87.715 1.00 41.78 66 ALA E O 1
ATOM 9097 N N . PRO E 1 37 ? 8.613 -43.799 88.537 1.00 37.12 67 PRO E N 1
ATOM 9098 C CA . PRO E 1 37 ? 9.883 -43.642 89.249 1.00 42.53 67 PRO E CA 1
ATOM 9099 C C . PRO E 1 37 ? 11.060 -43.464 88.287 1.00 50.97 67 PRO E C 1
ATOM 9100 O O . PRO E 1 37 ? 11.270 -44.290 87.395 1.00 45.86 67 PRO E O 1
ATOM 9104 N N . GLU E 1 38 ? 11.790 -42.367 88.479 1.00 47.74 68 GLU E N 1
ATOM 9105 C CA . GLU E 1 38 ? 12.886 -41.928 87.608 1.00 47.41 68 GLU E CA 1
ATOM 9106 C C . GLU E 1 38 ? 13.911 -43.027 87.324 1.00 45.83 68 GLU E C 1
ATOM 9107 O O . GLU E 1 38 ? 14.190 -43.870 88.190 1.00 40.24 68 GLU E O 1
ATOM 9113 N N . HIS E 1 39 ? 14.437 -43.020 86.099 1.00 40.59 69 HIS E N 1
ATOM 9114 C CA . HIS E 1 39 ? 15.514 -43.922 85.679 1.00 44.05 69 HIS E CA 1
ATOM 9115 C C . HIS E 1 39 ? 15.129 -45.388 85.886 1.00 47.50 69 HIS E C 1
ATOM 9116 O O . HIS E 1 39 ? 15.900 -46.166 86.462 1.00 39.62 69 HIS E O 1
ATOM 9123 N N . THR E 1 40 ? 13.909 -45.731 85.468 1.00 36.23 70 THR E N 1
ATOM 9124 C CA . THR E 1 40 ? 13.470 -47.123 85.320 1.00 47.83 70 THR E CA 1
ATOM 9125 C C . THR E 1 40 ? 12.898 -47.306 83.916 1.00 35.25 70 THR E C 1
ATOM 9126 O O . THR E 1 40 ? 12.554 -46.329 83.254 1.00 38.87 70 THR E O 1
ATOM 9130 N N . PHE E 1 41 ? 12.793 -48.557 83.478 1.00 41.58 71 PHE E N 1
ATOM 9131 C CA . PHE E 1 41 ? 12.037 -48.916 82.271 1.00 37.00 71 PHE E CA 1
ATOM 9132 C C . PHE E 1 41 ? 10.612 -48.368 82.267 1.00 45.18 71 PHE E C 1
ATOM 9133 O O . PHE E 1 41 ? 10.137 -47.913 81.234 1.00 53.72 71 PHE E O 1
ATOM 9141 N N . GLN E 1 42 ? 9.937 -48.415 83.417 1.00 51.29 72 GLN E N 1
ATOM 9142 C CA . GLN E 1 42 ? 8.605 -47.819 83.571 1.00 49.75 72 GLN E CA 1
ATOM 9143 C C . GLN E 1 42 ? 8.556 -46.335 83.227 1.00 50.04 72 GLN E C 1
ATOM 9144 O O . GLN E 1 42 ? 7.667 -45.898 82.501 1.00 57.25 72 GLN E O 1
ATOM 9150 N N . ALA E 1 43 ? 9.523 -45.572 83.724 1.00 43.28 73 ALA E N 1
ATOM 9151 C CA . ALA E 1 43 ? 9.595 -44.148 83.405 1.00 50.92 73 ALA E CA 1
ATOM 9152 C C . ALA E 1 43 ? 9.973 -43.870 81.950 1.00 57.41 73 ALA E C 1
ATOM 9153 O O . ALA E 1 43 ? 9.396 -42.979 81.314 1.00 50.01 73 ALA E O 1
ATOM 9155 N N . TYR E 1 44 ? 10.935 -44.629 81.427 1.00 52.90 74 TYR E N 1
ATOM 9156 C CA . TYR E 1 44 ? 11.387 -44.429 80.054 1.00 48.78 74 TYR E CA 1
ATOM 9157 C C . TYR E 1 44 ? 10.353 -44.869 79.031 1.00 44.78 74 TYR E C 1
ATOM 9158 O O . TYR E 1 44 ? 10.203 -44.209 78.011 1.00 52.54 74 TYR E O 1
ATOM 9167 N N . ASP E 1 45 ? 9.652 -45.977 79.308 1.00 42.71 75 ASP E N 1
ATOM 9168 C CA . ASP E 1 45 ? 8.559 -46.468 78.460 1.00 46.95 75 ASP E CA 1
ATOM 9169 C C . ASP E 1 45 ? 7.481 -45.404 78.293 1.00 50.72 75 ASP E C 1
ATOM 9170 O O . ASP E 1 45 ? 6.964 -45.212 77.199 1.00 47.27 75 ASP E O 1
ATOM 9175 N N . LYS E 1 46 ? 7.145 -44.724 79.389 1.00 42.73 76 LYS E N 1
ATOM 9176 C CA . LYS E 1 46 ? 5.996 -43.831 79.429 1.00 50.08 76 LYS E CA 1
ATOM 9177 C C . LYS E 1 46 ? 6.275 -42.575 78.616 1.00 52.63 76 LYS E C 1
ATOM 9178 O O . LYS E 1 46 ? 5.437 -42.147 77.830 1.00 65.00 76 LYS E O 1
ATOM 9184 N N . SER E 1 47 ? 7.464 -42.009 78.791 1.00 51.46 77 SER E N 1
ATOM 9185 C CA . SER E 1 47 ? 7.898 -40.860 77.995 1.00 54.17 77 SER E CA 1
ATOM 9186 C C . SER E 1 47 ? 8.103 -41.183 76.516 1.00 58.63 77 SER E C 1
ATOM 9187 O O . SER E 1 47 ? 7.711 -40.406 75.643 1.00 61.28 77 SER E O 1
ATOM 9190 N N . HIS E 1 48 ? 8.708 -42.334 76.239 1.00 56.11 78 HIS E N 1
ATOM 9191 C CA . HIS E 1 48 ? 9.066 -42.683 74.876 1.00 58.31 78 HIS E CA 1
ATOM 9192 C C . HIS E 1 48 ? 7.850 -43.178 74.106 1.00 58.19 78 HIS E C 1
ATOM 9193 O O . HIS E 1 48 ? 7.504 -42.615 73.065 1.00 68.05 78 HIS E O 1
ATOM 9200 N N . ASN E 1 49 ? 7.198 -44.218 74.622 1.00 61.00 79 ASN E N 1
ATOM 9201 C CA . ASN E 1 49 ? 6.081 -44.840 73.911 1.00 69.13 79 ASN E CA 1
ATOM 9202 C C . ASN E 1 49 ? 4.761 -44.093 74.059 1.00 65.25 79 ASN E C 1
ATOM 9203 O O . ASN E 1 49 ? 4.071 -43.839 73.068 1.00 66.52 79 ASN E O 1
ATOM 9208 N N . GLU E 1 50 ? 4.416 -43.745 75.294 1.00 68.50 80 GLU E N 1
ATOM 9209 C CA . GLU E 1 50 ? 3.077 -43.247 75.598 1.00 70.22 80 GLU E CA 1
ATOM 9210 C C . GLU E 1 50 ? 2.991 -41.741 75.367 1.00 66.72 80 GLU E C 1
ATOM 9211 O O . GLU E 1 50 ? 2.084 -41.270 74.676 1.00 70.28 80 GLU E O 1
ATOM 9217 N N . LEU E 1 51 ? 3.947 -40.996 75.920 1.00 50.32 81 LEU E N 1
ATOM 9218 C CA . LEU E 1 51 ? 3.913 -39.538 75.855 1.00 56.75 81 LEU E CA 1
ATOM 9219 C C . LEU E 1 51 ? 4.599 -38.956 74.621 1.00 68.00 81 LEU E C 1
ATOM 9220 O O . LEU E 1 51 ? 4.436 -37.769 74.329 1.00 76.90 81 LEU E O 1
ATOM 9225 N N . LYS E 1 52 ? 5.354 -39.799 73.907 1.00 72.64 82 LYS E N 1
ATOM 9226 C CA . LYS E 1 52 ? 6.017 -39.444 72.634 1.00 67.10 82 LYS E CA 1
ATOM 9227 C C . LYS E 1 52 ? 6.992 -38.263 72.739 1.00 66.89 82 LYS E C 1
ATOM 9228 O O . LYS E 1 52 ? 7.077 -37.417 71.844 1.00 70.07 82 LYS E O 1
ATOM 9234 N N . ALA E 1 53 ? 7.726 -38.221 73.849 1.00 63.06 83 ALA E N 1
ATOM 9235 C CA . ALA E 1 53 ? 8.825 -37.283 74.032 1.00 54.47 83 ALA E CA 1
ATOM 9236 C C . ALA E 1 53 ? 9.982 -37.589 73.072 1.00 64.43 83 ALA E C 1
ATOM 9237 O O . ALA E 1 53 ? 10.078 -38.695 72.524 1.00 65.93 83 ALA E O 1
ATOM 9239 N N . SER E 1 54 ? 10.859 -36.607 72.878 1.00 68.65 84 SER E N 1
ATOM 9240 C CA . SER E 1 54 ? 11.915 -36.701 71.870 1.00 69.78 84 SER E CA 1
ATOM 9241 C C . SER E 1 54 ? 13.202 -37.350 72.390 1.00 71.12 84 SER E C 1
ATOM 9242 O O . SER E 1 54 ? 13.906 -38.021 71.637 1.00 72.76 84 SER E O 1
ATOM 9245 N N . TYR E 1 55 ? 13.501 -37.150 73.672 1.00 66.75 85 TYR E N 1
ATOM 9246 C CA . TYR E 1 55 ? 14.727 -37.670 74.266 1.00 66.62 85 TYR E CA 1
ATOM 9247 C C . TYR E 1 55 ? 14.495 -38.502 75.516 1.00 66.54 85 TYR E C 1
ATOM 9248 O O . TYR E 1 55 ? 13.710 -38.130 76.387 1.00 72.08 85 TYR E O 1
ATOM 9257 N N . ILE E 1 56 ? 15.200 -39.627 75.590 1.00 62.54 86 ILE E N 1
ATOM 9258 C CA . ILE E 1 56 ? 15.358 -40.398 76.822 1.00 48.78 86 ILE E CA 1
ATOM 9259 C C . ILE E 1 56 ? 16.578 -39.863 77.574 1.00 51.76 86 ILE E C 1
ATOM 9260 O O . ILE E 1 56 ? 17.697 -39.938 77.073 1.00 57.99 86 ILE E O 1
ATOM 9265 N N . GLU E 1 57 ? 16.358 -39.314 78.767 1.00 49.39 87 GLU E N 1
ATOM 9266 C CA . GLU E 1 57 ? 17.423 -38.634 79.500 1.00 45.20 87 GLU E CA 1
ATOM 9267 C C . GLU E 1 57 ? 17.971 -39.469 80.662 1.00 57.38 87 GLU E C 1
ATOM 9268 O O . GLU E 1 57 ? 17.217 -39.901 81.535 1.00 54.02 87 GLU E O 1
ATOM 9274 N N . ILE E 1 58 ? 19.289 -39.694 80.656 1.00 53.47 88 ILE E N 1
ATOM 9275 C CA . ILE E 1 58 ? 19.933 -40.714 81.495 1.00 42.48 88 ILE E CA 1
ATOM 9276 C C . ILE E 1 58 ? 21.069 -40.086 82.290 1.00 38.22 88 ILE E C 1
ATOM 9277 O O . ILE E 1 58 ? 21.889 -39.376 81.721 1.00 57.15 88 ILE E O 1
ATOM 9282 N N . ASP E 1 59 ? 21.117 -40.359 83.597 1.00 42.32 89 ASP E N 1
ATOM 9283 C CA . ASP E 1 59 ? 22.261 -40.013 84.447 1.00 47.62 89 ASP E CA 1
ATOM 9284 C C . ASP E 1 59 ? 23.067 -41.256 84.801 1.00 58.85 89 ASP E C 1
ATOM 9285 O O . ASP E 1 59 ? 22.524 -42.213 85.351 1.00 49.02 89 ASP E O 1
ATOM 9290 N N . LEU E 1 60 ? 24.371 -41.219 84.531 1.00 51.67 90 LEU E N 1
ATOM 9291 C CA . LEU E 1 60 ? 25.213 -42.397 84.686 1.00 43.47 90 LEU E CA 1
ATOM 9292 C C . LEU E 1 60 ? 25.861 -42.481 86.066 1.00 50.34 90 LEU E C 1
ATOM 9293 O O . LEU E 1 60 ? 26.416 -41.501 86.569 1.00 51.60 90 LEU E O 1
ATOM 9298 N N . GLN E 1 61 ? 25.750 -43.656 86.681 1.00 48.93 91 GLN E N 1
ATOM 9299 C CA . GLN E 1 61 ? 26.624 -44.072 87.784 1.00 40.99 91 GLN E CA 1
ATOM 9300 C C . GLN E 1 61 ? 27.276 -45.385 87.365 1.00 34.40 91 GLN E C 1
ATOM 9301 O O . GLN E 1 61 ? 27.081 -45.849 86.234 1.00 43.93 91 GLN E O 1
ATOM 9307 N N . ARG E 1 62 ? 28.051 -45.982 88.260 1.00 38.20 92 ARG E N 1
ATOM 9308 C CA . ARG E 1 62 ? 28.732 -47.234 87.952 1.00 47.97 92 ARG E CA 1
ATOM 9309 C C . ARG E 1 62 ? 28.765 -48.143 89.168 1.00 41.74 92 ARG E C 1
ATOM 9310 O O . ARG E 1 62 ? 29.002 -47.678 90.285 1.00 51.57 92 ARG E O 1
ATOM 9318 N N . THR E 1 63 ? 28.542 -49.440 88.947 1.00 44.63 93 THR E N 1
ATOM 9319 C CA . THR E 1 63 ? 28.588 -50.434 90.029 1.00 38.27 93 THR E CA 1
ATOM 9320 C C . THR E 1 63 ? 30.019 -50.804 90.421 1.00 48.02 93 THR E C 1
ATOM 9321 O O . THR E 1 63 ? 30.973 -50.437 89.733 1.00 50.37 93 THR E O 1
ATOM 9325 N N . LYS E 1 64 ? 30.141 -51.555 91.520 1.00 49.91 94 LYS E N 1
ATOM 9326 C CA . LYS E 1 64 ? 31.413 -52.075 92.042 1.00 57.65 94 LYS E CA 1
ATOM 9327 C C . LYS E 1 64 ? 32.223 -52.881 91.027 1.00 60.48 94 LYS E C 1
ATOM 9328 O O . LYS E 1 64 ? 33.454 -52.806 91.008 1.00 60.05 94 LYS E O 1
ATOM 9334 N N . ASP E 1 65 ? 31.519 -53.650 90.199 1.00 52.88 95 ASP E N 1
ATOM 9335 C CA . ASP E 1 65 ? 32.141 -54.502 89.192 1.00 48.50 95 ASP E CA 1
ATOM 9336 C C . ASP E 1 65 ? 32.075 -53.898 87.791 1.00 42.29 95 ASP E C 1
ATOM 9337 O O . ASP E 1 65 ? 32.370 -54.570 86.798 1.00 55.84 95 ASP E O 1
ATOM 9342 N N . GLY E 1 66 ? 31.669 -52.634 87.722 1.00 49.28 96 GLY E N 1
ATOM 9343 C CA . GLY E 1 66 ? 32.032 -51.765 86.616 1.00 35.96 96 GLY E CA 1
ATOM 9344 C C . GLY E 1 66 ? 31.007 -51.499 85.538 1.00 48.13 96 GLY E C 1
ATOM 9345 O O . GLY E 1 66 ? 31.361 -50.983 84.480 1.00 43.63 96 GLY E O 1
ATOM 9346 N N . HIS E 1 67 ? 29.742 -51.829 85.807 1.00 47.85 97 HIS E N 1
ATOM 9347 C CA . HIS E 1 67 ? 28.652 -51.609 84.845 1.00 43.06 97 HIS E CA 1
ATOM 9348 C C . HIS E 1 67 ? 28.089 -50.199 84.957 1.00 36.07 97 HIS E C 1
ATOM 9349 O O . HIS E 1 67 ? 27.844 -49.711 86.060 1.00 41.30 97 HIS E O 1
ATOM 9356 N N . LEU E 1 68 ? 27.914 -49.546 83.814 1.00 40.66 98 LEU E N 1
ATOM 9357 C CA . LEU E 1 68 ? 27.264 -48.252 83.755 1.00 38.02 98 LEU E CA 1
ATOM 9358 C C . LEU E 1 68 ? 25.770 -48.462 83.962 1.00 46.87 98 LEU E C 1
ATOM 9359 O O . LEU E 1 68 ? 25.156 -49.252 83.245 1.00 44.42 98 LEU E O 1
ATOM 9364 N N . VAL E 1 69 ? 25.209 -47.784 84.967 1.00 44.67 99 VAL E N 1
ATOM 9365 C CA . VAL E 1 69 ? 23.771 -47.855 85.280 1.00 44.47 99 VAL E CA 1
ATOM 9366 C C . VAL E 1 69 ? 23.123 -46.471 85.324 1.00 45.71 99 VAL E C 1
ATOM 9367 O O . VAL E 1 69 ? 23.815 -45.461 85.464 1.00 46.83 99 VAL E O 1
ATOM 9371 N N . ALA E 1 70 ? 21.798 -46.426 85.191 1.00 47.55 100 ALA E N 1
ATOM 9372 C CA . ALA E 1 70 ? 21.075 -45.158 85.306 1.00 45.61 100 ALA E CA 1
ATOM 9373 C C . ALA E 1 70 ? 20.650 -44.890 86.746 1.00 43.26 100 ALA E C 1
ATOM 9374 O O . ALA E 1 70 ? 19.908 -45.669 87.339 1.00 45.65 100 ALA E O 1
ATOM 9376 N N . MET E 1 71 ? 21.166 -43.797 87.303 1.00 36.23 101 MET E N 1
ATOM 9377 C CA . MET E 1 71 ? 20.730 -43.255 88.594 1.00 38.18 101 MET E CA 1
ATOM 9378 C C . MET E 1 71 ? 21.203 -41.818 88.753 1.00 44.41 101 MET E C 1
ATOM 9379 O O . MET E 1 71 ? 22.312 -41.492 88.353 1.00 48.70 101 MET E O 1
ATOM 9384 N N . HIS E 1 72 ? 20.365 -40.969 89.345 1.00 54.25 102 HIS E N 1
ATOM 9385 C CA . HIS E 1 72 ? 20.672 -39.544 89.460 1.00 57.07 102 HIS E CA 1
ATOM 9386 C C . HIS E 1 72 ? 21.733 -39.269 90.522 1.00 49.26 102 HIS E C 1
ATOM 9387 O O . HIS E 1 72 ? 22.669 -38.504 90.277 1.00 59.50 102 HIS E O 1
ATOM 9394 N N . ASP E 1 73 ? 21.576 -39.889 91.691 1.00 48.02 103 ASP E N 1
ATOM 9395 C CA . ASP E 1 73 ? 22.500 -39.705 92.812 1.00 49.76 103 ASP E CA 1
ATOM 9396 C C . ASP E 1 73 ? 23.600 -40.755 92.799 1.00 59.12 103 ASP E C 1
ATOM 9397 O O . ASP E 1 73 ? 23.421 -41.852 92.266 1.00 62.97 103 ASP E O 1
ATOM 9402 N N . GLU E 1 74 ? 24.716 -40.423 93.444 1.00 58.33 104 GLU E N 1
ATOM 9403 C CA . GLU E 1 74 ? 25.820 -41.353 93.669 1.00 54.21 104 GLU E CA 1
ATOM 9404 C C . GLU E 1 74 ? 25.455 -42.441 94.669 1.00 52.77 104 GLU E C 1
ATOM 9405 O O . GLU E 1 74 ? 26.071 -43.503 94.700 1.00 41.40 104 GLU E O 1
ATOM 9411 N N . THR E 1 75 ? 24.443 -42.162 95.483 1.00 61.84 105 THR E N 1
ATOM 9412 C CA . THR E 1 75 ? 23.937 -43.110 96.472 1.00 59.68 105 THR E CA 1
ATOM 9413 C C . THR E 1 75 ? 22.573 -43.677 96.062 1.00 53.65 105 THR E C 1
ATOM 9414 O O . THR E 1 75 ? 21.796 -43.007 95.377 1.00 51.10 105 THR E O 1
ATOM 9418 N N . VAL E 1 76 ? 22.287 -44.903 96.497 1.00 44.01 106 VAL E N 1
ATOM 9419 C CA . VAL E 1 76 ? 21.027 -45.577 96.156 1.00 54.09 106 VAL E CA 1
ATOM 9420 C C . VAL E 1 76 ? 19.840 -45.141 97.039 1.00 60.25 106 VAL E C 1
ATOM 9421 O O . VAL E 1 76 ? 18.701 -45.551 96.799 1.00 58.42 106 VAL E O 1
ATOM 9425 N N . ASN E 1 77 ? 20.119 -44.294 98.034 1.00 65.14 107 ASN E N 1
ATOM 9426 C CA . ASN E 1 77 ? 19.282 -44.130 99.229 1.00 56.75 107 ASN E CA 1
ATOM 9427 C C . ASN E 1 77 ? 17.885 -43.589 98.944 1.00 51.14 107 ASN E C 1
ATOM 9428 O O . ASN E 1 77 ? 16.896 -44.159 99.404 1.00 54.80 107 ASN E O 1
ATOM 9433 N N . ARG E 1 78 ? 17.832 -42.500 98.178 1.00 45.33 108 ARG E N 1
ATOM 9434 C CA . ARG E 1 78 ? 16.603 -41.798 97.815 1.00 47.87 108 ARG E CA 1
ATOM 9435 C C . ARG E 1 78 ? 15.628 -42.653 96.995 1.00 52.81 108 ARG E C 1
ATOM 9436 O O . ARG E 1 78 ? 14.418 -42.607 97.216 1.00 54.93 108 ARG E O 1
ATOM 9444 N N . THR E 1 79 ? 16.159 -43.425 96.053 1.00 49.17 109 THR E N 1
ATOM 9445 C CA . THR E 1 79 ? 15.329 -44.045 95.029 1.00 38.92 109 THR E CA 1
ATOM 9446 C C . THR E 1 79 ? 15.262 -45.563 95.130 1.00 38.21 109 THR E C 1
ATOM 9447 O O . THR E 1 79 ? 14.765 -46.222 94.221 1.00 42.20 109 THR E O 1
ATOM 9451 N N . THR E 1 80 ? 15.782 -46.131 96.214 1.00 44.62 110 THR E N 1
ATOM 9452 C CA . THR E 1 80 ? 15.677 -47.578 96.414 1.00 37.77 110 THR E CA 1
ATOM 9453 C C . THR E 1 80 ? 15.347 -47.914 97.865 1.00 48.25 110 THR E C 1
ATOM 9454 O O . THR E 1 80 ? 15.250 -47.028 98.710 1.00 38.65 110 THR E O 1
ATOM 9458 N N . ASN E 1 81 ? 15.196 -49.209 98.142 1.00 37.87 111 ASN E N 1
ATOM 9459 C CA . ASN E 1 81 ? 15.150 -49.715 99.506 1.00 50.33 111 ASN E CA 1
ATOM 9460 C C . ASN E 1 81 ? 16.524 -50.121 100.054 1.00 52.20 111 ASN E C 1
ATOM 9461 O O . ASN E 1 81 ? 16.613 -50.795 101.083 1.00 63.58 111 ASN E O 1
ATOM 9466 N N . GLY E 1 82 ? 17.587 -49.714 99.360 1.00 52.67 112 GLY E N 1
ATOM 9467 C CA . GLY E 1 82 ? 18.958 -49.919 99.833 1.00 49.08 112 GLY E CA 1
ATOM 9468 C C . GLY E 1 82 ? 19.609 -48.654 100.379 1.00 53.55 112 GLY E C 1
ATOM 9469 O O . GLY E 1 82 ? 19.042 -47.560 100.294 1.00 52.32 112 GLY E O 1
ATOM 9470 N N . HIS E 1 83 ? 20.807 -48.815 100.936 1.00 52.93 113 HIS E N 1
ATOM 9471 C CA . HIS E 1 83 ? 21.615 -47.697 101.435 1.00 48.78 113 HIS E CA 1
ATOM 9472 C C . HIS E 1 83 ? 23.056 -47.882 100.958 1.00 57.45 113 HIS E C 1
ATOM 9473 O O . HIS E 1 83 ? 23.589 -49.005 100.975 1.00 43.76 113 HIS E O 1
ATOM 9480 N N . GLY E 1 84 ? 23.686 -46.784 100.546 1.00 53.11 114 GLY E N 1
ATOM 9481 C CA . GLY E 1 84 ? 25.098 -46.804 100.156 1.00 56.84 114 GLY E CA 1
ATOM 9482 C C . GLY E 1 84 ? 25.337 -46.181 98.794 1.00 63.16 114 GLY E C 1
ATOM 9483 O O . GLY E 1 84 ? 24.383 -45.807 98.104 1.00 58.94 114 GLY E O 1
ATOM 9484 N N . LYS E 1 85 ? 26.609 -46.075 98.408 1.00 47.89 115 LYS E N 1
ATOM 9485 C CA . LYS E 1 85 ? 26.984 -45.677 97.051 1.00 52.09 115 LYS E CA 1
ATOM 9486 C C . LYS E 1 85 ? 26.640 -46.782 96.062 1.00 48.88 115 LYS E C 1
ATOM 9487 O O . LYS E 1 85 ? 26.678 -47.964 96.411 1.00 42.95 115 LYS E O 1
ATOM 9493 N N . VAL E 1 86 ? 26.304 -46.385 94.837 1.00 49.38 116 VAL E N 1
ATOM 9494 C CA . VAL E 1 86 ? 26.153 -47.309 93.709 1.00 48.21 116 VAL E CA 1
ATOM 9495 C C . VAL E 1 86 ? 27.401 -48.186 93.555 1.00 58.06 116 VAL E C 1
ATOM 9496 O O . VAL E 1 86 ? 27.297 -49.409 93.438 1.00 49.83 116 VAL E O 1
ATOM 9500 N N . GLU E 1 87 ? 28.581 -47.628 93.689 1.00 63.58 117 GLU E N 1
ATOM 9501 C CA . GLU E 1 87 ? 29.729 -48.468 93.478 1.00 67.45 117 GLU E CA 1
ATOM 9502 C C . GLU E 1 87 ? 30.171 -49.230 94.657 1.00 58.00 117 GLU E C 1
ATOM 9503 O O . GLU E 1 87 ? 31.165 -49.877 94.637 1.00 71.82 117 GLU E O 1
ATOM 9509 N N . ASP E 1 88 ? 29.372 -49.192 95.710 1.00 57.01 118 ASP E N 1
ATOM 9510 C CA . ASP E 1 88 ? 29.382 -50.218 96.739 1.00 50.90 118 ASP E CA 1
ATOM 9511 C C . ASP E 1 88 ? 28.530 -51.438 96.443 1.00 61.59 118 ASP E C 1
ATOM 9512 O O . ASP E 1 88 ? 28.504 -52.371 97.215 1.00 61.77 118 ASP E O 1
ATOM 9517 N N . TYR E 1 89 ? 27.779 -51.406 95.362 1.00 56.63 119 TYR E N 1
ATOM 9518 C CA . TYR E 1 89 ? 26.951 -52.543 94.940 1.00 55.61 119 TYR E CA 1
ATOM 9519 C C . TYR E 1 89 ? 27.536 -53.139 93.684 1.00 45.42 119 TYR E C 1
ATOM 9520 O O . TYR E 1 89 ? 27.884 -52.408 92.770 1.00 52.72 119 TYR E O 1
ATOM 9529 N N . THR E 1 90 ? 27.620 -54.465 93.621 1.00 45.77 120 THR E N 1
ATOM 9530 C CA . THR E 1 90 ? 27.787 -55.128 92.334 1.00 43.56 120 THR E CA 1
ATOM 9531 C C . THR E 1 90 ? 26.457 -55.056 91.587 1.00 48.93 120 THR E C 1
ATOM 9532 O O . THR E 1 90 ? 25.427 -54.744 92.188 1.00 53.64 120 THR E O 1
ATOM 9536 N N . LEU E 1 91 ? 26.482 -55.327 90.283 1.00 41.05 121 LEU E N 1
ATOM 9537 C CA . LEU E 1 91 ? 25.281 -55.225 89.463 1.00 42.29 121 LEU E CA 1
ATOM 9538 C C . LEU E 1 91 ? 24.210 -56.222 89.917 1.00 49.21 121 LEU E C 1
ATOM 9539 O O . LEU E 1 91 ? 23.031 -55.871 90.000 1.00 47.38 121 LEU E O 1
ATOM 9544 N N . ASP E 1 92 ? 24.640 -57.442 90.226 1.00 42.07 122 ASP E N 1
ATOM 9545 C CA . ASP E 1 92 ? 23.769 -58.477 90.765 1.00 55.55 122 ASP E CA 1
ATOM 9546 C C . ASP E 1 92 ? 23.025 -58.011 92.017 1.00 56.59 122 ASP E C 1
ATOM 9547 O O . ASP E 1 92 ? 21.805 -58.152 92.100 1.00 53.03 122 ASP E O 1
ATOM 9552 N N . GLU E 1 93 ? 23.770 -57.439 92.962 1.00 45.36 123 GLU E N 1
ATOM 9553 C CA . GLU E 1 93 ? 23.229 -56.950 94.230 1.00 43.53 123 GLU E CA 1
ATOM 9554 C C . GLU E 1 93 ? 22.289 -55.763 94.023 1.00 46.78 123 GLU E C 1
ATOM 9555 O O . GLU E 1 93 ? 21.250 -55.667 94.679 1.00 46.55 123 GLU E O 1
ATOM 9561 N N . LEU E 1 94 ? 22.671 -54.872 93.107 1.00 42.78 124 LEU E N 1
ATOM 9562 C CA . LEU E 1 94 ? 21.891 -53.689 92.760 1.00 43.59 124 LEU E CA 1
ATOM 9563 C C . LEU E 1 94 ? 20.582 -54.047 92.053 1.00 48.12 124 LEU E C 1
ATOM 9564 O O . LEU E 1 94 ? 19.588 -53.320 92.146 1.00 52.06 124 LEU E O 1
ATOM 9569 N N . LYS E 1 95 ? 20.589 -55.178 91.352 1.00 46.56 125 LYS E N 1
ATOM 9570 C CA . LYS E 1 95 ? 19.391 -55.692 90.700 1.00 59.16 125 LYS E CA 1
ATOM 9571 C C . LYS E 1 95 ? 18.375 -56.321 91.664 1.00 51.82 125 LYS E C 1
ATOM 9572 O O . LYS E 1 95 ? 17.222 -56.504 91.306 1.00 52.50 125 LYS E O 1
ATOM 9578 N N . GLN E 1 96 ? 18.805 -56.645 92.879 1.00 55.10 126 GLN E N 1
ATOM 9579 C CA . GLN E 1 96 ? 17.897 -57.119 93.925 1.00 50.98 126 GLN E CA 1
ATOM 9580 C C . GLN E 1 96 ? 17.063 -55.985 94.539 1.00 50.20 126 GLN E C 1
ATOM 9581 O O . GLN E 1 96 ? 16.077 -56.239 95.235 1.00 58.18 126 GLN E O 1
ATOM 9587 N N . LEU E 1 97 ? 17.461 -54.742 94.278 1.00 49.57 127 LEU E N 1
ATOM 9588 C CA . LEU E 1 97 ? 16.851 -53.568 94.906 1.00 46.51 127 LEU E CA 1
ATOM 9589 C C . LEU E 1 97 ? 15.522 -53.200 94.262 1.00 43.28 127 LEU E C 1
ATOM 9590 O O . LEU E 1 97 ? 15.343 -53.337 93.048 1.00 42.68 127 LEU E O 1
ATOM 9595 N N . ASP E 1 98 ? 14.607 -52.702 95.086 1.00 34.02 128 ASP E N 1
ATOM 9596 C CA . ASP E 1 98 ? 13.345 -52.123 94.622 1.00 35.80 128 ASP E CA 1
ATOM 9597 C C . ASP E 1 98 ? 13.556 -50.636 94.332 1.00 36.44 128 ASP E C 1
ATOM 9598 O O . ASP E 1 98 ? 13.715 -49.838 95.255 1.00 41.37 128 ASP E O 1
ATOM 9603 N N . ALA E 1 99 ? 13.517 -50.268 93.051 1.00 43.50 129 ALA E N 1
ATOM 9604 C CA . ALA E 1 99 ? 13.719 -48.882 92.637 1.00 33.61 129 ALA E CA 1
ATOM 9605 C C . ALA E 1 99 ? 12.440 -48.150 92.237 1.00 46.69 129 ALA E C 1
ATOM 9606 O O . ALA E 1 99 ? 12.471 -47.213 91.424 1.00 36.36 129 ALA E O 1
ATOM 9608 N N . GLY E 1 100 ? 11.320 -48.557 92.833 1.00 39.61 130 GLY E N 1
ATOM 9609 C CA . GLY E 1 100 ? 10.021 -48.026 92.450 1.00 42.35 130 GLY E CA 1
ATOM 9610 C C . GLY E 1 100 ? 9.106 -47.641 93.596 1.00 40.16 130 GLY E C 1
ATOM 9611 O O . GLY E 1 100 ? 8.355 -46.662 93.496 1.00 47.40 130 GLY E O 1
ATOM 9612 N N . SER E 1 101 ? 9.168 -48.396 94.687 1.00 45.65 131 SER E N 1
ATOM 9613 C CA . SER E 1 101 ? 8.273 -48.176 95.833 1.00 47.80 131 SER E CA 1
ATOM 9614 C C . SER E 1 101 ? 8.463 -46.823 96.520 1.00 51.51 131 SER E C 1
ATOM 9615 O O . SER E 1 101 ? 7.513 -46.287 97.093 1.00 54.22 131 SER E O 1
ATOM 9618 N N . TRP E 1 102 ? 9.681 -46.275 96.438 1.00 58.46 132 TRP E N 1
ATOM 9619 C CA . TRP E 1 102 ? 10.003 -44.923 96.928 1.00 43.56 132 TRP E CA 1
ATOM 9620 C C . TRP E 1 102 ? 9.084 -43.863 96.299 1.00 42.80 132 TRP E C 1
ATOM 9621 O O . TRP E 1 102 ? 8.685 -42.914 96.972 1.00 45.31 132 TRP E O 1
ATOM 9632 N N . PHE E 1 103 ? 8.768 -44.040 95.013 1.00 39.12 133 PHE E N 1
ATOM 9633 C CA . PHE E 1 103 ? 7.958 -43.104 94.243 1.00 39.75 133 PHE E CA 1
ATOM 9634 C C . PHE E 1 103 ? 6.496 -43.162 94.689 1.00 47.21 133 PHE E C 1
ATOM 9635 O O . PHE E 1 103 ? 5.805 -42.139 94.702 1.00 46.49 133 PHE E O 1
ATOM 9643 N N . ASN E 1 104 ? 6.030 -44.367 95.024 1.00 48.86 134 ASN E N 1
ATOM 9644 C CA . ASN E 1 104 ? 4.659 -44.587 95.485 1.00 38.02 134 ASN E CA 1
ATOM 9645 C C . ASN E 1 104 ? 4.447 -43.913 96.840 1.00 44.50 134 ASN E C 1
ATOM 9646 O O . ASN E 1 104 ? 3.390 -43.358 97.102 1.00 44.19 134 ASN E O 1
ATOM 9651 N N . LYS E 1 105 ? 5.476 -43.960 97.684 1.00 47.86 135 LYS E N 1
ATOM 9652 C CA . LYS E 1 105 ? 5.458 -43.296 98.982 1.00 52.14 135 LYS E CA 1
ATOM 9653 C C . LYS E 1 105 ? 5.493 -41.778 98.850 1.00 49.09 135 LYS E C 1
ATOM 9654 O O . LYS E 1 105 ? 4.789 -41.076 99.568 1.00 60.78 135 LYS E O 1
ATOM 9660 N N . LYS E 1 106 ? 6.295 -41.280 97.915 1.00 54.75 136 LYS E N 1
ATOM 9661 C CA . LYS E 1 106 ? 6.515 -39.842 97.771 1.00 45.79 136 LYS E CA 1
ATOM 9662 C C . LYS E 1 106 ? 5.402 -39.140 96.996 1.00 48.02 136 LYS E C 1
ATOM 9663 O O . LYS E 1 106 ? 5.031 -38.012 97.331 1.00 53.77 136 LYS E O 1
ATOM 9669 N N . TYR E 1 107 ? 4.876 -39.802 95.963 1.00 52.21 137 TYR E N 1
ATOM 9670 C CA . TYR E 1 107 ? 3.786 -39.241 95.155 1.00 58.85 137 TYR E CA 1
ATOM 9671 C C . TYR E 1 107 ? 2.563 -40.160 95.067 1.00 59.91 137 TYR E C 1
ATOM 9672 O O . TYR E 1 107 ? 2.341 -40.788 94.023 1.00 61.09 137 TYR E O 1
ATOM 9681 N N . PRO E 1 108 ? 1.745 -40.215 96.144 1.00 62.71 138 PRO E N 1
ATOM 9682 C CA . PRO E 1 108 ? 0.643 -41.188 96.240 1.00 55.93 138 PRO E CA 1
ATOM 9683 C C . PRO E 1 108 ? -0.463 -40.981 95.201 1.00 44.90 138 PRO E C 1
ATOM 9684 O O . PRO E 1 108 ? -1.186 -41.929 94.863 1.00 52.19 138 PRO E O 1
ATOM 9688 N N . LYS E 1 109 ? -0.569 -39.762 94.677 1.00 43.63 139 LYS E N 1
ATOM 9689 C CA . LYS E 1 109 ? -1.504 -39.477 93.596 1.00 48.06 139 LYS E CA 1
ATOM 9690 C C . LYS E 1 109 ? -1.140 -40.121 92.250 1.00 55.95 139 LYS E C 1
ATOM 9691 O O . LYS E 1 109 ? -1.997 -40.240 91.361 1.00 61.81 139 LYS E O 1
ATOM 9697 N N . TYR E 1 110 ? 0.120 -40.546 92.118 1.00 52.83 140 TYR E N 1
ATOM 9698 C CA . TYR E 1 110 ? 0.604 -41.215 90.905 1.00 41.15 140 TYR E CA 1
ATOM 9699 C C . TYR E 1 110 ? 1.099 -42.636 91.171 1.00 34.55 140 TYR E C 1
ATOM 9700 O O . TYR E 1 110 ? 1.503 -43.333 90.237 1.00 53.35 140 TYR E O 1
ATOM 9709 N N . ALA E 1 111 ? 1.090 -43.039 92.446 1.00 36.66 141 ALA E N 1
ATOM 9710 C CA . ALA E 1 111 ? 1.363 -44.413 92.868 1.00 34.59 141 ALA E CA 1
ATOM 9711 C C . ALA E 1 111 ? 0.679 -45.515 92.053 1.00 49.91 141 ALA E C 1
ATOM 9712 O O . ALA E 1 111 ? -0.495 -45.412 91.701 1.00 52.55 141 ALA E O 1
ATOM 9714 N N . ARG E 1 112 ? 1.384 -46.605 91.818 1.00 49.87 142 ARG E N 1
ATOM 9715 C CA . ARG E 1 112 ? 0.879 -47.698 91.033 1.00 37.22 142 ARG E CA 1
ATOM 9716 C C . ARG E 1 112 ? 1.506 -48.963 91.569 1.00 42.77 142 ARG E C 1
ATOM 9717 O O . ARG E 1 112 ? 2.624 -48.933 91.951 1.00 50.05 142 ARG E O 1
ATOM 9725 N N . ALA E 1 113 ? 0.780 -50.065 91.603 1.00 41.84 143 ALA E N 1
ATOM 9726 C CA . ALA E 1 113 ? 1.259 -51.350 92.112 1.00 53.91 143 ALA E CA 1
ATOM 9727 C C . ALA E 1 113 ? 2.377 -51.929 91.243 1.00 34.47 143 ALA E C 1
ATOM 9728 O O . ALA E 1 113 ? 3.262 -52.633 91.742 1.00 49.78 143 ALA E O 1
ATOM 9730 N N . SER E 1 114 ? 2.326 -51.619 89.947 1.00 40.41 144 SER E N 1
ATOM 9731 C CA . SER E 1 114 ? 3.304 -52.091 88.973 1.00 49.43 144 SER E CA 1
ATOM 9732 C C . SER E 1 114 ? 4.650 -51.356 89.075 1.00 56.61 144 SER E C 1
ATOM 9733 O O . SER E 1 114 ? 5.605 -51.725 88.386 1.00 63.33 144 SER E O 1
ATOM 9736 N N . TYR E 1 115 ? 4.720 -50.329 89.927 1.00 46.71 145 TYR E N 1
ATOM 9737 C CA . TYR E 1 115 ? 5.974 -49.604 90.164 1.00 40.83 145 TYR E CA 1
ATOM 9738 C C . TYR E 1 115 ? 6.778 -50.259 91.269 1.00 47.36 145 TYR E C 1
ATOM 9739 O O . TYR E 1 115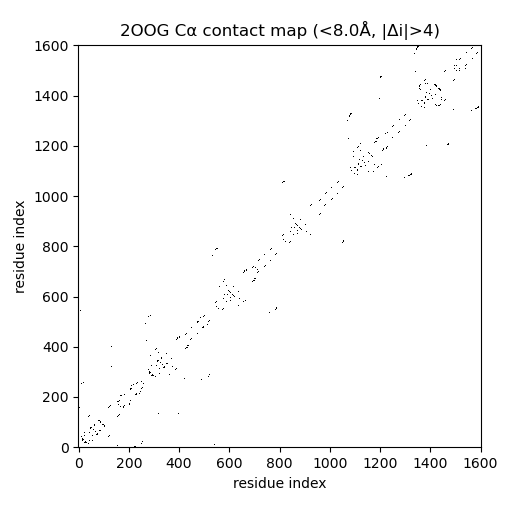 ? 7.965 -50.005 91.388 1.00 40.63 145 TYR E O 1
ATOM 9748 N N . LYS E 1 116 ? 6.133 -51.093 92.083 1.00 45.39 146 LYS E N 1
ATOM 9749 C CA . LYS E 1 116 ? 6.848 -51.906 93.073 1.00 50.95 146 LYS E CA 1
ATOM 9750 C C . LYS E 1 116 ? 7.782 -52.902 92.384 1.00 53.27 146 LYS E C 1
ATOM 9751 O O . LYS E 1 116 ? 7.431 -53.487 91.346 1.00 50.82 146 LYS E O 1
ATOM 9757 N N . ASN E 1 117 ? 8.973 -53.061 92.958 1.00 53.54 147 ASN E N 1
ATOM 9758 C CA . ASN E 1 117 ? 10.099 -53.772 92.331 1.00 52.58 147 ASN E CA 1
ATOM 9759 C C . ASN E 1 117 ? 10.406 -53.462 90.857 1.00 47.77 147 ASN E C 1
ATOM 9760 O O . ASN E 1 117 ? 10.798 -54.346 90.100 1.00 57.72 147 ASN E O 1
ATOM 9765 N N . ALA E 1 118 ? 10.206 -52.205 90.462 1.00 39.25 148 ALA E N 1
ATOM 9766 C CA . ALA E 1 118 ? 10.941 -51.595 89.371 1.00 43.28 148 ALA E CA 1
ATOM 9767 C C . ALA E 1 118 ? 12.433 -51.691 89.660 1.00 47.07 148 ALA E C 1
ATOM 9768 O O . ALA E 1 118 ? 12.854 -51.662 90.819 1.00 38.68 148 ALA E O 1
ATOM 9770 N N . LYS E 1 119 ? 13.230 -51.834 88.606 1.00 37.83 149 LYS E N 1
ATOM 9771 C CA . LYS E 1 119 ? 14.645 -52.142 88.780 1.00 33.22 149 LYS E CA 1
ATOM 9772 C C . LYS E 1 119 ? 15.524 -51.007 88.262 1.00 39.52 149 LYS E C 1
ATOM 9773 O O . LYS E 1 119 ? 15.081 -50.194 87.445 1.00 39.24 149 LYS E O 1
ATOM 9779 N N . VAL E 1 120 ? 16.756 -50.945 88.771 1.00 41.29 150 VAL E N 1
ATOM 9780 C CA . VAL E 1 120 ? 17.804 -50.095 88.194 1.00 38.99 150 VAL E CA 1
ATOM 9781 C C . VAL E 1 120 ? 18.235 -50.706 86.867 1.00 28.97 150 VAL E C 1
ATOM 9782 O O . VAL E 1 120 ? 18.641 -51.878 86.819 1.00 32.95 150 VAL E O 1
ATOM 9786 N N . PRO E 1 121 ? 18.108 -49.936 85.779 1.00 35.04 151 PRO E N 1
ATOM 9787 C CA . PRO E 1 121 ? 18.535 -50.388 84.464 1.00 35.57 151 PRO E CA 1
ATOM 9788 C C . PRO E 1 121 ? 20.000 -50.025 84.183 1.00 39.72 151 PRO E C 1
ATOM 9789 O O . PRO E 1 121 ? 20.459 -48.939 84.561 1.00 31.24 151 PRO E O 1
ATOM 9793 N N . THR E 1 122 ? 20.729 -50.942 83.550 1.00 44.97 152 THR E N 1
ATOM 9794 C CA . THR E 1 122 ? 22.039 -50.621 82.988 1.00 37.60 152 THR E CA 1
ATOM 9795 C C . THR E 1 122 ? 21.865 -49.820 81.709 1.00 39.59 152 THR E C 1
ATOM 9796 O O . THR E 1 122 ? 20.836 -49.933 81.039 1.00 44.78 152 THR E O 1
ATOM 9800 N N . LEU E 1 123 ? 22.881 -49.029 81.363 1.00 42.16 153 LEU E N 1
ATOM 9801 C CA . LEU E 1 123 ? 22.907 -48.311 80.085 1.00 42.16 153 LEU E CA 1
ATOM 9802 C C . LEU E 1 123 ? 22.757 -49.247 78.874 1.00 41.12 153 LEU E C 1
ATOM 9803 O O . LEU E 1 123 ? 22.006 -48.957 77.940 1.00 45.21 153 LEU E O 1
ATOM 9808 N N . ASP E 1 124 ? 23.469 -50.370 78.912 1.00 44.04 154 ASP E N 1
ATOM 9809 C CA . ASP E 1 124 ? 23.392 -51.378 77.868 1.00 41.22 154 ASP E CA 1
ATOM 9810 C C . ASP E 1 124 ? 21.947 -51.865 77.658 1.00 40.10 154 ASP E C 1
ATOM 9811 O O . ASP E 1 124 ? 21.480 -51.933 76.519 1.00 56.55 154 ASP E O 1
ATOM 9816 N N . GLU E 1 125 ? 21.248 -52.169 78.753 1.00 45.22 155 GLU E N 1
ATOM 9817 C CA . GLU E 1 125 ? 19.808 -52.480 78.724 1.00 43.61 155 GLU E CA 1
ATOM 9818 C C . GLU E 1 125 ? 18.918 -51.393 78.121 1.00 35.96 155 GLU E C 1
ATOM 9819 O O . GLU E 1 125 ? 17.989 -51.700 77.382 1.00 41.84 155 GLU E O 1
ATOM 9825 N N . ILE E 1 126 ? 19.189 -50.134 78.452 1.00 37.99 156 ILE E N 1
ATOM 9826 C CA . ILE E 1 126 ? 18.423 -49.009 77.902 1.00 39.51 156 ILE E CA 1
ATOM 9827 C C . ILE E 1 126 ? 18.593 -48.886 76.381 1.00 52.36 156 ILE E C 1
ATOM 9828 O O . ILE E 1 126 ? 17.604 -48.777 75.647 1.00 54.28 156 ILE E O 1
ATOM 9833 N N . LEU E 1 127 ? 19.842 -48.927 75.912 1.00 50.58 157 LEU E N 1
ATOM 9834 C CA . LEU E 1 127 ? 20.127 -48.802 74.479 1.00 40.55 157 LEU E CA 1
ATOM 9835 C C . LEU E 1 127 ? 19.578 -49.965 73.675 1.00 48.20 157 LEU E C 1
ATOM 9836 O O . LEU E 1 127 ? 19.107 -49.763 72.557 1.00 51.83 157 LEU E O 1
ATOM 9841 N N . GLU E 1 128 ? 19.625 -51.167 74.257 1.00 44.50 158 GLU E N 1
ATOM 9842 C CA . GLU E 1 128 ? 19.005 -52.360 73.678 1.00 49.92 158 GLU E CA 1
ATOM 9843 C C . GLU E 1 128 ? 17.488 -52.222 73.563 1.00 60.12 158 GLU E C 1
ATOM 9844 O O . GLU E 1 128 ? 16.922 -52.497 72.499 1.00 59.82 158 GLU E O 1
ATOM 9850 N N . ARG E 1 129 ? 16.848 -51.783 74.650 1.00 57.54 159 ARG E N 1
ATOM 9851 C CA . ARG E 1 129 ? 15.381 -51.706 74.729 1.00 58.75 159 ARG E CA 1
ATOM 9852 C C . ARG E 1 129 ? 14.780 -50.743 73.707 1.00 51.42 159 ARG E C 1
ATOM 9853 O O . ARG E 1 129 ? 13.848 -51.097 72.981 1.00 51.00 159 ARG E O 1
ATOM 9861 N N . TYR E 1 130 ? 15.329 -49.536 73.650 1.00 49.26 160 TYR E N 1
ATOM 9862 C CA . TYR E 1 130 ? 14.719 -48.446 72.893 1.00 57.20 160 TYR E CA 1
ATOM 9863 C C . TYR E 1 130 ? 15.341 -48.270 71.505 1.00 57.40 160 TYR E C 1
ATOM 9864 O O . TYR E 1 130 ? 14.732 -47.677 70.615 1.00 58.93 160 TYR E O 1
ATOM 9873 N N . GLY E 1 131 ? 16.549 -48.800 71.328 1.00 63.85 161 GLY E N 1
ATOM 9874 C CA . GLY E 1 131 ? 17.086 -49.087 70.002 1.00 59.56 161 GLY E CA 1
ATOM 9875 C C . GLY E 1 131 ? 17.854 -47.937 69.369 1.00 64.27 161 GLY E C 1
ATOM 9876 O O . GLY E 1 131 ? 18.013 -46.875 69.978 1.00 58.02 161 GLY E O 1
ATOM 9877 N N . PRO E 1 132 ? 18.341 -48.143 68.131 1.00 66.83 162 PRO E N 1
ATOM 9878 C CA . PRO E 1 132 ? 19.141 -47.131 67.440 1.00 69.00 162 PRO E CA 1
ATOM 9879 C C . PRO E 1 132 ? 18.336 -45.916 66.958 1.00 71.25 162 PRO E C 1
ATOM 9880 O O . PRO E 1 132 ? 18.910 -44.839 66.763 1.00 70.18 162 PRO E O 1
ATOM 9884 N N . ASN E 1 133 ? 17.025 -46.085 66.782 1.00 68.49 163 ASN E N 1
ATOM 9885 C CA . ASN E 1 133 ? 16.168 -45.008 66.284 1.00 63.84 163 ASN E CA 1
ATOM 9886 C C . ASN E 1 133 ? 15.698 -44.018 67.351 1.00 66.14 163 ASN E C 1
ATOM 9887 O O . ASN E 1 133 ? 15.239 -42.922 67.020 1.00 59.47 163 ASN E O 1
ATOM 9892 N N . ALA E 1 134 ? 15.808 -44.411 68.621 1.00 62.90 164 ALA E N 1
ATOM 9893 C CA . ALA E 1 134 ? 15.535 -43.522 69.758 1.00 62.33 164 ALA E CA 1
ATOM 9894 C C . ALA E 1 134 ? 16.629 -42.471 69.895 1.00 57.68 164 ALA E C 1
ATOM 9895 O O . ALA E 1 134 ? 17.740 -42.661 69.401 1.00 67.69 164 ALA E O 1
ATOM 9897 N N . ASN E 1 135 ? 16.306 -41.362 70.558 1.00 59.18 165 ASN E N 1
ATOM 9898 C CA . ASN E 1 135 ? 17.283 -40.308 70.836 1.00 47.17 165 ASN E CA 1
ATOM 9899 C C . ASN E 1 135 ? 17.586 -40.226 72.318 1.00 57.90 165 ASN E C 1
ATOM 9900 O O . ASN E 1 135 ? 16.677 -40.285 73.149 1.00 62.29 165 ASN E O 1
ATOM 9905 N N . TYR E 1 136 ? 18.869 -40.082 72.639 1.00 53.85 166 TYR E N 1
ATOM 9906 C CA . TYR E 1 136 ? 19.374 -40.299 73.987 1.00 51.03 166 TYR E CA 1
ATOM 9907 C C . TYR E 1 136 ? 20.143 -39.082 74.456 1.00 60.15 166 TYR E C 1
ATOM 9908 O O . TYR E 1 136 ? 20.913 -38.488 73.692 1.00 60.57 166 TYR E O 1
ATOM 9917 N N . TYR E 1 137 ? 19.930 -38.730 75.720 1.00 59.40 167 TYR E N 1
ATOM 9918 C CA . TYR E 1 137 ? 20.516 -37.546 76.330 1.00 57.21 167 TYR E CA 1
ATOM 9919 C C . TYR E 1 137 ? 21.217 -37.986 77.608 1.00 57.83 167 TYR E C 1
ATOM 9920 O O . TYR E 1 137 ? 20.621 -38.026 78.684 1.00 73.07 167 TYR E O 1
ATOM 9929 N N . ILE E 1 138 ? 22.489 -38.337 77.474 1.00 57.85 168 ILE E N 1
ATOM 9930 C CA . ILE E 1 138 ? 23.186 -39.110 78.493 1.00 50.66 168 ILE E CA 1
ATOM 9931 C C . ILE E 1 138 ? 24.167 -38.194 79.213 1.00 52.52 168 ILE E C 1
ATOM 9932 O O . ILE E 1 138 ? 24.862 -37.428 78.561 1.00 58.70 168 ILE E O 1
ATOM 9937 N N . GLU E 1 139 ? 24.221 -38.279 80.545 1.00 48.96 169 GLU E N 1
ATOM 9938 C CA . GLU E 1 139 ? 25.050 -37.396 81.358 1.00 40.55 169 GLU E CA 1
ATOM 9939 C C . GLU E 1 139 ? 26.252 -38.095 81.983 1.00 60.73 169 GLU E C 1
ATOM 9940 O O . GLU E 1 139 ? 26.104 -39.110 82.671 1.00 57.17 169 GLU E O 1
ATOM 9946 N N . THR E 1 140 ? 27.438 -37.530 81.752 1.00 58.42 170 THR E N 1
ATOM 9947 C CA . THR E 1 140 ? 28.668 -38.001 82.400 1.00 56.99 170 THR E CA 1
ATOM 9948 C C . THR E 1 140 ? 29.035 -37.137 83.588 1.00 58.89 170 THR E C 1
ATOM 9949 O O . THR E 1 140 ? 28.559 -36.008 83.727 1.00 68.51 170 THR E O 1
ATOM 9953 N N . LYS E 1 141 ? 29.892 -37.684 84.442 1.00 58.22 171 LYS E N 1
ATOM 9954 C CA . LYS E 1 141 ? 30.439 -36.952 85.563 1.00 51.47 171 LYS E CA 1
ATOM 9955 C C . LYS E 1 141 ? 31.774 -36.318 85.167 1.00 71.87 171 LYS E C 1
ATOM 9956 O O . LYS E 1 141 ? 32.202 -36.416 84.009 1.00 69.85 171 LYS E O 1
ATOM 9962 N N . SER E 1 142 ? 32.406 -35.649 86.130 1.00 79.41 172 SER E N 1
ATOM 9963 C CA . SER E 1 142 ? 33.837 -35.367 86.099 1.00 87.32 172 SER E CA 1
ATOM 9964 C C . SER E 1 142 ? 34.626 -36.671 85.933 1.00 89.94 172 SER E C 1
ATOM 9965 O O . SER E 1 142 ? 34.310 -37.665 86.598 1.00 91.33 172 SER E O 1
ATOM 9968 N N . PRO E 1 143 ? 35.650 -36.675 85.043 1.00 87.14 173 PRO E N 1
ATOM 9969 C CA . PRO E 1 143 ? 36.474 -37.866 84.742 1.00 81.93 173 PRO E CA 1
ATOM 9970 C C . PRO E 1 143 ? 37.148 -38.551 85.947 1.00 79.39 173 PRO E C 1
ATOM 9971 O O . PRO E 1 143 ? 37.725 -39.632 85.792 1.00 85.96 173 PRO E O 1
ATOM 9975 N N . ASP E 1 144 ? 37.039 -37.937 87.126 1.00 75.46 174 ASP E N 1
ATOM 9976 C CA . ASP E 1 144 ? 37.787 -38.320 88.325 1.00 78.37 174 ASP E CA 1
ATOM 9977 C C . ASP E 1 144 ? 36.975 -39.144 89.333 1.00 80.30 174 ASP E C 1
ATOM 9978 O O . ASP E 1 144 ? 37.545 -39.794 90.219 1.00 77.39 174 ASP E O 1
ATOM 9983 N N . VAL E 1 145 ? 35.649 -39.107 89.209 1.00 73.94 175 VAL E N 1
ATOM 9984 C CA . VAL E 1 145 ? 34.779 -39.881 90.105 1.00 64.38 175 VAL E CA 1
ATOM 9985 C C . VAL E 1 145 ? 34.516 -41.316 89.604 1.00 60.31 175 VAL E C 1
ATOM 9986 O O . VAL E 1 145 ? 34.569 -42.276 90.385 1.00 38.49 175 VAL E O 1
ATOM 9990 N N . TYR E 1 146 ? 34.261 -41.463 88.305 1.00 48.90 176 TYR E N 1
ATOM 9991 C CA . TYR E 1 146 ? 34.223 -42.785 87.682 1.00 58.59 176 TYR E CA 1
ATOM 9992 C C . TYR E 1 146 ? 35.227 -42.862 86.526 1.00 49.70 176 TYR E C 1
ATOM 9993 O O . TYR E 1 146 ? 34.871 -42.603 85.373 1.00 58.05 176 TYR E O 1
ATOM 10002 N N . PRO E 1 147 ? 36.496 -43.184 86.836 1.00 53.78 177 PRO E N 1
ATOM 10003 C CA . PRO E 1 147 ? 37.533 -43.168 85.806 1.00 59.55 177 PRO E CA 1
ATOM 10004 C C . PRO E 1 147 ? 37.313 -44.252 84.754 1.00 46.91 177 PRO E C 1
ATOM 10005 O O . PRO E 1 147 ? 37.191 -45.426 85.097 1.00 58.31 177 PRO E O 1
ATOM 10009 N N . GLY E 1 148 ? 37.230 -43.851 83.492 1.00 57.33 178 GLY E N 1
ATOM 10010 C CA . GLY E 1 148 ? 36.906 -44.781 82.414 1.00 53.35 178 GLY E CA 1
ATOM 10011 C C . GLY E 1 148 ? 35.521 -44.628 81.815 1.00 54.67 178 GLY E C 1
ATOM 10012 O O . GLY E 1 148 ? 35.223 -45.256 80.793 1.00 59.61 178 GLY E O 1
ATOM 10013 N N . MET E 1 149 ? 34.682 -43.797 82.447 1.00 65.13 179 MET E N 1
ATOM 10014 C CA . MET E 1 149 ? 33.232 -43.744 82.174 1.00 51.10 179 MET E CA 1
ATOM 10015 C C . MET E 1 149 ? 32.935 -43.278 80.755 1.00 56.51 179 MET E C 1
ATOM 10016 O O . MET E 1 149 ? 32.079 -43.853 80.075 1.00 53.15 179 MET E O 1
ATOM 10021 N N . GLU E 1 150 ? 33.677 -42.263 80.310 1.00 54.56 180 GLU E N 1
ATOM 10022 C CA . GLU E 1 150 ? 33.519 -41.671 78.976 1.00 48.38 180 GLU E CA 1
ATOM 10023 C C . GLU E 1 150 ? 33.824 -42.682 77.872 1.00 45.30 180 GLU E C 1
ATOM 10024 O O . GLU E 1 150 ? 33.166 -42.698 76.825 1.00 54.52 180 GLU E O 1
ATOM 10030 N N . GLU E 1 151 ? 34.822 -43.527 78.132 1.00 51.58 181 GLU E N 1
ATOM 10031 C CA . GLU E 1 151 ? 35.322 -44.491 77.156 1.00 57.58 181 GLU E CA 1
ATOM 10032 C C . GLU E 1 151 ? 34.414 -45.713 77.139 1.00 42.19 181 GLU E C 1
ATOM 10033 O O . GLU E 1 151 ? 34.126 -46.263 76.077 1.00 63.66 181 GLU E O 1
ATOM 10039 N N . GLN E 1 152 ? 33.989 -46.131 78.333 1.00 55.39 182 GLN E N 1
ATOM 10040 C CA . GLN E 1 152 ? 32.878 -47.068 78.519 1.00 43.38 182 GLN E CA 1
ATOM 10041 C C . GLN E 1 152 ? 31.599 -46.649 77.802 1.00 40.83 182 GLN E C 1
ATOM 10042 O O . GLN E 1 152 ? 31.022 -47.451 77.061 1.00 58.15 182 GLN E O 1
ATOM 10048 N N . LEU E 1 153 ? 31.185 -45.392 78.000 1.00 46.31 183 LEU E N 1
ATOM 10049 C CA . LEU E 1 153 ? 30.043 -44.800 77.286 1.00 48.71 183 LEU E CA 1
ATOM 10050 C C . LEU E 1 153 ? 30.189 -44.828 75.770 1.00 49.78 183 LEU E C 1
ATOM 10051 O O . LEU E 1 153 ? 29.258 -45.229 75.064 1.00 64.82 183 LEU E O 1
ATOM 10056 N N . LEU E 1 154 ? 31.349 -44.405 75.272 1.00 54.12 184 LEU E N 1
ATOM 10057 C CA . LEU E 1 154 ? 31.577 -44.360 73.829 1.00 46.18 184 LEU E CA 1
ATOM 10058 C C . LEU E 1 154 ? 31.628 -45.751 73.209 1.00 35.30 184 LEU E C 1
ATOM 10059 O O . LEU E 1 154 ? 31.095 -45.960 72.120 1.00 45.17 184 LEU E O 1
ATOM 10064 N N . ALA E 1 155 ? 32.227 -46.701 73.933 1.00 48.04 185 ALA E N 1
ATOM 10065 C CA . ALA E 1 155 ? 32.150 -48.123 73.578 1.00 51.48 185 ALA E CA 1
ATOM 10066 C C . ALA E 1 155 ? 30.730 -48.688 73.562 1.00 51.50 185 ALA E C 1
ATOM 10067 O O . ALA E 1 155 ? 30.394 -49.487 72.681 1.00 65.95 185 ALA E O 1
ATOM 10069 N N . SER E 1 156 ? 29.910 -48.276 74.532 1.00 58.50 186 SER E N 1
ATOM 10070 C CA . SER E 1 156 ? 28.498 -48.683 74.601 1.00 48.42 186 SER E CA 1
ATOM 10071 C C . SER E 1 156 ? 27.714 -48.166 73.404 1.00 36.40 186 SER E C 1
ATOM 10072 O O . SER E 1 156 ? 26.962 -48.911 72.781 1.00 62.14 186 SER E O 1
ATOM 10075 N N . LEU E 1 157 ? 27.919 -46.893 73.072 1.00 58.37 187 LEU E N 1
ATOM 10076 C CA . LEU E 1 157 ? 27.240 -46.261 71.940 1.00 46.84 187 LEU E CA 1
ATOM 10077 C C . LEU E 1 157 ? 27.661 -46.829 70.588 1.00 52.93 187 LEU E C 1
ATOM 10078 O O . LEU E 1 157 ? 26.848 -46.914 69.666 1.00 57.56 187 LEU E O 1
ATOM 10083 N N . LYS E 1 158 ? 28.930 -47.219 70.487 1.00 54.61 188 LYS E N 1
ATOM 10084 C CA . LYS E 1 158 ? 29.460 -47.850 69.282 1.00 48.46 188 LYS E CA 1
ATOM 10085 C C . LYS E 1 158 ? 28.924 -49.262 69.079 1.00 53.77 188 LYS E C 1
ATOM 10086 O O . LYS E 1 158 ? 28.530 -49.618 67.960 1.00 68.99 188 LYS E O 1
ATOM 10092 N N . LYS E 1 159 ? 28.915 -50.052 70.158 1.00 43.12 189 LYS E N 1
ATOM 10093 C CA . LYS E 1 159 ? 28.207 -51.344 70.229 1.00 51.11 189 LYS E CA 1
ATOM 10094 C C . LYS E 1 159 ? 26.749 -51.304 69.728 1.00 55.58 189 LYS E C 1
ATOM 10095 O O . LYS E 1 159 ? 26.291 -52.239 69.070 1.00 58.79 189 LYS E O 1
ATOM 10101 N N . HIS E 1 160 ? 26.030 -50.226 70.036 1.00 56.31 190 HIS E N 1
ATOM 10102 C CA . HIS E 1 160 ? 24.590 -50.175 69.779 1.00 62.14 190 HIS E CA 1
ATOM 10103 C C . HIS E 1 160 ? 24.239 -49.385 68.525 1.00 66.14 190 HIS E C 1
ATOM 10104 O O . HIS E 1 160 ? 23.076 -49.014 68.306 1.00 59.57 190 HIS E O 1
ATOM 10111 N N . HIS E 1 161 ? 25.267 -49.164 67.703 1.00 71.37 191 HIS E N 1
ATOM 10112 C CA . HIS E 1 161 ? 25.156 -48.607 66.351 1.00 62.72 191 HIS E CA 1
ATOM 10113 C C . HIS E 1 161 ? 24.712 -47.138 66.369 1.00 71.23 191 HIS E C 1
ATOM 10114 O O . HIS E 1 161 ? 23.960 -46.691 65.495 1.00 80.43 191 HIS E O 1
ATOM 10121 N N . LEU E 1 162 ? 25.195 -46.397 67.369 1.00 56.94 192 LEU E N 1
ATOM 10122 C CA . LEU E 1 162 ? 24.754 -45.021 67.610 1.00 67.70 192 LEU E CA 1
ATOM 10123 C C . LEU E 1 162 ? 25.852 -43.995 67.355 1.00 72.00 192 LEU E C 1
ATOM 10124 O O . LEU E 1 162 ? 25.601 -42.789 67.404 1.00 68.04 192 LEU E O 1
ATOM 10129 N N . LEU E 1 163 ? 27.064 -44.477 67.087 1.00 72.88 193 LEU E N 1
ATOM 10130 C CA . LEU E 1 163 ? 28.169 -43.609 66.672 1.00 75.52 193 LEU E CA 1
ATOM 10131 C C . LEU E 1 163 ? 28.380 -43.576 65.151 1.00 80.83 193 LEU E C 1
ATOM 10132 O O . LEU E 1 163 ? 29.199 -42.793 64.648 1.00 73.57 193 LEU E O 1
ATOM 10137 N N . ASN E 1 164 ? 27.652 -44.439 64.437 1.00 83.67 194 ASN E N 1
ATOM 10138 C CA . ASN E 1 164 ? 27.358 -44.260 63.010 1.00 87.92 194 ASN E CA 1
ATOM 10139 C C . ASN E 1 164 ? 26.931 -42.824 62.707 1.00 86.20 194 ASN E C 1
ATOM 10140 O O . ASN E 1 164 ? 26.050 -42.283 63.371 1.00 88.14 194 ASN E O 1
ATOM 10145 N N . ASN E 1 165 ? 27.579 -42.213 61.719 1.00 93.62 195 ASN E N 1
ATOM 10146 C CA . ASN E 1 165 ? 27.578 -40.756 61.573 1.00 95.44 195 ASN E CA 1
ATOM 10147 C C . ASN E 1 165 ? 26.274 -40.172 61.030 1.00 95.31 195 ASN E C 1
ATOM 10148 O O . ASN E 1 165 ? 25.994 -38.987 61.222 1.00 91.45 195 ASN E O 1
ATOM 10153 N N . ASN E 1 166 ? 25.491 -41.016 60.360 1.00 91.35 196 ASN E N 1
ATOM 10154 C CA . ASN E 1 166 ? 24.090 -40.736 60.054 1.00 87.75 196 ASN E CA 1
ATOM 10155 C C . ASN E 1 166 ? 23.230 -40.523 61.301 1.00 87.98 196 ASN E C 1
ATOM 10156 O O . ASN E 1 166 ? 22.403 -39.611 61.324 1.00 88.96 196 ASN E O 1
ATOM 10161 N N . LYS E 1 167 ? 23.431 -41.364 62.322 1.00 88.93 197 LYS E N 1
ATOM 10162 C CA . LYS E 1 167 ? 22.737 -41.235 63.618 1.00 80.54 197 LYS E CA 1
ATOM 10163 C C . LYS E 1 167 ? 23.138 -39.972 64.374 1.00 80.54 197 LYS E C 1
ATOM 10164 O O . LYS E 1 167 ? 22.289 -39.324 64.986 1.00 82.11 197 LYS E O 1
ATOM 10170 N N . LEU E 1 168 ? 24.423 -39.624 64.312 1.00 76.43 198 LEU E N 1
ATOM 10171 C CA . LEU E 1 168 ? 24.987 -38.556 65.139 1.00 82.54 198 LEU E CA 1
ATOM 10172 C C . LEU E 1 168 ? 24.592 -37.150 64.678 1.00 90.12 198 LEU E C 1
ATOM 10173 O O . LEU E 1 168 ? 24.432 -36.247 65.501 1.00 97.57 198 LEU E O 1
ATOM 10178 N N . LYS E 1 169 ? 24.435 -36.968 63.368 1.00 91.30 199 LYS E N 1
ATOM 10179 C CA . LYS E 1 169 ? 24.115 -35.650 62.817 1.00 94.29 199 LYS E CA 1
ATOM 10180 C C . LYS E 1 169 ? 22.611 -35.368 62.663 1.00 93.50 199 LYS E C 1
ATOM 10181 O O . LYS E 1 169 ? 22.213 -34.246 62.331 1.00 94.48 199 LYS E O 1
ATOM 10187 N N . ASN E 1 170 ? 21.781 -36.378 62.912 1.00 84.92 200 ASN E N 1
ATOM 10188 C CA . ASN E 1 170 ? 20.358 -36.144 63.154 1.00 88.51 200 ASN E CA 1
ATOM 10189 C C . ASN E 1 170 ? 19.862 -36.380 64.597 1.00 83.86 200 ASN E C 1
ATOM 10190 O O . ASN E 1 170 ? 18.678 -36.648 64.831 1.00 81.70 200 ASN E O 1
ATOM 10195 N N . GLY E 1 171 ? 20.785 -36.264 65.555 1.00 80.28 201 GLY E N 1
ATOM 10196 C CA . GLY E 1 171 ? 20.452 -35.950 66.949 1.00 80.18 201 GLY E CA 1
ATOM 10197 C C . GLY E 1 171 ? 20.185 -37.112 67.894 1.00 83.78 201 GLY E C 1
ATOM 10198 O O . GLY E 1 171 ? 19.684 -36.903 69.003 1.00 85.02 201 GLY E O 1
ATOM 10199 N N . HIS E 1 172 ? 20.529 -38.330 67.472 1.00 80.76 202 HIS E N 1
ATOM 10200 C CA . HIS E 1 172 ? 20.255 -39.546 68.251 1.00 68.68 202 HIS E CA 1
ATOM 10201 C C . HIS E 1 172 ? 21.099 -39.665 69.519 1.00 72.30 202 HIS E C 1
ATOM 10202 O O . HIS E 1 172 ? 20.708 -40.351 70.470 1.00 77.38 202 HIS E O 1
ATOM 10209 N N . VAL E 1 173 ? 22.266 -39.021 69.518 1.00 71.47 203 VAL E N 1
ATOM 10210 C CA . VAL E 1 173 ? 23.099 -38.911 70.717 1.00 54.81 203 VAL E CA 1
ATOM 10211 C C . VAL E 1 173 ? 23.397 -37.443 70.995 1.00 64.72 203 VAL E C 1
ATOM 10212 O O . VAL E 1 173 ? 23.904 -36.720 70.128 1.00 71.00 203 VAL E O 1
ATOM 10216 N N . MET E 1 174 ? 23.021 -37.009 72.195 1.00 65.27 204 MET E N 1
ATOM 10217 C CA . MET E 1 174 ? 23.572 -35.819 72.831 1.00 62.59 204 MET E CA 1
ATOM 10218 C C . MET E 1 174 ? 24.157 -36.289 74.136 1.00 54.57 204 MET E C 1
ATOM 10219 O O . MET E 1 174 ? 23.459 -36.915 74.932 1.00 69.92 204 MET E O 1
ATOM 10224 N N . ILE E 1 175 ? 25.438 -36.014 74.352 1.00 58.36 205 ILE E N 1
ATOM 10225 C CA A ILE E 1 175 ? 26.066 -36.219 75.656 0.50 50.97 205 ILE E CA 1
ATOM 10226 C CA B ILE E 1 175 ? 26.010 -36.210 75.673 0.50 60.42 205 ILE E CA 1
ATOM 10227 C C . ILE E 1 175 ? 26.187 -34.885 76.392 1.00 53.92 205 ILE E C 1
ATOM 10228 O O . ILE E 1 175 ? 26.766 -33.937 75.864 1.00 71.49 205 ILE E O 1
ATOM 10237 N N . GLN E 1 176 ? 25.639 -34.829 77.602 1.00 63.29 206 GLN E N 1
ATOM 10238 C CA . GLN E 1 176 ? 25.634 -33.631 78.433 1.00 57.43 206 GLN E CA 1
ATOM 10239 C C . GLN E 1 176 ? 26.558 -33.839 79.621 1.00 50.29 206 GLN E C 1
ATOM 10240 O O . GLN E 1 176 ? 26.750 -34.968 80.067 1.00 54.35 206 GLN E O 1
ATOM 10246 N N . SER E 1 177 ? 27.134 -32.748 80.123 1.00 56.25 207 SER E N 1
ATOM 10247 C CA . SER E 1 177 ? 27.838 -32.747 81.405 1.00 52.68 207 SER E CA 1
ATOM 10248 C C . SER E 1 177 ? 27.953 -31.324 81.933 1.00 66.19 207 SER E C 1
ATOM 10249 O O . SER E 1 177 ? 27.873 -30.356 81.166 1.00 59.98 207 SER E O 1
ATOM 10252 N N . PHE E 1 178 ? 28.151 -31.217 83.245 1.00 53.25 208 PHE E N 1
ATOM 10253 C CA . PHE E 1 178 ? 28.608 -29.988 83.869 1.00 60.30 208 PHE E CA 1
ATOM 10254 C C . PHE E 1 178 ? 30.117 -29.840 83.697 1.00 69.49 208 PHE E C 1
ATOM 10255 O O . PHE E 1 178 ? 30.640 -28.724 83.748 1.00 76.18 208 PHE E O 1
ATOM 10263 N N . SER E 1 179 ? 30.798 -30.972 83.494 1.00 65.65 209 SER E N 1
ATOM 10264 C CA A SER E 1 179 ? 32.257 -31.009 83.412 0.50 65.38 209 SER E CA 1
ATOM 10265 C CA B SER E 1 179 ? 32.259 -31.007 83.411 0.50 65.04 209 SER E CA 1
ATOM 10266 C C . SER E 1 179 ? 32.763 -30.668 82.010 1.00 68.85 209 SER E C 1
ATOM 10267 O O . SER E 1 179 ? 32.403 -31.329 81.024 1.00 65.92 209 SER E O 1
ATOM 10272 N N . ASP E 1 180 ? 33.593 -29.629 81.932 1.00 77.50 210 ASP E N 1
ATOM 10273 C CA . ASP E 1 180 ? 34.320 -29.290 80.708 1.00 76.31 210 ASP E CA 1
ATOM 10274 C C . ASP E 1 180 ? 35.314 -30.387 80.360 1.00 68.34 210 ASP E C 1
ATOM 10275 O O . ASP E 1 180 ? 35.457 -30.742 79.193 1.00 71.54 210 ASP E O 1
ATOM 10280 N N . GLU E 1 181 ? 35.989 -30.912 81.384 1.00 58.07 211 GLU E N 1
ATOM 10281 C CA . GLU E 1 181 ? 37.049 -31.904 81.208 1.00 74.23 211 GLU E CA 1
ATOM 10282 C C . GLU E 1 181 ? 36.543 -33.204 80.588 1.00 78.48 211 GLU E C 1
ATOM 10283 O O . GLU E 1 181 ? 37.230 -33.810 79.755 1.00 75.31 211 GLU E O 1
ATOM 10289 N N . SER E 1 182 ? 35.334 -33.603 80.993 1.00 74.64 212 SER E N 1
ATOM 10290 C CA . SER E 1 182 ? 34.640 -34.755 80.432 1.00 58.96 212 SER E CA 1
ATOM 10291 C C . SER E 1 182 ? 34.261 -34.527 78.979 1.00 64.45 212 SER E C 1
ATOM 10292 O O . SER E 1 182 ? 34.459 -35.405 78.137 1.00 63.36 212 SER E O 1
ATOM 10295 N N . LEU E 1 183 ? 33.710 -33.350 78.694 1.00 62.70 213 LEU E N 1
ATOM 10296 C CA . LEU E 1 183 ? 33.233 -33.035 77.351 1.00 69.84 213 LEU E CA 1
ATOM 10297 C C . LEU E 1 183 ? 34.371 -32.866 76.348 1.00 69.30 213 LEU E C 1
ATOM 10298 O O . LEU E 1 183 ? 34.244 -33.276 75.199 1.00 74.81 213 LEU E O 1
ATOM 10303 N N . LYS E 1 184 ? 35.476 -32.275 76.796 1.00 68.01 214 LYS E N 1
ATOM 10304 C CA . LYS E 1 184 ? 36.660 -32.092 75.954 1.00 81.89 214 LYS E CA 1
ATOM 10305 C C . LYS E 1 184 ? 37.315 -33.434 75.615 1.00 71.61 214 LYS E C 1
ATOM 10306 O O . LYS E 1 184 ? 37.727 -33.652 74.470 1.00 65.55 214 LYS E O 1
ATOM 10312 N N . LYS E 1 185 ? 37.382 -34.315 76.617 1.00 63.18 215 LYS E N 1
ATOM 10313 C CA . LYS E 1 185 ? 37.824 -35.706 76.458 1.00 63.10 215 LYS E CA 1
ATOM 10314 C C . LYS E 1 185 ? 37.068 -36.441 75.350 1.00 70.47 215 LYS E C 1
ATOM 10315 O O . LYS E 1 185 ? 37.683 -37.079 74.494 1.00 77.52 215 LYS E O 1
ATOM 10321 N N . ILE E 1 186 ? 35.745 -36.318 75.354 1.00 67.57 216 ILE E N 1
ATOM 10322 C CA . ILE E 1 186 ? 34.908 -36.932 74.324 1.00 72.61 216 ILE E CA 1
ATOM 10323 C C . ILE E 1 186 ? 35.119 -36.281 72.947 1.00 67.58 216 ILE E C 1
ATOM 10324 O O . ILE E 1 186 ? 35.203 -36.979 71.934 1.00 77.48 216 ILE E O 1
ATOM 10329 N N . HIS E 1 187 ? 35.236 -34.954 72.924 1.00 69.91 217 HIS E N 1
ATOM 10330 C CA . HIS E 1 187 ? 35.511 -34.200 71.689 1.00 70.86 217 HIS E CA 1
ATOM 10331 C C . HIS E 1 187 ? 36.847 -34.543 71.017 1.00 72.19 217 HIS E C 1
ATOM 10332 O O . HIS E 1 187 ? 36.931 -34.573 69.783 1.00 71.05 217 HIS E O 1
ATOM 10339 N N . ARG E 1 188 ? 37.875 -34.785 71.834 1.00 60.20 218 ARG E N 1
ATOM 10340 C CA . ARG E 1 188 ? 39.122 -35.415 71.388 1.00 74.99 218 ARG E CA 1
ATOM 10341 C C . ARG E 1 188 ? 38.886 -36.786 70.756 1.00 74.80 218 ARG E C 1
ATOM 10342 O O . ARG E 1 188 ? 39.253 -37.010 69.594 1.00 72.71 218 ARG E O 1
ATOM 10350 N N . GLN E 1 189 ? 38.265 -37.680 71.529 1.00 70.05 219 GLN E N 1
ATOM 10351 C CA . GLN E 1 189 ? 38.158 -39.094 71.182 1.00 58.72 219 GLN E CA 1
ATOM 10352 C C . GLN E 1 189 ? 37.228 -39.297 69.990 1.00 64.20 219 GLN E C 1
ATOM 10353 O O . GLN E 1 189 ? 37.551 -40.050 69.067 1.00 74.16 219 GLN E O 1
ATOM 10359 N N . ASN E 1 190 ? 36.084 -38.610 70.015 1.00 62.07 220 ASN E N 1
ATOM 10360 C CA . ASN E 1 190 ? 35.144 -38.592 68.897 1.00 65.29 220 ASN E CA 1
ATOM 10361 C C . ASN E 1 190 ? 34.538 -37.200 68.711 1.00 75.98 220 ASN E C 1
ATOM 10362 O O . ASN E 1 190 ? 33.670 -36.777 69.480 1.00 84.96 220 ASN E O 1
ATOM 10367 N N . LYS E 1 191 ? 34.992 -36.508 67.666 1.00 77.80 221 LYS E N 1
ATOM 10368 C CA . LYS E 1 191 ? 34.622 -35.116 67.402 1.00 69.03 221 LYS E CA 1
ATOM 10369 C C . LYS E 1 191 ? 33.233 -34.960 66.784 1.00 67.82 221 LYS E C 1
ATOM 10370 O O . LYS E 1 191 ? 32.742 -33.840 66.630 1.00 73.05 221 LYS E O 1
ATOM 10376 N N . HIS E 1 192 ? 32.614 -36.078 66.417 1.00 64.06 222 HIS E N 1
ATOM 10377 C CA . HIS E 1 192 ? 31.338 -36.060 65.714 1.00 72.55 222 HIS E CA 1
ATOM 10378 C C . HIS E 1 192 ? 30.138 -36.215 66.644 1.00 76.88 222 HIS E C 1
ATOM 10379 O O . HIS E 1 192 ? 28.989 -36.118 66.200 1.00 77.85 222 HIS E O 1
ATOM 10386 N N . VAL E 1 193 ? 30.410 -36.452 67.927 1.00 77.11 223 VAL E N 1
ATOM 10387 C CA . VAL E 1 193 ? 29.359 -36.574 68.940 1.00 78.70 223 VAL E CA 1
ATOM 10388 C C . VAL E 1 193 ? 28.959 -35.190 69.450 1.00 71.90 223 VAL E C 1
ATOM 10389 O O . VAL E 1 193 ? 29.800 -34.471 69.996 1.00 76.17 223 VAL E O 1
ATOM 10393 N N . PRO E 1 194 ? 27.675 -34.815 69.264 1.00 69.60 224 PRO E N 1
ATOM 10394 C CA . PRO E 1 194 ? 27.097 -33.566 69.775 1.00 64.93 224 PRO E CA 1
ATOM 10395 C C . PRO E 1 194 ? 27.136 -33.475 71.293 1.00 54.71 224 PRO E C 1
ATOM 10396 O O . PRO E 1 194 ? 26.739 -34.417 71.977 1.00 66.55 224 PRO E O 1
ATOM 10400 N N . LEU E 1 195 ? 27.632 -32.352 71.805 1.00 62.18 225 LEU E N 1
ATOM 10401 C CA . LEU E 1 195 ? 27.945 -32.216 73.226 1.00 66.27 225 LEU E CA 1
ATOM 10402 C C . LEU E 1 195 ? 27.147 -31.074 73.834 1.00 74.76 225 LEU E C 1
ATOM 10403 O O . LEU E 1 195 ? 26.834 -30.097 73.152 1.00 78.86 225 LEU E O 1
ATOM 10408 N N . VAL E 1 196 ? 26.804 -31.210 75.113 1.00 74.33 226 VAL E N 1
ATOM 10409 C CA . VAL E 1 196 ? 26.021 -30.194 75.820 1.00 72.08 226 VAL E CA 1
ATOM 10410 C C . VAL E 1 196 ? 26.703 -29.827 77.134 1.00 67.00 226 VAL E C 1
ATOM 10411 O O . VAL E 1 196 ? 26.856 -30.667 78.024 1.00 67.60 226 VAL E O 1
ATOM 10415 N N . LYS E 1 197 ? 27.130 -28.572 77.236 1.00 68.29 227 LYS E N 1
ATOM 10416 C CA . LYS E 1 197 ? 27.585 -28.015 78.504 1.00 71.44 227 LYS E CA 1
ATOM 10417 C C . LYS E 1 197 ? 26.391 -27.613 79.361 1.00 75.63 227 LYS E C 1
ATOM 10418 O O . LYS E 1 197 ? 25.575 -26.761 78.970 1.00 69.99 227 LYS E O 1
ATOM 10424 N N . LEU E 1 198 ? 26.288 -28.253 80.521 1.00 72.83 228 LEU E N 1
ATOM 10425 C CA . LEU E 1 198 ? 25.253 -27.935 81.490 1.00 63.04 228 LEU E CA 1
ATOM 10426 C C . LEU E 1 198 ? 25.761 -26.830 82.394 1.00 70.06 228 LEU E C 1
ATOM 10427 O O . LEU E 1 198 ? 26.861 -26.922 82.942 1.00 70.50 228 LEU E O 1
ATOM 10432 N N . VAL E 1 199 ? 24.951 -25.782 82.528 1.00 74.41 229 VAL E N 1
ATOM 10433 C CA . VAL E 1 199 ? 25.302 -24.613 83.333 1.00 75.95 229 VAL E CA 1
ATOM 10434 C C . VAL E 1 199 ? 24.526 -24.672 84.647 1.00 74.74 229 VAL E C 1
ATOM 10435 O O . VAL E 1 199 ? 23.312 -24.902 84.645 1.00 74.98 229 VAL E O 1
ATOM 10439 N N . ASP E 1 200 ? 25.232 -24.458 85.757 1.00 65.58 230 ASP E N 1
ATOM 10440 C CA . ASP E 1 200 ? 24.633 -24.443 87.095 1.00 69.96 230 ASP E CA 1
ATOM 10441 C C . ASP E 1 200 ? 23.718 -23.225 87.366 1.00 86.59 230 ASP E C 1
ATOM 10442 O O . ASP E 1 200 ? 23.407 -22.435 86.458 1.00 69.72 230 ASP E O 1
ATOM 10447 N N . LYS E 1 201 ? 23.313 -23.094 88.626 1.00 100.36 231 LYS E N 1
ATOM 10448 C CA . LYS E 1 201 ? 22.404 -22.039 89.052 1.00 104.44 231 LYS E CA 1
ATOM 10449 C C . LYS E 1 201 ? 23.088 -20.678 89.049 1.00 99.60 231 LYS E C 1
ATOM 10450 O O . LYS E 1 201 ? 24.021 -20.432 89.813 1.00 92.77 231 LYS E O 1
ATOM 10456 N N . GLY E 1 202 ? 22.609 -19.800 88.177 1.00 86.19 232 GLY E N 1
ATOM 10457 C CA . GLY E 1 202 ? 23.082 -18.412 88.104 1.00 96.54 232 GLY E CA 1
ATOM 10458 C C . GLY E 1 202 ? 24.473 -18.236 87.511 1.00 99.88 232 GLY E C 1
ATOM 10459 O O . GLY E 1 202 ? 25.078 -17.164 87.626 1.00 100.82 232 GLY E O 1
ATOM 10460 N N . GLU E 1 203 ? 24.972 -19.291 86.872 1.00 97.61 233 GLU E N 1
ATOM 10461 C CA . GLU E 1 203 ? 26.349 -19.360 86.392 1.00 95.20 233 GLU E CA 1
ATOM 10462 C C . GLU E 1 203 ? 26.413 -18.889 84.936 1.00 85.92 233 GLU E C 1
ATOM 10463 O O . GLU E 1 203 ? 27.496 -18.622 84.409 1.00 83.86 233 GLU E O 1
ATOM 10469 N N . LEU E 1 204 ? 25.243 -18.776 84.305 1.00 81.10 234 LEU E N 1
ATOM 10470 C CA . LEU E 1 204 ? 25.109 -18.292 82.927 1.00 80.29 234 LEU E CA 1
ATOM 10471 C C . LEU E 1 204 ? 25.465 -16.806 82.807 1.00 96.97 234 LEU E C 1
ATOM 10472 O O . LEU E 1 204 ? 26.065 -16.378 81.817 1.00 102.59 234 LEU E O 1
ATOM 10477 N N . GLN E 1 205 ? 25.105 -16.037 83.832 1.00 108.76 235 GLN E N 1
ATOM 10478 C CA . GLN E 1 205 ? 25.496 -14.629 83.952 1.00 116.63 235 GLN E CA 1
ATOM 10479 C C . GLN E 1 205 ? 26.989 -14.472 84.260 1.00 120.76 235 GLN E C 1
ATOM 10480 O O . GLN E 1 205 ? 27.590 -13.446 83.929 1.00 125.40 235 GLN E O 1
ATOM 10486 N N . GLN E 1 206 ? 27.576 -15.496 84.882 1.00 121.26 236 GLN E N 1
ATOM 10487 C CA . GLN E 1 206 ? 28.922 -15.422 85.458 1.00 118.35 236 GLN E CA 1
ATOM 10488 C C . GLN E 1 206 ? 30.067 -15.541 84.451 1.00 118.38 236 GLN E C 1
ATOM 10489 O O . GLN E 1 206 ? 31.225 -15.288 84.800 1.00 116.57 236 GLN E O 1
ATOM 10495 N N . PHE E 1 207 ? 29.760 -15.933 83.214 1.00 115.73 237 PHE E N 1
ATOM 10496 C CA . PHE E 1 207 ? 30.786 -15.955 82.176 1.00 120.35 237 PHE E CA 1
ATOM 10497 C C . PHE E 1 207 ? 30.535 -15.200 80.861 1.00 126.21 237 PHE E C 1
ATOM 10498 O O . PHE E 1 207 ? 29.399 -15.099 80.387 1.00 124.19 237 PHE E O 1
ATOM 10506 N N . ASN E 1 208 ? 31.628 -14.703 80.282 1.00 127.51 238 ASN E N 1
ATOM 10507 C CA . ASN E 1 208 ? 31.611 -13.628 79.288 1.00 125.64 238 ASN E CA 1
ATOM 10508 C C . ASN E 1 208 ? 31.385 -14.120 77.854 1.00 129.74 238 ASN E C 1
ATOM 10509 O O . ASN E 1 208 ? 30.921 -15.243 77.639 1.00 129.65 238 ASN E O 1
ATOM 10514 N N . ASP E 1 209 ? 31.715 -13.274 76.883 1.00 134.37 239 ASP E N 1
ATOM 10515 C CA . ASP E 1 209 ? 31.593 -13.637 75.477 1.00 135.81 239 ASP E CA 1
ATOM 10516 C C . ASP E 1 209 ? 32.800 -14.443 75.007 1.00 134.53 239 ASP E C 1
ATOM 10517 O O . ASP E 1 209 ? 32.663 -15.391 74.234 1.00 120.25 239 ASP E O 1
ATOM 10522 N N . GLN E 1 210 ? 33.974 -14.159 75.513 1.00 137.70 240 GLN E N 1
ATOM 10523 C CA . GLN E 1 210 ? 34.964 -15.173 75.335 1.00 139.03 240 GLN E CA 1
ATOM 10524 C C . GLN E 1 210 ? 34.647 -16.570 75.879 1.00 132.83 240 GLN E C 1
ATOM 10525 O O . GLN E 1 210 ? 34.784 -17.529 75.136 1.00 132.55 240 GLN E O 1
ATOM 10531 N N . ARG E 1 211 ? 34.187 -16.725 77.122 1.00 120.04 241 ARG E N 1
ATOM 10532 C CA . ARG E 1 211 ? 34.052 -18.109 77.562 1.00 111.00 241 ARG E CA 1
ATOM 10533 C C . ARG E 1 211 ? 32.934 -18.821 76.807 1.00 107.48 241 ARG E C 1
ATOM 10534 O O . ARG E 1 211 ? 32.913 -20.049 76.724 1.00 106.15 241 ARG E O 1
ATOM 10542 N N . LEU E 1 212 ? 32.008 -18.042 76.258 1.00 103.52 242 LEU E N 1
ATOM 10543 C CA . LEU E 1 212 ? 30.848 -18.598 75.571 1.00 102.23 242 LEU E CA 1
ATOM 10544 C C . LEU E 1 212 ? 31.223 -19.121 74.189 1.00 100.16 242 LEU E C 1
ATOM 10545 O O . LEU E 1 212 ? 30.602 -20.052 73.677 1.00 87.52 242 LEU E O 1
ATOM 10550 N N . LYS E 1 213 ? 32.243 -18.515 73.589 1.00 108.58 243 LYS E N 1
ATOM 10551 C CA . LYS E 1 213 ? 32.792 -19.004 72.344 1.00 103.88 243 LYS E CA 1
ATOM 10552 C C . LYS E 1 213 ? 33.620 -20.267 72.504 1.00 97.50 243 LYS E C 1
ATOM 10553 O O . LYS E 1 213 ? 33.522 -21.139 71.667 1.00 92.16 243 LYS E O 1
ATOM 10559 N N . GLU E 1 214 ? 34.419 -20.364 73.561 1.00 88.63 244 GLU E N 1
ATOM 10560 C CA A GLU E 1 214 ? 35.216 -21.566 73.794 0.50 94.95 244 GLU E CA 1
ATOM 10561 C CA B GLU E 1 214 ? 35.216 -21.566 73.795 0.50 90.70 244 GLU E CA 1
ATOM 10562 C C . GLU E 1 214 ? 34.332 -22.810 73.867 1.00 94.61 244 GLU E C 1
ATOM 10563 O O . GLU E 1 214 ? 34.630 -23.853 73.286 1.00 96.01 244 GLU E O 1
ATOM 10574 N N . ILE E 1 215 ? 33.231 -22.679 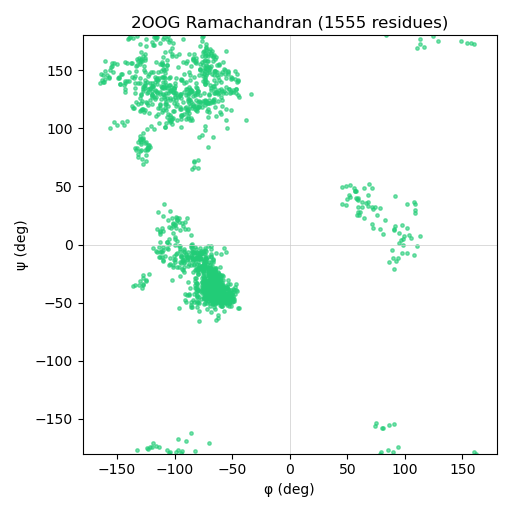74.598 1.00 95.28 245 ILE E N 1
ATOM 10575 C CA . ILE E 1 215 ? 32.253 -23.751 74.777 1.00 96.11 245 ILE E CA 1
ATOM 10576 C C . ILE E 1 215 ? 31.721 -24.176 73.408 1.00 95.74 245 ILE E C 1
ATOM 10577 O O . ILE E 1 215 ? 31.589 -25.369 73.129 1.00 102.20 245 ILE E O 1
ATOM 10582 N N . ARG E 1 216 ? 31.466 -23.184 72.556 1.00 85.15 246 ARG E N 1
ATOM 10583 C CA . ARG E 1 216 ? 30.865 -23.373 71.235 1.00 71.03 246 ARG E CA 1
ATOM 10584 C C . ARG E 1 216 ? 31.771 -24.159 70.268 1.00 81.54 246 ARG E C 1
ATOM 10585 O O . ARG E 1 216 ? 31.278 -24.813 69.343 1.00 76.62 246 ARG E O 1
ATOM 10593 N N . SER E 1 217 ? 33.084 -24.123 70.516 1.00 84.26 247 SER E N 1
ATOM 10594 C CA . SER E 1 217 ? 34.070 -24.924 69.772 1.00 84.05 247 SER E CA 1
ATOM 10595 C C . SER E 1 217 ? 33.961 -26.453 69.952 1.00 81.16 247 SER E C 1
ATOM 10596 O O . SER E 1 217 ? 34.447 -27.209 69.106 1.00 76.11 247 SER E O 1
ATOM 10599 N N . TYR E 1 218 ? 33.336 -26.897 71.046 1.00 82.00 248 TYR E N 1
ATOM 10600 C CA . TYR E 1 218 ? 33.050 -28.328 71.275 1.00 77.67 248 TYR E CA 1
ATOM 10601 C C . TYR E 1 218 ? 31.580 -28.677 71.551 1.00 80.12 248 TYR E C 1
ATOM 10602 O O . TYR E 1 218 ? 31.122 -29.774 71.208 1.00 66.39 248 TYR E O 1
ATOM 10611 N N . ALA E 1 219 ? 30.853 -27.756 72.181 1.00 76.98 249 ALA E N 1
ATOM 10612 C CA . ALA E 1 219 ? 29.426 -27.936 72.437 1.00 71.31 249 ALA E CA 1
ATOM 10613 C C . ALA E 1 219 ? 28.566 -27.154 71.449 1.00 65.62 249 ALA E C 1
ATOM 10614 O O . ALA E 1 219 ? 28.586 -25.921 71.424 1.00 77.14 249 ALA E O 1
ATOM 10616 N N . ILE E 1 220 ? 27.809 -27.883 70.634 1.00 54.70 250 ILE E N 1
ATOM 10617 C CA . ILE E 1 220 ? 26.697 -27.305 69.871 1.00 70.39 250 ILE E CA 1
ATOM 10618 C C . ILE E 1 220 ? 25.544 -26.838 70.793 1.00 78.84 250 ILE E C 1
ATOM 10619 O O . ILE E 1 220 ? 24.772 -25.937 70.442 1.00 83.50 250 ILE E O 1
ATOM 10624 N N . GLY E 1 221 ? 25.463 -27.433 71.981 1.00 75.27 251 GLY E N 1
ATOM 10625 C CA . GLY E 1 221 ? 24.349 -27.206 72.895 1.00 72.66 251 GLY E CA 1
ATOM 10626 C C . GLY E 1 221 ? 24.738 -26.487 74.172 1.00 73.17 251 GLY E C 1
ATOM 10627 O O . GLY E 1 221 ? 25.826 -26.712 74.727 1.00 56.87 251 GLY E O 1
ATOM 10628 N N . LEU E 1 222 ? 23.840 -25.617 74.633 1.00 71.07 252 LEU E N 1
ATOM 10629 C CA . LEU E 1 222 ? 23.872 -25.127 76.008 1.00 73.10 252 LEU E CA 1
ATOM 10630 C C . LEU E 1 222 ? 22.609 -25.489 76.791 1.00 75.75 252 LEU E C 1
ATOM 10631 O O . LEU E 1 222 ? 21.483 -25.369 76.282 1.00 77.78 252 LEU E O 1
ATOM 10636 N N . GLY E 1 223 ? 22.816 -25.922 78.034 1.00 59.44 253 GLY E N 1
ATOM 10637 C CA . GLY E 1 223 ? 21.734 -26.339 78.914 1.00 58.57 253 GLY E CA 1
ATOM 10638 C C . GLY E 1 223 ? 21.747 -25.556 80.211 1.00 65.94 253 GLY E C 1
ATOM 10639 O O . GLY E 1 223 ? 22.259 -26.042 81.224 1.00 59.90 253 GLY E O 1
ATOM 10640 N N . PRO E 1 224 ? 21.191 -24.327 80.192 1.00 72.63 254 PRO E N 1
ATOM 10641 C CA . PRO E 1 224 ? 21.146 -23.550 81.430 1.00 65.25 254 PRO E CA 1
ATOM 10642 C C . PRO E 1 224 ? 19.941 -23.913 82.312 1.00 68.57 254 PRO E C 1
ATOM 10643 O O . PRO E 1 224 ? 18.952 -24.480 81.820 1.00 61.81 254 PRO E O 1
ATOM 10647 N N . ASP E 1 225 ? 20.048 -23.610 83.607 1.00 64.30 255 ASP E N 1
ATOM 10648 C CA . ASP E 1 225 ? 18.883 -23.406 84.478 1.00 65.12 255 ASP E CA 1
ATOM 10649 C C . ASP E 1 225 ? 17.914 -22.405 83.828 1.00 66.39 255 ASP E C 1
ATOM 10650 O O . ASP E 1 225 ? 18.331 -21.334 83.372 1.00 78.94 255 ASP E O 1
ATOM 10655 N N . TYR E 1 226 ? 16.630 -22.762 83.788 1.00 57.97 256 TYR E N 1
ATOM 10656 C CA . TYR E 1 226 ? 15.629 -21.994 83.031 1.00 74.80 256 TYR E CA 1
ATOM 10657 C C . TYR E 1 226 ? 15.334 -20.598 83.590 1.00 73.43 256 TYR E C 1
ATOM 10658 O O . TYR E 1 226 ? 14.884 -19.711 82.854 1.00 73.32 256 TYR E O 1
ATOM 10667 N N . THR E 1 227 ? 15.604 -20.418 84.884 1.00 74.93 257 THR E N 1
ATOM 10668 C CA . THR E 1 227 ? 15.327 -19.165 85.587 1.00 78.30 257 THR E CA 1
ATOM 10669 C C . THR E 1 227 ? 16.368 -18.081 85.298 1.00 84.95 257 THR E C 1
ATOM 10670 O O . THR E 1 227 ? 16.159 -16.909 85.627 1.00 87.92 257 THR E O 1
ATOM 10674 N N . ASP E 1 228 ? 17.478 -18.483 84.676 1.00 86.09 258 ASP E N 1
ATOM 10675 C CA . ASP E 1 228 ? 18.527 -17.561 84.240 1.00 78.23 258 ASP E CA 1
ATOM 10676 C C . ASP E 1 228 ? 18.269 -16.958 82.855 1.00 78.26 258 ASP E C 1
ATOM 10677 O O . ASP E 1 228 ? 18.963 -16.028 82.439 1.00 86.65 258 ASP E O 1
ATOM 10682 N N . LEU E 1 229 ? 17.266 -17.480 82.152 1.00 79.87 259 LEU E N 1
ATOM 10683 C CA . LEU E 1 229 ? 16.995 -17.077 80.773 1.00 82.71 259 LEU E CA 1
ATOM 10684 C C . LEU E 1 229 ? 16.067 -15.865 80.657 1.00 86.41 259 LEU E C 1
ATOM 10685 O O . LEU E 1 229 ? 14.938 -15.872 81.166 1.00 74.29 259 LEU E O 1
ATOM 10690 N N . THR E 1 230 ? 16.565 -14.831 79.979 1.00 88.77 260 THR E N 1
ATOM 10691 C CA . THR E 1 230 ? 15.752 -13.699 79.523 1.00 90.04 260 THR E CA 1
ATOM 10692 C C . THR E 1 230 ? 15.510 -13.824 78.015 1.00 88.82 260 THR E C 1
ATOM 10693 O O . THR E 1 230 ? 15.961 -14.787 77.399 1.00 88.57 260 THR E O 1
ATOM 10697 N N . GLU E 1 231 ? 14.803 -12.860 77.426 1.00 92.98 261 GLU E N 1
ATOM 10698 C CA . GLU E 1 231 ? 14.623 -12.831 75.970 1.00 89.29 261 GLU E CA 1
ATOM 10699 C C . GLU E 1 231 ? 15.876 -12.352 75.243 1.00 82.38 261 GLU E C 1
ATOM 10700 O O . GLU E 1 231 ? 16.181 -12.825 74.147 1.00 70.30 261 GLU E O 1
ATOM 10706 N N . GLN E 1 232 ? 16.597 -11.420 75.862 1.00 90.63 262 GLN E N 1
ATOM 10707 C CA . GLN E 1 232 ? 17.811 -10.864 75.266 1.00 102.47 262 GLN E CA 1
ATOM 10708 C C . GLN E 1 232 ? 19.014 -11.810 75.284 1.00 96.34 262 GLN E C 1
ATOM 10709 O O . GLN E 1 232 ? 19.752 -11.878 74.298 1.00 95.91 262 GLN E O 1
ATOM 10715 N N . ASN E 1 233 ? 19.211 -12.541 76.383 1.00 92.84 263 ASN E N 1
ATOM 10716 C CA . ASN E 1 233 ? 20.283 -13.545 76.416 1.00 93.95 263 ASN E CA 1
ATOM 10717 C C . ASN E 1 233 ? 20.050 -14.842 75.634 1.00 87.06 263 ASN E C 1
ATOM 10718 O O . ASN E 1 233 ? 20.998 -15.420 75.112 1.00 84.41 263 ASN E O 1
ATOM 10723 N N . THR E 1 234 ? 18.793 -15.281 75.551 1.00 90.55 264 THR E N 1
ATOM 10724 C CA . THR E 1 234 ? 18.393 -16.392 74.667 1.00 87.98 264 THR E CA 1
ATOM 10725 C C . THR E 1 234 ? 18.652 -16.070 73.190 1.00 90.06 264 THR E C 1
ATOM 10726 O O . THR E 1 234 ? 19.225 -16.888 72.472 1.00 86.93 264 THR E O 1
ATOM 10730 N N . HIS E 1 235 ? 18.250 -14.872 72.758 1.00 92.37 265 HIS E N 1
ATOM 10731 C CA . HIS E 1 235 ? 18.588 -14.344 71.427 1.00 92.00 265 HIS E CA 1
ATOM 10732 C C . HIS E 1 235 ? 20.095 -14.266 71.187 1.00 88.80 265 HIS E C 1
ATOM 10733 O O . HIS E 1 235 ? 20.566 -14.600 70.097 1.00 82.50 265 HIS E O 1
ATOM 10740 N N . HIS E 1 236 ? 20.831 -13.839 72.218 1.00 89.18 266 HIS E N 1
ATOM 10741 C CA . HIS E 1 236 ? 22.291 -13.738 72.182 1.00 89.73 266 HIS E CA 1
ATOM 10742 C C . HIS E 1 236 ? 23.005 -15.081 71.991 1.00 91.27 266 HIS E C 1
ATOM 10743 O O . HIS E 1 236 ? 23.928 -15.181 71.176 1.00 92.64 266 HIS E O 1
ATOM 10750 N N . LEU E 1 237 ? 22.572 -16.096 72.743 1.00 87.81 267 LEU E N 1
ATOM 10751 C CA . LEU E 1 237 ? 23.151 -17.442 72.668 1.00 82.10 267 LEU E CA 1
ATOM 10752 C C . LEU E 1 237 ? 22.863 -18.111 71.330 1.00 77.56 267 LEU E C 1
ATOM 10753 O O . LEU E 1 237 ? 23.720 -18.797 70.775 1.00 82.99 267 LEU E O 1
ATOM 10758 N N . LYS E 1 238 ? 21.653 -17.897 70.822 1.00 81.60 268 LYS E N 1
ATOM 10759 C CA . LYS E 1 238 ? 21.250 -18.382 69.501 1.00 87.80 268 LYS E CA 1
ATOM 10760 C C . LYS E 1 238 ? 21.981 -17.681 68.341 1.00 87.65 268 LYS E C 1
ATOM 10761 O O . LYS E 1 238 ? 22.245 -18.300 67.303 1.00 78.76 268 LYS E O 1
ATOM 10767 N N . ASP E 1 239 ? 22.300 -16.398 68.532 1.00 90.22 269 ASP E N 1
ATOM 10768 C CA . ASP E 1 239 ? 23.213 -15.656 67.652 1.00 93.34 269 ASP E CA 1
ATOM 10769 C C . ASP E 1 239 ? 24.653 -16.185 67.686 1.00 93.19 269 ASP E C 1
ATOM 10770 O O . ASP E 1 239 ? 25.362 -16.133 66.674 1.00 85.65 269 ASP E O 1
ATOM 10775 N N . LEU E 1 240 ? 25.074 -16.694 68.846 1.00 88.81 270 LEU E N 1
ATOM 10776 C CA . LEU E 1 240 ? 26.369 -17.370 68.991 1.00 84.16 270 LEU E CA 1
ATOM 10777 C C . LEU E 1 240 ? 26.379 -18.800 68.431 1.00 81.21 270 LEU E C 1
ATOM 10778 O O . LEU E 1 240 ? 27.426 -19.457 68.401 1.00 91.18 270 LEU E O 1
ATOM 10783 N N . GLY E 1 241 ? 25.210 -19.271 67.995 1.00 83.90 271 GLY E N 1
ATOM 10784 C CA . GLY E 1 241 ? 25.090 -20.507 67.225 1.00 77.17 271 GLY E CA 1
ATOM 10785 C C . GLY E 1 241 ? 24.717 -21.714 68.060 1.00 77.21 271 GLY E C 1
ATOM 10786 O O . GLY E 1 241 ? 24.885 -22.858 67.624 1.00 75.00 271 GLY E O 1
ATOM 10787 N N . PHE E 1 242 ? 24.220 -21.461 69.268 1.00 74.11 272 PHE E N 1
ATOM 10788 C CA . PHE E 1 242 ? 23.829 -22.536 70.176 1.00 76.10 272 PHE E CA 1
ATOM 10789 C C . PHE E 1 242 ? 22.480 -23.127 69.795 1.00 78.87 272 PHE E C 1
ATOM 10790 O O . PHE E 1 242 ? 21.623 -22.450 69.213 1.00 81.00 272 PHE E O 1
ATOM 10798 N N . ILE E 1 243 ? 22.320 -24.405 70.115 1.00 79.41 273 ILE E N 1
ATOM 10799 C CA . ILE E 1 243 ? 21.021 -24.976 70.435 1.00 81.95 273 ILE E CA 1
ATOM 10800 C C . ILE E 1 243 ? 20.785 -24.842 71.952 1.00 82.28 273 ILE E C 1
ATOM 10801 O O . ILE E 1 243 ? 21.650 -25.223 72.748 1.00 74.47 273 ILE E O 1
ATOM 10806 N N . VAL E 1 244 ? 19.633 -24.283 72.339 1.00 74.71 274 VAL E N 1
ATOM 10807 C CA . VAL E 1 244 ? 19.373 -23.911 73.743 1.00 76.60 274 VAL E CA 1
ATOM 10808 C C . VAL E 1 244 ? 18.274 -24.753 74.401 1.00 75.09 274 VAL E C 1
ATOM 10809 O O . VAL E 1 244 ? 17.109 -24.724 73.978 1.00 78.00 274 VAL E O 1
ATOM 10813 N N . HIS E 1 245 ? 18.661 -25.485 75.446 1.00 73.09 275 HIS E N 1
ATOM 10814 C CA . HIS E 1 245 ? 17.793 -26.463 76.103 1.00 67.94 275 HIS E CA 1
ATOM 10815 C C . HIS E 1 245 ? 17.815 -26.275 77.625 1.00 72.64 275 HIS E C 1
ATOM 10816 O O . HIS E 1 245 ? 18.626 -26.902 78.314 1.00 65.45 275 HIS E O 1
ATOM 10823 N N . PRO E 1 246 ? 16.928 -25.410 78.159 1.00 75.66 276 PRO E N 1
ATOM 10824 C CA . PRO E 1 246 ? 16.920 -25.170 79.603 1.00 66.48 276 PRO E CA 1
ATOM 10825 C C . PRO E 1 246 ? 16.339 -26.307 80.453 1.00 68.16 276 PRO E C 1
ATOM 10826 O O . PRO E 1 246 ? 15.447 -27.041 79.998 1.00 64.10 276 PRO E O 1
ATOM 10830 N N . TYR E 1 247 ? 16.854 -26.443 81.675 1.00 56.52 277 TYR E N 1
ATOM 10831 C CA . TYR E 1 247 ? 16.383 -27.468 82.596 1.00 55.10 277 TYR E CA 1
ATOM 10832 C C . TYR E 1 247 ? 15.732 -26.905 83.861 1.00 69.45 277 TYR E C 1
ATOM 10833 O O . TYR E 1 247 ? 15.767 -25.702 84.101 1.00 72.84 277 TYR E O 1
ATOM 10842 N N . THR E 1 248 ? 15.266 -27.806 84.723 1.00 74.09 278 THR E N 1
ATOM 10843 C CA . THR E 1 248 ? 13.943 -28.427 84.609 1.00 63.67 278 THR E CA 1
ATOM 10844 C C . THR E 1 248 ? 12.713 -27.522 84.649 1.00 61.33 278 THR E C 1
ATOM 10845 O O . THR E 1 248 ? 12.392 -26.928 85.676 1.00 62.23 278 THR E O 1
ATOM 10849 N N . VAL E 1 249 ? 12.016 -27.472 83.518 1.00 63.93 279 VAL E N 1
ATOM 10850 C CA . VAL E 1 249 ? 10.843 -26.623 83.330 1.00 70.21 279 VAL E CA 1
ATOM 10851 C C . VAL E 1 249 ? 9.566 -27.451 83.439 1.00 73.02 279 VAL E C 1
ATOM 10852 O O . VAL E 1 249 ? 9.246 -28.221 82.530 1.00 64.02 279 VAL E O 1
ATOM 10856 N N . ASN E 1 250 ? 8.833 -27.270 84.538 1.00 75.40 280 ASN E N 1
ATOM 10857 C CA . ASN E 1 250 ? 7.666 -28.102 84.844 1.00 67.98 280 ASN E CA 1
ATOM 10858 C C . ASN E 1 250 ? 6.298 -27.411 84.770 1.00 78.20 280 ASN E C 1
ATOM 10859 O O . ASN E 1 250 ? 5.259 -28.082 84.783 1.00 74.28 280 ASN E O 1
ATOM 10864 N N . GLU E 1 251 ? 6.298 -26.085 84.651 1.00 78.91 281 GLU E N 1
ATOM 10865 C CA . GLU E 1 251 ? 5.060 -25.320 84.567 1.00 73.99 281 GLU E CA 1
ATOM 10866 C C . GLU E 1 251 ? 4.781 -24.759 83.188 1.00 67.71 281 GLU E C 1
ATOM 10867 O O . GLU E 1 251 ? 5.646 -24.236 82.557 1.00 72.81 281 GLU E O 1
ATOM 10873 N N . LYS E 1 252 ? 3.539 -24.861 82.760 1.00 66.77 282 LYS E N 1
ATOM 10874 C CA . LYS E 1 252 ? 3.111 -24.572 81.385 1.00 65.00 282 LYS E CA 1
ATOM 10875 C C . LYS E 1 252 ? 3.328 -23.121 80.941 1.00 73.21 282 LYS E C 1
ATOM 10876 O O . LYS E 1 252 ? 3.487 -22.849 79.746 1.00 79.15 282 LYS E O 1
ATOM 10882 N N . ALA E 1 253 ? 3.310 -22.199 81.902 1.00 74.94 283 ALA E N 1
ATOM 10883 C CA . ALA E 1 253 ? 3.519 -20.775 81.632 1.00 82.75 283 ALA E CA 1
ATOM 10884 C C . ALA E 1 253 ? 4.990 -20.448 81.373 1.00 80.36 283 ALA E C 1
ATOM 10885 O O . ALA E 1 253 ? 5.300 -19.615 80.518 1.00 85.07 283 ALA E O 1
ATOM 10887 N N . ASP E 1 254 ? 5.884 -21.096 82.120 1.00 78.83 284 ASP E N 1
ATOM 10888 C CA . ASP E 1 254 ? 7.326 -21.006 81.867 1.00 77.67 284 ASP E CA 1
ATOM 10889 C C . ASP E 1 254 ? 7.700 -21.621 80.522 1.00 75.41 284 ASP E C 1
ATOM 10890 O O . ASP E 1 254 ? 8.519 -21.062 79.791 1.00 71.99 284 ASP E O 1
ATOM 10895 N N . MET E 1 255 ? 7.081 -22.761 80.211 1.00 72.65 285 MET E N 1
ATOM 10896 C CA . MET E 1 255 ? 7.239 -23.449 78.929 1.00 75.53 285 MET E CA 1
ATOM 10897 C C . MET E 1 255 ? 6.924 -22.545 77.727 1.00 86.75 285 MET E C 1
ATOM 10898 O O . MET E 1 255 ? 7.723 -22.462 76.791 1.00 89.83 285 MET E O 1
ATOM 10903 N N . LEU E 1 256 ? 5.774 -21.869 77.769 1.00 87.42 286 LEU E N 1
ATOM 10904 C CA . LEU E 1 256 ? 5.341 -20.961 76.696 1.00 83.01 286 LEU E CA 1
ATOM 10905 C C . LEU E 1 256 ? 6.201 -19.700 76.621 1.00 77.76 286 LEU E C 1
ATOM 10906 O O . LEU E 1 256 ? 6.451 -19.180 75.528 1.00 69.62 286 LEU E O 1
ATOM 10911 N N . ARG E 1 257 ? 6.672 -19.269 77.772 1.00 74.75 287 ARG E N 1
ATOM 10912 C CA . ARG E 1 257 ? 7.516 -18.123 77.863 1.00 74.85 287 ARG E CA 1
ATOM 10913 C C . ARG E 1 257 ? 8.765 -18.414 77.085 1.00 75.87 287 ARG E C 1
ATOM 10914 O O . ARG E 1 257 ? 9.058 -17.780 76.094 1.00 83.83 287 ARG E O 1
ATOM 10922 N N . LEU E 1 258 ? 9.495 -19.404 77.545 1.00 78.80 288 LEU E N 1
ATOM 10923 C CA . LEU E 1 258 ? 10.813 -19.743 77.009 1.00 71.75 288 LEU E CA 1
ATOM 10924 C C . LEU E 1 258 ? 10.758 -20.126 75.533 1.00 70.67 288 LEU E C 1
ATOM 10925 O O . LEU E 1 258 ? 11.690 -19.839 74.787 1.00 76.61 288 LEU E O 1
ATOM 10930 N N . ASN E 1 259 ? 9.661 -20.763 75.121 1.00 75.33 289 ASN E N 1
ATOM 10931 C CA . ASN E 1 259 ? 9.378 -21.027 73.704 1.00 83.88 289 ASN E CA 1
ATOM 10932 C C . ASN E 1 259 ? 9.288 -19.770 72.835 1.00 88.39 289 ASN E C 1
ATOM 10933 O O . ASN E 1 259 ? 9.713 -19.775 71.674 1.00 95.46 289 ASN E O 1
ATOM 10938 N N . LYS E 1 260 ? 8.733 -18.704 73.410 1.00 92.10 290 LYS E N 1
ATOM 10939 C CA . LYS E 1 260 ? 8.653 -17.402 72.751 1.00 88.88 290 LYS E CA 1
ATOM 10940 C C . LYS E 1 260 ? 9.988 -16.651 72.725 1.00 88.39 290 LYS E C 1
ATOM 10941 O O . LYS E 1 260 ? 10.219 -15.839 71.822 1.00 79.05 290 LYS E O 1
ATOM 10947 N N . TYR E 1 261 ? 10.856 -16.928 73.706 1.00 86.57 291 TYR E N 1
ATOM 10948 C CA . TYR E 1 261 ? 12.253 -16.454 73.696 1.00 86.59 291 TYR E CA 1
ATOM 10949 C C . TYR E 1 261 ? 13.025 -17.021 72.499 1.00 89.39 291 TYR E C 1
ATOM 10950 O O . TYR E 1 261 ? 13.869 -16.338 71.913 1.00 88.81 291 TYR E O 1
ATOM 10959 N N . GLY E 1 262 ? 12.731 -18.277 72.158 1.00 86.08 292 GLY E N 1
ATOM 10960 C CA . GLY E 1 262 ? 13.364 -18.963 71.037 1.00 78.37 292 GLY E CA 1
ATOM 10961 C C . GLY E 1 262 ? 14.349 -20.036 71.467 1.00 83.32 292 GLY E C 1
ATOM 10962 O O . GLY E 1 262 ? 15.379 -20.227 70.814 1.00 85.18 292 GLY E O 1
ATOM 10963 N N . VAL E 1 263 ? 14.035 -20.741 72.558 1.00 82.18 293 VAL E N 1
ATOM 10964 C CA . VAL E 1 263 ? 14.731 -21.993 72.906 1.00 76.36 293 VAL E CA 1
ATOM 10965 C C . VAL E 1 263 ? 14.396 -23.105 71.904 1.00 76.81 293 VAL E C 1
ATOM 10966 O O . VAL E 1 263 ? 13.422 -23.004 71.155 1.00 77.91 293 VAL E O 1
ATOM 10970 N N . ASP E 1 264 ? 15.207 -24.157 71.886 1.00 76.43 294 ASP E N 1
ATOM 10971 C CA . ASP E 1 264 ? 14.982 -25.263 70.960 1.00 78.47 294 ASP E CA 1
ATOM 10972 C C . ASP E 1 264 ? 14.295 -26.447 71.632 1.00 77.95 294 ASP E C 1
ATOM 10973 O O . ASP E 1 264 ? 14.101 -27.494 71.014 1.00 69.54 294 ASP E O 1
ATOM 10978 N N . GLY E 1 265 ? 13.929 -26.270 72.899 1.00 74.43 295 GLY E N 1
ATOM 10979 C CA . GLY E 1 265 ? 13.278 -27.320 73.676 1.00 71.88 295 GLY E CA 1
ATOM 10980 C C . GLY E 1 265 ? 13.632 -27.229 75.146 1.00 72.95 295 GLY E C 1
ATOM 10981 O O . GLY E 1 265 ? 14.448 -26.395 75.530 1.00 66.76 295 GLY E O 1
ATOM 10982 N N . VAL E 1 266 ? 13.008 -28.073 75.971 1.00 71.01 296 VAL E N 1
ATOM 10983 C CA . VAL E 1 266 ? 13.216 -28.052 77.430 1.00 61.21 296 VAL E CA 1
ATOM 10984 C C . VAL E 1 266 ? 13.454 -29.460 78.002 1.00 49.07 296 VAL E C 1
ATOM 10985 O O . VAL E 1 266 ? 13.027 -30.463 77.418 1.00 61.84 296 VAL E O 1
ATOM 10989 N N . PHE E 1 267 ? 14.151 -29.519 79.135 1.00 56.57 297 PHE E N 1
ATOM 10990 C CA . PHE E 1 267 ? 14.118 -30.681 80.032 1.00 66.83 297 PHE E CA 1
ATOM 10991 C C . PHE E 1 267 ? 12.906 -30.572 80.949 1.00 72.08 297 PHE E C 1
ATOM 10992 O O . PHE E 1 267 ? 12.787 -29.608 81.706 1.00 71.47 297 PHE E O 1
ATOM 11000 N N . THR E 1 268 ? 12.024 -31.565 80.898 1.00 79.95 298 THR E N 1
ATOM 11001 C CA . THR E 1 268 ? 10.802 -31.546 81.705 1.00 70.52 298 THR E CA 1
ATOM 11002 C C . THR E 1 268 ? 10.485 -32.881 82.390 1.00 66.85 298 THR E C 1
ATOM 11003 O O . THR E 1 268 ? 10.709 -33.955 81.822 1.00 59.14 298 THR E O 1
ATOM 11007 N N . ASN E 1 269 ? 9.961 -32.794 83.613 1.00 70.91 299 ASN E N 1
ATOM 11008 C CA . ASN E 1 269 ? 9.385 -33.944 84.320 1.00 56.70 299 ASN E CA 1
ATOM 11009 C C . ASN E 1 269 ? 7.985 -34.289 83.828 1.00 60.09 299 ASN E C 1
ATOM 11010 O O . ASN E 1 269 ? 7.428 -35.321 84.208 1.00 63.94 299 ASN E O 1
ATOM 11015 N N . PHE E 1 270 ? 7.423 -33.415 82.990 1.00 59.71 300 PHE E N 1
ATOM 11016 C CA . PHE E 1 270 ? 6.051 -33.547 82.501 1.00 66.97 300 PHE E CA 1
ATOM 11017 C C . PHE E 1 270 ? 5.994 -33.308 80.988 1.00 70.05 300 PHE E C 1
ATOM 11018 O O . PHE E 1 270 ? 5.696 -32.201 80.533 1.00 71.92 300 PHE E O 1
ATOM 11026 N N . ALA E 1 271 ? 6.288 -34.364 80.229 1.00 68.27 301 ALA E N 1
ATOM 11027 C CA . ALA E 1 271 ? 6.477 -34.289 78.775 1.00 68.47 301 ALA E CA 1
ATOM 11028 C C . ALA E 1 271 ? 5.191 -33.956 78.028 1.00 57.59 301 ALA E C 1
ATOM 11029 O O . ALA E 1 271 ? 5.221 -33.248 77.023 1.00 68.27 301 ALA E O 1
ATOM 11031 N N . ASP E 1 272 ? 4.072 -34.475 78.533 1.00 69.26 302 ASP E N 1
ATOM 11032 C CA . ASP E 1 272 ? 2.741 -34.197 77.986 1.00 68.17 302 ASP E CA 1
ATOM 11033 C C . ASP E 1 272 ? 2.388 -32.711 78.019 1.00 66.89 302 ASP E C 1
ATOM 11034 O O . ASP E 1 272 ? 1.792 -32.196 77.073 1.00 60.92 302 ASP E O 1
ATOM 11039 N N . LYS E 1 273 ? 2.791 -32.039 79.098 1.00 64.46 303 LYS E N 1
ATOM 11040 C CA . LYS E 1 273 ? 2.557 -30.610 79.292 1.00 67.98 303 LYS E CA 1
ATOM 11041 C C . LYS E 1 273 ? 3.298 -29.760 78.268 1.00 72.95 303 LYS E C 1
ATOM 11042 O O . LYS E 1 273 ? 2.763 -28.758 77.784 1.00 76.25 303 LYS E O 1
ATOM 11048 N N . TYR E 1 274 ? 4.523 -30.162 77.935 1.00 76.19 304 TYR E N 1
ATOM 11049 C CA . TYR E 1 274 ? 5.324 -29.414 76.972 1.00 66.99 304 TYR E CA 1
ATOM 11050 C C . TYR E 1 274 ? 4.857 -29.589 75.533 1.00 69.76 304 TYR E C 1
ATOM 11051 O O . TYR E 1 274 ? 4.817 -28.629 74.768 1.00 68.83 304 TYR E O 1
ATOM 11060 N N . LYS E 1 275 ? 4.483 -30.815 75.182 1.00 67.79 305 LYS E N 1
ATOM 11061 C CA . LYS E 1 275 ? 3.935 -31.113 73.865 1.00 72.84 305 LYS E CA 1
ATOM 11062 C C . LYS E 1 275 ? 2.525 -30.543 73.639 1.00 86.11 305 LYS E C 1
ATOM 11063 O O . LYS E 1 275 ? 2.130 -30.302 72.492 1.00 89.51 305 LYS E O 1
ATOM 11069 N N . GLU E 1 276 ? 1.780 -30.335 74.729 1.00 84.70 306 GLU E N 1
ATOM 11070 C CA . GLU E 1 276 ? 0.578 -29.490 74.723 1.00 79.57 306 GLU E CA 1
ATOM 11071 C C . GLU E 1 276 ? 0.892 -28.009 74.448 1.00 79.22 306 GLU E C 1
ATOM 11072 O O . GLU E 1 276 ? 0.195 -27.362 73.657 1.00 79.22 306 GLU E O 1
ATOM 11078 N N . VAL E 1 277 ? 1.938 -27.490 75.094 1.00 71.45 307 VAL E N 1
ATOM 11079 C CA . VAL E 1 277 ? 2.393 -26.100 74.912 1.00 74.02 307 VAL E CA 1
ATOM 11080 C C . VAL E 1 277 ? 2.899 -25.815 73.485 1.00 84.25 307 VAL E C 1
ATOM 11081 O O . VAL E 1 277 ? 2.646 -24.739 72.930 1.00 91.95 307 VAL E O 1
ATOM 11085 N N . ILE E 1 278 ? 3.597 -26.790 72.902 1.00 91.09 308 ILE E N 1
ATOM 11086 C CA . ILE E 1 278 ? 3.967 -26.774 71.480 1.00 85.04 308 ILE E CA 1
ATOM 11087 C C . ILE E 1 278 ? 2.736 -26.676 70.563 1.00 85.33 308 ILE E C 1
ATOM 11088 O O . ILE E 1 278 ? 2.719 -25.868 69.629 1.00 85.78 308 ILE E O 1
ATOM 11093 N N . LYS E 1 279 ? 1.709 -27.476 70.853 1.00 83.48 309 LYS E N 1
ATOM 11094 C CA . LYS E 1 279 ? 0.430 -27.403 70.136 1.00 87.53 309 LYS E CA 1
ATOM 11095 C C . LYS E 1 279 ? -0.260 -26.039 70.292 1.00 94.80 309 LYS E C 1
ATOM 11096 O O . LYS E 1 279 ? -0.889 -25.551 69.349 1.00 86.48 309 LYS E O 1
ATOM 11102 N N . GLU E 1 280 ? -0.122 -25.434 71.475 1.00 98.86 310 GLU E N 1
ATOM 11103 C CA . GLU E 1 280 ? -0.504 -24.036 71.710 1.00 98.28 310 GLU E CA 1
ATOM 11104 C C . GLU E 1 280 ? 0.527 -23.074 71.122 1.00 96.89 310 GLU E C 1
ATOM 11105 O O . GLU E 1 280 ? 0.643 -22.935 69.904 1.00 100.84 310 GLU E O 1
ATOM 11111 N N . GLN F 1 14 ? 53.610 -74.310 59.423 1.00 115.22 44 GLN F N 1
ATOM 11112 C CA . GLN F 1 14 ? 52.950 -74.973 60.530 1.00 116.25 44 GLN F CA 1
ATOM 11113 C C . GLN F 1 14 ? 52.963 -74.149 61.817 1.00 111.50 44 GLN F C 1
ATOM 11114 O O . GLN F 1 14 ? 52.004 -74.179 62.577 1.00 111.73 44 GLN F O 1
ATOM 11120 N N . TRP F 1 15 ? 54.049 -73.414 62.038 1.00 102.29 45 TRP F N 1
ATOM 11121 C CA . TRP F 1 15 ? 54.296 -72.645 63.261 1.00 89.39 45 TRP F CA 1
ATOM 11122 C C . TRP F 1 15 ? 54.196 -71.135 62.992 1.00 87.01 45 TRP F C 1
ATOM 11123 O O . TRP F 1 15 ? 54.707 -70.641 61.981 1.00 80.25 45 TRP F O 1
ATOM 11134 N N . HIS F 1 16 ? 53.529 -70.413 63.893 1.00 77.42 46 HIS F N 1
ATOM 11135 C CA . HIS F 1 16 ? 53.518 -68.946 63.866 1.00 69.04 46 HIS F CA 1
ATOM 11136 C C . HIS F 1 16 ? 54.803 -68.379 64.479 1.00 68.65 46 HIS F C 1
ATOM 11137 O O . HIS F 1 16 ? 55.228 -68.794 65.560 1.00 54.58 46 HIS F O 1
ATOM 11144 N N . THR F 1 17 ? 55.422 -67.433 63.780 1.00 63.31 47 THR F N 1
ATOM 11145 C CA . THR F 1 17 ? 56.539 -66.676 64.341 1.00 68.20 47 THR F CA 1
ATOM 11146 C C . THR F 1 17 ? 56.067 -65.293 64.774 1.00 73.68 47 THR F C 1
ATOM 11147 O O . THR F 1 17 ? 54.948 -64.895 64.443 1.00 73.99 47 THR F O 1
ATOM 11151 N N . ASN F 1 18 ? 56.925 -64.577 65.509 1.00 69.17 48 ASN F N 1
ATOM 11152 C CA . ASN F 1 18 ? 56.645 -63.220 65.998 1.00 68.00 48 ASN F CA 1
ATOM 11153 C C . ASN F 1 18 ? 56.242 -62.286 64.872 1.00 66.26 48 ASN F C 1
ATOM 11154 O O . ASN F 1 18 ? 56.713 -62.422 63.738 1.00 69.44 48 ASN F O 1
ATOM 11159 N N . LEU F 1 19 ? 55.381 -61.326 65.197 1.00 55.21 49 LEU F N 1
ATOM 11160 C CA . LEU F 1 19 ? 54.882 -60.381 64.208 1.00 52.91 49 LEU F CA 1
ATOM 11161 C C . LEU F 1 19 ? 55.945 -59.343 63.839 1.00 63.54 49 LEU F C 1
ATOM 11162 O O . LEU F 1 19 ? 55.852 -58.686 62.801 1.00 56.59 49 LEU F O 1
ATOM 11167 N N . THR F 1 20 ? 56.973 -59.244 64.680 1.00 65.91 50 THR F N 1
ATOM 11168 C CA . THR F 1 20 ? 58.076 -58.295 64.508 1.00 67.18 50 THR F CA 1
ATOM 11169 C C . THR F 1 20 ? 59.067 -58.611 63.374 1.00 67.28 50 THR F C 1
ATOM 11170 O O . THR F 1 20 ? 59.852 -57.742 62.993 1.00 66.48 50 THR F O 1
ATOM 11174 N N . ASN F 1 21 ? 59.014 -59.837 62.844 1.00 74.72 51 ASN F N 1
ATOM 11175 C CA . ASN F 1 21 ? 60.084 -60.439 62.021 1.00 75.62 51 ASN F CA 1
ATOM 11176 C C . ASN F 1 21 ? 61.348 -60.721 62.842 1.00 81.45 51 ASN F C 1
ATOM 11177 O O . ASN F 1 21 ? 62.475 -60.467 62.406 1.00 91.06 51 ASN F O 1
ATOM 11182 N N . GLU F 1 22 ? 61.139 -61.239 64.050 1.00 73.67 52 GLU F N 1
ATOM 11183 C CA . GLU F 1 22 ? 62.228 -61.737 64.885 1.00 72.58 52 GLU F CA 1
ATOM 11184 C C . GLU F 1 22 ? 61.981 -63.210 65.161 1.00 74.14 52 GLU F C 1
ATOM 11185 O O . GLU F 1 22 ? 60.855 -63.604 65.467 1.00 77.05 52 GLU F O 1
ATOM 11191 N N . ARG F 1 23 ? 63.033 -64.016 65.036 1.00 75.91 53 ARG F N 1
ATOM 11192 C CA . ARG F 1 23 ? 62.983 -65.424 65.427 1.00 78.28 53 ARG F CA 1
ATOM 11193 C C . ARG F 1 23 ? 62.817 -65.567 66.944 1.00 68.87 53 ARG F C 1
ATOM 11194 O O . ARG F 1 23 ? 61.935 -66.291 67.407 1.00 50.93 53 ARG F O 1
ATOM 11202 N N . PHE F 1 24 ? 63.667 -64.869 67.698 1.00 67.49 54 PHE F N 1
ATOM 11203 C CA . PHE F 1 24 ? 63.495 -64.702 69.140 1.00 60.49 54 PHE F CA 1
ATOM 11204 C C . PHE F 1 24 ? 63.336 -63.221 69.493 1.00 56.99 54 PHE F C 1
ATOM 11205 O O . PHE F 1 24 ? 64.064 -62.365 68.978 1.00 59.68 54 PHE F O 1
ATOM 11213 N N . THR F 1 25 ? 62.379 -62.926 70.368 1.00 53.94 55 THR F N 1
ATOM 11214 C CA . THR F 1 25 ? 62.084 -61.549 70.751 1.00 53.55 55 THR F CA 1
ATOM 11215 C C . THR F 1 25 ? 62.508 -61.275 72.203 1.00 59.30 55 THR F C 1
ATOM 11216 O O . THR F 1 25 ? 62.377 -62.138 73.090 1.00 49.29 55 THR F O 1
ATOM 11220 N N . THR F 1 26 ? 63.066 -60.092 72.441 1.00 46.51 56 THR F N 1
ATOM 11221 C CA . THR F 1 26 ? 63.523 -59.767 73.788 1.00 55.06 56 THR F CA 1
ATOM 11222 C C . THR F 1 26 ? 62.534 -58.810 74.427 1.00 49.37 56 THR F C 1
ATOM 11223 O O . THR F 1 26 ? 62.380 -57.663 73.978 1.00 46.87 56 THR F O 1
ATOM 11227 N N . ILE F 1 27 ? 61.830 -59.314 75.440 1.00 44.57 57 ILE F N 1
ATOM 11228 C CA . ILE F 1 27 ? 60.848 -58.515 76.163 1.00 51.00 57 ILE F CA 1
ATOM 11229 C C . ILE F 1 27 ? 61.451 -58.084 77.491 1.00 52.77 57 ILE F C 1
ATOM 11230 O O . ILE F 1 27 ? 61.642 -58.898 78.400 1.00 47.55 57 ILE F O 1
ATOM 11235 N N . ALA F 1 28 ? 61.731 -56.788 77.581 1.00 43.57 58 ALA F N 1
ATOM 11236 C CA . ALA F 1 28 ? 62.318 -56.185 78.766 1.00 38.02 58 ALA F CA 1
ATOM 11237 C C . ALA F 1 28 ? 61.261 -56.032 79.838 1.00 38.76 58 ALA F C 1
ATOM 11238 O O . ALA F 1 28 ? 60.515 -55.042 79.859 1.00 41.16 58 ALA F O 1
ATOM 11240 N N . HIS F 1 29 ? 61.205 -57.043 80.700 1.00 42.03 59 HIS F N 1
ATOM 11241 C CA . HIS F 1 29 ? 60.352 -57.096 81.884 1.00 40.99 59 HIS F CA 1
ATOM 11242 C C . HIS F 1 29 ? 60.556 -55.875 82.789 1.00 49.70 59 HIS F C 1
ATOM 11243 O O . HIS F 1 29 ? 61.514 -55.810 83.561 1.00 46.00 59 HIS F O 1
ATOM 11250 N N . ARG F 1 30 ? 59.633 -54.920 82.674 1.00 38.48 60 ARG F N 1
ATOM 11251 C CA . ARG F 1 30 ? 59.581 -53.709 83.496 1.00 40.33 60 ARG F CA 1
ATOM 11252 C C . ARG F 1 30 ? 60.660 -52.686 83.124 1.00 41.50 60 ARG F C 1
ATOM 11253 O O . ARG F 1 30 ? 61.135 -51.920 83.974 1.00 41.26 60 ARG F O 1
ATOM 11261 N N . GLY F 1 31 ? 61.016 -52.658 81.841 1.00 49.93 61 GLY F N 1
ATOM 11262 C CA . GLY F 1 31 ? 62.247 -52.012 81.387 1.00 45.93 61 GLY F CA 1
ATOM 11263 C C . GLY F 1 31 ? 63.458 -52.844 81.737 1.00 43.45 61 GLY F C 1
ATOM 11264 O O . GLY F 1 31 ? 63.353 -54.060 81.925 1.00 42.60 61 GLY F O 1
ATOM 11265 N N . ALA F 1 32 ? 64.617 -52.195 81.835 1.00 36.91 62 ALA F N 1
ATOM 11266 C CA . ALA F 1 32 ? 65.841 -52.893 82.230 1.00 41.76 62 ALA F CA 1
ATOM 11267 C C . ALA F 1 32 ? 65.898 -52.999 83.741 1.00 42.76 62 ALA F C 1
ATOM 11268 O O . ALA F 1 32 ? 66.766 -52.403 84.374 1.00 48.97 62 ALA F O 1
ATOM 11270 N N . SER F 1 33 ? 64.967 -53.769 84.308 1.00 49.59 63 SER F N 1
ATOM 11271 C CA . SER F 1 33 ? 64.656 -53.720 85.741 1.00 40.23 63 SER F CA 1
ATOM 11272 C C . SER F 1 33 ? 65.726 -54.406 86.587 1.00 42.95 63 SER F C 1
ATOM 11273 O O . SER F 1 33 ? 65.789 -54.194 87.803 1.00 43.46 63 SER F O 1
ATOM 11276 N N . GLY F 1 34 ? 66.540 -55.242 85.934 1.00 41.19 64 GLY F N 1
ATOM 11277 C CA . GLY F 1 34 ? 67.815 -55.716 86.464 1.00 43.45 64 GLY F CA 1
ATOM 11278 C C . GLY F 1 34 ? 68.806 -54.624 86.846 1.00 45.87 64 GLY F C 1
ATOM 11279 O O . GLY F 1 34 ? 69.438 -54.721 87.895 1.00 36.27 64 GLY F O 1
ATOM 11280 N N . TYR F 1 35 ? 68.922 -53.585 86.006 1.00 46.88 65 TYR F N 1
ATOM 11281 C CA . TYR F 1 35 ? 69.982 -52.568 86.132 1.00 49.48 65 TYR F CA 1
ATOM 11282 C C . TYR F 1 35 ? 69.483 -51.187 86.557 1.00 51.07 65 TYR F C 1
ATOM 11283 O O . TYR F 1 35 ? 70.283 -50.284 86.808 1.00 44.51 65 TYR F O 1
ATOM 11292 N N . ALA F 1 36 ? 68.165 -51.022 86.633 1.00 46.63 66 ALA F N 1
ATOM 11293 C CA . ALA F 1 36 ? 67.547 -49.713 86.828 1.00 31.99 66 ALA F CA 1
ATOM 11294 C C . ALA F 1 36 ? 66.189 -49.936 87.496 1.00 48.04 66 ALA F C 1
ATOM 11295 O O . ALA F 1 36 ? 65.655 -51.042 87.395 1.00 44.06 66 ALA F O 1
ATOM 11297 N N . PRO F 1 37 ? 65.647 -48.919 88.215 1.00 46.03 67 PRO F N 1
ATOM 11298 C CA . PRO F 1 37 ? 64.387 -49.185 88.922 1.00 40.46 67 PRO F CA 1
ATOM 11299 C C . PRO F 1 37 ? 63.245 -49.441 87.953 1.00 38.99 67 PRO F C 1
ATOM 11300 O O . PRO F 1 37 ? 63.047 -48.665 87.011 1.00 36.91 67 PRO F O 1
ATOM 11304 N N . GLU F 1 38 ? 62.521 -50.535 88.186 1.00 31.01 68 GLU F N 1
ATOM 11305 C CA . GLU F 1 38 ? 61.407 -50.956 87.329 1.00 30.45 68 GLU F CA 1
ATOM 11306 C C . GLU F 1 38 ? 60.384 -49.869 87.052 1.00 31.25 68 GLU F C 1
ATOM 11307 O O . GLU F 1 38 ? 60.091 -49.051 87.933 1.00 44.62 68 GLU F O 1
ATOM 11313 N N . HIS F 1 39 ? 59.866 -49.861 85.820 1.00 25.75 69 HIS F N 1
ATOM 11314 C CA . HIS F 1 39 ? 58.775 -48.975 85.402 1.00 37.47 69 HIS F CA 1
ATOM 11315 C C . HIS F 1 39 ? 59.115 -47.503 85.642 1.00 42.12 69 HIS F C 1
ATOM 11316 O O . HIS F 1 39 ? 58.336 -46.765 86.247 1.00 44.77 69 HIS F O 1
ATOM 11323 N N . THR F 1 40 ? 60.305 -47.101 85.206 1.00 41.45 70 THR F N 1
ATOM 11324 C CA . THR F 1 40 ? 60.706 -45.685 85.167 1.00 40.05 70 THR F CA 1
ATOM 11325 C C . THR F 1 40 ? 61.245 -45.397 83.775 1.00 38.34 70 THR F C 1
ATOM 11326 O O . THR F 1 40 ? 61.646 -46.326 83.064 1.00 34.13 70 THR F O 1
ATOM 11330 N N . PHE F 1 41 ? 61.257 -44.122 83.382 1.00 35.76 71 PHE F N 1
ATOM 11331 C CA . PHE F 1 41 ? 61.981 -43.698 82.180 1.00 31.26 71 PHE F CA 1
ATOM 11332 C C . PHE F 1 41 ? 63.419 -44.221 82.160 1.00 35.90 71 PHE F C 1
ATOM 11333 O O . PHE F 1 41 ? 63.864 -44.756 81.151 1.00 45.45 71 PHE F O 1
ATOM 11341 N N . GLN F 1 42 ? 64.112 -44.127 83.290 1.00 36.36 72 GLN F N 1
ATOM 11342 C CA . GLN F 1 42 ? 65.444 -44.727 83.442 1.00 39.62 72 GLN F CA 1
ATOM 11343 C C . GLN F 1 42 ? 65.548 -46.192 82.995 1.00 39.75 72 GLN F C 1
ATOM 11344 O O . GLN F 1 42 ? 66.450 -46.540 82.241 1.00 48.06 72 GLN F O 1
ATOM 11350 N N . ALA F 1 43 ? 64.620 -47.037 83.442 1.00 38.91 73 ALA F N 1
ATOM 11351 C CA . ALA F 1 43 ? 64.656 -48.457 83.092 1.00 35.16 73 ALA F CA 1
ATOM 11352 C C . ALA F 1 43 ? 64.222 -48.713 81.663 1.00 34.78 73 ALA F C 1
ATOM 11353 O O . ALA F 1 43 ? 64.762 -49.596 81.012 1.00 39.51 73 ALA F O 1
ATOM 11355 N N . TYR F 1 44 ? 63.255 -47.941 81.179 1.00 30.13 74 TYR F N 1
ATOM 11356 C CA . TYR F 1 44 ? 62.771 -48.103 79.807 1.00 41.84 74 TYR F CA 1
ATOM 11357 C C . TYR F 1 44 ? 63.760 -47.590 78.763 1.00 39.56 74 TYR F C 1
ATOM 11358 O O . TYR F 1 44 ? 63.931 -48.233 77.737 1.00 39.02 74 TYR F O 1
ATOM 11367 N N . ASP F 1 45 ? 64.376 -46.427 79.016 1.00 34.60 75 ASP F N 1
ATOM 11368 C CA . ASP F 1 45 ? 65.502 -45.921 78.205 1.00 36.90 75 ASP F CA 1
ATOM 11369 C C . ASP F 1 45 ? 66.606 -46.970 78.086 1.00 33.99 75 ASP F C 1
ATOM 11370 O O . ASP F 1 45 ? 67.078 -47.247 76.994 1.00 42.70 75 ASP F O 1
ATOM 11375 N N . LYS F 1 46 ? 67.013 -47.550 79.212 1.00 34.95 76 LYS F N 1
ATOM 11376 C CA . LYS F 1 46 ? 68.133 -48.493 79.211 1.00 36.65 76 LYS F CA 1
ATOM 11377 C C . LYS F 1 46 ? 67.832 -49.714 78.334 1.00 51.04 76 LYS F C 1
ATOM 11378 O O . LYS F 1 46 ? 68.651 -50.104 77.504 1.00 52.13 76 LYS F O 1
ATOM 11384 N N . SER F 1 47 ? 66.646 -50.296 78.504 1.00 41.21 77 SER F N 1
ATOM 11385 C CA . SER F 1 47 ? 66.253 -51.481 77.736 1.00 38.62 77 SER F CA 1
ATOM 11386 C C . SER F 1 47 ? 65.977 -51.195 76.254 1.00 35.62 77 SER F C 1
ATOM 11387 O O . SER F 1 47 ? 66.324 -51.992 75.386 1.00 51.44 77 SER F O 1
ATOM 11390 N N . HIS F 1 48 ? 65.374 -50.048 75.971 1.00 40.68 78 HIS F N 1
ATOM 11391 C CA . HIS F 1 48 ? 65.040 -49.664 74.605 1.00 51.95 78 HIS F CA 1
ATOM 11392 C C . HIS F 1 48 ? 66.249 -49.132 73.828 1.00 55.96 78 HIS F C 1
ATOM 11393 O O . HIS F 1 48 ? 66.508 -49.567 72.704 1.00 53.23 78 HIS F O 1
ATOM 11400 N N . ASN F 1 49 ? 66.974 -48.186 74.420 1.00 57.19 79 ASN F N 1
ATOM 11401 C CA . ASN F 1 49 ? 68.007 -47.446 73.695 1.00 55.48 79 ASN F CA 1
ATOM 11402 C C . ASN F 1 49 ? 69.382 -48.091 73.788 1.00 53.64 79 ASN F C 1
ATOM 11403 O O . ASN F 1 49 ? 70.104 -48.164 72.795 1.00 63.72 79 ASN F O 1
ATOM 11408 N N . GLU F 1 50 ? 69.732 -48.558 74.982 1.00 49.98 80 GLU F N 1
ATOM 11409 C CA . GLU F 1 50 ? 71.075 -49.040 75.265 1.00 47.97 80 GLU F CA 1
ATOM 11410 C C . GLU F 1 50 ? 71.175 -50.528 74.975 1.00 53.82 80 GLU F C 1
ATOM 11411 O O . GLU F 1 50 ? 72.096 -50.981 74.287 1.00 50.85 80 GLU F O 1
ATOM 11417 N N . LEU F 1 51 ? 70.226 -51.295 75.501 1.00 47.68 81 LEU F N 1
ATOM 11418 C CA . LEU F 1 51 ? 70.287 -52.739 75.355 1.00 41.88 81 LEU F CA 1
ATOM 11419 C C . LEU F 1 51 ? 69.569 -53.262 74.109 1.00 38.79 81 LEU F C 1
ATOM 11420 O O . LEU F 1 51 ? 69.683 -54.441 73.790 1.00 54.58 81 LEU F O 1
ATOM 11425 N N . LYS F 1 52 ? 68.853 -52.383 73.408 1.00 46.15 82 LYS F N 1
ATOM 11426 C CA . LYS F 1 52 ? 68.146 -52.712 72.148 1.00 50.23 82 LYS F CA 1
ATOM 11427 C C . LYS F 1 52 ? 67.203 -53.938 72.221 1.00 55.56 82 LYS F C 1
ATOM 11428 O O . LYS F 1 52 ? 67.138 -54.755 71.299 1.00 55.58 82 LYS F O 1
ATOM 11434 N N . ALA F 1 53 ? 66.474 -54.054 73.328 1.00 55.06 83 ALA F N 1
ATOM 11435 C CA . ALA F 1 53 ? 65.452 -55.081 73.481 1.00 48.68 83 ALA F CA 1
ATOM 11436 C C . ALA F 1 53 ? 64.256 -54.759 72.592 1.00 46.74 83 ALA F C 1
ATOM 11437 O O . ALA F 1 53 ? 64.099 -53.619 72.128 1.00 36.77 83 ALA F O 1
ATOM 11439 N N . SER F 1 54 ? 63.421 -55.761 72.339 1.00 40.65 84 SER F N 1
ATOM 11440 C CA . SER F 1 54 ? 62.352 -55.622 71.338 1.00 49.16 84 SER F CA 1
ATOM 11441 C C . SER F 1 54 ? 61.089 -55.018 71.936 1.00 54.05 84 SER F C 1
ATOM 11442 O O . SER F 1 54 ? 60.416 -54.223 71.280 1.00 52.94 84 SER F O 1
ATOM 11445 N N . TYR F 1 55 ? 60.779 -55.387 73.180 1.00 54.58 85 TYR F N 1
ATOM 11446 C CA . TYR F 1 55 ? 59.591 -54.874 73.861 1.00 49.84 85 TYR F CA 1
ATOM 11447 C C . TYR F 1 55 ? 59.856 -54.091 75.147 1.00 48.02 85 TYR F C 1
ATOM 11448 O O . TYR F 1 55 ? 60.607 -54.537 76.012 1.00 43.70 85 TYR F O 1
ATOM 11457 N N . ILE F 1 56 ? 59.227 -52.920 75.250 1.00 52.57 86 ILE F N 1
ATOM 11458 C CA . ILE F 1 56 ? 58.968 -52.243 76.527 1.00 35.80 86 ILE F CA 1
ATOM 11459 C C . ILE F 1 56 ? 57.736 -52.870 77.192 1.00 43.95 86 ILE F C 1
ATOM 11460 O O . ILE F 1 56 ? 56.620 -52.756 76.680 1.00 47.36 86 ILE F O 1
ATOM 11465 N N . GLU F 1 57 ? 57.946 -53.508 78.340 1.00 36.89 87 GLU F N 1
ATOM 11466 C CA . GLU F 1 57 ? 56.884 -54.181 79.076 1.00 37.93 87 GLU F CA 1
ATOM 11467 C C . GLU F 1 57 ? 56.359 -53.353 80.257 1.00 46.39 87 GLU F C 1
ATOM 11468 O O . GLU F 1 57 ? 57.111 -53.009 81.176 1.00 41.65 87 GLU F O 1
ATOM 11474 N N . ILE F 1 58 ? 55.056 -53.070 80.225 1.00 42.98 88 ILE F N 1
ATOM 11475 C CA . ILE F 1 58 ? 54.395 -52.144 81.145 1.00 42.35 88 ILE F CA 1
ATOM 11476 C C . ILE F 1 58 ? 53.297 -52.870 81.946 1.00 53.66 88 ILE F C 1
ATOM 11477 O O . ILE F 1 58 ? 52.444 -53.534 81.363 1.00 48.42 88 ILE F O 1
ATOM 11482 N N . ASP F 1 59 ? 53.324 -52.733 83.273 1.00 54.99 89 ASP F N 1
ATOM 11483 C CA . ASP F 1 59 ? 52.190 -53.090 84.133 1.00 40.31 89 ASP F CA 1
ATOM 11484 C C . ASP F 1 59 ? 51.352 -51.874 84.497 1.00 40.65 89 ASP F C 1
ATOM 11485 O O . ASP F 1 59 ? 51.853 -50.943 85.130 1.00 49.38 89 ASP F O 1
ATOM 11490 N N . LEU F 1 60 ? 50.070 -51.904 84.138 1.00 40.80 90 LEU F N 1
ATOM 11491 C CA . LEU F 1 60 ? 49.171 -50.778 84.388 1.00 37.48 90 LEU F CA 1
ATOM 11492 C C . LEU F 1 60 ? 48.561 -50.805 85.784 1.00 47.98 90 LEU F C 1
ATOM 11493 O O . LEU F 1 60 ? 48.081 -51.850 86.244 1.00 50.77 90 LEU F O 1
ATOM 11498 N N . GLN F 1 61 ? 48.611 -49.654 86.456 1.00 42.81 91 GLN F N 1
ATOM 11499 C CA . GLN F 1 61 ? 47.712 -49.318 87.559 1.00 39.49 91 GLN F CA 1
ATOM 11500 C C . GLN F 1 61 ? 46.925 -48.072 87.179 1.00 40.10 91 GLN F C 1
ATOM 11501 O O . GLN F 1 61 ? 46.993 -47.636 86.033 1.00 32.58 91 GLN F O 1
ATOM 11507 N N . ARG F 1 62 ? 46.186 -47.500 88.136 1.00 42.37 92 ARG F N 1
ATOM 11508 C CA A ARG F 1 62 ? 45.370 -46.311 87.878 0.50 37.50 92 ARG F CA 1
ATOM 11509 C CA B ARG F 1 62 ? 45.355 -46.319 87.876 0.50 43.97 92 ARG F CA 1
ATOM 11510 C C . ARG F 1 62 ? 45.276 -45.413 89.104 1.00 49.87 92 ARG F C 1
ATOM 11511 O O . ARG F 1 62 ? 45.040 -45.889 90.209 1.00 50.20 92 ARG F O 1
ATOM 11526 N N . THR F 1 63 ? 45.476 -44.108 88.897 1.00 46.25 93 THR F N 1
ATOM 11527 C CA . THR F 1 63 ? 45.372 -43.112 89.972 1.00 38.45 93 THR F CA 1
ATOM 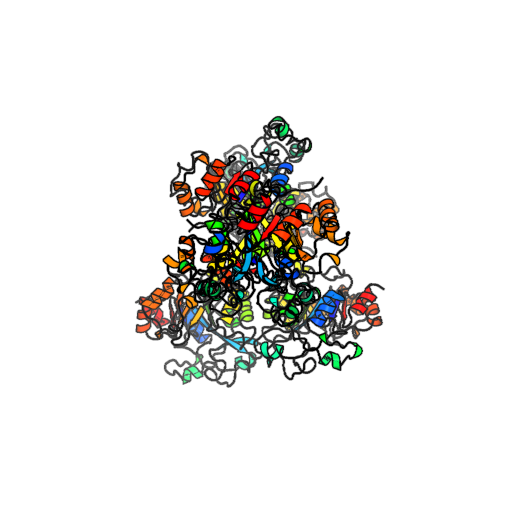11528 C C . THR F 1 63 ? 43.911 -42.867 90.394 1.00 48.33 93 THR F C 1
ATOM 11529 O O . THR F 1 63 ? 42.976 -43.303 89.714 1.00 55.04 93 THR F O 1
ATOM 11533 N N . LYS F 1 64 ? 43.740 -42.149 91.505 1.00 51.49 94 LYS F N 1
ATOM 11534 C CA . LYS F 1 64 ? 42.441 -41.653 91.992 1.00 62.41 94 LYS F CA 1
ATOM 11535 C C . LYS F 1 64 ? 41.637 -40.911 90.933 1.00 63.24 94 LYS F C 1
ATOM 11536 O O . LYS F 1 64 ? 40.423 -41.112 90.813 1.00 52.13 94 LYS F O 1
ATOM 11542 N N . ASP F 1 65 ? 42.325 -40.062 90.169 1.00 48.86 95 ASP F N 1
ATOM 11543 C CA . ASP F 1 65 ? 41.688 -39.252 89.137 1.00 51.85 95 ASP F CA 1
ATOM 11544 C C . ASP F 1 65 ? 41.779 -39.896 87.756 1.00 40.62 95 ASP F C 1
ATOM 11545 O O . ASP F 1 65 ? 41.489 -39.267 86.748 1.00 46.32 95 ASP F O 1
ATOM 11550 N N . GLY F 1 66 ? 42.171 -41.166 87.724 1.00 52.80 96 GLY F N 1
ATOM 11551 C CA . GLY F 1 66 ? 41.923 -42.017 86.570 1.00 42.53 96 GLY F CA 1
ATOM 11552 C C . GLY F 1 66 ? 42.993 -42.093 85.491 1.00 55.25 96 GLY F C 1
ATOM 11553 O O . GLY F 1 66 ? 42.710 -42.555 84.383 1.00 47.28 96 GLY F O 1
ATOM 11554 N N . HIS F 1 67 ? 44.212 -41.645 85.803 1.00 53.23 97 HIS F N 1
ATOM 11555 C CA . HIS F 1 67 ? 45.349 -41.784 84.881 1.00 44.25 97 HIS F CA 1
ATOM 11556 C C . HIS F 1 67 ? 45.958 -43.181 84.963 1.00 33.76 97 HIS F C 1
ATOM 11557 O O . HIS F 1 67 ? 46.332 -43.632 86.040 1.00 31.60 97 HIS F O 1
ATOM 11564 N N . LEU F 1 68 ? 46.042 -43.855 83.820 1.00 40.11 98 LEU F N 1
ATOM 11565 C CA . LEU F 1 68 ? 46.800 -45.096 83.698 1.00 35.86 98 LEU F CA 1
ATOM 11566 C C . LEU F 1 68 ? 48.297 -44.859 83.881 1.00 41.86 98 LEU F C 1
ATOM 11567 O O . LEU F 1 68 ? 48.899 -44.054 83.165 1.00 41.39 98 LEU F O 1
ATOM 11572 N N . VAL F 1 69 ? 48.887 -45.555 84.850 1.00 43.91 99 VAL F N 1
ATOM 11573 C CA . VAL F 1 69 ? 50.300 -45.385 85.189 1.00 43.58 99 VAL F CA 1
ATOM 11574 C C . VAL F 1 69 ? 51.018 -46.725 85.256 1.00 45.04 99 VAL F C 1
ATOM 11575 O O . VAL F 1 69 ? 50.382 -47.748 85.469 1.00 42.09 99 VAL F O 1
ATOM 11579 N N . ALA F 1 70 ? 52.343 -46.711 85.083 1.00 46.54 100 ALA F N 1
ATOM 11580 C CA . ALA F 1 70 ? 53.138 -47.936 85.119 1.00 36.69 100 ALA F CA 1
ATOM 11581 C C . ALA F 1 70 ? 53.586 -48.262 86.525 1.00 43.64 100 ALA F C 1
ATOM 11582 O O . ALA F 1 70 ? 54.336 -47.498 87.137 1.00 39.29 100 ALA F O 1
ATOM 11584 N N . MET F 1 71 ? 53.096 -49.393 87.042 1.00 41.47 101 MET F N 1
ATOM 11585 C CA . MET F 1 71 ? 53.546 -49.934 88.325 1.00 42.84 101 MET F CA 1
ATOM 11586 C C . MET F 1 71 ? 53.096 -51.380 88.472 1.00 49.92 101 MET F C 1
ATOM 11587 O O . MET F 1 71 ? 51.976 -51.720 88.103 1.00 43.44 101 MET F O 1
ATOM 11592 N N . HIS F 1 72 ? 53.971 -52.226 89.010 1.00 46.02 102 HIS F N 1
ATOM 11593 C CA . HIS F 1 72 ? 53.701 -53.657 89.055 1.00 52.02 102 HIS F CA 1
ATOM 11594 C C . HIS F 1 72 ? 52.642 -54.007 90.101 1.00 60.06 102 HIS F C 1
ATOM 11595 O O . HIS F 1 72 ? 51.675 -54.713 89.791 1.00 46.56 102 HIS F O 1
ATOM 11602 N N . ASP F 1 73 ? 52.841 -53.499 91.318 1.00 45.03 103 ASP F N 1
ATOM 11603 C CA . ASP F 1 73 ? 51.954 -53.736 92.442 1.00 47.63 103 ASP F CA 1
ATOM 11604 C C . ASP F 1 73 ? 50.772 -52.776 92.439 1.00 64.25 103 ASP F C 1
ATOM 11605 O O . ASP F 1 73 ? 50.852 -51.685 91.870 1.00 60.57 103 ASP F O 1
ATOM 11610 N N . GLU F 1 74 ? 49.715 -53.145 93.164 1.00 62.71 104 GLU F N 1
ATOM 11611 C CA . GLU F 1 74 ? 48.578 -52.272 93.458 1.00 66.81 104 GLU F CA 1
ATOM 11612 C C . GLU F 1 74 ? 48.909 -51.171 94.412 1.00 47.94 104 GLU F C 1
ATOM 11613 O O . GLU F 1 74 ? 48.251 -50.168 94.490 1.00 55.94 104 GLU F O 1
ATOM 11619 N N . THR F 1 75 ? 49.945 -51.394 95.164 1.00 56.11 105 THR F N 1
ATOM 11620 C CA . THR F 1 75 ? 50.400 -50.409 96.144 1.00 49.18 105 THR F CA 1
ATOM 11621 C C . THR F 1 75 ? 51.759 -49.816 95.770 1.00 60.61 105 THR F C 1
ATOM 11622 O O . THR F 1 75 ? 52.556 -50.458 95.079 1.00 52.11 105 THR F O 1
ATOM 11626 N N . VAL F 1 76 ? 52.024 -48.603 96.259 1.00 54.70 106 VAL F N 1
ATOM 11627 C CA . VAL F 1 76 ? 53.262 -47.884 95.955 1.00 55.34 106 VAL F CA 1
ATOM 11628 C C . VAL F 1 76 ? 54.426 -48.249 96.878 1.00 63.68 106 VAL F C 1
ATOM 11629 O O . VAL F 1 76 ? 55.538 -47.732 96.718 1.00 59.72 106 VAL F O 1
ATOM 11633 N N . ASN F 1 77 ? 54.165 -49.143 97.828 1.00 59.46 107 ASN F N 1
ATOM 11634 C CA . ASN F 1 77 ? 55.015 -49.326 99.000 1.00 58.90 107 ASN F CA 1
ATOM 11635 C C . ASN F 1 77 ? 56.423 -49.827 98.676 1.00 55.91 107 ASN F C 1
ATOM 11636 O O . ASN F 1 77 ? 57.405 -49.331 99.234 1.00 57.69 107 ASN F O 1
ATOM 11641 N N . ARG F 1 78 ? 56.505 -50.802 97.772 1.00 56.97 108 ARG F N 1
ATOM 11642 C CA . ARG F 1 78 ? 57.764 -51.474 97.443 1.00 51.94 108 ARG F CA 1
ATOM 11643 C C . ARG F 1 78 ? 58.732 -50.549 96.694 1.00 53.64 108 ARG F C 1
ATOM 11644 O O . ARG F 1 78 ? 59.923 -50.500 97.003 1.00 53.53 108 ARG F O 1
ATOM 11652 N N . THR F 1 79 ? 58.197 -49.808 95.728 1.00 52.10 109 THR F N 1
ATOM 11653 C CA . THR F 1 79 ? 59.002 -49.148 94.721 1.00 36.97 109 THR F CA 1
ATOM 11654 C C . THR F 1 79 ? 58.985 -47.626 94.820 1.00 49.75 109 THR F C 1
ATOM 11655 O O . THR F 1 79 ? 59.439 -46.950 93.905 1.00 44.64 109 THR F O 1
ATOM 11659 N N . THR F 1 80 ? 58.448 -47.089 95.914 1.00 51.12 110 THR F N 1
ATOM 11660 C CA . THR F 1 80 ? 58.540 -45.654 96.201 1.00 52.87 110 THR F CA 1
ATOM 11661 C C . THR F 1 80 ? 58.962 -45.360 97.642 1.00 52.64 110 THR F C 1
ATOM 11662 O O . THR F 1 80 ? 59.246 -46.272 98.424 1.00 50.59 110 THR F O 1
ATOM 11666 N N . ASN F 1 81 ? 58.993 -44.073 97.979 1.00 54.66 111 ASN F N 1
ATOM 11667 C CA . ASN F 1 81 ? 59.087 -43.624 99.367 1.00 60.99 111 ASN F CA 1
ATOM 11668 C C . ASN F 1 81 ? 57.730 -43.282 99.993 1.00 61.75 111 ASN F C 1
ATOM 11669 O O . ASN F 1 81 ? 57.657 -42.530 100.964 1.00 72.51 111 ASN F O 1
ATOM 11674 N N . GLY F 1 82 ? 56.666 -43.846 99.428 1.00 59.87 112 GLY F N 1
ATOM 11675 C CA . GLY F 1 82 ? 55.315 -43.629 99.911 1.00 52.96 112 GLY F CA 1
ATOM 11676 C C . GLY F 1 82 ? 54.592 -44.913 100.247 1.00 56.54 112 GLY F C 1
ATOM 11677 O O . GLY F 1 82 ? 55.171 -46.007 100.187 1.00 50.86 112 GLY F O 1
ATOM 11678 N N . HIS F 1 83 ? 53.316 -44.763 100.603 1.00 58.56 113 HIS F N 1
ATOM 11679 C CA . HIS F 1 83 ? 52.520 -45.815 101.234 1.00 41.96 113 HIS F CA 1
ATOM 11680 C C . HIS F 1 83 ? 51.087 -45.739 100.716 1.00 41.32 113 HIS F C 1
ATOM 11681 O O . HIS F 1 83 ? 50.502 -44.665 100.668 1.00 56.82 113 HIS F O 1
ATOM 11688 N N . GLY F 1 84 ? 50.536 -46.873 100.299 1.00 52.58 114 GLY F N 1
ATOM 11689 C CA . GLY F 1 84 ? 49.108 -46.964 99.989 1.00 49.68 114 GLY F CA 1
ATOM 11690 C C . GLY F 1 84 ? 48.849 -47.464 98.583 1.00 57.65 114 GLY F C 1
ATOM 11691 O O . GLY F 1 84 ? 49.792 -47.722 97.834 1.00 72.81 114 GLY F O 1
ATOM 11692 N N . LYS F 1 85 ? 47.573 -47.590 98.224 1.00 54.73 115 LYS F N 1
ATOM 11693 C CA . LYS F 1 85 ? 47.181 -47.990 96.872 1.00 65.22 115 LYS F CA 1
ATOM 11694 C C . LYS F 1 85 ? 47.450 -46.864 95.878 1.00 58.09 115 LYS F C 1
ATOM 11695 O O . LYS F 1 85 ? 47.465 -45.694 96.255 1.00 57.23 115 LYS F O 1
ATOM 11701 N N . VAL F 1 86 ? 47.664 -47.232 94.614 1.00 61.25 116 VAL F N 1
ATOM 11702 C CA . VAL F 1 86 ? 47.857 -46.258 93.535 1.00 63.28 116 VAL F CA 1
ATOM 11703 C C . VAL F 1 86 ? 46.565 -45.471 93.318 1.00 62.74 116 VAL F C 1
ATOM 11704 O O . VAL F 1 86 ? 46.591 -44.265 93.047 1.00 51.92 116 VAL F O 1
ATOM 11708 N N . GLU F 1 87 ? 45.438 -46.160 93.481 1.00 60.63 117 GLU F N 1
ATOM 11709 C CA . GLU F 1 87 ? 44.127 -45.543 93.343 1.00 58.70 117 GLU F CA 1
ATOM 11710 C C . GLU F 1 87 ? 43.723 -44.602 94.484 1.00 51.39 117 GLU F C 1
ATOM 11711 O O . GLU F 1 87 ? 42.692 -43.942 94.391 1.00 64.93 117 GLU F O 1
ATOM 11717 N N . ASP F 1 88 ? 44.543 -44.532 95.536 1.00 60.63 118 ASP F N 1
ATOM 11718 C CA . ASP F 1 88 ? 44.381 -43.543 96.608 1.00 53.75 118 ASP F CA 1
ATOM 11719 C C . ASP F 1 88 ? 45.253 -42.307 96.399 1.00 57.81 118 ASP F C 1
ATOM 11720 O O . ASP F 1 88 ? 45.193 -41.363 97.187 1.00 58.99 118 ASP F O 1
ATOM 11725 N N . TYR F 1 89 ? 46.073 -42.327 95.350 1.00 63.76 119 TYR F N 1
ATOM 11726 C CA . TYR F 1 89 ? 46.866 -41.164 94.938 1.00 53.67 119 TYR F CA 1
ATOM 11727 C C . TYR F 1 89 ? 46.252 -40.501 93.719 1.00 50.04 119 TYR F C 1
ATOM 11728 O O . TYR F 1 89 ? 45.857 -41.187 92.780 1.00 55.47 119 TYR F O 1
ATOM 11737 N N . THR F 1 90 ? 46.201 -39.172 93.712 1.00 47.92 120 THR F N 1
ATOM 11738 C CA . THR F 1 90 ? 46.024 -38.430 92.458 1.00 52.88 120 THR F CA 1
ATOM 11739 C C . THR F 1 90 ? 47.349 -38.440 91.689 1.00 50.62 120 THR F C 1
ATOM 11740 O O . THR F 1 90 ? 48.386 -38.778 92.252 1.00 52.72 120 THR F O 1
ATOM 11744 N N . LEU F 1 91 ? 47.312 -38.073 90.409 1.00 50.89 121 LEU F N 1
ATOM 11745 C CA . LEU F 1 91 ? 48.518 -38.085 89.587 1.00 51.84 121 LEU F CA 1
ATOM 11746 C C . LEU F 1 91 ? 49.565 -37.128 90.143 1.00 46.25 121 LEU F C 1
ATOM 11747 O O . LEU F 1 91 ? 50.730 -37.489 90.265 1.00 46.05 121 LEU F O 1
ATOM 11752 N N . ASP F 1 92 ? 49.118 -35.923 90.486 1.00 54.52 122 ASP F N 1
ATOM 11753 C CA . ASP F 1 92 ? 49.937 -34.881 91.095 1.00 58.47 122 ASP F CA 1
ATOM 11754 C C . ASP F 1 92 ? 50.633 -35.349 92.373 1.00 61.77 122 ASP F C 1
ATOM 11755 O O . ASP F 1 92 ? 51.812 -35.063 92.578 1.00 73.80 122 ASP F O 1
ATOM 11760 N N . GLU F 1 93 ? 49.889 -36.065 93.216 1.00 59.88 123 GLU F N 1
ATOM 11761 C CA . GLU F 1 93 ? 50.406 -36.666 94.441 1.00 60.66 123 GLU F CA 1
ATOM 11762 C C . GLU F 1 93 ? 51.393 -37.789 94.154 1.00 57.62 123 GLU F C 1
ATOM 11763 O O . GLU F 1 93 ? 52.423 -37.899 94.815 1.00 53.10 123 GLU F O 1
ATOM 11769 N N . LEU F 1 94 ? 51.066 -38.622 93.169 1.00 50.39 124 LEU F N 1
ATOM 11770 C CA . LEU F 1 94 ? 51.914 -39.743 92.769 1.00 47.38 124 LEU F CA 1
ATOM 11771 C C . LEU F 1 94 ? 53.245 -39.274 92.177 1.00 49.64 124 LEU F C 1
ATOM 11772 O O . LEU F 1 94 ? 54.268 -39.932 92.357 1.00 47.94 124 LEU F O 1
ATOM 11777 N N . LYS F 1 95 ? 53.218 -38.116 91.508 1.00 48.96 125 LYS F N 1
ATOM 11778 C CA . LYS F 1 95 ? 54.394 -37.519 90.870 1.00 42.40 125 LYS F CA 1
ATOM 11779 C C . LYS F 1 95 ? 55.331 -36.809 91.848 1.00 55.90 125 LYS F C 1
ATOM 11780 O O . LYS F 1 95 ? 56.378 -36.294 91.450 1.00 57.27 125 LYS F O 1
ATOM 11786 N N . GLN F 1 96 ? 54.941 -36.777 93.120 1.00 54.63 126 GLN F N 1
ATOM 11787 C CA . GLN F 1 96 ? 55.793 -36.280 94.190 1.00 51.94 126 GLN F CA 1
ATOM 11788 C C . GLN F 1 96 ? 56.746 -37.361 94.693 1.00 47.38 126 GLN F C 1
ATOM 11789 O O . GLN F 1 96 ? 57.805 -37.051 95.258 1.00 51.45 126 GLN F O 1
ATOM 11795 N N . LEU F 1 97 ? 56.365 -38.622 94.482 1.00 48.39 127 LEU F N 1
ATOM 11796 C CA . LEU F 1 97 ? 57.068 -39.777 95.057 1.00 46.56 127 LEU F CA 1
ATOM 11797 C C . LEU F 1 97 ? 58.411 -40.015 94.369 1.00 56.18 127 LEU F C 1
ATOM 11798 O O . LEU F 1 97 ? 58.597 -39.663 93.198 1.00 44.60 127 LEU F O 1
ATOM 11803 N N . ASP F 1 98 ? 59.338 -40.602 95.123 1.00 49.71 128 ASP F N 1
ATOM 11804 C CA . ASP F 1 98 ? 60.637 -41.030 94.624 1.00 45.21 128 ASP F CA 1
ATOM 11805 C C . ASP F 1 98 ? 60.498 -42.495 94.250 1.00 48.69 128 ASP F C 1
ATOM 11806 O O . ASP F 1 98 ? 60.366 -43.340 95.129 1.00 47.52 128 ASP F O 1
ATOM 11811 N N . ALA F 1 99 ? 60.545 -42.782 92.948 1.00 49.00 129 ALA F N 1
ATOM 11812 C CA . ALA F 1 99 ? 60.375 -44.141 92.428 1.00 39.37 129 ALA F CA 1
ATOM 11813 C C . ALA F 1 99 ? 61.691 -44.852 92.085 1.00 37.39 129 ALA F C 1
ATOM 11814 O O . ALA F 1 99 ? 61.692 -45.864 91.376 1.00 47.93 129 ALA F O 1
ATOM 11816 N N . GLY F 1 100 ? 62.804 -44.348 92.620 1.00 42.81 130 GLY F N 1
ATOM 11817 C CA . GLY F 1 100 ? 64.134 -44.845 92.263 1.00 36.64 130 GLY F CA 1
ATOM 11818 C C . GLY F 1 100 ? 65.062 -45.238 93.404 1.00 48.41 130 GLY F C 1
ATOM 11819 O O . GLY F 1 100 ? 65.808 -46.217 93.296 1.00 41.32 130 GLY F O 1
ATOM 11820 N N . SER F 1 101 ? 65.013 -44.487 94.501 1.00 50.11 131 SER F N 1
ATOM 11821 C CA . SER F 1 101 ? 65.949 -44.660 95.617 1.00 47.77 131 SER F CA 1
ATOM 11822 C C . SER F 1 101 ? 65.854 -46.033 96.291 1.00 47.03 131 SER F C 1
ATOM 11823 O O . SER F 1 101 ? 66.862 -46.564 96.758 1.00 54.04 131 SER F O 1
ATOM 11826 N N . TRP F 1 102 ? 64.646 -46.600 96.321 1.00 56.14 132 TRP F N 1
ATOM 11827 C CA . TRP F 1 102 ? 64.416 -48.007 96.686 1.00 54.49 132 TRP F CA 1
ATOM 11828 C C . TRP F 1 102 ? 65.352 -49.012 95.985 1.00 56.67 132 TRP F C 1
ATOM 11829 O O . TRP F 1 102 ? 65.726 -50.026 96.583 1.00 62.98 132 TRP F O 1
ATOM 11840 N N . PHE F 1 103 ? 65.686 -48.742 94.716 1.00 49.96 133 PHE F N 1
ATOM 11841 C CA . PHE F 1 103 ? 66.501 -49.638 93.902 1.00 46.11 133 PHE F CA 1
ATOM 11842 C C . PHE F 1 103 ? 67.960 -49.534 94.321 1.00 36.07 133 PHE F C 1
ATOM 11843 O O . PHE F 1 103 ? 68.664 -50.546 94.399 1.00 39.60 133 PHE F O 1
ATOM 11851 N N . ASN F 1 104 ? 68.412 -48.303 94.563 1.00 46.94 134 ASN F N 1
ATOM 11852 C CA . ASN F 1 104 ? 69.751 -48.046 95.105 1.00 50.33 134 ASN F CA 1
ATOM 11853 C C . ASN F 1 104 ? 70.000 -48.729 96.451 1.00 54.47 134 ASN F C 1
ATOM 11854 O O . ASN F 1 104 ? 71.108 -49.193 96.714 1.00 59.60 134 ASN F O 1
ATOM 11859 N N . LYS F 1 105 ? 68.965 -48.784 97.292 1.00 59.63 135 LYS F N 1
ATOM 11860 C CA . LYS F 1 105 ? 69.004 -49.557 98.538 1.00 63.15 135 LYS F CA 1
ATOM 11861 C C . LYS F 1 105 ? 69.076 -51.073 98.313 1.00 56.78 135 LYS F C 1
ATOM 11862 O O . LYS F 1 105 ? 69.931 -51.747 98.884 1.00 59.61 135 LYS F O 1
ATOM 11868 N N . LYS F 1 106 ? 68.183 -51.602 97.478 1.00 59.39 136 LYS F N 1
ATOM 11869 C CA . LYS F 1 106 ? 68.080 -53.043 97.285 1.00 53.10 136 LYS F CA 1
ATOM 11870 C C . LYS F 1 106 ? 69.253 -53.617 96.474 1.00 67.78 136 LYS F C 1
ATOM 11871 O O . LYS F 1 106 ? 69.705 -54.743 96.733 1.00 66.40 136 LYS F O 1
ATOM 11877 N N . TYR F 1 107 ? 69.741 -52.843 95.502 1.00 52.49 137 TYR F N 1
ATOM 11878 C CA . TYR F 1 107 ? 70.765 -53.326 94.574 1.00 59.99 137 TYR F CA 1
ATOM 11879 C C . TYR F 1 107 ? 71.969 -52.369 94.479 1.00 52.08 137 TYR F C 1
ATOM 11880 O O . TYR F 1 107 ? 72.131 -51.669 93.476 1.00 60.55 137 TYR F O 1
ATOM 11889 N N . PRO F 1 108 ? 72.819 -52.338 95.525 1.00 64.18 138 PRO F N 1
ATOM 11890 C CA . PRO F 1 108 ? 73.832 -51.283 95.651 1.00 58.60 138 PRO F CA 1
ATOM 11891 C C . PRO F 1 108 ? 74.920 -51.322 94.571 1.00 55.92 138 PRO F C 1
ATOM 11892 O O . PRO F 1 108 ? 75.430 -50.271 94.188 1.00 59.43 138 PRO F O 1
ATOM 11896 N N . LYS F 1 109 ? 75.248 -52.514 94.069 1.00 44.99 139 LYS F N 1
ATOM 11897 C CA . LYS F 1 109 ? 76.156 -52.661 92.926 1.00 49.74 139 LYS F CA 1
ATOM 11898 C C . LYS F 1 109 ? 75.661 -52.017 91.627 1.00 58.26 139 LYS F C 1
ATOM 11899 O O . LYS F 1 109 ? 76.467 -51.690 90.752 1.00 59.98 139 LYS F O 1
ATOM 11905 N N . TYR F 1 110 ? 74.342 -51.838 91.515 1.00 56.73 140 TYR F N 1
ATOM 11906 C CA . TYR F 1 110 ? 73.727 -51.198 90.354 1.00 45.51 140 TYR F CA 1
ATOM 11907 C C . TYR F 1 110 ? 73.221 -49.789 90.649 1.00 41.16 140 TYR F C 1
ATOM 11908 O O . TYR F 1 110 ? 72.647 -49.139 89.773 1.00 49.49 140 TYR F O 1
ATOM 11917 N N . ALA F 1 111 ? 73.449 -49.323 91.879 1.00 51.62 141 ALA F N 1
ATOM 11918 C CA . ALA F 1 111 ? 72.963 -48.016 92.345 1.00 44.79 141 ALA F CA 1
ATOM 11919 C C . ALA F 1 111 ? 73.535 -46.847 91.545 1.00 47.02 141 ALA F C 1
ATOM 11920 O O . ALA F 1 111 ? 74.698 -46.857 91.170 1.00 51.82 141 ALA F O 1
ATOM 11922 N N . ARG F 1 112 ? 72.697 -45.847 91.292 1.00 51.96 142 ARG F N 1
ATOM 11923 C CA . ARG F 1 112 ? 73.132 -44.630 90.617 1.00 45.69 142 ARG F CA 1
ATOM 11924 C C . ARG F 1 112 ? 72.413 -43.405 91.173 1.00 58.49 142 ARG F C 1
ATOM 11925 O O . ARG F 1 112 ? 71.206 -43.437 91.413 1.00 62.66 142 ARG F O 1
ATOM 11933 N N . ALA F 1 113 ? 73.164 -42.328 91.375 1.00 56.40 143 ALA F N 1
ATOM 11934 C CA . ALA F 1 113 ? 72.609 -41.086 91.921 1.00 62.27 143 ALA F CA 1
ATOM 11935 C C . ALA F 1 113 ? 71.522 -40.497 91.017 1.00 47.83 143 ALA F C 1
ATOM 11936 O O . ALA F 1 113 ? 70.589 -39.855 91.490 1.00 51.25 143 ALA F O 1
ATOM 11938 N N . SER F 1 114 ? 71.656 -40.737 89.715 1.00 56.75 144 SER F N 1
ATOM 11939 C CA . SER F 1 114 ? 70.662 -40.348 88.720 1.00 47.72 144 SER F CA 1
ATOM 11940 C C . SER F 1 114 ? 69.315 -41.096 88.848 1.00 52.36 144 SER F C 1
ATOM 11941 O O . SER F 1 114 ? 68.320 -40.676 88.254 1.00 60.15 144 SER F O 1
ATOM 11944 N N . TYR F 1 115 ? 69.295 -42.191 89.614 1.00 47.49 145 TYR F N 1
ATOM 11945 C CA . TYR F 1 115 ? 68.066 -42.952 89.891 1.00 49.91 145 TYR F CA 1
ATOM 11946 C C . TYR F 1 115 ? 67.239 -42.325 91.006 1.00 51.70 145 TYR F C 1
ATOM 11947 O O . TYR F 1 115 ? 66.045 -42.579 91.111 1.00 57.88 145 TYR F O 1
ATOM 11956 N N . LYS F 1 116 ? 67.875 -41.509 91.841 1.00 60.78 146 LYS F N 1
ATOM 11957 C CA . LYS F 1 116 ? 67.170 -40.804 92.913 1.00 49.62 146 LYS F CA 1
ATOM 11958 C C . LYS F 1 116 ? 66.204 -39.804 92.305 1.00 48.36 146 LYS F C 1
ATOM 11959 O O . LYS F 1 116 ? 66.510 -39.191 91.279 1.00 44.31 146 LYS F O 1
ATOM 11965 N N . ASN F 1 117 ? 65.032 -39.679 92.925 1.00 48.60 147 ASN F N 1
ATOM 11966 C CA . ASN F 1 117 ? 63.887 -38.947 92.370 1.00 61.84 147 ASN F CA 1
ATOM 11967 C C . ASN F 1 117 ? 63.492 -39.259 90.913 1.00 69.05 147 ASN F C 1
ATOM 11968 O O . ASN F 1 117 ? 63.036 -38.375 90.175 1.00 65.87 147 ASN F O 1
ATOM 11973 N N . ALA F 1 118 ? 63.664 -40.518 90.509 1.00 55.47 148 ALA F N 1
ATOM 11974 C CA . ALA F 1 118 ? 62.948 -41.059 89.357 1.00 55.42 148 ALA F CA 1
ATOM 11975 C C . ALA F 1 118 ? 61.452 -41.041 89.651 1.00 49.26 148 ALA F C 1
ATOM 11976 O O . ALA F 1 118 ? 61.041 -41.157 90.810 1.00 51.69 148 ALA F O 1
ATOM 11978 N N . LYS F 1 119 ? 60.650 -40.862 88.606 1.00 43.80 149 LYS F N 1
ATOM 11979 C CA . LYS F 1 119 ? 59.208 -40.659 88.764 1.00 46.13 149 LYS F CA 1
ATOM 11980 C C . LYS F 1 119 ? 58.425 -41.899 88.334 1.00 47.74 149 LYS F C 1
ATOM 11981 O O . LYS F 1 119 ? 58.942 -42.731 87.578 1.00 38.29 149 LYS F O 1
ATOM 11987 N N . VAL F 1 120 ? 57.184 -42.011 88.818 1.00 37.92 150 VAL F N 1
ATOM 11988 C CA . VAL F 1 120 ? 56.193 -42.904 88.212 1.00 37.50 150 VAL F CA 1
ATOM 11989 C C . VAL F 1 120 ? 55.733 -42.300 86.891 1.00 41.74 150 VAL F C 1
ATOM 11990 O O . VAL F 1 120 ? 55.271 -41.163 86.865 1.00 36.38 150 VAL F O 1
ATOM 11994 N N . PRO F 1 121 ? 55.893 -43.047 85.785 1.00 38.94 151 PRO F N 1
ATOM 11995 C CA . PRO F 1 121 ? 55.407 -42.577 84.498 1.00 35.72 151 PRO F CA 1
ATOM 11996 C C . PRO F 1 121 ? 53.947 -42.942 84.245 1.00 38.62 151 PRO F C 1
ATOM 11997 O O . PRO F 1 121 ? 53.470 -44.000 84.675 1.00 41.36 151 PRO F O 1
ATOM 12001 N N . THR F 1 122 ? 53.240 -42.066 83.554 1.00 32.92 152 THR F N 1
ATOM 12002 C CA . THR F 1 122 ? 51.938 -42.415 83.009 1.00 33.42 152 THR F CA 1
ATOM 12003 C C . THR F 1 122 ? 52.103 -43.187 81.695 1.00 46.40 152 THR F C 1
ATOM 12004 O O . THR F 1 122 ? 53.127 -43.065 81.033 1.00 36.99 152 THR F O 1
ATOM 12008 N N . LEU F 1 123 ? 51.097 -43.979 81.327 1.00 41.20 153 LEU F N 1
ATOM 12009 C CA . LEU F 1 123 ? 51.076 -44.646 80.024 1.00 43.03 153 LEU F CA 1
ATOM 12010 C C . LEU F 1 123 ? 51.174 -43.662 78.860 1.00 39.82 153 LEU F C 1
ATOM 12011 O O . LEU F 1 123 ? 51.905 -43.902 77.906 1.00 50.91 153 LEU F O 1
ATOM 12016 N N . ASP F 1 124 ? 50.428 -42.565 78.949 1.00 40.52 154 ASP F N 1
ATOM 12017 C CA . ASP F 1 124 ? 50.462 -41.498 77.952 1.00 45.81 154 ASP F CA 1
ATOM 12018 C C . ASP F 1 124 ? 51.876 -40.922 77.734 1.00 43.36 154 ASP F C 1
ATOM 12019 O O . ASP F 1 124 ? 52.297 -40.714 76.596 1.00 43.45 154 ASP F O 1
ATOM 12024 N N . GLU F 1 125 ? 52.591 -40.691 78.834 1.00 31.41 155 GLU F N 1
ATOM 12025 C CA . GLU F 1 125 ? 54.008 -40.321 78.820 1.00 38.51 155 GLU F CA 1
ATOM 12026 C C . GLU F 1 125 ? 54.918 -41.359 78.186 1.00 42.46 155 GLU F C 1
ATOM 12027 O O . GLU F 1 125 ? 55.751 -41.003 77.361 1.00 37.11 155 GLU F O 1
ATOM 12033 N N . ILE F 1 126 ? 54.771 -42.625 78.588 1.00 30.28 156 ILE F N 1
ATOM 12034 C CA . ILE F 1 126 ? 55.520 -43.736 77.989 1.00 27.67 156 ILE F CA 1
ATOM 12035 C C . ILE F 1 126 ? 55.331 -43.803 76.464 1.00 41.33 156 ILE F C 1
ATOM 12036 O O . ILE F 1 126 ? 56.307 -43.879 75.722 1.00 49.90 156 ILE F O 1
ATOM 12041 N N . LEU F 1 127 ? 54.084 -43.741 76.000 1.00 41.89 157 LEU F N 1
ATOM 12042 C CA . LEU F 1 127 ? 53.801 -43.835 74.566 1.00 42.04 157 LEU F CA 1
ATOM 12043 C C . LEU F 1 127 ? 54.283 -42.614 73.784 1.00 47.86 157 LEU F C 1
ATOM 12044 O O . LEU F 1 127 ? 54.690 -42.745 72.634 1.00 52.47 157 LEU F O 1
ATOM 12049 N N . GLU F 1 128 ? 54.222 -41.438 74.412 1.00 39.91 158 GLU F N 1
ATOM 12050 C CA . GLU F 1 128 ? 54.757 -40.204 73.831 1.00 50.21 158 GLU F CA 1
ATOM 12051 C C . GLU F 1 128 ? 56.273 -40.293 73.671 1.00 48.46 158 GLU F C 1
ATOM 12052 O O . GLU F 1 128 ? 56.816 -39.938 72.624 1.00 40.45 158 GLU F O 1
ATOM 12058 N N . ARG F 1 129 ? 56.933 -40.794 74.711 1.00 44.36 159 ARG F N 1
ATOM 12059 C CA . ARG F 1 129 ? 58.377 -40.758 74.799 1.00 44.38 159 ARG F CA 1
ATOM 12060 C C . ARG F 1 129 ? 59.004 -41.700 73.778 1.00 47.69 159 ARG F C 1
ATOM 12061 O O . ARG F 1 129 ? 59.887 -41.293 73.030 1.00 41.06 159 ARG F O 1
ATOM 12069 N N . TYR F 1 130 ? 58.535 -42.947 73.744 1.00 42.03 160 TYR F N 1
ATOM 12070 C CA . TYR F 1 130 ? 59.187 -43.989 72.949 1.00 35.83 160 TYR F CA 1
ATOM 12071 C C . TYR F 1 130 ? 58.575 -44.135 71.571 1.00 45.03 160 TYR F C 1
ATOM 12072 O O . TYR F 1 130 ? 59.222 -44.650 70.657 1.00 56.63 160 TYR F O 1
ATOM 12081 N N . GLY F 1 131 ? 57.333 -43.672 71.430 1.00 48.52 161 GLY F N 1
ATOM 12082 C CA . GLY F 1 131 ? 56.758 -43.352 70.119 1.00 50.42 161 GLY F CA 1
ATOM 12083 C C . GLY F 1 131 ? 56.183 -44.548 69.379 1.00 51.44 161 GLY F C 1
ATOM 12084 O O . GLY F 1 131 ? 56.226 -45.679 69.885 1.00 42.19 161 GLY F O 1
ATOM 12085 N N . PRO F 1 132 ? 55.639 -44.309 68.168 1.00 55.06 162 PRO F N 1
ATOM 12086 C CA . PRO F 1 132 ? 54.857 -45.317 67.445 1.00 58.82 162 PRO F CA 1
ATOM 12087 C C . PRO F 1 132 ? 55.688 -46.455 66.846 1.00 62.44 162 PRO F C 1
ATOM 12088 O O . PRO F 1 132 ? 55.141 -47.524 66.549 1.00 59.95 162 PRO F O 1
ATOM 12092 N N . ASN F 1 133 ? 56.992 -46.229 66.681 1.00 58.94 163 ASN F N 1
ATOM 12093 C CA . ASN F 1 133 ? 57.894 -47.243 66.125 1.00 58.35 163 ASN F CA 1
ATOM 12094 C C . ASN F 1 133 ? 58.435 -48.232 67.149 1.00 58.80 163 ASN F C 1
ATOM 12095 O O . ASN F 1 133 ? 59.024 -49.253 66.786 1.00 60.06 163 ASN F O 1
ATOM 12100 N N . ALA F 1 134 ? 58.230 -47.922 68.428 1.00 61.16 164 ALA F N 1
ATOM 12101 C CA . ALA F 1 134 ? 58.538 -48.842 69.518 1.00 50.57 164 ALA F CA 1
ATOM 12102 C C . ALA F 1 134 ? 57.514 -49.962 69.581 1.00 39.34 164 ALA F C 1
ATOM 12103 O O . ALA F 1 134 ? 56.428 -49.854 69.016 1.00 57.68 164 ALA F O 1
ATOM 12105 N N . ASN F 1 135 ? 57.867 -51.040 70.269 1.00 50.69 165 ASN F N 1
ATOM 12106 C CA . ASN F 1 135 ? 56.945 -52.143 70.505 1.00 46.99 165 ASN F CA 1
ATOM 12107 C C . ASN F 1 135 ? 56.646 -52.289 71.993 1.00 54.09 165 ASN F C 1
ATOM 12108 O O . ASN F 1 135 ? 57.548 -52.173 72.819 1.00 45.76 165 ASN F O 1
ATOM 12113 N N . TYR F 1 136 ? 55.377 -52.535 72.319 1.00 43.81 166 TYR F N 1
ATOM 12114 C CA . TYR F 1 136 ? 54.861 -52.345 73.670 1.00 44.40 166 TYR F CA 1
ATOM 12115 C C . TYR F 1 136 ? 54.118 -53.583 74.121 1.00 41.90 166 TYR F C 1
ATOM 12116 O O . TYR F 1 136 ? 53.370 -54.195 73.353 1.00 51.74 166 TYR F O 1
ATOM 12125 N N . TYR F 1 137 ? 54.330 -53.949 75.373 1.00 41.05 167 TYR F N 1
ATOM 12126 C CA . TYR F 1 137 ? 53.789 -55.181 75.905 1.00 42.53 167 TYR F CA 1
ATOM 12127 C C . TYR F 1 137 ? 53.084 -54.861 77.214 1.00 45.26 167 TYR F C 1
ATOM 12128 O O . TYR F 1 137 ? 53.690 -54.886 78.283 1.00 47.17 167 TYR F O 1
ATOM 12137 N N . ILE F 1 138 ? 51.789 -54.566 77.109 1.00 42.07 168 ILE F N 1
ATOM 12138 C CA . ILE F 1 138 ? 51.049 -53.844 78.137 1.00 33.62 168 ILE F CA 1
ATOM 12139 C C . ILE F 1 138 ? 50.061 -54.765 78.853 1.00 47.30 168 ILE F C 1
ATOM 12140 O O . ILE F 1 138 ? 49.267 -55.453 78.212 1.00 54.71 168 ILE F O 1
ATOM 12145 N N . GLU F 1 139 ? 50.119 -54.763 80.182 1.00 47.64 169 GLU F N 1
ATOM 12146 C CA . GLU F 1 139 ? 49.338 -55.664 81.000 1.00 48.55 169 GLU F CA 1
ATOM 12147 C C . GLU F 1 139 ? 48.072 -55.022 81.570 1.00 63.62 169 GLU F C 1
ATOM 12148 O O . GLU F 1 139 ? 48.150 -54.049 82.327 1.00 54.82 169 GLU F O 1
ATOM 12154 N N . THR F 1 140 ? 46.915 -55.587 81.206 1.00 53.90 170 THR F N 1
ATOM 12155 C CA . THR F 1 140 ? 45.627 -55.254 81.840 1.00 54.83 170 THR F CA 1
ATOM 12156 C C . THR F 1 140 ? 45.252 -56.233 82.935 1.00 51.07 170 THR F C 1
ATOM 12157 O O . THR F 1 140 ? 45.806 -57.332 83.017 1.00 62.44 170 THR F O 1
ATOM 12161 N N . LYS F 1 141 ? 44.300 -55.826 83.768 1.00 59.35 171 LYS F N 1
ATOM 12162 C CA . LYS F 1 141 ? 43.824 -56.653 84.874 1.00 61.95 171 LYS F CA 1
ATOM 12163 C C . LYS F 1 141 ? 42.433 -57.236 84.600 1.00 51.65 171 LYS F C 1
ATOM 12164 O O . LYS F 1 141 ? 41.873 -57.056 83.513 1.00 58.13 171 LYS F O 1
ATOM 12170 N N . SER F 1 142 ? 41.888 -57.946 85.583 1.00 69.09 172 SER F N 1
ATOM 12171 C CA . SER F 1 142 ?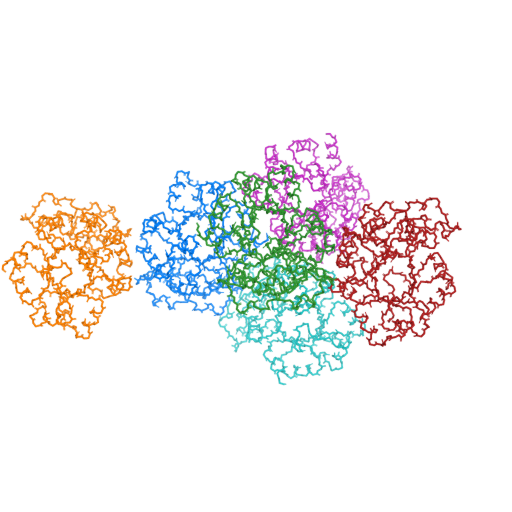 40.467 -58.300 85.594 1.00 74.36 172 SER F CA 1
ATOM 12172 C C . SER F 1 142 ? 39.606 -57.035 85.572 1.00 76.02 172 SER F C 1
ATOM 12173 O O . SER F 1 142 ? 39.871 -56.097 86.331 1.00 68.08 172 SER F O 1
ATOM 12176 N N . PRO F 1 143 ? 38.593 -56.995 84.678 1.00 69.17 173 PRO F N 1
ATOM 12177 C CA . PRO F 1 143 ? 37.757 -55.816 84.399 1.00 62.31 173 PRO F CA 1
ATOM 12178 C C . PRO F 1 143 ? 37.011 -55.190 85.588 1.00 66.34 173 PRO F C 1
ATOM 12179 O O . PRO F 1 143 ? 36.354 -54.157 85.420 1.00 65.44 173 PRO F O 1
ATOM 12183 N N . ASP F 1 144 ? 37.128 -55.798 86.768 1.00 70.30 174 ASP F N 1
ATOM 12184 C CA . ASP F 1 144 ? 36.410 -55.357 87.960 1.00 76.31 174 ASP F CA 1
ATOM 12185 C C . ASP F 1 144 ? 37.276 -54.609 88.981 1.00 68.34 174 ASP F C 1
ATOM 12186 O O . ASP F 1 144 ? 36.743 -53.918 89.854 1.00 79.77 174 ASP F O 1
ATOM 12191 N N . VAL F 1 145 ? 38.598 -54.747 88.888 1.00 73.13 175 VAL F N 1
ATOM 12192 C CA . VAL F 1 145 ? 39.495 -54.012 89.795 1.00 66.21 175 VAL F CA 1
ATOM 12193 C C . VAL F 1 145 ? 39.716 -52.558 89.357 1.00 57.10 175 VAL F C 1
ATOM 12194 O O . VAL F 1 145 ? 39.670 -51.640 90.185 1.00 68.79 175 VAL F O 1
ATOM 12198 N N . TYR F 1 146 ? 39.925 -52.355 88.058 1.00 45.76 176 TYR F N 1
ATOM 12199 C CA . TYR F 1 146 ? 39.902 -51.021 87.470 1.00 44.86 176 TYR F CA 1
ATOM 12200 C C . TYR F 1 146 ? 38.911 -51.000 86.304 1.00 53.61 176 TYR F C 1
ATOM 12201 O O . TYR F 1 146 ? 39.302 -51.236 85.161 1.00 53.32 176 TYR F O 1
ATOM 12210 N N . PRO F 1 147 ? 37.619 -50.734 86.584 1.00 57.73 177 PRO F N 1
ATOM 12211 C CA . PRO F 1 147 ? 36.630 -50.713 85.501 1.00 48.92 177 PRO F CA 1
ATOM 12212 C C . PRO F 1 147 ? 36.886 -49.585 84.493 1.00 40.75 177 PRO F C 1
ATOM 12213 O O . PRO F 1 147 ? 37.150 -48.453 84.896 1.00 58.01 177 PRO F O 1
ATOM 12217 N N . GLY F 1 148 ? 36.821 -49.905 83.199 1.00 54.36 178 GLY F N 1
ATOM 12218 C CA . GLY F 1 148 ? 37.155 -48.946 82.141 1.00 49.49 178 GLY F CA 1
ATOM 12219 C C . GLY F 1 148 ? 38.592 -48.991 81.624 1.00 41.37 178 GLY F C 1
ATOM 12220 O O . GLY F 1 148 ? 38.903 -48.380 80.589 1.00 48.82 178 GLY F O 1
ATOM 12221 N N . MET F 1 149 ? 39.461 -49.717 82.328 1.00 48.77 179 MET F N 1
ATOM 12222 C CA . MET F 1 149 ? 40.894 -49.780 81.999 1.00 41.05 179 MET F CA 1
ATOM 12223 C C . MET F 1 149 ? 41.178 -50.202 80.550 1.00 53.64 179 MET F C 1
ATOM 12224 O O . MET F 1 149 ? 41.987 -49.558 79.873 1.00 56.59 179 MET F O 1
ATOM 12229 N N . GLU F 1 150 ? 40.478 -51.237 80.071 1.00 43.53 180 GLU F N 1
ATOM 12230 C CA . GLU F 1 150 ? 40.632 -51.730 78.687 1.00 43.08 180 GLU F CA 1
ATOM 12231 C C . GLU F 1 150 ? 40.312 -50.659 77.655 1.00 45.21 180 GLU F C 1
ATOM 12232 O O . GLU F 1 150 ? 41.015 -50.515 76.653 1.00 47.53 180 GLU F O 1
ATOM 12238 N N . GLU F 1 151 ? 39.248 -49.905 77.926 1.00 54.28 181 GLU F N 1
ATOM 12239 C CA . GLU F 1 151 ? 38.745 -48.869 77.031 1.00 38.99 181 GLU F CA 1
ATOM 12240 C C . GLU F 1 151 ? 39.652 -47.629 77.004 1.00 40.94 181 GLU F C 1
ATOM 12241 O O . GLU F 1 151 ? 39.950 -47.105 75.933 1.00 53.00 181 GLU F O 1
ATOM 12247 N N . GLN F 1 152 ? 40.051 -47.160 78.192 1.00 36.66 182 GLN F N 1
ATOM 12248 C CA . GLN F 1 152 ? 41.168 -46.225 78.382 1.00 43.96 182 GLN F CA 1
ATOM 12249 C C . GLN F 1 152 ? 42.484 -46.641 77.696 1.00 41.32 182 GLN F C 1
ATOM 12250 O O . GLN F 1 152 ? 43.176 -45.801 77.122 1.00 57.27 182 GLN F O 1
ATOM 12256 N N . LEU F 1 153 ? 42.820 -47.931 77.755 1.00 40.90 183 LEU F N 1
ATOM 12257 C CA . LEU F 1 153 ? 44.002 -48.431 77.075 1.00 39.62 183 LEU F CA 1
ATOM 12258 C C . LEU F 1 153 ? 43.894 -48.309 75.568 1.00 52.95 183 LEU F C 1
ATOM 12259 O O . LEU F 1 153 ? 44.792 -47.749 74.921 1.00 52.19 183 LEU F O 1
ATOM 12264 N N . LEU F 1 154 ? 42.790 -48.799 75.011 1.00 45.63 184 LEU F N 1
ATOM 12265 C CA . LEU F 1 154 ? 42.617 -48.777 73.562 1.00 49.32 184 LEU F CA 1
ATOM 12266 C C . LEU F 1 154 ? 42.527 -47.359 73.012 1.00 44.82 184 LEU F C 1
ATOM 12267 O O . LEU F 1 154 ? 43.016 -47.085 71.915 1.00 55.33 184 LEU F O 1
ATOM 12272 N N . ALA F 1 155 ? 41.924 -46.464 73.793 1.00 48.43 185 ALA F N 1
ATOM 12273 C CA . ALA F 1 155 ? 41.874 -45.044 73.470 1.00 44.62 185 ALA F CA 1
ATOM 12274 C C . ALA F 1 155 ? 43.241 -44.346 73.508 1.00 49.29 185 ALA F C 1
ATOM 12275 O O . ALA F 1 155 ? 43.506 -43.482 72.665 1.00 49.85 185 ALA F O 1
ATOM 12277 N N . SER F 1 156 ? 44.083 -44.707 74.484 1.00 45.95 186 SER F N 1
ATOM 12278 C CA A SER F 1 156 ? 45.442 -44.175 74.564 0.50 40.99 186 SER F CA 1
ATOM 12279 C CA B SER F 1 156 ? 45.453 -44.190 74.575 0.50 38.05 186 SER F CA 1
ATOM 12280 C C . SER F 1 156 ? 46.306 -44.637 73.394 1.00 44.94 186 SER F C 1
ATOM 12281 O O . SER F 1 156 ? 47.051 -43.837 72.818 1.00 45.85 186 SER F O 1
ATOM 12286 N N . LEU F 1 157 ? 46.190 -45.917 73.038 1.00 43.69 187 LEU F N 1
ATOM 12287 C CA . LEU F 1 157 ? 46.887 -46.478 71.873 1.00 48.90 187 LEU F CA 1
ATOM 12288 C C . LEU F 1 157 ? 46.449 -45.842 70.564 1.00 48.26 187 LEU F C 1
ATOM 12289 O O . LEU F 1 157 ? 47.272 -45.625 69.673 1.00 56.61 187 LEU F O 1
ATOM 12294 N N . LYS F 1 158 ? 45.153 -45.551 70.459 1.00 48.62 188 LYS F N 1
ATOM 12295 C CA . LYS F 1 158 ? 44.585 -44.909 69.282 1.00 40.94 188 LYS F CA 1
ATOM 12296 C C . LYS F 1 158 ? 45.079 -43.468 69.124 1.00 50.26 188 LYS F C 1
ATOM 12297 O O . LYS F 1 158 ? 45.447 -43.050 68.024 1.00 56.49 188 LYS F O 1
ATOM 12303 N N . LYS F 1 159 ? 45.067 -42.723 70.230 1.00 46.53 189 LYS F N 1
ATOM 12304 C CA . LYS F 1 159 ? 45.672 -41.386 70.336 1.00 44.77 189 LYS F CA 1
ATOM 12305 C C . LYS F 1 159 ? 47.124 -41.353 69.843 1.00 47.14 189 LYS F C 1
ATOM 12306 O O . LYS F 1 159 ? 47.529 -40.423 69.135 1.00 48.07 189 LYS F O 1
ATOM 12312 N N . HIS F 1 160 ? 47.891 -42.378 70.217 1.00 45.39 190 HIS F N 1
ATOM 12313 C CA . HIS F 1 160 ? 49.319 -42.452 69.907 1.00 53.27 190 HIS F CA 1
ATOM 12314 C C . HIS F 1 160 ? 49.629 -43.308 68.670 1.00 48.08 190 HIS F C 1
ATOM 12315 O O . HIS F 1 160 ? 50.749 -43.799 68.517 1.00 56.21 190 HIS F O 1
ATOM 12322 N N . HIS F 1 161 ? 48.629 -43.462 67.797 1.00 51.00 191 HIS F N 1
ATOM 12323 C CA . HIS F 1 161 ? 48.783 -43.956 66.411 1.00 53.69 191 HIS F CA 1
ATOM 12324 C C . HIS F 1 161 ? 49.306 -45.391 66.343 1.00 54.98 191 HIS F C 1
ATOM 12325 O O . HIS F 1 161 ? 50.093 -45.744 65.459 1.00 64.68 191 HIS F O 1
ATOM 12332 N N . LEU F 1 162 ? 48.863 -46.209 67.293 1.00 36.80 192 LEU F N 1
ATOM 12333 C CA . LEU F 1 162 ? 49.396 -47.550 67.463 1.00 49.76 192 LEU F CA 1
ATOM 12334 C C . LEU F 1 162 ? 48.334 -48.601 67.148 1.00 58.78 192 LEU F C 1
ATOM 12335 O O . LEU F 1 162 ? 48.608 -49.805 67.200 1.00 64.23 192 LEU F O 1
ATOM 12340 N N . LEU F 1 163 ? 47.124 -48.133 66.827 1.00 65.95 193 LEU F N 1
ATOM 12341 C CA . LEU F 1 163 ? 46.014 -48.997 66.398 1.00 73.35 193 LEU F CA 1
ATOM 12342 C C . LEU F 1 163 ? 45.755 -48.906 64.891 1.00 75.06 193 LEU F C 1
ATOM 12343 O O . LEU F 1 163 ? 44.840 -49.551 64.369 1.00 78.89 193 LEU F O 1
ATOM 12348 N N . ASN F 1 164 ? 46.558 -48.092 64.207 1.00 81.39 194 ASN F N 1
ATOM 12349 C CA . ASN F 1 164 ? 46.841 -48.260 62.783 1.00 79.27 194 ASN F CA 1
ATOM 12350 C C . ASN F 1 164 ? 47.231 -49.703 62.478 1.00 74.75 194 ASN F C 1
ATOM 12351 O O . ASN F 1 164 ? 48.042 -50.301 63.186 1.00 74.32 194 ASN F O 1
ATOM 12356 N N . ASN F 1 165 ? 46.631 -50.267 61.435 1.00 85.84 195 ASN F N 1
ATOM 12357 C CA . ASN F 1 165 ? 46.675 -51.710 61.241 1.00 89.37 195 ASN F CA 1
ATOM 12358 C C . ASN F 1 165 ? 48.007 -52.227 60.712 1.00 83.90 195 ASN F C 1
ATOM 12359 O O . ASN F 1 165 ? 48.343 -53.397 60.901 1.00 76.33 195 ASN F O 1
ATOM 12364 N N . ASN F 1 166 ? 48.769 -51.335 60.083 1.00 72.41 196 ASN F N 1
ATOM 12365 C CA . ASN F 1 166 ? 50.182 -51.575 59.817 1.00 77.72 196 ASN F CA 1
ATOM 12366 C C . ASN F 1 166 ? 51.066 -51.698 61.061 1.00 75.82 196 ASN F C 1
ATOM 12367 O O . ASN F 1 166 ? 51.986 -52.513 61.074 1.00 86.07 196 ASN F O 1
ATOM 12372 N N . LYS F 1 167 ? 50.788 -50.901 62.098 1.00 67.66 197 LYS F N 1
ATOM 12373 C CA . LYS F 1 167 ? 51.439 -51.073 63.413 1.00 54.65 197 LYS F CA 1
ATOM 12374 C C . LYS F 1 167 ? 51.061 -52.400 64.059 1.00 54.84 197 LYS F C 1
ATOM 12375 O O . LYS F 1 167 ? 51.922 -53.107 64.592 1.00 54.38 197 LYS F O 1
ATOM 12381 N N . LEU F 1 168 ? 49.777 -52.739 63.986 1.00 51.51 198 LEU F N 1
ATOM 12382 C CA . LEU F 1 168 ? 49.237 -53.868 64.730 1.00 68.53 198 LEU F CA 1
ATOM 12383 C C . LEU F 1 168 ? 49.699 -55.229 64.212 1.00 70.57 198 LEU F C 1
ATOM 12384 O O . LEU F 1 168 ? 49.850 -56.173 64.991 1.00 82.53 198 LEU F O 1
ATOM 12389 N N . LYS F 1 169 ? 49.980 -55.305 62.914 1.00 78.05 199 LYS F N 1
ATOM 12390 C CA . LYS F 1 169 ? 50.255 -56.580 62.258 1.00 86.76 199 LYS F CA 1
ATOM 12391 C C . LYS F 1 169 ? 51.746 -56.858 62.047 1.00 81.99 199 LYS F C 1
ATOM 12392 O O . LYS F 1 169 ? 52.125 -57.968 61.674 1.00 96.13 199 LYS F O 1
ATOM 12398 N N . ASN F 1 170 ? 52.589 -55.855 62.282 1.00 68.97 200 ASN F N 1
ATOM 12399 C CA . ASN F 1 170 ? 53.992 -56.103 62.605 1.00 72.10 200 ASN F CA 1
ATOM 12400 C C . ASN F 1 170 ? 54.472 -55.830 64.037 1.00 66.55 200 ASN F C 1
ATOM 12401 O O . ASN F 1 170 ? 55.616 -55.410 64.244 1.00 61.70 200 ASN F O 1
ATOM 12406 N N . GLY F 1 171 ? 53.592 -56.080 65.013 1.00 64.44 201 GLY F N 1
ATOM 12407 C CA . GLY F 1 171 ? 54.003 -56.464 66.373 1.00 53.64 201 GLY F CA 1
ATOM 12408 C C . GLY F 1 171 ? 54.116 -55.355 67.416 1.00 52.36 201 GLY F C 1
ATOM 12409 O O . GLY F 1 171 ? 54.457 -55.622 68.569 1.00 54.46 201 GLY F O 1
ATOM 12410 N N . HIS F 1 172 ? 53.811 -54.121 67.023 1.00 46.11 202 HIS F N 1
ATOM 12411 C CA . HIS F 1 172 ? 53.995 -52.952 67.886 1.00 58.65 202 HIS F CA 1
ATOM 12412 C C . HIS F 1 172 ? 53.185 -52.931 69.192 1.00 56.05 202 HIS F C 1
ATOM 12413 O O . HIS F 1 172 ? 53.578 -52.274 70.155 1.00 67.99 202 HIS F O 1
ATOM 12420 N N . VAL F 1 173 ? 52.053 -53.636 69.218 1.00 63.31 203 VAL F N 1
ATOM 12421 C CA . VAL F 1 173 ? 51.217 -53.739 70.424 1.00 52.14 203 VAL F CA 1
ATOM 12422 C C . VAL F 1 173 ? 50.891 -55.197 70.742 1.00 58.40 203 VAL F C 1
ATOM 12423 O O . VAL F 1 173 ? 50.317 -55.912 69.911 1.00 67.02 203 VAL F O 1
ATOM 12427 N N . MET F 1 174 ? 51.270 -55.624 71.944 1.00 50.65 204 MET F N 1
ATOM 12428 C CA . MET F 1 174 ? 50.811 -56.878 72.518 1.00 45.04 204 MET F CA 1
ATOM 12429 C C . MET F 1 174 ? 50.152 -56.549 73.840 1.00 54.68 204 MET F C 1
ATOM 12430 O O . MET F 1 174 ? 50.802 -55.996 74.719 1.00 47.05 204 MET F O 1
ATOM 12435 N N . ILE F 1 175 ? 48.867 -56.875 73.982 1.00 47.49 205 ILE F N 1
ATOM 12436 C CA . ILE F 1 175 ? 48.182 -56.724 75.268 1.00 37.11 205 ILE F CA 1
ATOM 12437 C C . ILE F 1 175 ? 48.154 -58.069 75.957 1.00 43.10 205 ILE F C 1
ATOM 12438 O O . ILE F 1 175 ? 47.701 -59.065 75.395 1.00 62.56 205 ILE F O 1
ATOM 12443 N N . GLN F 1 176 ? 48.668 -58.096 77.174 1.00 47.65 206 GLN F N 1
ATOM 12444 C CA . GLN F 1 176 ? 48.757 -59.322 77.941 1.00 36.99 206 GLN F CA 1
ATOM 12445 C C . GLN F 1 176 ? 47.851 -59.193 79.137 1.00 43.40 206 GLN F C 1
ATOM 12446 O O . GLN F 1 176 ? 47.637 -58.094 79.646 1.00 47.16 206 GLN F O 1
ATOM 12452 N N . SER F 1 177 ? 47.305 -60.323 79.567 1.00 57.22 207 SER F N 1
ATOM 12453 C CA . SER F 1 177 ? 46.605 -60.417 80.834 1.00 49.36 207 SER F CA 1
ATOM 12454 C C . SER F 1 177 ? 46.539 -61.873 81.245 1.00 60.01 207 SER F C 1
ATOM 12455 O O . SER F 1 177 ? 46.470 -62.770 80.392 1.00 48.66 207 SER F O 1
ATOM 12458 N N . PHE F 1 178 ? 46.539 -62.092 82.558 1.00 43.04 208 PHE F N 1
ATOM 12459 C CA . PHE F 1 178 ? 46.010 -63.316 83.148 1.00 57.91 208 PHE F CA 1
ATOM 12460 C C . PHE F 1 178 ? 44.496 -63.500 82.930 1.00 59.80 208 PHE F C 1
ATOM 12461 O O . PHE F 1 178 ? 44.003 -64.628 82.917 1.00 55.75 208 PHE F O 1
ATOM 12469 N N . SER F 1 179 ? 43.771 -62.394 82.752 1.00 45.58 209 SER F N 1
ATOM 12470 C CA . SER F 1 179 ? 42.310 -62.399 82.755 1.00 46.91 209 SER F CA 1
ATOM 12471 C C . SER F 1 179 ? 41.783 -62.692 81.351 1.00 64.65 209 SER F C 1
ATOM 12472 O O . SER F 1 179 ? 42.097 -61.970 80.396 1.00 59.92 209 SER F O 1
ATOM 12475 N N . ASP F 1 180 ? 40.994 -63.763 81.235 1.00 58.48 210 ASP F N 1
ATOM 12476 C CA . ASP F 1 180 ? 40.268 -64.061 80.000 1.00 58.53 210 ASP F CA 1
ATOM 12477 C C . ASP F 1 180 ? 39.232 -62.984 79.693 1.00 47.01 210 ASP F C 1
ATOM 12478 O O . ASP F 1 180 ? 39.058 -62.594 78.533 1.00 51.54 210 ASP F O 1
ATOM 12483 N N . GLU F 1 181 ? 38.564 -62.497 80.737 1.00 42.63 211 GLU F N 1
ATOM 12484 C CA . GLU F 1 181 ? 37.482 -61.522 80.582 1.00 64.26 211 GLU F CA 1
ATOM 12485 C C . GLU F 1 181 ? 37.973 -60.190 80.002 1.00 65.74 211 GLU F C 1
ATOM 12486 O O . GLU F 1 181 ? 37.326 -59.611 79.116 1.00 51.00 211 GLU F O 1
ATOM 12492 N N . SER F 1 182 ? 39.130 -59.736 80.494 1.00 71.13 212 SER F N 1
ATOM 12493 C CA . SER F 1 182 ? 39.850 -58.591 79.930 1.00 50.98 212 SER F CA 1
ATOM 12494 C C . SER F 1 182 ? 40.108 -58.793 78.444 1.00 53.43 212 SER F C 1
ATOM 12495 O O . SER F 1 182 ? 39.764 -57.938 77.628 1.00 55.36 212 SER F O 1
ATOM 12498 N N . LEU F 1 183 ? 40.689 -59.942 78.103 1.00 48.63 213 LEU F N 1
ATOM 12499 C CA . LEU F 1 183 ? 41.156 -60.199 76.746 1.00 46.93 213 LEU F CA 1
ATOM 12500 C C . LEU F 1 183 ? 40.001 -60.371 75.754 1.00 53.49 213 LEU F C 1
ATOM 12501 O O . LEU F 1 183 ? 40.065 -59.877 74.624 1.00 45.65 213 LEU F O 1
ATOM 12506 N N . LYS F 1 184 ? 38.941 -61.049 76.193 1.00 55.48 214 LYS F N 1
ATOM 12507 C CA . LYS F 1 184 ? 37.721 -61.200 75.392 1.00 56.53 214 LYS F CA 1
ATOM 12508 C C . LYS F 1 184 ? 37.023 -59.857 75.133 1.00 58.67 214 LYS F C 1
ATOM 12509 O O . LYS F 1 184 ? 36.539 -59.613 74.024 1.00 48.63 214 LYS F O 1
ATOM 12515 N N . LYS F 1 185 ? 36.993 -58.994 76.153 1.00 58.38 215 LYS F N 1
ATOM 12516 C CA . LYS F 1 185 ? 36.524 -57.606 76.015 1.00 51.72 215 LYS F CA 1
ATOM 12517 C C . LYS F 1 185 ? 37.274 -56.854 74.910 1.00 57.13 215 LYS F C 1
ATOM 12518 O O . LYS F 1 185 ? 36.651 -56.200 74.062 1.00 59.11 215 LYS F O 1
ATOM 12524 N N . ILE F 1 186 ? 38.601 -56.975 74.906 1.00 49.49 216 ILE F N 1
ATOM 12525 C CA . ILE F 1 186 ? 39.438 -56.273 73.927 1.00 61.40 216 ILE F CA 1
ATOM 12526 C C . ILE F 1 186 ? 39.227 -56.857 72.527 1.00 55.44 216 ILE F C 1
ATOM 12527 O O . ILE F 1 186 ? 39.138 -56.116 71.537 1.00 47.32 216 ILE F O 1
ATOM 12532 N N . HIS F 1 187 ? 39.096 -58.182 72.462 1.00 62.75 217 HIS F N 1
ATOM 12533 C CA . HIS F 1 187 ? 38.818 -58.877 71.203 1.00 63.56 217 HIS F CA 1
ATOM 12534 C C . HIS F 1 187 ? 37.472 -58.529 70.564 1.00 56.15 217 HIS F C 1
ATOM 12535 O O . HIS F 1 187 ? 37.346 -58.531 69.331 1.00 57.12 217 HIS F O 1
ATOM 12542 N N . ARG F 1 188 ? 36.480 -58.224 71.400 1.00 44.46 218 ARG F N 1
ATOM 12543 C CA . ARG F 1 188 ? 35.187 -57.729 70.922 1.00 53.64 218 ARG F CA 1
ATOM 12544 C C . ARG F 1 188 ? 35.294 -56.303 70.403 1.00 58.54 218 ARG F C 1
ATOM 12545 O O . ARG F 1 188 ? 34.739 -55.971 69.347 1.00 60.72 218 ARG F O 1
ATOM 12553 N N . GLN F 1 189 ? 36.028 -55.472 71.142 1.00 61.40 219 GLN F N 1
ATOM 12554 C CA . GLN F 1 189 ? 36.101 -54.044 70.862 1.00 53.52 219 GLN F CA 1
ATOM 12555 C C . GLN F 1 189 ? 37.054 -53.750 69.718 1.00 58.00 219 GLN F C 1
ATOM 12556 O O . GLN F 1 189 ? 36.777 -52.887 68.880 1.00 61.98 219 GLN F O 1
ATOM 12562 N N . ASN F 1 190 ? 38.172 -54.475 69.686 1.00 53.44 220 ASN F N 1
ATOM 12563 C CA . ASN F 1 190 ? 39.102 -54.436 68.557 1.00 66.44 220 ASN F CA 1
ATOM 12564 C C . ASN F 1 190 ? 39.745 -55.799 68.316 1.00 62.98 220 ASN F C 1
ATOM 12565 O O . ASN F 1 190 ? 40.639 -56.213 69.055 1.00 65.41 220 ASN F O 1
ATOM 12570 N N . LYS F 1 191 ? 39.288 -56.475 67.263 1.00 66.86 221 LYS F N 1
ATOM 12571 C CA . LYS F 1 191 ? 39.705 -57.847 66.958 1.00 71.15 221 LYS F CA 1
ATOM 12572 C C . LYS F 1 191 ? 41.117 -57.920 66.370 1.00 53.09 221 LYS F C 1
ATOM 12573 O O . LYS F 1 191 ? 41.741 -58.979 66.377 1.00 62.36 221 LYS F O 1
ATOM 12579 N N . HIS F 1 192 ? 41.613 -56.791 65.875 1.00 52.92 222 HIS F N 1
ATOM 12580 C CA . HIS F 1 192 ? 42.906 -56.746 65.204 1.00 68.45 222 HIS F CA 1
ATOM 12581 C C . HIS F 1 192 ? 44.103 -56.604 66.150 1.00 73.85 222 HIS F C 1
ATOM 12582 O O . HIS F 1 192 ? 45.252 -56.791 65.730 1.00 74.50 222 HIS F O 1
ATOM 12589 N N . VAL F 1 193 ? 43.832 -56.278 67.415 1.00 72.21 223 VAL F N 1
ATOM 12590 C CA . VAL F 1 193 ? 44.884 -56.155 68.425 1.00 65.26 223 VAL F CA 1
ATOM 12591 C C . VAL F 1 193 ? 45.335 -57.547 68.863 1.00 64.41 223 VAL F C 1
ATOM 12592 O O . VAL F 1 193 ? 44.509 -58.340 69.315 1.00 65.88 223 VAL F O 1
ATOM 12596 N N . PRO F 1 194 ? 46.646 -57.851 68.704 1.00 62.06 224 PRO F N 1
ATOM 12597 C CA . PRO F 1 194 ? 47.220 -59.113 69.170 1.00 56.95 224 PRO F CA 1
ATOM 12598 C C . PRO F 1 194 ? 47.183 -59.209 70.682 1.00 45.91 224 PRO F C 1
ATOM 12599 O O . PRO F 1 194 ? 47.475 -58.239 71.368 1.00 50.05 224 PRO F O 1
ATOM 12603 N N . LEU F 1 195 ? 46.790 -60.378 71.176 1.00 46.32 225 LEU F N 1
ATOM 12604 C CA . LEU F 1 195 ? 46.537 -60.593 72.594 1.00 47.81 225 LEU F CA 1
ATOM 12605 C C . LEU F 1 195 ? 47.345 -61.782 73.084 1.00 47.98 225 LEU F C 1
ATOM 12606 O O . LEU F 1 195 ? 47.699 -62.680 72.304 1.00 48.56 225 LEU F O 1
ATOM 12611 N N . VAL F 1 196 ? 47.655 -61.767 74.375 1.00 55.80 226 VAL F N 1
ATOM 12612 C CA . VAL F 1 196 ? 48.548 -62.739 74.976 1.00 55.37 226 VAL F CA 1
ATOM 12613 C C . VAL F 1 196 ? 47.939 -63.168 76.297 1.00 52.73 226 VAL F C 1
ATOM 12614 O O . VAL F 1 196 ? 47.717 -62.348 77.190 1.00 54.00 226 VAL F O 1
ATOM 12618 N N . LYS F 1 197 ? 47.657 -64.461 76.406 1.00 62.36 227 LYS F N 1
ATOM 12619 C CA . LYS F 1 197 ? 47.141 -65.020 77.637 1.00 57.68 227 LYS F CA 1
ATO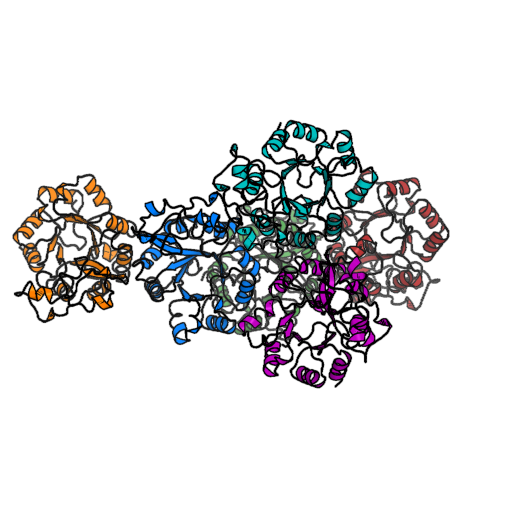M 12620 C C . LYS F 1 197 ? 48.308 -65.381 78.534 1.00 53.96 227 LYS F C 1
ATOM 12621 O O . LYS F 1 197 ? 49.165 -66.194 78.166 1.00 47.68 227 LYS F O 1
ATOM 12627 N N . LEU F 1 198 ? 48.343 -64.753 79.703 1.00 54.10 228 LEU F N 1
ATOM 12628 C CA . LEU F 1 198 ? 49.312 -65.109 80.723 1.00 51.79 228 LEU F CA 1
ATOM 12629 C C . LEU F 1 198 ? 48.773 -66.235 81.567 1.00 49.42 228 LEU F C 1
ATOM 12630 O O . LEU F 1 198 ? 47.623 -66.203 82.010 1.00 65.34 228 LEU F O 1
ATOM 12635 N N . VAL F 1 199 ? 49.623 -67.235 81.767 1.00 53.04 229 VAL F N 1
ATOM 12636 C CA . VAL F 1 199 ? 49.309 -68.425 82.551 1.00 51.55 229 VAL F CA 1
ATOM 12637 C C . VAL F 1 199 ? 50.132 -68.361 83.845 1.00 60.17 229 VAL F C 1
ATOM 12638 O O . VAL F 1 199 ? 51.348 -68.146 83.802 1.00 61.78 229 VAL F O 1
ATOM 12642 N N . ASP F 1 200 ? 49.459 -68.535 84.984 1.00 56.35 230 ASP F N 1
ATOM 12643 C CA . ASP F 1 200 ? 50.105 -68.668 86.298 1.00 49.05 230 ASP F CA 1
ATOM 12644 C C . ASP F 1 200 ? 50.866 -70.011 86.368 1.00 68.13 230 ASP F C 1
ATOM 12645 O O . ASP F 1 200 ? 50.708 -70.864 85.483 1.00 56.77 230 ASP F O 1
ATOM 12650 N N . LYS F 1 201 ? 51.697 -70.185 87.401 1.00 70.36 231 LYS F N 1
ATOM 12651 C CA . LYS F 1 201 ? 52.556 -71.366 87.524 1.00 74.84 231 LYS F CA 1
ATOM 12652 C C . LYS F 1 201 ? 51.799 -72.638 87.911 1.00 74.44 231 LYS F C 1
ATOM 12653 O O . LYS F 1 201 ? 50.891 -72.612 88.751 1.00 82.71 231 LYS F O 1
ATOM 12659 N N . GLY F 1 202 ? 52.171 -73.741 87.267 1.00 76.05 232 GLY F N 1
ATOM 12660 C CA . GLY F 1 202 ? 51.508 -75.034 87.460 1.00 74.33 232 GLY F CA 1
ATOM 12661 C C . GLY F 1 202 ? 50.113 -75.125 86.869 1.00 64.42 232 GLY F C 1
ATOM 12662 O O . GLY F 1 202 ? 49.342 -76.015 87.234 1.00 75.46 232 GLY F O 1
ATOM 12663 N N . GLU F 1 203 ? 49.792 -74.208 85.957 1.00 58.08 233 GLU F N 1
ATOM 12664 C CA A GLU F 1 203 ? 48.447 -74.156 85.406 0.50 63.29 233 GLU F CA 1
ATOM 12665 C CA B GLU F 1 203 ? 48.442 -74.048 85.399 0.50 62.55 233 GLU F CA 1
ATOM 12666 C C . GLU F 1 203 ? 48.423 -74.365 83.897 1.00 64.84 233 GLU F C 1
ATOM 12667 O O . GLU F 1 203 ? 47.351 -74.537 83.300 1.00 76.94 233 GLU F O 1
ATOM 12678 N N . LEU F 1 204 ? 49.612 -74.406 83.288 1.00 58.98 234 LEU F N 1
ATOM 12679 C CA . LEU F 1 204 ? 49.765 -74.865 81.906 1.00 56.54 234 LEU F CA 1
ATOM 12680 C C . LEU F 1 204 ? 49.267 -76.307 81.722 1.00 72.01 234 LEU F C 1
ATOM 12681 O O . LEU F 1 204 ? 48.639 -76.625 80.707 1.00 70.31 234 LEU F O 1
ATOM 12686 N N . GLN F 1 205 ? 49.538 -77.154 82.718 1.00 79.45 235 GLN F N 1
ATOM 12687 C CA . GLN F 1 205 ? 49.143 -78.568 82.711 1.00 90.39 235 GLN F CA 1
ATOM 12688 C C . GLN F 1 205 ? 47.628 -78.751 82.818 1.00 87.84 235 GLN F C 1
ATOM 12689 O O . GLN F 1 205 ? 47.081 -79.728 82.301 1.00 85.16 235 GLN F O 1
ATOM 12695 N N . GLN F 1 206 ? 46.967 -77.803 83.485 1.00 87.89 236 GLN F N 1
ATOM 12696 C CA . GLN F 1 206 ? 45.521 -77.841 83.728 1.00 85.64 236 GLN F CA 1
ATOM 12697 C C . GLN F 1 206 ? 44.693 -77.739 82.449 1.00 81.94 236 GLN F C 1
ATOM 12698 O O . GLN F 1 206 ? 43.562 -78.229 82.395 1.00 82.15 236 GLN F O 1
ATOM 12704 N N . PHE F 1 207 ? 45.267 -77.102 81.431 1.00 83.70 237 PHE F N 1
ATOM 12705 C CA . PHE F 1 207 ? 44.657 -77.025 80.108 1.00 93.68 237 PHE F CA 1
ATOM 12706 C C . PHE F 1 207 ? 45.052 -78.275 79.318 1.00 105.20 237 PHE F C 1
ATOM 12707 O O . PHE F 1 207 ? 46.192 -78.368 78.843 1.00 108.21 237 PHE F O 1
ATOM 12715 N N . ASN F 1 208 ? 44.097 -79.151 79.101 1.00 116.72 238 ASN F N 1
ATOM 12716 C CA . ASN F 1 208 ? 44.125 -79.826 77.847 1.00 126.56 238 ASN F CA 1
ATOM 12717 C C . ASN F 1 208 ? 43.252 -79.385 76.710 1.00 130.69 238 ASN F C 1
ATOM 12718 O O . ASN F 1 208 ? 42.484 -78.444 76.802 1.00 132.65 238 ASN F O 1
ATOM 12723 N N . ASP F 1 209 ? 43.388 -80.152 75.648 1.00 132.50 239 ASP F N 1
ATOM 12724 C CA . ASP F 1 209 ? 43.698 -79.785 74.259 1.00 128.25 239 ASP F CA 1
ATOM 12725 C C . ASP F 1 209 ? 42.752 -78.722 73.701 1.00 117.04 239 ASP F C 1
ATOM 12726 O O . ASP F 1 209 ? 43.161 -77.880 72.892 1.00 111.79 239 ASP F O 1
ATOM 12731 N N . GLN F 1 210 ? 41.493 -78.767 74.139 1.00 107.88 240 GLN F N 1
ATOM 12732 C CA . GLN F 1 210 ? 40.508 -77.768 73.743 1.00 87.08 240 GLN F CA 1
ATOM 12733 C C . GLN F 1 210 ? 40.147 -76.499 74.510 1.00 82.28 240 GLN F C 1
ATOM 12734 O O . GLN F 1 210 ? 39.425 -75.636 74.004 1.00 65.94 240 GLN F O 1
ATOM 12740 N N . ARG F 1 211 ? 40.668 -76.389 75.732 1.00 82.71 241 ARG F N 1
ATOM 12741 C CA . ARG F 1 211 ? 40.786 -75.103 76.420 1.00 75.14 241 ARG F CA 1
ATOM 12742 C C . ARG F 1 211 ? 41.716 -74.151 75.652 1.00 71.89 241 ARG F C 1
ATOM 12743 O O . ARG F 1 211 ? 41.397 -72.971 75.481 1.00 76.66 241 ARG F O 1
ATOM 12751 N N . LEU F 1 212 ? 42.840 -74.687 75.173 1.00 62.35 242 LEU F N 1
ATOM 12752 C CA . LEU F 1 212 ? 43.866 -73.914 74.470 1.00 48.26 242 LEU F CA 1
ATOM 12753 C C . LEU F 1 212 ? 43.404 -73.384 73.113 1.00 62.98 242 LEU F C 1
ATOM 12754 O O . LEU F 1 212 ? 43.826 -72.298 72.684 1.00 55.34 242 LEU F O 1
ATOM 12759 N N . LYS F 1 213 ? 42.537 -74.158 72.456 1.00 59.22 243 LYS F N 1
ATOM 12760 C CA . LYS F 1 213 ? 41.938 -73.784 71.175 1.00 66.36 243 LYS F CA 1
ATOM 12761 C C . LYS F 1 213 ? 40.942 -72.628 71.317 1.00 58.41 243 LYS F C 1
ATOM 12762 O O . LYS F 1 213 ? 40.851 -71.777 70.429 1.00 59.06 243 LYS F O 1
ATOM 12768 N N . GLU F 1 214 ? 40.210 -72.605 72.434 1.00 56.05 244 GLU F N 1
ATOM 12769 C CA . GLU F 1 214 ? 39.327 -71.487 72.793 1.00 62.03 244 GLU F CA 1
ATOM 12770 C C . GLU F 1 214 ? 40.100 -70.180 73.029 1.00 67.64 244 GLU F C 1
ATOM 12771 O O . GLU F 1 214 ? 39.710 -69.123 72.528 1.00 71.30 244 GLU F O 1
ATOM 12777 N N . ILE F 1 215 ? 41.189 -70.273 73.794 1.00 62.51 245 ILE F N 1
ATOM 12778 C CA . ILE F 1 215 ? 42.156 -69.182 73.976 1.00 65.37 245 ILE F CA 1
ATOM 12779 C C . ILE F 1 215 ? 42.677 -68.687 72.623 1.00 61.46 245 ILE F C 1
ATOM 12780 O O . ILE F 1 215 ? 42.718 -67.481 72.369 1.00 65.38 245 ILE F O 1
ATOM 12785 N N . ARG F 1 216 ? 43.029 -69.641 71.761 1.00 52.14 246 ARG F N 1
ATOM 12786 C CA . ARG F 1 216 ? 43.541 -69.393 70.414 1.00 64.84 246 ARG F CA 1
ATOM 12787 C C . ARG F 1 216 ? 42.583 -68.584 69.516 1.00 65.41 246 ARG F C 1
ATOM 12788 O O . ARG F 1 216 ? 43.031 -67.867 68.618 1.00 64.91 246 ARG F O 1
ATOM 12796 N N . SER F 1 217 ? 41.278 -68.668 69.783 1.00 68.82 247 SER F N 1
ATOM 12797 C CA . SER F 1 217 ? 40.274 -67.886 69.047 1.00 65.28 247 SER F CA 1
ATOM 12798 C C . SER F 1 217 ? 40.310 -66.365 69.301 1.00 63.63 247 SER F C 1
ATOM 12799 O O . SER F 1 217 ? 39.714 -65.599 68.539 1.00 57.21 247 SER F O 1
ATOM 12802 N N . TYR F 1 218 ? 41.001 -65.940 70.363 1.00 51.51 248 TYR F N 1
ATOM 12803 C CA . TYR F 1 218 ? 41.246 -64.511 70.624 1.00 67.70 248 TYR F CA 1
ATOM 12804 C C . TYR F 1 218 ? 42.713 -64.116 70.850 1.00 68.46 248 TYR F C 1
ATOM 12805 O O . TYR F 1 218 ? 43.102 -62.984 70.556 1.00 63.86 248 TYR F O 1
ATOM 12814 N N . ALA F 1 219 ? 43.511 -65.047 71.372 1.00 67.40 249 ALA F N 1
ATOM 12815 C CA . ALA F 1 219 ? 44.919 -64.792 71.695 1.00 62.01 249 ALA F CA 1
ATOM 12816 C C . ALA F 1 219 ? 45.856 -65.554 70.754 1.00 57.89 249 ALA F C 1
ATOM 12817 O O . ALA F 1 219 ? 45.896 -66.786 70.762 1.00 65.94 249 ALA F O 1
ATOM 12819 N N . ILE F 1 220 ? 46.604 -64.809 69.944 1.00 57.66 250 ILE F N 1
ATOM 12820 C CA . ILE F 1 220 ? 47.737 -65.364 69.200 1.00 54.56 250 ILE F CA 1
ATOM 12821 C C . ILE F 1 220 ? 48.913 -65.781 70.110 1.00 59.50 250 ILE F C 1
ATOM 12822 O O . ILE F 1 220 ? 49.702 -66.664 69.760 1.00 58.88 250 ILE F O 1
ATOM 12827 N N . GLY F 1 221 ? 49.006 -65.156 71.284 1.00 62.01 251 GLY F N 1
ATOM 12828 C CA . GLY F 1 221 ? 50.121 -65.369 72.202 1.00 53.68 251 GLY F CA 1
ATOM 12829 C C . GLY F 1 221 ? 49.739 -66.154 73.442 1.00 55.16 251 GLY F C 1
ATOM 12830 O O . GLY F 1 221 ? 48.628 -66.015 73.981 1.00 43.55 251 GLY F O 1
ATOM 12831 N N . LEU F 1 222 ? 50.667 -66.995 73.885 1.00 55.88 252 LEU F N 1
ATOM 12832 C CA . LEU F 1 222 ? 50.621 -67.558 75.224 1.00 60.10 252 LEU F CA 1
ATOM 12833 C C . LEU F 1 222 ? 51.896 -67.234 75.978 1.00 68.05 252 LEU F C 1
ATOM 12834 O O . LEU F 1 222 ? 53.004 -67.380 75.443 1.00 65.19 252 LEU F O 1
ATOM 12839 N N . GLY F 1 223 ? 51.718 -66.798 77.224 1.00 68.47 253 GLY F N 1
ATOM 12840 C CA . GLY F 1 223 ? 52.819 -66.446 78.103 1.00 53.32 253 GLY F CA 1
ATOM 12841 C C . GLY F 1 223 ? 52.778 -67.271 79.369 1.00 51.03 253 GLY F C 1
ATOM 12842 O O . GLY F 1 223 ? 52.231 -66.828 80.372 1.00 54.95 253 GLY F O 1
ATOM 12843 N N . PRO F 1 224 ? 53.361 -68.481 79.333 1.00 48.54 254 PRO F N 1
ATOM 12844 C CA . PRO F 1 224 ? 53.434 -69.272 80.559 1.00 51.82 254 PRO F CA 1
ATOM 12845 C C . PRO F 1 224 ? 54.602 -68.852 81.447 1.00 51.92 254 PRO F C 1
ATOM 12846 O O . PRO F 1 224 ? 55.538 -68.200 80.979 1.00 53.56 254 PRO F O 1
ATOM 12850 N N . ASP F 1 225 ? 54.531 -69.216 82.725 1.00 52.34 255 ASP F N 1
ATOM 12851 C CA . ASP F 1 225 ? 55.715 -69.404 83.556 1.00 44.26 255 ASP F CA 1
ATOM 12852 C C . ASP F 1 225 ? 56.686 -70.370 82.860 1.00 59.68 255 ASP F C 1
ATOM 12853 O O . ASP F 1 225 ? 56.270 -71.422 82.357 1.00 67.23 255 ASP F O 1
ATOM 12858 N N . TYR F 1 226 ? 57.969 -70.006 82.838 1.00 64.07 256 TYR F N 1
ATOM 12859 C CA . TYR F 1 226 ? 58.991 -70.768 82.097 1.00 70.51 256 TYR F CA 1
ATOM 12860 C C . TYR F 1 226 ? 59.253 -72.177 82.644 1.00 67.08 256 TYR F C 1
ATOM 12861 O O . TYR F 1 226 ? 59.611 -73.078 81.885 1.00 68.99 256 TYR F O 1
ATOM 12870 N N . THR F 1 227 ? 59.052 -72.356 83.951 1.00 66.16 257 THR F N 1
ATOM 12871 C CA . THR F 1 227 ? 59.324 -73.621 84.633 1.00 67.70 257 THR F CA 1
ATOM 12872 C C . THR F 1 227 ? 58.346 -74.736 84.244 1.00 71.24 257 THR F C 1
ATOM 12873 O O . THR F 1 227 ? 58.637 -75.925 84.425 1.00 78.26 257 THR F O 1
ATOM 12877 N N . ASP F 1 228 ? 57.195 -74.344 83.706 1.00 64.53 258 ASP F N 1
ATOM 12878 C CA . ASP F 1 228 ? 56.179 -75.288 83.257 1.00 62.84 258 ASP F CA 1
ATOM 12879 C C . ASP F 1 228 ? 56.443 -75.821 81.856 1.00 66.34 258 ASP F C 1
ATOM 12880 O O . ASP F 1 228 ? 55.806 -76.791 81.437 1.00 77.70 258 ASP F O 1
ATOM 12885 N N . LEU F 1 229 ? 57.373 -75.192 81.135 1.00 57.04 259 LEU F N 1
ATOM 12886 C CA . LEU F 1 229 ? 57.664 -75.597 79.760 1.00 66.27 259 LEU F CA 1
ATOM 12887 C C . LEU F 1 229 ? 58.584 -76.815 79.668 1.00 69.82 259 LEU F C 1
ATOM 12888 O O . LEU F 1 229 ? 59.620 -76.879 80.334 1.00 67.77 259 LEU F O 1
ATOM 12893 N N . THR F 1 230 ? 58.169 -77.788 78.856 1.00 66.51 260 THR F N 1
ATOM 12894 C CA . THR F 1 230 ? 59.030 -78.887 78.409 1.00 71.50 260 THR F CA 1
ATOM 12895 C C . THR F 1 230 ? 59.199 -78.753 76.893 1.00 83.71 260 THR F C 1
ATOM 12896 O O . THR F 1 230 ? 58.637 -77.834 76.294 1.00 83.75 260 THR F O 1
ATOM 12900 N N . GLU F 1 231 ? 59.971 -79.647 76.275 1.00 84.97 261 GLU F N 1
ATOM 12901 C CA . GLU F 1 231 ? 60.139 -79.629 74.816 1.00 82.44 261 GLU F CA 1
ATOM 12902 C C . GLU F 1 231 ? 58.894 -80.135 74.082 1.00 83.28 261 GLU F C 1
ATOM 12903 O O . GLU F 1 231 ? 58.556 -79.643 72.999 1.00 63.59 261 GLU F O 1
ATOM 12909 N N . GLN F 1 232 ? 58.235 -81.105 74.679 1.00 88.93 262 GLN F N 1
ATOM 12910 C CA . GLN F 1 232 ? 57.029 -81.609 74.103 1.00 97.51 262 GLN F CA 1
ATOM 12911 C C . GLN F 1 232 ? 55.995 -80.511 74.100 1.00 94.71 262 GLN F C 1
ATOM 12912 O O . GLN F 1 232 ? 55.586 -80.067 73.052 1.00 93.35 262 GLN F O 1
ATOM 12918 N N . ASN F 1 233 ? 55.587 -80.070 75.281 1.00 87.24 263 ASN F N 1
ATOM 12919 C CA . ASN F 1 233 ? 54.476 -79.120 75.382 1.00 79.79 263 ASN F CA 1
ATOM 12920 C C . ASN F 1 233 ? 54.659 -77.768 74.686 1.00 74.66 263 ASN F C 1
ATOM 12921 O O . ASN F 1 233 ? 53.676 -77.140 74.309 1.00 81.51 263 ASN F O 1
ATOM 12926 N N . THR F 1 234 ? 55.910 -77.336 74.519 1.00 64.64 264 THR F N 1
ATOM 12927 C CA . THR F 1 234 ? 56.238 -76.154 73.703 1.00 69.22 264 THR F CA 1
ATOM 12928 C C . THR F 1 234 ? 55.919 -76.420 72.229 1.00 73.55 264 THR F C 1
ATOM 12929 O O . THR F 1 234 ? 55.253 -75.605 71.582 1.00 70.83 264 THR F O 1
ATOM 12933 N N . HIS F 1 235 ? 56.377 -77.572 71.726 1.00 76.29 265 HIS F N 1
ATOM 12934 C CA . HIS F 1 235 ? 56.071 -78.046 70.369 1.00 67.46 265 HIS F CA 1
ATOM 12935 C C . HIS F 1 235 ? 54.566 -78.161 70.116 1.00 60.58 265 HIS F C 1
ATOM 12936 O O . HIS F 1 235 ? 54.086 -77.778 69.050 1.00 56.34 265 HIS F O 1
ATOM 12943 N N . HIS F 1 236 ? 53.844 -78.680 71.111 1.00 65.75 266 HIS F N 1
ATOM 12944 C CA . HIS F 1 236 ? 52.387 -78.838 71.068 1.00 74.32 266 HIS F CA 1
ATOM 12945 C C . HIS F 1 236 ? 51.648 -77.503 70.944 1.00 71.60 266 HIS F C 1
ATOM 12946 O O . HIS F 1 236 ? 50.705 -77.380 70.157 1.00 64.05 266 HIS F O 1
ATOM 12953 N N . LEU F 1 237 ? 52.092 -76.514 71.717 1.00 61.66 267 LEU F N 1
ATOM 12954 C CA . LEU F 1 237 ? 51.494 -75.186 71.702 1.00 64.48 267 LEU F CA 1
ATOM 12955 C C . LEU F 1 237 ? 51.768 -74.470 70.384 1.00 61.88 267 LEU F C 1
ATOM 12956 O O . LEU F 1 237 ? 50.907 -73.754 69.867 1.00 62.64 267 LEU F O 1
ATOM 12961 N N . LYS F 1 238 ? 52.964 -74.693 69.843 1.00 65.69 268 LYS F N 1
ATOM 12962 C CA . LYS F 1 238 ? 53.363 -74.159 68.543 1.00 68.72 268 LYS F CA 1
ATOM 12963 C C . LYS F 1 238 ? 52.609 -74.818 67.378 1.00 70.40 268 LYS F C 1
ATOM 12964 O O . LYS F 1 238 ? 52.330 -74.171 66.365 1.00 55.67 268 LYS F O 1
ATOM 12970 N N . ASP F 1 239 ? 52.282 -76.102 67.531 1.00 72.84 269 ASP F N 1
ATOM 12971 C CA . ASP F 1 239 ? 51.399 -76.806 66.591 1.00 78.58 269 ASP F CA 1
ATOM 12972 C C . ASP F 1 239 ? 49.950 -76.304 66.639 1.00 76.51 269 ASP F C 1
ATOM 12973 O O . ASP F 1 239 ? 49.241 -76.353 65.633 1.00 73.69 269 ASP F O 1
ATOM 12978 N N . LEU F 1 240 ? 49.526 -75.816 67.806 1.00 74.51 270 LEU F N 1
ATOM 12979 C CA . LEU F 1 240 ? 48.202 -75.204 67.980 1.00 71.07 270 LEU F CA 1
ATOM 12980 C C . LEU F 1 240 ? 48.091 -73.799 67.387 1.00 69.24 270 LEU F C 1
ATOM 12981 O O . LEU F 1 240 ? 46.987 -73.260 67.262 1.00 77.74 270 LEU F O 1
ATOM 12986 N N . GLY F 1 241 ? 49.232 -73.208 67.033 1.00 62.09 271 GLY F N 1
ATOM 12987 C CA . GLY F 1 241 ? 49.268 -71.895 66.398 1.00 63.58 271 GLY F CA 1
ATOM 12988 C C . GLY F 1 241 ? 49.682 -70.743 67.303 1.00 67.01 271 GLY F C 1
ATOM 12989 O O . GLY F 1 241 ? 49.583 -69.579 66.903 1.00 59.22 271 GLY F O 1
ATOM 12990 N N . PHE F 1 242 ? 50.137 -71.059 68.520 1.00 57.87 272 PHE F N 1
ATOM 12991 C CA . PHE F 1 242 ? 50.618 -70.041 69.467 1.00 67.07 272 PHE F CA 1
ATOM 12992 C C . PHE F 1 242 ? 51.959 -69.416 69.085 1.00 67.14 272 PHE F C 1
ATOM 12993 O O . PHE F 1 242 ? 52.820 -70.063 68.475 1.00 69.42 272 PHE F O 1
ATOM 13001 N N . ILE F 1 243 ? 52.110 -68.145 69.443 1.00 63.94 273 ILE F N 1
ATOM 13002 C CA . ILE F 1 243 ? 53.416 -67.551 69.694 1.00 62.11 273 ILE F CA 1
ATOM 13003 C C . ILE F 1 243 ? 53.721 -67.675 71.196 1.00 55.42 273 ILE F C 1
ATOM 13004 O O . ILE F 1 243 ? 52.932 -67.213 72.020 1.00 54.05 273 ILE F O 1
ATOM 13009 N N . VAL F 1 244 ? 54.844 -68.314 71.543 1.00 47.21 274 VAL F N 1
ATOM 13010 C CA . VAL F 1 244 ? 55.161 -68.621 72.950 1.00 54.22 274 VAL F CA 1
ATOM 13011 C C . VAL F 1 244 ? 56.271 -67.729 73.543 1.00 65.78 274 VAL F C 1
ATOM 13012 O O . VAL F 1 244 ? 57.409 -67.744 73.057 1.00 53.77 274 VAL F O 1
ATOM 13016 N N . HIS F 1 245 ? 55.921 -66.976 74.593 1.00 62.75 275 HIS F N 1
ATOM 13017 C CA . HIS F 1 245 ? 56.840 -66.071 75.311 1.00 53.71 275 HIS F CA 1
ATOM 13018 C C . HIS F 1 245 ? 56.770 -66.297 76.820 1.00 44.01 275 HIS F C 1
ATOM 13019 O O . HIS F 1 245 ? 55.958 -65.662 77.491 1.00 57.69 275 HIS F O 1
ATOM 13026 N N . PRO F 1 246 ? 57.613 -67.200 77.362 1.00 58.02 276 PRO F N 1
ATOM 13027 C CA . PRO F 1 246 ? 57.625 -67.460 78.806 1.00 48.61 276 PRO F CA 1
ATOM 13028 C C . PRO F 1 246 ? 58.221 -66.352 79.677 1.00 62.02 276 PRO F C 1
ATOM 13029 O O . PRO F 1 246 ? 59.106 -65.603 79.233 1.00 55.18 276 PRO F O 1
ATOM 13033 N N . TYR F 1 247 ? 57.733 -66.268 80.913 1.00 57.54 277 TYR F N 1
ATOM 13034 C CA . TYR F 1 247 ? 58.184 -65.261 81.865 1.00 57.51 277 TYR F CA 1
ATOM 13035 C C . TYR F 1 247 ? 58.821 -65.902 83.088 1.00 63.36 277 TYR F C 1
ATOM 13036 O O . TYR F 1 247 ? 58.726 -67.113 83.257 1.00 53.46 277 TYR F O 1
ATOM 13045 N N . THR F 1 248 ? 59.290 -65.061 84.014 1.00 71.75 278 THR F N 1
ATOM 13046 C CA . THR F 1 248 ? 60.539 -64.285 83.893 1.00 63.40 278 THR F CA 1
ATOM 13047 C C . THR F 1 248 ? 61.866 -65.034 83.965 1.00 61.88 278 THR F C 1
ATOM 13048 O O . THR F 1 248 ? 62.253 -65.537 85.019 1.00 46.24 278 THR F O 1
ATOM 13052 N N . VAL F 1 249 ? 62.578 -65.035 82.843 1.00 51.14 279 VAL F N 1
ATOM 13053 C CA . VAL F 1 249 ? 63.732 -65.908 82.623 1.00 62.83 279 VAL F CA 1
ATOM 13054 C C . VAL F 1 249 ? 65.021 -65.099 82.770 1.00 54.67 279 VAL F C 1
ATOM 13055 O O . VAL F 1 249 ? 65.343 -64.300 81.900 1.00 59.94 279 VAL F O 1
ATOM 13059 N N . ASN F 1 250 ? 65.750 -65.302 83.866 1.00 59.97 280 ASN F N 1
ATOM 13060 C CA . ASN F 1 250 ? 66.893 -64.444 84.201 1.00 59.56 280 ASN F CA 1
ATOM 13061 C C . ASN F 1 250 ? 68.287 -65.078 84.082 1.00 69.25 280 ASN F C 1
ATOM 13062 O O . ASN F 1 250 ? 69.300 -64.364 84.093 1.00 62.86 280 ASN F O 1
ATOM 13067 N N . GLU F 1 251 ? 68.326 -66.406 83.961 1.00 63.30 281 GLU F N 1
ATOM 13068 C CA . GLU F 1 251 ? 69.579 -67.163 83.840 1.00 63.13 281 GLU F CA 1
ATOM 13069 C C . GLU F 1 251 ? 69.810 -67.647 82.410 1.00 64.18 281 GLU F C 1
ATOM 13070 O O . GLU F 1 251 ? 68.882 -68.135 81.758 1.00 69.97 281 GLU F O 1
ATOM 13076 N N . LYS F 1 252 ? 71.058 -67.525 81.952 1.00 60.98 282 LYS F N 1
ATOM 13077 C CA . LYS F 1 252 ? 71.466 -67.847 80.574 1.00 64.66 282 LYS F CA 1
ATOM 13078 C C . LYS F 1 252 ? 71.228 -69.301 80.158 1.00 65.82 282 LYS F C 1
ATOM 13079 O O . LYS F 1 252 ? 71.001 -69.585 78.980 1.00 66.74 282 LYS F O 1
ATOM 13085 N N . ALA F 1 253 ? 71.308 -70.210 81.128 1.00 73.98 283 ALA F N 1
ATOM 13086 C CA . ALA F 1 253 ? 71.163 -71.642 80.881 1.00 80.81 283 ALA F CA 1
ATOM 13087 C C . ALA F 1 253 ? 69.715 -71.995 80.555 1.00 81.35 283 ALA F C 1
ATOM 13088 O O . ALA F 1 253 ? 69.452 -72.855 79.705 1.00 78.67 283 ALA F O 1
ATOM 13090 N N . ASP F 1 254 ? 68.788 -71.318 81.233 1.00 77.83 284 ASP F N 1
ATOM 13091 C CA . ASP F 1 254 ? 67.362 -71.459 80.959 1.00 65.96 284 ASP F CA 1
ATOM 13092 C C . ASP F 1 254 ? 66.983 -70.822 79.627 1.00 62.03 284 ASP F C 1
ATOM 13093 O O . ASP F 1 254 ? 66.162 -71.365 78.894 1.00 64.97 284 ASP F O 1
ATOM 13098 N N . MET F 1 255 ? 67.605 -69.689 79.311 1.00 63.67 285 MET F N 1
ATOM 13099 C CA . MET F 1 255 ? 67.334 -68.967 78.064 1.00 67.87 285 MET F CA 1
ATOM 13100 C C . MET F 1 255 ? 67.639 -69.815 76.833 1.00 71.20 285 MET F C 1
ATOM 13101 O O . MET F 1 255 ? 66.843 -69.856 75.894 1.00 68.65 285 MET F O 1
ATOM 13106 N N . LEU F 1 256 ? 68.789 -70.490 76.861 1.00 77.74 286 LEU F N 1
ATOM 13107 C CA . LEU F 1 256 ? 69.253 -71.329 75.753 1.00 73.06 286 LEU F CA 1
ATOM 13108 C C . LEU F 1 256 ? 68.404 -72.584 75.622 1.00 61.70 286 LEU F C 1
ATOM 13109 O O . LEU F 1 256 ? 68.074 -72.990 74.508 1.00 59.66 286 LEU F O 1
ATOM 13114 N N . ARG F 1 257 ? 68.057 -73.189 76.753 1.00 54.48 287 ARG F N 1
ATOM 13115 C CA . ARG F 1 257 ? 67.220 -74.382 76.761 1.00 61.01 287 ARG F CA 1
ATOM 13116 C C . ARG F 1 257 ? 65.855 -74.101 76.142 1.00 68.49 287 ARG F C 1
ATOM 13117 O O . ARG F 1 257 ? 65.413 -74.815 75.242 1.00 73.57 287 ARG F O 1
ATOM 13125 N N . LEU F 1 258 ? 65.193 -73.057 76.629 1.00 57.25 288 LEU F N 1
ATOM 13126 C CA . LEU F 1 258 ? 63.869 -72.703 76.145 1.00 57.22 288 LEU F CA 1
ATOM 13127 C C . LEU F 1 258 ? 63.898 -72.294 74.679 1.00 62.79 288 LEU F C 1
ATOM 13128 O O . LEU F 1 258 ? 62.972 -72.620 73.941 1.00 63.98 288 LEU F O 1
ATOM 13133 N N . ASN F 1 259 ? 64.961 -71.602 74.257 1.00 56.49 289 ASN F N 1
ATOM 13134 C CA . ASN F 1 259 ? 65.157 -71.258 72.831 1.00 71.93 289 ASN F CA 1
ATOM 13135 C C . ASN F 1 259 ? 65.226 -72.485 71.911 1.00 73.46 289 ASN F C 1
ATOM 13136 O O . ASN F 1 259 ? 64.717 -72.461 70.785 1.00 75.63 289 ASN F O 1
ATOM 13141 N N . LYS F 1 260 ? 65.840 -73.553 72.417 1.00 78.47 290 LYS F N 1
ATOM 13142 C CA . LYS F 1 260 ? 65.960 -74.817 71.696 1.00 83.38 290 LYS F CA 1
ATOM 13143 C C . LYS F 1 260 ? 64.685 -75.673 71.736 1.00 84.44 290 LYS F C 1
ATOM 13144 O O . LYS F 1 260 ? 64.514 -76.563 70.894 1.00 90.99 290 LYS F O 1
ATOM 13150 N N . TYR F 1 261 ? 63.800 -75.407 72.704 1.00 81.82 291 TYR F N 1
ATOM 13151 C CA . TYR F 1 261 ? 62.424 -75.941 72.676 1.00 77.44 291 TYR F CA 1
ATOM 13152 C C . TYR F 1 261 ? 61.634 -75.340 71.509 1.00 80.16 291 TYR F C 1
ATOM 13153 O O . TYR F 1 261 ? 60.771 -76.002 70.928 1.00 82.43 291 TYR F O 1
ATOM 13162 N N . GLY F 1 262 ? 61.927 -74.080 71.190 1.00 72.07 292 GLY F N 1
ATOM 13163 C CA . GLY F 1 262 ? 61.265 -73.368 70.104 1.00 72.34 292 GLY F CA 1
ATOM 13164 C C . GLY F 1 262 ? 60.304 -72.282 70.565 1.00 76.46 292 GLY F C 1
ATOM 13165 O O . GLY F 1 262 ? 59.324 -71.979 69.868 1.00 59.96 292 GLY F O 1
ATOM 13166 N N . VAL F 1 263 ? 60.586 -71.683 71.727 1.00 70.30 293 VAL F N 1
ATOM 13167 C CA . VAL F 1 263 ? 59.923 -70.433 72.124 1.00 61.70 293 VAL F CA 1
ATOM 13168 C C . VAL F 1 263 ? 60.248 -69.297 71.155 1.00 68.33 293 VAL F C 1
ATOM 13169 O O . VAL F 1 263 ? 61.279 -69.322 70.473 1.00 64.74 293 VAL F O 1
ATOM 13173 N N . ASP F 1 264 ? 59.353 -68.317 71.076 1.00 67.32 294 ASP F N 1
ATOM 13174 C CA . ASP F 1 264 ? 59.525 -67.202 70.148 1.00 61.38 294 ASP F CA 1
ATOM 13175 C C . ASP F 1 264 ? 60.122 -65.978 70.851 1.00 62.40 294 ASP F C 1
ATOM 13176 O O . ASP F 1 264 ? 60.289 -64.922 70.236 1.00 55.76 294 ASP F O 1
ATOM 13181 N N . GLY F 1 265 ? 60.434 -66.127 72.138 1.00 39.54 295 GLY F N 1
ATOM 13182 C CA . GLY F 1 265 ? 61.065 -65.060 72.921 1.00 55.62 295 GLY F CA 1
ATOM 13183 C C . GLY F 1 265 ? 60.914 -65.310 74.412 1.00 50.28 295 GLY F C 1
ATOM 13184 O O . GLY F 1 265 ? 60.338 -66.321 74.798 1.00 53.77 295 GLY F O 1
ATOM 13185 N N . VAL F 1 266 ? 61.446 -64.409 75.246 1.00 48.41 296 VAL F N 1
ATOM 13186 C CA . VAL F 1 266 ? 61.244 -64.459 76.712 1.00 53.38 296 VAL F CA 1
ATOM 13187 C C . VAL F 1 266 ? 60.970 -63.073 77.318 1.00 52.81 296 VAL F C 1
ATOM 13188 O O . VAL F 1 266 ? 61.361 -62.033 76.751 1.00 47.77 296 VAL F O 1
ATOM 13192 N N . PHE F 1 267 ? 60.306 -63.078 78.473 1.00 44.87 297 PHE F N 1
ATOM 13193 C CA . PHE F 1 267 ? 60.305 -61.939 79.399 1.00 59.42 297 PHE F CA 1
ATOM 13194 C C . PHE F 1 267 ? 61.521 -62.058 80.303 1.00 60.36 297 PHE F C 1
ATOM 13195 O O . PHE F 1 267 ? 61.668 -63.059 81.004 1.00 63.54 297 PHE F O 1
ATOM 13203 N N . THR F 1 268 ? 62.374 -61.034 80.309 1.00 59.79 298 THR F N 1
ATOM 13204 C CA . THR F 1 268 ? 63.589 -61.044 81.147 1.00 55.98 298 THR F CA 1
ATOM 13205 C C . THR F 1 268 ? 63.868 -59.715 81.854 1.00 43.84 298 THR F C 1
ATOM 13206 O O . THR F 1 268 ? 63.613 -58.643 81.301 1.00 47.07 298 THR F O 1
ATOM 13210 N N . ASN F 1 269 ? 64.382 -59.796 83.081 1.00 44.74 299 ASN F N 1
ATOM 13211 C CA . ASN F 1 269 ? 64.993 -58.643 83.759 1.00 52.84 299 ASN F CA 1
ATOM 13212 C C . ASN F 1 269 ? 66.368 -58.224 83.229 1.00 57.87 299 ASN F C 1
ATOM 13213 O O . ASN F 1 269 ? 66.839 -57.114 83.516 1.00 52.93 299 ASN F O 1
ATOM 13218 N N . PHE F 1 270 ? 67.002 -59.110 82.460 1.00 49.67 300 PHE F N 1
ATOM 13219 C CA . PHE F 1 270 ? 68.338 -58.870 81.908 1.00 42.87 300 PHE F CA 1
ATOM 13220 C C . PHE F 1 270 ? 68.353 -59.090 80.400 1.00 55.99 300 PHE F C 1
ATOM 13221 O O . PHE F 1 270 ? 68.583 -60.206 79.923 1.00 56.59 300 PHE F O 1
ATOM 13229 N N . ALA F 1 271 ? 68.110 -58.019 79.650 1.00 50.91 301 ALA F N 1
ATOM 13230 C CA . ALA F 1 271 ? 67.892 -58.142 78.217 1.00 46.00 301 ALA F CA 1
ATOM 13231 C C . ALA F 1 271 ? 69.196 -58.441 77.486 1.00 55.96 301 ALA F C 1
ATOM 13232 O O . ALA F 1 271 ? 69.192 -59.134 76.465 1.00 47.93 301 ALA F O 1
ATOM 13234 N N . ASP F 1 272 ? 70.306 -57.935 78.025 1.00 56.55 302 ASP F N 1
ATOM 13235 C CA . ASP F 1 272 ? 71.634 -58.180 77.455 1.00 45.78 302 ASP F CA 1
ATOM 13236 C C . ASP F 1 272 ? 72.039 -59.652 77.488 1.00 50.71 302 ASP F C 1
ATOM 13237 O O . ASP F 1 272 ? 72.643 -60.154 76.540 1.00 51.56 302 ASP F O 1
ATOM 13242 N N . LYS F 1 273 ? 71.678 -60.331 78.576 1.00 53.71 303 LYS F N 1
ATOM 13243 C CA . LYS F 1 273 ? 71.899 -61.763 78.739 1.00 60.12 303 LYS F CA 1
ATOM 13244 C C . LYS F 1 273 ? 71.156 -62.617 77.703 1.00 70.10 303 LYS F C 1
ATOM 13245 O O . LYS F 1 273 ? 71.699 -63.611 77.219 1.00 64.33 303 LYS F O 1
ATOM 13251 N N . TYR F 1 274 ? 69.925 -62.225 77.370 1.00 67.76 304 TYR F N 1
ATOM 13252 C CA . TYR F 1 274 ? 69.128 -62.951 76.384 1.00 61.20 304 TYR F CA 1
ATOM 13253 C C . TYR F 1 274 ? 69.590 -62.722 74.953 1.00 61.44 304 TYR F C 1
ATOM 13254 O O . TYR F 1 274 ? 69.663 -63.663 74.159 1.00 63.76 304 TYR F O 1
ATOM 13263 N N . LYS F 1 275 ? 69.908 -61.472 74.636 1.00 49.27 305 LYS F N 1
ATOM 13264 C CA . LYS F 1 275 ? 70.463 -61.119 73.343 1.00 57.22 305 LYS F CA 1
ATOM 13265 C C . LYS F 1 275 ? 71.843 -61.740 73.063 1.00 65.27 305 LYS F C 1
ATOM 13266 O O . LYS F 1 275 ? 72.174 -62.020 71.907 1.00 58.05 305 LYS F O 1
ATOM 13272 N N . GLU F 1 276 ? 72.624 -61.957 74.123 1.00 61.20 306 GLU F N 1
ATOM 13273 C CA . GLU F 1 276 ? 73.861 -62.743 74.059 1.00 71.53 306 GLU F CA 1
ATOM 13274 C C . GLU F 1 276 ? 73.621 -64.228 73.768 1.00 71.82 306 GLU F C 1
ATOM 13275 O O . GLU F 1 276 ? 74.360 -64.833 72.994 1.00 77.08 306 GLU F O 1
ATOM 13281 N N . VAL F 1 277 ? 72.593 -64.801 74.394 1.00 70.17 307 VAL F N 1
ATOM 13282 C CA . VAL F 1 277 ? 72.164 -66.175 74.126 1.00 59.03 307 VAL F CA 1
ATOM 13283 C C . VAL F 1 277 ? 71.661 -66.386 72.684 1.00 68.13 307 VAL F C 1
ATOM 13284 O O . VAL F 1 277 ? 72.000 -67.391 72.047 1.00 74.46 307 VAL F O 1
ATOM 13288 N N . ILE F 1 278 ? 70.877 -65.433 72.173 1.00 74.69 308 ILE F N 1
ATOM 13289 C CA . ILE F 1 278 ? 70.481 -65.400 70.751 1.00 73.49 308 ILE F CA 1
ATOM 13290 C C . ILE F 1 278 ? 71.704 -65.387 69.806 1.00 78.66 308 ILE F C 1
ATOM 13291 O O . ILE F 1 278 ? 71.723 -66.106 68.801 1.00 83.69 308 ILE F O 1
ATOM 13296 N N . LYS F 1 279 ? 72.720 -64.596 70.155 1.00 83.68 309 LYS F N 1
ATOM 13297 C CA . LYS F 1 279 ? 74.005 -64.580 69.440 1.00 82.98 309 LYS F CA 1
ATOM 13298 C C . LYS F 1 279 ? 74.762 -65.913 69.485 1.00 82.69 309 LYS F C 1
ATOM 13299 O O . LYS F 1 279 ? 75.250 -66.383 68.456 1.00 78.69 309 LYS F O 1
ATOM 13305 N N . GLU F 1 280 ? 74.850 -66.516 70.671 1.00 86.45 310 GLU F N 1
ATOM 13306 C CA . GLU F 1 280 ? 75.786 -67.615 70.920 1.00 88.87 310 GLU F CA 1
ATOM 13307 C C . GLU F 1 280 ? 75.173 -68.980 70.611 1.00 92.92 310 GLU F C 1
ATOM 13308 O O . GLU F 1 280 ? 74.590 -69.630 71.481 1.00 97.78 310 GLU F O 1
#

CATH classification: 3.20.20.190